Protein 2KTS (pdb70)

InterPro domains:
  IPR005184 Domain of unknown function DUF306, Meta/HslJ [PF03724] (28-132)
  IPR038670 HslJ-like superfamily [G3DSA:2.40.128.270] (34-135)
  IPR053147 Heat shock protein HslJ-like [PTHR35535] (1-138)

Foldseek 3Di:
DDDLVLFQQFKKFQQDFQPGGFDDPPFGQIKGAHDCRKIWTALAFTWIANQDDDPQKTAGPQIDTHDGGDVDVRSVVVRVLVVVCNNVIWGWDQPPWWIWTQDPRGITIMGRPRVPD

GO terms:
  GO:0009408 response to heat (P, IEP)

CATH classification: 2.40.128.270

Structure (mmCIF, N/CA/C/O backbone):
data_2KTS
#
_entry.id   2KTS
#
_cell.length_a   1.000
_cell.length_b   1.000
_cell.length_c   1.000
_cell.angle_alpha   90.00
_cell.angle_beta   90.00
_cell.angle_gamma   90.00
#
_symmetry.space_group_name_H-M   'P 1'
#
loop_
_atom_site.group_PDB
_atom_site.id
_atom_site.type_symbol
_atom_site.label_atom_id
_atom_site.label_alt_id
_atom_site.label_comp_id
_atom_site.label_asym_id
_atom_site.label_entity_id
_atom_site.label_seq_id
_atom_site.pdbx_PDB_ins_code
_atom_site.Cartn_x
_atom_site.Cartn_y
_atom_site.Cartn_z
_atom_site.occupancy
_atom_site.B_iso_or_equiv
_atom_site.auth_seq_id
_atom_site.auth_comp_id
_atom_site.auth_asym_id
_atom_site.auth_atom_id
_atom_site.pdbx_PDB_model_num
ATOM 1 N N . MET A 1 1 ? 17.857 1.821 -7.137 1.00 0.00 1 MET A N 1
ATOM 2 C CA . MET A 1 1 ? 17.093 0.644 -6.756 1.00 0.00 1 MET A CA 1
ATOM 3 C C . MET A 1 1 ? 16.320 0.932 -5.478 1.00 0.00 1 MET A C 1
ATOM 4 O O . MET A 1 1 ? 16.843 1.556 -4.551 1.00 0.00 1 MET A O 1
ATOM 18 N N . VAL A 1 2 ? 15.090 0.425 -5.412 1.00 0.00 2 VAL A N 1
ATOM 19 C CA . VAL A 1 2 ? 14.311 0.511 -4.192 1.00 0.00 2 VAL A CA 1
ATOM 20 C C . VAL A 1 2 ? 15.075 -0.204 -3.082 1.00 0.00 2 VAL A C 1
ATOM 21 O O . VAL A 1 2 ? 15.590 -1.304 -3.299 1.00 0.00 2 VAL A O 1
ATOM 34 N N . THR A 1 3 ? 15.114 0.386 -1.889 1.00 0.00 3 THR A N 1
ATOM 35 C CA . THR A 1 3 ? 15.759 -0.226 -0.733 1.00 0.00 3 THR A CA 1
ATOM 36 C C . THR A 1 3 ? 14.784 -0.330 0.450 1.00 0.00 3 THR A C 1
ATOM 37 O O . THR A 1 3 ? 13.754 0.337 0.446 1.00 0.00 3 THR A O 1
ATOM 48 N N . PRO A 1 4 ? 15.060 -1.167 1.466 1.00 0.00 4 PRO A N 1
ATOM 49 C CA . PRO A 1 4 ? 14.176 -1.333 2.619 1.00 0.00 4 PRO A CA 1
ATOM 50 C C . PRO A 1 4 ? 14.177 -0.110 3.542 1.00 0.00 4 PRO A C 1
ATOM 51 O O . PRO A 1 4 ? 13.159 0.285 4.114 1.00 0.00 4 PRO A O 1
ATOM 62 N N . GLU A 1 5 ? 15.357 0.447 3.772 1.00 0.00 5 GLU A N 1
ATOM 63 C CA . GLU A 1 5 ? 15.583 1.533 4.728 1.00 0.00 5 GLU A CA 1
ATOM 64 C C . GLU A 1 5 ? 14.768 2.773 4.338 1.00 0.00 5 GLU A C 1
ATOM 65 O O . GLU A 1 5 ? 14.034 3.322 5.158 1.00 0.00 5 GLU A O 1
ATOM 77 N N . GLN A 1 6 ? 14.777 3.123 3.047 1.00 0.00 6 GLN A N 1
ATOM 78 C CA . GLN A 1 6 ? 13.994 4.203 2.448 1.00 0.00 6 GLN A CA 1
ATOM 79 C C . GLN A 1 6 ? 12.469 3.984 2.476 1.00 0.00 6 GLN A C 1
ATOM 80 O O . GLN A 1 6 ? 11.738 4.714 1.811 1.00 0.00 6 GLN A O 1
ATOM 94 N N . LEU A 1 7 ? 11.970 3.008 3.238 1.00 0.00 7 LEU A N 1
ATOM 95 C CA . LEU A 1 7 ? 10.561 2.641 3.329 1.00 0.00 7 LEU A CA 1
ATOM 96 C C . LEU A 1 7 ? 10.134 2.534 4.789 1.00 0.00 7 LEU A C 1
ATOM 97 O O . LEU A 1 7 ? 9.092 3.058 5.165 1.00 0.00 7 LEU A O 1
ATOM 113 N N . GLN A 1 8 ? 10.933 1.876 5.632 1.00 0.00 8 GLN A N 1
ATOM 114 C CA . GLN A 1 8 ? 10.616 1.527 7.023 1.00 0.00 8 GLN A CA 1
ATOM 115 C C . GLN A 1 8 ? 10.372 2.716 7.965 1.00 0.00 8 GLN A C 1
ATOM 116 O O . GLN A 1 8 ? 10.026 2.513 9.128 1.00 0.00 8 GLN A O 1
ATOM 130 N N . HIS A 1 9 ? 10.522 3.945 7.489 1.00 0.00 9 HIS A N 1
ATOM 131 C CA . HIS A 1 9 ? 10.270 5.175 8.238 1.00 0.00 9 HIS A CA 1
ATOM 132 C C . HIS A 1 9 ? 9.487 6.190 7.402 1.00 0.00 9 HIS A C 1
ATOM 133 O O . HIS A 1 9 ? 9.403 7.356 7.789 1.00 0.00 9 HIS A O 1
ATOM 147 N N . HIS A 1 10 ? 8.906 5.766 6.275 1.00 0.00 10 HIS A N 1
ATOM 148 C CA . HIS A 1 10 ? 8.272 6.629 5.296 1.00 0.00 10 HIS A CA 1
ATOM 149 C C . HIS A 1 10 ? 6.895 6.075 4.951 1.00 0.00 10 HIS A C 1
ATOM 150 O O . HIS A 1 10 ? 6.782 5.036 4.293 1.00 0.00 10 HIS A O 1
ATOM 164 N N . ARG A 1 11 ? 5.842 6.749 5.412 1.00 0.00 11 ARG A N 1
ATOM 165 C CA . ARG A 1 11 ? 4.481 6.378 5.048 1.00 0.00 11 ARG A CA 1
ATOM 166 C C . ARG A 1 11 ? 4.215 6.817 3.619 1.00 0.00 11 ARG A C 1
ATOM 167 O O . ARG A 1 11 ? 4.863 7.734 3.105 1.00 0.00 11 ARG A O 1
ATOM 188 N N . PHE A 1 12 ? 3.166 6.264 3.021 1.00 0.00 12 PHE A N 1
ATOM 189 C CA . PHE A 1 12 ? 2.700 6.686 1.717 1.00 0.00 12 PHE A CA 1
ATOM 190 C C . PHE A 1 12 ? 1.179 6.717 1.737 1.00 0.00 12 PHE A C 1
ATOM 191 O O . PHE A 1 12 ? 0.535 5.914 2.402 1.00 0.00 12 PHE A O 1
ATOM 208 N N . VAL A 1 13 ? 0.577 7.639 1.000 1.00 0.00 13 VAL A N 1
ATOM 209 C CA . VAL A 1 13 ? -0.875 7.769 0.899 1.00 0.00 13 VAL A CA 1
ATOM 210 C C . VAL A 1 13 ? -1.325 7.408 -0.508 1.00 0.00 13 VAL A C 1
ATOM 211 O O . VAL A 1 13 ? -0.662 7.789 -1.472 1.00 0.00 13 VAL A O 1
ATOM 224 N N . LEU A 1 14 ? -2.418 6.648 -0.624 1.00 0.00 14 LEU A N 1
ATOM 225 C CA . LEU A 1 14 ? -2.963 6.260 -1.929 1.00 0.00 14 LEU A CA 1
ATOM 226 C C . LEU A 1 14 ? -3.415 7.537 -2.628 1.00 0.00 14 LEU A C 1
ATOM 227 O O . LEU A 1 14 ? -4.184 8.326 -2.073 1.00 0.00 14 LEU A O 1
ATOM 243 N N . GLU A 1 15 ? -2.858 7.785 -3.805 1.00 0.00 15 GLU A N 1
ATOM 244 C CA . GLU A 1 15 ? -3.068 9.000 -4.569 1.00 0.00 15 GLU A CA 1
ATOM 245 C C . GLU A 1 15 ? -3.989 8.672 -5.738 1.00 0.00 15 GLU A C 1
ATOM 246 O O . GLU A 1 15 ? -5.024 9.316 -5.922 1.00 0.00 15 GLU A O 1
ATOM 258 N N . SER A 1 16 ? -3.662 7.618 -6.488 1.00 0.00 16 SER A N 1
ATOM 259 C CA . SER A 1 16 ? -4.461 7.208 -7.621 1.00 0.00 16 SER A CA 1
ATOM 260 C C . SER A 1 16 ? -4.440 5.692 -7.775 1.00 0.00 16 SER A C 1
ATOM 261 O O . SER A 1 16 ? -3.386 5.063 -7.919 1.00 0.00 16 SER A O 1
ATOM 269 N N . VAL A 1 17 ? -5.628 5.096 -7.786 1.00 0.00 17 VAL A N 1
ATOM 270 C CA . VAL A 1 17 ? -5.834 3.753 -8.296 1.00 0.00 17 VAL A CA 1
ATOM 271 C C . VAL A 1 17 ? -5.530 3.789 -9.803 1.00 0.00 17 VAL A C 1
ATOM 272 O O . VAL A 1 17 ? -5.631 4.847 -10.440 1.00 0.00 17 VAL A O 1
ATOM 285 N N . ASN A 1 18 ? -5.256 2.619 -10.389 1.00 0.00 18 ASN A N 1
ATOM 286 C CA . ASN A 1 18 ? -5.254 2.416 -11.837 1.00 0.00 18 ASN A CA 1
ATOM 287 C C . ASN A 1 18 ? -6.473 3.057 -12.504 1.00 0.00 18 ASN A C 1
ATOM 288 O O . ASN A 1 18 ? -6.340 3.673 -13.557 1.00 0.00 18 ASN A O 1
ATOM 299 N N . GLY A 1 19 ? -7.651 2.896 -11.906 1.00 0.00 19 GLY A N 1
ATOM 300 C CA . GLY A 1 19 ? -8.906 3.272 -12.536 1.00 0.00 19 GLY A CA 1
ATOM 301 C C . GLY A 1 19 ? -9.350 4.704 -12.251 1.00 0.00 19 GLY A C 1
ATOM 302 O O . GLY A 1 19 ? -9.990 5.287 -13.122 1.00 0.00 19 GLY A O 1
ATOM 306 N N . LYS A 1 20 ? -9.076 5.263 -11.063 1.00 0.00 20 LYS A N 1
ATOM 307 C CA . LYS A 1 20 ? -9.545 6.582 -10.618 1.00 0.00 20 LYS A CA 1
ATOM 308 C C . LYS A 1 20 ? -8.695 7.081 -9.444 1.00 0.00 20 LYS A C 1
ATOM 309 O O . LYS A 1 20 ? -7.981 6.281 -8.841 1.00 0.00 20 LYS A O 1
ATOM 328 N N . PRO A 1 21 ? -8.771 8.374 -9.084 1.00 0.00 21 PRO A N 1
ATOM 329 C CA . PRO A 1 21 ? -8.297 8.860 -7.792 1.00 0.00 21 PRO A CA 1
ATOM 330 C C . PRO A 1 21 ? -9.113 8.249 -6.642 1.00 0.00 21 PRO A C 1
ATOM 331 O O . PRO A 1 21 ? -10.055 7.477 -6.857 1.00 0.00 21 PRO A O 1
ATOM 342 N N . VAL A 1 22 ? -8.762 8.628 -5.414 1.00 0.00 22 VAL A N 1
ATOM 343 C CA . VAL A 1 22 ? -9.539 8.333 -4.213 1.00 0.00 22 VAL A CA 1
ATOM 344 C C . VAL A 1 22 ? -9.719 9.644 -3.433 1.00 0.00 22 VAL A C 1
ATOM 345 O O . VAL A 1 22 ? -8.809 10.475 -3.417 1.00 0.00 22 VAL A O 1
ATOM 358 N N . THR A 1 23 ? -10.862 9.830 -2.772 1.00 0.00 23 THR A N 1
ATOM 359 C CA . THR A 1 23 ? -11.173 11.000 -1.953 1.00 0.00 23 THR A CA 1
ATOM 360 C C . THR A 1 23 ? -11.989 10.537 -0.746 1.00 0.00 23 THR A C 1
ATOM 361 O O . THR A 1 23 ? -13.119 10.082 -0.937 1.00 0.00 23 THR A O 1
ATOM 372 N N . SER A 1 24 ? -11.432 10.603 0.469 1.00 0.00 24 SER A N 1
ATOM 373 C CA . SER A 1 24 ? -11.961 9.891 1.636 1.00 0.00 24 SER A CA 1
ATOM 374 C C . SER A 1 24 ? -12.029 10.786 2.881 1.00 0.00 24 SER A C 1
ATOM 375 O O . SER A 1 24 ? -11.647 10.375 3.977 1.00 0.00 24 SER A O 1
ATOM 383 N N . ASP A 1 25 ? -12.527 12.013 2.708 1.00 0.00 25 ASP A N 1
ATOM 384 C CA . ASP A 1 25 ? -12.854 13.018 3.719 1.00 0.00 25 ASP A CA 1
ATOM 385 C C . ASP A 1 25 ? -11.585 13.480 4.432 1.00 0.00 25 ASP A C 1
ATOM 386 O O . ASP A 1 25 ? -11.018 14.513 4.077 1.00 0.00 25 ASP A O 1
ATOM 395 N N . LYS A 1 26 ? -11.107 12.716 5.412 1.00 0.00 26 LYS A N 1
ATOM 396 C CA . LYS A 1 26 ? -9.811 12.914 6.066 1.00 0.00 26 LYS A CA 1
ATOM 397 C C . LYS A 1 26 ? -9.138 11.582 6.424 1.00 0.00 26 LYS A C 1
ATOM 398 O O . LYS A 1 26 ? -8.079 11.573 7.051 1.00 0.00 26 LYS A O 1
ATOM 417 N N . ASN A 1 27 ? -9.716 10.447 6.026 1.00 0.00 27 ASN A N 1
ATOM 418 C CA . ASN A 1 27 ? -9.276 9.102 6.381 1.00 0.00 27 ASN A CA 1
ATOM 419 C C . ASN A 1 27 ? -8.988 8.338 5.088 1.00 0.00 27 ASN A C 1
ATOM 420 O O . ASN A 1 27 ? -9.767 7.457 4.718 1.00 0.00 27 ASN A O 1
ATOM 431 N N . PRO A 1 28 ? -7.921 8.681 4.345 1.00 0.00 28 PRO A N 1
ATOM 432 C CA . PRO A 1 28 ? -7.609 8.014 3.091 1.00 0.00 28 PRO A CA 1
ATOM 433 C C . PRO A 1 28 ? -7.065 6.604 3.334 1.00 0.00 28 PRO A C 1
ATOM 434 O O . PRO A 1 28 ? -6.504 6.347 4.407 1.00 0.00 28 PRO A O 1
ATOM 445 N N . PRO A 1 29 ? -7.104 5.733 2.315 1.00 0.00 29 PRO A N 1
ATOM 446 C CA . PRO A 1 29 ? -6.339 4.492 2.277 1.00 0.00 29 PRO A CA 1
ATOM 447 C C . PRO A 1 29 ? -4.838 4.765 2.156 1.00 0.00 29 PRO A C 1
ATOM 448 O O . PRO A 1 29 ? -4.184 4.426 1.170 1.00 0.00 29 PRO A O 1
ATOM 459 N N . GLU A 1 30 ? -4.250 5.383 3.167 1.00 0.00 30 GLU A N 1
ATOM 460 C CA . GLU A 1 30 ? -2.816 5.468 3.335 1.00 0.00 30 GLU A CA 1
ATOM 461 C C . GLU A 1 30 ? -2.269 4.095 3.760 1.00 0.00 30 GLU A C 1
ATOM 462 O O . GLU A 1 30 ? -3.021 3.151 4.039 1.00 0.00 30 GLU A O 1
ATOM 474 N N . ILE A 1 31 ? -0.951 3.960 3.756 1.00 0.00 31 ILE A N 1
ATOM 475 C CA . ILE A 1 31 ? -0.233 2.763 4.151 1.00 0.00 31 ILE A CA 1
ATOM 476 C C . ILE A 1 31 ? 1.016 3.219 4.899 1.00 0.00 31 ILE A C 1
ATOM 477 O O . ILE A 1 31 ? 1.582 4.277 4.596 1.00 0.00 31 ILE A O 1
ATOM 493 N N . SER A 1 32 ? 1.474 2.417 5.852 1.00 0.00 32 SER A N 1
ATOM 494 C CA . SER A 1 32 ? 2.724 2.653 6.532 1.00 0.00 32 SER A CA 1
ATOM 495 C C . SER A 1 32 ? 3.496 1.346 6.621 1.00 0.00 32 SER A C 1
ATOM 496 O O . SER A 1 32 ? 2.977 0.245 6.408 1.00 0.00 32 SER A O 1
ATOM 504 N N . PHE A 1 33 ? 4.774 1.502 6.924 1.00 0.00 33 PHE A N 1
ATOM 505 C CA . PHE A 1 33 ? 5.740 0.427 7.014 1.00 0.00 33 PHE A CA 1
ATOM 506 C C . PHE A 1 33 ? 6.520 0.618 8.299 1.00 0.00 33 PHE A C 1
ATOM 507 O O . PHE A 1 33 ? 6.444 1.681 8.924 1.00 0.00 33 PHE A O 1
ATOM 524 N N . GLY A 1 34 ? 7.274 -0.390 8.711 1.00 0.00 34 GLY A N 1
ATOM 525 C CA . GLY A 1 34 ? 8.184 -0.267 9.829 1.00 0.00 34 GLY A CA 1
ATOM 526 C C . GLY A 1 34 ? 9.133 -1.445 9.856 1.00 0.00 34 GLY A C 1
ATOM 527 O O . GLY A 1 34 ? 9.160 -2.231 8.909 1.00 0.00 34 GLY A O 1
ATOM 531 N N . GLU A 1 35 ? 9.890 -1.545 10.946 1.00 0.00 35 GLU A N 1
ATOM 532 C CA . GLU A 1 35 ? 10.975 -2.494 11.170 1.00 0.00 35 GLU A CA 1
ATOM 533 C C . GLU A 1 35 ? 10.585 -3.903 10.721 1.00 0.00 35 GLU A C 1
ATOM 534 O O . GLU A 1 35 ? 9.420 -4.303 10.801 1.00 0.00 35 GLU A O 1
ATOM 546 N N . LYS A 1 36 ? 11.582 -4.669 10.276 1.00 0.00 36 LYS A N 1
ATOM 547 C CA . LYS A 1 36 ? 11.430 -5.971 9.624 1.00 0.00 36 LYS A CA 1
ATOM 548 C C . LYS A 1 36 ? 10.707 -5.850 8.274 1.00 0.00 36 LYS A C 1
ATOM 549 O O . LYS A 1 36 ? 10.264 -6.870 7.738 1.00 0.00 36 LYS A O 1
ATOM 568 N N . MET A 1 37 ? 10.596 -4.641 7.707 1.00 0.00 37 MET A N 1
ATOM 569 C CA . MET A 1 37 ? 9.804 -4.314 6.521 1.00 0.00 37 MET A CA 1
ATOM 570 C C . MET A 1 37 ? 8.303 -4.614 6.690 1.00 0.00 37 MET A C 1
ATOM 571 O O . MET A 1 37 ? 7.579 -4.744 5.702 1.00 0.00 37 MET A O 1
ATOM 585 N N . MET A 1 38 ? 7.808 -4.708 7.927 1.00 0.00 38 MET A N 1
ATOM 586 C CA . MET A 1 38 ? 6.407 -4.964 8.212 1.00 0.00 38 MET A CA 1
ATOM 587 C C . MET A 1 38 ? 5.502 -3.868 7.660 1.00 0.00 38 MET A C 1
ATOM 588 O O . MET A 1 38 ? 5.920 -2.726 7.466 1.00 0.00 38 MET A O 1
ATOM 602 N N . ILE A 1 39 ? 4.225 -4.207 7.504 1.00 0.00 39 ILE A N 1
ATOM 603 C CA . ILE A 1 39 ? 3.236 -3.418 6.779 1.00 0.00 39 ILE A CA 1
ATOM 604 C C . ILE A 1 39 ? 1.983 -3.292 7.644 1.00 0.00 39 ILE A C 1
ATOM 605 O O . ILE A 1 39 ? 1.515 -4.288 8.207 1.00 0.00 39 ILE A O 1
ATOM 621 N N . SER A 1 40 ? 1.393 -2.097 7.666 1.00 0.00 40 SER A N 1
ATOM 622 C CA . SER A 1 40 ? 0.059 -1.824 8.184 1.00 0.00 40 SER A CA 1
ATOM 623 C C . SER A 1 40 ? -0.619 -0.902 7.167 1.00 0.00 40 SER A C 1
ATOM 624 O O . SER A 1 40 ? 0.012 0.057 6.716 1.00 0.00 40 SER A O 1
ATOM 632 N N . GLY A 1 41 ? -1.861 -1.179 6.767 1.00 0.00 41 GLY A N 1
ATOM 633 C CA . GLY A 1 41 ? -2.550 -0.370 5.770 1.00 0.00 41 GLY A CA 1
ATOM 634 C C . GLY A 1 41 ? -4.058 -0.526 5.872 1.00 0.00 41 GLY A C 1
ATOM 635 O O . GLY A 1 41 ? -4.559 -1.363 6.629 1.00 0.00 41 GLY A O 1
ATOM 639 N N . SER A 1 42 ? -4.807 0.280 5.120 1.00 0.00 42 SER A N 1
ATOM 640 C CA . SER A 1 42 ? -6.230 0.440 5.362 1.00 0.00 42 SER A CA 1
ATOM 641 C C . SER A 1 42 ? -7.003 0.744 4.073 1.00 0.00 42 SER A C 1
ATOM 642 O O . SER A 1 42 ? -7.460 1.870 3.887 1.00 0.00 42 SER A O 1
ATOM 650 N N . MET A 1 43 ? -7.170 -0.242 3.179 1.00 0.00 43 MET A N 1
ATOM 651 C CA . MET A 1 43 ? -7.931 -0.025 1.949 1.00 0.00 43 MET A CA 1
ATOM 652 C C . MET A 1 43 ? -9.406 0.223 2.301 1.00 0.00 43 MET A C 1
ATOM 653 O O . MET A 1 43 ? -9.930 1.294 1.986 1.00 0.00 43 MET A O 1
ATOM 667 N N . CYS A 1 44 ? -10.061 -0.718 2.981 1.00 0.00 44 CYS A N 1
ATOM 668 C CA . CYS A 1 44 ? -11.302 -0.459 3.710 1.00 0.00 44 CYS A CA 1
ATOM 669 C C . CYS A 1 44 ? -11.286 -1.343 4.952 1.00 0.00 44 CYS A C 1
ATOM 670 O O . CYS A 1 44 ? -11.305 -0.855 6.082 1.00 0.00 44 CYS A O 1
ATOM 677 N N . ASN A 1 45 ? -11.161 -2.652 4.745 1.00 0.00 45 ASN A N 1
ATOM 678 C CA . ASN A 1 45 ? -11.292 -3.722 5.731 1.00 0.00 45 ASN A CA 1
ATOM 679 C C . ASN A 1 45 ? -10.098 -3.824 6.670 1.00 0.00 45 ASN A C 1
ATOM 680 O O . ASN A 1 45 ? -10.059 -4.745 7.486 1.00 0.00 45 ASN A O 1
ATOM 691 N N . ARG A 1 46 ? -9.155 -2.881 6.612 1.00 0.00 46 ARG A N 1
ATOM 692 C CA . ARG A 1 46 ? -7.821 -2.938 7.207 1.00 0.00 46 ARG A CA 1
ATOM 693 C C . ARG A 1 46 ? -7.017 -4.133 6.707 1.00 0.00 46 ARG A C 1
ATOM 694 O O . ARG A 1 46 ? -7.550 -5.199 6.423 1.00 0.00 46 ARG A O 1
ATOM 715 N N . PHE A 1 47 ? -5.701 -3.972 6.663 1.00 0.00 47 PHE A N 1
ATOM 716 C CA . PHE A 1 47 ? -4.784 -5.070 6.460 1.00 0.00 47 PHE A CA 1
ATOM 717 C C . PHE A 1 47 ? -3.507 -4.812 7.242 1.00 0.00 47 PHE A C 1
ATOM 718 O O . PHE A 1 47 ? -3.286 -3.743 7.825 1.00 0.00 47 PHE A O 1
ATOM 735 N N . SER A 1 48 ? -2.682 -5.846 7.293 1.00 0.00 48 SER A N 1
ATOM 736 C CA . SER A 1 48 ? -1.357 -5.851 7.879 1.00 0.00 48 SER A CA 1
ATOM 737 C C . SER A 1 48 ? -0.626 -7.067 7.310 1.00 0.00 48 SER A C 1
ATOM 738 O O . SER A 1 48 ? -1.300 -7.981 6.823 1.00 0.00 48 SER A O 1
ATOM 746 N N . GLY A 1 49 ? 0.706 -7.124 7.384 1.00 0.00 49 GLY A N 1
ATOM 747 C CA . GLY A 1 49 ? 1.420 -8.364 7.136 1.00 0.00 49 GLY A CA 1
ATOM 748 C C . GLY A 1 49 ? 2.930 -8.162 7.135 1.00 0.00 49 GLY A C 1
ATOM 749 O O . GLY A 1 49 ? 3.408 -7.025 7.083 1.00 0.00 49 GLY A O 1
ATOM 753 N N . GLU A 1 50 ? 3.685 -9.261 7.163 1.00 0.00 50 GLU A N 1
ATOM 754 C CA . GLU A 1 50 ? 5.139 -9.236 7.188 1.00 0.00 50 GLU A CA 1
ATOM 755 C C . GLU A 1 50 ? 5.678 -9.002 5.780 1.00 0.00 50 GLU A C 1
ATOM 756 O O . GLU A 1 50 ? 5.806 -9.938 4.983 1.00 0.00 50 GLU A O 1
ATOM 768 N N . GLY A 1 51 ? 5.955 -7.743 5.468 1.00 0.00 51 GLY A N 1
ATOM 769 C CA . GLY A 1 51 ? 6.590 -7.347 4.220 1.00 0.00 51 GLY A CA 1
ATOM 770 C C . GLY A 1 51 ? 8.055 -7.771 4.131 1.00 0.00 51 GLY A C 1
ATOM 771 O O . GLY A 1 51 ? 8.663 -8.278 5.078 1.00 0.00 51 GLY A O 1
ATOM 775 N N . LYS A 1 52 ? 8.636 -7.552 2.953 1.00 0.00 52 LYS A N 1
ATOM 776 C CA . LYS A 1 52 ? 10.011 -7.867 2.602 1.00 0.00 52 LYS A CA 1
ATOM 777 C C . LYS A 1 52 ? 10.451 -6.880 1.531 1.00 0.00 52 LYS A C 1
ATOM 778 O O . LYS A 1 52 ? 9.606 -6.369 0.796 1.00 0.00 52 LYS A O 1
ATOM 797 N N . LEU A 1 53 ? 11.753 -6.619 1.427 1.00 0.00 53 LEU A N 1
ATOM 798 C CA . LEU A 1 53 ? 12.335 -5.882 0.318 1.00 0.00 53 LEU A CA 1
ATOM 799 C C . LEU A 1 53 ? 13.746 -6.428 0.137 1.00 0.00 53 LEU A C 1
ATOM 800 O O . LEU A 1 53 ? 14.556 -6.358 1.061 1.00 0.00 53 LEU A O 1
ATOM 816 N N . SER A 1 54 ? 14.021 -7.015 -1.023 1.00 0.00 54 SER A N 1
ATOM 817 C CA . SER A 1 54 ? 15.305 -7.602 -1.362 1.00 0.00 54 SER A CA 1
ATOM 818 C C . SER A 1 54 ? 15.660 -7.401 -2.842 1.00 0.00 54 SER A C 1
ATOM 819 O O . SER A 1 54 ? 16.851 -7.366 -3.152 1.00 0.00 54 SER A O 1
ATOM 827 N N . ASN A 1 55 ? 14.684 -7.244 -3.749 1.00 0.00 55 ASN A N 1
ATOM 828 C CA . ASN A 1 55 ? 14.942 -6.988 -5.176 1.00 0.00 55 ASN A CA 1
ATOM 829 C C . ASN A 1 55 ? 13.980 -5.966 -5.798 1.00 0.00 55 ASN A C 1
ATOM 830 O O . ASN A 1 55 ? 14.201 -5.524 -6.923 1.00 0.00 55 ASN A O 1
ATOM 841 N N . GLY A 1 56 ? 12.907 -5.583 -5.102 1.00 0.00 56 GLY A N 1
ATOM 842 C CA . GLY A 1 56 ? 11.854 -4.731 -5.658 1.00 0.00 56 GLY A CA 1
ATOM 843 C C . GLY A 1 56 ? 10.465 -5.357 -5.502 1.00 0.00 56 GLY A C 1
ATOM 844 O O . GLY A 1 56 ? 9.489 -4.832 -6.018 1.00 0.00 56 GLY A O 1
ATOM 848 N N . GLU A 1 57 ? 10.363 -6.484 -4.797 1.00 0.00 57 GLU A N 1
ATOM 849 C CA . GLU A 1 57 ? 9.178 -7.330 -4.723 1.00 0.00 57 GLU A CA 1
ATOM 850 C C . GLU A 1 57 ? 8.647 -7.291 -3.292 1.00 0.00 57 GLU A C 1
ATOM 851 O O . GLU A 1 57 ? 9.337 -7.749 -2.373 1.00 0.00 57 GLU A O 1
ATOM 863 N N . LEU A 1 58 ? 7.462 -6.725 -3.078 1.00 0.00 58 LEU A N 1
ATOM 864 C CA . LEU A 1 58 ? 6.812 -6.718 -1.772 1.00 0.00 58 LEU A CA 1
ATOM 865 C C . LEU A 1 58 ? 5.841 -7.898 -1.651 1.00 0.00 58 LEU A C 1
ATOM 866 O O . LEU A 1 58 ? 4.695 -7.817 -2.100 1.00 0.00 58 LEU A O 1
ATOM 882 N N . THR A 1 59 ? 6.282 -8.992 -1.027 1.00 0.00 59 THR A N 1
ATOM 883 C CA . THR A 1 59 ? 5.427 -10.104 -0.617 1.00 0.00 59 THR A CA 1
ATOM 884 C C . THR A 1 59 ? 5.088 -9.985 0.876 1.00 0.00 59 THR A C 1
ATOM 885 O O . THR A 1 59 ? 5.959 -9.650 1.688 1.00 0.00 59 THR A O 1
ATOM 896 N N . ALA A 1 60 ? 3.835 -10.267 1.257 1.00 0.00 60 ALA A N 1
ATOM 897 C CA . ALA A 1 60 ? 3.390 -10.376 2.644 1.00 0.00 60 ALA A CA 1
ATOM 898 C C . ALA A 1 60 ? 3.445 -11.836 3.086 1.00 0.00 60 ALA A C 1
ATOM 899 O O . ALA A 1 60 ? 2.611 -12.645 2.671 1.00 0.00 60 ALA A O 1
ATOM 906 N N . LYS A 1 61 ? 4.394 -12.177 3.957 1.00 0.00 61 LYS A N 1
ATOM 907 C CA . LYS A 1 61 ? 4.474 -13.462 4.645 1.00 0.00 61 LYS A CA 1
ATOM 908 C C . LYS A 1 61 ? 3.419 -13.494 5.754 1.00 0.00 61 LYS A C 1
ATOM 909 O O . LYS A 1 61 ? 3.735 -13.405 6.945 1.00 0.00 61 LYS A O 1
ATOM 928 N N . GLY A 1 62 ? 2.158 -13.603 5.352 1.00 0.00 62 GLY A N 1
ATOM 929 C CA . GLY A 1 62 ? 1.016 -13.533 6.244 1.00 0.00 62 GLY A CA 1
ATOM 930 C C . GLY A 1 62 ? 0.396 -12.163 6.091 1.00 0.00 62 GLY A C 1
ATOM 931 O O . GLY A 1 62 ? 0.987 -11.188 6.547 1.00 0.00 62 GLY A O 1
ATOM 935 N N . LEU A 1 63 ? -0.740 -12.067 5.395 1.00 0.00 63 LEU A N 1
ATOM 936 C CA . LEU A 1 63 ? -1.655 -10.951 5.495 1.00 0.00 63 LEU A CA 1
ATOM 937 C C . LEU A 1 63 ? -2.681 -11.260 6.590 1.00 0.00 63 LEU A C 1
ATOM 938 O O . LEU A 1 63 ? -2.909 -12.435 6.894 1.00 0.00 63 LEU A O 1
ATOM 954 N N . ALA A 1 64 ? -3.373 -10.238 7.097 1.00 0.00 64 ALA A N 1
ATOM 955 C CA . ALA A 1 64 ? -4.574 -10.381 7.915 1.00 0.00 64 ALA A CA 1
ATOM 956 C C . ALA A 1 64 ? -5.445 -9.131 7.782 1.00 0.00 64 ALA A C 1
ATOM 957 O O . ALA A 1 64 ? -4.896 -8.027 7.717 1.00 0.00 64 ALA A O 1
ATOM 964 N N . MET A 1 65 ? -6.772 -9.288 7.792 1.00 0.00 65 MET A N 1
ATOM 965 C CA . MET A 1 65 ? -7.788 -8.258 7.523 1.00 0.00 65 MET A CA 1
ATOM 966 C C . MET A 1 65 ? -9.049 -8.464 8.379 1.00 0.00 65 MET A C 1
ATOM 967 O O . MET A 1 65 ? -9.228 -9.533 8.973 1.00 0.00 65 MET A O 1
ATOM 981 N N . THR A 1 66 ? -9.959 -7.481 8.396 1.00 0.00 66 THR A N 1
ATOM 982 C CA . THR A 1 66 ? -11.243 -7.540 9.107 1.00 0.00 66 THR A CA 1
ATOM 983 C C . THR A 1 66 ? -12.409 -7.749 8.116 1.00 0.00 66 THR A C 1
ATOM 984 O O . THR A 1 66 ? -12.164 -7.971 6.929 1.00 0.00 66 THR A O 1
ATOM 995 N N . ARG A 1 67 ? -13.672 -7.674 8.564 1.00 0.00 67 ARG A N 1
ATOM 996 C CA . ARG A 1 67 ? -14.865 -7.642 7.705 1.00 0.00 67 ARG A CA 1
ATOM 997 C C . ARG A 1 67 ? -15.659 -6.366 7.978 1.00 0.00 67 ARG A C 1
ATOM 998 O O . ARG A 1 67 ? -16.681 -6.400 8.671 1.00 0.00 67 ARG A O 1
ATOM 1019 N N . MET A 1 68 ? -15.188 -5.230 7.470 1.00 0.00 68 MET A N 1
ATOM 1020 C CA . MET A 1 68 ? -15.895 -3.949 7.485 1.00 0.00 68 MET A CA 1
ATOM 1021 C C . MET A 1 68 ? -16.499 -3.644 6.109 1.00 0.00 68 MET A C 1
ATOM 1022 O O . MET A 1 68 ? -16.369 -4.409 5.155 1.00 0.00 68 MET A O 1
ATOM 1036 N N . MET A 1 69 ? -17.196 -2.516 6.017 1.00 0.00 69 MET A N 1
ATOM 1037 C CA . MET A 1 69 ? -17.637 -1.856 4.800 1.00 0.00 69 MET A CA 1
ATOM 1038 C C . MET A 1 69 ? -17.369 -0.364 5.031 1.00 0.00 69 MET A C 1
ATOM 1039 O O . MET A 1 69 ? -17.019 0.045 6.145 1.00 0.00 69 MET A O 1
ATOM 1053 N N . CYS A 1 70 ? -17.533 0.441 3.987 1.00 0.00 70 CYS A N 1
ATOM 1054 C CA . CYS A 1 70 ? -17.095 1.838 3.951 1.00 0.00 70 CYS A CA 1
ATOM 1055 C C . CYS A 1 70 ? -18.046 2.803 3.235 1.00 0.00 70 CYS A C 1
ATOM 1056 O O . CYS A 1 70 ? -17.711 3.970 3.055 1.00 0.00 70 CYS A O 1
ATOM 1063 N N . ALA A 1 71 ? -19.249 2.365 2.871 1.00 0.00 71 ALA A N 1
ATOM 1064 C CA . ALA A 1 71 ? -20.292 3.135 2.201 1.00 0.00 71 ALA A CA 1
ATOM 1065 C C . ALA A 1 71 ? -19.917 3.663 0.808 1.00 0.00 71 ALA A C 1
ATOM 1066 O O . ALA A 1 71 ? -20.763 4.287 0.158 1.00 0.00 71 ALA A O 1
ATOM 1073 N N . ASN A 1 72 ? -18.725 3.363 0.287 1.00 0.00 72 ASN A N 1
ATOM 1074 C CA . ASN A 1 72 ? -18.500 3.380 -1.172 1.00 0.00 72 ASN A CA 1
ATOM 1075 C C . ASN A 1 72 ? -18.025 1.969 -1.558 1.00 0.00 72 ASN A C 1
ATOM 1076 O O . ASN A 1 72 ? -17.530 1.234 -0.696 1.00 0.00 72 ASN A O 1
ATOM 1087 N N . PRO A 1 73 ? -18.183 1.551 -2.821 1.00 0.00 73 PRO A N 1
ATOM 1088 C CA . PRO A 1 73 ? -17.787 0.215 -3.254 1.00 0.00 73 PRO A CA 1
ATOM 1089 C C . PRO A 1 73 ? -16.270 0.106 -3.451 1.00 0.00 73 PRO A C 1
ATOM 1090 O O . PRO A 1 73 ? -15.674 -0.885 -3.047 1.00 0.00 73 PRO A O 1
ATOM 1101 N N . GLN A 1 74 ? -15.659 1.134 -4.050 1.00 0.00 74 GLN A N 1
ATOM 1102 C CA . GLN A 1 74 ? -14.260 1.208 -4.454 1.00 0.00 74 GLN A CA 1
ATOM 1103 C C . GLN A 1 74 ? -13.345 0.742 -3.317 1.00 0.00 74 GLN A C 1
ATOM 1104 O O . GLN A 1 74 ? -12.628 -0.240 -3.477 1.00 0.00 74 GLN A O 1
ATOM 1118 N N . LEU A 1 75 ? -13.396 1.428 -2.172 1.00 0.00 75 LEU A N 1
ATOM 1119 C CA . LEU A 1 75 ? -12.572 1.165 -1.000 1.00 0.00 75 LEU A CA 1
ATOM 1120 C C . LEU A 1 75 ? -12.727 -0.295 -0.549 1.00 0.00 75 LEU A C 1
ATOM 1121 O O . LEU A 1 75 ? -11.745 -0.930 -0.174 1.00 0.00 75 LEU A O 1
ATOM 1137 N N . ASN A 1 76 ? -13.956 -0.826 -0.583 1.00 0.00 76 ASN A N 1
ATOM 1138 C CA . ASN A 1 76 ? -14.312 -2.170 -0.116 1.00 0.00 76 ASN A CA 1
ATOM 1139 C C . ASN A 1 76 ? -13.856 -3.266 -1.088 1.00 0.00 76 ASN A C 1
ATOM 1140 O O . ASN A 1 76 ? -13.765 -4.434 -0.702 1.00 0.00 76 ASN A O 1
ATOM 1151 N N . GLU A 1 77 ? -13.591 -2.929 -2.353 1.00 0.00 77 GLU A N 1
ATOM 1152 C CA . GLU A 1 77 ? -13.040 -3.835 -3.349 1.00 0.00 77 GLU A CA 1
ATOM 1153 C C . GLU A 1 77 ? -11.508 -3.760 -3.403 1.00 0.00 77 GLU A C 1
ATOM 1154 O O . GLU A 1 77 ? -10.847 -4.762 -3.695 1.00 0.00 77 GLU A O 1
ATOM 1166 N N . LEU A 1 78 ? -10.947 -2.581 -3.116 1.00 0.00 78 LEU A N 1
ATOM 1167 C CA . LEU A 1 78 ? -9.518 -2.261 -3.164 1.00 0.00 78 LEU A CA 1
ATOM 1168 C C . LEU A 1 78 ? -8.708 -3.125 -2.189 1.00 0.00 78 LEU A C 1
ATOM 1169 O O . LEU A 1 78 ? -7.531 -3.393 -2.441 1.00 0.00 78 LEU A O 1
ATOM 1185 N N . ASP A 1 79 ? -9.345 -3.615 -1.123 1.00 0.00 79 ASP A N 1
ATOM 1186 C CA . ASP A 1 79 ? -8.804 -4.602 -0.188 1.00 0.00 79 ASP A CA 1
ATOM 1187 C C . ASP A 1 79 ? -8.378 -5.871 -0.911 1.00 0.00 79 ASP A C 1
ATOM 1188 O O . ASP A 1 79 ? -7.323 -6.445 -0.617 1.00 0.00 79 ASP A O 1
ATOM 1197 N N . ASN A 1 80 ? -9.200 -6.348 -1.846 1.00 0.00 80 ASN A N 1
ATOM 1198 C CA . ASN A 1 80 ? -8.865 -7.591 -2.520 1.00 0.00 80 ASN A CA 1
ATOM 1199 C C . ASN A 1 80 ? -7.713 -7.371 -3.489 1.00 0.00 80 ASN A C 1
ATOM 1200 O O . ASN A 1 80 ? -6.883 -8.265 -3.621 1.00 0.00 80 ASN A O 1
ATOM 1211 N N . THR A 1 81 ? -7.597 -6.186 -4.093 1.00 0.00 81 THR A N 1
ATOM 1212 C CA . THR A 1 81 ? -6.439 -5.854 -4.903 1.00 0.00 81 THR A CA 1
ATOM 1213 C C . THR A 1 81 ? -5.160 -5.971 -4.072 1.00 0.00 81 THR A C 1
ATOM 1214 O O . THR A 1 81 ? -4.231 -6.658 -4.485 1.00 0.00 81 THR A O 1
ATOM 1225 N N . ILE A 1 82 ? -5.084 -5.292 -2.919 1.00 0.00 82 ILE A N 1
ATOM 1226 C CA . ILE A 1 82 ? -3.843 -5.300 -2.155 1.00 0.00 82 ILE A CA 1
ATOM 1227 C C . ILE A 1 82 ? -3.544 -6.715 -1.649 1.00 0.00 82 ILE A C 1
ATOM 1228 O O . ILE A 1 82 ? -2.385 -7.133 -1.655 1.00 0.00 82 ILE A O 1
ATOM 1244 N N . SER A 1 83 ? -4.582 -7.470 -1.272 1.00 0.00 83 SER A N 1
ATOM 1245 C CA . SER A 1 83 ? -4.441 -8.846 -0.842 1.00 0.00 83 SER A CA 1
ATOM 1246 C C . SER A 1 83 ? -3.755 -9.698 -1.909 1.00 0.00 83 SER A C 1
ATOM 1247 O O . SER A 1 83 ? -2.759 -10.357 -1.605 1.00 0.00 83 SER A O 1
ATOM 1255 N N . GLU A 1 84 ? -4.262 -9.643 -3.139 1.00 0.00 84 GLU A N 1
ATOM 1256 C CA . GLU A 1 84 ? -3.728 -10.308 -4.314 1.00 0.00 84 GLU A CA 1
ATOM 1257 C C . GLU A 1 84 ? -2.279 -9.890 -4.539 1.00 0.00 84 GLU A C 1
ATOM 1258 O O . GLU A 1 84 ? -1.410 -10.759 -4.589 1.00 0.00 84 GLU A O 1
ATOM 1270 N N . MET A 1 85 ? -2.012 -8.579 -4.635 1.00 0.00 85 MET A N 1
ATOM 1271 C CA . MET A 1 85 ? -0.721 -8.048 -5.062 1.00 0.00 85 MET A CA 1
ATOM 1272 C C . MET A 1 85 ? 0.352 -8.516 -4.080 1.00 0.00 85 MET A C 1
ATOM 1273 O O . MET A 1 85 ? 1.435 -8.951 -4.462 1.00 0.00 85 MET A O 1
ATOM 1287 N N . LEU A 1 86 ? 0.034 -8.487 -2.788 1.00 0.00 86 LEU A N 1
ATOM 1288 C CA . LEU A 1 86 ? 0.958 -8.844 -1.722 1.00 0.00 86 LEU A CA 1
ATOM 1289 C C . LEU A 1 86 ? 1.126 -10.350 -1.580 1.00 0.00 86 LEU A C 1
ATOM 1290 O O . LEU A 1 86 ? 2.113 -10.789 -0.986 1.00 0.00 86 LEU A O 1
ATOM 1306 N N . LYS A 1 87 ? 0.180 -11.148 -2.080 1.00 0.00 87 LYS A N 1
ATOM 1307 C CA . LYS A 1 87 ? 0.356 -12.586 -2.173 1.00 0.00 87 LYS A CA 1
ATOM 1308 C C . LYS A 1 87 ? 1.348 -12.872 -3.291 1.00 0.00 87 LYS A C 1
ATOM 1309 O O . LYS A 1 87 ? 2.338 -13.571 -3.075 1.00 0.00 87 LYS A O 1
ATOM 1328 N N . GLU A 1 88 ? 1.062 -12.358 -4.486 1.00 0.00 88 GLU A N 1
ATOM 1329 C CA . GLU A 1 88 ? 1.767 -12.737 -5.698 1.00 0.00 88 GLU A CA 1
ATOM 1330 C C . GLU A 1 88 ? 3.176 -12.132 -5.754 1.00 0.00 88 GLU A C 1
ATOM 1331 O O . GLU A 1 88 ? 4.102 -12.827 -6.180 1.00 0.00 88 GLU A O 1
ATOM 1343 N N . GLY A 1 89 ? 3.384 -10.925 -5.222 1.00 0.00 89 GLY A N 1
ATOM 1344 C CA . GLY A 1 89 ? 4.669 -10.235 -5.171 1.00 0.00 89 GLY A CA 1
ATOM 1345 C C . GLY A 1 89 ? 4.543 -8.927 -5.912 1.00 0.00 89 GLY A C 1
ATOM 1346 O O . GLY A 1 89 ? 4.772 -8.847 -7.115 1.00 0.00 89 GLY A O 1
ATOM 1350 N N . ALA A 1 90 ? 4.111 -7.916 -5.172 1.00 0.00 90 ALA A N 1
ATOM 1351 C CA . ALA A 1 90 ? 3.787 -6.619 -5.714 1.00 0.00 90 ALA A CA 1
ATOM 1352 C C . ALA A 1 90 ? 5.094 -5.969 -6.165 1.00 0.00 90 ALA A C 1
ATOM 1353 O O . ALA A 1 90 ? 5.999 -5.813 -5.342 1.00 0.00 90 ALA A O 1
ATOM 1360 N N . GLN A 1 91 ? 5.227 -5.653 -7.455 1.00 0.00 91 GLN A N 1
ATOM 1361 C CA . GLN A 1 91 ? 6.444 -5.091 -8.001 1.00 0.00 91 GLN A CA 1
ATOM 1362 C C . GLN A 1 91 ? 6.405 -3.613 -7.643 1.00 0.00 91 GLN A C 1
ATOM 1363 O O . GLN A 1 91 ? 5.463 -2.920 -8.033 1.00 0.00 91 GLN A O 1
ATOM 1377 N N . VAL A 1 92 ? 7.353 -3.175 -6.827 1.00 0.00 92 VAL A N 1
ATOM 1378 C CA . VAL A 1 92 ? 7.416 -1.891 -6.160 1.00 0.00 92 VAL A CA 1
ATOM 1379 C C . VAL A 1 92 ? 8.426 -1.000 -6.880 1.00 0.00 92 VAL A C 1
ATOM 1380 O O . VAL A 1 92 ? 9.637 -1.190 -6.773 1.00 0.00 92 VAL A O 1
ATOM 1393 N N . ASP A 1 93 ? 7.902 0.008 -7.574 1.00 0.00 93 ASP A N 1
ATOM 1394 C CA . ASP A 1 93 ? 8.636 1.062 -8.258 1.00 0.00 93 ASP A CA 1
ATOM 1395 C C . ASP A 1 93 ? 8.475 2.365 -7.482 1.00 0.00 93 ASP A C 1
ATOM 1396 O O . ASP A 1 93 ? 7.771 3.304 -7.877 1.00 0.00 93 ASP A O 1
ATOM 1405 N N . LEU A 1 94 ? 9.076 2.400 -6.297 1.00 0.00 94 LEU A N 1
ATOM 1406 C CA . LEU A 1 94 ? 9.223 3.629 -5.537 1.00 0.00 94 LEU A CA 1
ATOM 1407 C C . LEU A 1 94 ? 10.336 4.433 -6.205 1.00 0.00 94 LEU A C 1
ATOM 1408 O O . LEU A 1 94 ? 11.499 4.028 -6.232 1.00 0.00 94 LEU A O 1
ATOM 1424 N N . THR A 1 95 ? 9.941 5.529 -6.839 1.00 0.00 95 THR A N 1
ATOM 1425 C CA . THR A 1 95 ? 10.817 6.500 -7.474 1.00 0.00 95 THR A CA 1
ATOM 1426 C C . THR A 1 95 ? 11.193 7.565 -6.435 1.00 0.00 95 THR A C 1
ATOM 1427 O O . THR A 1 95 ? 11.091 7.325 -5.229 1.00 0.00 95 THR A O 1
ATOM 1438 N N . ALA A 1 96 ? 11.710 8.715 -6.868 1.00 0.00 96 ALA A N 1
ATOM 1439 C CA . ALA A 1 96 ? 12.223 9.771 -6.002 1.00 0.00 96 ALA A CA 1
ATOM 1440 C C . ALA A 1 96 ? 11.312 10.087 -4.801 1.00 0.00 96 ALA A C 1
ATOM 1441 O O . ALA A 1 96 ? 11.818 10.346 -3.713 1.00 0.00 96 ALA A O 1
ATOM 1448 N N . ASN A 1 97 ? 9.988 10.122 -4.990 1.00 0.00 97 ASN A N 1
ATOM 1449 C CA . ASN A 1 97 ? 9.009 10.536 -3.975 1.00 0.00 97 ASN A CA 1
ATOM 1450 C C . ASN A 1 97 ? 7.574 10.094 -4.302 1.00 0.00 97 ASN A C 1
ATOM 1451 O O . ASN A 1 97 ? 6.616 10.548 -3.666 1.00 0.00 97 ASN A O 1
ATOM 1462 N N . GLN A 1 98 ? 7.403 9.172 -5.249 1.00 0.00 98 GLN A N 1
ATOM 1463 C CA . GLN A 1 98 ? 6.124 8.571 -5.603 1.00 0.00 98 GLN A CA 1
ATOM 1464 C C . GLN A 1 98 ? 6.332 7.060 -5.578 1.00 0.00 98 GLN A C 1
ATOM 1465 O O . GLN A 1 98 ? 7.297 6.558 -6.147 1.00 0.00 98 GLN A O 1
ATOM 1479 N N . LEU A 1 99 ? 5.451 6.338 -4.898 1.00 0.00 99 LEU A N 1
ATOM 1480 C CA . LEU A 1 99 ? 5.375 4.889 -4.954 1.00 0.00 99 LEU A CA 1
ATOM 1481 C C . LEU A 1 99 ? 4.597 4.528 -6.212 1.00 0.00 99 LEU A C 1
ATOM 1482 O O . LEU A 1 99 ? 3.522 5.102 -6.411 1.00 0.00 99 LEU A O 1
ATOM 1498 N N . THR A 1 100 ? 5.033 3.542 -6.992 1.00 0.00 100 THR A N 1
ATOM 1499 C CA . THR A 1 100 ? 4.186 2.950 -8.009 1.00 0.00 100 THR A CA 1
ATOM 1500 C C . THR A 1 100 ? 4.245 1.446 -7.785 1.00 0.00 100 THR A C 1
ATOM 1501 O O . THR A 1 100 ? 5.307 0.913 -7.479 1.00 0.00 100 THR A O 1
ATOM 1512 N N . LEU A 1 101 ? 3.116 0.758 -7.880 1.00 0.00 101 LEU A N 1
ATOM 1513 C CA . LEU A 1 101 ? 3.057 -0.684 -8.009 1.00 0.00 101 LEU A CA 1
ATOM 1514 C C . LEU A 1 101 ? 2.668 -1.007 -9.436 1.00 0.00 101 LEU A C 1
ATOM 1515 O O . LEU A 1 101 ? 1.942 -0.217 -10.036 1.00 0.00 101 LEU A O 1
ATOM 1531 N N . ALA A 1 102 ? 2.985 -2.204 -9.920 1.00 0.00 102 ALA A N 1
ATOM 1532 C CA . ALA A 1 102 ? 2.308 -2.793 -11.067 1.00 0.00 102 ALA A CA 1
ATOM 1533 C C . ALA A 1 102 ? 2.446 -4.305 -10.979 1.00 0.00 102 ALA A C 1
ATOM 1534 O O . ALA A 1 102 ? 3.546 -4.830 -11.128 1.00 0.00 102 ALA A O 1
ATOM 1541 N N . THR A 1 103 ? 1.360 -5.009 -10.694 1.00 0.00 103 THR A N 1
ATOM 1542 C CA . THR A 1 103 ? 1.361 -6.451 -10.489 1.00 0.00 103 THR A CA 1
ATOM 1543 C C . THR A 1 103 ? 0.410 -7.090 -11.506 1.00 0.00 103 THR A C 1
ATOM 1544 O O . THR A 1 103 ? -0.119 -6.397 -12.385 1.00 0.00 103 THR A O 1
ATOM 1555 N N . ALA A 1 104 ? 0.143 -8.394 -11.402 1.00 0.00 104 ALA A N 1
ATOM 1556 C CA . ALA A 1 104 ? -0.922 -9.023 -12.166 1.00 0.00 104 ALA A CA 1
ATOM 1557 C C . ALA A 1 104 ? -2.234 -8.275 -11.955 1.00 0.00 104 ALA A C 1
ATOM 1558 O O . ALA A 1 104 ? -2.959 -8.027 -12.920 1.00 0.00 104 ALA A O 1
ATOM 1565 N N . LYS A 1 105 ? -2.542 -7.915 -10.704 1.00 0.00 105 LYS A N 1
ATOM 1566 C CA . LYS A 1 105 ? -3.829 -7.318 -10.378 1.00 0.00 105 LYS A CA 1
ATOM 1567 C C . LYS A 1 105 ? -4.098 -6.013 -11.130 1.00 0.00 105 LYS A C 1
ATOM 1568 O O . LYS A 1 105 ? -5.068 -5.947 -11.890 1.00 0.00 105 LYS A O 1
ATOM 1587 N N . GLN A 1 106 ? -3.325 -4.970 -10.835 1.00 0.00 106 GLN A N 1
ATOM 1588 C CA . GLN A 1 106 ? -3.375 -3.634 -11.436 1.00 0.00 106 GLN A CA 1
ATOM 1589 C C . GLN A 1 106 ? -2.095 -2.884 -11.041 1.00 0.00 106 GLN A C 1
ATOM 1590 O O . GLN A 1 106 ? -1.210 -3.453 -10.394 1.00 0.00 106 GLN A O 1
ATOM 1604 N N . THR A 1 107 ? -2.029 -1.597 -11.373 1.00 0.00 107 THR A N 1
ATOM 1605 C CA . THR A 1 107 ? -1.099 -0.630 -10.816 1.00 0.00 107 THR A CA 1
ATOM 1606 C C . THR A 1 107 ? -1.841 0.189 -9.748 1.00 0.00 107 THR A C 1
ATOM 1607 O O . THR A 1 107 ? -3.079 0.253 -9.727 1.00 0.00 107 THR A O 1
ATOM 1618 N N . LEU A 1 108 ? -1.080 0.778 -8.827 1.00 0.00 108 LEU A N 1
ATOM 1619 C CA . LEU A 1 108 ? -1.523 1.657 -7.753 1.00 0.00 108 LEU A CA 1
ATOM 1620 C C . LEU A 1 108 ? -0.400 2.661 -7.544 1.00 0.00 108 LEU A C 1
ATOM 1621 O O . LEU A 1 108 ? 0.767 2.267 -7.579 1.00 0.00 108 LEU A O 1
ATOM 1637 N N . THR A 1 109 ? -0.731 3.921 -7.280 1.00 0.00 109 THR A N 1
ATOM 1638 C CA . THR A 1 109 ? 0.248 4.992 -7.184 1.00 0.00 109 THR A CA 1
ATOM 1639 C C . THR A 1 109 ? -0.010 5.750 -5.886 1.00 0.00 109 THR A C 1
ATOM 1640 O O . THR A 1 109 ? -1.144 6.164 -5.617 1.00 0.00 109 THR A O 1
ATOM 1651 N N . TYR A 1 110 ? 1.028 5.893 -5.062 1.00 0.00 110 TYR A N 1
ATOM 1652 C CA . TYR A 1 110 ? 0.950 6.512 -3.748 1.00 0.00 110 TYR A CA 1
ATOM 1653 C C . TYR A 1 110 ? 1.961 7.659 -3.666 1.00 0.00 110 TYR A C 1
ATOM 1654 O O . TYR A 1 110 ? 2.964 7.671 -4.382 1.00 0.00 110 TYR A O 1
ATOM 1672 N N . LYS A 1 111 ? 1.746 8.599 -2.745 1.00 0.00 111 LYS A N 1
ATOM 1673 C CA . LYS A 1 111 ? 2.599 9.766 -2.552 1.00 0.00 111 LYS A CA 1
ATOM 1674 C C . LYS A 1 111 ? 3.379 9.627 -1.260 1.00 0.00 111 LYS A C 1
ATOM 1675 O O . LYS A 1 111 ? 2.809 9.171 -0.269 1.00 0.00 111 LYS A O 1
ATOM 1694 N N . LEU A 1 112 ? 4.614 10.124 -1.239 1.00 0.00 112 LEU A N 1
ATOM 1695 C CA . LEU A 1 112 ? 5.410 10.330 -0.031 1.00 0.00 112 LEU A CA 1
ATOM 1696 C C . LEU A 1 112 ? 4.876 11.576 0.700 1.00 0.00 112 LEU A C 1
ATOM 1697 O O . LEU A 1 112 ? 5.585 12.576 0.860 1.00 0.00 112 LEU A O 1
ATOM 1713 N N . ALA A 1 113 ? 3.597 11.584 1.080 1.00 0.00 113 ALA A N 1
ATOM 1714 C CA . ALA A 1 113 ? 3.021 12.609 1.947 1.00 0.00 113 ALA A CA 1
ATOM 1715 C C . ALA A 1 113 ? 3.417 12.289 3.389 1.00 0.00 113 ALA A C 1
ATOM 1716 O O . ALA A 1 113 ? 2.578 11.911 4.204 1.00 0.00 113 ALA A O 1
ATOM 1723 N N . ASP A 1 114 ? 4.715 12.341 3.692 1.00 0.00 114 ASP A N 1
ATOM 1724 C CA . ASP A 1 114 ? 5.286 11.699 4.879 1.00 0.00 114 ASP A CA 1
ATOM 1725 C C . ASP A 1 114 ? 5.180 12.554 6.138 1.00 0.00 114 ASP A C 1
ATOM 1726 O O . ASP A 1 114 ? 5.801 12.285 7.162 1.00 0.00 114 ASP A O 1
ATOM 1735 N N . LEU A 1 115 ? 4.345 13.587 6.064 1.00 0.00 115 LEU A N 1
ATOM 1736 C CA . LEU A 1 115 ? 4.154 14.648 7.053 1.00 0.00 115 LEU A CA 1
ATOM 1737 C C . LEU A 1 115 ? 5.436 15.452 7.294 1.00 0.00 115 LEU A C 1
ATOM 1738 O O . LEU A 1 115 ? 5.518 16.228 8.249 1.00 0.00 115 LEU A O 1
ATOM 1754 N N . MET A 1 116 ? 6.420 15.325 6.406 1.00 0.00 116 MET A N 1
ATOM 1755 C CA . MET A 1 116 ? 7.676 16.046 6.404 1.00 0.00 116 MET A CA 1
ATOM 1756 C C . MET A 1 116 ? 7.725 16.791 5.075 1.00 0.00 116 MET A C 1
ATOM 1757 O O . MET A 1 116 ? 8.047 16.218 4.033 1.00 0.00 116 MET A O 1
ATOM 1771 N N . ASN A 1 117 ? 7.326 18.064 5.079 1.00 0.00 117 ASN A N 1
ATOM 1772 C CA . ASN A 1 117 ? 7.374 18.873 3.868 1.00 0.00 117 ASN A CA 1
ATOM 1773 C C . ASN A 1 117 ? 8.838 19.114 3.516 1.00 0.00 117 ASN A C 1
ATOM 1774 O O . ASN A 1 117 ? 9.220 20.221 3.120 1.00 0.00 117 ASN A O 1
ATOM 1785 N N . MET A 1 1 ? 17.826 1.704 -7.625 1.00 0.00 1 MET A N 2
ATOM 1786 C CA . MET A 1 1 ? 16.832 0.708 -7.258 1.00 0.00 1 MET A CA 2
ATOM 1787 C C . MET A 1 1 ? 16.349 0.979 -5.832 1.00 0.00 1 MET A C 2
ATOM 1788 O O . MET A 1 1 ? 17.157 1.333 -4.970 1.00 0.00 1 MET A O 2
ATOM 1802 N N . VAL A 1 2 ? 15.051 0.782 -5.593 1.00 0.00 2 VAL A N 2
ATOM 1803 C CA . VAL A 1 2 ? 14.428 0.931 -4.286 1.00 0.00 2 VAL A CA 2
ATOM 1804 C C . VAL A 1 2 ? 15.081 0.005 -3.246 1.00 0.00 2 VAL A C 2
ATOM 1805 O O . VAL A 1 2 ? 15.410 -1.158 -3.529 1.00 0.00 2 VAL A O 2
ATOM 1818 N N . THR A 1 3 ? 15.208 0.503 -2.013 1.00 0.00 3 THR A N 2
ATOM 1819 C CA . THR A 1 3 ? 15.788 -0.217 -0.887 1.00 0.00 3 THR A CA 2
ATOM 1820 C C . THR A 1 3 ? 14.819 -0.210 0.303 1.00 0.00 3 THR A C 2
ATOM 1821 O O . THR A 1 3 ? 13.846 0.541 0.293 1.00 0.00 3 THR A O 2
ATOM 1832 N N . PRO A 1 4 ? 15.028 -1.051 1.327 1.00 0.00 4 PRO A N 2
ATOM 1833 C CA . PRO A 1 4 ? 14.202 -1.045 2.536 1.00 0.00 4 PRO A CA 2
ATOM 1834 C C . PRO A 1 4 ? 14.407 0.194 3.415 1.00 0.00 4 PRO A C 2
ATOM 1835 O O . PRO A 1 4 ? 13.487 0.647 4.096 1.00 0.00 4 PRO A O 2
ATOM 1846 N N . GLU A 1 5 ? 15.634 0.701 3.456 1.00 0.00 5 GLU A N 2
ATOM 1847 C CA . GLU A 1 5 ? 16.053 1.884 4.234 1.00 0.00 5 GLU A CA 2
ATOM 1848 C C . GLU A 1 5 ? 15.083 3.053 3.984 1.00 0.00 5 GLU A C 2
ATOM 1849 O O . GLU A 1 5 ? 14.363 3.479 4.888 1.00 0.00 5 GLU A O 2
ATOM 1861 N N . GLN A 1 6 ? 14.970 3.480 2.722 1.00 0.00 6 GLN A N 2
ATOM 1862 C CA . GLN A 1 6 ? 14.081 4.526 2.198 1.00 0.00 6 GLN A CA 2
ATOM 1863 C C . GLN A 1 6 ? 12.576 4.212 2.312 1.00 0.00 6 GLN A C 2
ATOM 1864 O O . GLN A 1 6 ? 11.763 4.846 1.641 1.00 0.00 6 GLN A O 2
ATOM 1878 N N . LEU A 1 7 ? 12.176 3.219 3.110 1.00 0.00 7 LEU A N 2
ATOM 1879 C CA . LEU A 1 7 ? 10.796 2.761 3.241 1.00 0.00 7 LEU A CA 2
ATOM 1880 C C . LEU A 1 7 ? 10.418 2.613 4.704 1.00 0.00 7 LEU A C 2
ATOM 1881 O O . LEU A 1 7 ? 9.388 3.137 5.114 1.00 0.00 7 LEU A O 2
ATOM 1897 N N . GLN A 1 8 ? 11.254 1.942 5.501 1.00 0.00 8 GLN A N 2
ATOM 1898 C CA . GLN A 1 8 ? 11.026 1.618 6.912 1.00 0.00 8 GLN A CA 2
ATOM 1899 C C . GLN A 1 8 ? 10.757 2.832 7.814 1.00 0.00 8 GLN A C 2
ATOM 1900 O O . GLN A 1 8 ? 10.422 2.648 8.982 1.00 0.00 8 GLN A O 2
ATOM 1914 N N . HIS A 1 9 ? 10.862 4.058 7.305 1.00 0.00 9 HIS A N 2
ATOM 1915 C CA . HIS A 1 9 ? 10.599 5.276 8.063 1.00 0.00 9 HIS A CA 2
ATOM 1916 C C . HIS A 1 9 ? 9.560 6.191 7.407 1.00 0.00 9 HIS A C 2
ATOM 1917 O O . HIS A 1 9 ? 9.224 7.213 8.011 1.00 0.00 9 HIS A O 2
ATOM 1931 N N . HIS A 1 10 ? 8.988 5.822 6.254 1.00 0.00 10 HIS A N 2
ATOM 1932 C CA . HIS A 1 10 ? 8.149 6.707 5.453 1.00 0.00 10 HIS A CA 2
ATOM 1933 C C . HIS A 1 10 ? 6.741 6.140 5.261 1.00 0.00 10 HIS A C 2
ATOM 1934 O O . HIS A 1 10 ? 6.543 5.026 4.769 1.00 0.00 10 HIS A O 2
ATOM 1948 N N . ARG A 1 11 ? 5.748 6.957 5.605 1.00 0.00 11 ARG A N 2
ATOM 1949 C CA . ARG A 1 11 ? 4.358 6.798 5.196 1.00 0.00 11 ARG A CA 2
ATOM 1950 C C . ARG A 1 11 ? 4.240 7.099 3.709 1.00 0.00 11 ARG A C 2
ATOM 1951 O O . ARG A 1 11 ? 4.976 7.922 3.164 1.00 0.00 11 ARG A O 2
ATOM 1972 N N . PHE A 1 12 ? 3.225 6.514 3.093 1.00 0.00 12 PHE A N 2
ATOM 1973 C CA . PHE A 1 12 ? 2.710 6.870 1.792 1.00 0.00 12 PHE A CA 2
ATOM 1974 C C . PHE A 1 12 ? 1.190 7.012 1.908 1.00 0.00 12 PHE A C 2
ATOM 1975 O O . PHE A 1 12 ? 0.573 6.557 2.869 1.00 0.00 12 PHE A O 2
ATOM 1992 N N . VAL A 1 13 ? 0.553 7.609 0.910 1.00 0.00 13 VAL A N 2
ATOM 1993 C CA . VAL A 1 13 ? -0.902 7.721 0.812 1.00 0.00 13 VAL A CA 2
ATOM 1994 C C . VAL A 1 13 ? -1.337 7.227 -0.571 1.00 0.00 13 VAL A C 2
ATOM 1995 O O . VAL A 1 13 ? -0.576 7.360 -1.535 1.00 0.00 13 VAL A O 2
ATOM 2008 N N . LEU A 1 14 ? -2.512 6.593 -0.674 1.00 0.00 14 LEU A N 2
ATOM 2009 C CA . LEU A 1 14 ? -3.075 6.131 -1.943 1.00 0.00 14 LEU A CA 2
ATOM 2010 C C . LEU A 1 14 ? -3.666 7.344 -2.649 1.00 0.00 14 LEU A C 2
ATOM 2011 O O . LEU A 1 14 ? -4.840 7.677 -2.470 1.00 0.00 14 LEU A O 2
ATOM 2027 N N . GLU A 1 15 ? -2.826 8.036 -3.402 1.00 0.00 15 GLU A N 2
ATOM 2028 C CA . GLU A 1 15 ? -3.193 9.259 -4.087 1.00 0.00 15 GLU A CA 2
ATOM 2029 C C . GLU A 1 15 ? -4.145 8.933 -5.234 1.00 0.00 15 GLU A C 2
ATOM 2030 O O . GLU A 1 15 ? -5.225 9.517 -5.337 1.00 0.00 15 GLU A O 2
ATOM 2042 N N . SER A 1 16 ? -3.779 7.958 -6.071 1.00 0.00 16 SER A N 2
ATOM 2043 C CA . SER A 1 16 ? -4.644 7.520 -7.144 1.00 0.00 16 SER A CA 2
ATOM 2044 C C . SER A 1 16 ? -4.468 6.032 -7.428 1.00 0.00 16 SER A C 2
ATOM 2045 O O . SER A 1 16 ? -3.357 5.496 -7.480 1.00 0.00 16 SER A O 2
ATOM 2053 N N . VAL A 1 17 ? -5.598 5.357 -7.608 1.00 0.00 17 VAL A N 2
ATOM 2054 C CA . VAL A 1 17 ? -5.699 3.964 -8.004 1.00 0.00 17 VAL A CA 2
ATOM 2055 C C . VAL A 1 17 ? -5.434 3.897 -9.515 1.00 0.00 17 VAL A C 2
ATOM 2056 O O . VAL A 1 17 ? -5.453 4.925 -10.205 1.00 0.00 17 VAL A O 2
ATOM 2069 N N . ASN A 1 18 ? -5.255 2.690 -10.057 1.00 0.00 18 ASN A N 2
ATOM 2070 C CA . ASN A 1 18 ? -5.309 2.436 -11.497 1.00 0.00 18 ASN A CA 2
ATOM 2071 C C . ASN A 1 18 ? -6.582 3.002 -12.138 1.00 0.00 18 ASN A C 2
ATOM 2072 O O . ASN A 1 18 ? -6.540 3.431 -13.287 1.00 0.00 18 ASN A O 2
ATOM 2083 N N . GLY A 1 19 ? -7.701 2.975 -11.411 1.00 0.00 19 GLY A N 2
ATOM 2084 C CA . GLY A 1 19 ? -9.011 3.296 -11.950 1.00 0.00 19 GLY A CA 2
ATOM 2085 C C . GLY A 1 19 ? -9.410 4.759 -11.774 1.00 0.00 19 GLY A C 2
ATOM 2086 O O . GLY A 1 19 ? -9.966 5.330 -12.710 1.00 0.00 19 GLY A O 2
ATOM 2090 N N . LYS A 1 20 ? -9.208 5.344 -10.585 1.00 0.00 20 LYS A N 2
ATOM 2091 C CA . LYS A 1 20 ? -9.653 6.688 -10.194 1.00 0.00 20 LYS A CA 2
ATOM 2092 C C . LYS A 1 20 ? -8.836 7.177 -8.989 1.00 0.00 20 LYS A C 2
ATOM 2093 O O . LYS A 1 20 ? -8.173 6.356 -8.352 1.00 0.00 20 LYS A O 2
ATOM 2112 N N . PRO A 1 21 ? -8.877 8.477 -8.642 1.00 0.00 21 PRO A N 2
ATOM 2113 C CA . PRO A 1 21 ? -8.431 8.961 -7.336 1.00 0.00 21 PRO A CA 2
ATOM 2114 C C . PRO A 1 21 ? -9.298 8.386 -6.198 1.00 0.00 21 PRO A C 2
ATOM 2115 O O . PRO A 1 21 ? -10.219 7.592 -6.432 1.00 0.00 21 PRO A O 2
ATOM 2126 N N . VAL A 1 22 ? -8.998 8.780 -4.958 1.00 0.00 22 VAL A N 2
ATOM 2127 C CA . VAL A 1 22 ? -9.800 8.458 -3.779 1.00 0.00 22 VAL A CA 2
ATOM 2128 C C . VAL A 1 22 ? -10.027 9.748 -2.979 1.00 0.00 22 VAL A C 2
ATOM 2129 O O . VAL A 1 22 ? -9.224 10.685 -3.047 1.00 0.00 22 VAL A O 2
ATOM 2142 N N . THR A 1 23 ? -11.108 9.795 -2.201 1.00 0.00 23 THR A N 2
ATOM 2143 C CA . THR A 1 23 ? -11.391 10.844 -1.231 1.00 0.00 23 THR A CA 2
ATOM 2144 C C . THR A 1 23 ? -12.174 10.168 -0.103 1.00 0.00 23 THR A C 2
ATOM 2145 O O . THR A 1 23 ? -13.297 9.717 -0.345 1.00 0.00 23 THR A O 2
ATOM 2156 N N . SER A 1 24 ? -11.619 10.053 1.105 1.00 0.00 24 SER A N 2
ATOM 2157 C CA . SER A 1 24 ? -12.331 9.522 2.275 1.00 0.00 24 SER A CA 2
ATOM 2158 C C . SER A 1 24 ? -12.331 10.591 3.363 1.00 0.00 24 SER A C 2
ATOM 2159 O O . SER A 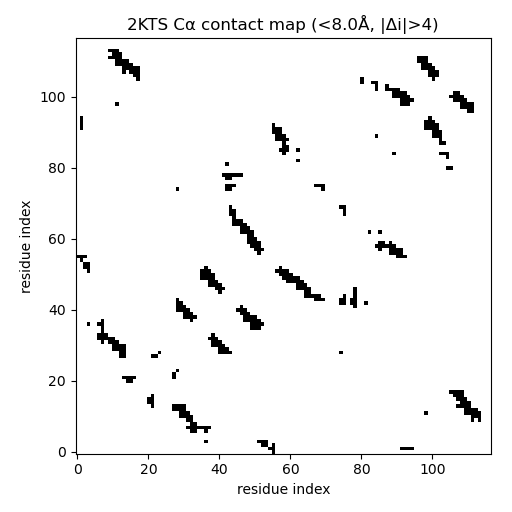1 24 ? -11.956 10.344 4.508 1.00 0.00 24 SER A O 2
ATOM 2167 N N . ASP A 1 25 ? -12.709 11.804 2.960 1.00 0.00 25 ASP A N 2
ATOM 2168 C CA . ASP A 1 25 ? -12.628 13.065 3.677 1.00 0.00 25 ASP A CA 2
ATOM 2169 C C . ASP A 1 25 ? -11.223 13.292 4.217 1.00 0.00 25 ASP A C 2
ATOM 2170 O O . ASP A 1 25 ? -10.397 13.936 3.568 1.00 0.00 25 ASP A O 2
ATOM 2179 N N . LYS A 1 26 ? -10.928 12.720 5.378 1.00 0.00 26 LYS A N 2
ATOM 2180 C CA . LYS A 1 26 ? -9.711 12.937 6.147 1.00 0.00 26 LYS A CA 2
ATOM 2181 C C . LYS A 1 26 ? -9.070 11.603 6.562 1.00 0.00 26 LYS A C 2
ATOM 2182 O O . LYS A 1 26 ? -7.951 11.621 7.073 1.00 0.00 26 LYS A O 2
ATOM 2201 N N . ASN A 1 27 ? -9.703 10.450 6.283 1.00 0.00 27 ASN A N 2
ATOM 2202 C CA . ASN A 1 27 ? -9.207 9.093 6.568 1.00 0.00 27 ASN A CA 2
ATOM 2203 C C . ASN A 1 27 ? -9.022 8.241 5.293 1.00 0.00 27 ASN A C 2
ATOM 2204 O O . ASN A 1 27 ? -9.610 7.163 5.165 1.00 0.00 27 ASN A O 2
ATOM 2215 N N . PRO A 1 28 ? -8.195 8.680 4.326 1.00 0.00 28 PRO A N 2
ATOM 2216 C CA . PRO A 1 28 ? -8.000 7.991 3.048 1.00 0.00 28 PRO A CA 2
ATOM 2217 C C . PRO A 1 28 ? -7.210 6.668 3.199 1.00 0.00 28 PRO A C 2
ATOM 2218 O O . PRO A 1 28 ? -6.627 6.432 4.266 1.00 0.00 28 PRO A O 2
ATOM 2229 N N . PRO A 1 29 ? -7.162 5.805 2.156 1.00 0.00 29 PRO A N 2
ATOM 2230 C CA . PRO A 1 29 ? -6.426 4.534 2.186 1.00 0.00 29 PRO A CA 2
ATOM 2231 C C . PRO A 1 29 ? -4.897 4.707 2.113 1.00 0.00 29 PRO A C 2
ATOM 2232 O O . PRO A 1 29 ? -4.209 4.195 1.223 1.00 0.00 29 PRO A O 2
ATOM 2243 N N . GLU A 1 30 ? -4.317 5.346 3.122 1.00 0.00 30 GLU A N 2
ATOM 2244 C CA . GLU A 1 30 ? -2.877 5.508 3.264 1.00 0.00 30 GLU A CA 2
ATOM 2245 C C . GLU A 1 30 ? -2.193 4.186 3.648 1.00 0.00 30 GLU A C 2
ATOM 2246 O O . GLU A 1 30 ? -2.865 3.189 3.926 1.00 0.00 30 GLU A O 2
ATOM 2258 N N . ILE A 1 31 ? -0.860 4.134 3.602 1.00 0.00 31 ILE A N 2
ATOM 2259 C CA . ILE A 1 31 ? -0.077 2.945 3.926 1.00 0.00 31 ILE A CA 2
ATOM 2260 C C . ILE A 1 31 ? 1.199 3.401 4.635 1.00 0.00 31 ILE A C 2
ATOM 2261 O O . ILE A 1 31 ? 1.746 4.452 4.307 1.00 0.00 31 ILE A O 2
ATOM 2277 N N . SER A 1 32 ? 1.719 2.626 5.580 1.00 0.00 32 SER A N 2
ATOM 2278 C CA . SER A 1 32 ? 3.026 2.898 6.158 1.00 0.00 32 SER A CA 2
ATOM 2279 C C . SER A 1 32 ? 3.798 1.603 6.305 1.00 0.00 32 SER A C 2
ATOM 2280 O O . SER A 1 32 ? 3.219 0.513 6.393 1.00 0.00 32 SER A O 2
ATOM 2288 N N . PHE A 1 33 ? 5.115 1.759 6.361 1.00 0.00 33 PHE A N 2
ATOM 2289 C CA . PHE A 1 33 ? 6.060 0.686 6.547 1.00 0.00 33 PHE A CA 2
ATOM 2290 C C . PHE A 1 33 ? 6.865 1.007 7.797 1.00 0.00 33 PHE A C 2
ATOM 2291 O O . PHE A 1 33 ? 6.979 2.172 8.188 1.00 0.00 33 PHE A O 2
ATOM 2308 N N . GLY A 1 34 ? 7.427 -0.010 8.436 1.00 0.00 34 GLY A N 2
ATOM 2309 C CA . GLY A 1 34 ? 8.273 0.147 9.609 1.00 0.00 34 GLY A CA 2
ATOM 2310 C C . GLY A 1 34 ? 9.294 -0.973 9.643 1.00 0.00 34 GLY A C 2
ATOM 2311 O O . GLY A 1 34 ? 9.443 -1.688 8.650 1.00 0.00 34 GLY A O 2
ATOM 2315 N N . GLU A 1 35 ? 9.939 -1.154 10.796 1.00 0.00 35 GLU A N 2
ATOM 2316 C CA . GLU A 1 35 ? 10.927 -2.187 11.091 1.00 0.00 35 GLU A CA 2
ATOM 2317 C C . GLU A 1 35 ? 10.487 -3.549 10.568 1.00 0.00 35 GLU A C 2
ATOM 2318 O O . GLU A 1 35 ? 9.296 -3.831 10.400 1.00 0.00 35 GLU A O 2
ATOM 2330 N N . LYS A 1 36 ? 11.475 -4.406 10.306 1.00 0.00 36 LYS A N 2
ATOM 2331 C CA . LYS A 1 36 ? 11.306 -5.690 9.641 1.00 0.00 36 LYS A CA 2
ATOM 2332 C C . LYS A 1 36 ? 10.630 -5.552 8.273 1.00 0.00 36 LYS A C 2
ATOM 2333 O O . LYS A 1 36 ? 10.225 -6.570 7.713 1.00 0.00 36 LYS A O 2
ATOM 2352 N N . MET A 1 37 ? 10.531 -4.341 7.714 1.00 0.00 37 MET A N 2
ATOM 2353 C CA . MET A 1 37 ? 9.827 -4.052 6.471 1.00 0.00 37 MET A CA 2
ATOM 2354 C C . MET A 1 37 ? 8.339 -4.442 6.578 1.00 0.00 37 MET A C 2
ATOM 2355 O O . MET A 1 37 ? 7.690 -4.746 5.577 1.00 0.00 37 MET A O 2
ATOM 2369 N N . MET A 1 38 ? 7.766 -4.458 7.790 1.00 0.00 38 MET A N 2
ATOM 2370 C CA . MET A 1 38 ? 6.353 -4.663 8.006 1.00 0.00 38 MET A CA 2
ATOM 2371 C C . MET A 1 38 ? 5.522 -3.564 7.357 1.00 0.00 38 MET A C 2
ATOM 2372 O O . MET A 1 38 ? 6.021 -2.482 7.052 1.00 0.00 38 MET A O 2
ATOM 2386 N N . ILE A 1 39 ? 4.227 -3.841 7.230 1.00 0.00 39 ILE A N 2
ATOM 2387 C CA . ILE A 1 39 ? 3.259 -3.038 6.506 1.00 0.00 39 ILE A CA 2
ATOM 2388 C C . ILE A 1 39 ? 2.031 -2.912 7.406 1.00 0.00 39 ILE A C 2
ATOM 2389 O O . ILE A 1 39 ? 1.590 -3.921 7.971 1.00 0.00 39 ILE A O 2
ATOM 2405 N N . SER A 1 40 ? 1.421 -1.729 7.461 1.00 0.00 40 SER A N 2
ATOM 2406 C CA . SER A 1 40 ? 0.018 -1.583 7.836 1.00 0.00 40 SER A CA 2
ATOM 2407 C C . SER A 1 40 ? -0.664 -0.593 6.893 1.00 0.00 40 SER A C 2
ATOM 2408 O O . SER A 1 40 ? -0.018 0.308 6.351 1.00 0.00 40 SER A O 2
ATOM 2416 N N . GLY A 1 41 ? -1.973 -0.756 6.720 1.00 0.00 41 GLY A N 2
ATOM 2417 C CA . GLY A 1 41 ? -2.829 0.162 5.995 1.00 0.00 41 GLY A CA 2
ATOM 2418 C C . GLY A 1 41 ? -4.297 -0.126 6.303 1.00 0.00 41 GLY A C 2
ATOM 2419 O O . GLY A 1 41 ? -4.644 -0.965 7.147 1.00 0.00 41 GLY A O 2
ATOM 2423 N N . SER A 1 42 ? -5.179 0.592 5.617 1.00 0.00 42 SER A N 2
ATOM 2424 C CA . SER A 1 42 ? -6.613 0.448 5.718 1.00 0.00 42 SER A CA 2
ATOM 2425 C C . SER A 1 42 ? -7.274 0.842 4.394 1.00 0.00 42 SER A C 2
ATOM 2426 O O . SER A 1 42 ? -7.670 1.992 4.224 1.00 0.00 42 SER A O 2
ATOM 2434 N N . MET A 1 43 ? -7.403 -0.118 3.466 1.00 0.00 43 MET A N 2
ATOM 2435 C CA . MET A 1 43 ? -8.208 0.071 2.262 1.00 0.00 43 MET A CA 2
ATOM 2436 C C . MET A 1 43 ? -9.652 0.329 2.682 1.00 0.00 43 MET A C 2
ATOM 2437 O O . MET A 1 43 ? -10.156 1.441 2.548 1.00 0.00 43 MET A O 2
ATOM 2451 N N . CYS A 1 44 ? -10.291 -0.684 3.259 1.00 0.00 44 CYS A N 2
ATOM 2452 C CA . CYS A 1 44 ? -11.525 -0.538 4.001 1.00 0.00 44 CYS A CA 2
ATOM 2453 C C . CYS A 1 44 ? -11.391 -1.419 5.240 1.00 0.00 44 CYS A C 2
ATOM 2454 O O . CYS A 1 44 ? -11.444 -0.929 6.367 1.00 0.00 44 CYS A O 2
ATOM 2461 N N . ASN A 1 45 ? -11.139 -2.715 5.043 1.00 0.00 45 ASN A N 2
ATOM 2462 C CA . ASN A 1 45 ? -11.199 -3.793 6.032 1.00 0.00 45 ASN A CA 2
ATOM 2463 C C . ASN A 1 45 ? -10.027 -3.870 7.003 1.00 0.00 45 ASN A C 2
ATOM 2464 O O . ASN A 1 45 ? -9.958 -4.823 7.782 1.00 0.00 45 ASN A O 2
ATOM 2475 N N . ARG A 1 46 ? -9.133 -2.880 7.004 1.00 0.00 46 ARG A N 2
ATOM 2476 C CA . ARG A 1 46 ? -7.744 -2.956 7.451 1.00 0.00 46 ARG A CA 2
ATOM 2477 C C . ARG A 1 46 ? -6.980 -4.084 6.776 1.00 0.00 46 ARG A C 2
ATOM 2478 O O . ARG A 1 46 ? -7.533 -5.038 6.233 1.00 0.00 46 ARG A O 2
ATOM 2499 N N . PHE A 1 47 ? -5.668 -3.939 6.825 1.00 0.00 47 PHE A N 2
ATOM 2500 C CA . PHE A 1 47 ? -4.724 -5.003 6.546 1.00 0.00 47 PHE A CA 2
ATOM 2501 C C . PHE A 1 47 ? -3.398 -4.624 7.188 1.00 0.00 47 PHE A C 2
ATOM 2502 O O . PHE A 1 47 ? -3.062 -3.445 7.340 1.00 0.00 47 PHE A O 2
ATOM 2519 N N . SER A 1 48 ? -2.624 -5.639 7.522 1.00 0.00 48 SER A N 2
ATOM 2520 C CA . SER A 1 48 ? -1.294 -5.538 8.075 1.00 0.00 48 SER A CA 2
ATOM 2521 C C . SER A 1 48 ? -0.566 -6.822 7.708 1.00 0.00 48 SER A C 2
ATOM 2522 O O . SER A 1 48 ? -1.233 -7.841 7.506 1.00 0.00 48 SER A O 2
ATOM 2530 N N . GLY A 1 49 ? 0.768 -6.816 7.674 1.00 0.00 49 GLY A N 2
ATOM 2531 C CA . GLY A 1 49 ? 1.517 -8.052 7.587 1.00 0.00 49 GLY A CA 2
ATOM 2532 C C . GLY A 1 49 ? 3.005 -7.783 7.429 1.00 0.00 49 GLY A C 2
ATOM 2533 O O . GLY A 1 49 ? 3.415 -6.672 7.089 1.00 0.00 49 GLY A O 2
ATOM 2537 N N . GLU A 1 50 ? 3.822 -8.806 7.669 1.00 0.00 50 GLU A N 2
ATOM 2538 C CA . GLU A 1 50 ? 5.246 -8.817 7.422 1.00 0.00 50 GLU A CA 2
ATOM 2539 C C . GLU A 1 50 ? 5.492 -8.693 5.911 1.00 0.00 50 GLU A C 2
ATOM 2540 O O . GLU A 1 50 ? 5.324 -9.667 5.164 1.00 0.00 50 GLU A O 2
ATOM 2552 N N . GLY A 1 51 ? 5.820 -7.489 5.453 1.00 0.00 51 GLY A N 2
ATOM 2553 C CA . GLY A 1 51 ? 6.464 -7.264 4.164 1.00 0.00 51 GLY A CA 2
ATOM 2554 C C . GLY A 1 51 ? 7.923 -7.713 4.182 1.00 0.00 51 GLY A C 2
ATOM 2555 O O . GLY A 1 51 ? 8.447 -8.176 5.201 1.00 0.00 51 GLY A O 2
ATOM 2559 N N . LYS A 1 52 ? 8.585 -7.597 3.032 1.00 0.00 52 LYS A N 2
ATOM 2560 C CA . LYS A 1 52 ? 10.018 -7.794 2.875 1.00 0.00 52 LYS A CA 2
ATOM 2561 C C . LYS A 1 52 ? 10.412 -7.157 1.549 1.00 0.00 52 LYS A C 2
ATOM 2562 O O . LYS A 1 52 ? 9.587 -7.135 0.636 1.00 0.00 52 LYS A O 2
ATOM 2581 N N . LEU A 1 53 ? 11.652 -6.684 1.433 1.00 0.00 53 LEU A N 2
ATOM 2582 C CA . LEU A 1 53 ? 12.215 -6.168 0.196 1.00 0.00 53 LEU A CA 2
ATOM 2583 C C . LEU A 1 53 ? 13.695 -6.502 0.196 1.00 0.00 53 LEU A C 2
ATOM 2584 O O . LEU A 1 53 ? 14.436 -6.059 1.077 1.00 0.00 53 LEU A O 2
ATOM 2600 N N . SER A 1 54 ? 14.123 -7.278 -0.796 1.00 0.00 54 SER A N 2
ATOM 2601 C CA . SER A 1 54 ? 15.532 -7.469 -1.106 1.00 0.00 54 SER A CA 2
ATOM 2602 C C . SER A 1 54 ? 15.713 -7.927 -2.566 1.00 0.00 54 SER A C 2
ATOM 2603 O O . SER A 1 54 ? 16.768 -8.457 -2.925 1.00 0.00 54 SER A O 2
ATOM 2611 N N . ASN A 1 55 ? 14.682 -7.803 -3.409 1.00 0.00 55 ASN A N 2
ATOM 2612 C CA . ASN A 1 55 ? 14.618 -8.379 -4.755 1.00 0.00 55 ASN A CA 2
ATOM 2613 C C . ASN A 1 55 ? 13.660 -7.590 -5.661 1.00 0.00 55 ASN A C 2
ATOM 2614 O O . ASN A 1 55 ? 13.061 -8.162 -6.569 1.00 0.00 55 ASN A O 2
ATOM 2625 N N . GLY A 1 56 ? 13.455 -6.294 -5.392 1.00 0.00 56 GLY A N 2
ATOM 2626 C CA . GLY A 1 56 ? 12.559 -5.451 -6.182 1.00 0.00 56 GLY A CA 2
ATOM 2627 C C . GLY A 1 56 ? 11.094 -5.891 -6.125 1.00 0.00 56 GLY A C 2
ATOM 2628 O O . GLY A 1 56 ? 10.297 -5.479 -6.967 1.00 0.00 56 GLY A O 2
ATOM 2632 N N . GLU A 1 57 ? 10.731 -6.717 -5.143 1.00 0.00 57 GLU A N 2
ATOM 2633 C CA . GLU A 1 57 ? 9.425 -7.332 -4.995 1.00 0.00 57 GLU A CA 2
ATOM 2634 C C . GLU A 1 57 ? 8.962 -7.075 -3.560 1.00 0.00 57 GLU A C 2
ATOM 2635 O O . GLU A 1 57 ? 9.801 -6.951 -2.662 1.00 0.00 57 GLU A O 2
ATOM 2647 N N . LEU A 1 58 ? 7.648 -6.999 -3.343 1.00 0.00 58 LEU A N 2
ATOM 2648 C CA . LEU A 1 58 ? 7.009 -6.845 -2.045 1.00 0.00 58 LEU A CA 2
ATOM 2649 C C . LEU A 1 58 ? 5.891 -7.881 -1.943 1.00 0.00 58 LEU A C 2
ATOM 2650 O O . LEU A 1 58 ? 4.860 -7.771 -2.610 1.00 0.00 58 LEU A O 2
ATOM 2666 N N . THR A 1 59 ? 6.102 -8.903 -1.123 1.00 0.00 59 THR A N 2
ATOM 2667 C CA . THR A 1 59 ? 5.148 -9.963 -0.821 1.00 0.00 59 THR A CA 2
ATOM 2668 C C . THR A 1 59 ? 4.601 -9.793 0.604 1.00 0.00 59 THR A C 2
ATOM 2669 O O . THR A 1 59 ? 5.244 -9.178 1.459 1.00 0.00 59 THR A O 2
ATOM 2680 N N . ALA A 1 60 ? 3.448 -10.406 0.892 1.00 0.00 60 ALA A N 2
ATOM 2681 C CA . ALA A 1 60 ? 2.899 -10.559 2.232 1.00 0.00 60 ALA A CA 2
ATOM 2682 C C . ALA A 1 60 ? 2.949 -12.013 2.701 1.00 0.00 60 ALA A C 2
ATOM 2683 O O . ALA A 1 60 ? 2.074 -12.804 2.338 1.00 0.00 60 ALA A O 2
ATOM 2690 N N . LYS A 1 61 ? 3.914 -12.356 3.564 1.00 0.00 61 LYS A N 2
ATOM 2691 C CA . LYS A 1 61 ? 3.921 -13.644 4.269 1.00 0.00 61 LYS A CA 2
ATOM 2692 C C . LYS A 1 61 ? 2.967 -13.667 5.476 1.00 0.00 61 LYS A C 2
ATOM 2693 O O . LYS A 1 61 ? 2.994 -14.631 6.233 1.00 0.00 61 LYS A O 2
ATOM 2712 N N . GLY A 1 62 ? 2.158 -12.643 5.740 1.00 0.00 62 GLY A N 2
ATOM 2713 C CA . GLY A 1 62 ? 1.290 -12.638 6.912 1.00 0.00 62 GLY A CA 2
ATOM 2714 C C . GLY A 1 62 ? 0.266 -11.522 6.840 1.00 0.00 62 GLY A C 2
ATOM 2715 O O . GLY A 1 62 ? 0.130 -10.759 7.795 1.00 0.00 62 GLY A O 2
ATOM 2719 N N . LEU A 1 63 ? -0.430 -11.382 5.706 1.00 0.00 63 LEU A N 2
ATOM 2720 C CA . LEU A 1 63 ? -1.549 -10.464 5.621 1.00 0.00 63 LEU A CA 2
ATOM 2721 C C . LEU A 1 63 ? -2.613 -10.906 6.630 1.00 0.00 63 LEU A C 2
ATOM 2722 O O . LEU A 1 63 ? -2.876 -12.105 6.757 1.00 0.00 63 LEU A O 2
ATOM 2738 N N . ALA A 1 64 ? -3.250 -9.957 7.313 1.00 0.00 64 ALA A N 2
ATOM 2739 C CA . ALA A 1 64 ? -4.399 -10.221 8.164 1.00 0.00 64 ALA A CA 2
ATOM 2740 C C . ALA A 1 64 ? -5.367 -9.053 8.066 1.00 0.00 64 ALA A C 2
ATOM 2741 O O . ALA A 1 64 ? -4.928 -7.903 8.118 1.00 0.00 64 ALA A O 2
ATOM 2748 N N . MET A 1 65 ? -6.665 -9.327 7.919 1.00 0.00 65 MET A N 2
ATOM 2749 C CA . MET A 1 65 ? -7.698 -8.332 7.605 1.00 0.00 65 MET A CA 2
ATOM 2750 C C . MET A 1 65 ? -8.974 -8.621 8.415 1.00 0.00 65 MET A C 2
ATOM 2751 O O . MET A 1 65 ? -9.010 -9.580 9.201 1.00 0.00 65 MET A O 2
ATOM 2765 N N . THR A 1 66 ? -10.012 -7.795 8.251 1.00 0.00 66 THR A N 2
ATOM 2766 C CA . THR A 1 66 ? -11.284 -7.862 8.991 1.00 0.00 66 THR A CA 2
ATOM 2767 C C . THR A 1 66 ? -12.507 -8.068 8.060 1.00 0.00 66 THR A C 2
ATOM 2768 O O . THR A 1 66 ? -12.340 -8.604 6.957 1.00 0.00 66 THR A O 2
ATOM 2779 N N . ARG A 1 67 ? -13.738 -7.804 8.545 1.00 0.00 67 ARG A N 2
ATOM 2780 C CA . ARG A 1 67 ? -15.003 -7.813 7.786 1.00 0.00 67 ARG A CA 2
ATOM 2781 C C . ARG A 1 67 ? -15.821 -6.524 8.023 1.00 0.00 67 ARG A C 2
ATOM 2782 O O . ARG A 1 67 ? -16.935 -6.584 8.555 1.00 0.00 67 ARG A O 2
ATOM 2803 N N . MET A 1 68 ? -15.299 -5.353 7.657 1.00 0.00 68 MET A N 2
ATOM 2804 C CA . MET A 1 68 ? -15.993 -4.060 7.674 1.00 0.00 68 MET A CA 2
ATOM 2805 C C . MET A 1 68 ? -16.504 -3.672 6.279 1.00 0.00 68 MET A C 2
ATOM 2806 O O . MET A 1 68 ? -16.180 -4.308 5.278 1.00 0.00 68 MET A O 2
ATOM 2820 N N . MET A 1 69 ? -17.299 -2.600 6.223 1.00 0.00 69 MET A N 2
ATOM 2821 C CA . MET A 1 69 ? -17.979 -2.055 5.052 1.00 0.00 69 MET A CA 2
ATOM 2822 C C . MET A 1 69 ? -17.674 -0.555 4.967 1.00 0.00 69 MET A C 2
ATOM 2823 O O . MET A 1 69 ? -17.269 0.041 5.972 1.00 0.00 69 MET A O 2
ATOM 2837 N N . CYS A 1 70 ? -17.881 0.055 3.792 1.00 0.00 70 CYS A N 2
ATOM 2838 C CA . CYS A 1 70 ? -17.444 1.430 3.488 1.00 0.00 70 CYS A CA 2
ATOM 2839 C C . CYS A 1 70 ? -18.351 2.249 2.567 1.00 0.00 70 CYS A C 2
ATOM 2840 O O . CYS A 1 70 ? -17.911 3.310 2.121 1.00 0.00 70 CYS A O 2
ATOM 2847 N N . ALA A 1 71 ? -19.584 1.810 2.302 1.00 0.00 71 ALA A N 2
ATOM 2848 C CA . ALA A 1 71 ? -20.694 2.557 1.686 1.00 0.00 71 ALA A CA 2
ATOM 2849 C C . ALA A 1 71 ? -20.522 2.928 0.204 1.00 0.00 71 ALA A C 2
ATOM 2850 O O . ALA A 1 71 ? -21.510 3.034 -0.526 1.00 0.00 71 ALA A O 2
ATOM 2857 N N . ASN A 1 72 ? -19.282 3.088 -0.244 1.00 0.00 72 ASN A N 2
ATOM 2858 C CA . ASN A 1 72 ? -18.829 3.030 -1.632 1.00 0.00 72 ASN A CA 2
ATOM 2859 C C . ASN A 1 72 ? -18.495 1.567 -1.900 1.00 0.00 72 ASN A C 2
ATOM 2860 O O . ASN A 1 72 ? -18.232 0.819 -0.947 1.00 0.00 72 ASN A O 2
ATOM 2871 N N . PRO A 1 73 ? -18.374 1.144 -3.157 1.00 0.00 73 PRO A N 2
ATOM 2872 C CA . PRO A 1 73 ? -17.850 -0.173 -3.469 1.00 0.00 73 PRO A CA 2
ATOM 2873 C C . PRO A 1 73 ? -16.330 -0.119 -3.704 1.00 0.00 73 PRO A C 2
ATOM 2874 O O . PRO A 1 73 ? -15.664 -1.138 -3.572 1.00 0.00 73 PRO A O 2
ATOM 2885 N N . GLN A 1 74 ? -15.768 1.065 -3.998 1.00 0.00 74 GLN A N 2
ATOM 2886 C CA . GLN A 1 74 ? -14.358 1.270 -4.315 1.00 0.00 74 GLN A CA 2
ATOM 2887 C C . GLN A 1 74 ? -13.469 0.663 -3.229 1.00 0.00 74 GLN A C 2
ATOM 2888 O O . GLN A 1 74 ? -12.716 -0.262 -3.515 1.00 0.00 74 GLN A O 2
ATOM 2902 N N . LEU A 1 75 ? -13.562 1.162 -1.992 1.00 0.00 75 LEU A N 2
ATOM 2903 C CA . LEU A 1 75 ? -12.670 0.763 -0.904 1.00 0.00 75 LEU A CA 2
ATOM 2904 C C . LEU A 1 75 ? -12.839 -0.733 -0.592 1.00 0.00 75 LEU A C 2
ATOM 2905 O O . LEU A 1 75 ? -11.903 -1.392 -0.150 1.00 0.00 75 LEU A O 2
ATOM 2921 N N . ASN A 1 76 ? -14.037 -1.267 -0.856 1.00 0.00 76 ASN A N 2
ATOM 2922 C CA . ASN A 1 76 ? -14.430 -2.657 -0.641 1.00 0.00 76 ASN A CA 2
ATOM 2923 C C . ASN A 1 76 ? -13.778 -3.597 -1.660 1.00 0.00 76 ASN A C 2
ATOM 2924 O O . ASN A 1 76 ? -13.454 -4.735 -1.341 1.00 0.00 76 ASN A O 2
ATOM 2935 N N . GLU A 1 77 ? -13.588 -3.139 -2.900 1.00 0.00 77 GLU A N 2
ATOM 2936 C CA . GLU A 1 77 ? -12.838 -3.862 -3.928 1.00 0.00 77 GLU A CA 2
ATOM 2937 C C . GLU A 1 77 ? -11.332 -3.697 -3.715 1.00 0.00 77 GLU A C 2
ATOM 2938 O O . GLU A 1 77 ? -10.549 -4.589 -4.051 1.00 0.00 77 GLU A O 2
ATOM 2950 N N . LEU A 1 78 ? -10.920 -2.554 -3.166 1.00 0.00 78 LEU A N 2
ATOM 2951 C CA . LEU A 1 78 ? -9.530 -2.217 -2.894 1.00 0.00 78 LEU A CA 2
ATOM 2952 C C . LEU A 1 78 ? -8.935 -3.189 -1.886 1.00 0.00 78 LEU A C 2
ATOM 2953 O O . LEU A 1 78 ? -7.784 -3.581 -2.055 1.00 0.00 78 LEU A O 2
ATOM 2969 N N . ASP A 1 79 ? -9.723 -3.646 -0.911 1.00 0.00 79 ASP A N 2
ATOM 2970 C CA . ASP A 1 79 ? -9.348 -4.713 0.018 1.00 0.00 79 ASP A CA 2
ATOM 2971 C C . ASP A 1 79 ? -8.888 -5.945 -0.738 1.00 0.00 79 ASP A C 2
ATOM 2972 O O . ASP A 1 79 ? -7.862 -6.547 -0.418 1.00 0.00 79 ASP A O 2
ATOM 2981 N N . ASN A 1 80 ? -9.673 -6.334 -1.739 1.00 0.00 80 ASN A N 2
ATOM 2982 C CA . ASN A 1 80 ? -9.442 -7.597 -2.418 1.00 0.00 80 ASN A CA 2
ATOM 2983 C C . ASN A 1 80 ? -8.285 -7.427 -3.388 1.00 0.00 80 ASN A C 2
ATOM 2984 O O . ASN A 1 80 ? -7.476 -8.336 -3.546 1.00 0.00 80 ASN A O 2
ATOM 2995 N N . THR A 1 81 ? -8.183 -6.243 -3.990 1.00 0.00 81 THR A N 2
ATOM 2996 C CA . THR A 1 81 ? -7.062 -5.854 -4.814 1.00 0.00 81 THR A CA 2
ATOM 2997 C C . THR A 1 81 ? -5.767 -5.933 -3.996 1.00 0.00 81 THR A C 2
ATOM 2998 O O . THR A 1 81 ? -4.855 -6.637 -4.413 1.00 0.00 81 THR A O 2
ATOM 3009 N N . ILE A 1 82 ? -5.653 -5.247 -2.850 1.00 0.00 82 ILE A N 2
ATOM 3010 C CA . ILE A 1 82 ? -4.389 -5.201 -2.116 1.00 0.00 82 ILE A CA 2
ATOM 3011 C C . ILE A 1 82 ? -4.013 -6.584 -1.592 1.00 0.00 82 ILE A C 2
ATOM 3012 O O . ILE A 1 82 ? -2.828 -6.907 -1.539 1.00 0.00 82 ILE A O 2
ATOM 3028 N N . SER A 1 83 ? -5.001 -7.395 -1.210 1.00 0.00 83 SER A N 2
ATOM 3029 C CA . SER A 1 83 ? -4.746 -8.716 -0.680 1.00 0.00 83 SER A CA 2
ATOM 3030 C C . SER A 1 83 ? -4.056 -9.565 -1.751 1.00 0.00 83 SER A C 2
ATOM 3031 O O . SER A 1 83 ? -2.954 -10.072 -1.524 1.00 0.00 83 SER A O 2
ATOM 3039 N N . GLU A 1 84 ? -4.670 -9.654 -2.933 1.00 0.00 84 GLU A N 2
ATOM 3040 C CA . GLU A 1 84 ? -4.128 -10.321 -4.100 1.00 0.00 84 GLU A CA 2
ATOM 3041 C C . GLU A 1 84 ? -2.773 -9.710 -4.475 1.00 0.00 84 GLU A C 2
ATOM 3042 O O . GLU A 1 84 ? -1.820 -10.455 -4.690 1.00 0.00 84 GLU A O 2
ATOM 3054 N N . MET A 1 85 ? -2.638 -8.375 -4.486 1.00 0.00 85 MET A N 2
ATOM 3055 C CA . MET A 1 85 ? -1.432 -7.699 -4.953 1.00 0.00 85 MET A CA 2
ATOM 3056 C C . MET A 1 85 ? -0.274 -7.831 -3.981 1.00 0.00 85 MET A C 2
ATOM 3057 O O . MET A 1 85 ? 0.823 -7.366 -4.284 1.00 0.00 85 MET A O 2
ATOM 3071 N N . LEU A 1 86 ? -0.444 -8.490 -2.842 1.00 0.00 86 LEU A N 2
ATOM 3072 C CA . LEU A 1 86 ? 0.666 -8.819 -1.959 1.00 0.00 86 LEU A CA 2
ATOM 3073 C C . LEU A 1 86 ? 0.896 -10.327 -1.917 1.00 0.00 86 LEU A C 2
ATOM 3074 O O . LEU A 1 86 ? 1.934 -10.780 -1.431 1.00 0.00 86 LEU A O 2
ATOM 3090 N N . LYS A 1 87 ? -0.071 -11.122 -2.367 1.00 0.00 87 LYS A N 2
ATOM 3091 C CA . LYS A 1 87 ? -0.023 -12.570 -2.253 1.00 0.00 87 LYS A CA 2
ATOM 3092 C C . LYS A 1 87 ? 0.860 -13.205 -3.314 1.00 0.00 87 LYS A C 2
ATOM 3093 O O . LYS A 1 87 ? 1.398 -14.280 -3.047 1.00 0.00 87 LYS A O 2
ATOM 3112 N N . GLU A 1 88 ? 1.020 -12.558 -4.466 1.00 0.00 88 GLU A N 2
ATOM 3113 C CA . GLU A 1 88 ? 1.670 -13.108 -5.651 1.00 0.00 88 GLU A CA 2
ATOM 3114 C C . GLU A 1 88 ? 3.029 -12.455 -5.964 1.00 0.00 88 GLU A C 2
ATOM 3115 O O . GLU A 1 88 ? 3.691 -12.883 -6.907 1.00 0.00 88 GLU A O 2
ATOM 3127 N N . GLY A 1 89 ? 3.473 -11.496 -5.143 1.00 0.00 89 GLY A N 2
ATOM 3128 C CA . GLY A 1 89 ? 4.653 -10.663 -5.330 1.00 0.00 89 GLY A CA 2
ATOM 3129 C C . GLY A 1 89 ? 4.311 -9.449 -6.177 1.00 0.00 89 GLY A C 2
ATOM 3130 O O . GLY A 1 89 ? 4.235 -9.559 -7.398 1.00 0.00 89 GLY A O 2
ATOM 3134 N N . ALA A 1 90 ? 4.090 -8.284 -5.556 1.00 0.00 90 ALA A N 2
ATOM 3135 C CA . ALA A 1 90 ? 4.077 -7.016 -6.290 1.00 0.00 90 ALA A CA 2
ATOM 3136 C C . ALA A 1 90 ? 5.512 -6.699 -6.686 1.00 0.00 90 ALA A C 2
ATOM 3137 O O . ALA A 1 90 ? 6.399 -6.878 -5.856 1.00 0.00 90 ALA A O 2
ATOM 3144 N N . GLN A 1 91 ? 5.747 -6.191 -7.898 1.00 0.00 91 GLN A N 2
ATOM 3145 C CA . GLN A 1 91 ? 6.964 -5.455 -8.156 1.00 0.00 91 GLN A CA 2
ATOM 3146 C C . GLN A 1 91 ? 6.783 -4.100 -7.472 1.00 0.00 91 GLN A C 2
ATOM 3147 O O . GLN A 1 91 ? 5.664 -3.570 -7.407 1.00 0.00 91 GLN A O 2
ATOM 3161 N N . VAL A 1 92 ? 7.870 -3.545 -6.955 1.00 0.00 92 VAL A N 2
ATOM 3162 C CA . VAL A 1 92 ? 7.844 -2.348 -6.138 1.00 0.00 92 VAL A CA 2
ATOM 3163 C C . VAL A 1 92 ? 8.971 -1.451 -6.641 1.00 0.00 92 VAL A C 2
ATOM 3164 O O . VAL A 1 92 ? 10.118 -1.888 -6.727 1.00 0.00 92 VAL A O 2
ATOM 3177 N N . ASP A 1 93 ? 8.642 -0.213 -7.013 1.00 0.00 93 ASP A N 2
ATOM 3178 C CA . ASP A 1 93 ? 9.573 0.722 -7.629 1.00 0.00 93 ASP A CA 2
ATOM 3179 C C . ASP A 1 93 ? 9.270 2.113 -7.083 1.00 0.00 93 ASP A C 2
ATOM 3180 O O . ASP A 1 93 ? 8.485 2.872 -7.654 1.00 0.00 93 ASP A O 2
ATOM 3189 N N . LEU A 1 94 ? 9.853 2.458 -5.934 1.00 0.00 94 LEU A N 2
ATOM 3190 C CA . LEU A 1 94 ? 9.823 3.823 -5.413 1.00 0.00 94 LEU A CA 2
ATOM 3191 C C . LEU A 1 94 ? 10.854 4.632 -6.190 1.00 0.00 94 LEU A C 2
ATOM 3192 O O . LEU A 1 94 ? 12.053 4.399 -6.052 1.00 0.00 94 LEU A O 2
ATOM 3208 N N . THR A 1 95 ? 10.376 5.562 -7.011 1.00 0.00 95 THR A N 2
ATOM 3209 C CA . THR A 1 95 ? 11.211 6.613 -7.577 1.00 0.00 95 THR A CA 2
ATOM 3210 C C . THR A 1 95 ? 11.454 7.695 -6.515 1.00 0.00 95 THR A C 2
ATOM 3211 O O . THR A 1 95 ? 10.976 7.598 -5.381 1.00 0.00 95 THR A O 2
ATOM 3222 N N . ALA A 1 96 ? 12.144 8.771 -6.900 1.00 0.00 96 ALA A N 2
ATOM 3223 C CA . ALA A 1 96 ? 12.635 9.841 -6.041 1.00 0.00 96 ALA A CA 2
ATOM 3224 C C . ALA A 1 96 ? 11.599 10.309 -5.014 1.00 0.00 96 ALA A C 2
ATOM 3225 O O . ALA A 1 96 ? 11.950 10.530 -3.858 1.00 0.00 96 ALA A O 2
ATOM 3232 N N . ASN A 1 97 ? 10.329 10.437 -5.401 1.00 0.00 97 ASN A N 2
ATOM 3233 C CA . ASN A 1 97 ? 9.213 10.636 -4.499 1.00 0.00 97 ASN A CA 2
ATOM 3234 C C . ASN A 1 97 ? 7.930 10.274 -5.242 1.00 0.00 97 ASN A C 2
ATOM 3235 O O . ASN A 1 97 ? 7.126 11.150 -5.535 1.00 0.00 97 ASN A O 2
ATOM 3246 N N . GLN A 1 98 ? 7.709 8.983 -5.525 1.00 0.00 98 GLN A N 2
ATOM 3247 C CA . GLN A 1 98 ? 6.397 8.372 -5.794 1.00 0.00 98 GLN A CA 2
ATOM 3248 C C . GLN A 1 98 ? 6.593 6.855 -5.822 1.00 0.00 98 GLN A C 2
ATOM 3249 O O . GLN A 1 98 ? 7.552 6.361 -6.413 1.00 0.00 98 GLN A O 2
ATOM 3263 N N . LEU A 1 99 ? 5.706 6.107 -5.176 1.00 0.00 99 LEU A N 2
ATOM 3264 C CA . LEU A 1 99 ? 5.702 4.656 -5.207 1.00 0.00 99 LEU A CA 2
ATOM 3265 C C . LEU A 1 99 ? 4.935 4.170 -6.429 1.00 0.00 99 LEU A C 2
ATOM 3266 O O . LEU A 1 99 ? 3.705 4.284 -6.472 1.00 0.00 99 LEU A O 2
ATOM 3282 N N . THR A 1 100 ? 5.656 3.570 -7.364 1.00 0.00 100 THR A N 2
ATOM 3283 C CA . THR A 1 100 ? 5.056 2.804 -8.451 1.00 0.00 100 THR A CA 2
ATOM 3284 C C . THR A 1 100 ? 4.923 1.365 -7.942 1.00 0.00 100 THR A C 2
ATOM 3285 O O . THR A 1 100 ? 5.928 0.726 -7.621 1.00 0.00 100 THR A O 2
ATOM 3296 N N . LEU A 1 101 ? 3.692 0.867 -7.805 1.00 0.00 101 LEU A N 2
ATOM 3297 C CA . LEU A 1 101 ? 3.390 -0.529 -7.497 1.00 0.00 101 LEU A CA 2
ATOM 3298 C C . LEU A 1 101 ? 2.788 -1.173 -8.719 1.00 0.00 101 LEU A C 2
ATOM 3299 O O . LEU A 1 101 ? 1.950 -0.548 -9.364 1.00 0.00 101 LEU A O 2
ATOM 3315 N N . ALA A 1 102 ? 3.146 -2.430 -8.967 1.00 0.00 102 ALA A N 2
ATOM 3316 C CA . ALA A 1 102 ? 2.634 -3.211 -10.090 1.00 0.00 102 ALA A CA 2
ATOM 3317 C C . ALA A 1 102 ? 2.482 -4.680 -9.691 1.00 0.00 102 ALA A C 2
ATOM 3318 O O . ALA A 1 102 ? 3.277 -5.209 -8.909 1.00 0.00 102 ALA A O 2
ATOM 3325 N N . THR A 1 103 ? 1.450 -5.360 -10.181 1.00 0.00 103 THR A N 2
ATOM 3326 C CA . THR A 1 103 ? 1.189 -6.770 -10.023 1.00 0.00 103 THR A CA 2
ATOM 3327 C C . THR A 1 103 ? 0.245 -7.214 -11.149 1.00 0.00 103 THR A C 2
ATOM 3328 O O . THR A 1 103 ? -0.347 -6.381 -11.842 1.00 0.00 103 THR A O 2
ATOM 3339 N N . ALA A 1 104 ? 0.010 -8.523 -11.283 1.00 0.00 104 ALA A N 2
ATOM 3340 C CA . ALA A 1 104 ? -0.902 -9.047 -12.294 1.00 0.00 104 ALA A CA 2
ATOM 3341 C C . ALA A 1 104 ? -2.310 -8.462 -12.130 1.00 0.00 104 ALA A C 2
ATOM 3342 O O . ALA A 1 104 ? -2.980 -8.177 -13.123 1.00 0.00 104 ALA A O 2
ATOM 3349 N N . LYS A 1 105 ? -2.747 -8.226 -10.889 1.00 0.00 105 LYS A N 2
ATOM 3350 C CA . LYS A 1 105 ? -3.979 -7.501 -10.590 1.00 0.00 105 LYS A CA 2
ATOM 3351 C C . LYS A 1 105 ? -4.023 -6.106 -11.226 1.00 0.00 105 LYS A C 2
ATOM 3352 O O . LYS A 1 105 ? -4.857 -5.889 -12.107 1.00 0.00 105 LYS A O 2
ATOM 3371 N N . GLN A 1 106 ? -3.251 -5.139 -10.723 1.00 0.00 106 GLN A N 2
ATOM 3372 C CA . GLN A 1 106 ? -3.290 -3.744 -11.161 1.00 0.00 106 GLN A CA 2
ATOM 3373 C C . GLN A 1 106 ? -1.987 -3.031 -10.771 1.00 0.00 106 GLN A C 2
ATOM 3374 O O . GLN A 1 106 ? -0.999 -3.672 -10.417 1.00 0.00 106 GLN A O 2
ATOM 3388 N N . THR A 1 107 ? -1.992 -1.701 -10.825 1.00 0.00 107 THR A N 2
ATOM 3389 C CA . THR A 1 107 ? -0.881 -0.818 -10.514 1.00 0.00 107 THR A CA 2
ATOM 3390 C C . THR A 1 107 ? -1.450 0.302 -9.629 1.00 0.00 107 THR A C 2
ATOM 3391 O O . THR A 1 107 ? -2.553 0.792 -9.897 1.00 0.00 107 THR A O 2
ATOM 3402 N N . LEU A 1 108 ? -0.768 0.650 -8.531 1.00 0.00 108 LEU A N 2
ATOM 3403 C CA . LEU A 1 108 ? -1.113 1.764 -7.652 1.00 0.00 108 LEU A CA 2
ATOM 3404 C C . LEU A 1 108 ? -0.042 2.840 -7.769 1.00 0.00 108 LEU A C 2
ATOM 3405 O O . LEU A 1 108 ? 1.109 2.550 -8.110 1.00 0.00 108 LEU A O 2
ATOM 3421 N N . THR A 1 109 ? -0.412 4.075 -7.439 1.00 0.00 109 THR A N 2
ATOM 3422 C CA . THR A 1 109 ? 0.432 5.255 -7.535 1.00 0.00 109 THR A CA 2
ATOM 3423 C C . THR A 1 109 ? 0.380 5.923 -6.157 1.00 0.00 109 THR A C 2
ATOM 3424 O O . THR A 1 109 ? -0.512 6.734 -5.881 1.00 0.00 109 THR A O 2
ATOM 3435 N N . TYR A 1 110 ? 1.267 5.514 -5.248 1.00 0.00 110 TYR A N 2
ATOM 3436 C CA . TYR A 1 110 ? 1.244 6.008 -3.877 1.00 0.00 110 TYR A CA 2
ATOM 3437 C C . TYR A 1 110 ? 2.148 7.238 -3.764 1.00 0.00 110 TYR A C 2
ATOM 3438 O O . TYR A 1 110 ? 3.253 7.256 -4.307 1.00 0.00 110 TYR A O 2
ATOM 3456 N N . LYS A 1 111 ? 1.709 8.257 -3.027 1.00 0.00 111 LYS A N 2
ATOM 3457 C CA . LYS A 1 111 ? 2.445 9.510 -2.852 1.00 0.00 111 LYS A CA 2
ATOM 3458 C C . LYS A 1 111 ? 3.268 9.424 -1.574 1.00 0.00 111 LYS A C 2
ATOM 3459 O O . LYS A 1 111 ? 2.756 8.917 -0.575 1.00 0.00 111 LYS A O 2
ATOM 3478 N N . LEU A 1 112 ? 4.485 9.965 -1.573 1.00 0.00 112 LEU A N 2
ATOM 3479 C CA . LEU A 1 112 ? 5.377 10.107 -0.418 1.00 0.00 112 LEU A CA 2
ATOM 3480 C C . LEU A 1 112 ? 4.885 11.251 0.494 1.00 0.00 112 LEU A C 2
ATOM 3481 O O . LEU A 1 112 ? 5.626 12.178 0.813 1.00 0.00 112 LEU A O 2
ATOM 3497 N N . ALA A 1 113 ? 3.604 11.273 0.858 1.00 0.00 113 ALA A N 2
ATOM 3498 C CA . ALA A 1 113 ? 3.068 12.287 1.764 1.00 0.00 113 ALA A CA 2
ATOM 3499 C C . ALA A 1 113 ? 3.325 11.843 3.204 1.00 0.00 113 ALA A C 2
ATOM 3500 O O . ALA A 1 113 ? 2.437 11.327 3.888 1.00 0.00 113 ALA A O 2
ATOM 3507 N N . ASP A 1 114 ? 4.557 12.029 3.664 1.00 0.00 114 ASP A N 2
ATOM 3508 C CA . ASP A 1 114 ? 5.046 11.498 4.935 1.00 0.00 114 ASP A CA 2
ATOM 3509 C C . ASP A 1 114 ? 5.104 12.549 6.046 1.00 0.00 114 ASP A C 2
ATOM 3510 O O . ASP A 1 114 ? 5.675 12.326 7.111 1.00 0.00 114 ASP A O 2
ATOM 3519 N N . LEU A 1 115 ? 4.427 13.675 5.822 1.00 0.00 115 LEU A N 2
ATOM 3520 C CA . LEU A 1 115 ? 4.255 14.819 6.724 1.00 0.00 115 LEU A CA 2
ATOM 3521 C C . LEU A 1 115 ? 5.547 15.581 7.025 1.00 0.00 115 LEU A C 2
ATOM 3522 O O . LEU A 1 115 ? 5.539 16.527 7.821 1.00 0.00 115 LEU A O 2
ATOM 3538 N N . MET A 1 116 ? 6.647 15.210 6.382 1.00 0.00 116 MET A N 2
ATOM 3539 C CA . MET A 1 116 ? 7.940 15.843 6.558 1.00 0.00 116 MET A CA 2
ATOM 3540 C C . MET A 1 116 ? 8.103 16.851 5.426 1.00 0.00 116 MET A C 2
ATOM 3541 O O . MET A 1 116 ? 8.503 16.490 4.318 1.00 0.00 116 MET A O 2
ATOM 3555 N N . ASN A 1 117 ? 7.734 18.116 5.660 1.00 0.00 117 ASN A N 2
ATOM 3556 C CA . ASN A 1 117 ? 7.844 19.163 4.638 1.00 0.00 117 ASN A CA 2
ATOM 3557 C C . ASN A 1 117 ? 9.306 19.464 4.327 1.00 0.00 117 ASN A C 2
ATOM 3558 O O . ASN A 1 117 ? 9.626 19.771 3.179 1.00 0.00 117 ASN A O 2
ATOM 3569 N N . MET A 1 1 ? 16.429 -0.483 -7.564 1.00 0.00 1 MET A N 3
ATOM 3570 C CA . MET A 1 1 ? 15.476 -1.513 -7.155 1.00 0.00 1 MET A CA 3
ATOM 3571 C C . MET A 1 1 ? 14.748 -1.206 -5.844 1.00 0.00 1 MET A C 3
ATOM 3572 O O . MET A 1 1 ? 14.128 -2.095 -5.255 1.00 0.00 1 MET A O 3
ATOM 3586 N N . VAL A 1 2 ? 14.842 0.050 -5.419 1.00 0.00 2 VAL A N 3
ATOM 3587 C CA . VAL A 1 2 ? 14.444 0.632 -4.140 1.00 0.00 2 VAL A CA 3
ATOM 3588 C C . VAL A 1 2 ? 15.090 -0.112 -2.947 1.00 0.00 2 VAL A C 3
ATOM 3589 O O . VAL A 1 2 ? 15.677 -1.183 -3.095 1.00 0.00 2 VAL A O 3
ATOM 3602 N N . THR A 1 3 ? 15.062 0.465 -1.742 1.00 0.00 3 THR A N 3
ATOM 3603 C CA . THR A 1 3 ? 15.470 -0.241 -0.530 1.00 0.00 3 THR A CA 3
ATOM 3604 C C . THR A 1 3 ? 14.391 -0.087 0.548 1.00 0.00 3 THR A C 3
ATOM 3605 O O . THR A 1 3 ? 13.623 0.877 0.519 1.00 0.00 3 THR A O 3
ATOM 3616 N N . PRO A 1 4 ? 14.313 -1.017 1.517 1.00 0.00 4 PRO A N 3
ATOM 3617 C CA . PRO A 1 4 ? 13.357 -0.971 2.625 1.00 0.00 4 PRO A CA 3
ATOM 3618 C C . PRO A 1 4 ? 13.559 0.249 3.508 1.00 0.00 4 PRO A C 3
ATOM 3619 O O . PRO A 1 4 ? 12.634 0.755 4.136 1.00 0.00 4 PRO A O 3
ATOM 3630 N N . GLU A 1 5 ? 14.805 0.661 3.631 1.00 0.00 5 GLU A N 3
ATOM 3631 C CA . GLU A 1 5 ? 15.219 1.899 4.271 1.00 0.00 5 GLU A CA 3
ATOM 3632 C C . GLU A 1 5 ? 14.459 3.122 3.720 1.00 0.00 5 GLU A C 3
ATOM 3633 O O . GLU A 1 5 ? 14.040 3.971 4.507 1.00 0.00 5 GLU A O 3
ATOM 3645 N N . GLN A 1 6 ? 14.148 3.159 2.414 1.00 0.00 6 GLN A N 3
ATOM 3646 C CA . GLN A 1 6 ? 13.313 4.205 1.803 1.00 0.00 6 GLN A CA 3
ATOM 3647 C C . GLN A 1 6 ? 11.821 4.056 2.177 1.00 0.00 6 GLN A C 3
ATOM 3648 O O . GLN A 1 6 ? 10.971 4.708 1.573 1.00 0.00 6 GLN A O 3
ATOM 3662 N N . LEU A 1 7 ? 11.470 3.189 3.140 1.00 0.00 7 LEU A N 3
ATOM 3663 C CA . LEU A 1 7 ? 10.096 2.831 3.489 1.00 0.00 7 LEU A CA 3
ATOM 3664 C C . LEU A 1 7 ? 9.869 2.781 4.998 1.00 0.00 7 LEU A C 3
ATOM 3665 O O . LEU A 1 7 ? 8.918 3.398 5.456 1.00 0.00 7 LEU A O 3
ATOM 3681 N N . GLN A 1 8 ? 10.697 2.078 5.787 1.00 0.00 8 GLN A N 3
ATOM 3682 C CA . GLN A 1 8 ? 10.539 1.857 7.243 1.00 0.00 8 GLN A CA 3
ATOM 3683 C C . GLN A 1 8 ? 10.351 3.126 8.096 1.00 0.00 8 GLN A C 3
ATOM 3684 O O . GLN A 1 8 ? 10.056 3.021 9.289 1.00 0.00 8 GLN A O 3
ATOM 3698 N N . HIS A 1 9 ? 10.512 4.308 7.506 1.00 0.00 9 HIS A N 3
ATOM 3699 C CA . HIS A 1 9 ? 10.322 5.600 8.155 1.00 0.00 9 HIS A CA 3
ATOM 3700 C C . HIS A 1 9 ? 9.439 6.554 7.334 1.00 0.00 9 HIS A C 3
ATOM 3701 O O . HIS A 1 9 ? 9.301 7.715 7.717 1.00 0.00 9 HIS A O 3
ATOM 3715 N N . HIS A 1 10 ? 8.831 6.095 6.234 1.00 0.00 10 HIS A N 3
ATOM 3716 C CA . HIS A 1 10 ? 8.148 6.918 5.246 1.00 0.00 10 HIS A CA 3
ATOM 3717 C C . HIS A 1 10 ? 6.759 6.354 4.949 1.00 0.00 10 HIS A C 3
ATOM 3718 O O . HIS A 1 10 ? 6.603 5.240 4.444 1.00 0.00 10 HIS A O 3
ATOM 3732 N N . ARG A 1 11 ? 5.737 7.144 5.270 1.00 0.00 11 ARG A N 3
ATOM 3733 C CA . ARG A 1 11 ? 4.350 6.900 4.879 1.00 0.00 11 ARG A CA 3
ATOM 3734 C C . ARG A 1 11 ? 4.221 7.124 3.383 1.00 0.00 11 ARG A C 3
ATOM 3735 O O . ARG A 1 11 ? 4.936 7.949 2.813 1.00 0.00 11 ARG A O 3
ATOM 3756 N N . PHE A 1 12 ? 3.226 6.481 2.784 1.00 0.00 12 PHE A N 3
ATOM 3757 C CA . PHE A 1 12 ? 2.745 6.827 1.466 1.00 0.00 12 PHE A CA 3
ATOM 3758 C C . PHE A 1 12 ? 1.246 6.751 1.451 1.00 0.00 12 PHE A C 3
ATOM 3759 O O . PHE A 1 12 ? 0.610 6.006 2.196 1.00 0.00 12 PHE A O 3
ATOM 3776 N N . VAL A 1 13 ? 0.693 7.533 0.543 1.00 0.00 13 VAL A N 3
ATOM 3777 C CA . VAL A 1 13 ? -0.717 7.762 0.383 1.00 0.00 13 VAL A CA 3
ATOM 3778 C C . VAL A 1 13 ? -1.228 7.603 -1.012 1.00 0.00 13 VAL A C 3
ATOM 3779 O O . VAL A 1 13 ? -0.625 8.133 -1.943 1.00 0.00 13 VAL A O 3
ATOM 3792 N N . LEU A 1 14 ? -2.363 6.908 -1.104 1.00 0.00 14 LEU A N 3
ATOM 3793 C CA . LEU A 1 14 ? -2.943 6.520 -2.364 1.00 0.00 14 LEU A CA 3
ATOM 3794 C C . LEU A 1 14 ? -3.360 7.748 -3.111 1.00 0.00 14 LEU A C 3
ATOM 3795 O O . LEU A 1 14 ? -4.255 8.481 -2.680 1.00 0.00 14 LEU A O 3
ATOM 3811 N N . GLU A 1 15 ? -2.621 7.983 -4.189 1.00 0.00 15 GLU A N 3
ATOM 3812 C CA . GLU A 1 15 ? -2.701 9.215 -4.902 1.00 0.00 15 GLU A CA 3
ATOM 3813 C C . GLU A 1 15 ? -3.696 9.046 -6.049 1.00 0.00 15 GLU A C 3
ATOM 3814 O O . GLU A 1 15 ? -4.640 9.824 -6.208 1.00 0.00 15 GLU A O 3
ATOM 3826 N N . SER A 1 16 ? -3.477 7.998 -6.853 1.00 0.00 16 SER A N 3
ATOM 3827 C CA . SER A 1 16 ? -4.459 7.524 -7.800 1.00 0.00 16 SER A CA 3
ATOM 3828 C C . SER A 1 16 ? -4.480 6.007 -7.832 1.00 0.00 16 SER A C 3
ATOM 3829 O O . SER A 1 16 ? -3.478 5.340 -7.558 1.00 0.00 16 SER A O 3
ATOM 3837 N N . VAL A 1 17 ? -5.654 5.465 -8.140 1.00 0.00 17 VAL A N 3
ATOM 3838 C CA . VAL A 1 17 ? -5.866 4.046 -8.298 1.00 0.00 17 VAL A CA 3
ATOM 3839 C C . VAL A 1 17 ? -5.458 3.681 -9.736 1.00 0.00 17 VAL A C 3
ATOM 3840 O O . VAL A 1 17 ? -5.066 4.546 -10.525 1.00 0.00 17 VAL A O 3
ATOM 3853 N N . ASN A 1 18 ? -5.542 2.396 -10.095 1.00 0.00 18 ASN A N 3
ATOM 3854 C CA . ASN A 1 18 ? -5.171 1.874 -11.412 1.00 0.00 18 ASN A CA 3
ATOM 3855 C C . ASN A 1 18 ? -5.788 2.625 -12.592 1.00 0.00 18 ASN A C 3
ATOM 3856 O O . ASN A 1 18 ? -5.161 2.687 -13.651 1.00 0.00 18 ASN A O 3
ATOM 3867 N N . GLY A 1 19 ? -6.965 3.221 -12.399 1.00 0.00 19 GLY A N 3
ATOM 3868 C CA . GLY A 1 19 ? -7.595 4.117 -13.342 1.00 0.00 19 GLY A CA 3
ATOM 3869 C C . GLY A 1 19 ? -7.448 5.556 -12.859 1.00 0.00 19 GLY A C 3
ATOM 3870 O O . GLY A 1 19 ? -6.603 6.286 -13.377 1.00 0.00 19 GLY A O 3
ATOM 3874 N N . LYS A 1 20 ? -8.250 5.964 -11.870 1.00 0.00 20 LYS A N 3
ATOM 3875 C CA . LYS A 1 20 ? -8.430 7.361 -11.464 1.00 0.00 20 LYS A CA 3
ATOM 3876 C C . LYS A 1 20 ? -8.151 7.574 -9.973 1.00 0.00 20 LYS A C 3
ATOM 3877 O O . LYS A 1 20 ? -8.065 6.601 -9.223 1.00 0.00 20 LYS A O 3
ATOM 3896 N N . PRO A 1 21 ? -7.992 8.834 -9.525 1.00 0.00 21 PRO A N 3
ATOM 3897 C CA . PRO A 1 21 ? -7.930 9.186 -8.112 1.00 0.00 21 PRO A CA 3
ATOM 3898 C C . PRO A 1 21 ? -9.208 8.841 -7.351 1.00 0.00 21 PRO A C 3
ATOM 3899 O O . PRO A 1 21 ? -10.251 8.530 -7.930 1.00 0.00 21 PRO A O 3
ATOM 3910 N N . VAL A 1 22 ? -9.100 8.910 -6.029 1.00 0.00 22 VAL A N 3
ATOM 3911 C CA . VAL A 1 22 ? -10.119 8.613 -5.037 1.00 0.00 22 VAL A CA 3
ATOM 3912 C C . VAL A 1 22 ? -9.949 9.669 -3.937 1.00 0.00 22 VAL A C 3
ATOM 3913 O O . VAL A 1 22 ? -8.862 10.234 -3.803 1.00 0.00 22 VAL A O 3
ATOM 3926 N N . THR A 1 23 ? -10.990 9.934 -3.149 1.00 0.00 23 THR A N 3
ATOM 3927 C CA . THR A 1 23 ? -10.910 10.863 -2.032 1.00 0.00 23 THR A CA 3
ATOM 3928 C C . THR A 1 23 ? -11.823 10.357 -0.910 1.00 0.00 23 THR A C 3
ATOM 3929 O O . THR A 1 23 ? -13.022 10.655 -0.867 1.00 0.00 23 THR A O 3
ATOM 3940 N N . SER A 1 24 ? -11.266 9.565 0.004 1.00 0.00 24 SER A N 3
ATOM 3941 C CA . SER A 1 24 ? -11.953 9.004 1.168 1.00 0.00 24 SER A CA 3
ATOM 3942 C C . SER A 1 24 ? -12.101 10.068 2.261 1.00 0.00 24 SER A C 3
ATOM 3943 O O . SER A 1 24 ? -11.748 9.852 3.423 1.00 0.00 24 SER A O 3
ATOM 3951 N N . ASP A 1 25 ? -12.591 11.244 1.874 1.00 0.00 25 ASP A N 3
ATOM 3952 C CA . ASP A 1 25 ? -12.643 12.481 2.637 1.00 0.00 25 ASP A CA 3
ATOM 3953 C C . ASP A 1 25 ? -11.256 12.882 3.094 1.00 0.00 25 ASP A C 3
ATOM 3954 O O . ASP A 1 25 ? -10.580 13.662 2.423 1.00 0.00 25 ASP A O 3
ATOM 3963 N N . LYS A 1 26 ? -10.831 12.320 4.216 1.00 0.00 26 LYS A N 3
ATOM 3964 C CA . LYS A 1 26 ? -9.668 12.677 5.009 1.00 0.00 26 LYS A CA 3
ATOM 3965 C C . LYS A 1 26 ? -9.007 11.419 5.578 1.00 0.00 26 LYS A C 3
ATOM 3966 O O . LYS A 1 26 ? -8.046 11.509 6.347 1.00 0.00 26 LYS A O 3
ATOM 3985 N N . ASN A 1 27 ? -9.518 10.241 5.213 1.00 0.00 27 ASN A N 3
ATOM 3986 C CA . ASN A 1 27 ? -9.154 8.930 5.724 1.00 0.00 27 ASN A CA 3
ATOM 3987 C C . ASN A 1 27 ? -8.695 8.091 4.531 1.00 0.00 27 ASN A C 3
ATOM 3988 O O . ASN A 1 27 ? -9.363 7.114 4.186 1.00 0.00 27 ASN A O 3
ATOM 3999 N N . PRO A 1 28 ? -7.603 8.483 3.845 1.00 0.00 28 PRO A N 3
ATOM 4000 C CA . PRO A 1 28 ? -7.181 7.841 2.606 1.00 0.00 28 PRO A CA 3
ATOM 4001 C C . PRO A 1 28 ? -6.778 6.385 2.856 1.00 0.00 28 PRO A C 3
ATOM 4002 O O . PRO A 1 28 ? -6.380 6.060 3.985 1.00 0.00 28 PRO A O 3
ATOM 4013 N N . PRO A 1 29 ? -6.777 5.538 1.808 1.00 0.00 29 PRO A N 3
ATOM 4014 C CA . PRO A 1 29 ? -6.155 4.222 1.857 1.00 0.00 29 PRO A CA 3
ATOM 4015 C C . PRO A 1 29 ? -4.629 4.362 1.860 1.00 0.00 29 PRO A C 3
ATOM 4016 O O . PRO A 1 29 ? -3.939 3.926 0.936 1.00 0.00 29 PRO A O 3
ATOM 4027 N N . GLU A 1 30 ? -4.086 4.974 2.913 1.00 0.00 30 GLU A N 3
ATOM 4028 C CA . GLU A 1 30 ? -2.658 5.145 3.105 1.00 0.00 30 GLU A CA 3
ATOM 4029 C C . GLU A 1 30 ? -2.049 3.773 3.459 1.00 0.00 30 GLU A C 3
ATOM 4030 O O . GLU A 1 30 ? -2.747 2.813 3.809 1.00 0.00 30 GLU A O 3
ATOM 4042 N N . ILE A 1 31 ? -0.726 3.696 3.388 1.00 0.00 31 ILE A N 3
ATOM 4043 C CA . ILE A 1 31 ? 0.081 2.574 3.809 1.00 0.00 31 ILE A CA 3
ATOM 4044 C C . ILE A 1 31 ? 1.285 3.178 4.518 1.00 0.00 31 ILE A C 3
ATOM 4045 O O . ILE A 1 31 ? 1.738 4.279 4.179 1.00 0.00 31 ILE A O 3
ATOM 4061 N N . SER A 1 32 ? 1.844 2.460 5.475 1.00 0.00 32 SER A N 3
ATOM 4062 C CA . SER A 1 32 ? 3.137 2.790 5.994 1.00 0.00 32 SER A CA 3
ATOM 4063 C C . SER A 1 32 ? 3.868 1.509 6.342 1.00 0.00 32 SER A C 3
ATOM 4064 O O . SER A 1 32 ? 3.345 0.393 6.241 1.00 0.00 32 SER A O 3
ATOM 4072 N N . PHE A 1 33 ? 5.119 1.698 6.719 1.00 0.00 33 PHE A N 3
ATOM 4073 C CA . PHE A 1 33 ? 6.061 0.646 6.969 1.00 0.00 33 PHE A CA 3
ATOM 4074 C C . PHE A 1 33 ? 6.797 1.023 8.257 1.00 0.00 33 PHE A C 3
ATOM 4075 O O . PHE A 1 33 ? 6.741 2.173 8.716 1.00 0.00 33 PHE A O 3
ATOM 4092 N N . GLY A 1 34 ? 7.484 0.066 8.856 1.00 0.00 34 GLY A N 3
ATOM 4093 C CA . GLY A 1 34 ? 8.287 0.260 10.041 1.00 0.00 34 GLY A CA 3
ATOM 4094 C C . GLY A 1 34 ? 8.630 -1.081 10.663 1.00 0.00 34 GLY A C 3
ATOM 4095 O O . GLY A 1 34 ? 8.412 -2.141 10.075 1.00 0.00 34 GLY A O 3
ATOM 4099 N N . GLU A 1 35 ? 9.166 -1.017 11.880 1.00 0.00 35 GLU A N 3
ATOM 4100 C CA . GLU A 1 35 ? 9.612 -2.153 12.676 1.00 0.00 35 GLU A CA 3
ATOM 4101 C C . GLU A 1 35 ? 10.764 -2.859 11.978 1.00 0.00 35 GLU A C 3
ATOM 4102 O O . GLU A 1 35 ? 11.915 -2.505 12.241 1.00 0.00 35 GLU A O 3
ATOM 4114 N N . LYS A 1 36 ? 10.475 -3.791 11.070 1.00 0.00 36 LYS A N 3
ATOM 4115 C CA . LYS A 1 36 ? 11.409 -4.622 10.356 1.00 0.00 36 LYS A CA 3
ATOM 4116 C C . LYS A 1 36 ? 10.821 -5.074 9.034 1.00 0.00 36 LYS A C 3
ATOM 4117 O O . LYS A 1 36 ? 10.452 -6.245 8.867 1.00 0.00 36 LYS A O 3
ATOM 4136 N N . MET A 1 37 ? 10.720 -4.150 8.089 1.00 0.00 37 MET A N 3
ATOM 4137 C CA . MET A 1 37 ? 10.144 -4.390 6.775 1.00 0.00 37 MET A CA 3
ATOM 4138 C C . MET A 1 37 ? 8.717 -4.944 6.935 1.00 0.00 37 MET A C 3
ATOM 4139 O O . MET A 1 37 ? 8.216 -5.661 6.076 1.00 0.00 37 MET A O 3
ATOM 4153 N N . MET A 1 38 ? 8.045 -4.622 8.046 1.00 0.00 38 MET A N 3
ATOM 4154 C CA . MET A 1 38 ? 6.646 -4.954 8.216 1.00 0.00 38 MET A CA 3
ATOM 4155 C C . MET A 1 38 ? 5.816 -4.010 7.330 1.00 0.00 38 MET A C 3
ATOM 4156 O O . MET A 1 38 ? 6.328 -2.984 6.866 1.00 0.00 38 MET A O 3
ATOM 4170 N N . ILE A 1 39 ? 4.542 -4.331 7.094 1.00 0.00 39 ILE A N 3
ATOM 4171 C CA . ILE A 1 39 ? 3.661 -3.535 6.243 1.00 0.00 39 ILE A CA 3
ATOM 4172 C C . ILE A 1 39 ? 2.311 -3.405 6.945 1.00 0.00 39 ILE A C 3
ATOM 4173 O O . ILE A 1 39 ? 1.749 -4.426 7.354 1.00 0.00 39 ILE A O 3
ATOM 4189 N N . SER A 1 40 ? 1.741 -2.198 6.983 1.00 0.00 40 SER A N 3
ATOM 4190 C CA . SER A 1 40 ? 0.432 -1.906 7.563 1.00 0.00 40 SER A CA 3
ATOM 4191 C C . SER A 1 40 ? -0.275 -0.860 6.689 1.00 0.00 40 SER A C 3
ATOM 4192 O O . SER A 1 40 ? 0.382 0.026 6.144 1.00 0.00 40 SER A O 3
ATOM 4200 N N . GLY A 1 41 ? -1.601 -0.940 6.544 1.00 0.00 41 GLY A N 3
ATOM 4201 C CA . GLY A 1 41 ? -2.385 0.021 5.774 1.00 0.00 41 GLY A CA 3
ATOM 4202 C C . GLY A 1 41 ? -3.877 -0.300 5.839 1.00 0.00 41 GLY A C 3
ATOM 4203 O O . GLY A 1 41 ? -4.296 -1.220 6.555 1.00 0.00 41 GLY A O 3
ATOM 4207 N N . SER A 1 42 ? -4.693 0.467 5.110 1.00 0.00 42 SER A N 3
ATOM 4208 C CA . SER A 1 42 ? -6.147 0.393 5.203 1.00 0.00 42 SER A CA 3
ATOM 4209 C C . SER A 1 42 ? -6.819 0.605 3.836 1.00 0.00 42 SER A C 3
ATOM 4210 O O . SER A 1 42 ? -7.308 1.692 3.558 1.00 0.00 42 SER A O 3
ATOM 4218 N N . MET A 1 43 ? -6.880 -0.425 2.974 1.00 0.00 43 MET A N 3
ATOM 4219 C CA . MET A 1 43 ? -7.630 -0.314 1.712 1.00 0.00 43 MET A CA 3
ATOM 4220 C C . MET A 1 43 ? -9.113 -0.112 2.005 1.00 0.00 43 MET A C 3
ATOM 4221 O O . MET A 1 43 ? -9.668 0.919 1.646 1.00 0.00 43 MET A O 3
ATOM 4235 N N . CYS A 1 44 ? -9.724 -1.073 2.704 1.00 0.00 44 CYS A N 3
ATOM 4236 C CA . CYS A 1 44 ? -10.866 -0.816 3.562 1.00 0.00 44 CYS A CA 3
ATOM 4237 C C . CYS A 1 44 ? -10.582 -1.425 4.922 1.00 0.00 44 CYS A C 3
ATOM 4238 O O . CYS A 1 44 ? -10.433 -0.703 5.907 1.00 0.00 44 CYS A O 3
ATOM 4245 N N . ASN A 1 45 ? -10.493 -2.751 4.975 1.00 0.00 45 ASN A N 3
ATOM 4246 C CA . ASN A 1 45 ? -10.817 -3.493 6.191 1.00 0.00 45 ASN A CA 3
ATOM 4247 C C . ASN A 1 45 ? -9.641 -3.661 7.156 1.00 0.00 45 ASN A C 3
ATOM 4248 O O . ASN A 1 45 ? -9.642 -4.566 7.994 1.00 0.00 45 ASN A O 3
ATOM 4259 N N . ARG A 1 46 ? -8.627 -2.806 7.001 1.00 0.00 46 ARG A N 3
ATOM 4260 C CA . ARG A 1 46 ? -7.238 -2.946 7.429 1.00 0.00 46 ARG A CA 3
ATOM 4261 C C . ARG A 1 46 ? -6.585 -4.190 6.848 1.00 0.00 46 ARG A C 3
ATOM 4262 O O . ARG A 1 46 ? -7.244 -5.101 6.358 1.00 0.00 46 ARG A O 3
ATOM 4283 N N . PHE A 1 47 ? -5.262 -4.196 6.892 1.00 0.00 47 PHE A N 3
ATOM 4284 C CA . PHE A 1 47 ? -4.412 -5.322 6.550 1.00 0.00 47 PHE A CA 3
ATOM 4285 C C . PHE A 1 47 ? -3.069 -5.098 7.239 1.00 0.00 47 PHE A C 3
ATOM 4286 O O . PHE A 1 47 ? -2.765 -3.984 7.696 1.00 0.00 47 PHE A O 3
ATOM 4303 N N . SER A 1 48 ? -2.280 -6.161 7.358 1.00 0.00 48 SER A N 3
ATOM 4304 C CA . SER A 1 48 ? -0.989 -6.137 8.022 1.00 0.00 48 SER A CA 3
ATOM 4305 C C . SER A 1 48 ? -0.242 -7.432 7.708 1.00 0.00 48 SER A C 3
ATOM 4306 O O . SER A 1 48 ? -0.874 -8.494 7.676 1.00 0.00 48 SER A O 3
ATOM 4314 N N . GLY A 1 49 ? 1.080 -7.409 7.507 1.00 0.00 49 GLY A N 3
ATOM 4315 C CA . GLY A 1 49 ? 1.796 -8.618 7.159 1.00 0.00 49 GLY A CA 3
ATOM 4316 C C . GLY A 1 49 ? 3.291 -8.383 7.198 1.00 0.00 49 GLY A C 3
ATOM 4317 O O . GLY A 1 49 ? 3.764 -7.246 7.306 1.00 0.00 49 GLY A O 3
ATOM 4321 N N . GLU A 1 50 ? 4.022 -9.485 7.105 1.00 0.00 50 GLU A N 3
ATOM 4322 C CA . GLU A 1 50 ? 5.468 -9.494 7.074 1.00 0.00 50 GLU A CA 3
ATOM 4323 C C . GLU A 1 50 ? 5.867 -9.219 5.639 1.00 0.00 50 GLU A C 3
ATOM 4324 O O . GLU A 1 50 ? 5.756 -10.094 4.775 1.00 0.00 50 GLU A O 3
ATOM 4336 N N . GLY A 1 51 ? 6.280 -7.988 5.384 1.00 0.00 51 GLY A N 3
ATOM 4337 C CA . GLY A 1 51 ? 6.983 -7.656 4.156 1.00 0.00 51 GLY A CA 3
ATOM 4338 C C . GLY A 1 51 ? 8.334 -8.359 4.037 1.00 0.00 51 GLY A C 3
ATOM 4339 O O . GLY A 1 51 ? 8.877 -8.927 4.990 1.00 0.00 51 GLY A O 3
ATOM 4343 N N . LYS A 1 52 ? 8.894 -8.308 2.831 1.00 0.00 52 LYS A N 3
ATOM 4344 C CA . LYS A 1 52 ? 10.285 -8.607 2.525 1.00 0.00 52 LYS A CA 3
ATOM 4345 C C . LYS A 1 52 ? 10.612 -7.796 1.278 1.00 0.00 52 LYS A C 3
ATOM 4346 O O . LYS A 1 52 ? 9.759 -7.725 0.393 1.00 0.00 52 LYS A O 3
ATOM 4365 N N . LEU A 1 53 ? 11.809 -7.212 1.198 1.00 0.00 53 LEU A N 3
ATOM 4366 C CA . LEU A 1 53 ? 12.258 -6.423 0.052 1.00 0.00 53 LEU A CA 3
ATOM 4367 C C . LEU A 1 53 ? 13.735 -6.698 -0.182 1.00 0.00 53 LEU A C 3
ATOM 4368 O O . LEU A 1 53 ? 14.525 -6.705 0.763 1.00 0.00 53 LEU A O 3
ATOM 4384 N N . SER A 1 54 ? 14.098 -6.944 -1.435 1.00 0.00 54 SER A N 3
ATOM 4385 C CA . SER A 1 54 ? 15.453 -7.179 -1.888 1.00 0.00 54 SER A CA 3
ATOM 4386 C C . SER A 1 54 ? 15.621 -6.685 -3.338 1.00 0.00 54 SER A C 3
ATOM 4387 O O . SER A 1 54 ? 16.651 -6.095 -3.654 1.00 0.00 54 SER A O 3
ATOM 4395 N N . ASN A 1 55 ? 14.612 -6.874 -4.205 1.00 0.00 55 ASN A N 3
ATOM 4396 C CA . ASN A 1 55 ? 14.809 -6.908 -5.662 1.00 0.00 55 ASN A CA 3
ATOM 4397 C C . ASN A 1 55 ? 13.960 -5.911 -6.468 1.00 0.00 55 ASN A C 3
ATOM 4398 O O . ASN A 1 55 ? 13.918 -6.004 -7.694 1.00 0.00 55 ASN A O 3
ATOM 4409 N N . GLY A 1 56 ? 13.227 -5.004 -5.818 1.00 0.00 56 GLY A N 3
ATOM 4410 C CA . GLY A 1 56 ? 12.174 -4.226 -6.481 1.00 0.00 56 GLY A CA 3
ATOM 4411 C C . GLY A 1 56 ? 10.816 -4.917 -6.408 1.00 0.00 56 GLY A C 3
ATOM 4412 O O . GLY A 1 56 ? 9.873 -4.525 -7.095 1.00 0.00 56 GLY A O 3
ATOM 4416 N N . GLU A 1 57 ? 10.701 -5.940 -5.559 1.00 0.00 57 GLU A N 3
ATOM 4417 C CA . GLU A 1 57 ? 9.490 -6.701 -5.348 1.00 0.00 57 GLU A CA 3
ATOM 4418 C C . GLU A 1 57 ? 9.216 -6.794 -3.853 1.00 0.00 57 GLU A C 3
ATOM 4419 O O . GLU A 1 57 ? 10.143 -6.949 -3.052 1.00 0.00 57 GLU A O 3
ATOM 4431 N N . LEU A 1 58 ? 7.937 -6.764 -3.498 1.00 0.00 58 LEU A N 3
ATOM 4432 C CA . LEU A 1 58 ? 7.418 -6.859 -2.151 1.00 0.00 58 LEU A CA 3
ATOM 4433 C C . LEU A 1 58 ? 6.360 -7.954 -2.109 1.00 0.00 58 LEU A C 3
ATOM 4434 O O . LEU A 1 58 ? 5.753 -8.302 -3.117 1.00 0.00 58 LEU A O 3
ATOM 4450 N N . THR A 1 59 ? 6.089 -8.469 -0.923 1.00 0.00 59 THR A N 3
ATOM 4451 C CA . THR A 1 59 ? 4.999 -9.388 -0.618 1.00 0.00 59 THR A CA 3
ATOM 4452 C C . THR A 1 59 ? 4.451 -8.992 0.758 1.00 0.00 59 THR A C 3
ATOM 4453 O O . THR A 1 59 ? 5.043 -8.142 1.425 1.00 0.00 59 THR A O 3
ATOM 4464 N N . ALA A 1 60 ? 3.372 -9.625 1.220 1.00 0.00 60 ALA A N 3
ATOM 4465 C CA . ALA A 1 60 ? 2.988 -9.670 2.621 1.00 0.00 60 ALA A CA 3
ATOM 4466 C C . ALA A 1 60 ? 2.615 -11.100 2.960 1.00 0.00 60 ALA A C 3
ATOM 4467 O O . ALA A 1 60 ? 1.497 -11.538 2.674 1.00 0.00 60 ALA A O 3
ATOM 4474 N N . LYS A 1 61 ? 3.546 -11.822 3.585 1.00 0.00 61 LYS A N 3
ATOM 4475 C CA . LYS A 1 61 ? 3.265 -13.146 4.119 1.00 0.00 61 LYS A CA 3
ATOM 4476 C C . LYS A 1 61 ? 2.079 -13.003 5.070 1.00 0.00 61 LYS A C 3
ATOM 4477 O O . LYS A 1 61 ? 2.112 -12.197 6.004 1.00 0.00 61 LYS A O 3
ATOM 4496 N N . GLY A 1 62 ? 1.024 -13.763 4.798 1.00 0.00 62 GLY A N 3
ATOM 4497 C CA . GLY A 1 62 ? -0.089 -14.008 5.711 1.00 0.00 62 GLY A CA 3
ATOM 4498 C C . GLY A 1 62 ? -1.258 -13.069 5.435 1.00 0.00 62 GLY A C 3
ATOM 4499 O O . GLY A 1 62 ? -2.341 -13.526 5.061 1.00 0.00 62 GLY A O 3
ATOM 4503 N N . LEU A 1 63 ? -0.988 -11.767 5.547 1.00 0.00 63 LEU A N 3
ATOM 4504 C CA . LEU A 1 63 ? -1.878 -10.627 5.391 1.00 0.00 63 LEU A CA 3
ATOM 4505 C C . LEU A 1 63 ? -3.216 -10.759 6.135 1.00 0.00 63 LEU A C 3
ATOM 4506 O O . LEU A 1 63 ? -4.215 -11.228 5.593 1.00 0.00 63 LEU A O 3
ATOM 4522 N N . ALA A 1 64 ? -3.243 -10.284 7.380 1.00 0.00 64 ALA A N 3
ATOM 4523 C CA . ALA A 1 64 ? -4.406 -10.347 8.253 1.00 0.00 64 ALA A CA 3
ATOM 4524 C C . ALA A 1 64 ? -5.304 -9.120 8.062 1.00 0.00 64 ALA A C 3
ATOM 4525 O O . ALA A 1 64 ? -4.979 -8.031 8.550 1.00 0.00 64 ALA A O 3
ATOM 4532 N N . MET A 1 65 ? -6.437 -9.273 7.376 1.00 0.00 65 MET A N 3
ATOM 4533 C CA . MET A 1 65 ? -7.463 -8.226 7.254 1.00 0.00 65 MET A CA 3
ATOM 4534 C C . MET A 1 65 ? -8.580 -8.458 8.278 1.00 0.00 65 MET A C 3
ATOM 4535 O O . MET A 1 65 ? -8.553 -9.474 8.985 1.00 0.00 65 MET A O 3
ATOM 4549 N N . THR A 1 66 ? -9.569 -7.560 8.363 1.00 0.00 66 THR A N 3
ATOM 4550 C CA . THR A 1 66 ? -10.718 -7.682 9.274 1.00 0.00 66 THR A CA 3
ATOM 4551 C C . THR A 1 66 ? -12.030 -7.875 8.460 1.00 0.00 66 THR A C 3
ATOM 4552 O O . THR A 1 66 ? -11.944 -8.294 7.299 1.00 0.00 66 THR A O 3
ATOM 4563 N N . ARG A 1 67 ? -13.234 -7.710 9.042 1.00 0.00 67 ARG A N 3
ATOM 4564 C CA . ARG A 1 67 ? -14.533 -8.060 8.405 1.00 0.00 67 ARG A CA 3
ATOM 4565 C C . ARG A 1 67 ? -15.642 -7.003 8.594 1.00 0.00 67 ARG A C 3
ATOM 4566 O O . ARG A 1 67 ? -16.827 -7.329 8.707 1.00 0.00 67 ARG A O 3
ATOM 4587 N N . MET A 1 68 ? -15.287 -5.729 8.692 1.00 0.00 68 MET A N 3
ATOM 4588 C CA . MET A 1 68 ? -16.224 -4.609 8.803 1.00 0.00 68 MET A CA 3
ATOM 4589 C C . MET A 1 68 ? -16.840 -4.262 7.438 1.00 0.00 68 MET A C 3
ATOM 4590 O O . MET A 1 68 ? -16.491 -4.864 6.422 1.00 0.00 68 MET A O 3
ATOM 4604 N N . MET A 1 69 ? -17.764 -3.299 7.417 1.00 0.00 69 MET A N 3
ATOM 4605 C CA . MET A 1 69 ? -18.301 -2.580 6.274 1.00 0.00 69 MET A CA 3
ATOM 4606 C C . MET A 1 69 ? -17.380 -1.391 5.971 1.00 0.00 69 MET A C 3
ATOM 4607 O O . MET A 1 69 ? -16.548 -1.006 6.811 1.00 0.00 69 MET A O 3
ATOM 4621 N N . CYS A 1 70 ? -17.629 -0.752 4.819 1.00 0.00 70 CYS A N 3
ATOM 4622 C CA . CYS A 1 70 ? -16.874 0.371 4.288 1.00 0.00 70 CYS A CA 3
ATOM 4623 C C . CYS A 1 70 ? -17.657 1.683 4.326 1.00 0.00 70 CYS A C 3
ATOM 4624 O O . CYS A 1 70 ? -18.783 1.701 4.824 1.00 0.00 70 CYS A O 3
ATOM 4631 N N . ALA A 1 71 ? -17.065 2.776 3.817 1.00 0.00 71 ALA A N 3
ATOM 4632 C CA . ALA A 1 71 ? -17.802 4.005 3.510 1.00 0.00 71 ALA A CA 3
ATOM 4633 C C . ALA A 1 71 ? -18.038 4.177 2.006 1.00 0.00 71 ALA A C 3
ATOM 4634 O O . ALA A 1 71 ? -18.793 5.065 1.611 1.00 0.00 71 ALA A O 3
ATOM 4641 N N . ASN A 1 72 ? -17.373 3.395 1.151 1.00 0.00 72 ASN A N 3
ATOM 4642 C CA . ASN A 1 72 ? -17.428 3.549 -0.306 1.00 0.00 72 ASN A CA 3
ATOM 4643 C C . ASN A 1 72 ? -17.075 2.194 -0.926 1.00 0.00 72 ASN A C 3
ATOM 4644 O O . ASN A 1 72 ? -16.157 1.548 -0.417 1.00 0.00 72 ASN A O 3
ATOM 4655 N N . PRO A 1 73 ? -17.693 1.772 -2.043 1.00 0.00 73 PRO A N 3
ATOM 4656 C CA . PRO A 1 73 ? -17.580 0.389 -2.510 1.00 0.00 73 PRO A CA 3
ATOM 4657 C C . PRO A 1 73 ? -16.226 0.128 -3.154 1.00 0.00 73 PRO A C 3
ATOM 4658 O O . PRO A 1 73 ? -15.651 -0.941 -3.004 1.00 0.00 73 PRO A O 3
ATOM 4669 N N . GLN A 1 74 ? -15.690 1.152 -3.810 1.00 0.00 74 GLN A N 3
ATOM 4670 C CA . GLN A 1 74 ? -14.386 1.128 -4.460 1.00 0.00 74 GLN A CA 3
ATOM 4671 C C . GLN A 1 74 ? -13.258 0.786 -3.477 1.00 0.00 74 GLN A C 3
ATOM 4672 O O . GLN A 1 74 ? -12.290 0.135 -3.860 1.00 0.00 74 GLN A O 3
ATOM 4686 N N . LEU A 1 75 ? -13.376 1.195 -2.209 1.00 0.00 75 LEU A N 3
ATOM 4687 C CA . LEU A 1 75 ? -12.436 0.787 -1.162 1.00 0.00 75 LEU A CA 3
ATOM 4688 C C . LEU A 1 75 ? -12.618 -0.691 -0.841 1.00 0.00 75 LEU A C 3
ATOM 4689 O O . LEU A 1 75 ? -11.639 -1.410 -0.675 1.00 0.00 75 LEU A O 3
ATOM 4705 N N . ASN A 1 76 ? -13.877 -1.128 -0.737 1.00 0.00 76 ASN A N 3
ATOM 4706 C CA . ASN A 1 76 ? -14.280 -2.492 -0.416 1.00 0.00 76 ASN A CA 3
ATOM 4707 C C . ASN A 1 76 ? -13.934 -3.473 -1.541 1.00 0.00 76 ASN A C 3
ATOM 4708 O O . ASN A 1 76 ? -14.106 -4.679 -1.378 1.00 0.00 76 ASN A O 3
ATOM 4719 N N . GLU A 1 77 ? -13.488 -2.955 -2.682 1.00 0.00 77 GLU A N 3
ATOM 4720 C CA . GLU A 1 77 ? -13.069 -3.676 -3.868 1.00 0.00 77 GLU A CA 3
ATOM 4721 C C . GLU A 1 77 ? -11.540 -3.704 -3.929 1.00 0.00 77 GLU A C 3
ATOM 4722 O O . GLU A 1 77 ? -10.951 -4.780 -4.041 1.00 0.00 77 GLU A O 3
ATOM 4734 N N . LEU A 1 78 ? -10.891 -2.546 -3.738 1.00 0.00 78 LEU A N 3
ATOM 4735 C CA . LEU A 1 78 ? -9.436 -2.435 -3.579 1.00 0.00 78 LEU A CA 3
ATOM 4736 C C . LEU A 1 78 ? -8.907 -3.255 -2.411 1.00 0.00 78 LEU A C 3
ATOM 4737 O O . LEU A 1 78 ? -7.748 -3.669 -2.413 1.00 0.00 78 LEU A O 3
ATOM 4753 N N . ASP A 1 79 ? -9.772 -3.505 -1.438 1.00 0.00 79 ASP A N 3
ATOM 4754 C CA . ASP A 1 79 ? -9.608 -4.461 -0.369 1.00 0.00 79 ASP A CA 3
ATOM 4755 C C . ASP A 1 79 ? -9.104 -5.793 -0.895 1.00 0.00 79 ASP A C 3
ATOM 4756 O O . ASP A 1 79 ? -8.065 -6.277 -0.454 1.00 0.00 79 ASP A O 3
ATOM 4765 N N . ASN A 1 80 ? -9.817 -6.369 -1.864 1.00 0.00 80 ASN A N 3
ATOM 4766 C CA . ASN A 1 80 ? -9.498 -7.700 -2.351 1.00 0.00 80 ASN A CA 3
ATOM 4767 C C . ASN A 1 80 ? -8.317 -7.622 -3.303 1.00 0.00 80 ASN A C 3
ATOM 4768 O O . ASN A 1 80 ? -7.459 -8.498 -3.252 1.00 0.00 80 ASN A O 3
ATOM 4779 N N . THR A 1 81 ? -8.210 -6.536 -4.078 1.00 0.00 81 THR A N 3
ATOM 4780 C CA . THR A 1 81 ? -7.047 -6.235 -4.895 1.00 0.00 81 THR A CA 3
ATOM 4781 C C . THR A 1 81 ? -5.764 -6.351 -4.060 1.00 0.00 81 THR A C 3
ATOM 4782 O O . THR A 1 81 ? -4.897 -7.152 -4.405 1.00 0.00 81 THR A O 3
ATOM 4793 N N . ILE A 1 82 ? -5.609 -5.581 -2.973 1.00 0.00 82 ILE A N 3
ATOM 4794 C CA . ILE A 1 82 ? -4.347 -5.581 -2.231 1.00 0.00 82 ILE A CA 3
ATOM 4795 C C . ILE A 1 82 ? -4.073 -6.966 -1.628 1.00 0.00 82 ILE A C 3
ATOM 4796 O O . ILE A 1 82 ? -2.923 -7.403 -1.606 1.00 0.00 82 ILE A O 3
ATOM 4812 N N . SER A 1 83 ? -5.131 -7.653 -1.193 1.00 0.00 83 SER A N 3
ATOM 4813 C CA . SER A 1 83 ? -5.138 -8.989 -0.600 1.00 0.00 83 SER A CA 3
ATOM 4814 C C . SER A 1 83 ? -4.738 -10.099 -1.569 1.00 0.00 83 SER A C 3
ATOM 4815 O O . SER A 1 83 ? -4.490 -11.235 -1.155 1.00 0.00 83 SER A O 3
ATOM 4823 N N . GLU A 1 84 ? -4.688 -9.779 -2.853 1.00 0.00 84 GLU A N 3
ATOM 4824 C CA . GLU A 1 84 ? -4.328 -10.692 -3.923 1.00 0.00 84 GLU A CA 3
ATOM 4825 C C . GLU A 1 84 ? -3.017 -10.267 -4.604 1.00 0.00 84 GLU A C 3
ATOM 4826 O O . GLU A 1 84 ? -2.322 -11.110 -5.173 1.00 0.00 84 GLU A O 3
ATOM 4838 N N . MET A 1 85 ? -2.628 -8.991 -4.510 1.00 0.00 85 MET A N 3
ATOM 4839 C CA . MET A 1 85 ? -1.390 -8.473 -5.082 1.00 0.00 85 MET A CA 3
ATOM 4840 C C . MET A 1 85 ? -0.216 -8.971 -4.246 1.00 0.00 85 MET A C 3
ATOM 4841 O O . MET A 1 85 ? 0.738 -9.575 -4.734 1.00 0.00 85 MET A O 3
ATOM 4855 N N . LEU A 1 86 ? -0.296 -8.684 -2.949 1.00 0.00 86 LEU A N 3
ATOM 4856 C CA . LEU A 1 86 ? 0.794 -8.821 -1.996 1.00 0.00 86 LEU A CA 3
ATOM 4857 C C . LEU A 1 86 ? 1.063 -10.283 -1.655 1.00 0.00 86 LEU A C 3
ATOM 4858 O O . LEU A 1 86 ? 2.123 -10.602 -1.118 1.00 0.00 86 LEU A O 3
ATOM 4874 N N . LYS A 1 87 ? 0.109 -11.164 -1.943 1.00 0.00 87 LYS A N 3
ATOM 4875 C CA . LYS A 1 87 ? 0.227 -12.590 -1.728 1.00 0.00 87 LYS A CA 3
ATOM 4876 C C . LYS A 1 87 ? 1.188 -13.170 -2.750 1.00 0.00 87 LYS A C 3
ATOM 4877 O O . LYS A 1 87 ? 2.087 -13.925 -2.389 1.00 0.00 87 LYS A O 3
ATOM 4896 N N . GLU A 1 88 ? 0.971 -12.813 -4.016 1.00 0.00 88 GLU A N 3
ATOM 4897 C CA . GLU A 1 88 ? 1.765 -13.283 -5.132 1.00 0.00 88 GLU A CA 3
ATOM 4898 C C . GLU A 1 88 ? 3.154 -12.651 -5.037 1.00 0.00 88 GLU A C 3
ATOM 4899 O O . GLU A 1 88 ? 4.131 -13.377 -4.838 1.00 0.00 88 GLU A O 3
ATOM 4911 N N . GLY A 1 89 ? 3.223 -11.320 -5.130 1.00 0.00 89 GLY A N 3
ATOM 4912 C CA . GLY A 1 89 ? 4.453 -10.544 -5.140 1.00 0.00 89 GLY A CA 3
ATOM 4913 C C . GLY A 1 89 ? 4.282 -9.348 -6.065 1.00 0.00 89 GLY A C 3
ATOM 4914 O O . GLY A 1 89 ? 4.135 -9.513 -7.276 1.00 0.00 89 GLY A O 3
ATOM 4918 N N . ALA A 1 90 ? 4.223 -8.148 -5.487 1.00 0.00 90 ALA A N 3
ATOM 4919 C CA . ALA A 1 90 ? 4.037 -6.900 -6.215 1.00 0.00 90 ALA A CA 3
ATOM 4920 C C . ALA A 1 90 ? 5.401 -6.321 -6.566 1.00 0.00 90 ALA A C 3
ATOM 4921 O O . ALA A 1 90 ? 6.294 -6.364 -5.725 1.00 0.00 90 ALA A O 3
ATOM 4928 N N . GLN A 1 91 ? 5.562 -5.708 -7.738 1.00 0.00 91 GLN A N 3
ATOM 4929 C CA . GLN A 1 91 ? 6.665 -4.807 -7.967 1.00 0.00 91 GLN A CA 3
ATOM 4930 C C . GLN A 1 91 ? 6.320 -3.529 -7.209 1.00 0.00 91 GLN A C 3
ATOM 4931 O O . GLN A 1 91 ? 5.151 -3.130 -7.140 1.00 0.00 91 GLN A O 3
ATOM 4945 N N . VAL A 1 92 ? 7.333 -2.914 -6.617 1.00 0.00 92 VAL A N 3
ATOM 4946 C CA . VAL A 1 92 ? 7.204 -1.803 -5.695 1.00 0.00 92 VAL A CA 3
ATOM 4947 C C . VAL A 1 92 ? 8.297 -0.833 -6.092 1.00 0.00 92 VAL A C 3
ATOM 4948 O O . VAL A 1 92 ? 9.478 -1.120 -5.910 1.00 0.00 92 VAL A O 3
ATOM 4961 N N . ASP A 1 93 ? 7.902 0.277 -6.697 1.00 0.00 93 ASP A N 3
ATOM 4962 C CA . ASP A 1 93 ? 8.762 1.068 -7.553 1.00 0.00 93 ASP A CA 3
ATOM 4963 C C . ASP A 1 93 ? 8.727 2.507 -7.058 1.00 0.00 93 ASP A C 3
ATOM 4964 O O . ASP A 1 93 ? 7.752 3.225 -7.283 1.00 0.00 93 ASP A O 3
ATOM 4973 N N . LEU A 1 94 ? 9.717 2.915 -6.264 1.00 0.00 94 LEU A N 3
ATOM 4974 C CA . LEU A 1 94 ? 9.709 4.241 -5.658 1.00 0.00 94 LEU A CA 3
ATOM 4975 C C . LEU A 1 94 ? 10.571 5.170 -6.481 1.00 0.00 94 LEU A C 3
ATOM 4976 O O . LEU A 1 94 ? 11.805 5.152 -6.413 1.00 0.00 94 LEU A O 3
ATOM 4992 N N . THR A 1 95 ? 9.880 6.007 -7.231 1.00 0.00 95 THR A N 3
ATOM 4993 C CA . THR A 1 95 ? 10.436 7.160 -7.913 1.00 0.00 95 THR A CA 3
ATOM 4994 C C . THR A 1 95 ? 10.927 8.186 -6.875 1.00 0.00 95 THR A C 3
ATOM 4995 O O . THR A 1 95 ? 10.724 8.005 -5.671 1.00 0.00 95 THR A O 3
ATOM 5006 N N . ALA A 1 96 ? 11.581 9.270 -7.304 1.00 0.00 96 ALA A N 3
ATOM 5007 C CA . ALA A 1 96 ? 12.237 10.244 -6.429 1.00 0.00 96 ALA A CA 3
ATOM 5008 C C . ALA A 1 96 ? 11.356 10.725 -5.262 1.00 0.00 96 ALA A C 3
ATOM 5009 O O . ALA A 1 96 ? 11.873 10.966 -4.170 1.00 0.00 96 ALA A O 3
ATOM 5016 N N . ASN A 1 97 ? 10.037 10.826 -5.456 1.00 0.00 97 ASN A N 3
ATOM 5017 C CA . ASN A 1 97 ? 9.050 11.112 -4.411 1.00 0.00 97 ASN A CA 3
ATOM 5018 C C . ASN A 1 97 ? 7.661 10.515 -4.697 1.00 0.00 97 ASN A C 3
ATOM 5019 O O . ASN A 1 97 ? 6.682 10.919 -4.066 1.00 0.00 97 ASN A O 3
ATOM 5030 N N . GLN A 1 98 ? 7.538 9.535 -5.600 1.00 0.00 98 GLN A N 3
ATOM 5031 C CA . GLN A 1 98 ? 6.259 8.885 -5.878 1.00 0.00 98 GLN A CA 3
ATOM 5032 C C . GLN A 1 98 ? 6.439 7.375 -6.005 1.00 0.00 98 GLN A C 3
ATOM 5033 O O . GLN A 1 98 ? 7.205 6.901 -6.842 1.00 0.00 98 GLN A O 3
ATOM 5047 N N . LEU A 1 99 ? 5.737 6.637 -5.153 1.00 0.00 99 LEU A N 3
ATOM 5048 C CA . LEU A 1 99 ? 5.569 5.197 -5.209 1.00 0.00 99 LEU A CA 3
ATOM 5049 C C . LEU A 1 99 ? 4.705 4.839 -6.417 1.00 0.00 99 LEU A C 3
ATOM 5050 O O . LEU A 1 99 ? 3.665 5.467 -6.637 1.00 0.00 99 LEU A O 3
ATOM 5066 N N . THR A 1 100 ? 5.050 3.756 -7.094 1.00 0.00 100 THR A N 3
ATOM 5067 C CA . THR A 1 100 ? 4.239 3.100 -8.104 1.00 0.00 100 THR A CA 3
ATOM 5068 C C . THR A 1 100 ? 4.278 1.599 -7.797 1.00 0.00 100 THR A C 3
ATOM 5069 O O . THR A 1 100 ? 5.346 1.047 -7.543 1.00 0.00 100 THR A O 3
ATOM 5080 N N . LEU A 1 101 ? 3.131 0.927 -7.751 1.00 0.00 101 LEU A N 3
ATOM 5081 C CA . LEU A 1 101 ? 3.009 -0.506 -7.579 1.00 0.00 101 LEU A CA 3
ATOM 5082 C C . LEU A 1 101 ? 2.549 -1.154 -8.862 1.00 0.00 101 LEU A C 3
ATOM 5083 O O . LEU A 1 101 ? 1.838 -0.521 -9.640 1.00 0.00 101 LEU A O 3
ATOM 5099 N N . ALA A 1 102 ? 2.805 -2.449 -8.999 1.00 0.00 102 ALA A N 3
ATOM 5100 C CA . ALA A 1 102 ? 2.178 -3.315 -9.988 1.00 0.00 102 ALA A CA 3
ATOM 5101 C C . ALA A 1 102 ? 2.159 -4.734 -9.435 1.00 0.00 102 ALA A C 3
ATOM 5102 O O . ALA A 1 102 ? 2.929 -5.057 -8.532 1.00 0.00 102 ALA A O 3
ATOM 5109 N N . THR A 1 103 ? 1.283 -5.594 -9.935 1.00 0.00 103 THR A N 3
ATOM 5110 C CA . THR A 1 103 ? 1.256 -7.023 -9.754 1.00 0.00 103 THR A CA 3
ATOM 5111 C C . THR A 1 103 ? 0.459 -7.578 -10.948 1.00 0.00 103 THR A C 3
ATOM 5112 O O . THR A 1 103 ? 0.084 -6.804 -11.837 1.00 0.00 103 THR A O 3
ATOM 5123 N N . ALA A 1 104 ? 0.122 -8.875 -10.982 1.00 0.00 104 ALA A N 3
ATOM 5124 C CA . ALA A 1 104 ? -0.835 -9.349 -11.974 1.00 0.00 104 ALA A CA 3
ATOM 5125 C C . ALA A 1 104 ? -2.205 -8.693 -11.791 1.00 0.00 104 ALA A C 3
ATOM 5126 O O . ALA A 1 104 ? -2.877 -8.422 -12.784 1.00 0.00 104 ALA A O 3
ATOM 5133 N N . LYS A 1 105 ? -2.623 -8.428 -10.547 1.00 0.00 105 LYS A N 3
ATOM 5134 C CA . LYS A 1 105 ? -3.924 -7.844 -10.240 1.00 0.00 105 LYS A CA 3
ATOM 5135 C C . LYS A 1 105 ? -4.073 -6.477 -10.905 1.00 0.00 105 LYS A C 3
ATOM 5136 O O . LYS A 1 105 ? -4.788 -6.361 -11.900 1.00 0.00 105 LYS A O 3
ATOM 5155 N N . GLN A 1 106 ? -3.490 -5.439 -10.308 1.00 0.00 106 GLN A N 3
ATOM 5156 C CA . GLN A 1 106 ? -3.683 -4.038 -10.652 1.00 0.00 106 GLN A CA 3
ATOM 5157 C C . GLN A 1 106 ? -2.392 -3.294 -10.279 1.00 0.00 106 GLN A C 3
ATOM 5158 O O . GLN A 1 106 ? -1.427 -3.890 -9.799 1.00 0.00 106 GLN A O 3
ATOM 5172 N N . THR A 1 107 ? -2.383 -1.977 -10.456 1.00 0.00 107 THR A N 3
ATOM 5173 C CA . THR A 1 107 ? -1.254 -1.093 -10.223 1.00 0.00 107 THR A CA 3
ATOM 5174 C C . THR A 1 107 ? -1.813 0.159 -9.543 1.00 0.00 107 THR A C 3
ATOM 5175 O O . THR A 1 107 ? -2.861 0.638 -9.966 1.00 0.00 107 THR A O 3
ATOM 5186 N N . LEU A 1 108 ? -1.183 0.665 -8.480 1.00 0.00 108 LEU A N 3
ATOM 5187 C CA . LEU A 1 108 ? -1.614 1.859 -7.758 1.00 0.00 108 LEU A CA 3
ATOM 5188 C C . LEU A 1 108 ? -0.441 2.836 -7.698 1.00 0.00 108 LEU A C 3
ATOM 5189 O O . LEU A 1 108 ? 0.710 2.398 -7.753 1.00 0.00 108 LEU A O 3
ATOM 5205 N N . THR A 1 109 ? -0.713 4.122 -7.489 1.00 0.00 109 THR A N 3
ATOM 5206 C CA . THR A 1 109 ? 0.305 5.157 -7.347 1.00 0.00 109 THR A CA 3
ATOM 5207 C C . THR A 1 109 ? 0.095 5.836 -5.995 1.00 0.00 109 THR A C 3
ATOM 5208 O O . THR A 1 109 ? -1.049 6.124 -5.627 1.00 0.00 109 THR A O 3
ATOM 5219 N N . TYR A 1 110 ? 1.178 6.109 -5.260 1.00 0.00 110 TYR A N 3
ATOM 5220 C CA . TYR A 1 110 ? 1.136 6.730 -3.942 1.00 0.00 110 TYR A CA 3
ATOM 5221 C C . TYR A 1 110 ? 2.201 7.826 -3.795 1.00 0.00 110 TYR A C 3
ATOM 5222 O O . TYR A 1 110 ? 3.296 7.690 -4.333 1.00 0.00 110 TYR A O 3
ATOM 5240 N N . LYS A 1 111 ? 1.927 8.912 -3.063 1.00 0.00 111 LYS A N 3
ATOM 5241 C CA . LYS A 1 111 ? 2.894 10.011 -2.888 1.00 0.00 111 LYS A CA 3
ATOM 5242 C C . LYS A 1 111 ? 3.767 9.772 -1.670 1.00 0.00 111 LYS A C 3
ATOM 5243 O O . LYS A 1 111 ? 3.250 9.258 -0.680 1.00 0.00 111 LYS A O 3
ATOM 5262 N N . LEU A 1 112 ? 5.005 10.278 -1.687 1.00 0.00 112 LEU A N 3
ATOM 5263 C CA . LEU A 1 112 ? 5.817 10.545 -0.494 1.00 0.00 112 LEU A CA 3
ATOM 5264 C C . LEU A 1 112 ? 5.294 11.804 0.225 1.00 0.00 112 LEU A C 3
ATOM 5265 O O . LEU A 1 112 ? 6.046 12.718 0.578 1.00 0.00 112 LEU A O 3
ATOM 5281 N N . ALA A 1 113 ? 3.984 11.897 0.410 1.00 0.00 113 ALA A N 3
ATOM 5282 C CA . ALA A 1 113 ? 3.400 12.801 1.372 1.00 0.00 113 ALA A CA 3
ATOM 5283 C C . ALA A 1 113 ? 3.458 12.040 2.690 1.00 0.00 113 ALA A C 3
ATOM 5284 O O . ALA A 1 113 ? 2.692 11.097 2.889 1.00 0.00 113 ALA A O 3
ATOM 5291 N N . ASP A 1 114 ? 4.420 12.384 3.545 1.00 0.00 114 ASP A N 3
ATOM 5292 C CA . ASP A 1 114 ? 4.463 11.887 4.912 1.00 0.00 114 ASP A CA 3
ATOM 5293 C C . ASP A 1 114 ? 4.422 13.056 5.877 1.00 0.00 114 ASP A C 3
ATOM 5294 O O . ASP A 1 114 ? 5.373 13.342 6.604 1.00 0.00 114 ASP A O 3
ATOM 5303 N N . LEU A 1 115 ? 3.292 13.762 5.828 1.00 0.00 115 LEU A N 3
ATOM 5304 C CA . LEU A 1 115 ? 2.922 14.928 6.623 1.00 0.00 115 LEU A CA 3
ATOM 5305 C C . LEU A 1 115 ? 3.884 16.109 6.521 1.00 0.00 115 LEU A C 3
ATOM 5306 O O . LEU A 1 115 ? 3.662 17.121 7.191 1.00 0.00 115 LEU A O 3
ATOM 5322 N N . MET A 1 116 ? 4.899 16.002 5.661 1.00 0.00 116 MET A N 3
ATOM 5323 C CA . MET A 1 116 ? 6.126 16.785 5.719 1.00 0.00 116 MET A CA 3
ATOM 5324 C C . MET A 1 116 ? 6.766 16.593 7.095 1.00 0.00 116 MET A C 3
ATOM 5325 O O . MET A 1 116 ? 6.674 17.436 7.989 1.00 0.00 116 MET A O 3
ATOM 5339 N N . ASN A 1 117 ? 7.400 15.441 7.285 1.00 0.00 117 ASN A N 3
ATOM 5340 C CA . ASN A 1 117 ? 8.037 15.055 8.538 1.00 0.00 117 ASN A CA 3
ATOM 5341 C C . ASN A 1 117 ? 9.113 14.000 8.276 1.00 0.00 117 ASN A C 3
ATOM 5342 O O . ASN A 1 117 ? 9.690 13.975 7.177 1.00 0.00 117 ASN A O 3
ATOM 5353 N N . MET A 1 1 ? 17.743 0.438 -7.533 1.00 0.00 1 MET A N 4
ATOM 5354 C CA . MET A 1 1 ? 16.636 -0.322 -6.973 1.00 0.00 1 MET A CA 4
ATOM 5355 C C . MET A 1 1 ? 16.167 0.415 -5.715 1.00 0.00 1 MET A C 4
ATOM 5356 O O . MET A 1 1 ? 17.002 0.945 -4.975 1.00 0.00 1 MET A O 4
ATOM 5370 N N . VAL A 1 2 ? 14.858 0.452 -5.459 1.00 0.00 2 VAL A N 4
ATOM 5371 C CA . VAL A 1 2 ? 14.346 0.945 -4.186 1.00 0.00 2 VAL A CA 4
ATOM 5372 C C . VAL A 1 2 ? 14.917 0.075 -3.067 1.00 0.00 2 VAL A C 4
ATOM 5373 O O . VAL A 1 2 ? 15.040 -1.144 -3.211 1.00 0.00 2 VAL A O 4
ATOM 5386 N N . THR A 1 3 ? 15.197 0.698 -1.930 1.00 0.00 3 THR A N 4
ATOM 5387 C CA . THR A 1 3 ? 15.593 0.005 -0.726 1.00 0.00 3 THR A CA 4
ATOM 5388 C C . THR A 1 3 ? 14.491 0.087 0.335 1.00 0.00 3 THR A C 4
ATOM 5389 O O . THR A 1 3 ? 13.712 1.040 0.346 1.00 0.00 3 THR A O 4
ATOM 5400 N N . PRO A 1 4 ? 14.424 -0.886 1.259 1.00 0.00 4 PRO A N 4
ATOM 5401 C CA . PRO A 1 4 ? 13.415 -0.937 2.315 1.00 0.00 4 PRO A CA 4
ATOM 5402 C C . PRO A 1 4 ? 13.551 0.226 3.287 1.00 0.00 4 PRO A C 4
ATOM 5403 O O . PRO A 1 4 ? 12.578 0.716 3.859 1.00 0.00 4 PRO A O 4
ATOM 5414 N N . GLU A 1 5 ? 14.782 0.652 3.516 1.00 0.00 5 GLU A N 4
ATOM 5415 C CA . GLU A 1 5 ? 15.105 1.878 4.239 1.00 0.00 5 GLU A CA 4
ATOM 5416 C C . GLU A 1 5 ? 14.306 3.089 3.696 1.00 0.00 5 GLU A C 4
ATOM 5417 O O . GLU A 1 5 ? 13.856 3.927 4.478 1.00 0.00 5 GLU A O 4
ATOM 5429 N N . GLN A 1 6 ? 14.044 3.160 2.384 1.00 0.00 6 GLN A N 4
ATOM 5430 C CA . GLN A 1 6 ? 13.228 4.210 1.758 1.00 0.00 6 GLN A CA 4
ATOM 5431 C C . GLN A 1 6 ? 11.727 4.065 2.066 1.00 0.00 6 GLN A C 4
ATOM 5432 O O . GLN A 1 6 ? 10.914 4.800 1.508 1.00 0.00 6 GLN A O 4
ATOM 5446 N N . LEU A 1 7 ? 11.334 3.119 2.926 1.00 0.00 7 LEU A N 4
ATOM 5447 C CA . LEU A 1 7 ? 9.953 2.738 3.193 1.00 0.00 7 LEU A CA 4
ATOM 5448 C C . LEU A 1 7 ? 9.698 2.683 4.699 1.00 0.00 7 LEU A C 4
ATOM 5449 O O . LEU A 1 7 ? 8.800 3.369 5.171 1.00 0.00 7 LEU A O 4
ATOM 5465 N N . GLN A 1 8 ? 10.488 1.913 5.462 1.00 0.00 8 GLN A N 4
ATOM 5466 C CA . GLN A 1 8 ? 10.331 1.601 6.899 1.00 0.00 8 GLN A CA 4
ATOM 5467 C C . GLN A 1 8 ? 10.241 2.817 7.842 1.00 0.00 8 GLN A C 4
ATOM 5468 O O . GLN A 1 8 ? 10.013 2.653 9.037 1.00 0.00 8 GLN A O 4
ATOM 5482 N N . HIS A 1 9 ? 10.443 4.029 7.340 1.00 0.00 9 HIS A N 4
ATOM 5483 C CA . HIS A 1 9 ? 10.361 5.280 8.089 1.00 0.00 9 HIS A CA 4
ATOM 5484 C C . HIS A 1 9 ? 9.669 6.384 7.269 1.00 0.00 9 HIS A C 4
ATOM 5485 O O . HIS A 1 9 ? 9.989 7.563 7.449 1.00 0.00 9 HIS A O 4
ATOM 5499 N N . HIS A 1 10 ? 8.738 6.022 6.377 1.00 0.00 10 HIS A N 4
ATOM 5500 C CA . HIS A 1 10 ? 7.951 6.954 5.574 1.00 0.00 10 HIS A CA 4
ATOM 5501 C C . HIS A 1 10 ? 6.500 6.474 5.443 1.00 0.00 10 HIS A C 4
ATOM 5502 O O . HIS A 1 10 ? 6.234 5.283 5.266 1.00 0.00 10 HIS A O 4
ATOM 5516 N N . ARG A 1 11 ? 5.549 7.409 5.472 1.00 0.00 11 ARG A N 4
ATOM 5517 C CA . ARG A 1 11 ? 4.151 7.179 5.108 1.00 0.00 11 ARG A CA 4
ATOM 5518 C C . ARG A 1 11 ? 3.988 7.412 3.611 1.00 0.00 11 ARG A C 4
ATOM 5519 O O . ARG A 1 11 ? 4.625 8.287 3.024 1.00 0.00 11 ARG A O 4
ATOM 5540 N N . PHE A 1 12 ? 3.052 6.682 3.012 1.00 0.00 12 PHE A N 4
ATOM 5541 C CA . PHE A 1 12 ? 2.593 6.900 1.652 1.00 0.00 12 PHE A CA 4
ATOM 5542 C C . PHE A 1 12 ? 1.111 6.713 1.607 1.00 0.00 12 PHE A C 4
ATOM 5543 O O . PHE A 1 12 ? 0.517 5.977 2.383 1.00 0.00 12 PHE A O 4
ATOM 5560 N N . VAL A 1 13 ? 0.520 7.365 0.632 1.00 0.00 13 VAL A N 4
ATOM 5561 C CA . VAL A 1 13 ? -0.900 7.446 0.448 1.00 0.00 13 VAL A CA 4
ATOM 5562 C C . VAL A 1 13 ? -1.188 7.030 -0.983 1.00 0.00 13 VAL A C 4
ATOM 5563 O O . VAL A 1 13 ? -0.408 7.358 -1.882 1.00 0.00 13 VAL A O 4
ATOM 5576 N N . LEU A 1 14 ? -2.253 6.261 -1.190 1.00 0.00 14 LEU A N 4
ATOM 5577 C CA . LEU A 1 14 ? -2.707 5.890 -2.519 1.00 0.00 14 LEU A CA 4
ATOM 5578 C C . LEU A 1 14 ? -3.338 7.130 -3.135 1.00 0.00 14 LEU A C 4
ATOM 5579 O O . LEU A 1 14 ? -4.475 7.479 -2.830 1.00 0.00 14 LEU A O 4
ATOM 5595 N N . GLU A 1 15 ? -2.553 7.831 -3.946 1.00 0.00 15 GLU A N 4
ATOM 5596 C CA . GLU A 1 15 ? -2.985 9.006 -4.679 1.00 0.00 15 GLU A CA 4
ATOM 5597 C C . GLU A 1 15 ? -4.065 8.586 -5.670 1.00 0.00 15 GLU A C 4
ATOM 5598 O O . GLU A 1 15 ? -5.161 9.145 -5.688 1.00 0.00 15 GLU A O 4
ATOM 5610 N N . SER A 1 16 ? -3.767 7.604 -6.524 1.00 0.00 16 SER A N 4
ATOM 5611 C CA . SER A 1 16 ? -4.660 7.202 -7.594 1.00 0.00 16 SER A CA 4
ATOM 5612 C C . SER A 1 16 ? -4.386 5.761 -8.018 1.00 0.00 16 SER A C 4
ATOM 5613 O O . SER A 1 16 ? -3.282 5.233 -7.860 1.00 0.00 16 SER A O 4
ATOM 5621 N N . VAL A 1 17 ? -5.435 5.133 -8.542 1.00 0.00 17 VAL A N 4
ATOM 5622 C CA . VAL A 1 17 ? -5.509 3.720 -8.874 1.00 0.00 17 VAL A CA 4
ATOM 5623 C C . VAL A 1 17 ? -5.560 3.618 -10.403 1.00 0.00 17 VAL A C 4
ATOM 5624 O O . VAL A 1 17 ? -5.825 4.613 -11.082 1.00 0.00 17 VAL A O 4
ATOM 5637 N N . ASN A 1 18 ? -5.411 2.413 -10.955 1.00 0.00 18 ASN A N 4
ATOM 5638 C CA . ASN A 1 18 ? -5.434 2.136 -12.391 1.00 0.00 18 ASN A CA 4
ATOM 5639 C C . ASN A 1 18 ? -6.702 2.564 -13.153 1.00 0.00 18 ASN A C 4
ATOM 5640 O O . ASN A 1 18 ? -6.763 2.306 -14.356 1.00 0.00 18 ASN A O 4
ATOM 5651 N N . GLY A 1 19 ? -7.733 3.113 -12.501 1.00 0.00 19 GLY A N 4
ATOM 5652 C CA . GLY A 1 19 ? -8.970 3.503 -13.167 1.00 0.00 19 GLY A CA 4
ATOM 5653 C C . GLY A 1 19 ? -9.674 4.731 -12.595 1.00 0.00 19 GLY A C 4
ATOM 5654 O O . GLY A 1 19 ? -10.712 5.114 -13.140 1.00 0.00 19 GLY A O 4
ATOM 5658 N N . LYS A 1 20 ? -9.176 5.344 -11.513 1.00 0.00 20 LYS A N 4
ATOM 5659 C CA . LYS A 1 20 ? -9.694 6.585 -10.922 1.00 0.00 20 LYS A CA 4
ATOM 5660 C C . LYS A 1 20 ? -8.858 6.960 -9.689 1.00 0.00 20 LYS A C 4
ATOM 5661 O O . LYS A 1 20 ? -8.177 6.089 -9.138 1.00 0.00 20 LYS A O 4
ATOM 5680 N N . PRO A 1 21 ? -8.931 8.222 -9.229 1.00 0.00 21 PRO A N 4
ATOM 5681 C CA . PRO A 1 21 ? -8.352 8.658 -7.963 1.00 0.00 21 PRO A CA 4
ATOM 5682 C C . PRO A 1 21 ? -9.093 8.031 -6.784 1.00 0.00 21 PRO A C 4
ATOM 5683 O O . PRO A 1 21 ? -10.073 7.301 -6.969 1.00 0.00 21 PRO A O 4
ATOM 5694 N N . VAL A 1 22 ? -8.652 8.343 -5.566 1.00 0.00 22 VAL A N 4
ATOM 5695 C CA . VAL A 1 22 ? -9.386 8.003 -4.349 1.00 0.00 22 VAL A CA 4
ATOM 5696 C C . VAL A 1 22 ? -9.948 9.279 -3.707 1.00 0.00 22 VAL A C 4
ATOM 5697 O O . VAL A 1 22 ? -9.390 10.368 -3.864 1.00 0.00 22 VAL A O 4
ATOM 5710 N N . THR A 1 23 ? -11.043 9.133 -2.958 1.00 0.00 23 THR A N 4
ATOM 5711 C CA . THR A 1 23 ? -11.691 10.163 -2.161 1.00 0.00 23 THR A CA 4
ATOM 5712 C C . THR A 1 23 ? -11.906 9.591 -0.754 1.00 0.00 23 THR A C 4
ATOM 5713 O O . THR A 1 23 ? -12.770 8.732 -0.565 1.00 0.00 23 THR A O 4
ATOM 5724 N N . SER A 1 24 ? -11.110 10.010 0.234 1.00 0.00 24 SER A N 4
ATOM 5725 C CA . SER A 1 24 ? -11.353 9.735 1.646 1.00 0.00 24 SER A CA 4
ATOM 5726 C C . SER A 1 24 ? -10.503 10.694 2.482 1.00 0.00 24 SER A C 4
ATOM 5727 O O . SER A 1 24 ? -9.335 10.425 2.774 1.00 0.00 24 SER A O 4
ATOM 5735 N N . ASP A 1 25 ? -11.084 11.824 2.882 1.00 0.00 25 ASP A N 4
ATOM 5736 C CA . ASP A 1 25 ? -10.335 12.887 3.550 1.00 0.00 25 ASP A CA 4
ATOM 5737 C C . ASP A 1 25 ? -10.109 12.558 5.032 1.00 0.00 25 ASP A C 4
ATOM 5738 O O . ASP A 1 25 ? -9.400 13.304 5.707 1.00 0.00 25 ASP A O 4
ATOM 5747 N N . LYS A 1 26 ? -10.693 11.473 5.568 1.00 0.00 26 LYS A N 4
ATOM 5748 C CA . LYS A 1 26 ? -10.549 11.091 6.981 1.00 0.00 26 LYS A CA 4
ATOM 5749 C C . LYS A 1 26 ? -9.854 9.756 7.172 1.00 0.00 26 LYS A C 4
ATOM 5750 O O . LYS A 1 26 ? -9.133 9.582 8.150 1.00 0.00 26 LYS A O 4
ATOM 5769 N N . ASN A 1 27 ? -10.045 8.824 6.252 1.00 0.00 27 ASN A N 4
ATOM 5770 C CA . ASN A 1 27 ? -9.362 7.529 6.249 1.00 0.00 27 ASN A CA 4
ATOM 5771 C C . ASN A 1 27 ? -8.936 7.169 4.830 1.00 0.00 27 ASN A C 4
ATOM 5772 O O . ASN A 1 27 ? -9.601 6.362 4.176 1.00 0.00 27 ASN A O 4
ATOM 5783 N N . PRO A 1 28 ? -7.851 7.767 4.312 1.00 0.00 28 PRO A N 4
ATOM 5784 C CA . PRO A 1 28 ? -7.313 7.384 3.016 1.00 0.00 28 PRO A CA 4
ATOM 5785 C C . PRO A 1 28 ? -6.808 5.934 3.063 1.00 0.00 28 PRO A C 4
ATOM 5786 O O . PRO A 1 28 ? -6.412 5.458 4.131 1.00 0.00 28 PRO A O 4
ATOM 5797 N N . PRO A 1 29 ? -6.742 5.234 1.918 1.00 0.00 29 PRO A N 4
ATOM 5798 C CA . PRO A 1 29 ? -5.908 4.055 1.758 1.00 0.00 29 PRO A CA 4
ATOM 5799 C C . PRO A 1 29 ? -4.445 4.491 1.771 1.00 0.00 29 PRO A C 4
ATOM 5800 O O . PRO A 1 29 ? -3.777 4.577 0.739 1.00 0.00 29 PRO A O 4
ATOM 5811 N N . GLU A 1 30 ? -3.939 4.820 2.954 1.00 0.00 30 GLU A N 4
ATOM 5812 C CA . GLU A 1 30 ? -2.517 5.008 3.134 1.00 0.00 30 GLU A CA 4
ATOM 5813 C C . GLU A 1 30 ? -1.890 3.654 3.471 1.00 0.00 30 GLU A C 4
ATOM 5814 O O . GLU A 1 30 ? -2.572 2.706 3.887 1.00 0.00 30 GLU A O 4
ATOM 5826 N N . ILE A 1 31 ? -0.574 3.601 3.338 1.00 0.00 31 ILE A N 4
ATOM 5827 C CA . ILE A 1 31 ? 0.287 2.516 3.722 1.00 0.00 31 ILE A CA 4
ATOM 5828 C C . ILE A 1 31 ? 1.416 3.156 4.533 1.00 0.00 31 ILE A C 4
ATOM 5829 O O . ILE A 1 31 ? 1.860 4.282 4.284 1.00 0.00 31 ILE A O 4
ATOM 5845 N N . SER A 1 32 ? 1.858 2.473 5.569 1.00 0.00 32 SER A N 4
ATOM 5846 C CA . SER A 1 32 ? 3.027 2.833 6.334 1.00 0.00 32 SER A CA 4
ATOM 5847 C C . SER A 1 32 ? 3.764 1.537 6.621 1.00 0.00 32 SER A C 4
ATOM 5848 O O . SER A 1 32 ? 3.222 0.441 6.429 1.00 0.00 32 SER A O 4
ATOM 5856 N N . PHE A 1 33 ? 5.016 1.673 7.018 1.00 0.00 33 PHE A N 4
ATOM 5857 C CA . PHE A 1 33 ? 5.953 0.583 7.087 1.00 0.00 33 PHE A CA 4
ATOM 5858 C C . PHE A 1 33 ? 6.835 0.861 8.302 1.00 0.00 33 PHE A C 4
ATOM 5859 O O . PHE A 1 33 ? 7.198 2.014 8.532 1.00 0.00 33 PHE A O 4
ATOM 5876 N N . GLY A 1 34 ? 7.225 -0.180 9.030 1.00 0.00 34 GLY A N 4
ATOM 5877 C CA . GLY A 1 34 ? 8.350 -0.164 9.950 1.00 0.00 34 GLY A CA 4
ATOM 5878 C C . GLY A 1 34 ? 8.709 -1.585 10.346 1.00 0.00 34 GLY A C 4
ATOM 5879 O O . GLY A 1 34 ? 7.804 -2.416 10.421 1.00 0.00 34 GLY A O 4
ATOM 5883 N N . GLU A 1 35 ? 9.991 -1.773 10.678 1.00 0.00 35 GLU A N 4
ATOM 5884 C CA . GLU A 1 35 ? 10.820 -2.946 10.971 1.00 0.00 35 GLU A CA 4
ATOM 5885 C C . GLU A 1 35 ? 10.620 -4.100 9.982 1.00 0.00 35 GLU A C 4
ATOM 5886 O O . GLU A 1 35 ? 9.506 -4.357 9.558 1.00 0.00 35 GLU A O 4
ATOM 5898 N N . LYS A 1 36 ? 11.655 -4.882 9.659 1.00 0.00 36 LYS A N 4
ATOM 5899 C CA . LYS A 1 36 ? 11.532 -6.132 8.885 1.00 0.00 36 LYS A CA 4
ATOM 5900 C C . LYS A 1 36 ? 10.743 -6.002 7.562 1.00 0.00 36 LYS A C 4
ATOM 5901 O O . LYS A 1 36 ? 10.349 -7.033 7.020 1.00 0.00 36 LYS A O 4
ATOM 5920 N N . MET A 1 37 ? 10.530 -4.799 7.015 1.00 0.00 37 MET A N 4
ATOM 5921 C CA . MET A 1 37 ? 9.597 -4.522 5.919 1.00 0.00 37 MET A CA 4
ATOM 5922 C C . MET A 1 37 ? 8.124 -4.819 6.274 1.00 0.00 37 MET A C 4
ATOM 5923 O O . MET A 1 37 ? 7.308 -5.031 5.379 1.00 0.00 37 MET A O 4
ATOM 5937 N N . MET A 1 38 ? 7.712 -4.760 7.548 1.00 0.00 38 MET A N 4
ATOM 5938 C CA . MET A 1 38 ? 6.313 -4.895 7.933 1.00 0.00 38 MET A CA 4
ATOM 5939 C C . MET A 1 38 ? 5.490 -3.758 7.343 1.00 0.00 38 MET A C 4
ATOM 5940 O O . MET A 1 38 ? 6.012 -2.695 7.004 1.00 0.00 38 MET A O 4
ATOM 5954 N N . ILE A 1 39 ? 4.190 -3.992 7.243 1.00 0.00 39 ILE A N 4
ATOM 5955 C CA . ILE A 1 39 ? 3.262 -3.175 6.482 1.00 0.00 39 ILE A CA 4
ATOM 5956 C C . ILE A 1 39 ? 2.040 -2.941 7.361 1.00 0.00 39 ILE A C 4
ATOM 5957 O O . ILE A 1 39 ? 1.442 -3.908 7.836 1.00 0.00 39 ILE A O 4
ATOM 5973 N N . SER A 1 40 ? 1.622 -1.686 7.508 1.00 0.00 40 SER A N 4
ATOM 5974 C CA . SER A 1 40 ? 0.432 -1.287 8.242 1.00 0.00 40 SER A CA 4
ATOM 5975 C C . SER A 1 40 ? -0.367 -0.328 7.358 1.00 0.00 40 SER A C 4
ATOM 5976 O O . SER A 1 40 ? 0.113 0.761 7.034 1.00 0.00 40 SER A O 4
ATOM 5984 N N . GLY A 1 41 ? -1.564 -0.726 6.922 1.00 0.00 41 GLY A N 4
ATOM 5985 C CA . GLY A 1 41 ? -2.421 0.081 6.061 1.00 0.00 41 GLY A CA 4
ATOM 5986 C C . GLY A 1 41 ? -3.881 -0.308 6.254 1.00 0.00 41 GLY A C 4
ATOM 5987 O O . GLY A 1 41 ? -4.207 -1.163 7.082 1.00 0.00 41 GLY A O 4
ATOM 5991 N N . SER A 1 42 ? -4.792 0.355 5.552 1.00 0.00 42 SER A N 4
ATOM 5992 C CA . SER A 1 42 ? -6.218 0.133 5.707 1.00 0.00 42 SER A CA 4
ATOM 5993 C C . SER A 1 42 ? -6.941 0.681 4.481 1.00 0.00 42 SER A C 4
ATOM 5994 O O . SER A 1 42 ? -7.255 1.869 4.438 1.00 0.00 42 SER A O 4
ATOM 6002 N N . MET A 1 43 ? -7.179 -0.170 3.474 1.00 0.00 43 MET A N 4
ATOM 6003 C CA . MET A 1 43 ? -7.961 0.245 2.314 1.00 0.00 43 MET A CA 4
ATOM 6004 C C . MET A 1 43 ? -9.413 0.422 2.743 1.00 0.00 43 MET A C 4
ATOM 6005 O O . MET A 1 43 ? -10.000 1.473 2.519 1.00 0.00 43 MET A O 4
ATOM 6019 N N . CYS A 1 44 ? -9.982 -0.608 3.372 1.00 0.00 44 CYS A N 4
ATOM 6020 C CA . CYS A 1 44 ? -11.329 -0.596 3.921 1.00 0.00 44 CYS A CA 4
ATOM 6021 C C . CYS A 1 44 ? -11.373 -1.581 5.074 1.00 0.00 44 CYS A C 4
ATOM 6022 O O . CYS A 1 44 ? -11.567 -1.195 6.220 1.00 0.00 44 CYS A O 4
ATOM 6029 N N . ASN A 1 45 ? -11.126 -2.856 4.792 1.00 0.00 45 ASN A N 4
ATOM 6030 C CA . ASN A 1 45 ? -11.238 -3.965 5.737 1.00 0.00 45 ASN A CA 4
ATOM 6031 C C . ASN A 1 45 ? -10.079 -4.019 6.743 1.00 0.00 45 ASN A C 4
ATOM 6032 O O . ASN A 1 45 ? -9.896 -5.034 7.415 1.00 0.00 45 ASN A O 4
ATOM 6043 N N . ARG A 1 46 ? -9.281 -2.949 6.856 1.00 0.00 46 ARG A N 4
ATOM 6044 C CA . ARG A 1 46 ? -7.907 -2.915 7.372 1.00 0.00 46 ARG A CA 4
ATOM 6045 C C . ARG A 1 46 ? -7.000 -3.924 6.661 1.00 0.00 46 ARG A C 4
ATOM 6046 O O . ARG A 1 46 ? -7.463 -4.716 5.840 1.00 0.00 46 ARG A O 4
ATOM 6067 N N . PHE A 1 47 ? -5.693 -3.823 6.893 1.00 0.00 47 PHE A N 4
ATOM 6068 C CA . PHE A 1 47 ? -4.720 -4.865 6.587 1.00 0.00 47 PHE A CA 4
ATOM 6069 C C . PHE A 1 47 ? -3.421 -4.642 7.359 1.00 0.00 47 PHE A C 4
ATOM 6070 O O . PHE A 1 47 ? -3.229 -3.623 8.039 1.00 0.00 47 PHE A O 4
ATOM 6087 N N . SER A 1 48 ? -2.532 -5.624 7.253 1.00 0.00 48 SER A N 4
ATOM 6088 C CA . SER A 1 48 ? -1.213 -5.666 7.840 1.00 0.00 48 SER A CA 4
ATOM 6089 C C . SER A 1 48 ? -0.536 -6.984 7.456 1.00 0.00 48 SER A C 4
ATOM 6090 O O . SER A 1 48 ? -1.230 -7.994 7.308 1.00 0.00 48 SER A O 4
ATOM 6098 N N . GLY A 1 49 ? 0.796 -7.005 7.343 1.00 0.00 49 GLY A N 4
ATOM 6099 C CA . GLY A 1 49 ? 1.549 -8.231 7.141 1.00 0.00 49 GLY A CA 4
ATOM 6100 C C . GLY A 1 49 ? 3.041 -7.930 7.044 1.00 0.00 49 GLY A C 4
ATOM 6101 O O . GLY A 1 49 ? 3.440 -6.776 6.874 1.00 0.00 49 GLY A O 4
ATOM 6105 N N . GLU A 1 50 ? 3.873 -8.965 7.146 1.00 0.00 50 GLU A N 4
ATOM 6106 C CA . GLU A 1 50 ? 5.322 -8.864 7.001 1.00 0.00 50 GLU A CA 4
ATOM 6107 C C . GLU A 1 50 ? 5.671 -8.824 5.513 1.00 0.00 50 GLU A C 4
ATOM 6108 O O . GLU A 1 50 ? 5.694 -9.859 4.846 1.00 0.00 50 GLU A O 4
ATOM 6120 N N . GLY A 1 51 ? 5.874 -7.622 4.973 1.00 0.00 51 GLY A N 4
ATOM 6121 C CA . GLY A 1 51 ? 6.537 -7.405 3.689 1.00 0.00 51 GLY A CA 4
ATOM 6122 C C . GLY A 1 51 ? 7.993 -7.874 3.702 1.00 0.00 51 GLY A C 4
ATOM 6123 O O . GLY A 1 51 ? 8.517 -8.286 4.737 1.00 0.00 51 GLY A O 4
ATOM 6127 N N . LYS A 1 52 ? 8.672 -7.761 2.557 1.00 0.00 52 LYS A N 4
ATOM 6128 C CA . LYS A 1 52 ? 10.123 -7.873 2.428 1.00 0.00 52 LYS A CA 4
ATOM 6129 C C . LYS A 1 52 ? 10.545 -7.118 1.159 1.00 0.00 52 LYS A C 4
ATOM 6130 O O . LYS A 1 52 ? 9.687 -6.897 0.306 1.00 0.00 52 LYS A O 4
ATOM 6149 N N . LEU A 1 53 ? 11.817 -6.719 1.023 1.00 0.00 53 LEU A N 4
ATOM 6150 C CA . LEU A 1 53 ? 12.367 -6.080 -0.176 1.00 0.00 53 LEU A CA 4
ATOM 6151 C C . LEU A 1 53 ? 13.883 -6.299 -0.211 1.00 0.00 53 LEU A C 4
ATOM 6152 O O . LEU A 1 53 ? 14.672 -5.504 0.308 1.00 0.00 53 LEU A O 4
ATOM 6168 N N . SER A 1 54 ? 14.299 -7.396 -0.842 1.00 0.00 54 SER A N 4
ATOM 6169 C CA . SER A 1 54 ? 15.701 -7.807 -0.953 1.00 0.00 54 SER A CA 4
ATOM 6170 C C . SER A 1 54 ? 15.946 -8.345 -2.369 1.00 0.00 54 SER A C 4
ATOM 6171 O O . SER A 1 54 ? 16.643 -9.342 -2.577 1.00 0.00 54 SER A O 4
ATOM 6179 N N . ASN A 1 55 ? 15.275 -7.734 -3.339 1.00 0.00 55 ASN A N 4
ATOM 6180 C CA . ASN A 1 55 ? 15.111 -8.171 -4.714 1.00 0.00 55 ASN A CA 4
ATOM 6181 C C . ASN A 1 55 ? 14.595 -6.953 -5.475 1.00 0.00 55 ASN A C 4
ATOM 6182 O O . ASN A 1 55 ? 15.388 -6.201 -6.029 1.00 0.00 55 ASN A O 4
ATOM 6193 N N . GLY A 1 56 ? 13.299 -6.699 -5.370 1.00 0.00 56 GLY A N 4
ATOM 6194 C CA . GLY A 1 56 ? 12.502 -5.709 -6.074 1.00 0.00 56 GLY A CA 4
ATOM 6195 C C . GLY A 1 56 ? 11.014 -6.057 -5.945 1.00 0.00 56 GLY A C 4
ATOM 6196 O O . GLY A 1 56 ? 10.197 -5.563 -6.719 1.00 0.00 56 GLY A O 4
ATOM 6200 N N . GLU A 1 57 ? 10.650 -6.943 -5.004 1.00 0.00 57 GLU A N 4
ATOM 6201 C CA . GLU A 1 57 ? 9.341 -7.571 -4.942 1.00 0.00 57 GLU A CA 4
ATOM 6202 C C . GLU A 1 57 ? 8.866 -7.533 -3.488 1.00 0.00 57 GLU A C 4
ATOM 6203 O O . GLU A 1 57 ? 9.625 -7.901 -2.587 1.00 0.00 57 GLU A O 4
ATOM 6215 N N . LEU A 1 58 ? 7.625 -7.095 -3.261 1.00 0.00 58 LEU A N 4
ATOM 6216 C CA . LEU A 1 58 ? 6.988 -6.919 -1.963 1.00 0.00 58 LEU A CA 4
ATOM 6217 C C . LEU A 1 58 ? 5.873 -7.960 -1.811 1.00 0.00 58 LEU A C 4
ATOM 6218 O O . LEU A 1 58 ? 4.726 -7.730 -2.195 1.00 0.00 58 LEU A O 4
ATOM 6234 N N . THR A 1 59 ? 6.205 -9.126 -1.263 1.00 0.00 59 THR A N 4
ATOM 6235 C CA . THR A 1 59 ? 5.246 -10.155 -0.876 1.00 0.00 59 THR A CA 4
ATOM 6236 C C . THR A 1 59 ? 4.926 -9.989 0.610 1.00 0.00 59 THR A C 4
ATOM 6237 O O . THR A 1 59 ? 5.839 -9.856 1.433 1.00 0.00 59 THR A O 4
ATOM 6248 N N . ALA A 1 60 ? 3.641 -9.985 0.974 1.00 0.00 60 ALA A N 4
ATOM 6249 C CA . ALA A 1 60 ? 3.222 -10.106 2.361 1.00 0.00 60 ALA A CA 4
ATOM 6250 C C . ALA A 1 60 ? 3.352 -11.5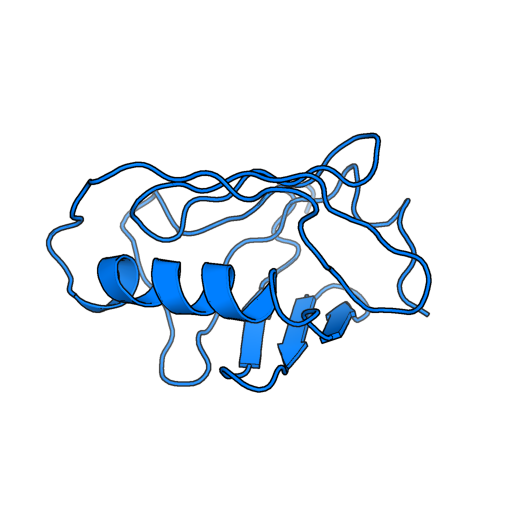62 2.786 1.00 0.00 60 ALA A C 4
ATOM 6251 O O . ALA A 1 60 ? 2.912 -12.468 2.082 1.00 0.00 60 ALA A O 4
ATOM 6258 N N . LYS A 1 61 ? 3.867 -11.794 3.989 1.00 0.00 61 LYS A N 4
ATOM 6259 C CA . LYS A 1 61 ? 3.907 -13.121 4.590 1.00 0.00 61 LYS A CA 4
ATOM 6260 C C . LYS A 1 61 ? 2.505 -13.649 4.909 1.00 0.00 61 LYS A C 4
ATOM 6261 O O . LYS A 1 61 ? 2.312 -14.856 4.995 1.00 0.00 61 LYS A O 4
ATOM 6280 N N . GLY A 1 62 ? 1.511 -12.777 5.067 1.00 0.00 62 GLY A N 4
ATOM 6281 C CA . GLY A 1 62 ? 0.143 -13.146 5.402 1.00 0.00 62 GLY A CA 4
ATOM 6282 C C . GLY A 1 62 ? -0.610 -11.878 5.761 1.00 0.00 62 GLY A C 4
ATOM 6283 O O . GLY A 1 62 ? -0.267 -11.227 6.752 1.00 0.00 62 GLY A O 4
ATOM 6287 N N . LEU A 1 63 ? -1.573 -11.474 4.928 1.00 0.00 63 LEU A N 4
ATOM 6288 C CA . LEU A 1 63 ? -2.423 -10.328 5.209 1.00 0.00 63 LEU A CA 4
ATOM 6289 C C . LEU A 1 63 ? -3.474 -10.770 6.227 1.00 0.00 63 LEU A C 4
ATOM 6290 O O . LEU A 1 63 ? -4.353 -11.570 5.925 1.00 0.00 63 LEU A O 4
ATOM 6306 N N . ALA A 1 64 ? -3.403 -10.229 7.435 1.00 0.00 64 ALA A N 4
ATOM 6307 C CA . ALA A 1 64 ? -4.443 -10.334 8.460 1.00 0.00 64 ALA A CA 4
ATOM 6308 C C . ALA A 1 64 ? -5.445 -9.177 8.356 1.00 0.00 64 ALA A C 4
ATOM 6309 O O . ALA A 1 64 ? -5.175 -8.078 8.855 1.00 0.00 64 ALA A O 4
ATOM 6316 N N . MET A 1 65 ? -6.526 -9.334 7.595 1.00 0.00 65 MET A N 4
ATOM 6317 C CA . MET A 1 65 ? -7.543 -8.285 7.445 1.00 0.00 65 MET A CA 4
ATOM 6318 C C . MET A 1 65 ? -8.677 -8.527 8.457 1.00 0.00 65 MET A C 4
ATOM 6319 O O . MET A 1 65 ? -8.617 -9.460 9.263 1.00 0.00 65 MET A O 4
ATOM 6333 N N . THR A 1 66 ? -9.702 -7.675 8.469 1.00 0.00 66 THR A N 4
ATOM 6334 C CA . THR A 1 66 ? -10.766 -7.682 9.478 1.00 0.00 66 THR A CA 4
ATOM 6335 C C . THR A 1 66 ? -12.130 -7.882 8.792 1.00 0.00 66 THR A C 4
ATOM 6336 O O . THR A 1 66 ? -12.173 -8.357 7.649 1.00 0.00 66 THR A O 4
ATOM 6347 N N . ARG A 1 67 ? -13.244 -7.608 9.483 1.00 0.00 67 ARG A N 4
ATOM 6348 C CA . ARG A 1 67 ? -14.623 -7.818 9.016 1.00 0.00 67 ARG A CA 4
ATOM 6349 C C . ARG A 1 67 ? -15.435 -6.519 9.190 1.00 0.00 67 ARG A C 4
ATOM 6350 O O . ARG A 1 67 ? -16.502 -6.520 9.810 1.00 0.00 67 ARG A O 4
ATOM 6371 N N . MET A 1 68 ? -14.920 -5.392 8.694 1.00 0.00 68 MET A N 4
ATOM 6372 C CA . MET A 1 68 ? -15.503 -4.052 8.741 1.00 0.00 68 MET A CA 4
ATOM 6373 C C . MET A 1 68 ? -15.890 -3.561 7.334 1.00 0.00 68 MET A C 4
ATOM 6374 O O . MET A 1 68 ? -15.757 -4.285 6.350 1.00 0.00 68 MET A O 4
ATOM 6388 N N . MET A 1 69 ? -16.367 -2.319 7.232 1.00 0.00 69 MET A N 4
ATOM 6389 C CA . MET A 1 69 ? -16.814 -1.655 6.015 1.00 0.00 69 MET A CA 4
ATOM 6390 C C . MET A 1 69 ? -16.364 -0.193 6.054 1.00 0.00 69 MET A C 4
ATOM 6391 O O . MET A 1 69 ? -15.818 0.266 7.062 1.00 0.00 69 MET A O 4
ATOM 6405 N N . CYS A 1 70 ? -16.616 0.537 4.971 1.00 0.00 70 CYS A N 4
ATOM 6406 C CA . CYS A 1 70 ? -16.081 1.863 4.672 1.00 0.00 70 CYS A CA 4
ATOM 6407 C C . CYS A 1 70 ? -17.168 2.723 4.041 1.00 0.00 70 CYS A C 4
ATOM 6408 O O . CYS A 1 70 ? -18.053 2.215 3.358 1.00 0.00 70 CYS A O 4
ATOM 6415 N N . ALA A 1 71 ? -17.064 4.037 4.209 1.00 0.00 71 ALA A N 4
ATOM 6416 C CA . ALA A 1 71 ? -18.023 5.016 3.714 1.00 0.00 71 ALA A CA 4
ATOM 6417 C C . ALA A 1 71 ? -17.869 5.340 2.223 1.00 0.00 71 ALA A C 4
ATOM 6418 O O . ALA A 1 71 ? -18.515 6.281 1.762 1.00 0.00 71 ALA A O 4
ATOM 6425 N N . ASN A 1 72 ? -17.006 4.643 1.475 1.00 0.00 72 ASN A N 4
ATOM 6426 C CA . ASN A 1 72 ? -16.949 4.810 0.025 1.00 0.00 72 ASN A CA 4
ATOM 6427 C C . ASN A 1 72 ? -16.858 3.421 -0.608 1.00 0.00 72 ASN A C 4
ATOM 6428 O O . ASN A 1 72 ? -16.136 2.576 -0.075 1.00 0.00 72 ASN A O 4
ATOM 6439 N N . PRO A 1 73 ? -17.492 3.173 -1.764 1.00 0.00 73 PRO A N 4
ATOM 6440 C CA . PRO A 1 73 ? -17.623 1.820 -2.304 1.00 0.00 73 PRO A CA 4
ATOM 6441 C C . PRO A 1 73 ? -16.333 1.297 -2.924 1.00 0.00 73 PRO A C 4
ATOM 6442 O O . PRO A 1 73 ? -16.038 0.105 -2.857 1.00 0.00 73 PRO A O 4
ATOM 6453 N N . GLN A 1 74 ? -15.569 2.191 -3.546 1.00 0.00 74 GLN A N 4
ATOM 6454 C CA . GLN A 1 74 ? -14.262 1.883 -4.117 1.00 0.00 74 GLN A CA 4
ATOM 6455 C C . GLN A 1 74 ? -13.299 1.385 -3.027 1.00 0.00 74 GLN A C 4
ATOM 6456 O O . GLN A 1 74 ? -12.525 0.471 -3.295 1.00 0.00 74 GLN A O 4
ATOM 6470 N N . LEU A 1 75 ? -13.347 1.934 -1.805 1.00 0.00 75 LEU A N 4
ATOM 6471 C CA . LEU A 1 75 ? -12.509 1.452 -0.702 1.00 0.00 75 LEU A CA 4
ATOM 6472 C C . LEU A 1 75 ? -12.810 -0.028 -0.443 1.00 0.00 75 LEU A C 4
ATOM 6473 O O . LEU A 1 75 ? -11.892 -0.814 -0.227 1.00 0.00 75 LEU A O 4
ATOM 6489 N N . ASN A 1 76 ? -14.091 -0.409 -0.487 1.00 0.00 76 ASN A N 4
ATOM 6490 C CA . ASN A 1 76 ? -14.551 -1.782 -0.256 1.00 0.00 76 ASN A CA 4
ATOM 6491 C C . ASN A 1 76 ? -14.106 -2.724 -1.378 1.00 0.00 76 ASN A C 4
ATOM 6492 O O . ASN A 1 76 ? -14.051 -3.934 -1.171 1.00 0.00 76 ASN A O 4
ATOM 6503 N N . GLU A 1 77 ? -13.802 -2.189 -2.565 1.00 0.00 77 GLU A N 4
ATOM 6504 C CA . GLU A 1 77 ? -13.227 -2.946 -3.670 1.00 0.00 77 GLU A CA 4
ATOM 6505 C C . GLU A 1 77 ? -11.720 -3.121 -3.473 1.00 0.00 77 GLU A C 4
ATOM 6506 O O . GLU A 1 77 ? -11.182 -4.198 -3.734 1.00 0.00 77 GLU A O 4
ATOM 6518 N N . LEU A 1 78 ? -11.035 -2.063 -3.020 1.00 0.00 78 LEU A N 4
ATOM 6519 C CA . LEU A 1 78 ? -9.578 -2.004 -2.888 1.00 0.00 78 LEU A CA 4
ATOM 6520 C C . LEU A 1 78 ? -9.022 -3.022 -1.894 1.00 0.00 78 LEU A C 4
ATOM 6521 O O . LEU A 1 78 ? -7.821 -3.287 -1.920 1.00 0.00 78 LEU A O 4
ATOM 6537 N N . ASP A 1 79 ? -9.886 -3.638 -1.085 1.00 0.00 79 ASP A N 4
ATOM 6538 C CA . ASP A 1 79 ? -9.618 -4.864 -0.342 1.00 0.00 79 ASP A CA 4
ATOM 6539 C C . ASP A 1 79 ? -8.918 -5.896 -1.217 1.00 0.00 79 ASP A C 4
ATOM 6540 O O . ASP A 1 79 ? -7.799 -6.308 -0.909 1.00 0.00 79 ASP A O 4
ATOM 6549 N N . ASN A 1 80 ? -9.553 -6.280 -2.327 1.00 0.00 80 ASN A N 4
ATOM 6550 C CA . ASN A 1 80 ? -9.000 -7.331 -3.164 1.00 0.00 80 ASN A CA 4
ATOM 6551 C C . ASN A 1 80 ? -7.732 -6.842 -3.835 1.00 0.00 80 ASN A C 4
ATOM 6552 O O . ASN A 1 80 ? -6.786 -7.606 -3.972 1.00 0.00 80 ASN A O 4
ATOM 6563 N N . THR A 1 81 ? -7.710 -5.569 -4.236 1.00 0.00 81 THR A N 4
ATOM 6564 C CA . THR A 1 81 ? -6.592 -5.010 -4.964 1.00 0.00 81 THR A CA 4
ATOM 6565 C C . THR A 1 81 ? -5.327 -5.163 -4.114 1.00 0.00 81 THR A C 4
ATOM 6566 O O . THR A 1 81 ? -4.361 -5.756 -4.587 1.00 0.00 81 THR A O 4
ATOM 6577 N N . ILE A 1 82 ? -5.329 -4.707 -2.856 1.00 0.00 82 ILE A N 4
ATOM 6578 C CA . ILE A 1 82 ? -4.115 -4.793 -2.056 1.00 0.00 82 ILE A CA 4
ATOM 6579 C C . ILE A 1 82 ? -3.784 -6.243 -1.716 1.00 0.00 82 ILE A C 4
ATOM 6580 O O . ILE A 1 82 ? -2.609 -6.608 -1.732 1.00 0.00 82 ILE A O 4
ATOM 6596 N N . SER A 1 83 ? -4.793 -7.064 -1.407 1.00 0.00 83 SER A N 4
ATOM 6597 C CA . SER A 1 83 ? -4.570 -8.430 -0.970 1.00 0.00 83 SER A CA 4
ATOM 6598 C C . SER A 1 83 ? -3.837 -9.191 -2.076 1.00 0.00 83 SER A C 4
ATOM 6599 O O . SER A 1 83 ? -2.749 -9.720 -1.844 1.00 0.00 83 SER A O 4
ATOM 6607 N N . GLU A 1 84 ? -4.375 -9.161 -3.292 1.00 0.00 84 GLU A N 4
ATOM 6608 C CA . GLU A 1 84 ? -3.822 -9.816 -4.456 1.00 0.00 84 GLU A CA 4
ATOM 6609 C C . GLU A 1 84 ? -2.435 -9.278 -4.782 1.00 0.00 84 GLU A C 4
ATOM 6610 O O . GLU A 1 84 ? -1.524 -10.069 -5.037 1.00 0.00 84 GLU A O 4
ATOM 6622 N N . MET A 1 85 ? -2.251 -7.950 -4.751 1.00 0.00 85 MET A N 4
ATOM 6623 C CA . MET A 1 85 ? -0.991 -7.349 -5.146 1.00 0.00 85 MET A CA 4
ATOM 6624 C C . MET A 1 85 ? 0.119 -7.720 -4.163 1.00 0.00 85 MET A C 4
ATOM 6625 O O . MET A 1 85 ? 1.288 -7.595 -4.502 1.00 0.00 85 MET A O 4
ATOM 6639 N N . LEU A 1 86 ? -0.214 -8.189 -2.958 1.00 0.00 86 LEU A N 4
ATOM 6640 C CA . LEU A 1 86 ? 0.748 -8.523 -1.917 1.00 0.00 86 LEU A CA 4
ATOM 6641 C C . LEU A 1 86 ? 0.905 -10.028 -1.756 1.00 0.00 86 LEU A C 4
ATOM 6642 O O . LEU A 1 86 ? 1.948 -10.465 -1.275 1.00 0.00 86 LEU A O 4
ATOM 6658 N N . LYS A 1 87 ? -0.102 -10.827 -2.114 1.00 0.00 87 LYS A N 4
ATOM 6659 C CA . LYS A 1 87 ? 0.032 -12.276 -2.141 1.00 0.00 87 LYS A CA 4
ATOM 6660 C C . LYS A 1 87 ? 0.896 -12.657 -3.330 1.00 0.00 87 LYS A C 4
ATOM 6661 O O . LYS A 1 87 ? 1.906 -13.330 -3.135 1.00 0.00 87 LYS A O 4
ATOM 6680 N N . GLU A 1 88 ? 0.529 -12.234 -4.543 1.00 0.00 88 GLU A N 4
ATOM 6681 C CA . GLU A 1 88 ? 1.221 -12.750 -5.719 1.00 0.00 88 GLU A CA 4
ATOM 6682 C C . GLU A 1 88 ? 2.634 -12.180 -5.856 1.00 0.00 88 GLU A C 4
ATOM 6683 O O . GLU A 1 88 ? 3.503 -12.886 -6.370 1.00 0.00 88 GLU A O 4
ATOM 6695 N N . GLY A 1 89 ? 2.884 -10.967 -5.349 1.00 0.00 89 GLY A N 4
ATOM 6696 C CA . GLY A 1 89 ? 4.204 -10.355 -5.295 1.00 0.00 89 GLY A CA 4
ATOM 6697 C C . GLY A 1 89 ? 4.221 -9.053 -6.064 1.00 0.00 89 GLY A C 4
ATOM 6698 O O . GLY A 1 89 ? 4.389 -9.044 -7.281 1.00 0.00 89 GLY A O 4
ATOM 6702 N N . ALA A 1 90 ? 4.027 -7.951 -5.348 1.00 0.00 90 ALA A N 4
ATOM 6703 C CA . ALA A 1 90 ? 4.067 -6.612 -5.906 1.00 0.00 90 ALA A CA 4
ATOM 6704 C C . ALA A 1 90 ? 5.467 -6.357 -6.452 1.00 0.00 90 ALA A C 4
ATOM 6705 O O . ALA A 1 90 ? 6.424 -6.605 -5.727 1.00 0.00 90 ALA A O 4
ATOM 6712 N N . GLN A 1 91 ? 5.618 -5.806 -7.658 1.00 0.00 91 GLN A N 4
ATOM 6713 C CA . GLN A 1 91 ? 6.826 -5.072 -7.981 1.00 0.00 91 GLN A CA 4
ATOM 6714 C C . GLN A 1 91 ? 6.697 -3.759 -7.224 1.00 0.00 91 GLN A C 4
ATOM 6715 O O . GLN A 1 91 ? 5.586 -3.220 -7.124 1.00 0.00 91 GLN A O 4
ATOM 6729 N N . VAL A 1 92 ? 7.796 -3.269 -6.668 1.00 0.00 92 VAL A N 4
ATOM 6730 C CA . VAL A 1 92 ? 7.816 -2.099 -5.815 1.00 0.00 92 VAL A CA 4
ATOM 6731 C C . VAL A 1 92 ? 8.965 -1.239 -6.329 1.00 0.00 92 VAL A C 4
ATOM 6732 O O . VAL A 1 92 ? 10.097 -1.711 -6.402 1.00 0.00 92 VAL A O 4
ATOM 6745 N N . ASP A 1 93 ? 8.665 -0.012 -6.751 1.00 0.00 93 ASP A N 4
ATOM 6746 C CA . ASP A 1 93 ? 9.613 0.855 -7.436 1.00 0.00 93 ASP A CA 4
ATOM 6747 C C . ASP A 1 93 ? 9.365 2.280 -6.941 1.00 0.00 93 ASP A C 4
ATOM 6748 O O . ASP A 1 93 ? 8.482 2.983 -7.429 1.00 0.00 93 ASP A O 4
ATOM 6757 N N . LEU A 1 94 ? 10.054 2.683 -5.869 1.00 0.00 94 LEU A N 4
ATOM 6758 C CA . LEU A 1 94 ? 9.924 4.008 -5.260 1.00 0.00 94 LEU A CA 4
ATOM 6759 C C . LEU A 1 94 ? 11.061 4.863 -5.794 1.00 0.00 94 LEU A C 4
ATOM 6760 O O . LEU A 1 94 ? 12.230 4.613 -5.492 1.00 0.00 94 LEU A O 4
ATOM 6776 N N . THR A 1 95 ? 10.703 5.836 -6.623 1.00 0.00 95 THR A N 4
ATOM 6777 C CA . THR A 1 95 ? 11.604 6.838 -7.181 1.00 0.00 95 THR A CA 4
ATOM 6778 C C . THR A 1 95 ? 11.913 7.900 -6.106 1.00 0.00 95 THR A C 4
ATOM 6779 O O . THR A 1 95 ? 11.651 7.702 -4.919 1.00 0.00 95 THR A O 4
ATOM 6790 N N . ALA A 1 96 ? 12.458 9.059 -6.482 1.00 0.00 96 ALA A N 4
ATOM 6791 C CA . ALA A 1 96 ? 12.831 10.122 -5.554 1.00 0.00 96 ALA A CA 4
ATOM 6792 C C . ALA A 1 96 ? 11.666 10.733 -4.751 1.00 0.00 96 ALA A C 4
ATOM 6793 O O . ALA A 1 96 ? 11.931 11.582 -3.900 1.00 0.00 96 ALA A O 4
ATOM 6800 N N . ASN A 1 97 ? 10.401 10.386 -5.034 1.00 0.00 97 ASN A N 4
ATOM 6801 C CA . ASN A 1 97 ? 9.211 10.719 -4.227 1.00 0.00 97 ASN A CA 4
ATOM 6802 C C . ASN A 1 97 ? 7.903 10.064 -4.715 1.00 0.00 97 ASN A C 4
ATOM 6803 O O . ASN A 1 97 ? 6.861 10.309 -4.106 1.00 0.00 97 ASN A O 4
ATOM 6814 N N . GLN A 1 98 ? 7.905 9.194 -5.734 1.00 0.00 98 GLN A N 4
ATOM 6815 C CA . GLN A 1 98 ? 6.703 8.542 -6.278 1.00 0.00 98 GLN A CA 4
ATOM 6816 C C . GLN A 1 98 ? 6.856 7.024 -6.144 1.00 0.00 98 GLN A C 4
ATOM 6817 O O . GLN A 1 98 ? 7.912 6.508 -6.508 1.00 0.00 98 GLN A O 4
ATOM 6831 N N . LEU A 1 99 ? 5.842 6.313 -5.643 1.00 0.00 99 LEU A N 4
ATOM 6832 C CA . LEU A 1 99 ? 5.830 4.860 -5.526 1.00 0.00 99 LEU A CA 4
ATOM 6833 C C . LEU A 1 99 ? 5.050 4.264 -6.695 1.00 0.00 99 LEU A C 4
ATOM 6834 O O . LEU A 1 99 ? 3.838 4.465 -6.804 1.00 0.00 99 LEU A O 4
ATOM 6850 N N . THR A 1 100 ? 5.736 3.500 -7.528 1.00 0.00 100 THR A N 4
ATOM 6851 C CA . THR A 1 100 ? 5.163 2.678 -8.584 1.00 0.00 100 THR A CA 4
ATOM 6852 C C . THR A 1 100 ? 4.945 1.272 -8.004 1.00 0.00 100 THR A C 4
ATOM 6853 O O . THR A 1 100 ? 5.916 0.632 -7.589 1.00 0.00 100 THR A O 4
ATOM 6864 N N . LEU A 1 101 ? 3.698 0.787 -7.933 1.00 0.00 101 LEU A N 4
ATOM 6865 C CA . LEU A 1 101 ? 3.373 -0.616 -7.671 1.00 0.00 101 LEU A CA 4
ATOM 6866 C C . LEU A 1 101 ? 2.785 -1.179 -8.957 1.00 0.00 101 LEU A C 4
ATOM 6867 O O . LEU A 1 101 ? 1.754 -0.670 -9.385 1.00 0.00 101 LEU A O 4
ATOM 6883 N N . ALA A 1 102 ? 3.387 -2.213 -9.549 1.00 0.00 102 ALA A N 4
ATOM 6884 C CA . ALA A 1 102 ? 2.816 -2.990 -10.654 1.00 0.00 102 ALA A CA 4
ATOM 6885 C C . ALA A 1 102 ? 2.767 -4.467 -10.263 1.00 0.00 102 ALA A C 4
ATOM 6886 O O . ALA A 1 102 ? 3.634 -4.922 -9.515 1.00 0.00 102 ALA A O 4
ATOM 6893 N N . THR A 1 103 ? 1.765 -5.219 -10.704 1.00 0.00 103 THR A N 4
ATOM 6894 C CA . THR A 1 103 ? 1.612 -6.636 -10.446 1.00 0.00 103 THR A CA 4
ATOM 6895 C C . THR A 1 103 ? 0.851 -7.296 -11.604 1.00 0.00 103 THR A C 4
ATOM 6896 O O . THR A 1 103 ? 0.273 -6.614 -12.458 1.00 0.00 103 THR A O 4
ATOM 6907 N N . ALA A 1 104 ? 0.736 -8.627 -11.554 1.00 0.00 104 ALA A N 4
ATOM 6908 C CA . ALA A 1 104 ? -0.086 -9.430 -12.455 1.00 0.00 104 ALA A CA 4
ATOM 6909 C C . ALA A 1 104 ? -1.535 -8.927 -12.556 1.00 0.00 104 ALA A C 4
ATOM 6910 O O . ALA A 1 104 ? -2.174 -9.071 -13.600 1.00 0.00 104 ALA A O 4
ATOM 6917 N N . LYS A 1 105 ? -2.067 -8.306 -11.492 1.00 0.00 105 LYS A N 4
ATOM 6918 C CA . LYS A 1 105 ? -3.385 -7.687 -11.553 1.00 0.00 105 LYS A CA 4
ATOM 6919 C C . LYS A 1 105 ? -3.305 -6.313 -12.202 1.00 0.00 105 LYS A C 4
ATOM 6920 O O . LYS A 1 105 ? -3.831 -6.123 -13.293 1.00 0.00 105 LYS A O 4
ATOM 6939 N N . GLN A 1 106 ? -2.772 -5.329 -11.486 1.00 0.00 106 GLN A N 4
ATOM 6940 C CA . GLN A 1 106 ? -3.041 -3.912 -11.714 1.00 0.00 106 GLN A CA 4
ATOM 6941 C C . GLN A 1 106 ? -1.758 -3.120 -11.437 1.00 0.00 106 GLN A C 4
ATOM 6942 O O . GLN A 1 106 ? -0.752 -3.688 -11.006 1.00 0.00 106 GLN A O 4
ATOM 6956 N N . THR A 1 107 ? -1.797 -1.803 -11.642 1.00 0.00 107 THR A N 4
ATOM 6957 C CA . THR A 1 107 ? -0.741 -0.884 -11.239 1.00 0.00 107 THR A CA 4
ATOM 6958 C C . THR A 1 107 ? -1.385 0.277 -10.477 1.00 0.00 107 THR A C 4
ATOM 6959 O O . THR A 1 107 ? -2.498 0.695 -10.798 1.00 0.00 107 THR A O 4
ATOM 6970 N N . LEU A 1 108 ? -0.716 0.762 -9.434 1.00 0.00 108 LEU A N 4
ATOM 6971 C CA . LEU A 1 108 ? -1.113 1.838 -8.552 1.00 0.00 108 LEU A CA 4
ATOM 6972 C C . LEU A 1 108 ? 0.012 2.863 -8.504 1.00 0.00 108 LEU A C 4
ATOM 6973 O O . LEU A 1 108 ? 1.172 2.546 -8.798 1.00 0.00 108 LEU A O 4
ATOM 6989 N N . THR A 1 109 ? -0.323 4.070 -8.054 1.00 0.00 109 THR A N 4
ATOM 6990 C CA . THR A 1 109 ? 0.651 5.133 -7.838 1.00 0.00 109 THR A CA 4
ATOM 6991 C C . THR A 1 109 ? 0.408 5.724 -6.448 1.00 0.00 109 THR A C 4
ATOM 6992 O O . THR A 1 109 ? -0.639 6.337 -6.203 1.00 0.00 109 THR A O 4
ATOM 7003 N N . TYR A 1 110 ? 1.337 5.473 -5.521 1.00 0.00 110 TYR A N 4
ATOM 7004 C CA . TYR A 1 110 ? 1.305 6.071 -4.194 1.00 0.00 110 TYR A CA 4
ATOM 7005 C C . TYR A 1 110 ? 2.242 7.281 -4.166 1.00 0.00 110 TYR A C 4
ATOM 7006 O O . TYR A 1 110 ? 3.124 7.417 -5.019 1.00 0.00 110 TYR A O 4
ATOM 7024 N N . LYS A 1 111 ? 2.079 8.125 -3.144 1.00 0.00 111 LYS A N 4
ATOM 7025 C CA . LYS A 1 111 ? 2.768 9.399 -2.984 1.00 0.00 111 LYS A CA 4
ATOM 7026 C C . LYS A 1 111 ? 3.345 9.487 -1.579 1.00 0.00 111 LYS A C 4
ATOM 7027 O O . LYS A 1 111 ? 2.650 9.150 -0.622 1.00 0.00 111 LYS A O 4
ATOM 7046 N N . LEU A 1 112 ? 4.577 9.981 -1.454 1.00 0.00 112 LEU A N 4
ATOM 7047 C CA . LEU A 1 112 ? 5.270 10.384 -0.236 1.00 0.00 112 LEU A CA 4
ATOM 7048 C C . LEU A 1 112 ? 4.604 11.635 0.372 1.00 0.00 112 LEU A C 4
ATOM 7049 O O . LEU A 1 112 ? 5.206 12.709 0.437 1.00 0.00 112 LEU A O 4
ATOM 7065 N N . ALA A 1 113 ? 3.337 11.548 0.788 1.00 0.00 113 ALA A N 4
ATOM 7066 C CA . ALA A 1 113 ? 2.727 12.554 1.654 1.00 0.00 113 ALA A CA 4
ATOM 7067 C C . ALA A 1 113 ? 3.026 12.111 3.086 1.00 0.00 113 ALA A C 4
ATOM 7068 O O . ALA A 1 113 ? 2.208 11.463 3.739 1.00 0.00 113 ALA A O 4
ATOM 7075 N N . ASP A 1 114 ? 4.246 12.395 3.537 1.00 0.00 114 ASP A N 4
ATOM 7076 C CA . ASP A 1 114 ? 4.844 11.856 4.765 1.00 0.00 114 ASP A CA 4
ATOM 7077 C C . ASP A 1 114 ? 4.398 12.631 6.016 1.00 0.00 114 ASP A C 4
ATOM 7078 O O . ASP A 1 114 ? 5.057 12.617 7.054 1.00 0.00 114 ASP A O 4
ATOM 7087 N N . LEU A 1 115 ? 3.289 13.366 5.884 1.00 0.00 115 LEU A N 4
ATOM 7088 C CA . LEU A 1 115 ? 2.721 14.343 6.819 1.00 0.00 115 LEU A CA 4
ATOM 7089 C C . LEU A 1 115 ? 3.675 15.504 7.109 1.00 0.00 115 LEU A C 4
ATOM 7090 O O . LEU A 1 115 ? 3.502 16.234 8.088 1.00 0.00 115 LEU A O 4
ATOM 7106 N N . MET A 1 116 ? 4.686 15.678 6.261 1.00 0.00 116 MET A N 4
ATOM 7107 C CA . MET A 1 116 ? 5.559 16.828 6.219 1.00 0.00 116 MET A CA 4
ATOM 7108 C C . MET A 1 116 ? 5.999 16.979 4.764 1.00 0.00 116 MET A C 4
ATOM 7109 O O . MET A 1 116 ? 6.217 15.981 4.072 1.00 0.00 116 MET A O 4
ATOM 7123 N N . ASN A 1 117 ? 6.150 18.214 4.283 1.00 0.00 117 ASN A N 4
ATOM 7124 C CA . ASN A 1 117 ? 6.462 18.468 2.882 1.00 0.00 117 ASN A CA 4
ATOM 7125 C C . ASN A 1 117 ? 7.846 17.937 2.535 1.00 0.00 117 ASN A C 4
ATOM 7126 O O . ASN A 1 117 ? 8.078 17.596 1.373 1.00 0.00 117 ASN A O 4
ATOM 7137 N N . MET A 1 1 ? 18.018 2.114 -7.359 1.00 0.00 1 MET A N 5
ATOM 7138 C CA . MET A 1 1 ? 17.166 0.984 -7.023 1.00 0.00 1 MET A CA 5
ATOM 7139 C C . MET A 1 1 ? 16.438 1.279 -5.705 1.00 0.00 1 MET A C 5
ATOM 7140 O O . MET A 1 1 ? 17.027 1.893 -4.807 1.00 0.00 1 MET A O 5
ATOM 7154 N N . VAL A 1 2 ? 15.170 0.871 -5.590 1.00 0.00 2 VAL A N 5
ATOM 7155 C CA . VAL A 1 2 ? 14.407 1.062 -4.359 1.00 0.00 2 VAL A CA 5
ATOM 7156 C C . VAL A 1 2 ? 15.001 0.186 -3.246 1.00 0.00 2 VAL A C 5
ATOM 7157 O O . VAL A 1 2 ? 15.469 -0.925 -3.519 1.00 0.00 2 VAL A O 5
ATOM 7170 N N . THR A 1 3 ? 14.967 0.652 -1.993 1.00 0.00 3 THR A N 5
ATOM 7171 C CA . THR A 1 3 ? 15.616 -0.039 -0.883 1.00 0.00 3 THR A CA 5
ATOM 7172 C C . THR A 1 3 ? 14.699 -0.092 0.341 1.00 0.00 3 THR A C 5
ATOM 7173 O O . THR A 1 3 ? 13.764 0.699 0.432 1.00 0.00 3 THR A O 5
ATOM 7184 N N . PRO A 1 4 ? 14.963 -0.972 1.321 1.00 0.00 4 PRO A N 5
ATOM 7185 C CA . PRO A 1 4 ? 14.196 -1.005 2.556 1.00 0.00 4 PRO A CA 5
ATOM 7186 C C . PRO A 1 4 ? 14.257 0.314 3.330 1.00 0.00 4 PRO A C 5
ATOM 7187 O O . PRO A 1 4 ? 13.229 0.834 3.761 1.00 0.00 4 PRO A O 5
ATOM 7198 N N . GLU A 1 5 ? 15.457 0.834 3.567 1.00 0.00 5 GLU A N 5
ATOM 7199 C CA . GLU A 1 5 ? 15.667 1.974 4.456 1.00 0.00 5 GLU A CA 5
ATOM 7200 C C . GLU A 1 5 ? 14.898 3.234 4.037 1.00 0.00 5 GLU A C 5
ATOM 7201 O O . GLU A 1 5 ? 14.516 4.023 4.902 1.00 0.00 5 GLU A O 5
ATOM 7213 N N . GLN A 1 6 ? 14.626 3.412 2.741 1.00 0.00 6 GLN A N 5
ATOM 7214 C CA . GLN A 1 6 ? 13.826 4.530 2.239 1.00 0.00 6 GLN A CA 5
ATOM 7215 C C . GLN A 1 6 ? 12.315 4.323 2.395 1.00 0.00 6 GLN A C 5
ATOM 7216 O O . GLN A 1 6 ? 11.542 5.104 1.844 1.00 0.00 6 GLN A O 5
ATOM 7230 N N . LEU A 1 7 ? 11.867 3.284 3.111 1.00 0.00 7 LEU A N 5
ATOM 7231 C CA . LEU A 1 7 ? 10.458 2.900 3.136 1.00 0.00 7 LEU A CA 5
ATOM 7232 C C . LEU A 1 7 ? 9.972 2.802 4.573 1.00 0.00 7 LEU A C 5
ATOM 7233 O O . LEU A 1 7 ? 8.982 3.436 4.922 1.00 0.00 7 LEU A O 5
ATOM 7249 N N . GLN A 1 8 ? 10.699 2.083 5.434 1.00 0.00 8 GLN A N 5
ATOM 7250 C CA . GLN A 1 8 ? 10.333 1.815 6.832 1.00 0.00 8 GLN A CA 5
ATOM 7251 C C . GLN A 1 8 ? 10.061 3.056 7.676 1.00 0.00 8 GLN A C 5
ATOM 7252 O O . GLN A 1 8 ? 9.509 2.946 8.771 1.00 0.00 8 GLN A O 5
ATOM 7266 N N . HIS A 1 9 ? 10.501 4.214 7.211 1.00 0.00 9 HIS A N 5
ATOM 7267 C CA . HIS A 1 9 ? 10.464 5.460 7.955 1.00 0.00 9 HIS A CA 5
ATOM 7268 C C . HIS A 1 9 ? 9.719 6.550 7.162 1.00 0.00 9 HIS A C 5
ATOM 7269 O O . HIS A 1 9 ? 9.731 7.712 7.575 1.00 0.00 9 HIS A O 5
ATOM 7283 N N . HIS A 1 10 ? 9.082 6.200 6.033 1.00 0.00 10 HIS A N 5
ATOM 7284 C CA . HIS A 1 10 ? 8.535 7.127 5.047 1.00 0.00 10 HIS A CA 5
ATOM 7285 C C . HIS A 1 10 ? 7.100 6.715 4.700 1.00 0.00 10 HIS A C 5
ATOM 7286 O O . HIS A 1 10 ? 6.873 5.686 4.061 1.00 0.00 10 HIS A O 5
ATOM 7300 N N . ARG A 1 11 ? 6.118 7.499 5.151 1.00 0.00 11 ARG A N 5
ATOM 7301 C CA . ARG A 1 11 ? 4.705 7.272 4.840 1.00 0.00 11 ARG A CA 5
ATOM 7302 C C . ARG A 1 11 ? 4.444 7.464 3.349 1.00 0.00 11 ARG A C 5
ATOM 7303 O O . ARG A 1 11 ? 5.100 8.270 2.687 1.00 0.00 11 ARG A O 5
ATOM 7324 N N . PHE A 1 12 ? 3.397 6.801 2.861 1.00 0.00 12 PHE A N 5
ATOM 7325 C CA . PHE A 1 12 ? 2.821 7.028 1.553 1.00 0.00 12 PHE A CA 5
ATOM 7326 C C . PHE A 1 12 ? 1.308 7.159 1.673 1.00 0.00 12 PHE A C 5
ATOM 7327 O O . PHE A 1 12 ? 0.687 6.636 2.595 1.00 0.00 12 PHE A O 5
ATOM 7344 N N . VAL A 1 13 ? 0.684 7.798 0.691 1.00 0.00 13 VAL A N 5
ATOM 7345 C CA . VAL A 1 13 ? -0.766 7.846 0.560 1.00 0.00 13 VAL A CA 5
ATOM 7346 C C . VAL A 1 13 ? -1.146 7.445 -0.859 1.00 0.00 13 VAL A C 5
ATOM 7347 O O . VAL A 1 13 ? -0.452 7.820 -1.808 1.00 0.00 13 VAL A O 5
ATOM 7360 N N . LEU A 1 14 ? -2.181 6.609 -0.986 1.00 0.00 14 LEU A N 5
ATOM 7361 C CA . LEU A 1 14 ? -2.747 6.159 -2.256 1.00 0.00 14 LEU A CA 5
ATOM 7362 C C . LEU A 1 14 ? -3.470 7.355 -2.864 1.00 0.00 14 LEU A C 5
ATOM 7363 O O . LEU A 1 14 ? -4.658 7.564 -2.613 1.00 0.00 14 LEU A O 5
ATOM 7379 N N . GLU A 1 15 ? -2.725 8.180 -3.585 1.00 0.00 15 GLU A N 5
ATOM 7380 C CA . GLU A 1 15 ? -3.236 9.360 -4.258 1.00 0.00 15 GLU A CA 5
ATOM 7381 C C . GLU A 1 15 ? -4.157 8.932 -5.394 1.00 0.00 15 GLU A C 5
ATOM 7382 O O . GLU A 1 15 ? -5.249 9.479 -5.551 1.00 0.00 15 GLU A O 5
ATOM 7394 N N . SER A 1 16 ? -3.739 7.971 -6.225 1.00 0.00 16 SER A N 5
ATOM 7395 C CA . SER A 1 16 ? -4.543 7.571 -7.366 1.00 0.00 16 SER A CA 5
ATOM 7396 C C . SER A 1 16 ? -4.262 6.135 -7.793 1.00 0.00 16 SER A C 5
ATOM 7397 O O . SER A 1 16 ? -3.117 5.676 -7.813 1.00 0.00 16 SER A O 5
ATOM 7405 N N . VAL A 1 17 ? -5.322 5.428 -8.169 1.00 0.00 17 VAL A N 5
ATOM 7406 C CA . VAL A 1 17 ? -5.330 4.011 -8.501 1.00 0.00 17 VAL A CA 5
ATOM 7407 C C . VAL A 1 17 ? -5.282 3.866 -10.025 1.00 0.00 17 VAL A C 5
ATOM 7408 O O . VAL A 1 17 ? -5.419 4.855 -10.750 1.00 0.00 17 VAL A O 5
ATOM 7421 N N . ASN A 1 18 ? -5.098 2.631 -10.504 1.00 0.00 18 ASN A N 5
ATOM 7422 C CA . ASN A 1 18 ? -4.991 2.269 -11.914 1.00 0.00 18 ASN A CA 5
ATOM 7423 C C . ASN A 1 18 ? -6.047 2.968 -12.766 1.00 0.00 18 ASN A C 5
ATOM 7424 O O . ASN A 1 18 ? -5.698 3.585 -13.769 1.00 0.00 18 ASN A O 5
ATOM 7435 N N . GLY A 1 19 ? -7.305 2.893 -12.343 1.00 0.00 19 GLY A N 5
ATOM 7436 C CA . GLY A 1 19 ? -8.413 3.552 -13.010 1.00 0.00 19 GLY A CA 5
ATOM 7437 C C . GLY A 1 19 ? -8.480 5.033 -12.650 1.00 0.00 19 GLY A C 5
ATOM 7438 O O . GLY A 1 19 ? -8.270 5.903 -13.496 1.00 0.00 19 GLY A O 5
ATOM 7442 N N . LYS A 1 20 ? -8.828 5.324 -11.396 1.00 0.00 20 LYS A N 5
ATOM 7443 C CA . LYS A 1 20 ? -9.267 6.629 -10.915 1.00 0.00 20 LYS A CA 5
ATOM 7444 C C . LYS A 1 20 ? -8.614 6.968 -9.575 1.00 0.00 20 LYS A C 5
ATOM 7445 O O . LYS A 1 20 ? -8.076 6.076 -8.921 1.00 0.00 20 LYS A O 5
ATOM 7464 N N . PRO A 1 21 ? -8.666 8.230 -9.122 1.00 0.00 21 PRO A N 5
ATOM 7465 C CA . PRO A 1 21 ? -8.407 8.550 -7.728 1.00 0.00 21 PRO A CA 5
ATOM 7466 C C . PRO A 1 21 ? -9.519 7.977 -6.842 1.00 0.00 21 PRO A C 5
ATOM 7467 O O . PRO A 1 21 ? -10.505 7.415 -7.328 1.00 0.00 21 PRO A O 5
ATOM 7478 N N . VAL A 1 22 ? -9.364 8.136 -5.534 1.00 0.00 22 VAL A N 5
ATOM 7479 C CA . VAL A 1 22 ? -10.331 7.713 -4.520 1.00 0.00 22 VAL A CA 5
ATOM 7480 C C . VAL A 1 22 ? -10.559 8.885 -3.550 1.00 0.00 22 VAL A C 5
ATOM 7481 O O . VAL A 1 22 ? -9.743 9.812 -3.523 1.00 0.00 22 VAL A O 5
ATOM 7494 N N . THR A 1 23 ? -11.642 8.876 -2.765 1.00 0.00 23 THR A N 5
ATOM 7495 C CA . THR A 1 23 ? -11.872 9.856 -1.701 1.00 0.00 23 THR A CA 5
ATOM 7496 C C . THR A 1 23 ? -12.513 9.143 -0.502 1.00 0.00 23 THR A C 5
ATOM 7497 O O . THR A 1 23 ? -13.340 8.246 -0.694 1.00 0.00 23 THR A O 5
ATOM 7508 N N . SER A 1 24 ? -12.130 9.539 0.715 1.00 0.00 24 SER A N 5
ATOM 7509 C CA . SER A 1 24 ? -12.547 8.935 1.976 1.00 0.00 24 SER A CA 5
ATOM 7510 C C . SER A 1 24 ? -12.661 10.005 3.073 1.00 0.00 24 SER A C 5
ATOM 7511 O O . SER A 1 24 ? -12.308 9.751 4.223 1.00 0.00 24 SER A O 5
ATOM 7519 N N . ASP A 1 25 ? -13.092 11.221 2.727 1.00 0.00 25 ASP A N 5
ATOM 7520 C CA . ASP A 1 25 ? -13.252 12.355 3.649 1.00 0.00 25 ASP A CA 5
ATOM 7521 C C . ASP A 1 25 ? -11.969 12.605 4.425 1.00 0.00 25 ASP A C 5
ATOM 7522 O O . ASP A 1 25 ? -11.937 12.666 5.658 1.00 0.00 25 ASP A O 5
ATOM 7531 N N . LYS A 1 26 ? -10.871 12.741 3.680 1.00 0.00 26 LYS A N 5
ATOM 7532 C CA . LYS A 1 26 ? -9.550 13.021 4.209 1.00 0.00 26 LYS A CA 5
ATOM 7533 C C . LYS A 1 26 ? -9.018 11.881 5.087 1.00 0.00 26 LYS A C 5
ATOM 7534 O O . LYS A 1 26 ? -7.926 12.032 5.637 1.00 0.00 26 LYS A O 5
ATOM 7553 N N . ASN A 1 27 ? -9.679 10.716 5.134 1.00 0.00 27 ASN A N 5
ATOM 7554 C CA . ASN A 1 27 ? -9.203 9.503 5.802 1.00 0.00 27 ASN A CA 5
ATOM 7555 C C . ASN A 1 27 ? -8.913 8.397 4.767 1.00 0.00 27 ASN A C 5
ATOM 7556 O O . ASN A 1 27 ? -9.530 7.331 4.809 1.00 0.00 27 ASN A O 5
ATOM 7567 N N . PRO A 1 28 ? -8.017 8.635 3.793 1.00 0.00 28 PRO A N 5
ATOM 7568 C CA . PRO A 1 28 ? -7.846 7.802 2.603 1.00 0.00 28 PRO A CA 5
ATOM 7569 C C . PRO A 1 28 ? -7.080 6.491 2.876 1.00 0.00 28 PRO A C 5
ATOM 7570 O O . PRO A 1 28 ? -6.515 6.346 3.966 1.00 0.00 28 PRO A O 5
ATOM 7581 N N . PRO A 1 29 ? -7.004 5.555 1.897 1.00 0.00 29 PRO A N 5
ATOM 7582 C CA . PRO A 1 29 ? -6.161 4.356 1.944 1.00 0.00 29 PRO A CA 5
ATOM 7583 C C . PRO A 1 29 ? -4.668 4.708 1.928 1.00 0.00 29 PRO A C 5
ATOM 7584 O O . PRO A 1 29 ? -3.949 4.435 0.966 1.00 0.00 29 PRO A O 5
ATOM 7595 N N . GLU A 1 30 ? -4.174 5.377 2.963 1.00 0.00 30 GLU A N 5
ATOM 7596 C CA . GLU A 1 30 ? -2.751 5.611 3.117 1.00 0.00 30 GLU A CA 5
ATOM 7597 C C . GLU A 1 30 ? -2.051 4.286 3.449 1.00 0.00 30 GLU A C 5
ATOM 7598 O O . GLU A 1 30 ? -2.705 3.316 3.857 1.00 0.00 30 GLU A O 5
ATOM 7610 N N . ILE A 1 31 ? -0.728 4.242 3.316 1.00 0.00 31 ILE A N 5
ATOM 7611 C CA . ILE A 1 31 ? 0.054 3.071 3.660 1.00 0.00 31 ILE A CA 5
ATOM 7612 C C . ILE A 1 31 ? 1.337 3.530 4.343 1.00 0.00 31 ILE A C 5
ATOM 7613 O O . ILE A 1 31 ? 1.891 4.591 4.058 1.00 0.00 31 ILE A O 5
ATOM 7629 N N . SER A 1 32 ? 1.818 2.719 5.266 1.00 0.00 32 SER A N 5
ATOM 7630 C CA . SER A 1 32 ? 3.012 2.986 6.032 1.00 0.00 32 SER A CA 5
ATOM 7631 C C . SER A 1 32 ? 3.778 1.678 6.134 1.00 0.00 32 SER A C 5
ATOM 7632 O O . SER A 1 32 ? 3.196 0.590 6.041 1.00 0.00 32 SER A O 5
ATOM 7640 N N . PHE A 1 33 ? 5.085 1.800 6.311 1.00 0.00 33 PHE A N 5
ATOM 7641 C CA . PHE A 1 33 ? 5.994 0.687 6.474 1.00 0.00 33 PHE A CA 5
ATOM 7642 C C . PHE A 1 33 ? 6.774 0.938 7.762 1.00 0.00 33 PHE A C 5
ATOM 7643 O O . PHE A 1 33 ? 6.685 2.024 8.343 1.00 0.00 33 PHE A O 5
ATOM 7660 N N . GLY A 1 34 ? 7.502 -0.062 8.246 1.00 0.00 34 GLY A N 5
ATOM 7661 C CA . GLY A 1 34 ? 8.267 0.021 9.482 1.00 0.00 34 GLY A CA 5
ATOM 7662 C C . GLY A 1 34 ? 8.511 -1.384 10.015 1.00 0.00 34 GLY A C 5
ATOM 7663 O O . GLY A 1 34 ? 7.958 -2.333 9.466 1.00 0.00 34 GLY A O 5
ATOM 7667 N N . GLU A 1 35 ? 9.361 -1.516 11.036 1.00 0.00 35 GLU A N 5
ATOM 7668 C CA . GLU A 1 35 ? 9.501 -2.680 11.918 1.00 0.00 35 GLU A CA 5
ATOM 7669 C C . GLU A 1 35 ? 9.484 -4.019 11.167 1.00 0.00 35 GLU A C 5
ATOM 7670 O O . GLU A 1 35 ? 8.427 -4.634 11.016 1.00 0.00 35 GLU A O 5
ATOM 7682 N N . LYS A 1 36 ? 10.651 -4.490 10.717 1.00 0.00 36 LYS A N 5
ATOM 7683 C CA . LYS A 1 36 ? 10.827 -5.716 9.932 1.00 0.00 36 LYS A CA 5
ATOM 7684 C C . LYS A 1 36 ? 10.261 -5.593 8.511 1.00 0.00 36 LYS A C 5
ATOM 7685 O O . LYS A 1 36 ? 9.968 -6.626 7.907 1.00 0.00 36 LYS A O 5
ATOM 7704 N N . MET A 1 37 ? 10.137 -4.386 7.936 1.00 0.00 37 MET A N 5
ATOM 7705 C CA . MET A 1 37 ? 9.562 -4.179 6.598 1.00 0.00 37 MET A CA 5
ATOM 7706 C C . MET A 1 37 ? 8.072 -4.578 6.600 1.00 0.00 37 MET A C 5
ATOM 7707 O O . MET A 1 37 ? 7.492 -4.872 5.554 1.00 0.00 37 MET A O 5
ATOM 7721 N N . MET A 1 38 ? 7.428 -4.600 7.775 1.00 0.00 38 MET A N 5
ATOM 7722 C CA . MET A 1 38 ? 5.993 -4.781 7.879 1.00 0.00 38 MET A CA 5
ATOM 7723 C C . MET A 1 38 ? 5.272 -3.631 7.191 1.00 0.00 38 MET A C 5
ATOM 7724 O O . MET A 1 38 ? 5.791 -2.518 7.068 1.00 0.00 38 MET A O 5
ATOM 7738 N N . ILE A 1 39 ? 4.029 -3.908 6.814 1.00 0.00 39 ILE A N 5
ATOM 7739 C CA . ILE A 1 39 ? 3.146 -3.006 6.106 1.00 0.00 39 ILE A CA 5
ATOM 7740 C C . ILE A 1 39 ? 1.932 -2.780 6.990 1.00 0.00 39 ILE A C 5
ATOM 7741 O O . ILE A 1 39 ? 1.336 -3.753 7.469 1.00 0.00 39 ILE A O 5
ATOM 7757 N N . SER A 1 40 ? 1.558 -1.517 7.175 1.00 0.00 40 SER A N 5
ATOM 7758 C CA . SER A 1 40 ? 0.421 -1.061 7.954 1.00 0.00 40 SER A CA 5
ATOM 7759 C C . SER A 1 40 ? -0.380 -0.107 7.068 1.00 0.00 40 SER A C 5
ATOM 7760 O O . SER A 1 40 ? 0.150 0.918 6.632 1.00 0.00 40 SER A O 5
ATOM 7768 N N . GLY A 1 41 ? -1.618 -0.473 6.737 1.00 0.00 41 GLY A N 5
ATOM 7769 C CA . GLY A 1 41 ? -2.509 0.308 5.894 1.00 0.00 41 GLY A CA 5
ATOM 7770 C C . GLY A 1 41 ? -3.923 -0.259 5.979 1.00 0.00 41 GLY A C 5
ATOM 7771 O O . GLY A 1 41 ? -4.173 -1.241 6.686 1.00 0.00 41 GLY A O 5
ATOM 7775 N N . SER A 1 42 ? -4.865 0.356 5.268 1.00 0.00 42 SER A N 5
ATOM 7776 C CA . SER A 1 42 ? -6.264 -0.035 5.314 1.00 0.00 42 SER A CA 5
ATOM 7777 C C . SER A 1 42 ? -6.943 0.373 4.012 1.00 0.00 42 SER A C 5
ATOM 7778 O O . SER A 1 42 ? -7.210 1.554 3.800 1.00 0.00 42 SER A O 5
ATOM 7786 N N . MET A 1 43 ? -7.175 -0.601 3.125 1.00 0.00 43 MET A N 5
ATOM 7787 C CA . MET A 1 43 ? -7.908 -0.352 1.891 1.00 0.00 43 MET A CA 5
ATOM 7788 C C . MET A 1 43 ? -9.375 -0.122 2.224 1.00 0.00 43 MET A C 5
ATOM 7789 O O . MET A 1 43 ? -9.986 0.789 1.684 1.00 0.00 43 MET A O 5
ATOM 7803 N N . CYS A 1 44 ? -9.920 -0.950 3.118 1.00 0.00 44 CYS A N 5
ATOM 7804 C CA . CYS A 1 44 ? -11.250 -0.828 3.691 1.00 0.00 44 CYS A CA 5
ATOM 7805 C C . CYS A 1 44 ? -11.152 -1.527 5.043 1.00 0.00 44 CYS A C 5
ATOM 7806 O O . CYS A 1 44 ? -10.945 -0.915 6.086 1.00 0.00 44 CYS A O 5
ATOM 7813 N N . ASN A 1 45 ? -11.129 -2.855 4.994 1.00 0.00 45 ASN A N 5
ATOM 7814 C CA . ASN A 1 45 ? -11.372 -3.769 6.107 1.00 0.00 45 ASN A CA 5
ATOM 7815 C C . ASN A 1 45 ? -10.159 -3.903 7.030 1.00 0.00 45 ASN A C 5
ATOM 7816 O O . ASN A 1 45 ? -10.066 -4.867 7.784 1.00 0.00 45 ASN A O 5
ATOM 7827 N N . ARG A 1 46 ? -9.216 -2.963 6.955 1.00 0.00 46 ARG A N 5
ATOM 7828 C CA . ARG A 1 46 ? -7.831 -3.028 7.428 1.00 0.00 46 ARG A CA 5
ATOM 7829 C C . ARG A 1 46 ? -7.066 -4.216 6.846 1.00 0.00 46 ARG A C 5
ATOM 7830 O O . ARG A 1 46 ? -7.633 -5.171 6.323 1.00 0.00 46 ARG A O 5
ATOM 7851 N N . PHE A 1 47 ? -5.743 -4.105 6.866 1.00 0.00 47 PHE A N 5
ATOM 7852 C CA . PHE A 1 47 ? -4.808 -5.189 6.649 1.00 0.00 47 PHE A CA 5
ATOM 7853 C C . PHE A 1 47 ? -3.522 -4.861 7.387 1.00 0.00 47 PHE A C 5
ATOM 7854 O O . PHE A 1 47 ? -3.342 -3.774 7.949 1.00 0.00 47 PHE A O 5
ATOM 7871 N N . SER A 1 48 ? -2.635 -5.842 7.420 1.00 0.00 48 SER A N 5
ATOM 7872 C CA . SER A 1 48 ? -1.312 -5.753 7.991 1.00 0.00 48 SER A CA 5
ATOM 7873 C C . SER A 1 48 ? -0.510 -6.941 7.452 1.00 0.00 48 SER A C 5
ATOM 7874 O O . SER A 1 48 ? -1.126 -7.921 7.018 1.00 0.00 48 SER A O 5
ATOM 7882 N N . GLY A 1 49 ? 0.829 -6.901 7.456 1.00 0.00 49 GLY A N 5
ATOM 7883 C CA . GLY A 1 49 ? 1.591 -8.130 7.265 1.00 0.00 49 GLY A CA 5
ATOM 7884 C C . GLY A 1 49 ? 3.080 -7.870 7.145 1.00 0.00 49 GLY A C 5
ATOM 7885 O O . GLY A 1 49 ? 3.503 -6.719 7.024 1.00 0.00 49 GLY A O 5
ATOM 7889 N N . GLU A 1 50 ? 3.861 -8.948 7.194 1.00 0.00 50 GLU A N 5
ATOM 7890 C CA . GLU A 1 50 ? 5.292 -8.965 6.929 1.00 0.00 50 GLU A CA 5
ATOM 7891 C C . GLU A 1 50 ? 5.519 -8.793 5.428 1.00 0.00 50 GLU A C 5
ATOM 7892 O O . GLU A 1 50 ? 5.452 -9.760 4.657 1.00 0.00 50 GLU A O 5
ATOM 7904 N N . GLY A 1 51 ? 5.785 -7.551 5.029 1.00 0.00 51 GLY A N 5
ATOM 7905 C CA . GLY A 1 51 ? 6.486 -7.235 3.796 1.00 0.00 51 GLY A CA 5
ATOM 7906 C C . GLY A 1 51 ? 7.969 -7.585 3.897 1.00 0.00 51 GLY A C 5
ATOM 7907 O O . GLY A 1 51 ? 8.446 -8.062 4.935 1.00 0.00 51 GLY A O 5
ATOM 7911 N N . LYS A 1 52 ? 8.698 -7.402 2.794 1.00 0.00 52 LYS A N 5
ATOM 7912 C CA . LYS A 1 52 ? 10.127 -7.659 2.653 1.00 0.00 52 LYS A CA 5
ATOM 7913 C C . LYS A 1 52 ? 10.586 -7.014 1.345 1.00 0.00 52 LYS A C 5
ATOM 7914 O O . LYS A 1 52 ? 9.784 -6.944 0.416 1.00 0.00 52 LYS A O 5
ATOM 7933 N N . LEU A 1 53 ? 11.846 -6.574 1.250 1.00 0.00 53 LEU A N 5
ATOM 7934 C CA . LEU A 1 53 ? 12.413 -5.997 0.033 1.00 0.00 53 LEU A CA 5
ATOM 7935 C C . LEU A 1 53 ? 13.925 -6.172 0.049 1.00 0.00 53 LEU A C 5
ATOM 7936 O O . LEU A 1 53 ? 14.590 -5.668 0.955 1.00 0.00 53 LEU A O 5
ATOM 7952 N N . SER A 1 54 ? 14.470 -6.865 -0.950 1.00 0.00 54 SER A N 5
ATOM 7953 C CA . SER A 1 54 ? 15.911 -7.014 -1.140 1.00 0.00 54 SER A CA 5
ATOM 7954 C C . SER A 1 54 ? 16.181 -7.470 -2.584 1.00 0.00 54 SER A C 5
ATOM 7955 O O . SER A 1 54 ? 16.961 -8.397 -2.816 1.00 0.00 54 SER A O 5
ATOM 7963 N N . ASN A 1 55 ? 15.431 -6.920 -3.545 1.00 0.00 55 ASN A N 5
ATOM 7964 C CA . ASN A 1 55 ? 15.257 -7.474 -4.887 1.00 0.00 55 ASN A CA 5
ATOM 7965 C C . ASN A 1 55 ? 14.461 -6.529 -5.779 1.00 0.00 55 ASN A C 5
ATOM 7966 O O . ASN A 1 55 ? 14.895 -6.225 -6.886 1.00 0.00 55 ASN A O 5
ATOM 7977 N N . GLY A 1 56 ? 13.305 -6.087 -5.296 1.00 0.00 56 GLY A N 5
ATOM 7978 C CA . GLY A 1 56 ? 12.364 -5.232 -6.018 1.00 0.00 56 GLY A CA 5
ATOM 7979 C C . GLY A 1 56 ? 10.923 -5.738 -5.955 1.00 0.00 56 GLY A C 5
ATOM 7980 O O . GLY A 1 56 ? 10.070 -5.225 -6.675 1.00 0.00 56 GLY A O 5
ATOM 7984 N N . GLU A 1 57 ? 10.630 -6.738 -5.115 1.00 0.00 57 GLU A N 5
ATOM 7985 C CA . GLU A 1 57 ? 9.319 -7.369 -5.047 1.00 0.00 57 GLU A CA 5
ATOM 7986 C C . GLU A 1 57 ? 8.884 -7.463 -3.585 1.00 0.00 57 GLU A C 5
ATOM 7987 O O . GLU A 1 57 ? 9.678 -7.865 -2.731 1.00 0.00 57 GLU A O 5
ATOM 7999 N N . LEU A 1 58 ? 7.627 -7.111 -3.303 1.00 0.00 58 LEU A N 5
ATOM 8000 C CA . LEU A 1 58 ? 7.052 -6.965 -1.973 1.00 0.00 58 LEU A CA 5
ATOM 8001 C C . LEU A 1 58 ? 5.939 -7.998 -1.747 1.00 0.00 58 LEU A C 5
ATOM 8002 O O . LEU A 1 58 ? 4.750 -7.703 -1.890 1.00 0.00 58 LEU A O 5
ATOM 8018 N N . THR A 1 59 ? 6.312 -9.224 -1.381 1.00 0.00 59 THR A N 5
ATOM 8019 C CA . THR A 1 59 ? 5.367 -10.303 -1.074 1.00 0.00 59 THR A CA 5
ATOM 8020 C C . THR A 1 59 ? 4.856 -10.189 0.361 1.00 0.00 59 THR A C 5
ATOM 8021 O O . THR A 1 59 ? 5.613 -9.817 1.266 1.00 0.00 59 THR A O 5
ATOM 8032 N N . ALA A 1 60 ? 3.570 -10.470 0.591 1.00 0.00 60 ALA A N 5
ATOM 8033 C CA . ALA A 1 60 ? 2.952 -10.541 1.910 1.00 0.00 60 ALA A CA 5
ATOM 8034 C C . ALA A 1 60 ? 3.044 -11.949 2.467 1.00 0.00 60 ALA A C 5
ATOM 8035 O O . ALA A 1 60 ? 2.414 -12.871 1.952 1.00 0.00 60 ALA A O 5
ATOM 8042 N N . LYS A 1 61 ? 3.754 -12.099 3.583 1.00 0.00 61 LYS A N 5
ATOM 8043 C CA . LYS A 1 61 ? 3.865 -13.376 4.285 1.00 0.00 61 LYS A CA 5
ATOM 8044 C C . LYS A 1 61 ? 2.537 -13.850 4.911 1.00 0.00 61 LYS A C 5
ATOM 8045 O O . LYS A 1 61 ? 2.469 -14.974 5.406 1.00 0.00 61 LYS A O 5
ATOM 8064 N N . GLY A 1 62 ? 1.491 -13.020 4.941 1.00 0.00 62 GLY A N 5
ATOM 8065 C CA . GLY A 1 62 ? 0.186 -13.362 5.499 1.00 0.00 62 GLY A CA 5
ATOM 8066 C C . GLY A 1 62 ? -0.555 -12.073 5.827 1.00 0.00 62 GLY A C 5
ATOM 8067 O O . GLY A 1 62 ? -0.060 -11.282 6.634 1.00 0.00 62 GLY A O 5
ATOM 8071 N N . LEU A 1 63 ? -1.684 -11.808 5.161 1.00 0.00 63 LEU A N 5
ATOM 8072 C CA . LEU A 1 63 ? -2.417 -10.559 5.261 1.00 0.00 63 LEU A CA 5
ATOM 8073 C C . LEU A 1 63 ? -3.566 -10.697 6.244 1.00 0.00 63 LEU A C 5
ATOM 8074 O O . LEU A 1 63 ? -4.569 -11.350 5.968 1.00 0.00 63 LEU A O 5
ATOM 8090 N N . ALA A 1 64 ? -3.417 -10.056 7.393 1.00 0.00 64 ALA A N 5
ATOM 8091 C CA . ALA A 1 64 ? -4.398 -10.137 8.466 1.00 0.00 64 ALA A CA 5
ATOM 8092 C C . ALA A 1 64 ? -5.348 -8.946 8.399 1.00 0.00 64 ALA A C 5
ATOM 8093 O O . ALA A 1 64 ? -4.942 -7.814 8.680 1.00 0.00 64 ALA A O 5
ATOM 8100 N N . MET A 1 65 ? -6.595 -9.199 8.005 1.00 0.00 65 MET A N 5
ATOM 8101 C CA . MET A 1 65 ? -7.643 -8.202 7.760 1.00 0.00 65 MET A CA 5
ATOM 8102 C C . MET A 1 65 ? -8.740 -8.322 8.826 1.00 0.00 65 MET A C 5
ATOM 8103 O O . MET A 1 65 ? -8.636 -9.180 9.716 1.00 0.00 65 MET A O 5
ATOM 8117 N N . THR A 1 66 ? -9.798 -7.508 8.752 1.00 0.00 66 THR A N 5
ATOM 8118 C CA . THR A 1 66 ? -10.917 -7.544 9.697 1.00 0.00 66 THR A CA 5
ATOM 8119 C C . THR A 1 66 ? -12.272 -7.780 9.012 1.00 0.00 66 THR A C 5
ATOM 8120 O O . THR A 1 66 ? -12.329 -8.016 7.802 1.00 0.00 66 THR A O 5
ATOM 8131 N N . ARG A 1 67 ? -13.358 -7.728 9.798 1.00 0.00 67 ARG A N 5
ATOM 8132 C CA . ARG A 1 67 ? -14.732 -8.024 9.408 1.00 0.00 67 ARG A CA 5
ATOM 8133 C C . ARG A 1 67 ? -15.638 -6.833 9.733 1.00 0.00 67 ARG A C 5
ATOM 8134 O O . ARG A 1 67 ? -16.403 -6.839 10.705 1.00 0.00 67 ARG A O 5
ATOM 8155 N N . MET A 1 68 ? -15.526 -5.775 8.935 1.00 0.00 68 MET A N 5
ATOM 8156 C CA . MET A 1 68 ? -16.393 -4.611 8.981 1.00 0.00 68 MET A CA 5
ATOM 8157 C C . MET A 1 68 ? -16.674 -4.059 7.581 1.00 0.00 68 MET A C 5
ATOM 8158 O O . MET A 1 68 ? -15.873 -4.252 6.666 1.00 0.00 68 MET A O 5
ATOM 8172 N N . MET A 1 69 ? -17.771 -3.307 7.452 1.00 0.00 69 MET A N 5
ATOM 8173 C CA . MET A 1 69 ? -18.261 -2.666 6.250 1.00 0.00 69 MET A CA 5
ATOM 8174 C C . MET A 1 69 ? -17.975 -1.171 6.326 1.00 0.00 69 MET A C 5
ATOM 8175 O O . MET A 1 69 ? -18.248 -0.529 7.345 1.00 0.00 69 MET A O 5
ATOM 8189 N N . CYS A 1 70 ? -17.469 -0.619 5.228 1.00 0.00 70 CYS A N 5
ATOM 8190 C CA . CYS A 1 70 ? -16.991 0.763 5.109 1.00 0.00 70 CYS A CA 5
ATOM 8191 C C . CYS A 1 70 ? -17.983 1.723 4.448 1.00 0.00 70 CYS A C 5
ATOM 8192 O O . CYS A 1 70 ? -17.685 2.921 4.383 1.00 0.00 70 CYS A O 5
ATOM 8199 N N . ALA A 1 71 ? -19.106 1.229 3.922 1.00 0.00 71 ALA A N 5
ATOM 8200 C CA . ALA A 1 71 ? -20.056 1.920 3.052 1.00 0.00 71 ALA A CA 5
ATOM 8201 C C . ALA A 1 71 ? -19.501 2.251 1.667 1.00 0.00 71 ALA A C 5
ATOM 8202 O O . ALA A 1 71 ? -20.186 1.985 0.676 1.00 0.00 71 ALA A O 5
ATOM 8209 N N . ASN A 1 72 ? -18.277 2.771 1.566 1.00 0.00 72 ASN A N 5
ATOM 8210 C CA . ASN A 1 72 ? -17.746 3.144 0.258 1.00 0.00 72 ASN A CA 5
ATOM 8211 C C . ASN A 1 72 ? -17.508 1.872 -0.555 1.00 0.00 72 ASN A C 5
ATOM 8212 O O . ASN A 1 72 ? -16.984 0.916 0.023 1.00 0.00 72 ASN A O 5
ATOM 8223 N N . PRO A 1 73 ? -17.754 1.868 -1.875 1.00 0.00 73 PRO A N 5
ATOM 8224 C CA . PRO A 1 73 ? -17.512 0.694 -2.700 1.00 0.00 73 PRO A CA 5
ATOM 8225 C C . PRO A 1 73 ? -16.034 0.557 -3.033 1.00 0.00 73 PRO A C 5
ATOM 8226 O O . PRO A 1 73 ? -15.495 -0.540 -3.010 1.00 0.00 73 PRO A O 5
ATOM 8237 N N . GLN A 1 74 ? -15.376 1.674 -3.345 1.00 0.00 74 GLN A N 5
ATOM 8238 C CA . GLN A 1 74 ? -14.030 1.676 -3.896 1.00 0.00 74 GLN A CA 5
ATOM 8239 C C . GLN A 1 74 ? -13.039 1.039 -2.913 1.00 0.00 74 GLN A C 5
ATOM 8240 O O . GLN A 1 74 ? -12.248 0.184 -3.298 1.00 0.00 74 GLN A O 5
ATOM 8254 N N . LEU A 1 75 ? -13.118 1.395 -1.626 1.00 0.00 75 LEU A N 5
ATOM 8255 C CA . LEU A 1 75 ? -12.419 0.746 -0.538 1.00 0.00 75 LEU A CA 5
ATOM 8256 C C . LEU A 1 75 ? -12.674 -0.765 -0.559 1.00 0.00 75 LEU A C 5
ATOM 8257 O O . LEU A 1 75 ? -11.733 -1.554 -0.527 1.00 0.00 75 LEU A O 5
ATOM 8273 N N . ASN A 1 76 ? -13.946 -1.159 -0.594 1.00 0.00 76 ASN A N 5
ATOM 8274 C CA . ASN A 1 76 ? -14.439 -2.541 -0.512 1.00 0.00 76 ASN A CA 5
ATOM 8275 C C . ASN A 1 76 ? -14.144 -3.364 -1.777 1.00 0.00 76 ASN A C 5
ATOM 8276 O O . ASN A 1 76 ? -14.525 -4.530 -1.851 1.00 0.00 76 ASN A O 5
ATOM 8287 N N . GLU A 1 77 ? -13.515 -2.762 -2.784 1.00 0.00 77 GLU A N 5
ATOM 8288 C CA . GLU A 1 77 ? -12.988 -3.408 -3.979 1.00 0.00 77 GLU A CA 5
ATOM 8289 C C . GLU A 1 77 ? -11.473 -3.572 -3.851 1.00 0.00 77 GLU A C 5
ATOM 8290 O O . GLU A 1 77 ? -10.905 -4.591 -4.257 1.00 0.00 77 GLU A O 5
ATOM 8302 N N . LEU A 1 78 ? -10.814 -2.546 -3.308 1.00 0.00 78 LEU A N 5
ATOM 8303 C CA . LEU A 1 78 ? -9.373 -2.471 -3.116 1.00 0.00 78 LEU A CA 5
ATOM 8304 C C . LEU A 1 78 ? -8.880 -3.473 -2.081 1.00 0.00 78 LEU A C 5
ATOM 8305 O O . LEU A 1 78 ? -7.711 -3.859 -2.129 1.00 0.00 78 LEU A O 5
ATOM 8321 N N . ASP A 1 79 ? -9.743 -3.906 -1.161 1.00 0.00 79 ASP A N 5
ATOM 8322 C CA . ASP A 1 79 ? -9.422 -4.937 -0.182 1.00 0.00 79 ASP A CA 5
ATOM 8323 C C . ASP A 1 79 ? -9.001 -6.240 -0.853 1.00 0.00 79 ASP A C 5
ATOM 8324 O O . ASP A 1 79 ? -8.123 -6.930 -0.332 1.00 0.00 79 ASP A O 5
ATOM 8333 N N . ASN A 1 80 ? -9.579 -6.576 -2.007 1.00 0.00 80 ASN A N 5
ATOM 8334 C CA . ASN A 1 80 ? -9.189 -7.779 -2.722 1.00 0.00 80 ASN A CA 5
ATOM 8335 C C . ASN A 1 80 ? -8.020 -7.479 -3.633 1.00 0.00 80 ASN A C 5
ATOM 8336 O O . ASN A 1 80 ? -7.122 -8.311 -3.707 1.00 0.00 80 ASN A O 5
ATOM 8347 N N . THR A 1 81 ? -7.972 -6.289 -4.245 1.00 0.00 81 THR A N 5
ATOM 8348 C CA . THR A 1 81 ? -6.828 -5.875 -5.047 1.00 0.00 81 THR A CA 5
ATOM 8349 C C . THR A 1 81 ? -5.537 -6.035 -4.239 1.00 0.00 81 THR A C 5
ATOM 8350 O O . THR A 1 81 ? -4.621 -6.727 -4.674 1.00 0.00 81 THR A O 5
ATOM 8361 N N . ILE A 1 82 ? -5.451 -5.424 -3.051 1.00 0.00 82 ILE A N 5
ATOM 8362 C CA . ILE A 1 82 ? -4.199 -5.452 -2.313 1.00 0.00 82 ILE A CA 5
ATOM 8363 C C . ILE A 1 82 ? -3.857 -6.866 -1.852 1.00 0.00 82 ILE A C 5
ATOM 8364 O O . ILE A 1 82 ? -2.684 -7.248 -1.859 1.00 0.00 82 ILE A O 5
ATOM 8380 N N . SER A 1 83 ? -4.873 -7.634 -1.453 1.00 0.00 83 SER A N 5
ATOM 8381 C CA . SER A 1 83 ? -4.680 -8.992 -1.005 1.00 0.00 83 SER A CA 5
ATOM 8382 C C . SER A 1 83 ? -4.049 -9.810 -2.131 1.00 0.00 83 SER A C 5
ATOM 8383 O O . SER A 1 83 ? -3.041 -10.477 -1.904 1.00 0.00 83 SER A O 5
ATOM 8391 N N . GLU A 1 84 ? -4.614 -9.731 -3.330 1.00 0.00 84 GLU A N 5
ATOM 8392 C CA . GLU A 1 84 ? -4.199 -10.483 -4.497 1.00 0.00 84 GLU A CA 5
ATOM 8393 C C . GLU A 1 84 ? -2.802 -10.059 -4.962 1.00 0.00 84 GLU A C 5
ATOM 8394 O O . GLU A 1 84 ? -1.955 -10.928 -5.183 1.00 0.00 84 GLU A O 5
ATOM 8406 N N . MET A 1 85 ? -2.543 -8.745 -5.049 1.00 0.00 85 MET A N 5
ATOM 8407 C CA . MET A 1 85 ? -1.280 -8.182 -5.519 1.00 0.00 85 MET A CA 5
ATOM 8408 C C . MET A 1 85 ? -0.142 -8.696 -4.644 1.00 0.00 85 MET A C 5
ATOM 8409 O O . MET A 1 85 ? 0.856 -9.239 -5.117 1.00 0.00 85 MET A O 5
ATOM 8423 N N . LEU A 1 86 ? -0.301 -8.539 -3.331 1.00 0.00 86 LEU A N 5
ATOM 8424 C CA . LEU A 1 86 ? 0.768 -8.809 -2.385 1.00 0.00 86 LEU A CA 5
ATOM 8425 C C . LEU A 1 86 ? 0.972 -10.306 -2.192 1.00 0.00 86 LEU A C 5
ATOM 8426 O O . LEU A 1 86 ? 2.035 -10.705 -1.725 1.00 0.00 86 LEU A O 5
ATOM 8442 N N . LYS A 1 87 ? -0.041 -11.130 -2.469 1.00 0.00 87 LYS A N 5
ATOM 8443 C CA . LYS A 1 87 ? 0.058 -12.571 -2.289 1.00 0.00 87 LYS A CA 5
ATOM 8444 C C . LYS A 1 87 ? 1.062 -13.107 -3.298 1.00 0.00 87 LYS A C 5
ATOM 8445 O O . LYS A 1 87 ? 1.947 -13.868 -2.916 1.00 0.00 87 LYS A O 5
ATOM 8464 N N . GLU A 1 88 ? 0.939 -12.687 -4.558 1.00 0.00 88 GLU A N 5
ATOM 8465 C CA . GLU A 1 88 ? 1.873 -13.092 -5.596 1.00 0.00 88 GLU A CA 5
ATOM 8466 C C . GLU A 1 88 ? 3.213 -12.400 -5.392 1.00 0.00 88 GLU A C 5
ATOM 8467 O O . GLU A 1 88 ? 4.233 -13.086 -5.345 1.00 0.00 88 GLU A O 5
ATOM 8479 N N . GLY A 1 89 ? 3.227 -11.072 -5.240 1.00 0.00 89 GLY A N 5
ATOM 8480 C CA . GLY A 1 89 ? 4.463 -10.311 -5.260 1.00 0.00 89 GLY A CA 5
ATOM 8481 C C . GLY A 1 89 ? 4.266 -9.101 -6.138 1.00 0.00 89 GLY A C 5
ATOM 8482 O O . GLY A 1 89 ? 4.336 -9.190 -7.363 1.00 0.00 89 GLY A O 5
ATOM 8486 N N . ALA A 1 90 ? 3.971 -7.972 -5.500 1.00 0.00 90 ALA A N 5
ATOM 8487 C CA . ALA A 1 90 ? 3.932 -6.708 -6.212 1.00 0.00 90 ALA A CA 5
ATOM 8488 C C . ALA A 1 90 ? 5.369 -6.301 -6.496 1.00 0.00 90 ALA A C 5
ATOM 8489 O O . ALA A 1 90 ? 6.188 -6.299 -5.574 1.00 0.00 90 ALA A O 5
ATOM 8496 N N . GLN A 1 91 ? 5.670 -5.938 -7.740 1.00 0.00 91 GLN A N 5
ATOM 8497 C CA . GLN A 1 91 ? 6.833 -5.135 -8.028 1.00 0.00 91 GLN A CA 5
ATOM 8498 C C . GLN A 1 91 ? 6.617 -3.808 -7.315 1.00 0.00 91 GLN A C 5
ATOM 8499 O O . GLN A 1 91 ? 5.536 -3.207 -7.388 1.00 0.00 91 GLN A O 5
ATOM 8513 N N . VAL A 1 92 ? 7.640 -3.397 -6.587 1.00 0.00 92 VAL A N 5
ATOM 8514 C CA . VAL A 1 92 ? 7.669 -2.187 -5.806 1.00 0.00 92 VAL A CA 5
ATOM 8515 C C . VAL A 1 92 ? 8.792 -1.377 -6.423 1.00 0.00 92 VAL A C 5
ATOM 8516 O O . VAL A 1 92 ? 9.912 -1.869 -6.566 1.00 0.00 92 VAL A O 5
ATOM 8529 N N . ASP A 1 93 ? 8.487 -0.154 -6.834 1.00 0.00 93 ASP A N 5
ATOM 8530 C CA . ASP A 1 93 ? 9.486 0.774 -7.310 1.00 0.00 93 ASP A CA 5
ATOM 8531 C C . ASP A 1 93 ? 9.123 2.124 -6.730 1.00 0.00 93 ASP A C 5
ATOM 8532 O O . ASP A 1 93 ? 7.950 2.488 -6.614 1.00 0.00 93 ASP A O 5
ATOM 8541 N N . LEU A 1 94 ? 10.136 2.851 -6.280 1.00 0.00 94 LEU A N 5
ATOM 8542 C CA . LEU A 1 94 ? 9.990 4.154 -5.672 1.00 0.00 94 LEU A CA 5
ATOM 8543 C C . LEU A 1 94 ? 11.024 5.046 -6.314 1.00 0.00 94 LEU A C 5
ATOM 8544 O O . LEU A 1 94 ? 12.225 4.808 -6.195 1.00 0.00 94 LEU A O 5
ATOM 8560 N N . THR A 1 95 ? 10.522 6.052 -7.009 1.00 0.00 95 THR A N 5
ATOM 8561 C CA . THR A 1 95 ? 11.309 7.122 -7.584 1.00 0.00 95 THR A CA 5
ATOM 8562 C C . THR A 1 95 ? 11.601 8.191 -6.523 1.00 0.00 95 THR A C 5
ATOM 8563 O O . THR A 1 95 ? 11.464 7.948 -5.325 1.00 0.00 95 THR A O 5
ATOM 8574 N N . ALA A 1 96 ? 12.037 9.383 -6.940 1.00 0.00 96 ALA A N 5
ATOM 8575 C CA . ALA A 1 96 ? 12.397 10.485 -6.061 1.00 0.00 96 ALA A CA 5
ATOM 8576 C C . ALA A 1 96 ? 11.324 10.786 -5.001 1.00 0.00 96 ALA A C 5
ATOM 8577 O O . ALA A 1 96 ? 11.673 11.046 -3.851 1.00 0.00 96 ALA A O 5
ATOM 8584 N N . ASN A 1 97 ? 10.031 10.752 -5.347 1.00 0.00 97 ASN A N 5
ATOM 8585 C CA . ASN A 1 97 ? 8.929 11.045 -4.425 1.00 0.00 97 ASN A CA 5
ATOM 8586 C C . ASN A 1 97 ? 7.588 10.409 -4.841 1.00 0.00 97 ASN A C 5
ATOM 8587 O O . ASN A 1 97 ? 6.527 10.892 -4.433 1.00 0.00 97 ASN A O 5
ATOM 8598 N N . GLN A 1 98 ? 7.603 9.330 -5.635 1.00 0.00 98 GLN A N 5
ATOM 8599 C CA . GLN A 1 98 ? 6.403 8.657 -6.143 1.00 0.00 98 GLN A CA 5
ATOM 8600 C C . GLN A 1 98 ? 6.607 7.144 -6.028 1.00 0.00 98 GLN A C 5
ATOM 8601 O O . GLN A 1 98 ? 7.588 6.621 -6.555 1.00 0.00 98 GLN A O 5
ATOM 8615 N N . LEU A 1 99 ? 5.713 6.453 -5.320 1.00 0.00 99 LEU A N 5
ATOM 8616 C CA . LEU A 1 99 ? 5.652 4.995 -5.274 1.00 0.00 99 LEU A CA 5
ATOM 8617 C C . LEU A 1 99 ? 4.886 4.522 -6.511 1.00 0.00 99 LEU A C 5
ATOM 8618 O O . LEU A 1 99 ? 3.769 4.991 -6.750 1.00 0.00 99 LEU A O 5
ATOM 8634 N N . THR A 1 100 ? 5.433 3.557 -7.236 1.00 0.00 100 THR A N 5
ATOM 8635 C CA . THR A 1 100 ? 4.809 2.843 -8.334 1.00 0.00 100 THR A CA 5
ATOM 8636 C C . THR A 1 100 ? 4.732 1.378 -7.918 1.00 0.00 100 THR A C 5
ATOM 8637 O O . THR A 1 100 ? 5.747 0.722 -7.696 1.00 0.00 100 THR A O 5
ATOM 8648 N N . LEU A 1 101 ? 3.507 0.889 -7.748 1.00 0.00 101 LEU A N 5
ATOM 8649 C CA . LEU A 1 101 ? 3.201 -0.470 -7.336 1.00 0.00 101 LEU A CA 5
ATOM 8650 C C . LEU A 1 101 ? 2.478 -1.121 -8.484 1.00 0.00 101 LEU A C 5
ATOM 8651 O O . LEU A 1 101 ? 1.455 -0.597 -8.924 1.00 0.00 101 LEU A O 5
ATOM 8667 N N . ALA A 1 102 ? 2.991 -2.242 -8.969 1.00 0.00 102 ALA A N 5
ATOM 8668 C CA . ALA A 1 102 ? 2.388 -3.002 -10.058 1.00 0.00 102 ALA A CA 5
ATOM 8669 C C . ALA A 1 102 ? 2.491 -4.492 -9.740 1.00 0.00 102 ALA A C 5
ATOM 8670 O O . ALA A 1 102 ? 3.295 -4.911 -8.906 1.00 0.00 102 ALA A O 5
ATOM 8677 N N . THR A 1 103 ? 1.652 -5.316 -10.349 1.00 0.00 103 THR A N 5
ATOM 8678 C CA . THR A 1 103 ? 1.629 -6.754 -10.235 1.00 0.00 103 THR A CA 5
ATOM 8679 C C . THR A 1 103 ? 0.987 -7.277 -11.530 1.00 0.00 103 THR A C 5
ATOM 8680 O O . THR A 1 103 ? 0.549 -6.475 -12.364 1.00 0.00 103 THR A O 5
ATOM 8691 N N . ALA A 1 104 ? 0.836 -8.596 -11.697 1.00 0.00 104 ALA A N 5
ATOM 8692 C CA . ALA A 1 104 ? 0.126 -9.127 -12.859 1.00 0.00 104 ALA A CA 5
ATOM 8693 C C . ALA A 1 104 ? -1.327 -8.647 -12.921 1.00 0.00 104 ALA A C 5
ATOM 8694 O O . ALA A 1 104 ? -1.917 -8.601 -14.006 1.00 0.00 104 ALA A O 5
ATOM 8701 N N . LYS A 1 105 ? -1.927 -8.313 -11.775 1.00 0.00 105 LYS A N 5
ATOM 8702 C CA . LYS A 1 105 ? -3.298 -7.847 -11.719 1.00 0.00 105 LYS A CA 5
ATOM 8703 C C . LYS A 1 105 ? -3.398 -6.401 -12.149 1.00 0.00 105 LYS A C 5
ATOM 8704 O O . LYS A 1 105 ? -3.960 -6.128 -13.209 1.00 0.00 105 LYS A O 5
ATOM 8723 N N . GLN A 1 106 ? -2.921 -5.475 -11.325 1.00 0.00 106 GLN A N 5
ATOM 8724 C CA . GLN A 1 106 ? -3.213 -4.064 -11.488 1.00 0.00 106 GLN A CA 5
ATOM 8725 C C . GLN A 1 106 ? -2.093 -3.231 -10.868 1.00 0.00 106 GLN A C 5
ATOM 8726 O O . GLN A 1 106 ? -1.034 -3.765 -10.529 1.00 0.00 106 GLN A O 5
ATOM 8740 N N . THR A 1 107 ? -2.303 -1.920 -10.747 1.00 0.00 107 THR A N 5
ATOM 8741 C CA . THR A 1 107 ? -1.286 -0.985 -10.302 1.00 0.00 107 THR A CA 5
ATOM 8742 C C . THR A 1 107 ? -1.918 0.119 -9.440 1.00 0.00 107 THR A C 5
ATOM 8743 O O . THR A 1 107 ? -3.149 0.256 -9.373 1.00 0.00 107 THR A O 5
ATOM 8754 N N . LEU A 1 108 ? -1.068 0.841 -8.707 1.00 0.00 108 LEU A N 5
ATOM 8755 C CA . LEU A 1 108 ? -1.371 1.814 -7.669 1.00 0.00 108 LEU A CA 5
ATOM 8756 C C . LEU A 1 108 ? -0.227 2.839 -7.698 1.00 0.00 108 LEU A C 5
ATOM 8757 O O . LEU A 1 108 ? 0.937 2.429 -7.725 1.00 0.00 108 LEU A O 5
ATOM 8773 N N . THR A 1 109 ? -0.530 4.139 -7.659 1.00 0.00 109 THR A N 5
ATOM 8774 C CA . THR A 1 109 ? 0.465 5.206 -7.569 1.00 0.00 109 THR A CA 5
ATOM 8775 C C . THR A 1 109 ? 0.254 5.900 -6.232 1.00 0.00 109 THR A C 5
ATOM 8776 O O . THR A 1 109 ? -0.809 6.488 -6.001 1.00 0.00 109 THR A O 5
ATOM 8787 N N . TYR A 1 110 ? 1.255 5.821 -5.356 1.00 0.00 110 TYR A N 5
ATOM 8788 C CA . TYR A 1 110 ? 1.223 6.494 -4.069 1.00 0.00 110 TYR A CA 5
ATOM 8789 C C . TYR A 1 110 ? 2.179 7.695 -4.086 1.00 0.00 110 TYR A C 5
ATOM 8790 O O . TYR A 1 110 ? 3.014 7.847 -4.986 1.00 0.00 110 TYR A O 5
ATOM 8808 N N . LYS A 1 111 ? 2.079 8.540 -3.062 1.00 0.00 111 LYS A N 5
ATOM 8809 C CA . LYS A 1 111 ? 2.740 9.839 -2.952 1.00 0.00 111 LYS A CA 5
ATOM 8810 C C . LYS A 1 111 ? 3.433 9.910 -1.602 1.00 0.00 111 LYS A C 5
ATOM 8811 O O . LYS A 1 111 ? 2.859 9.441 -0.619 1.00 0.00 111 LYS A O 5
ATOM 8830 N N . LEU A 1 112 ? 4.601 10.544 -1.544 1.00 0.00 112 LEU A N 5
ATOM 8831 C CA . LEU A 1 112 ? 5.341 10.884 -0.328 1.00 0.00 112 LEU A CA 5
ATOM 8832 C C . LEU A 1 112 ? 4.641 12.002 0.467 1.00 0.00 112 LEU A C 5
ATOM 8833 O O . LEU A 1 112 ? 5.189 13.093 0.655 1.00 0.00 112 LEU A O 5
ATOM 8849 N N . ALA A 1 113 ? 3.408 11.765 0.909 1.00 0.00 113 ALA A N 5
ATOM 8850 C CA . ALA A 1 113 ? 2.781 12.564 1.948 1.00 0.00 113 ALA A CA 5
ATOM 8851 C C . ALA A 1 113 ? 3.190 11.907 3.263 1.00 0.00 113 ALA A C 5
ATOM 8852 O O . ALA A 1 113 ? 2.695 10.830 3.597 1.00 0.00 113 ALA A O 5
ATOM 8859 N N . ASP A 1 114 ? 4.145 12.516 3.961 1.00 0.00 114 ASP A N 5
ATOM 8860 C CA . ASP A 1 114 ? 4.571 12.089 5.294 1.00 0.00 114 ASP A CA 5
ATOM 8861 C C . ASP A 1 114 ? 4.670 13.306 6.208 1.00 0.00 114 ASP A C 5
ATOM 8862 O O . ASP A 1 114 ? 5.659 13.545 6.897 1.00 0.00 114 ASP A O 5
ATOM 8871 N N . LEU A 1 115 ? 3.634 14.143 6.136 1.00 0.00 115 LEU A N 5
ATOM 8872 C CA . LEU A 1 115 ? 3.420 15.380 6.885 1.00 0.00 115 LEU A CA 5
ATOM 8873 C C . LEU A 1 115 ? 4.513 16.437 6.743 1.00 0.00 115 LEU A C 5
ATOM 8874 O O . LEU A 1 115 ? 4.396 17.490 7.381 1.00 0.00 115 LEU A O 5
ATOM 8890 N N . MET A 1 116 ? 5.507 16.190 5.883 1.00 0.00 116 MET A N 5
ATOM 8891 C CA . MET A 1 116 ? 6.822 16.817 5.855 1.00 0.00 116 MET A CA 5
ATOM 8892 C C . MET A 1 116 ? 7.463 16.665 7.239 1.00 0.00 116 MET A C 5
ATOM 8893 O O . MET A 1 116 ? 7.351 17.548 8.096 1.00 0.00 116 MET A O 5
ATOM 8907 N N . ASN A 1 117 ? 8.053 15.498 7.498 1.00 0.00 117 ASN A N 5
ATOM 8908 C CA . ASN A 1 117 ? 8.627 15.138 8.792 1.00 0.00 117 ASN A CA 5
ATOM 8909 C C . ASN A 1 117 ? 9.561 13.934 8.695 1.00 0.00 117 ASN A C 5
ATOM 8910 O O . ASN A 1 117 ? 10.275 13.767 7.702 1.00 0.00 117 ASN A O 5
ATOM 8921 N N . MET A 1 1 ? 17.560 2.437 -7.455 1.00 0.00 1 MET A N 6
ATOM 8922 C CA . MET A 1 1 ? 16.480 1.494 -7.205 1.00 0.00 1 MET A CA 6
ATOM 8923 C C . MET A 1 1 ? 15.935 1.750 -5.805 1.00 0.00 1 MET A C 6
ATOM 8924 O O . MET A 1 1 ? 16.647 2.242 -4.928 1.00 0.00 1 MET A O 6
ATOM 8938 N N . VAL A 1 2 ? 14.676 1.379 -5.594 1.00 0.00 2 VAL A N 6
ATOM 8939 C CA . VAL A 1 2 ? 14.056 1.421 -4.286 1.00 0.00 2 VAL A CA 6
ATOM 8940 C C . VAL A 1 2 ? 14.859 0.564 -3.287 1.00 0.00 2 VAL A C 6
ATOM 8941 O O . VAL A 1 2 ? 15.350 -0.519 -3.633 1.00 0.00 2 VAL A O 6
ATOM 8954 N N . THR A 1 3 ? 14.979 1.013 -2.035 1.00 0.00 3 THR A N 6
ATOM 8955 C CA . THR A 1 3 ? 15.580 0.221 -0.964 1.00 0.00 3 THR A CA 6
ATOM 8956 C C . THR A 1 3 ? 14.590 0.067 0.189 1.00 0.00 3 THR A C 6
ATOM 8957 O O . THR A 1 3 ? 13.619 0.813 0.252 1.00 0.00 3 THR A O 6
ATOM 8968 N N . PRO A 1 4 ? 14.809 -0.880 1.117 1.00 0.00 4 PRO A N 6
ATOM 8969 C CA . PRO A 1 4 ? 13.976 -1.009 2.310 1.00 0.00 4 PRO A CA 6
ATOM 8970 C C . PRO A 1 4 ? 14.076 0.216 3.219 1.00 0.00 4 PRO A C 6
ATOM 8971 O O . PRO A 1 4 ? 13.112 0.600 3.888 1.00 0.00 4 PRO A O 6
ATOM 8982 N N . GLU A 1 5 ? 15.276 0.784 3.298 1.00 0.00 5 GLU A N 6
ATOM 8983 C CA . GLU A 1 5 ? 15.598 1.862 4.228 1.00 0.00 5 GLU A CA 6
ATOM 8984 C C . GLU A 1 5 ? 14.668 3.065 4.028 1.00 0.00 5 GLU A C 6
ATOM 8985 O O . GLU A 1 5 ? 13.929 3.429 4.946 1.00 0.00 5 GLU A O 6
ATOM 8997 N N . GLN A 1 6 ? 14.632 3.599 2.803 1.00 0.00 6 GLN A N 6
ATOM 8998 C CA . GLN A 1 6 ? 13.823 4.729 2.329 1.00 0.00 6 GLN A CA 6
ATOM 8999 C C . GLN A 1 6 ? 12.301 4.478 2.365 1.00 0.00 6 GLN A C 6
ATOM 9000 O O . GLN A 1 6 ? 11.536 5.146 1.671 1.00 0.00 6 GLN A O 6
ATOM 9014 N N . LEU A 1 7 ? 11.848 3.484 3.132 1.00 0.00 7 LEU A N 6
ATOM 9015 C CA . LEU A 1 7 ? 10.467 3.048 3.247 1.00 0.00 7 LEU A CA 6
ATOM 9016 C C . LEU A 1 7 ? 10.118 2.835 4.720 1.00 0.00 7 LEU A C 6
ATOM 9017 O O . LEU A 1 7 ? 9.129 3.380 5.194 1.00 0.00 7 LEU A O 6
ATOM 9033 N N . GLN A 1 8 ? 10.928 2.087 5.482 1.00 0.00 8 GLN A N 6
ATOM 9034 C CA . GLN A 1 8 ? 10.651 1.772 6.893 1.00 0.00 8 GLN A CA 6
ATOM 9035 C C . GLN A 1 8 ? 10.484 3.001 7.786 1.00 0.00 8 GLN A C 6
ATOM 9036 O O . GLN A 1 8 ? 9.914 2.901 8.867 1.00 0.00 8 GLN A O 6
ATOM 9050 N N . HIS A 1 9 ? 11.003 4.150 7.376 1.00 0.00 9 HIS A N 6
ATOM 9051 C CA . HIS A 1 9 ? 10.912 5.388 8.137 1.00 0.00 9 HIS A CA 6
ATOM 9052 C C . HIS A 1 9 ? 9.987 6.401 7.443 1.00 0.00 9 HIS A C 6
ATOM 9053 O O . HIS A 1 9 ? 9.946 7.561 7.855 1.00 0.00 9 HIS A O 6
ATOM 9067 N N . HIS A 1 10 ? 9.220 5.999 6.422 1.00 0.00 10 HIS A N 6
ATOM 9068 C CA . HIS A 1 10 ? 8.533 6.894 5.497 1.00 0.00 10 HIS A CA 6
ATOM 9069 C C . HIS A 1 10 ? 7.105 6.381 5.264 1.00 0.00 10 HIS A C 6
ATOM 9070 O O . HIS A 1 10 ? 6.903 5.308 4.700 1.00 0.00 10 HIS A O 6
ATOM 9084 N N . ARG A 1 11 ? 6.095 7.118 5.737 1.00 0.00 11 ARG A N 6
ATOM 9085 C CA . ARG A 1 11 ? 4.693 6.818 5.431 1.00 0.00 11 ARG A CA 6
ATOM 9086 C C . ARG A 1 11 ? 4.435 7.106 3.954 1.00 0.00 11 ARG A C 6
ATOM 9087 O O . ARG A 1 11 ? 5.046 8.001 3.378 1.00 0.00 11 ARG A O 6
ATOM 9108 N N . PHE A 1 12 ? 3.465 6.407 3.370 1.00 0.00 12 PHE A N 6
ATOM 9109 C CA . PHE A 1 12 ? 2.998 6.643 2.016 1.00 0.00 12 PHE A CA 6
ATOM 9110 C C . PHE A 1 12 ? 1.491 6.525 2.004 1.00 0.00 12 PHE A C 6
ATOM 9111 O O . PHE A 1 12 ? 0.890 5.830 2.823 1.00 0.00 12 PHE A O 6
ATOM 9128 N N . VAL A 1 13 ? 0.878 7.160 1.019 1.00 0.00 13 VAL A N 6
ATOM 9129 C CA . VAL A 1 13 ? -0.565 7.158 0.873 1.00 0.00 13 VAL A CA 6
ATOM 9130 C C . VAL A 1 13 ? -1.016 7.041 -0.564 1.00 0.00 13 VAL A C 6
ATOM 9131 O O . VAL A 1 13 ? -0.571 7.819 -1.405 1.00 0.00 13 VAL A O 6
ATOM 9144 N N . LEU A 1 14 ? -1.914 6.084 -0.817 1.00 0.00 14 LEU A N 6
ATOM 9145 C CA . LEU A 1 14 ? -2.501 5.837 -2.120 1.00 0.00 14 LEU A CA 6
ATOM 9146 C C . LEU A 1 14 ? -3.163 7.115 -2.569 1.00 0.00 14 LEU A C 6
ATOM 9147 O O . LEU A 1 14 ? -4.033 7.649 -1.880 1.00 0.00 14 LEU A O 6
ATOM 9163 N N . GLU A 1 15 ? -2.695 7.623 -3.699 1.00 0.00 15 GLU A N 6
ATOM 9164 C CA . GLU A 1 15 ? -3.113 8.908 -4.195 1.00 0.00 15 GLU A CA 6
ATOM 9165 C C . GLU A 1 15 ? -4.042 8.703 -5.375 1.00 0.00 15 GLU A C 6
ATOM 9166 O O . GLU A 1 15 ? -5.130 9.277 -5.418 1.00 0.00 15 GLU A O 6
ATOM 9178 N N . SER A 1 16 ? -3.671 7.806 -6.288 1.00 0.00 16 SER A N 6
ATOM 9179 C CA . SER A 1 16 ? -4.544 7.451 -7.381 1.00 0.00 16 SER A CA 6
ATOM 9180 C C . SER A 1 16 ? -4.429 5.969 -7.727 1.00 0.00 16 SER A C 6
ATOM 9181 O O . SER A 1 16 ? -3.403 5.323 -7.500 1.00 0.00 16 SER A O 6
ATOM 9189 N N . VAL A 1 17 ? -5.519 5.422 -8.262 1.00 0.00 17 VAL A N 6
ATOM 9190 C CA . VAL A 1 17 ? -5.604 4.074 -8.801 1.00 0.00 17 VAL A CA 6
ATOM 9191 C C . VAL A 1 17 ? -4.922 4.101 -10.183 1.00 0.00 17 VAL A C 6
ATOM 9192 O O . VAL A 1 17 ? -4.521 5.166 -10.680 1.00 0.00 17 VAL A O 6
ATOM 9205 N N . ASN A 1 18 ? -4.803 2.943 -10.831 1.00 0.00 18 ASN A N 6
ATOM 9206 C CA . ASN A 1 18 ? -4.393 2.757 -12.217 1.00 0.00 18 ASN A CA 6
ATOM 9207 C C . ASN A 1 18 ? -5.074 3.736 -13.183 1.00 0.00 18 ASN A C 6
ATOM 9208 O O . ASN A 1 18 ? -4.451 4.141 -14.164 1.00 0.00 18 ASN A O 6
ATOM 9219 N N . GLY A 1 19 ? -6.333 4.096 -12.916 1.00 0.00 19 GLY A N 6
ATOM 9220 C CA . GLY A 1 19 ? -7.194 4.808 -13.845 1.00 0.00 19 GLY A CA 6
ATOM 9221 C C . GLY A 1 19 ? -7.579 6.203 -13.364 1.00 0.00 19 GLY A C 6
ATOM 9222 O O . GLY A 1 19 ? -7.347 7.171 -14.093 1.00 0.00 19 GLY A O 6
ATOM 9226 N N . LYS A 1 20 ? -8.142 6.334 -12.156 1.00 0.00 20 LYS A N 6
ATOM 9227 C CA . LYS A 1 20 ? -8.514 7.628 -11.577 1.00 0.00 20 LYS A CA 6
ATOM 9228 C C . LYS A 1 20 ? -8.064 7.746 -10.120 1.00 0.00 20 LYS A C 6
ATOM 9229 O O . LYS A 1 20 ? -7.855 6.722 -9.465 1.00 0.00 20 LYS A O 6
ATOM 9248 N N . PRO A 1 21 ? -7.968 8.968 -9.566 1.00 0.00 21 PRO A N 6
ATOM 9249 C CA . PRO A 1 21 ? -7.918 9.159 -8.129 1.00 0.00 21 PRO A CA 6
ATOM 9250 C C . PRO A 1 21 ? -9.252 8.764 -7.494 1.00 0.00 21 PRO A C 6
ATOM 9251 O O . PRO A 1 21 ? -10.297 8.698 -8.154 1.00 0.00 21 PRO A O 6
ATOM 9262 N N . VAL A 1 22 ? -9.212 8.513 -6.192 1.00 0.00 22 VAL A N 6
ATOM 9263 C CA . VAL A 1 22 ? -10.363 8.106 -5.392 1.00 0.00 22 VAL A CA 6
ATOM 9264 C C . VAL A 1 22 ? -10.313 8.820 -4.041 1.00 0.00 22 VAL A C 6
ATOM 9265 O O . VAL A 1 22 ? -9.274 9.378 -3.677 1.00 0.00 22 VAL A O 6
ATOM 9278 N N . THR A 1 23 ? -11.421 8.804 -3.302 1.00 0.00 23 THR A N 6
ATOM 9279 C CA . THR A 1 23 ? -11.525 9.457 -2.003 1.00 0.00 23 THR A CA 6
ATOM 9280 C C . THR A 1 23 ? -12.096 8.511 -0.945 1.00 0.00 23 THR A C 6
ATOM 9281 O O . THR A 1 23 ? -12.755 7.514 -1.258 1.00 0.00 23 THR A O 6
ATOM 9292 N N . SER A 1 24 ? -11.809 8.836 0.314 1.00 0.00 24 SER A N 6
ATOM 9293 C CA . SER A 1 24 ? -12.194 8.099 1.505 1.00 0.00 24 SER A CA 6
ATOM 9294 C C . SER A 1 24 ? -12.319 9.129 2.638 1.00 0.00 24 SER A C 6
ATOM 9295 O O . SER A 1 24 ? -11.716 8.987 3.698 1.00 0.00 24 SER A O 6
ATOM 9303 N N . ASP A 1 25 ? -13.021 10.236 2.368 1.00 0.00 25 ASP A N 6
ATOM 9304 C CA . ASP A 1 25 ? -13.208 11.382 3.268 1.00 0.00 25 ASP A CA 6
ATOM 9305 C C . ASP A 1 25 ? -11.904 11.806 3.956 1.00 0.00 25 ASP A C 6
ATOM 9306 O O . ASP A 1 25 ? -11.836 11.879 5.183 1.00 0.00 25 ASP A O 6
ATOM 9315 N N . LYS A 1 26 ? -10.842 12.084 3.191 1.00 0.00 26 LYS A N 6
ATOM 9316 C CA . LYS A 1 26 ? -9.562 12.569 3.730 1.00 0.00 26 LYS A CA 6
ATOM 9317 C C . LYS A 1 26 ? -8.809 11.493 4.524 1.00 0.00 26 LYS A C 6
ATOM 9318 O O . LYS A 1 26 ? -7.663 11.740 4.896 1.00 0.00 26 LYS A O 6
ATOM 9337 N N . ASN A 1 27 ? -9.358 10.291 4.703 1.00 0.00 27 ASN A N 6
ATOM 9338 C CA . ASN A 1 27 ? -8.720 9.150 5.352 1.00 0.00 27 ASN A CA 6
ATOM 9339 C C . ASN A 1 27 ? -8.507 8.069 4.280 1.00 0.00 27 ASN A C 6
ATOM 9340 O O . ASN A 1 27 ? -9.238 7.079 4.263 1.00 0.00 27 ASN A O 6
ATOM 9351 N N . PRO A 1 28 ? -7.571 8.270 3.329 1.00 0.00 28 PRO A N 6
ATOM 9352 C CA . PRO A 1 28 ? -7.357 7.396 2.172 1.00 0.00 28 PRO A CA 6
ATOM 9353 C C . PRO A 1 28 ? -6.806 6.013 2.546 1.00 0.00 28 PRO A C 6
ATOM 9354 O O . PRO A 1 28 ? -6.348 5.838 3.677 1.00 0.00 28 PRO A O 6
ATOM 9365 N N . PRO A 1 29 ? -6.765 5.073 1.574 1.00 0.00 29 PRO A N 6
ATOM 9366 C CA . PRO A 1 29 ? -5.997 3.827 1.637 1.00 0.00 29 PRO A CA 6
ATOM 9367 C C . PRO A 1 29 ? -4.480 4.087 1.763 1.00 0.00 29 PRO A C 6
ATOM 9368 O O . PRO A 1 29 ? -3.696 3.879 0.837 1.00 0.00 29 PRO A O 6
ATOM 9379 N N . GLU A 1 30 ? -4.032 4.596 2.904 1.00 0.00 30 GLU A N 6
ATOM 9380 C CA . GLU A 1 30 ? -2.636 4.855 3.213 1.00 0.00 30 GLU A CA 6
ATOM 9381 C C . GLU A 1 30 ? -2.020 3.693 3.994 1.00 0.00 30 GLU A C 6
ATOM 9382 O O . GLU A 1 30 ? -2.710 2.771 4.440 1.00 0.00 30 GLU A O 6
ATOM 9394 N N . ILE A 1 31 ? -0.697 3.727 4.126 1.00 0.00 31 ILE A N 6
ATOM 9395 C CA . ILE A 1 31 ? 0.106 2.624 4.620 1.00 0.00 31 ILE A CA 6
ATOM 9396 C C . ILE A 1 31 ? 1.304 3.201 5.369 1.00 0.00 31 ILE A C 6
ATOM 9397 O O . ILE A 1 31 ? 1.623 4.388 5.256 1.00 0.00 31 ILE A O 6
ATOM 9413 N N . SER A 1 32 ? 1.993 2.376 6.137 1.00 0.00 32 SER A N 6
ATOM 9414 C CA . SER A 1 32 ? 3.298 2.699 6.660 1.00 0.00 32 SER A CA 6
ATOM 9415 C C . SER A 1 32 ? 4.111 1.414 6.721 1.00 0.00 32 SER A C 6
ATOM 9416 O O . SER A 1 32 ? 3.578 0.297 6.686 1.00 0.00 32 SER A O 6
ATOM 9424 N N . PHE A 1 33 ? 5.419 1.594 6.812 1.00 0.00 33 PHE A N 6
ATOM 9425 C CA . PHE A 1 33 ? 6.376 0.529 6.979 1.00 0.00 33 PHE A CA 6
ATOM 9426 C C . PHE A 1 33 ? 7.232 0.898 8.180 1.00 0.00 33 PHE A C 6
ATOM 9427 O O . PHE A 1 33 ? 7.206 2.037 8.655 1.00 0.00 33 PHE A O 6
ATOM 9444 N N . GLY A 1 34 ? 7.997 -0.073 8.650 1.00 0.00 34 GLY A N 6
ATOM 9445 C CA . GLY A 1 34 ? 8.858 -0.004 9.811 1.00 0.00 34 GLY A CA 6
ATOM 9446 C C . GLY A 1 34 ? 9.226 -1.442 10.140 1.00 0.00 34 GLY A C 6
ATOM 9447 O O . GLY A 1 34 ? 8.986 -2.324 9.315 1.00 0.00 34 GLY A O 6
ATOM 9451 N N . GLU A 1 35 ? 9.800 -1.677 11.317 1.00 0.00 35 GLU A N 6
ATOM 9452 C CA . GLU A 1 35 ? 9.876 -2.986 11.966 1.00 0.00 35 GLU A CA 6
ATOM 9453 C C . GLU A 1 35 ? 10.269 -4.090 10.999 1.00 0.00 35 GLU A C 6
ATOM 9454 O O . GLU A 1 35 ? 9.468 -4.947 10.629 1.00 0.00 35 GLU A O 6
ATOM 9466 N N . LYS A 1 36 ? 11.537 -4.076 10.612 1.00 0.00 36 LYS A N 6
ATOM 9467 C CA . LYS A 1 36 ? 12.132 -5.120 9.776 1.00 0.00 36 LYS A CA 6
ATOM 9468 C C . LYS A 1 36 ? 11.432 -5.241 8.408 1.00 0.00 36 LYS A C 6
ATOM 9469 O O . LYS A 1 36 ? 11.446 -6.326 7.823 1.00 0.00 36 LYS A O 6
ATOM 9488 N N . MET A 1 37 ? 10.851 -4.147 7.896 1.00 0.00 37 MET A N 6
ATOM 9489 C CA . MET A 1 37 ? 10.060 -4.032 6.663 1.00 0.00 37 MET A CA 6
ATOM 9490 C C . MET A 1 37 ? 8.644 -4.615 6.811 1.00 0.00 37 MET A C 6
ATOM 9491 O O . MET A 1 37 ? 7.956 -4.794 5.806 1.00 0.00 37 MET A O 6
ATOM 9505 N N . MET A 1 38 ? 8.147 -4.854 8.031 1.00 0.00 38 MET A N 6
ATOM 9506 C CA . MET A 1 38 ? 6.732 -5.146 8.233 1.00 0.00 38 MET A CA 6
ATOM 9507 C C . MET A 1 38 ? 5.865 -4.031 7.658 1.00 0.00 38 MET A C 6
ATOM 9508 O O . MET A 1 38 ? 6.194 -2.841 7.726 1.00 0.00 38 MET A O 6
ATOM 9522 N N . ILE A 1 39 ? 4.697 -4.436 7.174 1.00 0.00 39 ILE A N 6
ATOM 9523 C CA . ILE A 1 39 ? 3.721 -3.584 6.529 1.00 0.00 39 ILE A CA 6
ATOM 9524 C C . ILE A 1 39 ? 2.548 -3.439 7.488 1.00 0.00 39 ILE A C 6
ATOM 9525 O O . ILE A 1 39 ? 2.060 -4.444 8.019 1.00 0.00 39 ILE A O 6
ATOM 9541 N N . SER A 1 40 ? 2.053 -2.214 7.643 1.00 0.00 40 SER A N 6
ATOM 9542 C CA . SER A 1 40 ? 0.836 -1.920 8.378 1.00 0.00 40 SER A CA 6
ATOM 9543 C C . SER A 1 40 ? 0.031 -0.913 7.555 1.00 0.00 40 SER A C 6
ATOM 9544 O O . SER A 1 40 ? 0.614 0.033 7.027 1.00 0.00 40 SER A O 6
ATOM 9552 N N . GLY A 1 41 ? -1.280 -1.095 7.408 1.00 0.00 41 GLY A N 6
ATOM 9553 C CA . GLY A 1 41 ? -2.094 -0.190 6.610 1.00 0.00 41 GLY A CA 6
ATOM 9554 C C . GLY A 1 41 ? -3.556 -0.595 6.645 1.00 0.00 41 GLY A C 6
ATOM 9555 O O . GLY A 1 41 ? -3.945 -1.549 7.330 1.00 0.00 41 GLY A O 6
ATOM 9559 N N . SER A 1 42 ? -4.362 0.118 5.869 1.00 0.00 42 SER A N 6
ATOM 9560 C CA . SER A 1 42 ? -5.706 -0.286 5.529 1.00 0.00 42 SER A CA 6
ATOM 9561 C C . SER A 1 42 ? -5.979 0.133 4.091 1.00 0.00 42 SER A C 6
ATOM 9562 O O . SER A 1 42 ? -5.217 0.885 3.481 1.00 0.00 42 SER A O 6
ATOM 9570 N N . MET A 1 43 ? -7.069 -0.388 3.547 1.00 0.00 43 MET A N 6
ATOM 9571 C CA . MET A 1 43 ? -7.715 0.142 2.366 1.00 0.00 43 MET A CA 6
ATOM 9572 C C . MET A 1 43 ? -9.185 0.371 2.700 1.00 0.00 43 MET A C 6
ATOM 9573 O O . MET A 1 43 ? -9.723 1.438 2.405 1.00 0.00 43 MET A O 6
ATOM 9587 N N . CYS A 1 44 ? -9.808 -0.610 3.354 1.00 0.00 44 CYS A N 6
ATOM 9588 C CA . CYS A 1 44 ? -11.108 -0.522 3.990 1.00 0.00 44 CYS A CA 6
ATOM 9589 C C . CYS A 1 44 ? -11.112 -1.477 5.201 1.00 0.00 44 CYS A C 6
ATOM 9590 O O . CYS A 1 44 ? -11.415 -1.074 6.321 1.00 0.00 44 CYS A O 6
ATOM 9597 N N . ASN A 1 45 ? -10.726 -2.743 5.006 1.00 0.00 45 ASN A N 6
ATOM 9598 C CA . ASN A 1 45 ? -10.780 -3.815 6.006 1.00 0.00 45 ASN A CA 6
ATOM 9599 C C . ASN A 1 45 ? -9.547 -3.963 6.891 1.00 0.00 45 ASN A C 6
ATOM 9600 O O . ASN A 1 45 ? -9.473 -4.939 7.638 1.00 0.00 45 ASN A O 6
ATOM 9611 N N . ARG A 1 46 ? -8.602 -3.027 6.872 1.00 0.00 46 ARG A N 6
ATOM 9612 C CA . ARG A 1 46 ? -7.272 -3.131 7.500 1.00 0.00 46 ARG A CA 6
ATOM 9613 C C . ARG A 1 46 ? -6.462 -4.285 6.916 1.00 0.00 46 ARG A C 6
ATOM 9614 O O . ARG A 1 46 ? -7.001 -5.142 6.221 1.00 0.00 46 ARG A O 6
ATOM 9635 N N . PHE A 1 47 ? -5.154 -4.299 7.164 1.00 0.00 47 PHE A N 6
ATOM 9636 C CA . PHE A 1 47 ? -4.268 -5.430 6.913 1.00 0.00 47 PHE A CA 6
ATOM 9637 C C . PHE A 1 47 ? -2.973 -5.230 7.704 1.00 0.00 47 PHE A C 6
ATOM 9638 O O . PHE A 1 47 ? -2.690 -4.133 8.204 1.00 0.00 47 PHE A O 6
ATOM 9655 N N . SER A 1 48 ? -2.146 -6.270 7.769 1.00 0.00 48 SER A N 6
ATOM 9656 C CA . SER A 1 48 ? -0.744 -6.195 8.190 1.00 0.00 48 SER A CA 6
ATOM 9657 C C . SER A 1 48 ? 0.011 -7.406 7.609 1.00 0.00 48 SER A C 6
ATOM 9658 O O . SER A 1 48 ? -0.648 -8.396 7.276 1.00 0.00 48 SER A O 6
ATOM 9666 N N . GLY A 1 49 ? 1.351 -7.404 7.536 1.00 0.00 49 GLY A N 6
ATOM 9667 C CA . GLY A 1 49 ? 2.100 -8.608 7.170 1.00 0.00 49 GLY A CA 6
ATOM 9668 C C . GLY A 1 49 ? 3.617 -8.396 7.167 1.00 0.00 49 GLY A C 6
ATOM 9669 O O . GLY A 1 49 ? 4.102 -7.262 7.225 1.00 0.00 49 GLY A O 6
ATOM 9673 N N . GLU A 1 50 ? 4.374 -9.495 7.089 1.00 0.00 50 GLU A N 6
ATOM 9674 C CA . GLU A 1 50 ? 5.821 -9.504 6.874 1.00 0.00 50 GLU A CA 6
ATOM 9675 C C . GLU A 1 50 ? 6.148 -9.029 5.453 1.00 0.00 50 GLU A C 6
ATOM 9676 O O . GLU A 1 50 ? 6.117 -9.822 4.507 1.00 0.00 50 GLU A O 6
ATOM 9688 N N . GLY A 1 51 ? 6.451 -7.740 5.291 1.00 0.00 51 GLY A N 6
ATOM 9689 C CA . GLY A 1 51 ? 7.155 -7.247 4.110 1.00 0.00 51 GLY A CA 6
ATOM 9690 C C . GLY A 1 51 ? 8.645 -7.578 4.204 1.00 0.00 51 GLY A C 6
ATOM 9691 O O . GLY A 1 51 ? 9.156 -7.912 5.278 1.00 0.00 51 GLY A O 6
ATOM 9695 N N . LYS A 1 52 ? 9.348 -7.468 3.078 1.00 0.00 52 LYS A N 6
ATOM 9696 C CA . LYS A 1 52 ? 10.791 -7.624 2.929 1.00 0.00 52 LYS A CA 6
ATOM 9697 C C . LYS A 1 52 ? 11.124 -7.131 1.533 1.00 0.00 52 LYS A C 6
ATOM 9698 O O . LYS A 1 52 ? 10.413 -7.507 0.602 1.00 0.00 52 LYS A O 6
ATOM 9717 N N . LEU A 1 53 ? 12.200 -6.364 1.377 1.00 0.00 53 LEU A N 6
ATOM 9718 C CA . LEU A 1 53 ? 12.577 -5.794 0.089 1.00 0.00 53 LEU A CA 6
ATOM 9719 C C . LEU A 1 53 ? 14.043 -6.058 -0.197 1.00 0.00 53 LEU A C 6
ATOM 9720 O O . LEU A 1 53 ? 14.934 -5.773 0.608 1.00 0.00 53 LEU A O 6
ATOM 9736 N N . SER A 1 54 ? 14.277 -6.594 -1.387 1.00 0.00 54 SER A N 6
ATOM 9737 C CA . SER A 1 54 ? 15.582 -6.844 -1.950 1.00 0.00 54 SER A CA 6
ATOM 9738 C C . SER A 1 54 ? 15.548 -6.619 -3.469 1.00 0.00 54 SER A C 6
ATOM 9739 O O . SER A 1 54 ? 16.501 -6.063 -4.006 1.00 0.00 54 SER A O 6
ATOM 9747 N N . ASN A 1 55 ? 14.456 -6.982 -4.158 1.00 0.00 55 ASN A N 6
ATOM 9748 C CA . ASN A 1 55 ? 14.412 -7.124 -5.616 1.00 0.00 55 ASN A CA 6
ATOM 9749 C C . ASN A 1 55 ? 13.363 -6.225 -6.292 1.00 0.00 55 ASN A C 6
ATOM 9750 O O . ASN A 1 55 ? 12.896 -6.525 -7.392 1.00 0.00 55 ASN A O 6
ATOM 9761 N N . GLY A 1 56 ? 12.953 -5.126 -5.657 1.00 0.00 56 GLY A N 6
ATOM 9762 C CA . GLY A 1 56 ? 11.901 -4.240 -6.163 1.00 0.00 56 GLY A CA 6
ATOM 9763 C C . GLY A 1 56 ? 10.486 -4.781 -5.938 1.00 0.00 56 GLY A C 6
ATOM 9764 O O . GLY A 1 56 ? 9.518 -4.171 -6.381 1.00 0.00 56 GLY A O 6
ATOM 9768 N N . GLU A 1 57 ? 10.336 -5.905 -5.235 1.00 0.00 57 GLU A N 6
ATOM 9769 C CA . GLU A 1 57 ? 9.060 -6.591 -5.053 1.00 0.00 57 GLU A CA 6
ATOM 9770 C C . GLU A 1 57 ? 8.792 -6.732 -3.555 1.00 0.00 57 GLU A C 6
ATOM 9771 O O . GLU A 1 57 ? 9.741 -6.819 -2.767 1.00 0.00 57 GLU A O 6
ATOM 9783 N N . LEU A 1 58 ? 7.526 -6.716 -3.147 1.00 0.00 58 LEU A N 6
ATOM 9784 C CA . LEU A 1 58 ? 7.082 -6.870 -1.766 1.00 0.00 58 LEU A CA 6
ATOM 9785 C C . LEU A 1 58 ? 5.941 -7.886 -1.679 1.00 0.00 58 LEU A C 6
ATOM 9786 O O . LEU A 1 58 ? 5.019 -7.880 -2.488 1.00 0.00 58 LEU A O 6
ATOM 9802 N N . THR A 1 59 ? 5.966 -8.739 -0.662 1.00 0.00 59 THR A N 6
ATOM 9803 C CA . THR A 1 59 ? 5.015 -9.826 -0.435 1.00 0.00 59 THR A CA 6
ATOM 9804 C C . THR A 1 59 ? 4.394 -9.736 0.967 1.00 0.00 59 THR A C 6
ATOM 9805 O O . THR A 1 59 ? 4.903 -9.026 1.843 1.00 0.00 59 THR A O 6
ATOM 9816 N N . ALA A 1 60 ? 3.324 -10.501 1.209 1.00 0.00 60 ALA A N 6
ATOM 9817 C CA . ALA A 1 60 ? 2.738 -10.745 2.519 1.00 0.00 60 ALA A CA 6
ATOM 9818 C C . ALA A 1 60 ? 2.309 -12.204 2.684 1.00 0.00 60 ALA A C 6
ATOM 9819 O O . ALA A 1 60 ? 1.293 -12.629 2.133 1.00 0.00 60 ALA A O 6
ATOM 9826 N N . LYS A 1 61 ? 3.058 -12.960 3.491 1.00 0.00 61 LYS A N 6
ATOM 9827 C CA . LYS A 1 61 ? 2.776 -14.361 3.793 1.00 0.00 61 LYS A CA 6
ATOM 9828 C C . LYS A 1 61 ? 1.555 -14.491 4.725 1.00 0.00 61 LYS A C 6
ATOM 9829 O O . LYS A 1 61 ? 1.721 -14.748 5.919 1.00 0.00 61 LYS A O 6
ATOM 9848 N N . GLY A 1 62 ? 0.336 -14.345 4.205 1.00 0.00 62 GLY A N 6
ATOM 9849 C CA . GLY A 1 62 ? -0.928 -14.582 4.909 1.00 0.00 62 GLY A CA 6
ATOM 9850 C C . GLY A 1 62 ? -1.827 -13.353 4.866 1.00 0.00 62 GLY A C 6
ATOM 9851 O O . GLY A 1 62 ? -2.856 -13.365 4.188 1.00 0.00 62 GLY A O 6
ATOM 9855 N N . LEU A 1 63 ? -1.376 -12.275 5.511 1.00 0.00 63 LEU A N 6
ATOM 9856 C CA . LEU A 1 63 ? -1.943 -10.939 5.548 1.00 0.00 63 LEU A CA 6
ATOM 9857 C C . LEU A 1 63 ? -3.312 -10.854 6.238 1.00 0.00 63 LEU A C 6
ATOM 9858 O O . LEU A 1 63 ? -4.354 -11.213 5.686 1.00 0.00 63 LEU A O 6
ATOM 9874 N N . ALA A 1 64 ? -3.279 -10.348 7.474 1.00 0.00 64 ALA A N 6
ATOM 9875 C CA . ALA A 1 64 ? -4.369 -10.338 8.442 1.00 0.00 64 ALA A CA 6
ATOM 9876 C C . ALA A 1 64 ? -5.325 -9.156 8.242 1.00 0.00 64 ALA A C 6
ATOM 9877 O O . ALA A 1 64 ? -5.052 -8.054 8.726 1.00 0.00 64 ALA A O 6
ATOM 9884 N N . MET A 1 65 ? -6.448 -9.363 7.557 1.00 0.00 65 MET A N 6
ATOM 9885 C CA . MET A 1 65 ? -7.498 -8.359 7.352 1.00 0.00 65 MET A CA 6
ATOM 9886 C C . MET A 1 65 ? -8.652 -8.548 8.358 1.00 0.00 65 MET A C 6
ATOM 9887 O O . MET A 1 65 ? -8.626 -9.468 9.183 1.00 0.00 65 MET A O 6
ATOM 9901 N N . THR A 1 66 ? -9.686 -7.703 8.282 1.00 0.00 66 THR A N 6
ATOM 9902 C CA . THR A 1 66 ? -10.878 -7.712 9.150 1.00 0.00 66 THR A CA 6
ATOM 9903 C C . THR A 1 66 ? -12.178 -7.967 8.342 1.00 0.00 66 THR A C 6
ATOM 9904 O O . THR A 1 66 ? -12.091 -8.533 7.247 1.00 0.00 66 THR A O 6
ATOM 9915 N N . ARG A 1 67 ? -13.373 -7.688 8.903 1.00 0.00 67 ARG A N 6
ATOM 9916 C CA . ARG A 1 67 ? -14.690 -7.733 8.228 1.00 0.00 67 ARG A CA 6
ATOM 9917 C C . ARG A 1 67 ? -15.530 -6.463 8.535 1.00 0.00 67 ARG A C 6
ATOM 9918 O O . ARG A 1 67 ? -16.682 -6.554 8.981 1.00 0.00 67 ARG A O 6
ATOM 9939 N N . MET A 1 68 ? -14.946 -5.273 8.385 1.00 0.00 68 MET A N 6
ATOM 9940 C CA . MET A 1 68 ? -15.580 -3.945 8.374 1.00 0.00 68 MET A CA 6
ATOM 9941 C C . MET A 1 68 ? -16.120 -3.612 6.966 1.00 0.00 68 MET A C 6
ATOM 9942 O O . MET A 1 68 ? -16.090 -4.466 6.082 1.00 0.00 68 MET A O 6
ATOM 9956 N N . MET A 1 69 ? -16.643 -2.396 6.738 1.00 0.00 69 MET A N 6
ATOM 9957 C CA . MET A 1 69 ? -17.029 -1.849 5.434 1.00 0.00 69 MET A CA 6
ATOM 9958 C C . MET A 1 69 ? -16.902 -0.322 5.407 1.00 0.00 69 MET A C 6
ATOM 9959 O O . MET A 1 69 ? -16.652 0.291 6.450 1.00 0.00 69 MET A O 6
ATOM 9973 N N . CYS A 1 70 ? -17.102 0.301 4.236 1.00 0.00 70 CYS A N 6
ATOM 9974 C CA . CYS A 1 70 ? -16.807 1.712 4.007 1.00 0.00 70 CYS A CA 6
ATOM 9975 C C . CYS A 1 70 ? -17.860 2.382 3.124 1.00 0.00 70 CYS A C 6
ATOM 9976 O O . CYS A 1 70 ? -18.396 1.792 2.182 1.00 0.00 70 CYS A O 6
ATOM 9983 N N . ALA A 1 71 ? -18.062 3.672 3.401 1.00 0.00 71 ALA A N 6
ATOM 9984 C CA . ALA A 1 71 ? -18.925 4.623 2.708 1.00 0.00 71 ALA A CA 6
ATOM 9985 C C . ALA A 1 71 ? -18.364 5.023 1.327 1.00 0.00 71 ALA A C 6
ATOM 9986 O O . ALA A 1 71 ? -18.595 6.138 0.851 1.00 0.00 71 ALA A O 6
ATOM 9993 N N . ASN A 1 72 ? -17.574 4.157 0.692 1.00 0.00 72 ASN A N 6
ATOM 9994 C CA . ASN A 1 72 ? -17.359 4.116 -0.750 1.00 0.00 72 ASN A CA 6
ATOM 9995 C C . ASN A 1 72 ? -17.154 2.624 -1.049 1.00 0.00 72 ASN A C 6
ATOM 9996 O O . ASN A 1 72 ? -16.418 1.978 -0.298 1.00 0.00 72 ASN A O 6
ATOM 10007 N N . PRO A 1 73 ? -17.663 2.072 -2.159 1.00 0.00 73 PRO A N 6
ATOM 10008 C CA . PRO A 1 73 ? -17.544 0.640 -2.446 1.00 0.00 73 PRO A CA 6
ATOM 10009 C C . PRO A 1 73 ? -16.209 0.304 -3.103 1.00 0.00 73 PRO A C 6
ATOM 10010 O O . PRO A 1 73 ? -15.697 -0.796 -2.927 1.00 0.00 73 PRO A O 6
ATOM 10021 N N . GLN A 1 74 ? -15.599 1.255 -3.812 1.00 0.00 74 GLN A N 6
ATOM 10022 C CA . GLN A 1 74 ? -14.320 1.032 -4.473 1.00 0.00 74 GLN A CA 6
ATOM 10023 C C . GLN A 1 74 ? -13.217 0.731 -3.444 1.00 0.00 74 GLN A C 6
ATOM 10024 O O . GLN A 1 74 ? -12.259 0.035 -3.762 1.00 0.00 74 GLN A O 6
ATOM 10038 N N . LEU A 1 75 ? -13.358 1.208 -2.201 1.00 0.00 75 LEU A N 6
ATOM 10039 C CA . LEU A 1 75 ? -12.455 0.872 -1.091 1.00 0.00 75 LEU A CA 6
ATOM 10040 C C . LEU A 1 75 ? -12.609 -0.584 -0.658 1.00 0.00 75 LEU A C 6
ATOM 10041 O O . LEU A 1 75 ? -11.640 -1.183 -0.213 1.00 0.00 75 LEU A O 6
ATOM 10057 N N . ASN A 1 76 ? -13.814 -1.142 -0.769 1.00 0.00 76 ASN A N 6
ATOM 10058 C CA . ASN A 1 76 ? -14.129 -2.506 -0.349 1.00 0.00 76 ASN A CA 6
ATOM 10059 C C . ASN A 1 76 ? -13.673 -3.528 -1.394 1.00 0.00 76 ASN A C 6
ATOM 10060 O O . ASN A 1 76 ? -13.506 -4.705 -1.090 1.00 0.00 76 ASN A O 6
ATOM 10071 N N . GLU A 1 77 ? -13.481 -3.090 -2.639 1.00 0.00 77 GLU A N 6
ATOM 10072 C CA . GLU A 1 77 ? -12.844 -3.877 -3.691 1.00 0.00 77 GLU A CA 6
ATOM 10073 C C . GLU A 1 77 ? -11.319 -3.863 -3.511 1.00 0.00 77 GLU A C 6
ATOM 10074 O O . GLU A 1 77 ? -10.670 -4.889 -3.724 1.00 0.00 77 GLU A O 6
ATOM 10086 N N . LEU A 1 78 ? -10.738 -2.752 -3.023 1.00 0.00 78 LEU A N 6
ATOM 10087 C CA . LEU A 1 78 ? -9.298 -2.697 -2.752 1.00 0.00 78 LEU A CA 6
ATOM 10088 C C . LEU A 1 78 ? -8.860 -3.790 -1.779 1.00 0.00 78 LEU A C 6
ATOM 10089 O O . LEU A 1 78 ? -7.686 -4.161 -1.781 1.00 0.00 78 LEU A O 6
ATOM 10105 N N . ASP A 1 79 ? -9.768 -4.284 -0.940 1.00 0.00 79 ASP A N 6
ATOM 10106 C CA . ASP A 1 79 ? -9.451 -5.275 0.075 1.00 0.00 79 ASP A CA 6
ATOM 10107 C C . ASP A 1 79 ? -9.003 -6.592 -0.536 1.00 0.00 79 ASP A C 6
ATOM 10108 O O . ASP A 1 79 ? -8.240 -7.322 0.102 1.00 0.00 79 ASP A O 6
ATOM 10117 N N . ASN A 1 80 ? -9.435 -6.934 -1.754 1.00 0.00 80 ASN A N 6
ATOM 10118 C CA . ASN A 1 80 ? -8.982 -8.106 -2.451 1.00 0.00 80 ASN A CA 6
ATOM 10119 C C . ASN A 1 80 ? -7.952 -7.766 -3.515 1.00 0.00 80 ASN A C 6
ATOM 10120 O O . ASN A 1 80 ? -7.047 -8.576 -3.682 1.00 0.00 80 ASN A O 6
ATOM 10131 N N . THR A 1 81 ? -8.005 -6.571 -4.116 1.00 0.00 81 THR A N 6
ATOM 10132 C CA . THR A 1 81 ? -6.888 -5.980 -4.851 1.00 0.00 81 THR A CA 6
ATOM 10133 C C . THR A 1 81 ? -5.604 -6.158 -4.028 1.00 0.00 81 THR A C 6
ATOM 10134 O O . THR A 1 81 ? -4.781 -7.013 -4.345 1.00 0.00 81 THR A O 6
ATOM 10145 N N . ILE A 1 82 ? -5.419 -5.391 -2.951 1.00 0.00 82 ILE A N 6
ATOM 10146 C CA . ILE A 1 82 ? -4.121 -5.326 -2.297 1.00 0.00 82 ILE A CA 6
ATOM 10147 C C . ILE A 1 82 ? -3.751 -6.663 -1.655 1.00 0.00 82 ILE A C 6
ATOM 10148 O O . ILE A 1 82 ? -2.579 -7.037 -1.622 1.00 0.00 82 ILE A O 6
ATOM 10164 N N . SER A 1 83 ? -4.743 -7.389 -1.136 1.00 0.00 83 SER A N 6
ATOM 10165 C CA . SER A 1 83 ? -4.493 -8.643 -0.463 1.00 0.00 83 SER A CA 6
ATOM 10166 C C . SER A 1 83 ? -3.868 -9.648 -1.417 1.00 0.00 83 SER A C 6
ATOM 10167 O O . SER A 1 83 ? -2.932 -10.350 -1.032 1.00 0.00 83 SER A O 6
ATOM 10175 N N . GLU A 1 84 ? -4.407 -9.751 -2.629 1.00 0.00 84 GLU A N 6
ATOM 10176 C CA . GLU A 1 84 ? -3.933 -10.697 -3.614 1.00 0.00 84 GLU A CA 6
ATOM 10177 C C . GLU A 1 84 ? -2.649 -10.183 -4.263 1.00 0.00 84 GLU A C 6
ATOM 10178 O O . GLU A 1 84 ? -1.749 -10.992 -4.484 1.00 0.00 84 GLU A O 6
ATOM 10190 N N . MET A 1 85 ? -2.503 -8.862 -4.455 1.00 0.00 85 MET A N 6
ATOM 10191 C CA . MET A 1 85 ? -1.274 -8.257 -4.962 1.00 0.00 85 MET A CA 6
ATOM 10192 C C . MET A 1 85 ? -0.112 -8.694 -4.077 1.00 0.00 85 MET A C 6
ATOM 10193 O O . MET A 1 85 ? 0.919 -9.164 -4.545 1.00 0.00 85 MET A O 6
ATOM 10207 N N . LEU A 1 86 ? -0.296 -8.571 -2.765 1.00 0.00 86 LEU A N 6
ATOM 10208 C CA . LEU A 1 86 ? 0.735 -8.875 -1.792 1.00 0.00 86 LEU A CA 6
ATOM 10209 C C . LEU A 1 86 ? 0.897 -10.380 -1.598 1.00 0.00 86 LEU A C 6
ATOM 10210 O O . LEU A 1 86 ? 1.977 -10.809 -1.197 1.00 0.00 86 LEU A O 6
ATOM 10226 N N . LYS A 1 87 ? -0.137 -11.199 -1.830 1.00 0.00 87 LYS A N 6
ATOM 10227 C CA . LYS A 1 87 ? 0.013 -12.640 -1.687 1.00 0.00 87 LYS A CA 6
ATOM 10228 C C . LYS A 1 87 ? 0.887 -13.165 -2.831 1.00 0.00 87 LYS A C 6
ATOM 10229 O O . LYS A 1 87 ? 1.696 -14.069 -2.605 1.00 0.00 87 LYS A O 6
ATOM 10248 N N . GLU A 1 88 ? 0.716 -12.608 -4.035 1.00 0.00 88 GLU A N 6
ATOM 10249 C CA . GLU A 1 88 ? 1.542 -12.868 -5.208 1.00 0.00 88 GLU A CA 6
ATOM 10250 C C . GLU A 1 88 ? 2.957 -12.332 -4.966 1.00 0.00 88 GLU A C 6
ATOM 10251 O O . GLU A 1 88 ? 3.904 -13.116 -4.924 1.00 0.00 88 GLU A O 6
ATOM 10263 N N . GLY A 1 89 ? 3.096 -11.014 -4.802 1.00 0.00 89 GLY A N 6
ATOM 10264 C CA . GLY A 1 89 ? 4.347 -10.286 -4.936 1.00 0.00 89 GLY A CA 6
ATOM 10265 C C . GLY A 1 89 ? 4.062 -9.033 -5.742 1.00 0.00 89 GLY A C 6
ATOM 10266 O O . GLY A 1 89 ? 3.932 -9.101 -6.963 1.00 0.00 89 GLY A O 6
ATOM 10270 N N . ALA A 1 90 ? 3.898 -7.900 -5.059 1.00 0.00 90 ALA A N 6
ATOM 10271 C CA . ALA A 1 90 ? 3.606 -6.635 -5.715 1.00 0.00 90 ALA A CA 6
ATOM 10272 C C . ALA A 1 90 ? 4.915 -5.930 -6.036 1.00 0.00 90 ALA A C 6
ATOM 10273 O O . ALA A 1 90 ? 5.830 -5.921 -5.215 1.00 0.00 90 ALA A O 6
ATOM 10280 N N . GLN A 1 91 ? 4.998 -5.309 -7.206 1.00 0.00 91 GLN A N 6
ATOM 10281 C CA . GLN A 1 91 ? 6.128 -4.510 -7.610 1.00 0.00 91 GLN A CA 6
ATOM 10282 C C . GLN A 1 91 ? 5.971 -3.169 -6.903 1.00 0.00 91 GLN A C 6
ATOM 10283 O O . GLN A 1 91 ? 4.865 -2.622 -6.856 1.00 0.00 91 GLN A O 6
ATOM 10297 N N . VAL A 1 92 ? 7.061 -2.674 -6.335 1.00 0.00 92 VAL A N 6
ATOM 10298 C CA . VAL A 1 92 ? 7.143 -1.572 -5.396 1.00 0.00 92 VAL A CA 6
ATOM 10299 C C . VAL A 1 92 ? 8.219 -0.641 -5.930 1.00 0.00 92 VAL A C 6
ATOM 10300 O O . VAL A 1 92 ? 9.405 -0.885 -5.731 1.00 0.00 92 VAL A O 6
ATOM 10313 N N . ASP A 1 93 ? 7.804 0.415 -6.630 1.00 0.00 93 ASP A N 6
ATOM 10314 C CA . ASP A 1 93 ? 8.728 1.345 -7.281 1.00 0.00 93 ASP A CA 6
ATOM 10315 C C . ASP A 1 93 ? 8.593 2.730 -6.678 1.00 0.00 93 ASP A C 6
ATOM 10316 O O . ASP A 1 93 ? 7.711 3.509 -7.054 1.00 0.00 93 ASP A O 6
ATOM 10325 N N . LEU A 1 94 ? 9.441 3.027 -5.693 1.00 0.00 94 LEU A N 6
ATOM 10326 C CA . LEU A 1 94 ? 9.519 4.345 -5.081 1.00 0.00 94 LEU A CA 6
ATOM 10327 C C . LEU A 1 94 ? 10.595 5.149 -5.801 1.00 0.00 94 LEU A C 6
ATOM 10328 O O . LEU A 1 94 ? 11.787 4.856 -5.684 1.00 0.00 94 LEU A O 6
ATOM 10344 N N . THR A 1 95 ? 10.148 6.108 -6.604 1.00 0.00 95 THR A N 6
ATOM 10345 C CA . THR A 1 95 ? 10.963 7.126 -7.258 1.00 0.00 95 THR A CA 6
ATOM 10346 C C . THR A 1 95 ? 11.156 8.307 -6.284 1.00 0.00 95 THR A C 6
ATOM 10347 O O . THR A 1 95 ? 10.919 8.181 -5.085 1.00 0.00 95 THR A O 6
ATOM 10358 N N . ALA A 1 96 ? 11.601 9.466 -6.772 1.00 0.00 96 ALA A N 6
ATOM 10359 C CA . ALA A 1 96 ? 11.969 10.617 -5.950 1.00 0.00 96 ALA A CA 6
ATOM 10360 C C . ALA A 1 96 ? 10.877 11.123 -4.981 1.00 0.00 96 ALA A C 6
ATOM 10361 O O . ALA A 1 96 ? 11.219 11.800 -4.010 1.00 0.00 96 ALA A O 6
ATOM 10368 N N . ASN A 1 97 ? 9.582 10.855 -5.219 1.00 0.00 97 ASN A N 6
ATOM 10369 C CA . ASN A 1 97 ? 8.484 11.234 -4.306 1.00 0.00 97 ASN A CA 6
ATOM 10370 C C . ASN A 1 97 ? 7.250 10.317 -4.398 1.00 0.00 97 ASN A C 6
ATOM 10371 O O . ASN A 1 97 ? 6.253 10.572 -3.723 1.00 0.00 97 ASN A O 6
ATOM 10382 N N . GLN A 1 98 ? 7.263 9.258 -5.212 1.00 0.00 98 GLN A N 6
ATOM 10383 C CA . GLN A 1 98 ? 6.042 8.560 -5.615 1.00 0.00 98 GLN A CA 6
ATOM 10384 C C . GLN A 1 98 ? 6.297 7.051 -5.631 1.00 0.00 98 GLN A C 6
ATOM 10385 O O . GLN A 1 98 ? 7.344 6.621 -6.108 1.00 0.00 98 GLN A O 6
ATOM 10399 N N . LEU A 1 99 ? 5.365 6.255 -5.105 1.00 0.00 99 LEU A N 6
ATOM 10400 C CA . LEU A 1 99 ? 5.469 4.812 -4.878 1.00 0.00 99 LEU A CA 6
ATOM 10401 C C . LEU A 1 99 ? 4.467 4.105 -5.791 1.00 0.00 99 LEU A C 6
ATOM 10402 O O . LEU A 1 99 ? 3.268 4.308 -5.600 1.00 0.00 99 LEU A O 6
ATOM 10418 N N . THR A 1 100 ? 4.898 3.292 -6.761 1.00 0.00 100 THR A N 6
ATOM 10419 C CA . THR A 1 100 ? 3.933 2.566 -7.592 1.00 0.00 100 THR A CA 6
ATOM 10420 C C . THR A 1 100 ? 3.694 1.238 -6.848 1.00 0.00 100 THR A C 6
ATOM 10421 O O . THR A 1 100 ? 4.623 0.717 -6.222 1.00 0.00 100 THR A O 6
ATOM 10432 N N . LEU A 1 101 ? 2.497 0.664 -6.974 1.00 0.00 101 LEU A N 6
ATOM 10433 C CA . LEU A 1 101 ? 2.145 -0.714 -6.666 1.00 0.00 101 LEU A CA 6
ATOM 10434 C C . LEU A 1 101 ? 1.621 -1.327 -7.956 1.00 0.00 101 LEU A C 6
ATOM 10435 O O . LEU A 1 101 ? 0.581 -0.869 -8.433 1.00 0.00 101 LEU A O 6
ATOM 10451 N N . ALA A 1 102 ? 2.272 -2.352 -8.505 1.00 0.00 102 ALA A N 6
ATOM 10452 C CA . ALA A 1 102 ? 1.776 -3.075 -9.677 1.00 0.00 102 ALA A CA 6
ATOM 10453 C C . ALA A 1 102 ? 1.783 -4.576 -9.394 1.00 0.00 102 ALA A C 6
ATOM 10454 O O . ALA A 1 102 ? 2.684 -5.076 -8.726 1.00 0.00 102 ALA A O 6
ATOM 10461 N N . THR A 1 103 ? 0.772 -5.313 -9.841 1.00 0.00 103 THR A N 6
ATOM 10462 C CA . THR A 1 103 ? 0.682 -6.758 -9.823 1.00 0.00 103 THR A CA 6
ATOM 10463 C C . THR A 1 103 ? -0.372 -7.187 -10.844 1.00 0.00 103 THR A C 6
ATOM 10464 O O . THR A 1 103 ? -1.100 -6.336 -11.375 1.00 0.00 103 THR A O 6
ATOM 10475 N N . ALA A 1 104 ? -0.536 -8.498 -11.042 1.00 0.00 104 ALA A N 6
ATOM 10476 C CA . ALA A 1 104 ? -1.584 -9.071 -11.870 1.00 0.00 104 ALA A CA 6
ATOM 10477 C C . ALA A 1 104 ? -2.966 -8.479 -11.575 1.00 0.00 104 ALA A C 6
ATOM 10478 O O . ALA A 1 104 ? -3.719 -8.289 -12.529 1.00 0.00 104 ALA A O 6
ATOM 10485 N N . LYS A 1 105 ? -3.303 -8.154 -10.315 1.00 0.00 105 LYS A N 6
ATOM 10486 C CA . LYS A 1 105 ? -4.599 -7.561 -9.988 1.00 0.00 105 LYS A CA 6
ATOM 10487 C C . LYS A 1 105 ? -4.849 -6.286 -10.784 1.00 0.00 105 LYS A C 6
ATOM 10488 O O . LYS A 1 105 ? -5.766 -6.238 -11.601 1.00 0.00 105 LYS A O 6
ATOM 10507 N N . GLN A 1 106 ? -4.093 -5.237 -10.479 1.00 0.00 106 GLN A N 6
ATOM 10508 C CA . GLN A 1 106 ? -4.203 -3.888 -11.009 1.00 0.00 106 GLN A CA 6
ATOM 10509 C C . GLN A 1 106 ? -3.053 -3.089 -10.404 1.00 0.00 106 GLN A C 6
ATOM 10510 O O . GLN A 1 106 ? -2.087 -3.651 -9.883 1.00 0.00 106 GLN A O 6
ATOM 10524 N N . THR A 1 107 ? -3.142 -1.772 -10.507 1.00 0.00 107 THR A N 6
ATOM 10525 C CA . THR A 1 107 ? -2.036 -0.864 -10.319 1.00 0.00 107 THR A CA 6
ATOM 10526 C C . THR A 1 107 ? -2.529 0.294 -9.453 1.00 0.00 107 THR A C 6
ATOM 10527 O O . THR A 1 107 ? -3.667 0.724 -9.634 1.00 0.00 107 THR A O 6
ATOM 10538 N N . LEU A 1 108 ? -1.741 0.774 -8.494 1.00 0.00 108 LEU A N 6
ATOM 10539 C CA . LEU A 1 108 ? -2.017 1.945 -7.673 1.00 0.00 108 LEU A CA 6
ATOM 10540 C C . LEU A 1 108 ? -0.742 2.791 -7.639 1.00 0.00 108 LEU A C 6
ATOM 10541 O O . LEU A 1 108 ? 0.346 2.277 -7.895 1.00 0.00 108 LEU A O 6
ATOM 10557 N N . THR A 1 109 ? -0.840 4.059 -7.252 1.00 0.00 109 THR A N 6
ATOM 10558 C CA . THR A 1 109 ? 0.306 4.937 -7.070 1.00 0.00 109 THR A CA 6
ATOM 10559 C C . THR A 1 109 ? 0.070 5.782 -5.815 1.00 0.00 109 THR A C 6
ATOM 10560 O O . THR A 1 109 ? -0.909 6.534 -5.732 1.00 0.00 109 THR A O 6
ATOM 10571 N N . TYR A 1 110 ? 0.935 5.598 -4.816 1.00 0.00 110 TYR A N 6
ATOM 10572 C CA . TYR A 1 110 ? 0.954 6.306 -3.549 1.00 0.00 110 TYR A CA 6
ATOM 10573 C C . TYR A 1 110 ? 1.929 7.488 -3.651 1.00 0.00 110 TYR A C 6
ATOM 10574 O O . TYR A 1 110 ? 2.867 7.477 -4.449 1.00 0.00 110 TYR A O 6
ATOM 10592 N N . LYS A 1 111 ? 1.733 8.490 -2.800 1.00 0.00 111 LYS A N 6
ATOM 10593 C CA . LYS A 1 111 ? 2.562 9.676 -2.644 1.00 0.00 111 LYS A CA 6
ATOM 10594 C C . LYS A 1 111 ? 3.438 9.510 -1.407 1.00 0.00 111 LYS A C 6
ATOM 10595 O O . LYS A 1 111 ? 2.956 8.945 -0.418 1.00 0.00 111 LYS A O 6
ATOM 10614 N N . LEU A 1 112 ? 4.624 10.123 -1.396 1.00 0.00 112 LEU A N 6
ATOM 10615 C CA . LEU A 1 112 ? 5.391 10.448 -0.189 1.00 0.00 112 LEU A CA 6
ATOM 10616 C C . LEU A 1 112 ? 4.701 11.621 0.532 1.00 0.00 112 LEU A C 6
ATOM 10617 O O . LEU A 1 112 ? 5.247 12.716 0.688 1.00 0.00 112 LEU A O 6
ATOM 10633 N N . ALA A 1 113 ? 3.445 11.425 0.916 1.00 0.00 113 ALA A N 6
ATOM 10634 C CA . ALA A 1 113 ? 2.720 12.254 1.863 1.00 0.00 113 ALA A CA 6
ATOM 10635 C C . ALA A 1 113 ? 2.838 11.555 3.215 1.00 0.00 113 ALA A C 6
ATOM 10636 O O . ALA A 1 113 ? 1.988 10.757 3.615 1.00 0.00 113 ALA A O 6
ATOM 10643 N N . ASP A 1 114 ? 3.960 11.825 3.881 1.00 0.00 114 ASP A N 6
ATOM 10644 C CA . ASP A 1 114 ? 4.342 11.238 5.158 1.00 0.00 114 ASP A CA 6
ATOM 10645 C C . ASP A 1 114 ? 4.146 12.217 6.317 1.00 0.00 114 ASP A C 6
ATOM 10646 O O . ASP A 1 114 ? 4.720 12.035 7.389 1.00 0.00 114 ASP A O 6
ATOM 10655 N N . LEU A 1 115 ? 3.303 13.232 6.112 1.00 0.00 115 LEU A N 6
ATOM 10656 C CA . LEU A 1 115 ? 2.905 14.263 7.073 1.00 0.00 115 LEU A CA 6
ATOM 10657 C C . LEU A 1 115 ? 4.040 15.255 7.392 1.00 0.00 115 LEU A C 6
ATOM 10658 O O . LEU A 1 115 ? 3.917 16.059 8.323 1.00 0.00 115 LEU A O 6
ATOM 10674 N N . MET A 1 116 ? 5.107 15.252 6.588 1.00 0.00 116 MET A N 6
ATOM 10675 C CA . MET A 1 116 ? 6.254 16.156 6.651 1.00 0.00 116 MET A CA 6
ATOM 10676 C C . MET A 1 116 ? 5.897 17.640 6.530 1.00 0.00 116 MET A C 6
ATOM 10677 O O . MET A 1 116 ? 4.760 18.015 6.234 1.00 0.00 116 MET A O 6
ATOM 10691 N N . ASN A 1 117 ? 6.914 18.484 6.721 1.00 0.00 117 ASN A N 6
ATOM 10692 C CA . ASN A 1 117 ? 6.889 19.908 6.424 1.00 0.00 117 ASN A CA 6
ATOM 10693 C C . ASN A 1 117 ? 7.745 20.157 5.191 1.00 0.00 117 ASN A C 6
ATOM 10694 O O . ASN A 1 117 ? 7.597 21.156 4.482 1.00 0.00 117 ASN A O 6
ATOM 10705 N N . MET A 1 1 ? 18.570 1.185 -6.790 1.00 0.00 1 MET A N 7
ATOM 10706 C CA . MET A 1 1 ? 17.160 0.859 -6.898 1.00 0.00 1 MET A CA 7
ATOM 10707 C C . MET A 1 1 ? 16.482 1.109 -5.545 1.00 0.00 1 MET A C 7
ATOM 10708 O O . MET A 1 1 ? 17.155 1.473 -4.575 1.00 0.00 1 MET A O 7
ATOM 10722 N N . VAL A 1 2 ? 15.170 0.902 -5.467 1.00 0.00 2 VAL A N 7
ATOM 10723 C CA . VAL A 1 2 ? 14.447 1.021 -4.210 1.00 0.00 2 VAL A CA 7
ATOM 10724 C C . VAL A 1 2 ? 14.998 0.039 -3.167 1.00 0.00 2 VAL A C 7
ATOM 10725 O O . VAL A 1 2 ? 15.359 -1.098 -3.494 1.00 0.00 2 VAL A O 7
ATOM 10738 N N . THR A 1 3 ? 15.010 0.454 -1.902 1.00 0.00 3 THR A N 7
ATOM 10739 C CA . THR A 1 3 ? 15.530 -0.319 -0.787 1.00 0.00 3 THR A CA 7
ATOM 10740 C C . THR A 1 3 ? 14.533 -0.310 0.377 1.00 0.00 3 THR A C 7
ATOM 10741 O O . THR A 1 3 ? 13.625 0.520 0.408 1.00 0.00 3 THR A O 7
ATOM 10752 N N . PRO A 1 4 ? 14.681 -1.211 1.362 1.00 0.00 4 PRO A N 7
ATOM 10753 C CA . PRO A 1 4 ? 13.803 -1.251 2.530 1.00 0.00 4 PRO A CA 7
ATOM 10754 C C . PRO A 1 4 ? 13.939 -0.016 3.424 1.00 0.00 4 PRO A C 7
ATOM 10755 O O . PRO A 1 4 ? 12.967 0.460 4.013 1.00 0.00 4 PRO A O 7
ATOM 10766 N N . GLU A 1 5 ? 15.165 0.466 3.591 1.00 0.00 5 GLU A N 7
ATOM 10767 C CA . GLU A 1 5 ? 15.481 1.572 4.499 1.00 0.00 5 GLU A CA 7
ATOM 10768 C C . GLU A 1 5 ? 14.688 2.828 4.127 1.00 0.00 5 GLU A C 7
ATOM 10769 O O . GLU A 1 5 ? 14.009 3.389 4.984 1.00 0.00 5 GLU A O 7
ATOM 10781 N N . GLN A 1 6 ? 14.667 3.196 2.841 1.00 0.00 6 GLN A N 7
ATOM 10782 C CA . GLN A 1 6 ? 13.896 4.320 2.301 1.00 0.00 6 GLN A CA 7
ATOM 10783 C C . GLN A 1 6 ? 12.372 4.094 2.302 1.00 0.00 6 GLN A C 7
ATOM 10784 O O . GLN A 1 6 ? 11.650 4.807 1.605 1.00 0.00 6 GLN A O 7
ATOM 10798 N N . LEU A 1 7 ? 11.871 3.103 3.046 1.00 0.00 7 LEU A N 7
ATOM 10799 C CA . LEU A 1 7 ? 10.461 2.734 3.127 1.00 0.00 7 LEU A CA 7
ATOM 10800 C C . LEU A 1 7 ? 10.012 2.613 4.584 1.00 0.00 7 LEU A C 7
ATOM 10801 O O . LEU A 1 7 ? 8.992 3.191 4.943 1.00 0.00 7 LEU A O 7
ATOM 10817 N N . GLN A 1 8 ? 10.771 1.925 5.449 1.00 0.00 8 GLN A N 7
ATOM 10818 C CA . GLN A 1 8 ? 10.415 1.644 6.857 1.00 0.00 8 GLN A CA 7
ATOM 10819 C C . GLN A 1 8 ? 10.217 2.887 7.735 1.00 0.00 8 GLN A C 7
ATOM 10820 O O . GLN A 1 8 ? 9.839 2.768 8.895 1.00 0.00 8 GLN A O 7
ATOM 10834 N N . HIS A 1 9 ? 10.501 4.068 7.210 1.00 0.00 9 HIS A N 7
ATOM 10835 C CA . HIS A 1 9 ? 10.454 5.331 7.935 1.00 0.00 9 HIS A CA 7
ATOM 10836 C C . HIS A 1 9 ? 9.582 6.366 7.202 1.00 0.00 9 HIS A C 7
ATOM 10837 O O . HIS A 1 9 ? 9.656 7.556 7.520 1.00 0.00 9 HIS A O 7
ATOM 10851 N N . HIS A 1 10 ? 8.788 5.941 6.207 1.00 0.00 10 HIS A N 7
ATOM 10852 C CA . HIS A 1 10 ? 8.214 6.806 5.182 1.00 0.00 10 HIS A CA 7
ATOM 10853 C C . HIS A 1 10 ? 6.744 6.427 4.914 1.00 0.00 10 HIS A C 7
ATOM 10854 O O . HIS A 1 10 ? 6.472 5.396 4.299 1.00 0.00 10 HIS A O 7
ATOM 10868 N N . ARG A 1 11 ? 5.780 7.237 5.374 1.00 0.00 11 ARG A N 7
ATOM 10869 C CA . ARG A 1 11 ? 4.350 7.057 5.074 1.00 0.00 11 ARG A CA 7
ATOM 10870 C C . ARG A 1 11 ? 4.084 7.367 3.600 1.00 0.00 11 ARG A C 7
ATOM 10871 O O . ARG A 1 11 ? 4.627 8.330 3.052 1.00 0.00 11 ARG A O 7
ATOM 10892 N N . PHE A 1 12 ? 3.154 6.633 2.992 1.00 0.00 12 PHE A N 7
ATOM 10893 C CA . PHE A 1 12 ? 2.714 6.796 1.616 1.00 0.00 12 PHE A CA 7
ATOM 10894 C C . PHE A 1 12 ? 1.190 6.759 1.609 1.00 0.00 12 PHE A C 7
ATOM 10895 O O . PHE A 1 12 ? 0.593 5.757 1.990 1.00 0.00 12 PHE A O 7
ATOM 10912 N N . VAL A 1 13 ? 0.525 7.838 1.199 1.00 0.00 13 VAL A N 7
ATOM 10913 C CA . VAL A 1 13 ? -0.928 7.796 1.004 1.00 0.00 13 VAL A CA 7
ATOM 10914 C C . VAL A 1 13 ? -1.238 7.376 -0.428 1.00 0.00 13 VAL A C 7
ATOM 10915 O O . VAL A 1 13 ? -0.490 7.726 -1.349 1.00 0.00 13 VAL A O 7
ATOM 10928 N N . LEU A 1 14 ? -2.336 6.642 -0.616 1.00 0.00 14 LEU A N 7
ATOM 10929 C CA . LEU A 1 14 ? -2.840 6.291 -1.933 1.00 0.00 14 LEU A CA 7
ATOM 10930 C C . LEU A 1 14 ? -3.417 7.556 -2.557 1.00 0.00 14 LEU A C 7
ATOM 10931 O O . LEU A 1 14 ? -4.558 7.934 -2.287 1.00 0.00 14 LEU A O 7
ATOM 10947 N N . GLU A 1 15 ? -2.606 8.246 -3.353 1.00 0.00 15 GLU A N 7
ATOM 10948 C CA . GLU A 1 15 ? -3.082 9.328 -4.197 1.00 0.00 15 GLU A CA 7
ATOM 10949 C C . GLU A 1 15 ? -4.089 8.740 -5.180 1.00 0.00 15 GLU A C 7
ATOM 10950 O O . GLU A 1 15 ? -5.240 9.178 -5.203 1.00 0.00 15 GLU A O 7
ATOM 10962 N N . SER A 1 16 ? -3.688 7.738 -5.975 1.00 0.00 16 SER A N 7
ATOM 10963 C CA . SER A 1 16 ? -4.533 7.286 -7.063 1.00 0.00 16 SER A CA 7
ATOM 10964 C C . SER A 1 16 ? -4.476 5.781 -7.310 1.00 0.00 16 SER A C 7
ATOM 10965 O O . SER A 1 16 ? -3.406 5.164 -7.369 1.00 0.00 16 SER A O 7
ATOM 10973 N N . VAL A 1 17 ? -5.665 5.198 -7.486 1.00 0.00 17 VAL A N 7
ATOM 10974 C CA . VAL A 1 17 ? -5.856 3.837 -7.959 1.00 0.00 17 VAL A CA 7
ATOM 10975 C C . VAL A 1 17 ? -5.512 3.825 -9.448 1.00 0.00 17 VAL A C 7
ATOM 10976 O O . VAL A 1 17 ? -5.493 4.882 -10.096 1.00 0.00 17 VAL A O 7
ATOM 10989 N N . ASN A 1 18 ? -5.324 2.624 -10.005 1.00 0.00 18 ASN A N 7
ATOM 10990 C CA . ASN A 1 18 ? -5.097 2.395 -11.426 1.00 0.00 18 ASN A CA 7
ATOM 10991 C C . ASN A 1 18 ? -6.057 3.207 -12.304 1.00 0.00 18 ASN A C 7
ATOM 10992 O O . ASN A 1 18 ? -5.639 3.744 -13.328 1.00 0.00 18 ASN A O 7
ATOM 11003 N N . GLY A 1 19 ? -7.321 3.309 -11.886 1.00 0.00 19 GLY A N 7
ATOM 11004 C CA . GLY A 1 19 ? -8.355 4.074 -12.554 1.00 0.00 19 GLY A CA 7
ATOM 11005 C C . GLY A 1 19 ? -8.227 5.557 -12.219 1.00 0.00 19 GLY A C 7
ATOM 11006 O O . GLY A 1 19 ? -7.642 6.320 -12.991 1.00 0.00 19 GLY A O 7
ATOM 11010 N N . LYS A 1 20 ? -8.732 5.980 -11.059 1.00 0.00 20 LYS A N 7
ATOM 11011 C CA . LYS A 1 20 ? -8.839 7.362 -10.597 1.00 0.00 20 LYS A CA 7
ATOM 11012 C C . LYS A 1 20 ? -8.549 7.430 -9.092 1.00 0.00 20 LYS A C 7
ATOM 11013 O O . LYS A 1 20 ? -8.485 6.389 -8.437 1.00 0.00 20 LYS A O 7
ATOM 11032 N N . PRO A 1 21 ? -8.320 8.621 -8.513 1.00 0.00 21 PRO A N 7
ATOM 11033 C CA . PRO A 1 21 ? -8.196 8.773 -7.073 1.00 0.00 21 PRO A CA 7
ATOM 11034 C C . PRO A 1 21 ? -9.432 8.293 -6.312 1.00 0.00 21 PRO A C 7
ATOM 11035 O O . PRO A 1 21 ? -10.496 8.032 -6.879 1.00 0.00 21 PRO A O 7
ATOM 11046 N N . VAL A 1 22 ? -9.269 8.192 -5.001 1.00 0.00 22 VAL A N 7
ATOM 11047 C CA . VAL A 1 22 ? -10.254 7.754 -4.019 1.00 0.00 22 VAL A CA 7
ATOM 11048 C C . VAL A 1 22 ? -10.522 8.931 -3.067 1.00 0.00 22 VAL A C 7
ATOM 11049 O O . VAL A 1 22 ? -9.865 9.973 -3.162 1.00 0.00 22 VAL A O 7
ATOM 11062 N N . THR A 1 23 ? -11.571 8.877 -2.248 1.00 0.00 23 THR A N 7
ATOM 11063 C CA . THR A 1 23 ? -11.948 9.958 -1.335 1.00 0.00 23 THR A CA 7
ATOM 11064 C C . THR A 1 23 ? -12.193 9.398 0.072 1.00 0.00 23 THR A C 7
ATOM 11065 O O . THR A 1 23 ? -12.445 8.196 0.225 1.00 0.00 23 THR A O 7
ATOM 11076 N N . SER A 1 24 ? -12.066 10.246 1.096 1.00 0.00 24 SER A N 7
ATOM 11077 C CA . SER A 1 24 ? -11.898 9.880 2.473 1.00 0.00 24 SER A CA 7
ATOM 11078 C C . SER A 1 24 ? -12.401 11.015 3.345 1.00 0.00 24 SER A C 7
ATOM 11079 O O . SER A 1 24 ? -12.149 12.195 3.083 1.00 0.00 24 SER A O 7
ATOM 11087 N N . ASP A 1 25 ? -13.141 10.665 4.380 1.00 0.00 25 ASP A N 7
ATOM 11088 C CA . ASP A 1 25 ? -13.467 11.536 5.510 1.00 0.00 25 ASP A CA 7
ATOM 11089 C C . ASP A 1 25 ? -12.206 11.738 6.344 1.00 0.00 25 ASP A C 7
ATOM 11090 O O . ASP A 1 25 ? -12.120 11.299 7.495 1.00 0.00 25 ASP A O 7
ATOM 11099 N N . LYS A 1 26 ? -11.185 12.359 5.750 1.00 0.00 26 LYS A N 7
ATOM 11100 C CA . LYS A 1 26 ? -9.903 12.629 6.389 1.00 0.00 26 LYS A CA 7
ATOM 11101 C C . LYS A 1 26 ? -9.135 11.350 6.794 1.00 0.00 26 LYS A C 7
ATOM 11102 O O . LYS A 1 26 ? -8.040 11.450 7.346 1.00 0.00 26 LYS A O 7
ATOM 11121 N N . ASN A 1 27 ? -9.629 10.155 6.453 1.00 0.00 27 ASN A N 7
ATOM 11122 C CA . ASN A 1 27 ? -9.045 8.858 6.791 1.00 0.00 27 ASN A CA 7
ATOM 11123 C C . ASN A 1 27 ? -8.889 8.049 5.499 1.00 0.00 27 ASN A C 7
ATOM 11124 O O . ASN A 1 27 ? -9.745 7.205 5.199 1.00 0.00 27 ASN A O 7
ATOM 11135 N N . PRO A 1 28 ? -7.875 8.359 4.671 1.00 0.00 28 PRO A N 7
ATOM 11136 C CA . PRO A 1 28 ? -7.653 7.723 3.375 1.00 0.00 28 PRO A CA 7
ATOM 11137 C C . PRO A 1 28 ? -7.020 6.338 3.523 1.00 0.00 28 PRO A C 7
ATOM 11138 O O . PRO A 1 28 ? -6.442 6.054 4.575 1.00 0.00 28 PRO A O 7
ATOM 11149 N N . PRO A 1 29 ? -7.023 5.521 2.453 1.00 0.00 29 PRO A N 7
ATOM 11150 C CA . PRO A 1 29 ? -6.145 4.370 2.340 1.00 0.00 29 PRO A CA 7
ATOM 11151 C C . PRO A 1 29 ? -4.705 4.871 2.227 1.00 0.00 29 PRO A C 7
ATOM 11152 O O . PRO A 1 29 ? -4.158 5.048 1.141 1.00 0.00 29 PRO A O 7
ATOM 11163 N N . GLU A 1 30 ? -4.077 5.161 3.356 1.00 0.00 30 GLU A N 7
ATOM 11164 C CA . GLU A 1 30 ? -2.636 5.298 3.433 1.00 0.00 30 GLU A CA 7
ATOM 11165 C C . GLU A 1 30 ? -2.032 3.942 3.797 1.00 0.00 30 GLU A C 7
ATOM 11166 O O . GLU A 1 30 ? -2.735 3.033 4.261 1.00 0.00 30 GLU A O 7
ATOM 11178 N N . ILE A 1 31 ? -0.729 3.822 3.578 1.00 0.00 31 ILE A N 7
ATOM 11179 C CA . ILE A 1 31 ? 0.099 2.707 3.992 1.00 0.00 31 ILE A CA 7
ATOM 11180 C C . ILE A 1 31 ? 1.315 3.320 4.695 1.00 0.00 31 ILE A C 7
ATOM 11181 O O . ILE A 1 31 ? 1.709 4.462 4.423 1.00 0.00 31 ILE A O 7
ATOM 11197 N N . SER A 1 32 ? 1.924 2.567 5.596 1.00 0.00 32 SER A N 7
ATOM 11198 C CA . SER A 1 32 ? 3.216 2.875 6.164 1.00 0.00 32 SER A CA 7
ATOM 11199 C C . SER A 1 32 ? 3.933 1.550 6.389 1.00 0.00 32 SER A C 7
ATOM 11200 O O . SER A 1 32 ? 3.363 0.465 6.218 1.00 0.00 32 SER A O 7
ATOM 11208 N N . PHE A 1 33 ? 5.198 1.649 6.762 1.00 0.00 33 PHE A N 7
ATOM 11209 C CA . PHE A 1 33 ? 6.069 0.524 7.016 1.00 0.00 33 PHE A CA 7
ATOM 11210 C C . PHE A 1 33 ? 6.837 0.834 8.297 1.00 0.00 33 PHE A C 7
ATOM 11211 O O . PHE A 1 33 ? 6.901 2.005 8.692 1.00 0.00 33 PHE A O 7
ATOM 11228 N N . GLY A 1 34 ? 7.451 -0.161 8.944 1.00 0.00 34 GLY A N 7
ATOM 11229 C CA . GLY A 1 34 ? 8.317 0.177 10.063 1.00 0.00 34 GLY A CA 7
ATOM 11230 C C . GLY A 1 34 ? 8.728 -0.987 10.907 1.00 0.00 34 GLY A C 7
ATOM 11231 O O . GLY A 1 34 ? 7.903 -1.484 11.662 1.00 0.00 34 GLY A O 7
ATOM 11235 N N . GLU A 1 35 ? 10.026 -1.256 10.857 1.00 0.00 35 GLU A N 7
ATOM 11236 C CA . GLU A 1 35 ? 10.848 -2.352 11.311 1.00 0.00 35 GLU A CA 7
ATOM 11237 C C . GLU A 1 35 ? 10.651 -3.496 10.315 1.00 0.00 35 GLU A C 7
ATOM 11238 O O . GLU A 1 35 ? 9.554 -3.683 9.793 1.00 0.00 35 GLU A O 7
ATOM 11250 N N . LYS A 1 36 ? 11.726 -4.215 9.984 1.00 0.00 36 LYS A N 7
ATOM 11251 C CA . LYS A 1 36 ? 11.753 -5.398 9.115 1.00 0.00 36 LYS A CA 7
ATOM 11252 C C . LYS A 1 36 ? 10.984 -5.283 7.781 1.00 0.00 36 LYS A C 7
ATOM 11253 O O . LYS A 1 36 ? 10.665 -6.311 7.185 1.00 0.00 36 LYS A O 7
ATOM 11272 N N . MET A 1 37 ? 10.699 -4.080 7.289 1.00 0.00 37 MET A N 7
ATOM 11273 C CA . MET A 1 37 ? 9.784 -3.788 6.192 1.00 0.00 37 MET A CA 7
ATOM 11274 C C . MET A 1 37 ? 8.390 -4.383 6.397 1.00 0.00 37 MET A C 7
ATOM 11275 O O . MET A 1 37 ? 7.697 -4.728 5.440 1.00 0.00 37 MET A O 7
ATOM 11289 N N . MET A 1 38 ? 7.939 -4.439 7.651 1.00 0.00 38 MET A N 7
ATOM 11290 C CA . MET A 1 38 ? 6.559 -4.743 7.976 1.00 0.00 38 MET A CA 7
ATOM 11291 C C . MET A 1 38 ? 5.662 -3.652 7.398 1.00 0.00 38 MET A C 7
ATOM 11292 O O . MET A 1 38 ? 6.153 -2.580 7.043 1.00 0.00 38 MET A O 7
ATOM 11306 N N . ILE A 1 39 ? 4.359 -3.900 7.349 1.00 0.00 39 ILE A N 7
ATOM 11307 C CA . ILE A 1 39 ? 3.408 -3.080 6.612 1.00 0.00 39 ILE A CA 7
ATOM 11308 C C . ILE A 1 39 ? 2.200 -2.854 7.517 1.00 0.00 39 ILE A C 7
ATOM 11309 O O . ILE A 1 39 ? 1.618 -3.831 8.008 1.00 0.00 39 ILE A O 7
ATOM 11325 N N . SER A 1 40 ? 1.806 -1.593 7.685 1.00 0.00 40 SER A N 7
ATOM 11326 C CA . SER A 1 40 ? 0.535 -1.192 8.272 1.00 0.00 40 SER A CA 7
ATOM 11327 C C . SER A 1 40 ? -0.236 -0.379 7.227 1.00 0.00 40 SER A C 7
ATOM 11328 O O . SER A 1 40 ? 0.364 0.314 6.405 1.00 0.00 40 SER A O 7
ATOM 11336 N N . GLY A 1 41 ? -1.566 -0.453 7.231 1.00 0.00 41 GLY A N 7
ATOM 11337 C CA . GLY A 1 41 ? -2.416 0.230 6.267 1.00 0.00 41 GLY A CA 7
ATOM 11338 C C . GLY A 1 41 ? -3.862 -0.204 6.459 1.00 0.00 41 GLY A C 7
ATOM 11339 O O . GLY A 1 41 ? -4.162 -1.007 7.352 1.00 0.00 41 GLY A O 7
ATOM 11343 N N . SER A 1 42 ? -4.783 0.351 5.671 1.00 0.00 42 SER A N 7
ATOM 11344 C CA . SER A 1 42 ? -6.206 0.065 5.816 1.00 0.00 42 SER A CA 7
ATOM 11345 C C . SER A 1 42 ? -6.980 0.489 4.559 1.00 0.00 42 SER A C 7
ATOM 11346 O O . SER A 1 42 ? -7.333 1.657 4.430 1.00 0.00 42 SER A O 7
ATOM 11354 N N . MET A 1 43 ? -7.242 -0.440 3.625 1.00 0.00 43 MET A N 7
ATOM 11355 C CA . MET A 1 43 ? -8.086 -0.165 2.455 1.00 0.00 43 MET A CA 7
ATOM 11356 C C . MET A 1 43 ? -9.550 -0.031 2.874 1.00 0.00 43 MET A C 7
ATOM 11357 O O . MET A 1 43 ? -10.113 1.061 2.817 1.00 0.00 43 MET A O 7
ATOM 11371 N N . CYS A 1 44 ? -10.155 -1.143 3.297 1.00 0.00 44 CYS A N 7
ATOM 11372 C CA . CYS A 1 44 ? -11.480 -1.189 3.902 1.00 0.00 44 CYS A CA 7
ATOM 11373 C C . CYS A 1 44 ? -11.372 -2.116 5.111 1.00 0.00 44 CYS A C 7
ATOM 11374 O O . CYS A 1 44 ? -11.533 -1.712 6.261 1.00 0.00 44 CYS A O 7
ATOM 11381 N N . ASN A 1 45 ? -10.975 -3.361 4.852 1.00 0.00 45 ASN A N 7
ATOM 11382 C CA . ASN A 1 45 ? -10.885 -4.466 5.802 1.00 0.00 45 ASN A CA 7
ATOM 11383 C C . ASN A 1 45 ? -9.654 -4.423 6.700 1.00 0.00 45 ASN A C 7
ATOM 11384 O O . ASN A 1 45 ? -9.246 -5.443 7.260 1.00 0.00 45 ASN A O 7
ATOM 11395 N N . ARG A 1 46 ? -9.067 -3.242 6.881 1.00 0.00 46 ARG A N 7
ATOM 11396 C CA . ARG A 1 46 ? -7.716 -3.073 7.413 1.00 0.00 46 ARG A CA 7
ATOM 11397 C C . ARG A 1 46 ? -6.738 -3.910 6.592 1.00 0.00 46 ARG A C 7
ATOM 11398 O O . ARG A 1 46 ? -7.107 -4.350 5.510 1.00 0.00 46 ARG A O 7
ATOM 11419 N N . PHE A 1 47 ? -5.478 -3.982 7.003 1.00 0.00 47 PHE A N 7
ATOM 11420 C CA . PHE A 1 47 ? -4.520 -5.044 6.687 1.00 0.00 47 PHE A CA 7
ATOM 11421 C C . PHE A 1 47 ? -3.224 -4.718 7.419 1.00 0.00 47 PHE A C 7
ATOM 11422 O O . PHE A 1 47 ? -2.863 -3.546 7.586 1.00 0.00 47 PHE A O 7
ATOM 11439 N N . SER A 1 48 ? -2.512 -5.740 7.868 1.00 0.00 48 SER A N 7
ATOM 11440 C CA . SER A 1 48 ? -1.226 -5.599 8.534 1.00 0.00 48 SER A CA 7
ATOM 11441 C C . SER A 1 48 ? -0.440 -6.885 8.304 1.00 0.00 48 SER A C 7
ATOM 11442 O O . SER A 1 48 ? -1.052 -7.958 8.248 1.00 0.00 48 SER A O 7
ATOM 11450 N N . GLY A 1 49 ? 0.888 -6.806 8.178 1.00 0.00 49 GLY A N 7
ATOM 11451 C CA . GLY A 1 49 ? 1.678 -8.004 7.977 1.00 0.00 49 GLY A CA 7
ATOM 11452 C C . GLY A 1 49 ? 3.162 -7.713 7.873 1.00 0.00 49 GLY A C 7
ATOM 11453 O O . GLY A 1 49 ? 3.580 -6.588 7.597 1.00 0.00 49 GLY A O 7
ATOM 11457 N N . GLU A 1 50 ? 3.958 -8.764 8.023 1.00 0.00 50 GLU A N 7
ATOM 11458 C CA . GLU A 1 50 ? 5.372 -8.784 7.702 1.00 0.00 50 GLU A CA 7
ATOM 11459 C C . GLU A 1 50 ? 5.513 -8.724 6.182 1.00 0.00 50 GLU A C 7
ATOM 11460 O O . GLU A 1 50 ? 5.409 -9.750 5.497 1.00 0.00 50 GLU A O 7
ATOM 11472 N N . GLY A 1 51 ? 5.742 -7.522 5.669 1.00 0.00 51 GLY A N 7
ATOM 11473 C CA . GLY A 1 51 ? 6.389 -7.303 4.385 1.00 0.00 51 GLY A CA 7
ATOM 11474 C C . GLY A 1 51 ? 7.875 -7.625 4.477 1.00 0.00 51 GLY A C 7
ATOM 11475 O O . GLY A 1 51 ? 8.395 -7.916 5.559 1.00 0.00 51 GLY A O 7
ATOM 11479 N N . LYS A 1 52 ? 8.566 -7.552 3.341 1.00 0.00 52 LYS A N 7
ATOM 11480 C CA . LYS A 1 52 ? 10.018 -7.573 3.224 1.00 0.00 52 LYS A CA 7
ATOM 11481 C C . LYS A 1 52 ? 10.354 -7.071 1.819 1.00 0.00 52 LYS A C 7
ATOM 11482 O O . LYS A 1 52 ? 9.547 -7.268 0.910 1.00 0.00 52 LYS A O 7
ATOM 11501 N N . LEU A 1 53 ? 11.531 -6.476 1.622 1.00 0.00 53 LEU A N 7
ATOM 11502 C CA . LEU A 1 53 ? 12.070 -6.120 0.310 1.00 0.00 53 LEU A CA 7
ATOM 11503 C C . LEU A 1 53 ? 13.511 -6.612 0.210 1.00 0.00 53 LEU A C 7
ATOM 11504 O O . LEU A 1 53 ? 14.326 -6.373 1.103 1.00 0.00 53 LEU A O 7
ATOM 11520 N N . SER A 1 54 ? 13.821 -7.304 -0.885 1.00 0.00 54 SER A N 7
ATOM 11521 C CA . SER A 1 54 ? 15.150 -7.826 -1.200 1.00 0.00 54 SER A CA 7
ATOM 11522 C C . SER A 1 54 ? 15.480 -7.649 -2.689 1.00 0.00 54 SER A C 7
ATOM 11523 O O . SER A 1 54 ? 16.656 -7.551 -3.049 1.00 0.00 54 SER A O 7
ATOM 11531 N N . ASN A 1 55 ? 14.456 -7.613 -3.549 1.00 0.00 55 ASN A N 7
ATOM 11532 C CA . ASN A 1 55 ? 14.542 -8.003 -4.955 1.00 0.00 55 ASN A CA 7
ATOM 11533 C C . ASN A 1 55 ? 13.628 -7.181 -5.872 1.00 0.00 55 ASN A C 7
ATOM 11534 O O . ASN A 1 55 ? 13.349 -7.626 -6.983 1.00 0.00 55 ASN A O 7
ATOM 11545 N N . GLY A 1 56 ? 13.151 -6.014 -5.428 1.00 0.00 56 GLY A N 7
ATOM 11546 C CA . GLY A 1 56 ? 12.229 -5.192 -6.206 1.00 0.00 56 GLY A CA 7
ATOM 11547 C C . GLY A 1 56 ? 10.782 -5.663 -6.105 1.00 0.00 56 GLY A C 7
ATOM 11548 O O . GLY A 1 56 ? 9.990 -5.366 -6.995 1.00 0.00 56 GLY A O 7
ATOM 11552 N N . GLU A 1 57 ? 10.427 -6.395 -5.044 1.00 0.00 57 GLU A N 7
ATOM 11553 C CA . GLU A 1 57 ? 9.130 -7.019 -4.861 1.00 0.00 57 GLU A CA 7
ATOM 11554 C C . GLU A 1 57 ? 8.779 -7.022 -3.371 1.00 0.00 57 GLU A C 7
ATOM 11555 O O . GLU A 1 57 ? 9.647 -7.266 -2.524 1.00 0.00 57 GLU A O 7
ATOM 11567 N N . LEU A 1 58 ? 7.499 -6.804 -3.066 1.00 0.00 58 LEU A N 7
ATOM 11568 C CA . LEU A 1 58 ? 6.895 -6.822 -1.738 1.00 0.00 58 LEU A CA 7
ATOM 11569 C C . LEU A 1 58 ? 5.753 -7.838 -1.678 1.00 0.00 58 LEU A C 7
ATOM 11570 O O . LEU A 1 58 ? 4.641 -7.585 -2.145 1.00 0.00 58 LEU A O 7
ATOM 11586 N N . THR A 1 59 ? 6.025 -8.996 -1.083 1.00 0.00 59 THR A N 7
ATOM 11587 C CA . THR A 1 59 ? 5.018 -9.958 -0.639 1.00 0.00 59 THR A CA 7
ATOM 11588 C C . THR A 1 59 ? 4.571 -9.624 0.796 1.00 0.00 59 THR A C 7
ATOM 11589 O O . THR A 1 59 ? 5.280 -8.902 1.509 1.00 0.00 59 THR A O 7
ATOM 11600 N N . ALA A 1 60 ? 3.479 -10.228 1.280 1.00 0.00 60 ALA A N 7
ATOM 11601 C CA . ALA A 1 60 ? 3.122 -10.303 2.695 1.00 0.00 60 ALA A CA 7
ATOM 11602 C C . ALA A 1 60 ? 2.743 -11.740 3.052 1.00 0.00 60 ALA A C 7
ATOM 11603 O O . ALA A 1 60 ? 1.687 -12.246 2.678 1.00 0.00 60 ALA A O 7
ATOM 11610 N N . LYS A 1 61 ? 3.627 -12.407 3.792 1.00 0.00 61 LYS A N 7
ATOM 11611 C CA . LYS A 1 61 ? 3.545 -13.828 4.129 1.00 0.00 61 LYS A CA 7
ATOM 11612 C C . LYS A 1 61 ? 2.382 -14.219 5.060 1.00 0.00 61 LYS A C 7
ATOM 11613 O O . LYS A 1 61 ? 2.339 -15.371 5.497 1.00 0.00 61 LYS A O 7
ATOM 11632 N N . GLY A 1 62 ? 1.451 -13.328 5.401 1.00 0.00 62 GLY A N 7
ATOM 11633 C CA . GLY A 1 62 ? 0.310 -13.595 6.272 1.00 0.00 62 GLY A CA 7
ATOM 11634 C C . GLY A 1 62 ? -0.851 -12.695 5.875 1.00 0.00 62 GLY A C 7
ATOM 11635 O O . GLY A 1 62 ? -1.786 -13.148 5.223 1.00 0.00 62 GLY A O 7
ATOM 11639 N N . LEU A 1 63 ? -0.718 -11.404 6.162 1.00 0.00 63 LEU A N 7
ATOM 11640 C CA . LEU A 1 63 ? -1.615 -10.300 5.911 1.00 0.00 63 LEU A CA 7
ATOM 11641 C C . LEU A 1 63 ? -2.977 -10.458 6.598 1.00 0.00 63 LEU A C 7
ATOM 11642 O O . LEU A 1 63 ? -3.931 -10.994 6.040 1.00 0.00 63 LEU A O 7
ATOM 11658 N N . ALA A 1 64 ? -3.060 -9.957 7.826 1.00 0.00 64 ALA A N 7
ATOM 11659 C CA . ALA A 1 64 ? -4.238 -10.028 8.675 1.00 0.00 64 ALA A CA 7
ATOM 11660 C C . ALA A 1 64 ? -5.305 -9.023 8.229 1.00 0.00 64 ALA A C 7
ATOM 11661 O O . ALA A 1 64 ? -5.176 -7.833 8.539 1.00 0.00 64 ALA A O 7
ATOM 11668 N N . MET A 1 65 ? -6.368 -9.467 7.550 1.00 0.00 65 MET A N 7
ATOM 11669 C CA . MET A 1 65 ? -7.527 -8.637 7.207 1.00 0.00 65 MET A CA 7
ATOM 11670 C C . MET A 1 65 ? -8.767 -9.006 8.028 1.00 0.00 65 MET A C 7
ATOM 11671 O O . MET A 1 65 ? -8.810 -10.034 8.709 1.00 0.00 65 MET A O 7
ATOM 11685 N N . THR A 1 66 ? -9.785 -8.148 7.943 1.00 0.00 66 THR A N 7
ATOM 11686 C CA . THR A 1 66 ? -11.054 -8.225 8.680 1.00 0.00 66 THR A CA 7
ATOM 11687 C C . THR A 1 66 ? -12.211 -8.641 7.753 1.00 0.00 66 THR A C 7
ATOM 11688 O O . THR A 1 66 ? -11.973 -9.268 6.716 1.00 0.00 66 THR A O 7
ATOM 11699 N N . ARG A 1 67 ? -13.468 -8.446 8.173 1.00 0.00 67 ARG A N 7
ATOM 11700 C CA . ARG A 1 67 ? -14.658 -8.648 7.340 1.00 0.00 67 ARG A CA 7
ATOM 11701 C C . ARG A 1 67 ? -15.684 -7.554 7.634 1.00 0.00 67 ARG A C 7
ATOM 11702 O O . ARG A 1 67 ? -16.579 -7.707 8.469 1.00 0.00 67 ARG A O 7
ATOM 11723 N N . MET A 1 68 ? -15.509 -6.421 6.972 1.00 0.00 68 MET A N 7
ATOM 11724 C CA . MET A 1 68 ? -16.272 -5.188 7.032 1.00 0.00 68 MET A CA 7
ATOM 11725 C C . MET A 1 68 ? -16.524 -4.700 5.599 1.00 0.00 68 MET A C 7
ATOM 11726 O O . MET A 1 68 ? -16.029 -5.270 4.625 1.00 0.00 68 MET A O 7
ATOM 11740 N N . MET A 1 69 ? -17.271 -3.608 5.470 1.00 0.00 69 MET A N 7
ATOM 11741 C CA . MET A 1 69 ? -17.486 -2.841 4.257 1.00 0.00 69 MET A CA 7
ATOM 11742 C C . MET A 1 69 ? -17.340 -1.345 4.554 1.00 0.00 69 MET A C 7
ATOM 11743 O O . MET A 1 69 ? -17.111 -0.942 5.699 1.00 0.00 69 MET A O 7
ATOM 11757 N N . CYS A 1 70 ? -17.464 -0.528 3.512 1.00 0.00 70 CYS A N 7
ATOM 11758 C CA . CYS A 1 70 ? -17.170 0.897 3.493 1.00 0.00 70 CYS A CA 7
ATOM 11759 C C . CYS A 1 70 ? -18.180 1.601 2.601 1.00 0.00 70 CYS A C 7
ATOM 11760 O O . CYS A 1 70 ? -18.624 1.025 1.605 1.00 0.00 70 CYS A O 7
ATOM 11767 N N . ALA A 1 71 ? -18.491 2.860 2.915 1.00 0.00 71 ALA A N 7
ATOM 11768 C CA . ALA A 1 71 ? -19.602 3.597 2.306 1.00 0.00 71 ALA A CA 7
ATOM 11769 C C . ALA A 1 71 ? -19.304 4.128 0.893 1.00 0.00 71 ALA A C 7
ATOM 11770 O O . ALA A 1 71 ? -19.958 5.069 0.443 1.00 0.00 71 ALA A O 7
ATOM 11777 N N . ASN A 1 72 ? -18.319 3.560 0.195 1.00 0.00 72 ASN A N 7
ATOM 11778 C CA . ASN A 1 72 ? -18.152 3.686 -1.254 1.00 0.00 72 ASN A CA 7
ATOM 11779 C C . ASN A 1 72 ? -17.543 2.362 -1.728 1.00 0.00 72 ASN A C 7
ATOM 11780 O O . ASN A 1 72 ? -16.622 1.867 -1.068 1.00 0.00 72 ASN A O 7
ATOM 11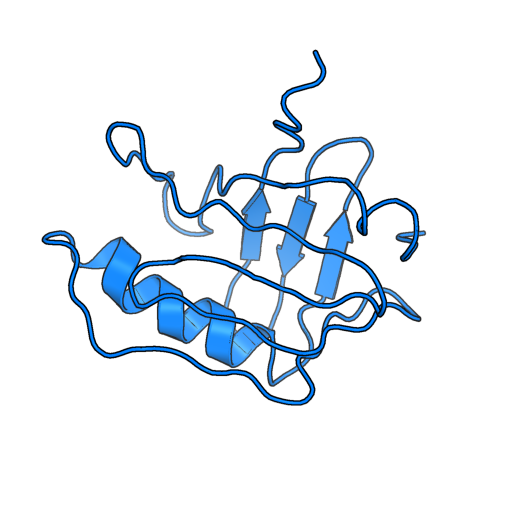791 N N . PRO A 1 73 ? -17.928 1.829 -2.902 1.00 0.00 73 PRO A N 7
ATOM 11792 C CA . PRO A 1 73 ? -17.513 0.492 -3.328 1.00 0.00 73 PRO A CA 7
ATOM 11793 C C . PRO A 1 73 ? -16.035 0.426 -3.695 1.00 0.00 73 PRO A C 7
ATOM 11794 O O . PRO A 1 73 ? -15.439 -0.645 -3.629 1.00 0.00 73 PRO A O 7
ATOM 11805 N N . GLN A 1 74 ? -15.423 1.565 -4.028 1.00 0.00 74 GLN A N 7
ATOM 11806 C CA . GLN A 1 74 ? -14.025 1.653 -4.418 1.00 0.00 74 GLN A CA 7
ATOM 11807 C C . GLN A 1 74 ? -13.107 0.999 -3.378 1.00 0.00 74 GLN A C 7
ATOM 11808 O O . GLN A 1 74 ? -12.149 0.325 -3.751 1.00 0.00 74 GLN A O 7
ATOM 11822 N N . LEU A 1 75 ? -13.415 1.156 -2.087 1.00 0.00 75 LEU A N 7
ATOM 11823 C CA . LEU A 1 75 ? -12.616 0.611 -0.991 1.00 0.00 75 LEU A CA 7
ATOM 11824 C C . LEU A 1 75 ? -12.840 -0.896 -0.820 1.00 0.00 75 LEU A C 7
ATOM 11825 O O . LEU A 1 75 ? -11.924 -1.599 -0.400 1.00 0.00 75 LEU A O 7
ATOM 11841 N N . ASN A 1 76 ? -14.047 -1.381 -1.130 1.00 0.00 76 ASN A N 7
ATOM 11842 C CA . ASN A 1 76 ? -14.445 -2.792 -1.031 1.00 0.00 76 ASN A CA 7
ATOM 11843 C C . ASN A 1 76 ? -13.935 -3.594 -2.239 1.00 0.00 76 ASN A C 7
ATOM 11844 O O . ASN A 1 76 ? -13.948 -4.821 -2.240 1.00 0.00 76 ASN A O 7
ATOM 11855 N N . GLU A 1 77 ? -13.503 -2.894 -3.289 1.00 0.00 77 GLU A N 7
ATOM 11856 C CA . GLU A 1 77 ? -12.675 -3.396 -4.378 1.00 0.00 77 GLU A CA 7
ATOM 11857 C C . GLU A 1 77 ? -11.204 -3.417 -3.947 1.00 0.00 77 GLU A C 7
ATOM 11858 O O . GLU A 1 77 ? -10.469 -4.372 -4.222 1.00 0.00 77 GLU A O 7
ATOM 11870 N N . LEU A 1 78 ? -10.742 -2.337 -3.307 1.00 0.00 78 LEU A N 7
ATOM 11871 C CA . LEU A 1 78 ? -9.331 -2.145 -2.994 1.00 0.00 78 LEU A CA 7
ATOM 11872 C C . LEU A 1 78 ? -8.818 -3.156 -1.996 1.00 0.00 78 LEU A C 7
ATOM 11873 O O . LEU A 1 78 ? -7.671 -3.578 -2.117 1.00 0.00 78 LEU A O 7
ATOM 11889 N N . ASP A 1 79 ? -9.638 -3.545 -1.026 1.00 0.00 79 ASP A N 7
ATOM 11890 C CA . ASP A 1 79 ? -9.257 -4.576 -0.074 1.00 0.00 79 ASP A CA 7
ATOM 11891 C C . ASP A 1 79 ? -8.992 -5.906 -0.768 1.00 0.00 79 ASP A C 7
ATOM 11892 O O . ASP A 1 79 ? -8.061 -6.609 -0.380 1.00 0.00 79 ASP A O 7
ATOM 11901 N N . ASN A 1 80 ? -9.732 -6.229 -1.830 1.00 0.00 80 ASN A N 7
ATOM 11902 C CA . ASN A 1 80 ? -9.508 -7.479 -2.524 1.00 0.00 80 ASN A CA 7
ATOM 11903 C C . ASN A 1 80 ? -8.248 -7.349 -3.361 1.00 0.00 80 ASN A C 7
ATOM 11904 O O . ASN A 1 80 ? -7.354 -8.188 -3.273 1.00 0.00 80 ASN A O 7
ATOM 11915 N N . THR A 1 81 ? -8.175 -6.252 -4.117 1.00 0.00 81 THR A N 7
ATOM 11916 C CA . THR A 1 81 ? -7.046 -5.884 -4.947 1.00 0.00 81 THR A CA 7
ATOM 11917 C C . THR A 1 81 ? -5.751 -6.046 -4.139 1.00 0.00 81 THR A C 7
ATOM 11918 O O . THR A 1 81 ? -4.893 -6.842 -4.509 1.00 0.00 81 THR A O 7
ATOM 11929 N N . ILE A 1 82 ? -5.608 -5.333 -3.019 1.00 0.00 82 ILE A N 7
ATOM 11930 C CA . ILE A 1 82 ? -4.350 -5.324 -2.294 1.00 0.00 82 ILE A CA 7
ATOM 11931 C C . ILE A 1 82 ? -4.062 -6.674 -1.633 1.00 0.00 82 ILE A C 7
ATOM 11932 O O . ILE A 1 82 ? -2.890 -7.057 -1.537 1.00 0.00 82 ILE A O 7
ATOM 11948 N N . SER A 1 83 ? -5.090 -7.386 -1.155 1.00 0.00 83 SER A N 7
ATOM 11949 C CA . SER A 1 83 ? -4.890 -8.678 -0.524 1.00 0.00 83 SER A CA 7
ATOM 11950 C C . SER A 1 83 ? -4.214 -9.620 -1.515 1.00 0.00 83 SER A C 7
ATOM 11951 O O . SER A 1 83 ? -3.238 -10.287 -1.167 1.00 0.00 83 SER A O 7
ATOM 11959 N N . GLU A 1 84 ? -4.730 -9.661 -2.741 1.00 0.00 84 GLU A N 7
ATOM 11960 C CA . GLU A 1 84 ? -4.237 -10.504 -3.809 1.00 0.00 84 GLU A CA 7
ATOM 11961 C C . GLU A 1 84 ? -2.835 -10.058 -4.249 1.00 0.00 84 GLU A C 7
ATOM 11962 O O . GLU A 1 84 ? -1.955 -10.912 -4.349 1.00 0.00 84 GLU A O 7
ATOM 11974 N N . MET A 1 85 ? -2.569 -8.749 -4.391 1.00 0.00 85 MET A N 7
ATOM 11975 C CA . MET A 1 85 ? -1.297 -8.247 -4.909 1.00 0.00 85 MET A CA 7
ATOM 11976 C C . MET A 1 85 ? -0.148 -8.714 -4.021 1.00 0.00 85 MET A C 7
ATOM 11977 O O . MET A 1 85 ? 0.863 -9.239 -4.482 1.00 0.00 85 MET A O 7
ATOM 11991 N N . LEU A 1 86 ? -0.318 -8.544 -2.713 1.00 0.00 86 LEU A N 7
ATOM 11992 C CA . LEU A 1 86 ? 0.719 -8.852 -1.738 1.00 0.00 86 LEU A CA 7
ATOM 11993 C C . LEU A 1 86 ? 0.848 -10.349 -1.492 1.00 0.00 86 LEU A C 7
ATOM 11994 O O . LEU A 1 86 ? 1.893 -10.783 -1.004 1.00 0.00 86 LEU A O 7
ATOM 12010 N N . LYS A 1 87 ? -0.178 -11.141 -1.811 1.00 0.00 87 LYS A N 7
ATOM 12011 C CA . LYS A 1 87 ? -0.061 -12.583 -1.708 1.00 0.00 87 LYS A CA 7
ATOM 12012 C C . LYS A 1 87 ? 0.848 -13.090 -2.826 1.00 0.00 87 LYS A C 7
ATOM 12013 O O . LYS A 1 87 ? 1.607 -14.030 -2.615 1.00 0.00 87 LYS A O 7
ATOM 12032 N N . GLU A 1 88 ? 0.753 -12.486 -4.014 1.00 0.00 88 GLU A N 7
ATOM 12033 C CA . GLU A 1 88 ? 1.449 -12.958 -5.202 1.00 0.00 88 GLU A CA 7
ATOM 12034 C C . GLU A 1 88 ? 2.843 -12.354 -5.353 1.00 0.00 88 GLU A C 7
ATOM 12035 O O . GLU A 1 88 ? 3.698 -13.022 -5.939 1.00 0.00 88 GLU A O 7
ATOM 12047 N N . GLY A 1 89 ? 3.073 -11.139 -4.845 1.00 0.00 89 GLY A N 7
ATOM 12048 C CA . GLY A 1 89 ? 4.324 -10.400 -4.971 1.00 0.00 89 GLY A CA 7
ATOM 12049 C C . GLY A 1 89 ? 4.105 -9.180 -5.845 1.00 0.00 89 GLY A C 7
ATOM 12050 O O . GLY A 1 89 ? 4.101 -9.285 -7.073 1.00 0.00 89 GLY A O 7
ATOM 12054 N N . ALA A 1 90 ? 3.885 -8.030 -5.205 1.00 0.00 90 ALA A N 7
ATOM 12055 C CA . ALA A 1 90 ? 3.778 -6.774 -5.920 1.00 0.00 90 ALA A CA 7
ATOM 12056 C C . ALA A 1 90 ? 5.183 -6.306 -6.261 1.00 0.00 90 ALA A C 7
ATOM 12057 O O . ALA A 1 90 ? 6.026 -6.226 -5.370 1.00 0.00 90 ALA A O 7
ATOM 12064 N N . GLN A 1 91 ? 5.424 -5.975 -7.523 1.00 0.00 91 GLN A N 7
ATOM 12065 C CA . GLN A 1 91 ? 6.626 -5.299 -7.975 1.00 0.00 91 GLN A CA 7
ATOM 12066 C C . GLN A 1 91 ? 6.659 -3.934 -7.302 1.00 0.00 91 GLN A C 7
ATOM 12067 O O . GLN A 1 91 ? 5.623 -3.279 -7.152 1.00 0.00 91 GLN A O 7
ATOM 12081 N N . VAL A 1 92 ? 7.854 -3.524 -6.896 1.00 0.00 92 VAL A N 7
ATOM 12082 C CA . VAL A 1 92 ? 8.114 -2.347 -6.101 1.00 0.00 92 VAL A CA 7
ATOM 12083 C C . VAL A 1 92 ? 9.153 -1.506 -6.826 1.00 0.00 92 VAL A C 7
ATOM 12084 O O . VAL A 1 92 ? 10.291 -1.929 -7.018 1.00 0.00 92 VAL A O 7
ATOM 12097 N N . ASP A 1 93 ? 8.717 -0.319 -7.253 1.00 0.00 93 ASP A N 7
ATOM 12098 C CA . ASP A 1 93 ? 9.486 0.674 -7.984 1.00 0.00 93 ASP A CA 7
ATOM 12099 C C . ASP A 1 93 ? 9.138 2.041 -7.372 1.00 0.00 93 ASP A C 7
ATOM 12100 O O . ASP A 1 93 ? 8.391 2.847 -7.932 1.00 0.00 93 ASP A O 7
ATOM 12109 N N . LEU A 1 94 ? 9.628 2.303 -6.153 1.00 0.00 94 LEU A N 7
ATOM 12110 C CA . LEU A 1 94 ? 9.587 3.643 -5.564 1.00 0.00 94 LEU A CA 7
ATOM 12111 C C . LEU A 1 94 ? 10.661 4.463 -6.267 1.00 0.00 94 LEU A C 7
ATOM 12112 O O . LEU A 1 94 ? 11.857 4.229 -6.086 1.00 0.00 94 LEU A O 7
ATOM 12128 N N . THR A 1 95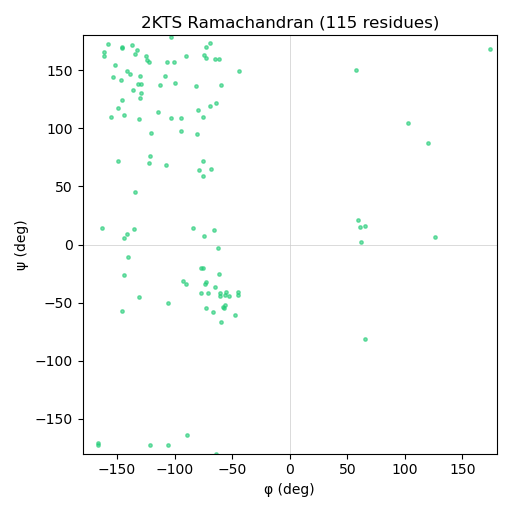 ? 10.204 5.381 -7.110 1.00 0.00 95 THR A N 7
ATOM 12129 C CA . THR A 1 95 ? 11.023 6.393 -7.774 1.00 0.00 95 THR A CA 7
ATOM 12130 C C . THR A 1 95 ? 11.450 7.435 -6.724 1.00 0.00 95 THR A C 7
ATOM 12131 O O . THR A 1 95 ? 11.317 7.191 -5.527 1.00 0.00 95 THR A O 7
ATOM 12142 N N . ALA A 1 96 ? 11.934 8.608 -7.143 1.00 0.00 96 ALA A N 7
ATOM 12143 C CA . ALA A 1 96 ? 12.415 9.650 -6.239 1.00 0.00 96 ALA A CA 7
ATOM 12144 C C . ALA A 1 96 ? 11.474 9.878 -5.038 1.00 0.00 96 ALA A C 7
ATOM 12145 O O . ALA A 1 96 ? 11.946 9.886 -3.901 1.00 0.00 96 ALA A O 7
ATOM 12152 N N . ASN A 1 97 ? 10.161 10.039 -5.277 1.00 0.00 97 ASN A N 7
ATOM 12153 C CA . ASN A 1 97 ? 9.144 10.376 -4.276 1.00 0.00 97 ASN A CA 7
ATOM 12154 C C . ASN A 1 97 ? 7.717 9.969 -4.696 1.00 0.00 97 ASN A C 7
ATOM 12155 O O . ASN A 1 97 ? 6.739 10.591 -4.263 1.00 0.00 97 ASN A O 7
ATOM 12166 N N . GLN A 1 98 ? 7.570 8.923 -5.519 1.00 0.00 98 GLN A N 7
ATOM 12167 C CA . GLN A 1 98 ? 6.285 8.334 -5.906 1.00 0.00 98 GLN A CA 7
ATOM 12168 C C . GLN A 1 98 ? 6.435 6.814 -5.874 1.00 0.00 98 GLN A C 7
ATOM 12169 O O . GLN A 1 98 ? 7.300 6.245 -6.544 1.00 0.00 98 GLN A O 7
ATOM 12183 N N . LEU A 1 99 ? 5.606 6.156 -5.073 1.00 0.00 99 LEU A N 7
ATOM 12184 C CA . LEU A 1 99 ? 5.501 4.709 -5.030 1.00 0.00 99 LEU A CA 7
ATOM 12185 C C . LEU A 1 99 ? 4.863 4.300 -6.352 1.00 0.00 99 LEU A C 7
ATOM 12186 O O . LEU A 1 99 ? 3.787 4.806 -6.676 1.00 0.00 99 LEU A O 7
ATOM 12202 N N . THR A 1 100 ? 5.514 3.431 -7.122 1.00 0.00 100 THR A N 7
ATOM 12203 C CA . THR A 1 100 ? 4.928 2.854 -8.319 1.00 0.00 100 THR A CA 7
ATOM 12204 C C . THR A 1 100 ? 4.950 1.346 -8.103 1.00 0.00 100 THR A C 7
ATOM 12205 O O . THR A 1 100 ? 6.023 0.770 -7.915 1.00 0.00 100 THR A O 7
ATOM 12216 N N . LEU A 1 101 ? 3.771 0.728 -7.989 1.00 0.00 101 LEU A N 7
ATOM 12217 C CA . LEU A 1 101 ? 3.636 -0.700 -7.725 1.00 0.00 101 LEU A CA 7
ATOM 12218 C C . LEU A 1 101 ? 2.851 -1.301 -8.877 1.00 0.00 101 LEU A C 7
ATOM 12219 O O . LEU A 1 101 ? 1.992 -0.620 -9.444 1.00 0.00 101 LEU A O 7
ATOM 12235 N N . ALA A 1 102 ? 3.101 -2.572 -9.177 1.00 0.00 102 ALA A N 7
ATOM 12236 C CA . ALA A 1 102 ? 2.349 -3.368 -10.144 1.00 0.00 102 ALA A CA 7
ATOM 12237 C C . ALA A 1 102 ? 2.278 -4.809 -9.639 1.00 0.00 102 ALA A C 7
ATOM 12238 O O . ALA A 1 102 ? 3.058 -5.213 -8.776 1.00 0.00 102 ALA A O 7
ATOM 12245 N N . THR A 1 103 ? 1.351 -5.613 -10.142 1.00 0.00 103 THR A N 7
ATOM 12246 C CA . THR A 1 103 ? 1.233 -7.042 -9.956 1.00 0.00 103 THR A CA 7
ATOM 12247 C C . THR A 1 103 ? 0.440 -7.547 -11.175 1.00 0.00 103 THR A C 7
ATOM 12248 O O . THR A 1 103 ? 0.212 -6.774 -12.112 1.00 0.00 103 THR A O 7
ATOM 12259 N N . ALA A 1 104 ? -0.046 -8.792 -11.194 1.00 0.00 104 ALA A N 7
ATOM 12260 C CA . ALA A 1 104 ? -1.105 -9.142 -12.132 1.00 0.00 104 ALA A CA 7
ATOM 12261 C C . ALA A 1 104 ? -2.332 -8.240 -11.937 1.00 0.00 104 ALA A C 7
ATOM 12262 O O . ALA A 1 104 ? -2.841 -7.704 -12.922 1.00 0.00 104 ALA A O 7
ATOM 12269 N N . LYS A 1 105 ? -2.776 -8.032 -10.690 1.00 0.00 105 LYS A N 7
ATOM 12270 C CA . LYS A 1 105 ? -4.033 -7.366 -10.340 1.00 0.00 105 LYS A CA 7
ATOM 12271 C C . LYS A 1 105 ? -4.223 -6.032 -11.058 1.00 0.00 105 LYS A C 7
ATOM 12272 O O . LYS A 1 105 ? -5.197 -5.856 -11.787 1.00 0.00 105 LYS A O 7
ATOM 12291 N N . GLN A 1 106 ? -3.358 -5.066 -10.761 1.00 0.00 106 GLN A N 7
ATOM 12292 C CA . GLN A 1 106 ? -3.398 -3.693 -11.257 1.00 0.00 106 GLN A CA 7
ATOM 12293 C C . GLN A 1 106 ? -2.054 -3.022 -10.938 1.00 0.00 106 GLN A C 7
ATOM 12294 O O . GLN A 1 106 ? -1.106 -3.686 -10.508 1.00 0.00 106 GLN A O 7
ATOM 12308 N N . THR A 1 107 ? -1.982 -1.701 -11.085 1.00 0.00 107 THR A N 7
ATOM 12309 C CA . THR A 1 107 ? -0.884 -0.868 -10.614 1.00 0.00 107 THR A CA 7
ATOM 12310 C C . THR A 1 107 ? -1.481 0.208 -9.699 1.00 0.00 107 THR A C 7
ATOM 12311 O O . THR A 1 107 ? -2.646 0.581 -9.868 1.00 0.00 107 THR A O 7
ATOM 12322 N N . LEU A 1 108 ? -0.705 0.645 -8.703 1.00 0.00 108 LEU A N 7
ATOM 12323 C CA . LEU A 1 108 ? -1.044 1.684 -7.732 1.00 0.00 108 LEU A CA 7
ATOM 12324 C C . LEU A 1 108 ? -0.031 2.809 -7.839 1.00 0.00 108 LEU A C 7
ATOM 12325 O O . LEU A 1 108 ? 1.135 2.568 -8.182 1.00 0.00 108 LEU A O 7
ATOM 12341 N N . THR A 1 109 ? -0.439 3.997 -7.394 1.00 0.00 109 THR A N 7
ATOM 12342 C CA . THR A 1 109 ? 0.433 5.164 -7.347 1.00 0.00 109 THR A CA 7
ATOM 12343 C C . THR A 1 109 ? 0.222 5.890 -6.011 1.00 0.00 109 THR A C 7
ATOM 12344 O O . THR A 1 109 ? -0.699 6.707 -5.880 1.00 0.00 109 THR A O 7
ATOM 12355 N N . TYR A 1 110 ? 1.041 5.570 -5.001 1.00 0.00 110 TYR A N 7
ATOM 12356 C CA . TYR A 1 110 ? 1.042 6.306 -3.737 1.00 0.00 110 TYR A CA 7
ATOM 12357 C C . TYR A 1 110 ? 2.045 7.464 -3.811 1.00 0.00 110 TYR A C 7
ATOM 12358 O O . TYR A 1 110 ? 3.055 7.390 -4.516 1.00 0.00 110 TYR A O 7
ATOM 12376 N N . LYS A 1 111 ? 1.827 8.491 -2.990 1.00 0.00 111 LYS A N 7
ATOM 12377 C CA . LYS A 1 111 ? 2.682 9.672 -2.884 1.00 0.00 111 LYS A CA 7
ATOM 12378 C C . LYS A 1 111 ? 3.411 9.610 -1.554 1.00 0.00 111 LYS A C 7
ATOM 12379 O O . LYS A 1 111 ? 2.802 9.238 -0.549 1.00 0.00 111 LYS A O 7
ATOM 12398 N N . LEU A 1 112 ? 4.665 10.056 -1.526 1.00 0.00 112 LEU A N 7
ATOM 12399 C CA . LEU A 1 112 ? 5.443 10.308 -0.312 1.00 0.00 112 LEU A CA 7
ATOM 12400 C C . LEU A 1 112 ? 4.880 11.547 0.415 1.00 0.00 112 LEU A C 7
ATOM 12401 O O . LEU A 1 112 ? 5.485 12.618 0.398 1.00 0.00 112 LEU A O 7
ATOM 12417 N N . ALA A 1 113 ? 3.668 11.465 0.971 1.00 0.00 113 ALA A N 7
ATOM 12418 C CA . ALA A 1 113 ? 3.007 12.556 1.690 1.00 0.00 113 ALA A CA 7
ATOM 12419 C C . ALA A 1 113 ? 3.199 12.277 3.174 1.00 0.00 113 ALA A C 7
ATOM 12420 O O . ALA A 1 113 ? 2.301 11.777 3.847 1.00 0.00 113 ALA A O 7
ATOM 12427 N N . ASP A 1 114 ? 4.405 12.518 3.671 1.00 0.00 114 ASP A N 7
ATOM 12428 C CA . ASP A 1 114 ? 4.884 11.935 4.922 1.00 0.00 114 ASP A CA 7
ATOM 12429 C C . ASP A 1 114 ? 4.932 12.988 6.028 1.00 0.00 114 ASP A C 7
ATOM 12430 O O . ASP A 1 114 ? 5.812 12.979 6.887 1.00 0.00 114 ASP A O 7
ATOM 12439 N N . LEU A 1 115 ? 3.994 13.942 5.976 1.00 0.00 115 LEU A N 7
ATOM 12440 C CA . LEU A 1 115 ? 3.753 14.977 6.985 1.00 0.00 115 LEU A CA 7
ATOM 12441 C C . LEU A 1 115 ? 4.932 15.944 7.157 1.00 0.00 115 LEU A C 7
ATOM 12442 O O . LEU A 1 115 ? 4.961 16.751 8.088 1.00 0.00 115 LEU A O 7
ATOM 12458 N N . MET A 1 116 ? 5.895 15.904 6.240 1.00 0.00 116 MET A N 7
ATOM 12459 C CA . MET A 1 116 ? 7.128 16.679 6.287 1.00 0.00 116 MET A CA 7
ATOM 12460 C C . MET A 1 116 ? 7.066 17.970 5.466 1.00 0.00 116 MET A C 7
ATOM 12461 O O . MET A 1 116 ? 8.084 18.651 5.328 1.00 0.00 116 MET A O 7
ATOM 12475 N N . ASN A 1 117 ? 5.910 18.316 4.889 1.00 0.00 117 ASN A N 7
ATOM 12476 C CA . ASN A 1 117 ? 5.754 19.449 3.982 1.00 0.00 117 ASN A CA 7
ATOM 12477 C C . ASN A 1 117 ? 4.708 20.409 4.530 1.00 0.00 117 ASN A C 7
ATOM 12478 O O . ASN A 1 117 ? 4.254 21.303 3.814 1.00 0.00 117 ASN A O 7
ATOM 12489 N N . MET A 1 1 ? 17.521 1.340 -6.771 1.00 0.00 1 MET A N 8
ATOM 12490 C CA . MET A 1 1 ? 16.169 0.829 -6.600 1.00 0.00 1 MET A CA 8
ATOM 12491 C C . MET A 1 1 ? 15.632 1.254 -5.225 1.00 0.00 1 MET A C 8
ATOM 12492 O O . MET A 1 1 ? 16.239 2.100 -4.563 1.00 0.00 1 MET A O 8
ATOM 12506 N N . VAL A 1 2 ? 14.461 0.757 -4.825 1.00 0.00 2 VAL A N 8
ATOM 12507 C CA . VAL A 1 2 ? 13.919 0.995 -3.493 1.00 0.00 2 VAL A CA 8
ATOM 12508 C C . VAL A 1 2 ? 14.721 0.187 -2.466 1.00 0.00 2 VAL A C 8
ATOM 12509 O O . VAL A 1 2 ? 15.218 -0.902 -2.773 1.00 0.00 2 VAL A O 8
ATOM 12522 N N . THR A 1 3 ? 14.757 0.659 -1.221 1.00 0.00 3 THR A N 8
ATOM 12523 C CA . THR A 1 3 ? 15.323 -0.064 -0.091 1.00 0.00 3 THR A CA 8
ATOM 12524 C C . THR A 1 3 ? 14.359 -0.014 1.098 1.00 0.00 3 THR A C 8
ATOM 12525 O O . THR A 1 3 ? 13.497 0.860 1.151 1.00 0.00 3 THR A O 8
ATOM 12536 N N . PRO A 1 4 ? 14.478 -0.942 2.064 1.00 0.00 4 PRO A N 8
ATOM 12537 C CA . PRO A 1 4 ? 13.568 -1.028 3.205 1.00 0.00 4 PRO A CA 8
ATOM 12538 C C . PRO A 1 4 ? 13.674 0.204 4.092 1.00 0.00 4 PRO A C 8
ATOM 12539 O O . PRO A 1 4 ? 12.704 0.617 4.727 1.00 0.00 4 PRO A O 8
ATOM 12550 N N . GLU A 1 5 ? 14.886 0.739 4.182 1.00 0.00 5 GLU A N 8
ATOM 12551 C CA . GLU A 1 5 ? 15.216 1.960 4.890 1.00 0.00 5 GLU A CA 8
ATOM 12552 C C . GLU A 1 5 ? 14.294 3.101 4.435 1.00 0.00 5 GLU A C 8
ATOM 12553 O O . GLU A 1 5 ? 13.561 3.641 5.257 1.00 0.00 5 GLU A O 8
ATOM 12565 N N . GLN A 1 6 ? 14.230 3.392 3.129 1.00 0.00 6 GLN A N 8
ATOM 12566 C CA . GLN A 1 6 ? 13.334 4.396 2.545 1.00 0.00 6 GLN A CA 8
ATOM 12567 C C . GLN A 1 6 ? 11.842 4.003 2.567 1.00 0.00 6 GLN A C 8
ATOM 12568 O O . GLN A 1 6 ? 11.058 4.567 1.803 1.00 0.00 6 GLN A O 8
ATOM 12582 N N . LEU A 1 7 ? 11.416 3.072 3.428 1.00 0.00 7 LEU A N 8
ATOM 12583 C CA . LEU A 1 7 ? 10.028 2.637 3.569 1.00 0.00 7 LEU A CA 8
ATOM 12584 C C . LEU A 1 7 ? 9.593 2.671 5.028 1.00 0.00 7 LEU A C 8
ATOM 12585 O O . LEU A 1 7 ? 8.614 3.352 5.323 1.00 0.00 7 LEU A O 8
ATOM 12601 N N . GLN A 1 8 ? 10.311 1.974 5.924 1.00 0.00 8 GLN A N 8
ATOM 12602 C CA . GLN A 1 8 ? 10.089 1.809 7.372 1.00 0.00 8 GLN A CA 8
ATOM 12603 C C . GLN A 1 8 ? 9.730 3.056 8.192 1.00 0.00 8 GLN A C 8
ATOM 12604 O O . GLN A 1 8 ? 9.416 2.938 9.378 1.00 0.00 8 GLN A O 8
ATOM 12618 N N . HIS A 1 9 ? 9.807 4.242 7.606 1.00 0.00 9 HIS A N 8
ATOM 12619 C CA . HIS A 1 9 ? 9.446 5.487 8.263 1.00 0.00 9 HIS A CA 8
ATOM 12620 C C . HIS A 1 9 ? 8.898 6.524 7.280 1.00 0.00 9 HIS A C 8
ATOM 12621 O O . HIS A 1 9 ? 9.128 7.725 7.444 1.00 0.00 9 HIS A O 8
ATOM 12635 N N . HIS A 1 10 ? 8.155 6.084 6.265 1.00 0.00 10 HIS A N 8
ATOM 12636 C CA . HIS A 1 10 ? 7.492 6.979 5.329 1.00 0.00 10 HIS A CA 8
ATOM 12637 C C . HIS A 1 10 ? 6.025 6.589 5.156 1.00 0.00 10 HIS A C 8
ATOM 12638 O O . HIS A 1 10 ? 5.591 5.506 5.560 1.00 0.00 10 HIS A O 8
ATOM 12652 N N . ARG A 1 11 ? 5.248 7.504 4.575 1.00 0.00 11 ARG A N 8
ATOM 12653 C CA . ARG A 1 11 ? 3.802 7.430 4.415 1.00 0.00 11 ARG A CA 8
ATOM 12654 C C . ARG A 1 11 ? 3.501 7.702 2.950 1.00 0.00 11 ARG A C 8
ATOM 12655 O O . ARG A 1 11 ? 4.116 8.576 2.331 1.00 0.00 11 ARG A O 8
ATOM 12676 N N . PHE A 1 12 ? 2.555 6.943 2.418 1.00 0.00 12 PHE A N 8
ATOM 12677 C CA . PHE A 1 12 ? 2.310 6.789 1.006 1.00 0.00 12 PHE A CA 8
ATOM 12678 C C . PHE A 1 12 ? 0.810 6.830 0.801 1.00 0.00 12 PHE A C 8
ATOM 12679 O O . PHE A 1 12 ? 0.094 5.953 1.267 1.00 0.00 12 PHE A O 8
ATOM 12696 N N . VAL A 1 13 ? 0.309 7.872 0.154 1.00 0.00 13 VAL A N 8
ATOM 12697 C CA . VAL A 1 13 ? -1.131 8.084 -0.001 1.00 0.00 13 VAL A CA 8
ATOM 12698 C C . VAL A 1 13 ? -1.478 7.698 -1.428 1.00 0.00 13 VAL A C 8
ATOM 12699 O O . VAL A 1 13 ? -0.638 7.864 -2.320 1.00 0.00 13 VAL A O 8
ATOM 12712 N N . LEU A 1 14 ? -2.660 7.111 -1.631 1.00 0.00 14 LEU A N 8
ATOM 12713 C CA . LEU A 1 14 ? -3.004 6.508 -2.903 1.00 0.00 14 LEU A CA 8
ATOM 12714 C C . LEU A 1 14 ? -3.417 7.597 -3.888 1.00 0.00 14 LEU A C 8
ATOM 12715 O O . LEU A 1 14 ? -4.559 8.062 -3.857 1.00 0.00 14 LEU A O 8
ATOM 12731 N N . GLU A 1 15 ? -2.491 8.057 -4.726 1.00 0.00 15 GLU A N 8
ATOM 12732 C CA . GLU A 1 15 ? -2.737 9.220 -5.560 1.00 0.00 15 GLU A CA 8
ATOM 12733 C C . GLU A 1 15 ? -3.637 8.872 -6.747 1.00 0.00 15 GLU A C 8
ATOM 12734 O O . GLU A 1 15 ? -4.564 9.638 -7.027 1.00 0.00 15 GLU A O 8
ATOM 12746 N N . SER A 1 16 ? -3.478 7.704 -7.380 1.00 0.00 16 SER A N 8
ATOM 12747 C CA . SER A 1 16 ? -4.532 7.146 -8.225 1.00 0.00 16 SER A CA 8
ATOM 12748 C C . SER A 1 16 ? -4.394 5.626 -8.348 1.00 0.00 16 SER A C 8
ATOM 12749 O O . SER A 1 16 ? -3.313 5.054 -8.163 1.00 0.00 16 SER A O 8
ATOM 12757 N N . VAL A 1 17 ? -5.518 4.980 -8.663 1.00 0.00 17 VAL A N 8
ATOM 12758 C CA . VAL A 1 17 ? -5.630 3.564 -8.989 1.00 0.00 17 VAL A CA 8
ATOM 12759 C C . VAL A 1 17 ? -5.354 3.413 -10.490 1.00 0.00 17 VAL A C 8
ATOM 12760 O O . VAL A 1 17 ? -5.322 4.395 -11.236 1.00 0.00 17 VAL A O 8
ATOM 12773 N N . ASN A 1 18 ? -5.240 2.170 -10.955 1.00 0.00 18 ASN A N 8
ATOM 12774 C CA . ASN A 1 18 ? -5.263 1.816 -12.371 1.00 0.00 18 ASN A CA 8
ATOM 12775 C C . ASN A 1 18 ? -6.493 2.370 -13.093 1.00 0.00 18 ASN A C 8
ATOM 12776 O O . ASN A 1 18 ? -6.418 2.705 -14.270 1.00 0.00 18 ASN A O 8
ATOM 12787 N N . GLY A 1 19 ? -7.636 2.411 -12.405 1.00 0.00 19 GLY A N 8
ATOM 12788 C CA . GLY A 1 19 ? -8.930 2.716 -13.002 1.00 0.00 19 GLY A CA 8
ATOM 12789 C C . GLY A 1 19 ? -9.294 4.193 -12.901 1.00 0.00 19 GLY A C 8
ATOM 12790 O O . GLY A 1 19 ? -9.649 4.799 -13.909 1.00 0.00 19 GLY A O 8
ATOM 12794 N N . LYS A 1 20 ? -9.272 4.757 -11.690 1.00 0.00 20 LYS A N 8
ATOM 12795 C CA . LYS A 1 20 ? -9.693 6.125 -11.377 1.00 0.00 20 LYS A CA 8
ATOM 12796 C C . LYS A 1 20 ? -9.065 6.542 -10.044 1.00 0.00 20 LYS A C 8
ATOM 12797 O O . LYS A 1 20 ? -8.660 5.652 -9.295 1.00 0.00 20 LYS A O 8
ATOM 12816 N N . PRO A 1 21 ? -9.018 7.831 -9.681 1.00 0.00 21 PRO A N 8
ATOM 12817 C CA . PRO A 1 21 ? -8.610 8.218 -8.340 1.00 0.00 21 PRO A CA 8
ATOM 12818 C C . PRO A 1 21 ? -9.683 7.845 -7.311 1.00 0.00 21 PRO A C 8
ATOM 12819 O O . PRO A 1 21 ? -10.804 7.445 -7.655 1.00 0.00 21 PRO A O 8
ATOM 12830 N N . VAL A 1 22 ? -9.340 7.987 -6.036 1.00 0.00 22 VAL A N 8
ATOM 12831 C CA . VAL A 1 22 ? -10.158 7.668 -4.880 1.00 0.00 22 VAL A CA 8
ATOM 12832 C C . VAL A 1 22 ? -10.018 8.829 -3.894 1.00 0.00 22 VAL A C 8
ATOM 12833 O O . VAL A 1 22 ? -8.932 9.375 -3.685 1.00 0.00 22 VAL A O 8
ATOM 12846 N N . THR A 1 23 ? -11.143 9.245 -3.324 1.00 0.00 23 THR A N 8
ATOM 12847 C CA . THR A 1 23 ? -11.246 10.388 -2.437 1.00 0.00 23 THR A CA 8
ATOM 12848 C C . THR A 1 23 ? -12.304 10.044 -1.384 1.00 0.00 23 THR A C 8
ATOM 12849 O O . THR A 1 23 ? -13.435 9.670 -1.720 1.00 0.00 23 THR A O 8
ATOM 12860 N N . SER A 1 24 ? -11.919 10.120 -0.111 1.00 0.00 24 SER A N 8
ATOM 12861 C CA . SER A 1 24 ? -12.635 9.530 1.016 1.00 0.00 24 SER A CA 8
ATOM 12862 C C . SER A 1 24 ? -12.976 10.608 2.046 1.00 0.00 24 SER A C 8
ATOM 12863 O O . SER A 1 24 ? -12.813 10.420 3.256 1.00 0.00 24 SER A O 8
ATOM 12871 N N . ASP A 1 25 ? -13.396 11.773 1.556 1.00 0.00 25 ASP A N 8
ATOM 12872 C CA . ASP A 1 25 ? -13.558 13.037 2.263 1.00 0.00 25 ASP A CA 8
ATOM 12873 C C . ASP A 1 25 ? -12.195 13.484 2.777 1.00 0.00 25 ASP A C 8
ATOM 12874 O O . ASP A 1 25 ? -11.534 14.286 2.112 1.00 0.00 25 ASP A O 8
ATOM 12883 N N . LYS A 1 26 ? -11.712 12.905 3.880 1.00 0.00 26 LYS A N 8
ATOM 12884 C CA . LYS A 1 26 ? -10.408 13.207 4.461 1.00 0.00 26 LYS A CA 8
ATOM 12885 C C . LYS A 1 26 ? -9.545 12.001 4.809 1.00 0.00 26 LYS A C 8
ATOM 12886 O O . LYS A 1 26 ? -8.377 12.219 5.124 1.00 0.00 26 LYS A O 8
ATOM 12905 N N . ASN A 1 27 ? -10.055 10.769 4.741 1.00 0.00 27 ASN A N 8
ATOM 12906 C CA . ASN A 1 27 ? -9.314 9.566 5.150 1.00 0.00 27 ASN A CA 8
ATOM 12907 C C . ASN A 1 27 ? -9.056 8.641 3.961 1.00 0.00 27 ASN A C 8
ATOM 12908 O O . ASN A 1 27 ? -9.752 7.632 3.810 1.00 0.00 27 ASN A O 8
ATOM 12919 N N . PRO A 1 28 ? -8.093 8.984 3.088 1.00 0.00 28 PRO A N 8
ATOM 12920 C CA . PRO A 1 28 ? -7.786 8.215 1.891 1.00 0.00 28 PRO A CA 8
ATOM 12921 C C . PRO A 1 28 ? -7.204 6.824 2.201 1.00 0.00 28 PRO A C 8
ATOM 12922 O O . PRO A 1 28 ? -6.677 6.614 3.295 1.00 0.00 28 PRO A O 8
ATOM 12933 N N . PRO A 1 29 ? -7.223 5.904 1.215 1.00 0.00 29 PRO A N 8
ATOM 12934 C CA . PRO A 1 29 ? -6.549 4.604 1.263 1.00 0.00 29 PRO A CA 8
ATOM 12935 C C . PRO A 1 29 ? -5.013 4.711 1.294 1.00 0.00 29 PRO A C 8
ATOM 12936 O O . PRO A 1 29 ? -4.315 4.287 0.372 1.00 0.00 29 PRO A O 8
ATOM 12947 N N . GLU A 1 30 ? -4.438 5.276 2.348 1.00 0.00 30 GLU A N 8
ATOM 12948 C CA . GLU A 1 30 ? -2.992 5.376 2.482 1.00 0.00 30 GLU A CA 8
ATOM 12949 C C . GLU A 1 30 ? -2.371 4.021 2.885 1.00 0.00 30 GLU A C 8
ATOM 12950 O O . GLU A 1 30 ? -3.053 3.049 3.241 1.00 0.00 30 GLU A O 8
ATOM 12962 N N . ILE A 1 31 ? -1.047 3.963 2.824 1.00 0.00 31 ILE A N 8
ATOM 12963 C CA . ILE A 1 31 ? -0.191 2.895 3.311 1.00 0.00 31 ILE A CA 8
ATOM 12964 C C . ILE A 1 31 ? 1.024 3.559 3.970 1.00 0.00 31 ILE A C 8
ATOM 12965 O O . ILE A 1 31 ? 1.350 4.725 3.724 1.00 0.00 31 ILE A O 8
ATOM 12981 N N . SER A 1 32 ? 1.710 2.821 4.825 1.00 0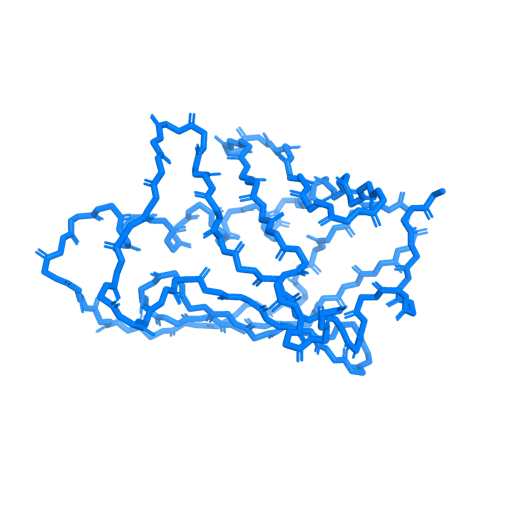.00 32 SER A N 8
ATOM 12982 C CA . SER A 1 32 ? 3.012 3.141 5.360 1.00 0.00 32 SER A CA 8
ATOM 12983 C C . SER A 1 32 ? 3.732 1.820 5.627 1.00 0.00 32 SER A C 8
ATOM 12984 O O . SER A 1 32 ? 3.161 0.736 5.443 1.00 0.00 32 SER A O 8
ATOM 12992 N N . PHE A 1 33 ? 4.980 1.896 6.069 1.00 0.00 33 PHE A N 8
ATOM 12993 C CA . PHE A 1 33 ? 5.749 0.733 6.458 1.00 0.00 33 PHE A CA 8
ATOM 12994 C C . PHE A 1 33 ? 6.423 1.083 7.772 1.00 0.00 33 PHE A C 8
ATOM 12995 O O . PHE A 1 33 ? 6.770 2.240 8.000 1.00 0.00 33 PHE A O 8
ATOM 13012 N N . GLY A 1 34 ? 6.624 0.074 8.608 1.00 0.00 34 GLY A N 8
ATOM 13013 C CA . GLY A 1 34 ? 7.274 0.166 9.895 1.00 0.00 34 GLY A CA 8
ATOM 13014 C C . GLY A 1 34 ? 7.652 -1.250 10.319 1.00 0.00 34 GLY A C 8
ATOM 13015 O O . GLY A 1 34 ? 7.464 -2.199 9.538 1.00 0.00 34 GLY A O 8
ATOM 13019 N N . GLU A 1 35 ? 8.200 -1.382 11.531 1.00 0.00 35 GLU A N 8
ATOM 13020 C CA . GLU A 1 35 ? 8.792 -2.617 12.044 1.00 0.00 35 GLU A CA 8
ATOM 13021 C C . GLU A 1 35 ? 9.735 -3.227 10.993 1.00 0.00 35 GLU A C 8
ATOM 13022 O O . GLU A 1 35 ? 10.295 -2.485 10.186 1.00 0.00 35 GLU A O 8
ATOM 13034 N N . LYS A 1 36 ? 10.122 -4.499 11.084 1.00 0.00 36 LYS A N 8
ATOM 13035 C CA . LYS A 1 36 ? 11.096 -5.128 10.208 1.00 0.00 36 LYS A CA 8
ATOM 13036 C C . LYS A 1 36 ? 10.570 -5.309 8.766 1.00 0.00 36 LYS A C 8
ATOM 13037 O O . LYS A 1 36 ? 10.564 -6.440 8.272 1.00 0.00 36 LYS A O 8
ATOM 13056 N N . MET A 1 37 ? 10.129 -4.249 8.076 1.00 0.00 37 MET A N 8
ATOM 13057 C CA . MET A 1 37 ? 9.194 -4.282 6.952 1.00 0.00 37 MET A CA 8
ATOM 13058 C C . MET A 1 37 ? 7.986 -5.176 7.285 1.00 0.00 37 MET A C 8
ATOM 13059 O O . MET A 1 37 ? 7.981 -6.363 6.952 1.00 0.00 37 MET A O 8
ATOM 13073 N N . MET A 1 38 ? 6.952 -4.629 7.925 1.00 0.00 38 MET A N 8
ATOM 13074 C CA . MET A 1 38 ? 5.782 -5.403 8.383 1.00 0.00 38 MET A CA 8
ATOM 13075 C C . MET A 1 38 ? 4.442 -4.889 7.843 1.00 0.00 38 MET A C 8
ATOM 13076 O O . MET A 1 38 ? 3.401 -5.470 8.133 1.00 0.00 38 MET A O 8
ATOM 13090 N N . ILE A 1 39 ? 4.527 -3.884 6.975 1.00 0.00 39 ILE A N 8
ATOM 13091 C CA . ILE A 1 39 ? 3.531 -3.118 6.237 1.00 0.00 39 ILE A CA 8
ATOM 13092 C C . ILE A 1 39 ? 2.371 -2.661 7.140 1.00 0.00 39 ILE A C 8
ATOM 13093 O O . ILE A 1 39 ? 1.790 -3.443 7.887 1.00 0.00 39 ILE A O 8
ATOM 13109 N N . SER A 1 40 ? 1.970 -1.397 7.054 1.00 0.00 40 SER A N 8
ATOM 13110 C CA . SER A 1 40 ? 0.863 -0.903 7.858 1.00 0.00 40 SER A CA 8
ATOM 13111 C C . SER A 1 40 ? 0.040 0.032 6.970 1.00 0.00 40 SER A C 8
ATOM 13112 O O . SER A 1 40 ? 0.476 1.155 6.700 1.00 0.00 40 SER A O 8
ATOM 13120 N N . GLY A 1 41 ? -1.101 -0.420 6.441 1.00 0.00 41 GLY A N 8
ATOM 13121 C CA . GLY A 1 41 ? -1.948 0.416 5.597 1.00 0.00 41 GLY A CA 8
ATOM 13122 C C . GLY A 1 41 ? -3.428 0.126 5.787 1.00 0.00 41 GLY A C 8
ATOM 13123 O O . GLY A 1 41 ? -3.810 -0.806 6.502 1.00 0.00 41 GLY A O 8
ATOM 13127 N N . SER A 1 42 ? -4.272 0.932 5.139 1.00 0.00 42 SER A N 8
ATOM 13128 C CA . SER A 1 42 ? -5.715 0.811 5.235 1.00 0.00 42 SER A CA 8
ATOM 13129 C C . SER A 1 42 ? -6.383 1.274 3.939 1.00 0.00 42 SER A C 8
ATOM 13130 O O . SER A 1 42 ? -6.829 2.410 3.833 1.00 0.00 42 SER A O 8
ATOM 13138 N N . MET A 1 43 ? -6.500 0.372 2.957 1.00 0.00 43 MET A N 8
ATOM 13139 C CA . MET A 1 43 ? -7.337 0.584 1.777 1.00 0.00 43 MET A CA 8
ATOM 13140 C C . MET A 1 43 ? -8.780 0.794 2.234 1.00 0.00 43 MET A C 8
ATOM 13141 O O . MET A 1 43 ? -9.465 1.728 1.824 1.00 0.00 43 MET A O 8
ATOM 13155 N N . CYS A 1 44 ? -9.199 -0.088 3.139 1.00 0.00 44 CYS A N 8
ATOM 13156 C CA . CYS A 1 44 ? -10.338 0.088 4.005 1.00 0.00 44 CYS A CA 8
ATOM 13157 C C . CYS A 1 44 ? -10.045 -0.661 5.296 1.00 0.00 44 CYS A C 8
ATOM 13158 O O . CYS A 1 44 ? -9.806 -0.072 6.350 1.00 0.00 44 CYS A O 8
ATOM 13165 N N . ASN A 1 45 ? -9.978 -1.982 5.188 1.00 0.00 45 ASN A N 8
ATOM 13166 C CA . ASN A 1 45 ? -10.213 -2.908 6.289 1.00 0.00 45 ASN A CA 8
ATOM 13167 C C . ASN A 1 45 ? -8.940 -3.174 7.091 1.00 0.00 45 ASN A C 8
ATOM 13168 O O . ASN A 1 45 ? -8.831 -4.199 7.754 1.00 0.00 45 ASN A O 8
ATOM 13179 N N . ARG A 1 46 ? -7.968 -2.268 7.030 1.00 0.00 46 ARG A N 8
ATOM 13180 C CA . ARG A 1 46 ? -6.563 -2.442 7.406 1.00 0.00 46 ARG A CA 8
ATOM 13181 C C . ARG A 1 46 ? -5.918 -3.663 6.760 1.00 0.00 46 ARG A C 8
ATOM 13182 O O . ARG A 1 46 ? -6.575 -4.562 6.243 1.00 0.00 46 ARG A O 8
ATOM 13203 N N . PHE A 1 47 ? -4.594 -3.660 6.765 1.00 0.00 47 PHE A N 8
ATOM 13204 C CA . PHE A 1 47 ? -3.760 -4.793 6.400 1.00 0.00 47 PHE A CA 8
ATOM 13205 C C . PHE A 1 47 ? -2.349 -4.565 6.901 1.00 0.00 47 PHE A C 8
ATOM 13206 O O . PHE A 1 47 ? -1.962 -3.444 7.256 1.00 0.00 47 PHE A O 8
ATOM 13223 N N . SER A 1 48 ? -1.606 -5.662 6.924 1.00 0.00 48 SER A N 8
ATOM 13224 C CA . SER A 1 48 ? -0.198 -5.746 7.215 1.00 0.00 48 SER A CA 8
ATOM 13225 C C . SER A 1 48 ? 0.333 -7.055 6.624 1.00 0.00 48 SER A C 8
ATOM 13226 O O . SER A 1 48 ? -0.445 -7.974 6.355 1.00 0.00 48 SER A O 8
ATOM 13234 N N . GLY A 1 49 ? 1.650 -7.217 6.513 1.00 0.00 49 GLY A N 8
ATOM 13235 C CA . GLY A 1 49 ? 2.223 -8.522 6.229 1.00 0.00 49 GLY A CA 8
ATOM 13236 C C . GLY A 1 49 ? 3.739 -8.436 6.189 1.00 0.00 49 GLY A C 8
ATOM 13237 O O . GLY A 1 49 ? 4.298 -7.342 6.164 1.00 0.00 49 GLY A O 8
ATOM 13241 N N . GLU A 1 50 ? 4.416 -9.581 6.190 1.00 0.00 50 GLU A N 8
ATOM 13242 C CA . GLU A 1 50 ? 5.868 -9.646 6.082 1.00 0.00 50 GLU A CA 8
ATOM 13243 C C . GLU A 1 50 ? 6.302 -9.045 4.748 1.00 0.00 50 GLU A C 8
ATOM 13244 O O . GLU A 1 50 ? 6.235 -9.723 3.722 1.00 0.00 50 GLU A O 8
ATOM 13256 N N . GLY A 1 51 ? 6.722 -7.779 4.791 1.00 0.00 51 GLY A N 8
ATOM 13257 C CA . GLY A 1 51 ? 7.117 -7.004 3.626 1.00 0.00 51 GLY A CA 8
ATOM 13258 C C . GLY A 1 51 ? 8.279 -7.653 2.913 1.00 0.00 51 GLY A C 8
ATOM 13259 O O . GLY A 1 51 ? 8.151 -8.136 1.790 1.00 0.00 51 GLY A O 8
ATOM 13263 N N . LYS A 1 52 ? 9.425 -7.635 3.603 1.00 0.00 52 LYS A N 8
ATOM 13264 C CA . LYS A 1 52 ? 10.737 -7.936 3.055 1.00 0.00 52 LYS A CA 8
ATOM 13265 C C . LYS A 1 52 ? 11.096 -6.886 2.008 1.00 0.00 52 LYS A C 8
ATOM 13266 O O . LYS A 1 52 ? 10.246 -6.123 1.550 1.00 0.00 52 LYS A O 8
ATOM 13285 N N . LEU A 1 53 ? 12.372 -6.818 1.643 1.00 0.00 53 LEU A N 8
ATOM 13286 C CA . LEU A 1 53 ? 12.813 -6.128 0.446 1.00 0.00 53 LEU A CA 8
ATOM 13287 C C . LEU A 1 53 ? 14.232 -6.581 0.157 1.00 0.00 53 LEU A C 8
ATOM 13288 O O . LEU A 1 53 ? 15.136 -6.267 0.933 1.00 0.00 53 LEU A O 8
ATOM 13304 N N . SER A 1 54 ? 14.445 -7.338 -0.917 1.00 0.00 54 SER A N 8
ATOM 13305 C CA . SER A 1 54 ? 15.781 -7.781 -1.289 1.00 0.00 54 SER A CA 8
ATOM 13306 C C . SER A 1 54 ? 15.950 -7.943 -2.803 1.00 0.00 54 SER A C 8
ATOM 13307 O O . SER A 1 54 ? 17.091 -8.135 -3.233 1.00 0.00 54 SER A O 8
ATOM 13315 N N . ASN A 1 55 ? 14.877 -7.911 -3.602 1.00 0.00 55 ASN A N 8
ATOM 13316 C CA . ASN A 1 55 ? 14.882 -8.254 -5.025 1.00 0.00 55 ASN A CA 8
ATOM 13317 C C . ASN A 1 55 ? 13.688 -7.575 -5.717 1.00 0.00 55 ASN A C 8
ATOM 13318 O O . ASN A 1 55 ? 12.922 -8.231 -6.412 1.00 0.00 55 ASN A O 8
ATOM 13329 N N . GLY A 1 56 ? 13.461 -6.282 -5.464 1.00 0.00 56 GLY A N 8
ATOM 13330 C CA . GLY A 1 56 ? 12.489 -5.472 -6.208 1.00 0.00 56 GLY A CA 8
ATOM 13331 C C . GLY A 1 56 ? 11.016 -5.856 -6.026 1.00 0.00 56 GLY A C 8
ATOM 13332 O O . GLY A 1 56 ? 10.154 -5.274 -6.683 1.00 0.00 56 GLY A O 8
ATOM 13336 N N . GLU A 1 57 ? 10.707 -6.800 -5.131 1.00 0.00 57 GLU A N 8
ATOM 13337 C CA . GLU A 1 57 ? 9.416 -7.477 -5.090 1.00 0.00 57 GLU A CA 8
ATOM 13338 C C . GLU A 1 57 ? 8.900 -7.491 -3.646 1.00 0.00 57 GLU A C 8
ATOM 13339 O O . GLU A 1 57 ? 9.493 -8.142 -2.775 1.00 0.00 57 GLU A O 8
ATOM 13351 N N . LEU A 1 58 ? 7.840 -6.730 -3.379 1.00 0.00 58 LEU A N 8
ATOM 13352 C CA . LEU A 1 58 ? 7.157 -6.620 -2.098 1.00 0.00 58 LEU A CA 8
ATOM 13353 C C . LEU A 1 58 ? 6.061 -7.681 -2.051 1.00 0.00 58 LEU A C 8
ATOM 13354 O O . LEU A 1 58 ? 5.019 -7.527 -2.694 1.00 0.00 58 LEU A O 8
ATOM 13370 N N . THR A 1 59 ? 6.285 -8.756 -1.306 1.00 0.00 59 THR A N 8
ATOM 13371 C CA . THR A 1 59 ? 5.246 -9.726 -1.004 1.00 0.00 59 THR A CA 8
ATOM 13372 C C . THR A 1 59 ? 4.543 -9.361 0.307 1.00 0.00 59 THR A C 8
ATOM 13373 O O . THR A 1 59 ? 5.012 -8.528 1.086 1.00 0.00 59 THR A O 8
ATOM 13384 N N . ALA A 1 60 ? 3.425 -10.033 0.582 1.00 0.00 60 ALA A N 8
ATOM 13385 C CA . ALA A 1 60 ? 2.998 -10.339 1.934 1.00 0.00 60 ALA A CA 8
ATOM 13386 C C . ALA A 1 60 ? 2.833 -11.848 2.022 1.00 0.00 60 ALA A C 8
ATOM 13387 O O . ALA A 1 60 ? 2.206 -12.465 1.158 1.00 0.00 60 ALA A O 8
ATOM 13394 N N . LYS A 1 61 ? 3.401 -12.450 3.064 1.00 0.00 61 LYS A N 8
ATOM 13395 C CA . LYS A 1 61 ? 3.228 -13.863 3.361 1.00 0.00 61 LYS A CA 8
ATOM 13396 C C . LYS A 1 61 ? 1.872 -14.035 4.047 1.00 0.00 61 LYS A C 8
ATOM 13397 O O . LYS A 1 61 ? 1.817 -14.045 5.275 1.00 0.00 61 LYS A O 8
ATOM 13416 N N . GLY A 1 62 ? 0.786 -14.113 3.281 1.00 0.00 62 GLY A N 8
ATOM 13417 C CA . GLY A 1 62 ? -0.563 -14.395 3.785 1.00 0.00 62 GLY A CA 8
ATOM 13418 C C . GLY A 1 62 ? -1.452 -13.152 3.844 1.00 0.00 62 GLY A C 8
ATOM 13419 O O . GLY A 1 62 ? -2.551 -13.182 3.292 1.00 0.00 62 GLY A O 8
ATOM 13423 N N . LEU A 1 63 ? -0.936 -12.058 4.423 1.00 0.00 63 LEU A N 8
ATOM 13424 C CA . LEU A 1 63 ? -1.522 -10.768 4.690 1.00 0.00 63 LEU A CA 8
ATOM 13425 C C . LEU A 1 63 ? -2.683 -10.811 5.697 1.00 0.00 63 LEU A C 8
ATOM 13426 O O . LEU A 1 63 ? -3.799 -11.199 5.358 1.00 0.00 63 LEU A O 8
ATOM 13442 N N . ALA A 1 64 ? -2.437 -10.338 6.925 1.00 0.00 64 ALA A N 8
ATOM 13443 C CA . ALA A 1 64 ? -3.502 -10.151 7.906 1.00 0.00 64 ALA A CA 8
ATOM 13444 C C . ALA A 1 64 ? -4.272 -8.870 7.567 1.00 0.00 64 ALA A C 8
ATOM 13445 O O . ALA A 1 64 ? -3.665 -7.891 7.126 1.00 0.00 64 ALA A O 8
ATOM 13452 N N . MET A 1 65 ? -5.583 -8.846 7.824 1.00 0.00 65 MET A N 8
ATOM 13453 C CA . MET A 1 65 ? -6.501 -7.721 7.592 1.00 0.00 65 MET A CA 8
ATOM 13454 C C . MET A 1 65 ? -7.494 -7.649 8.770 1.00 0.00 65 MET A C 8
ATOM 13455 O O . MET A 1 65 ? -7.225 -8.247 9.815 1.00 0.00 65 MET A O 8
ATOM 13469 N N . THR A 1 66 ? -8.609 -6.917 8.663 1.00 0.00 66 THR A N 8
ATOM 13470 C CA . THR A 1 66 ? -9.733 -6.974 9.611 1.00 0.00 66 THR A CA 8
ATOM 13471 C C . THR A 1 66 ? -11.058 -7.137 8.844 1.00 0.00 66 THR A C 8
ATOM 13472 O O . THR A 1 66 ? -11.059 -7.503 7.666 1.00 0.00 66 THR A O 8
ATOM 13483 N N . ARG A 1 67 ? -12.200 -6.921 9.506 1.00 0.00 67 ARG A N 8
ATOM 13484 C CA . ARG A 1 67 ? -13.550 -7.041 8.959 1.00 0.00 67 ARG A CA 8
ATOM 13485 C C . ARG A 1 67 ? -14.382 -5.852 9.435 1.00 0.00 67 ARG A C 8
ATOM 13486 O O . ARG A 1 67 ? -15.143 -5.956 10.399 1.00 0.00 67 ARG A O 8
ATOM 13507 N N . MET A 1 68 ? -14.178 -4.683 8.828 1.00 0.00 68 MET A N 8
ATOM 13508 C CA . MET A 1 68 ? -14.843 -3.432 9.201 1.00 0.00 68 MET A CA 8
ATOM 13509 C C . MET A 1 68 ? -15.573 -2.794 8.013 1.00 0.00 68 MET A C 8
ATOM 13510 O O . MET A 1 68 ? -15.237 -3.036 6.856 1.00 0.00 68 MET A O 8
ATOM 13524 N N . MET A 1 69 ? -16.553 -1.937 8.306 1.00 0.00 69 MET A N 8
ATOM 13525 C CA . MET A 1 69 ? -17.228 -1.106 7.309 1.00 0.00 69 MET A CA 8
ATOM 13526 C C . MET A 1 69 ? -16.295 0.031 6.877 1.00 0.00 69 MET A C 8
ATOM 13527 O O . MET A 1 69 ? -15.419 0.443 7.642 1.00 0.00 69 MET A O 8
ATOM 13541 N N . CYS A 1 70 ? -16.593 0.656 5.737 1.00 0.00 70 CYS A N 8
ATOM 13542 C CA . CYS A 1 70 ? -16.107 1.968 5.318 1.00 0.00 70 CYS A CA 8
ATOM 13543 C C . CYS A 1 70 ? -17.312 2.906 5.140 1.00 0.00 70 CYS A C 8
ATOM 13544 O O . CYS A 1 70 ? -18.459 2.514 5.370 1.00 0.00 70 CYS A O 8
ATOM 13551 N N . ALA A 1 71 ? -17.047 4.153 4.747 1.00 0.00 71 ALA A N 8
ATOM 13552 C CA . ALA A 1 71 ? -18.045 5.093 4.247 1.00 0.00 71 ALA A CA 8
ATOM 13553 C C . ALA A 1 71 ? -18.335 4.870 2.756 1.00 0.00 71 ALA A C 8
ATOM 13554 O O . ALA A 1 71 ? -19.438 5.160 2.300 1.00 0.00 71 ALA A O 8
ATOM 13561 N N . ASN A 1 72 ? -17.381 4.328 1.990 1.00 0.00 72 ASN A N 8
ATOM 13562 C CA . ASN A 1 72 ? -17.468 4.215 0.530 1.00 0.00 72 ASN A CA 8
ATOM 13563 C C . ASN A 1 72 ? -17.393 2.747 0.101 1.00 0.00 72 ASN A C 8
ATOM 13564 O O . ASN A 1 72 ? -16.720 1.968 0.781 1.00 0.00 72 ASN A O 8
ATOM 13575 N N . PRO A 1 73 ? -17.984 2.369 -1.049 1.00 0.00 73 PRO A N 8
ATOM 13576 C CA . PRO A 1 73 ? -17.859 1.038 -1.631 1.00 0.00 73 PRO A CA 8
ATOM 13577 C C . PRO A 1 73 ? -16.451 0.803 -2.175 1.00 0.00 73 PRO A C 8
ATOM 13578 O O . PRO A 1 73 ? -15.856 -0.226 -1.874 1.00 0.00 73 PRO A O 8
ATOM 13589 N N . GLN A 1 74 ? -15.891 1.768 -2.922 1.00 0.00 74 GLN A N 8
ATOM 13590 C CA . GLN A 1 74 ? -14.604 1.620 -3.603 1.00 0.00 74 GLN A CA 8
ATOM 13591 C C . GLN A 1 74 ? -13.527 1.129 -2.632 1.00 0.00 74 GLN A C 8
ATOM 13592 O O . GLN A 1 74 ? -12.675 0.338 -3.005 1.00 0.00 74 GLN A O 8
ATOM 13606 N N . LEU A 1 75 ? -13.584 1.563 -1.376 1.00 0.00 75 LEU A N 8
ATOM 13607 C CA . LEU A 1 75 ? -12.602 1.226 -0.363 1.00 0.00 75 LEU A CA 8
ATOM 13608 C C . LEU A 1 75 ? -12.632 -0.273 -0.018 1.00 0.00 75 LEU A C 8
ATOM 13609 O O . LEU A 1 75 ? -11.568 -0.863 0.144 1.00 0.00 75 LEU A O 8
ATOM 13625 N N . ASN A 1 76 ? -13.809 -0.911 0.052 1.00 0.00 76 ASN A N 8
ATOM 13626 C CA . ASN A 1 76 ? -13.925 -2.365 0.270 1.00 0.00 76 ASN A CA 8
ATOM 13627 C C . ASN A 1 76 ? -13.668 -3.149 -1.023 1.00 0.00 76 ASN A C 8
ATOM 13628 O O . ASN A 1 76 ? -13.334 -4.327 -0.978 1.00 0.00 76 ASN A O 8
ATOM 13639 N N . GLU A 1 77 ? -13.795 -2.515 -2.187 1.00 0.00 77 GLU A N 8
ATOM 13640 C CA . GLU A 1 77 ? -13.279 -3.041 -3.450 1.00 0.00 77 GLU A CA 8
ATOM 13641 C C . GLU A 1 77 ? -11.736 -3.094 -3.394 1.00 0.00 77 GLU A C 8
ATOM 13642 O O . GLU A 1 77 ? -11.089 -4.021 -3.898 1.00 0.00 77 GLU A O 8
ATOM 13654 N N . LEU A 1 78 ? -11.125 -2.082 -2.772 1.00 0.00 78 LEU A N 8
ATOM 13655 C CA . LEU A 1 78 ? -9.681 -1.927 -2.727 1.00 0.00 78 LEU A CA 8
ATOM 13656 C C . LEU A 1 78 ? -9.011 -2.801 -1.670 1.00 0.00 78 LEU A C 8
ATOM 13657 O O . LEU A 1 78 ? -7.817 -3.064 -1.809 1.00 0.00 78 LEU A O 8
ATOM 13673 N N . ASP A 1 79 ? -9.765 -3.312 -0.693 1.00 0.00 79 ASP A N 8
ATOM 13674 C CA . ASP A 1 79 ? -9.382 -4.436 0.171 1.00 0.00 79 ASP A CA 8
ATOM 13675 C C . ASP A 1 79 ? -8.819 -5.559 -0.682 1.00 0.00 79 ASP A C 8
ATOM 13676 O O . ASP A 1 79 ? -7.663 -5.959 -0.528 1.00 0.00 79 ASP A O 8
ATOM 13685 N N . ASN A 1 80 ? -9.635 -6.016 -1.631 1.00 0.00 80 ASN A N 8
ATOM 13686 C CA . ASN A 1 80 ? -9.303 -7.196 -2.402 1.00 0.00 80 ASN A CA 8
ATOM 13687 C C . ASN A 1 80 ? -8.217 -6.842 -3.404 1.00 0.00 80 ASN A C 8
ATOM 13688 O O . ASN A 1 80 ? -7.306 -7.636 -3.610 1.00 0.00 80 ASN A O 8
ATOM 13699 N N . THR A 1 81 ? -8.275 -5.628 -3.967 1.00 0.00 81 THR A N 8
ATOM 13700 C CA . THR A 1 81 ? -7.287 -5.117 -4.907 1.00 0.00 81 THR A CA 8
ATOM 13701 C C . THR A 1 81 ? -5.877 -5.206 -4.294 1.00 0.00 81 THR A C 8
ATOM 13702 O O . THR A 1 81 ? -4.984 -5.746 -4.945 1.00 0.00 81 THR A O 8
ATOM 13713 N N . ILE A 1 82 ? -5.650 -4.702 -3.068 1.00 0.00 82 ILE A N 8
ATOM 13714 C CA . ILE A 1 82 ? -4.314 -4.763 -2.477 1.00 0.00 82 ILE A CA 8
ATOM 13715 C C . ILE A 1 82 ? -3.979 -6.184 -2.025 1.00 0.00 82 ILE A C 8
ATOM 13716 O O . ILE A 1 82 ? -2.811 -6.573 -2.078 1.00 0.00 82 ILE A O 8
ATOM 13732 N N . SER A 1 83 ? -4.967 -6.962 -1.569 1.00 0.00 83 SER A N 8
ATOM 13733 C CA . SER A 1 83 ? -4.729 -8.332 -1.148 1.00 0.00 83 SER A CA 8
ATOM 13734 C C . SER A 1 83 ? -4.133 -9.114 -2.323 1.00 0.00 83 SER A C 8
ATOM 13735 O O . SER A 1 83 ? -3.043 -9.685 -2.206 1.00 0.00 83 SER A O 8
ATOM 13743 N N . GLU A 1 84 ? -4.808 -9.072 -3.469 1.00 0.00 84 GLU A N 8
ATOM 13744 C CA . GLU A 1 84 ? -4.470 -9.831 -4.660 1.00 0.00 84 GLU A CA 8
ATOM 13745 C C . GLU A 1 84 ? -3.255 -9.237 -5.400 1.00 0.00 84 GLU A C 8
ATOM 13746 O O . GLU A 1 84 ? -2.787 -9.827 -6.382 1.00 0.00 84 GLU A O 8
ATOM 13758 N N . MET A 1 85 ? -2.696 -8.107 -4.941 1.00 0.00 85 MET A N 8
ATOM 13759 C CA . MET A 1 85 ? -1.476 -7.514 -5.480 1.00 0.00 85 MET A CA 8
ATOM 13760 C C . MET A 1 85 ? -0.265 -7.671 -4.550 1.00 0.00 85 MET A C 8
ATOM 13761 O O . MET A 1 85 ? 0.833 -7.303 -4.944 1.00 0.00 85 MET A O 8
ATOM 13775 N N . LEU A 1 86 ? -0.405 -8.207 -3.335 1.00 0.00 86 LEU A N 8
ATOM 13776 C CA . LEU A 1 86 ? 0.744 -8.501 -2.458 1.00 0.00 86 LEU A CA 8
ATOM 13777 C C . LEU A 1 86 ? 1.037 -9.992 -2.399 1.00 0.00 86 LEU A C 8
ATOM 13778 O O . LEU A 1 86 ? 2.147 -10.395 -2.044 1.00 0.00 86 LEU A O 8
ATOM 13794 N N . LYS A 1 87 ? 0.040 -10.817 -2.697 1.00 0.00 87 LYS A N 8
ATOM 13795 C CA . LYS A 1 87 ? 0.119 -12.247 -2.455 1.00 0.00 87 LYS A CA 8
ATOM 13796 C C . LYS A 1 87 ? 1.157 -12.890 -3.399 1.00 0.00 87 LYS A C 8
ATOM 13797 O O . LYS A 1 87 ? 1.982 -13.701 -2.969 1.00 0.00 87 LYS A O 8
ATOM 13816 N N . GLU A 1 88 ? 1.135 -12.519 -4.682 1.00 0.00 88 GLU A N 8
ATOM 13817 C CA . GLU A 1 88 ? 2.055 -12.962 -5.736 1.00 0.00 88 GLU A CA 8
ATOM 13818 C C . GLU A 1 88 ? 3.369 -12.169 -5.732 1.00 0.00 88 GLU A C 8
ATOM 13819 O O . GLU A 1 88 ? 4.324 -12.601 -6.380 1.00 0.00 88 GLU A O 8
ATOM 13831 N N . GLY A 1 89 ? 3.431 -11.029 -5.036 1.00 0.00 89 GLY A N 8
ATOM 13832 C CA . GLY A 1 89 ? 4.592 -10.146 -5.024 1.00 0.00 89 GLY A CA 8
ATOM 13833 C C . GLY A 1 89 ? 4.394 -8.991 -5.990 1.00 0.00 89 GLY A C 8
ATOM 13834 O O . GLY A 1 89 ? 4.470 -9.178 -7.205 1.00 0.00 89 GLY A O 8
ATOM 13838 N N . ALA A 1 90 ? 4.113 -7.805 -5.450 1.00 0.00 90 ALA A N 8
ATOM 13839 C CA . ALA A 1 90 ? 4.083 -6.596 -6.263 1.00 0.00 90 ALA A CA 8
ATOM 13840 C C . ALA A 1 90 ? 5.515 -6.201 -6.599 1.00 0.00 90 ALA A C 8
ATOM 13841 O O . ALA A 1 90 ? 6.380 -6.190 -5.722 1.00 0.00 90 ALA A O 8
ATOM 13848 N N . GLN A 1 91 ? 5.731 -5.795 -7.845 1.00 0.00 91 GLN A N 8
ATOM 13849 C CA . GLN A 1 91 ? 6.894 -5.021 -8.235 1.00 0.00 91 GLN A CA 8
ATOM 13850 C C . GLN A 1 91 ? 6.756 -3.693 -7.500 1.00 0.00 91 GLN A C 8
ATOM 13851 O O . GLN A 1 91 ? 5.675 -3.087 -7.509 1.00 0.00 91 GLN A O 8
ATOM 13865 N N . VAL A 1 92 ? 7.819 -3.295 -6.809 1.00 0.00 92 VAL A N 8
ATOM 13866 C CA . VAL A 1 92 ? 7.815 -2.177 -5.890 1.00 0.00 92 VAL A CA 8
ATOM 13867 C C . VAL A 1 92 ? 8.937 -1.243 -6.329 1.00 0.00 92 VAL A C 8
ATOM 13868 O O . VAL A 1 92 ? 10.118 -1.535 -6.172 1.00 0.00 92 VAL A O 8
ATOM 13881 N N . ASP A 1 93 ? 8.566 -0.108 -6.901 1.00 0.00 93 ASP A N 8
ATOM 13882 C CA . ASP A 1 93 ? 9.501 0.891 -7.395 1.00 0.00 93 ASP A CA 8
ATOM 13883 C C . ASP A 1 93 ? 9.180 2.187 -6.669 1.00 0.00 93 ASP A C 8
ATOM 13884 O O . ASP A 1 93 ? 8.419 3.024 -7.152 1.00 0.00 93 ASP A O 8
ATOM 13893 N N . LEU A 1 94 ? 9.687 2.332 -5.438 1.00 0.00 94 LEU A N 8
ATOM 13894 C CA . LEU A 1 94 ? 9.684 3.627 -4.766 1.00 0.00 94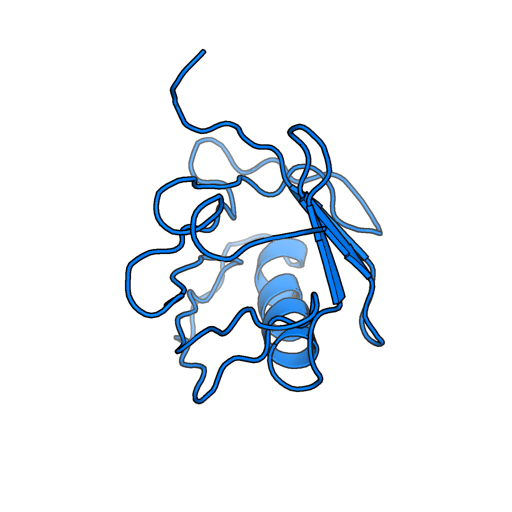 LEU A CA 8
ATOM 13895 C C . LEU A 1 94 ? 10.894 4.368 -5.283 1.00 0.00 94 LEU A C 8
ATOM 13896 O O . LEU A 1 94 ? 12.031 4.125 -4.878 1.00 0.00 94 LEU A O 8
ATOM 13912 N N . THR A 1 95 ? 10.586 5.215 -6.242 1.00 0.00 95 THR A N 8
ATOM 13913 C CA . THR A 1 95 ? 11.458 6.191 -6.859 1.00 0.00 95 THR A CA 8
ATOM 13914 C C . THR A 1 95 ? 11.451 7.419 -5.932 1.00 0.00 95 THR A C 8
ATOM 13915 O O . THR A 1 95 ? 10.632 7.484 -5.014 1.00 0.00 95 THR A O 8
ATOM 13926 N N . ALA A 1 96 ? 12.315 8.415 -6.155 1.00 0.00 96 ALA A N 8
ATOM 13927 C CA . ALA A 1 96 ? 12.693 9.423 -5.159 1.00 0.00 96 ALA A CA 8
ATOM 13928 C C . ALA A 1 96 ? 11.541 10.041 -4.336 1.00 0.00 96 ALA A C 8
ATOM 13929 O O . ALA A 1 96 ? 11.768 10.362 -3.170 1.00 0.00 96 ALA A O 8
ATOM 13936 N N . ASN A 1 97 ? 10.324 10.210 -4.878 1.00 0.00 97 ASN A N 8
ATOM 13937 C CA . ASN A 1 97 ? 9.159 10.656 -4.096 1.00 0.00 97 ASN A CA 8
ATOM 13938 C C . ASN A 1 97 ? 7.861 9.945 -4.495 1.00 0.00 97 ASN A C 8
ATOM 13939 O O . ASN A 1 97 ? 6.781 10.383 -4.092 1.00 0.00 97 ASN A O 8
ATOM 13950 N N . GLN A 1 98 ? 7.901 8.898 -5.320 1.00 0.00 98 GLN A N 8
ATOM 13951 C CA . GLN A 1 98 ? 6.683 8.334 -5.893 1.00 0.00 98 GLN A CA 8
ATOM 13952 C C . GLN A 1 98 ? 6.825 6.823 -5.982 1.00 0.00 98 GLN A C 8
ATOM 13953 O O . GLN A 1 98 ? 7.837 6.313 -6.465 1.00 0.00 98 GLN A O 8
ATOM 13967 N N . LEU A 1 99 ? 5.816 6.120 -5.474 1.00 0.00 99 LEU A N 8
ATOM 13968 C CA . LEU A 1 99 ? 5.730 4.679 -5.454 1.00 0.00 99 LEU A CA 8
ATOM 13969 C C . LEU A 1 99 ? 5.009 4.205 -6.715 1.00 0.00 99 LEU A C 8
ATOM 13970 O O . LEU A 1 99 ? 3.853 4.570 -6.950 1.00 0.00 99 LEU A O 8
ATOM 13986 N N . THR A 1 100 ? 5.667 3.350 -7.480 1.00 0.00 100 THR A N 8
ATOM 13987 C CA . THR A 1 100 ? 5.095 2.549 -8.550 1.00 0.00 100 THR A CA 8
ATOM 13988 C C . THR A 1 100 ? 4.847 1.161 -7.967 1.00 0.00 100 THR A C 8
ATOM 13989 O O . THR A 1 100 ? 5.789 0.493 -7.536 1.00 0.00 100 THR A O 8
ATOM 14000 N N . LEU A 1 101 ? 3.580 0.753 -7.893 1.00 0.00 101 LEU A N 8
ATOM 14001 C CA . LEU A 1 101 ? 3.163 -0.594 -7.538 1.00 0.00 101 LEU A CA 8
ATOM 14002 C C . LEU A 1 101 ? 2.591 -1.209 -8.782 1.00 0.00 101 LEU A C 8
ATOM 14003 O O . LEU A 1 101 ? 1.671 -0.631 -9.345 1.00 0.00 101 LEU A O 8
ATOM 14019 N N . ALA A 1 102 ? 3.091 -2.372 -9.168 1.00 0.00 102 ALA A N 8
ATOM 14020 C CA . ALA A 1 102 ? 2.547 -3.144 -10.287 1.00 0.00 102 ALA A CA 8
ATOM 14021 C C . ALA A 1 102 ? 2.501 -4.624 -9.920 1.00 0.00 102 ALA A C 8
ATOM 14022 O O . ALA A 1 102 ? 3.265 -5.088 -9.071 1.00 0.00 102 ALA A O 8
ATOM 14029 N N . THR A 1 103 ? 1.591 -5.382 -10.520 1.00 0.00 103 THR A N 8
ATOM 14030 C CA . THR A 1 103 ? 1.423 -6.805 -10.346 1.00 0.00 103 THR A CA 8
ATOM 14031 C C . THR A 1 103 ? 0.629 -7.339 -11.543 1.00 0.00 103 THR A C 8
ATOM 14032 O O . THR A 1 103 ? 0.083 -6.562 -12.330 1.00 0.00 103 THR A O 8
ATOM 14043 N N . ALA A 1 104 ? 0.472 -8.663 -11.630 1.00 0.00 104 ALA A N 8
ATOM 14044 C CA . ALA A 1 104 ? -0.362 -9.314 -12.634 1.00 0.00 104 ALA A CA 8
ATOM 14045 C C . ALA A 1 104 ? -1.785 -8.763 -12.666 1.00 0.00 104 ALA A C 8
ATOM 14046 O O . ALA A 1 104 ? -2.380 -8.696 -13.741 1.00 0.00 104 ALA A O 8
ATOM 14053 N N . LYS A 1 105 ? -2.345 -8.374 -11.517 1.00 0.00 105 LYS A N 8
ATOM 14054 C CA . LYS A 1 105 ? -3.631 -7.694 -11.472 1.00 0.00 105 LYS A CA 8
ATOM 14055 C C . LYS A 1 105 ? -3.570 -6.348 -12.196 1.00 0.00 105 LYS A C 8
ATOM 14056 O O . LYS A 1 105 ? -4.067 -6.224 -13.315 1.00 0.00 105 LYS A O 8
ATOM 14075 N N . GLN A 1 106 ? -3.047 -5.327 -11.523 1.00 0.00 106 GLN A N 8
ATOM 14076 C CA . GLN A 1 106 ? -3.173 -3.923 -11.875 1.00 0.00 106 GLN A CA 8
ATOM 14077 C C . GLN A 1 106 ? -1.924 -3.190 -11.377 1.00 0.00 106 GLN A C 8
ATOM 14078 O O . GLN A 1 106 ? -0.964 -3.803 -10.904 1.00 0.00 106 GLN A O 8
ATOM 14092 N N . THR A 1 107 ? -1.942 -1.865 -11.484 1.00 0.00 107 THR A N 8
ATOM 14093 C CA . THR A 1 107 ? -0.825 -0.993 -11.171 1.00 0.00 107 THR A CA 8
ATOM 14094 C C . THR A 1 107 ? -1.379 0.298 -10.560 1.00 0.00 107 THR A C 8
ATOM 14095 O O . THR A 1 107 ? -2.500 0.709 -10.871 1.00 0.00 107 THR A O 8
ATOM 14106 N N . LEU A 1 108 ? -0.648 0.885 -9.619 1.00 0.00 108 LEU A N 8
ATOM 14107 C CA . LEU A 1 108 ? -1.051 1.927 -8.696 1.00 0.00 108 LEU A CA 8
ATOM 14108 C C . LEU A 1 108 ? 0.035 2.993 -8.658 1.00 0.00 108 LEU A C 8
ATOM 14109 O O . LEU A 1 108 ? 1.188 2.755 -9.025 1.00 0.00 108 LEU A O 8
ATOM 14125 N N . THR A 1 109 ? -0.311 4.177 -8.164 1.00 0.00 109 THR A N 8
ATOM 14126 C CA . THR A 1 109 ? 0.655 5.232 -7.896 1.00 0.00 109 THR A CA 8
ATOM 14127 C C . THR A 1 109 ? 0.357 5.793 -6.516 1.00 0.00 109 THR A C 8
ATOM 14128 O O . THR A 1 109 ? -0.684 6.424 -6.320 1.00 0.00 109 THR A O 8
ATOM 14139 N N . TYR A 1 110 ? 1.250 5.527 -5.561 1.00 0.00 110 TYR A N 8
ATOM 14140 C CA . TYR A 1 110 ? 1.234 6.205 -4.276 1.00 0.00 110 TYR A CA 8
ATOM 14141 C C . TYR A 1 110 ? 2.271 7.328 -4.304 1.00 0.00 110 TYR A C 8
ATOM 14142 O O . TYR A 1 110 ? 3.213 7.304 -5.100 1.00 0.00 110 TYR A O 8
ATOM 14160 N N . LYS A 1 111 ? 2.151 8.288 -3.390 1.00 0.00 111 LYS A N 8
ATOM 14161 C CA . LYS A 1 111 ? 3.003 9.475 -3.341 1.00 0.00 111 LYS A CA 8
ATOM 14162 C C . LYS A 1 111 ? 3.664 9.532 -1.977 1.00 0.00 111 LYS A C 8
ATOM 14163 O O . LYS A 1 111 ? 2.957 9.359 -0.986 1.00 0.00 111 LYS A O 8
ATOM 14182 N N . LEU A 1 112 ? 4.975 9.778 -1.930 1.00 0.00 112 LEU A N 8
ATOM 14183 C CA . LEU A 1 112 ? 5.710 10.120 -0.718 1.00 0.00 112 LEU A CA 8
ATOM 14184 C C . LEU A 1 112 ? 5.077 11.387 -0.155 1.00 0.00 112 LEU A C 8
ATOM 14185 O O . LEU A 1 112 ? 5.243 12.455 -0.747 1.00 0.00 112 LEU A O 8
ATOM 14201 N N . ALA A 1 113 ? 4.274 11.276 0.899 1.00 0.00 113 ALA A N 8
ATOM 14202 C CA . ALA A 1 113 ? 3.546 12.404 1.457 1.00 0.00 113 ALA A CA 8
ATOM 14203 C C . ALA A 1 113 ? 3.443 12.177 2.959 1.00 0.00 113 ALA A C 8
ATOM 14204 O O . ALA A 1 113 ? 2.405 11.754 3.471 1.00 0.00 113 ALA A O 8
ATOM 14211 N N . ASP A 1 114 ? 4.536 12.427 3.677 1.00 0.00 114 ASP A N 8
ATOM 14212 C CA . ASP A 1 114 ? 4.649 12.142 5.103 1.00 0.00 114 ASP A CA 8
ATOM 14213 C C . ASP A 1 114 ? 4.524 13.401 5.948 1.00 0.00 114 ASP A C 8
ATOM 14214 O O . ASP A 1 114 ? 5.313 13.718 6.839 1.00 0.00 114 ASP A O 8
ATOM 14223 N N . LEU A 1 115 ? 3.372 14.035 5.746 1.00 0.00 115 LEU A N 8
ATOM 14224 C CA . LEU A 1 115 ? 2.806 15.163 6.489 1.00 0.00 115 LEU A CA 8
ATOM 14225 C C . LEU A 1 115 ? 2.465 14.836 7.950 1.00 0.00 115 LEU A C 8
ATOM 14226 O O . LEU A 1 115 ? 1.913 15.670 8.668 1.00 0.00 115 LEU A O 8
ATOM 14242 N N . MET A 1 116 ? 2.793 13.623 8.369 1.00 0.00 116 MET A N 8
ATOM 14243 C CA . MET A 1 116 ? 2.679 13.019 9.674 1.00 0.00 116 MET A CA 8
ATOM 14244 C C . MET A 1 116 ? 3.536 11.749 9.616 1.00 0.00 116 MET A C 8
ATOM 14245 O O . MET A 1 116 ? 3.564 11.083 8.573 1.00 0.00 116 MET A O 8
ATOM 14259 N N . ASN A 1 117 ? 4.211 11.402 10.714 1.00 0.00 117 ASN A N 8
ATOM 14260 C CA . ASN A 1 117 ? 5.136 10.272 10.798 1.00 0.00 117 ASN A CA 8
ATOM 14261 C C . ASN A 1 117 ? 4.414 8.978 10.408 1.00 0.00 117 ASN A C 8
ATOM 14262 O O . ASN A 1 117 ? 4.595 7.922 11.018 1.00 0.00 117 ASN A O 8
ATOM 14273 N N . MET A 1 1 ? 15.456 1.513 -7.098 1.00 0.00 1 MET A N 9
ATOM 14274 C CA . MET A 1 1 ? 15.424 0.172 -6.525 1.00 0.00 1 MET A CA 9
ATOM 14275 C C . MET A 1 1 ? 15.032 0.157 -5.042 1.00 0.00 1 MET A C 9
ATOM 14276 O O . MET A 1 1 ? 15.415 -0.749 -4.303 1.00 0.00 1 MET A O 9
ATOM 14290 N N . VAL A 1 2 ? 14.290 1.179 -4.614 1.00 0.00 2 VAL A N 9
ATOM 14291 C CA . VAL A 1 2 ? 13.257 1.084 -3.591 1.00 0.00 2 VAL A CA 9
ATOM 14292 C C . VAL A 1 2 ? 13.718 0.222 -2.418 1.00 0.00 2 VAL A C 9
ATOM 14293 O O . VAL A 1 2 ? 13.265 -0.909 -2.247 1.00 0.00 2 VAL A O 9
ATOM 14306 N N . THR A 1 3 ? 14.712 0.689 -1.672 1.00 0.00 3 THR A N 9
ATOM 14307 C CA . THR A 1 3 ? 15.347 -0.221 -0.732 1.00 0.00 3 THR A CA 9
ATOM 14308 C C . THR A 1 3 ? 14.471 -0.334 0.522 1.00 0.00 3 THR A C 9
ATOM 14309 O O . THR A 1 3 ? 13.652 0.544 0.783 1.00 0.00 3 THR A O 9
ATOM 14320 N N . PRO A 1 4 ? 14.646 -1.369 1.354 1.00 0.00 4 PRO A N 9
ATOM 14321 C CA . PRO A 1 4 ? 13.922 -1.484 2.618 1.00 0.00 4 PRO A CA 9
ATOM 14322 C C . PRO A 1 4 ? 14.087 -0.247 3.507 1.00 0.00 4 PRO A C 9
ATOM 14323 O O . PRO A 1 4 ? 13.136 0.218 4.143 1.00 0.00 4 PRO A O 9
ATOM 14334 N N . GLU A 1 5 ? 15.314 0.259 3.567 1.00 0.00 5 GLU A N 9
ATOM 14335 C CA . GLU A 1 5 ? 15.743 1.376 4.403 1.00 0.00 5 GLU A CA 9
ATOM 14336 C C . GLU A 1 5 ? 14.827 2.590 4.232 1.00 0.00 5 GLU A C 9
ATOM 14337 O O . GLU A 1 5 ? 14.139 2.988 5.171 1.00 0.00 5 GLU A O 9
ATOM 14349 N N . GLN A 1 6 ? 14.756 3.105 3.003 1.00 0.00 6 GLN A N 9
ATOM 14350 C CA . GLN A 1 6 ? 14.000 4.282 2.577 1.00 0.00 6 GLN A CA 9
ATOM 14351 C C . GLN A 1 6 ? 12.472 4.121 2.674 1.00 0.00 6 GLN A C 9
ATOM 14352 O O . GLN A 1 6 ? 11.744 4.902 2.065 1.00 0.00 6 GLN A O 9
ATOM 14366 N N . LEU A 1 7 ? 11.973 3.113 3.399 1.00 0.00 7 LEU A N 9
ATOM 14367 C CA . LEU A 1 7 ? 10.564 2.736 3.464 1.00 0.00 7 LEU A CA 9
ATOM 14368 C C . LEU A 1 7 ? 10.122 2.499 4.901 1.00 0.00 7 LEU A C 9
ATOM 14369 O O . LEU A 1 7 ? 9.104 3.053 5.310 1.00 0.00 7 LEU A O 9
ATOM 14385 N N . GLN A 1 8 ? 10.881 1.728 5.688 1.00 0.00 8 GLN A N 9
ATOM 14386 C CA . GLN A 1 8 ? 10.587 1.398 7.087 1.00 0.00 8 GLN A CA 9
ATOM 14387 C C . GLN A 1 8 ? 10.433 2.602 8.040 1.00 0.00 8 GLN A C 9
ATOM 14388 O O . GLN A 1 8 ? 10.089 2.407 9.203 1.00 0.00 8 GLN A O 9
ATOM 14402 N N . HIS A 1 9 ? 10.651 3.833 7.579 1.00 0.00 9 HIS A N 9
ATOM 14403 C CA . HIS A 1 9 ? 10.424 5.060 8.346 1.00 0.00 9 HIS A CA 9
ATOM 14404 C C . HIS A 1 9 ? 9.658 6.126 7.544 1.00 0.00 9 HIS A C 9
ATOM 14405 O O . HIS A 1 9 ? 9.629 7.292 7.953 1.00 0.00 9 HIS A O 9
ATOM 14419 N N . HIS A 1 10 ? 9.024 5.750 6.425 1.00 0.00 10 HIS A N 9
ATOM 14420 C CA . HIS A 1 10 ? 8.449 6.660 5.439 1.00 0.00 10 HIS A CA 9
ATOM 14421 C C . HIS A 1 10 ? 7.004 6.238 5.117 1.00 0.00 10 HIS A C 9
ATOM 14422 O O . HIS A 1 10 ? 6.786 5.186 4.509 1.00 0.00 10 HIS A O 9
ATOM 14436 N N . ARG A 1 11 ? 6.012 7.029 5.547 1.00 0.00 11 ARG A N 9
ATOM 14437 C CA . ARG A 1 11 ? 4.582 6.839 5.246 1.00 0.00 11 ARG A CA 9
ATOM 14438 C C . ARG A 1 11 ? 4.302 7.098 3.775 1.00 0.00 11 ARG A C 9
ATOM 14439 O O . ARG A 1 11 ? 4.942 7.956 3.164 1.00 0.00 11 ARG A O 9
ATOM 14460 N N . PHE A 1 12 ? 3.283 6.424 3.235 1.00 0.00 12 PHE A N 9
ATOM 14461 C CA . PHE A 1 12 ? 2.750 6.722 1.919 1.00 0.00 12 PHE A CA 9
ATOM 14462 C C . PHE A 1 12 ? 1.220 6.701 1.976 1.00 0.00 12 PHE A C 9
ATOM 14463 O O . PHE A 1 12 ? 0.614 6.046 2.822 1.00 0.00 12 PHE A O 9
ATOM 14480 N N . VAL A 1 13 ? 0.567 7.375 1.036 1.00 0.00 13 VAL A N 9
ATOM 14481 C CA . VAL A 1 13 ? -0.890 7.381 0.898 1.00 0.00 13 VAL A CA 9
ATOM 14482 C C . VAL A 1 13 ? -1.276 7.146 -0.559 1.00 0.00 13 VAL A C 9
ATOM 14483 O O . VAL A 1 13 ? -0.512 7.494 -1.464 1.00 0.00 13 VAL A O 9
ATOM 14496 N N . LEU A 1 14 ? -2.441 6.540 -0.793 1.00 0.00 14 LEU A N 9
ATOM 14497 C CA . LEU A 1 14 ? -2.944 6.307 -2.137 1.00 0.00 14 LEU A CA 9
ATOM 14498 C C . LEU A 1 14 ? -3.567 7.604 -2.638 1.00 0.00 14 LEU A C 9
ATOM 14499 O O . LEU A 1 14 ? -4.700 7.953 -2.308 1.00 0.00 14 LEU A O 9
ATOM 14515 N N . GLU A 1 15 ? -2.776 8.334 -3.408 1.00 0.00 15 GLU A N 9
ATOM 14516 C CA . GLU A 1 15 ? -3.179 9.527 -4.127 1.00 0.00 15 GLU A CA 9
ATOM 14517 C C . GLU A 1 15 ? -4.153 9.148 -5.244 1.00 0.00 15 GLU A C 9
ATOM 14518 O O . GLU A 1 15 ? -5.276 9.651 -5.313 1.00 0.00 15 GLU A O 9
ATOM 14530 N N . SER A 1 16 ? -3.734 8.241 -6.126 1.00 0.00 16 SER A N 9
ATOM 14531 C CA . SER A 1 16 ? -4.521 7.860 -7.282 1.00 0.00 16 SER A CA 9
ATOM 14532 C C . SER A 1 16 ? -4.258 6.403 -7.641 1.00 0.00 16 SER A C 9
ATOM 14533 O O . SER A 1 16 ? -3.312 5.766 -7.171 1.00 0.00 16 SER A O 9
ATOM 14541 N N . VAL A 1 17 ? -5.142 5.858 -8.463 1.00 0.00 17 VAL A N 9
ATOM 14542 C CA . VAL A 1 17 ? -5.191 4.456 -8.811 1.00 0.00 17 VAL A CA 9
ATOM 14543 C C . VAL A 1 17 ? -4.745 4.398 -10.280 1.00 0.00 17 VAL A C 9
ATOM 14544 O O . VAL A 1 17 ? -4.201 5.372 -10.810 1.00 0.00 17 VAL A O 9
ATOM 14557 N N . ASN A 1 18 ? -4.996 3.273 -10.944 1.00 0.00 18 ASN A N 9
ATOM 14558 C CA . ASN A 1 18 ? -4.521 2.918 -12.276 1.00 0.00 18 ASN A CA 9
ATOM 14559 C C . ASN A 1 18 ? -4.642 4.063 -13.295 1.00 0.00 18 ASN A C 9
ATOM 14560 O O . ASN A 1 18 ? -3.730 4.292 -14.090 1.00 0.00 18 ASN A O 9
ATOM 14571 N N . GLY A 1 19 ? -5.725 4.834 -13.226 1.00 0.00 19 GLY A N 9
ATOM 14572 C CA . GLY A 1 19 ? -5.915 6.079 -13.951 1.00 0.00 19 GLY A CA 9
ATOM 14573 C C . GLY A 1 19 ? -6.637 7.099 -13.081 1.00 0.00 19 GLY A C 9
ATOM 14574 O O . GLY A 1 19 ? -6.223 8.250 -12.996 1.00 0.00 19 GLY A O 9
ATOM 14578 N N . LYS A 1 20 ? -7.694 6.672 -12.390 1.00 0.00 20 LYS A N 9
ATOM 14579 C CA . LYS A 1 20 ? -8.612 7.556 -11.680 1.00 0.00 20 LYS A CA 9
ATOM 14580 C C . LYS A 1 20 ? -8.050 7.969 -10.314 1.00 0.00 20 LYS A C 9
ATOM 14581 O O . LYS A 1 20 ? -7.208 7.243 -9.778 1.00 0.00 20 LYS A O 9
ATOM 14600 N N . PRO A 1 21 ? -8.510 9.086 -9.727 1.00 0.00 21 PRO A N 9
ATOM 14601 C CA . PRO A 1 21 ? -8.057 9.546 -8.421 1.00 0.00 21 PRO A CA 9
ATOM 14602 C C . PRO A 1 21 ? -8.744 8.763 -7.295 1.00 0.00 21 PRO A C 9
ATOM 14603 O O . PRO A 1 21 ? -9.682 7.989 -7.529 1.00 0.00 21 PRO A O 9
ATOM 14614 N N . VAL A 1 22 ? -8.298 8.989 -6.062 1.00 0.00 22 VAL A N 9
ATOM 14615 C CA . VAL A 1 22 ? -9.032 8.633 -4.855 1.00 0.00 22 VAL A CA 9
ATOM 14616 C C . VAL A 1 22 ? -9.821 9.872 -4.406 1.00 0.00 22 VAL A C 9
ATOM 14617 O O . VAL A 1 22 ? -9.469 11.009 -4.731 1.00 0.00 22 VAL A O 9
ATOM 14630 N N . THR A 1 23 ? -10.888 9.659 -3.637 1.00 0.00 23 THR A N 9
ATOM 14631 C CA . THR A 1 23 ? -11.587 10.681 -2.894 1.00 0.00 23 THR A CA 9
ATOM 14632 C C . THR A 1 23 ? -11.840 10.132 -1.492 1.00 0.00 23 THR A C 9
ATOM 14633 O O . THR A 1 23 ? -12.844 9.471 -1.226 1.00 0.00 23 THR A O 9
ATOM 14644 N N . SER A 1 24 ? -10.881 10.328 -0.602 1.00 0.00 24 SER A N 9
ATOM 14645 C CA . SER A 1 24 ? -10.967 10.039 0.813 1.00 0.00 24 SER A CA 9
ATOM 14646 C C . SER A 1 24 ? -9.872 10.875 1.472 1.00 0.00 24 SER A C 9
ATOM 14647 O O . SER A 1 24 ? -8.751 10.948 0.973 1.00 0.00 24 SER A O 9
ATOM 14655 N N . ASP A 1 25 ? -10.222 11.520 2.574 1.00 0.00 25 ASP A N 9
ATOM 14656 C CA . ASP A 1 25 ? -9.406 12.476 3.324 1.00 0.00 25 ASP A CA 9
ATOM 14657 C C . ASP A 1 25 ? -9.543 12.183 4.812 1.00 0.00 25 ASP A C 9
ATOM 14658 O O . ASP A 1 25 ? -8.560 12.118 5.551 1.00 0.00 25 ASP A O 9
ATOM 14667 N N . LYS A 1 26 ? -10.790 11.903 5.217 1.00 0.00 26 LYS A N 9
ATOM 14668 C CA . LYS A 1 26 ? -11.177 11.546 6.571 1.00 0.00 26 LYS A CA 9
ATOM 14669 C C . LYS A 1 26 ? -10.282 10.466 7.146 1.00 0.00 26 LYS A C 9
ATOM 14670 O O . LYS A 1 26 ? -9.757 10.631 8.240 1.00 0.00 26 LYS A O 9
ATOM 14689 N N . ASN A 1 27 ? -10.045 9.444 6.337 1.00 0.00 27 ASN A N 9
ATOM 14690 C CA . ASN A 1 27 ? -9.162 8.306 6.506 1.00 0.00 27 ASN A CA 9
ATOM 14691 C C . ASN A 1 27 ? -8.936 7.692 5.124 1.00 0.00 27 ASN A C 9
ATOM 14692 O O . ASN A 1 27 ? -9.778 6.903 4.689 1.00 0.00 27 ASN A O 9
ATOM 14703 N N . PRO A 1 28 ? -7.947 8.157 4.333 1.00 0.00 28 PRO A N 9
ATOM 14704 C CA . PRO A 1 28 ? -7.635 7.580 3.029 1.00 0.00 28 PRO A CA 9
ATOM 14705 C C . PRO A 1 28 ? -7.237 6.103 3.088 1.00 0.00 28 PRO A C 9
ATOM 14706 O O . PRO A 1 28 ? -6.749 5.645 4.128 1.00 0.00 28 PRO A O 9
ATOM 14717 N N . PRO A 1 29 ? -7.293 5.406 1.935 1.00 0.00 29 PRO A N 9
ATOM 14718 C CA . PRO A 1 29 ? -6.447 4.261 1.688 1.00 0.00 29 PRO A CA 9
ATOM 14719 C C . PRO A 1 29 ? -4.989 4.717 1.745 1.00 0.00 29 PRO A C 9
ATOM 14720 O O . PRO A 1 29 ? -4.487 5.384 0.843 1.00 0.00 29 PRO A O 9
ATOM 14731 N N . GLU A 1 30 ? -4.323 4.415 2.847 1.00 0.00 30 GLU A N 9
ATOM 14732 C CA . GLU A 1 30 ? -2.932 4.751 3.115 1.00 0.00 30 GLU A CA 9
ATOM 14733 C C . GLU A 1 30 ? -2.157 3.483 3.490 1.00 0.00 30 GLU A C 9
ATOM 14734 O O . GLU A 1 30 ? -2.747 2.423 3.736 1.00 0.00 30 GLU A O 9
ATOM 14746 N N . ILE A 1 31 ? -0.832 3.598 3.568 1.00 0.00 31 ILE A N 9
ATOM 14747 C CA . ILE A 1 31 ? 0.058 2.520 3.956 1.00 0.00 31 ILE A CA 9
ATOM 14748 C C . ILE A 1 31 ? 1.167 3.117 4.833 1.00 0.00 31 ILE A C 9
ATOM 14749 O O . ILE A 1 31 ? 1.429 4.321 4.818 1.00 0.00 31 ILE A O 9
ATOM 14765 N N . SER A 1 32 ? 1.797 2.298 5.659 1.00 0.00 32 SER A N 9
ATOM 14766 C CA . SER A 1 32 ? 3.036 2.631 6.330 1.00 0.00 32 SER A CA 9
ATOM 14767 C C . SER A 1 32 ? 3.791 1.323 6.526 1.00 0.00 32 SER A C 9
ATOM 14768 O O . SER A 1 32 ? 3.269 0.236 6.249 1.00 0.00 32 SER A O 9
ATOM 14776 N N . PHE A 1 33 ? 5.032 1.442 6.978 1.00 0.00 33 PHE A N 9
ATOM 14777 C CA . PHE A 1 33 ? 5.955 0.335 7.110 1.00 0.00 33 PHE A CA 9
ATOM 14778 C C . PHE A 1 33 ? 6.768 0.502 8.392 1.00 0.00 33 PHE A C 9
ATOM 14779 O O . PHE A 1 33 ? 6.772 1.585 8.990 1.00 0.00 33 PHE A O 9
ATOM 14796 N N . GLY A 1 34 ? 7.485 -0.552 8.779 1.00 0.00 34 GLY A N 9
ATOM 14797 C CA . GLY A 1 34 ? 8.510 -0.545 9.813 1.00 0.00 34 GLY A CA 9
ATOM 14798 C C . GLY A 1 34 ? 9.280 -1.847 9.764 1.00 0.00 34 GLY A C 9
ATOM 14799 O O . GLY A 1 34 ? 9.205 -2.583 8.780 1.00 0.00 34 GLY A O 9
ATOM 14803 N N . GLU A 1 35 ? 10.021 -2.095 10.835 1.00 0.00 35 GLU A N 9
ATOM 14804 C CA . GLU A 1 35 ? 10.995 -3.165 10.997 1.00 0.00 35 GLU A CA 9
ATOM 14805 C C . GLU A 1 35 ? 10.464 -4.529 10.548 1.00 0.00 35 GLU A C 9
ATOM 14806 O O . GLU A 1 35 ? 9.253 -4.772 10.532 1.00 0.00 35 GLU A O 9
ATOM 14818 N N . LYS A 1 36 ? 11.368 -5.449 10.207 1.00 0.00 36 LYS A N 9
ATOM 14819 C CA . LYS A 1 36 ? 11.071 -6.664 9.456 1.00 0.00 36 LYS A CA 9
ATOM 14820 C C . LYS A 1 36 ? 10.318 -6.366 8.157 1.00 0.00 36 LYS A C 9
ATOM 14821 O O . LYS A 1 36 ? 9.627 -7.260 7.663 1.00 0.00 36 LYS A O 9
ATOM 14840 N N . MET A 1 37 ? 10.477 -5.164 7.573 1.00 0.00 37 MET A N 9
ATOM 14841 C CA . MET A 1 37 ? 9.834 -4.764 6.320 1.00 0.00 37 MET A CA 9
ATOM 14842 C C . MET A 1 37 ? 8.305 -4.900 6.449 1.00 0.00 37 MET A C 9
ATOM 14843 O O . MET A 1 37 ? 7.606 -5.099 5.455 1.00 0.00 37 MET A O 9
ATOM 14857 N N . MET A 1 38 ? 7.770 -4.800 7.672 1.00 0.00 38 MET A N 9
ATOM 14858 C CA . MET A 1 38 ? 6.344 -4.834 7.934 1.00 0.00 38 MET A CA 9
ATOM 14859 C C . MET A 1 38 ? 5.635 -3.776 7.105 1.00 0.00 38 MET A C 9
ATOM 14860 O O . MET A 1 38 ? 6.197 -2.724 6.806 1.00 0.00 38 MET A O 9
ATOM 14874 N N . ILE A 1 39 ? 4.378 -4.063 6.789 1.00 0.00 39 ILE A N 9
ATOM 14875 C CA . ILE A 1 39 ? 3.500 -3.266 5.955 1.00 0.00 39 ILE A CA 9
ATOM 14876 C C . ILE A 1 39 ? 2.179 -3.211 6.709 1.00 0.00 39 ILE A C 9
ATOM 14877 O O . ILE A 1 39 ? 1.563 -4.262 6.899 1.00 0.00 39 ILE A O 9
ATOM 14893 N N . SER A 1 40 ? 1.741 -2.034 7.142 1.00 0.00 40 SER A N 9
ATOM 14894 C CA . SER A 1 40 ? 0.581 -1.869 8.006 1.00 0.00 40 SER A CA 9
ATOM 14895 C C . SER A 1 40 ? -0.179 -0.614 7.562 1.00 0.00 40 SER A C 9
ATOM 14896 O O . SER A 1 40 ? 0.388 0.483 7.534 1.00 0.00 40 SER A O 9
ATOM 14904 N N . GLY A 1 41 ? -1.444 -0.763 7.158 1.00 0.00 41 GLY A N 9
ATOM 14905 C CA . GLY A 1 41 ? -2.240 0.289 6.534 1.00 0.00 41 GLY A CA 9
ATOM 14906 C C . GLY A 1 41 ? -3.734 0.035 6.701 1.00 0.00 41 GLY A C 9
ATOM 14907 O O . GLY A 1 41 ? -4.159 -0.783 7.525 1.00 0.00 41 GLY A O 9
ATOM 14911 N N . SER A 1 42 ? -4.555 0.747 5.931 1.00 0.00 42 SER A N 9
ATOM 14912 C CA . SER A 1 42 ? -5.955 0.411 5.760 1.00 0.00 42 SER A CA 9
ATOM 14913 C C . SER A 1 42 ? -6.450 1.015 4.466 1.00 0.00 42 SER A C 9
ATOM 14914 O O . SER A 1 42 ? -6.399 2.233 4.296 1.00 0.00 42 SER A O 9
ATOM 14922 N N . MET A 1 43 ? -6.980 0.158 3.591 1.00 0.00 43 MET A N 9
ATOM 14923 C CA . MET A 1 43 ? -7.863 0.567 2.516 1.00 0.00 43 MET A CA 9
ATOM 14924 C C . MET A 1 43 ? -9.318 0.624 2.987 1.00 0.00 43 MET A C 9
ATOM 14925 O O . MET A 1 43 ? -10.032 1.563 2.639 1.00 0.00 43 MET A O 9
ATOM 14939 N N . CYS A 1 44 ? -9.767 -0.374 3.755 1.00 0.00 44 CYS A N 9
ATOM 14940 C CA . CYS A 1 44 ? -11.108 -0.446 4.319 1.00 0.00 44 CYS A CA 9
ATOM 14941 C C . CYS A 1 44 ? -11.043 -1.371 5.541 1.00 0.00 44 CYS A C 9
ATOM 14942 O O . CYS A 1 44 ? -11.061 -0.902 6.674 1.00 0.00 44 CYS A O 9
ATOM 14949 N N . ASN A 1 45 ? -10.872 -2.680 5.321 1.00 0.00 45 ASN A N 9
ATOM 14950 C CA . ASN A 1 45 ? -10.799 -3.755 6.324 1.00 0.00 45 ASN A CA 9
ATOM 14951 C C . ASN A 1 45 ? -9.445 -3.828 7.031 1.00 0.00 45 ASN A C 9
ATOM 14952 O O . ASN A 1 45 ? -9.011 -4.885 7.486 1.00 0.00 45 ASN A O 9
ATOM 14963 N N . ARG A 1 46 ? -8.748 -2.696 7.107 1.00 0.00 46 ARG A N 9
ATOM 14964 C CA . ARG A 1 46 ? -7.360 -2.572 7.536 1.00 0.00 46 ARG A CA 9
ATOM 14965 C C . ARG A 1 46 ? -6.498 -3.531 6.714 1.00 0.00 46 ARG A C 9
ATOM 14966 O O . ARG A 1 46 ? -6.947 -3.992 5.667 1.00 0.00 46 ARG A O 9
ATOM 14987 N N . PHE A 1 47 ? -5.238 -3.709 7.093 1.00 0.00 47 PHE A N 9
ATOM 14988 C CA . PHE A 1 47 ? -4.363 -4.827 6.731 1.00 0.00 47 PHE A CA 9
ATOM 14989 C C . PHE A 1 47 ? -3.020 -4.628 7.411 1.00 0.00 47 PHE A C 9
ATOM 14990 O O . PHE A 1 47 ? -2.617 -3.492 7.695 1.00 0.00 47 PHE A O 9
ATOM 15007 N N . SER A 1 48 ? -2.316 -5.726 7.669 1.00 0.00 48 SER A N 9
ATOM 15008 C CA . SER A 1 48 ? -1.012 -5.676 8.298 1.00 0.00 48 SER A CA 9
ATOM 15009 C C . SER A 1 48 ? -0.275 -7.000 8.116 1.00 0.00 48 SER A C 9
ATOM 15010 O O . SER A 1 48 ? -0.925 -8.039 8.241 1.00 0.00 48 SER A O 9
ATOM 15018 N N . GLY A 1 49 ? 1.047 -6.999 7.916 1.00 0.00 49 GLY A N 9
ATOM 15019 C CA . GLY A 1 49 ? 1.800 -8.235 7.790 1.00 0.00 49 GLY A CA 9
ATOM 15020 C C . GLY A 1 49 ? 3.287 -7.950 7.628 1.00 0.00 49 GLY A C 9
ATOM 15021 O O . GLY A 1 49 ? 3.672 -6.827 7.287 1.00 0.00 49 GLY A O 9
ATOM 15025 N N . GLU A 1 50 ? 4.131 -8.961 7.834 1.00 0.00 50 GLU A N 9
ATOM 15026 C CA . GLU A 1 50 ? 5.564 -8.867 7.590 1.00 0.00 50 GLU A CA 9
ATOM 15027 C C . GLU A 1 50 ? 5.823 -8.931 6.091 1.00 0.00 50 GLU A C 9
ATOM 15028 O O . GLU A 1 50 ? 5.808 -10.012 5.494 1.00 0.00 50 GLU A O 9
ATOM 15040 N N . GLY A 1 51 ? 6.049 -7.774 5.474 1.00 0.00 51 GLY A N 9
ATOM 15041 C CA . GLY A 1 51 ? 6.512 -7.711 4.101 1.00 0.00 51 GLY A CA 9
ATOM 15042 C C . GLY A 1 51 ? 7.923 -8.276 3.937 1.00 0.00 51 GLY A C 9
ATOM 15043 O O . GLY A 1 51 ? 8.662 -8.476 4.906 1.00 0.00 51 GLY A O 9
ATOM 15047 N N . LYS A 1 52 ? 8.329 -8.512 2.695 1.00 0.00 52 LYS A N 9
ATOM 15048 C CA . LYS A 1 52 ? 9.693 -8.770 2.268 1.00 0.00 52 LYS A CA 9
ATOM 15049 C C . LYS A 1 52 ? 9.960 -7.895 1.057 1.00 0.00 52 LYS A C 9
ATOM 15050 O O . LYS A 1 52 ? 9.062 -7.695 0.243 1.00 0.00 52 LYS A O 9
ATOM 15069 N N . LEU A 1 53 ? 11.184 -7.382 0.960 1.00 0.00 53 LEU A N 9
ATOM 15070 C CA . LEU A 1 53 ? 11.698 -6.584 -0.142 1.00 0.00 53 LEU A CA 9
ATOM 15071 C C . LEU A 1 53 ? 13.213 -6.711 -0.131 1.00 0.00 53 LEU A C 9
ATOM 15072 O O . LEU A 1 53 ? 13.812 -6.899 0.932 1.00 0.00 53 LEU A O 9
ATOM 15088 N N . SER A 1 54 ? 13.827 -6.577 -1.301 1.00 0.00 54 SER A N 9
ATOM 15089 C CA . SER A 1 54 ? 15.271 -6.535 -1.482 1.00 0.00 54 SER A CA 9
ATOM 15090 C C . SER A 1 54 ? 15.649 -5.931 -2.845 1.00 0.00 54 SER A C 9
ATOM 15091 O O . SER A 1 54 ? 16.761 -5.420 -2.982 1.00 0.00 54 SER A O 9
ATOM 15099 N N . ASN A 1 55 ? 14.734 -6.002 -3.825 1.00 0.00 55 ASN A N 9
ATOM 15100 C CA . ASN A 1 55 ? 15.006 -6.122 -5.259 1.00 0.00 55 ASN A CA 9
ATOM 15101 C C . ASN A 1 55 ? 13.866 -5.548 -6.120 1.00 0.00 55 ASN A C 9
ATOM 15102 O O . ASN A 1 55 ? 13.623 -6.037 -7.223 1.00 0.00 55 ASN A O 9
ATOM 15113 N N . GLY A 1 56 ? 13.115 -4.558 -5.627 1.00 0.00 56 GLY A N 9
ATOM 15114 C CA . GLY A 1 56 ? 11.991 -4.018 -6.392 1.00 0.00 56 GLY A CA 9
ATOM 15115 C C . GLY A 1 56 ? 10.809 -4.993 -6.455 1.00 0.00 56 GLY A C 9
ATOM 15116 O O . GLY A 1 56 ? 10.038 -4.977 -7.411 1.00 0.00 56 GLY A O 9
ATOM 15120 N N . GLU A 1 57 ? 10.660 -5.870 -5.458 1.00 0.00 57 GLU A N 9
ATOM 15121 C CA . GLU A 1 57 ? 9.509 -6.755 -5.323 1.00 0.00 57 GLU A CA 9
ATOM 15122 C C . GLU A 1 57 ? 9.056 -6.720 -3.859 1.00 0.00 57 GLU A C 9
ATOM 15123 O O . GLU A 1 57 ? 9.909 -6.618 -2.973 1.00 0.00 57 GLU A O 9
ATOM 15135 N N . LEU A 1 58 ? 7.743 -6.768 -3.602 1.00 0.00 58 LEU A N 9
ATOM 15136 C CA . LEU A 1 58 ? 7.123 -6.591 -2.295 1.00 0.00 58 LEU A CA 9
ATOM 15137 C C . LEU A 1 58 ? 6.068 -7.677 -2.082 1.00 0.00 58 LEU A C 9
ATOM 15138 O O . LEU A 1 58 ? 4.957 -7.590 -2.613 1.00 0.00 58 LEU A O 9
ATOM 15154 N N . THR A 1 59 ? 6.406 -8.702 -1.308 1.00 0.00 59 THR A N 9
ATOM 15155 C CA . THR A 1 59 ? 5.495 -9.774 -0.916 1.00 0.00 59 THR A CA 9
ATOM 15156 C C . THR A 1 59 ? 5.093 -9.604 0.550 1.00 0.00 59 THR A C 9
ATOM 15157 O O . THR A 1 59 ? 5.907 -9.166 1.366 1.00 0.00 59 THR A O 9
ATOM 15168 N N . ALA A 1 60 ? 3.853 -9.952 0.905 1.00 0.00 60 ALA A N 9
ATOM 15169 C CA . ALA A 1 60 ? 3.383 -10.053 2.287 1.00 0.00 60 ALA A CA 9
ATOM 15170 C C . ALA A 1 60 ? 3.486 -11.500 2.776 1.00 0.00 60 ALA A C 9
ATOM 15171 O O . ALA A 1 60 ? 2.945 -12.395 2.132 1.00 0.00 60 ALA A O 9
ATOM 15178 N N . LYS A 1 61 ? 4.084 -11.755 3.948 1.00 0.00 61 LYS A N 9
ATOM 15179 C CA . LYS A 1 61 ? 4.170 -13.122 4.489 1.00 0.00 61 LYS A CA 9
ATOM 15180 C C . LYS A 1 61 ? 2.883 -13.601 5.171 1.00 0.00 61 LYS A C 9
ATOM 15181 O O . LYS A 1 61 ? 2.743 -14.797 5.426 1.00 0.00 61 LYS A O 9
ATOM 15200 N N . GLY A 1 62 ? 1.942 -12.718 5.501 1.00 0.00 62 GLY A N 9
ATOM 15201 C CA . GLY A 1 62 ? 0.698 -13.077 6.173 1.00 0.00 62 GLY A CA 9
ATOM 15202 C C . GLY A 1 62 ? 0.001 -11.805 6.610 1.00 0.00 62 GLY A C 9
ATOM 15203 O O . GLY A 1 62 ? 0.618 -10.990 7.299 1.00 0.00 62 GLY A O 9
ATOM 15207 N N . LEU A 1 63 ? -1.242 -11.609 6.182 1.00 0.00 63 LEU A N 9
ATOM 15208 C CA . LEU A 1 63 ? -1.852 -10.309 5.981 1.00 0.00 63 LEU A CA 9
ATOM 15209 C C . LEU A 1 63 ? -3.198 -10.227 6.708 1.00 0.00 63 LEU A C 9
ATOM 15210 O O . LEU A 1 63 ? -4.231 -10.647 6.190 1.00 0.00 63 LEU A O 9
ATOM 15226 N N . ALA A 1 64 ? -3.177 -9.705 7.930 1.00 0.00 64 ALA A N 9
ATOM 15227 C CA . ALA A 1 64 ? -4.318 -9.697 8.835 1.00 0.00 64 ALA A CA 9
ATOM 15228 C C . ALA A 1 64 ? -5.314 -8.595 8.475 1.00 0.00 64 ALA A C 9
ATOM 15229 O O . ALA A 1 64 ? -5.017 -7.419 8.712 1.00 0.00 64 ALA A O 9
ATOM 15236 N N . MET A 1 65 ? -6.491 -8.942 7.954 1.00 0.00 65 MET A N 9
ATOM 15237 C CA . MET A 1 65 ? -7.558 -7.994 7.624 1.00 0.00 65 MET A CA 9
ATOM 15238 C C . MET A 1 65 ? -8.833 -8.334 8.412 1.00 0.00 65 MET A C 9
ATOM 15239 O O . MET A 1 65 ? -9.007 -9.464 8.877 1.00 0.00 65 MET A O 9
ATOM 15253 N N . THR A 1 66 ? -9.738 -7.368 8.556 1.00 0.00 66 THR A N 9
ATOM 15254 C CA . THR A 1 66 ? -10.899 -7.419 9.444 1.00 0.00 66 THR A CA 9
ATOM 15255 C C . THR A 1 66 ? -12.193 -7.775 8.682 1.00 0.00 66 THR A C 9
ATOM 15256 O O . THR A 1 66 ? -12.117 -8.346 7.590 1.00 0.00 66 THR A O 9
ATOM 15267 N N . ARG A 1 67 ? -13.379 -7.562 9.285 1.00 0.00 67 ARG A N 9
ATOM 15268 C CA . ARG A 1 67 ? -14.697 -7.868 8.708 1.00 0.00 67 ARG A CA 9
ATOM 15269 C C . ARG A 1 67 ? -15.644 -6.678 8.905 1.00 0.00 67 ARG A C 9
ATOM 15270 O O . ARG A 1 67 ? -16.598 -6.736 9.691 1.00 0.00 67 ARG A O 9
ATOM 15291 N N . MET A 1 68 ? -15.382 -5.570 8.228 1.00 0.00 68 MET A N 9
ATOM 15292 C CA . MET A 1 68 ? -16.077 -4.297 8.325 1.00 0.00 68 MET A CA 9
ATOM 15293 C C . MET A 1 68 ? -16.387 -3.748 6.922 1.00 0.00 68 MET A C 9
ATOM 15294 O O . MET A 1 68 ? -16.245 -4.444 5.921 1.00 0.00 68 MET A O 9
ATOM 15308 N N . MET A 1 69 ? -16.881 -2.509 6.852 1.00 0.00 69 MET A N 9
ATOM 15309 C CA . MET A 1 69 ? -17.359 -1.852 5.638 1.00 0.00 69 MET A CA 9
ATOM 15310 C C . MET A 1 69 ? -16.898 -0.396 5.614 1.00 0.00 69 MET A C 9
ATOM 15311 O O . MET A 1 69 ? -16.356 0.101 6.607 1.00 0.00 69 MET A O 9
ATOM 15325 N N . CYS A 1 70 ? -17.205 0.320 4.530 1.00 0.00 70 CYS A N 9
ATOM 15326 C CA . CYS A 1 70 ? -16.758 1.691 4.306 1.00 0.00 70 CYS A CA 9
ATOM 15327 C C . CYS A 1 70 ? -17.836 2.625 3.725 1.00 0.00 70 CYS A C 9
ATOM 15328 O O . CYS A 1 70 ? -17.516 3.775 3.432 1.00 0.00 70 CYS A O 9
ATOM 15335 N N . ALA A 1 71 ? -19.093 2.192 3.556 1.00 0.00 71 ALA A N 9
ATOM 15336 C CA . ALA A 1 71 ? -20.195 2.963 2.957 1.00 0.00 71 ALA A CA 9
ATOM 15337 C C . ALA A 1 71 ? -19.919 3.434 1.516 1.00 0.00 71 ALA A C 9
ATOM 15338 O O . ALA A 1 71 ? -20.740 4.138 0.926 1.00 0.00 71 ALA A O 9
ATOM 15345 N N . ASN A 1 72 ? -18.792 3.060 0.907 1.00 0.00 72 ASN A N 9
ATOM 15346 C CA . ASN A 1 72 ? -18.518 3.326 -0.502 1.00 0.00 72 ASN A CA 9
ATOM 15347 C C . ASN A 1 72 ? -17.765 2.105 -1.042 1.00 0.00 72 ASN A C 9
ATOM 15348 O O . ASN A 1 72 ? -16.886 1.598 -0.332 1.00 0.00 72 ASN A O 9
ATOM 15359 N N . PRO A 1 73 ? -18.008 1.653 -2.285 1.00 0.00 73 PRO A N 9
ATOM 15360 C CA . PRO A 1 73 ? -17.488 0.367 -2.747 1.00 0.00 73 PRO A CA 9
ATOM 15361 C C . PRO A 1 73 ? -16.018 0.425 -3.140 1.00 0.00 73 PRO A C 9
ATOM 15362 O O . PRO A 1 73 ? -15.337 -0.578 -2.997 1.00 0.00 73 PRO A O 9
ATOM 15373 N N . GLN A 1 74 ? -15.497 1.579 -3.576 1.00 0.00 74 GLN A N 9
ATOM 15374 C CA . GLN A 1 74 ? -14.102 1.699 -4.025 1.00 0.00 74 GLN A CA 9
ATOM 15375 C C . GLN A 1 74 ? -13.127 1.133 -2.986 1.00 0.00 74 GLN A C 9
ATOM 15376 O O . GLN A 1 74 ? -12.214 0.378 -3.320 1.00 0.00 74 GLN A O 9
ATOM 15390 N N . LEU A 1 75 ? -13.335 1.504 -1.727 1.00 0.00 75 LEU A N 9
ATOM 15391 C CA . LEU A 1 75 ? -12.507 1.111 -0.594 1.00 0.00 75 LEU A CA 9
ATOM 15392 C C . LEU A 1 75 ? -12.684 -0.376 -0.278 1.00 0.00 75 LEU A C 9
ATOM 15393 O O . LEU A 1 75 ? -11.723 -1.055 0.068 1.00 0.00 75 LEU A O 9
ATOM 15409 N N . ASN A 1 76 ? -13.913 -0.872 -0.429 1.00 0.00 76 ASN A N 9
ATOM 15410 C CA . ASN A 1 76 ? -14.337 -2.258 -0.233 1.00 0.00 76 ASN A CA 9
ATOM 15411 C C . ASN A 1 76 ? -13.974 -3.156 -1.431 1.00 0.00 76 ASN A C 9
ATOM 15412 O O . ASN A 1 76 ? -14.326 -4.328 -1.456 1.00 0.00 76 ASN A O 9
ATOM 15423 N N . GLU A 1 77 ? -13.307 -2.593 -2.436 1.00 0.00 77 GLU A N 9
ATOM 15424 C CA . GLU A 1 77 ? -12.748 -3.254 -3.608 1.00 0.00 77 GLU A CA 9
ATOM 15425 C C . GLU A 1 77 ? -11.225 -3.242 -3.486 1.00 0.00 77 GLU A C 9
ATOM 15426 O O . GLU A 1 77 ? -10.567 -4.252 -3.741 1.00 0.00 77 GLU A O 9
ATOM 15438 N N . LEU A 1 78 ? -10.657 -2.125 -3.002 1.00 0.00 78 LEU A N 9
ATOM 15439 C CA . LEU A 1 78 ? -9.256 -2.059 -2.600 1.00 0.00 78 LEU A CA 9
ATOM 15440 C C . LEU A 1 78 ? -8.946 -3.125 -1.544 1.00 0.00 78 LEU A C 9
ATOM 15441 O O . LEU A 1 78 ? -7.809 -3.593 -1.466 1.00 0.00 78 LEU A O 9
ATOM 15457 N N . ASP A 1 79 ? -9.948 -3.529 -0.760 1.00 0.00 79 ASP A N 9
ATOM 15458 C CA . ASP A 1 79 ? -9.879 -4.568 0.267 1.00 0.00 79 ASP A CA 9
ATOM 15459 C C . ASP A 1 79 ? -9.568 -5.958 -0.316 1.00 0.00 79 ASP A C 9
ATOM 15460 O O . ASP A 1 79 ? -9.121 -6.831 0.427 1.00 0.00 79 ASP A O 9
ATOM 15469 N N . ASN A 1 80 ? -9.668 -6.142 -1.633 1.00 0.00 80 ASN A N 9
ATOM 15470 C CA . ASN A 1 80 ? -9.195 -7.333 -2.342 1.00 0.00 80 ASN A CA 9
ATOM 15471 C C . ASN A 1 80 ? -7.917 -7.012 -3.101 1.00 0.00 80 ASN A C 9
ATOM 15472 O O . ASN A 1 80 ? -6.958 -7.770 -2.995 1.00 0.00 80 ASN A O 9
ATOM 15483 N N . THR A 1 81 ? -7.883 -5.871 -3.797 1.00 0.00 81 THR A N 9
ATOM 15484 C CA . THR A 1 81 ? -6.763 -5.394 -4.601 1.00 0.00 81 THR A CA 9
ATOM 15485 C C . THR A 1 81 ? -5.431 -5.566 -3.858 1.00 0.00 81 THR A C 9
ATOM 15486 O O . THR A 1 81 ? -4.609 -6.387 -4.260 1.00 0.00 81 THR A O 9
ATOM 15497 N N . ILE A 1 82 ? -5.180 -4.789 -2.798 1.00 0.00 82 ILE A N 9
ATOM 15498 C CA . ILE A 1 82 ? -3.831 -4.724 -2.246 1.00 0.00 82 ILE A CA 9
ATOM 15499 C C . ILE A 1 82 ? -3.474 -6.020 -1.507 1.00 0.00 82 ILE A C 9
ATOM 15500 O O . ILE A 1 82 ? -2.307 -6.403 -1.452 1.00 0.00 82 ILE A O 9
ATOM 15516 N N . SER A 1 83 ? -4.466 -6.703 -0.937 1.00 0.00 83 SER A N 9
ATOM 15517 C CA . SER A 1 83 ? -4.333 -8.037 -0.360 1.00 0.00 83 SER A CA 9
ATOM 15518 C C . SER A 1 83 ? -3.703 -8.974 -1.388 1.00 0.00 83 SER A C 9
ATOM 15519 O O . SER A 1 83 ? -2.620 -9.517 -1.142 1.00 0.00 83 SER A O 9
ATOM 15527 N N . GLU A 1 84 ? -4.369 -9.138 -2.532 1.00 0.00 84 GLU A N 9
ATOM 15528 C CA . GLU A 1 84 ? -3.989 -10.095 -3.552 1.00 0.00 84 GLU A CA 9
ATOM 15529 C C . GLU A 1 84 ? -2.670 -9.695 -4.209 1.00 0.00 84 GLU A C 9
ATOM 15530 O O . GLU A 1 84 ? -1.836 -10.571 -4.416 1.00 0.00 84 GLU A O 9
ATOM 15542 N N . MET A 1 85 ? -2.430 -8.400 -4.459 1.00 0.00 85 MET A N 9
ATOM 15543 C CA . MET A 1 85 ? -1.231 -7.934 -5.159 1.00 0.00 85 MET A CA 9
ATOM 15544 C C . MET A 1 85 ? 0.009 -8.342 -4.364 1.00 0.00 85 MET A C 9
ATOM 15545 O O . MET A 1 85 ? 1.003 -8.827 -4.898 1.00 0.00 85 MET A O 9
ATOM 15559 N N . LEU A 1 86 ? -0.069 -8.173 -3.047 1.00 0.00 86 LEU A N 9
ATOM 15560 C CA . LEU A 1 86 ? 1.009 -8.472 -2.118 1.00 0.00 86 LEU A CA 9
ATOM 15561 C C . LEU A 1 86 ? 1.152 -9.973 -1.883 1.00 0.00 86 LEU A C 9
ATOM 15562 O O . LEU A 1 86 ? 2.215 -10.421 -1.458 1.00 0.00 86 LEU A O 9
ATOM 15578 N N . LYS A 1 87 ? 0.086 -10.746 -2.100 1.00 0.00 87 LYS A N 9
ATOM 15579 C CA . LYS A 1 87 ? 0.075 -12.181 -1.966 1.00 0.00 87 LYS A CA 9
ATOM 15580 C C . LYS A 1 87 ? 0.772 -12.800 -3.166 1.00 0.00 87 LYS A C 9
ATOM 15581 O O . LYS A 1 87 ? 1.656 -13.632 -2.986 1.00 0.00 87 LYS A O 9
ATOM 15600 N N . GLU A 1 88 ? 0.357 -12.425 -4.379 1.00 0.00 88 GLU A N 9
ATOM 15601 C CA . GLU A 1 88 ? 0.970 -12.915 -5.606 1.00 0.00 88 GLU A CA 9
ATOM 15602 C C . GLU A 1 88 ? 2.428 -12.433 -5.711 1.00 0.00 88 GLU A C 9
ATOM 15603 O O . GLU A 1 88 ? 3.302 -13.241 -6.040 1.00 0.00 88 GLU A O 9
ATOM 15615 N N . GLY A 1 89 ? 2.708 -11.188 -5.304 1.00 0.00 89 GLY A N 9
ATOM 15616 C CA . GLY A 1 89 ? 4.031 -10.585 -5.187 1.00 0.00 89 GLY A CA 9
ATOM 15617 C C . GLY A 1 89 ? 4.093 -9.374 -6.086 1.00 0.00 89 GLY A C 9
ATOM 15618 O O . GLY A 1 89 ? 4.143 -9.518 -7.306 1.00 0.00 89 GLY A O 9
ATOM 15622 N N . ALA A 1 90 ? 4.047 -8.185 -5.491 1.00 0.00 90 ALA A N 9
ATOM 15623 C CA . ALA A 1 90 ? 4.014 -6.946 -6.240 1.00 0.00 90 ALA A CA 9
ATOM 15624 C C . ALA A 1 90 ? 5.412 -6.627 -6.762 1.00 0.00 90 ALA A C 9
ATOM 15625 O O . ALA A 1 90 ? 6.344 -6.615 -5.966 1.00 0.00 90 ALA A O 9
ATOM 15632 N N . GLN A 1 91 ? 5.563 -6.258 -8.037 1.00 0.00 91 GLN A N 9
ATOM 15633 C CA . GLN A 1 91 ? 6.665 -5.409 -8.447 1.00 0.00 91 GLN A CA 9
ATOM 15634 C C . GLN A 1 91 ? 6.418 -4.073 -7.751 1.00 0.00 91 GLN A C 9
ATOM 15635 O O . GLN A 1 91 ? 5.263 -3.633 -7.671 1.00 0.00 91 GLN A O 9
ATOM 15649 N N . VAL A 1 92 ? 7.459 -3.440 -7.235 1.00 0.00 92 VAL A N 9
ATOM 15650 C CA . VAL A 1 92 ? 7.337 -2.204 -6.487 1.00 0.00 92 VAL A CA 9
ATOM 15651 C C . VAL A 1 92 ? 8.445 -1.290 -6.995 1.00 0.00 92 VAL A C 9
ATOM 15652 O O . VAL A 1 92 ? 9.583 -1.729 -7.152 1.00 0.00 92 VAL A O 9
ATOM 15665 N N . ASP A 1 93 ? 8.116 -0.029 -7.261 1.00 0.00 93 ASP A N 9
ATOM 15666 C CA . ASP A 1 93 ? 9.007 0.897 -7.936 1.00 0.00 93 ASP A CA 9
ATOM 15667 C C . ASP A 1 93 ? 8.833 2.263 -7.296 1.00 0.00 93 ASP A C 9
ATOM 15668 O O . ASP A 1 93 ? 7.929 3.020 -7.639 1.00 0.00 93 ASP A O 9
ATOM 15677 N N . LEU A 1 94 ? 9.647 2.562 -6.288 1.00 0.00 94 LEU A N 9
ATOM 15678 C CA . LEU A 1 94 ? 9.691 3.868 -5.645 1.00 0.00 94 LEU A CA 9
ATOM 15679 C C . LEU A 1 94 ? 10.836 4.636 -6.282 1.00 0.00 94 LEU A C 9
ATOM 15680 O O . LEU A 1 94 ? 12.009 4.304 -6.085 1.00 0.00 94 LEU A O 9
ATOM 15696 N N . THR A 1 95 ? 10.474 5.646 -7.066 1.00 0.00 95 THR A N 9
ATOM 15697 C CA . THR A 1 95 ? 11.388 6.686 -7.541 1.00 0.00 95 THR A CA 9
ATOM 15698 C C . THR A 1 95 ? 11.776 7.571 -6.339 1.00 0.00 95 THR A C 9
ATOM 15699 O O . THR A 1 95 ? 11.615 7.150 -5.196 1.00 0.00 95 THR A O 9
ATOM 15710 N N . ALA A 1 96 ? 12.332 8.773 -6.521 1.00 0.00 96 ALA A N 9
ATOM 15711 C CA . ALA A 1 96 ? 12.729 9.603 -5.386 1.00 0.00 96 ALA A CA 9
ATOM 15712 C C . ALA A 1 96 ? 11.571 9.900 -4.421 1.00 0.00 96 ALA A C 9
ATOM 15713 O O . ALA A 1 96 ? 11.813 10.173 -3.246 1.00 0.00 96 ALA A O 9
ATOM 15720 N N . ASN A 1 97 ? 10.325 9.919 -4.906 1.00 0.00 97 ASN A N 9
ATOM 15721 C CA . ASN A 1 97 ? 9.166 10.413 -4.166 1.00 0.00 97 ASN A CA 9
ATOM 15722 C C . ASN A 1 97 ? 7.831 10.037 -4.833 1.00 0.00 97 ASN A C 9
ATOM 15723 O O . ASN A 1 97 ? 6.803 10.619 -4.470 1.00 0.00 97 ASN A O 9
ATOM 15734 N N . GLN A 1 98 ? 7.780 9.043 -5.731 1.00 0.00 98 GLN A N 9
ATOM 15735 C CA . GLN A 1 98 ? 6.542 8.463 -6.270 1.00 0.00 98 GLN A CA 9
ATOM 15736 C C . GLN A 1 98 ? 6.654 6.939 -6.159 1.00 0.00 98 GLN A C 9
ATOM 15737 O O . GLN A 1 98 ? 7.636 6.389 -6.655 1.00 0.00 98 GLN A O 9
ATOM 15751 N N . LEU A 1 99 ? 5.706 6.263 -5.504 1.00 0.00 99 LEU A N 9
ATOM 15752 C CA . LEU A 1 99 ? 5.586 4.808 -5.504 1.00 0.00 99 LEU A CA 9
ATOM 15753 C C . LEU A 1 99 ? 4.773 4.363 -6.718 1.00 0.00 99 LEU A C 9
ATOM 15754 O O . LEU A 1 99 ? 3.714 4.928 -6.998 1.00 0.00 99 LEU A O 9
ATOM 15770 N N . THR A 1 100 ? 5.189 3.275 -7.344 1.00 0.00 100 THR A N 9
ATOM 15771 C CA . THR A 1 100 ? 4.488 2.571 -8.398 1.00 0.00 100 THR A CA 9
ATOM 15772 C C . THR A 1 100 ? 4.311 1.120 -7.932 1.00 0.00 100 THR A C 9
ATOM 15773 O O . THR A 1 100 ? 5.276 0.466 -7.533 1.00 0.00 100 THR A O 9
ATOM 15784 N N . LEU A 1 101 ? 3.068 0.635 -7.948 1.00 0.00 101 LEU A N 9
ATOM 15785 C CA . LEU A 1 101 ? 2.655 -0.757 -7.795 1.00 0.00 101 LEU A CA 9
ATOM 15786 C C . LEU A 1 101 ? 2.044 -1.164 -9.130 1.00 0.00 101 LEU A C 9
ATOM 15787 O O . LEU A 1 101 ? 1.245 -0.385 -9.644 1.00 0.00 101 LEU A O 9
ATOM 15803 N N . ALA A 1 102 ? 2.357 -2.342 -9.678 1.00 0.00 102 ALA A N 9
ATOM 15804 C CA . ALA A 1 102 ? 1.804 -2.830 -10.942 1.00 0.00 102 ALA A CA 9
ATOM 15805 C C . ALA A 1 102 ? 1.885 -4.361 -11.033 1.00 0.00 102 ALA A C 9
ATOM 15806 O O . ALA A 1 102 ? 2.837 -4.919 -11.578 1.00 0.00 102 ALA A O 9
ATOM 15813 N N . THR A 1 103 ? 0.918 -5.041 -10.429 1.00 0.00 103 THR A N 9
ATOM 15814 C CA . THR A 1 103 ? 0.790 -6.494 -10.387 1.00 0.00 103 THR A CA 9
ATOM 15815 C C . THR A 1 103 ? -0.209 -6.972 -11.443 1.00 0.00 103 THR A C 9
ATOM 15816 O O . THR A 1 103 ? -0.952 -6.168 -12.017 1.00 0.00 103 THR A O 9
ATOM 15827 N N . ALA A 1 104 ? -0.289 -8.292 -11.645 1.00 0.00 104 ALA A N 9
ATOM 15828 C CA . ALA A 1 104 ? -1.240 -8.907 -12.565 1.00 0.00 104 ALA A CA 9
ATOM 15829 C C . ALA A 1 104 ? -2.685 -8.524 -12.245 1.00 0.00 104 ALA A C 9
ATOM 15830 O O . ALA A 1 104 ? -3.494 -8.455 -13.173 1.00 0.00 104 ALA A O 9
ATOM 15837 N N . LYS A 1 105 ? -3.018 -8.221 -10.982 1.00 0.00 105 LYS A N 9
ATOM 15838 C CA . LYS A 1 105 ? -4.278 -7.553 -10.675 1.00 0.00 105 LYS A CA 9
ATOM 15839 C C . LYS A 1 105 ? -4.373 -6.206 -11.397 1.00 0.00 105 LYS A C 9
ATOM 15840 O O . LYS A 1 105 ? -5.082 -6.111 -12.400 1.00 0.00 105 LYS A O 9
ATOM 15859 N N . GLN A 1 106 ? -3.743 -5.151 -10.874 1.00 0.00 106 GLN A N 9
ATOM 15860 C CA . GLN A 1 106 ? -3.855 -3.775 -11.364 1.00 0.00 106 GLN A CA 9
ATOM 15861 C C . GLN A 1 106 ? -2.620 -2.968 -10.936 1.00 0.00 106 GLN A C 9
ATOM 15862 O O . GLN A 1 106 ? -1.647 -3.528 -10.435 1.00 0.00 106 GLN A O 9
ATOM 15876 N N . THR A 1 107 ? -2.653 -1.650 -11.130 1.00 0.00 107 THR A N 9
ATOM 15877 C CA . THR A 1 107 ? -1.564 -0.717 -10.896 1.00 0.00 107 THR A CA 9
ATOM 15878 C C . THR A 1 107 ? -2.102 0.451 -10.055 1.00 0.00 107 THR A C 9
ATOM 15879 O O . THR A 1 107 ? -3.261 0.847 -10.216 1.00 0.00 107 THR A O 9
ATOM 15890 N N . LEU A 1 108 ? -1.297 0.927 -9.098 1.00 0.00 108 LEU A N 9
ATOM 15891 C CA . LEU A 1 108 ? -1.558 1.911 -8.056 1.00 0.00 108 LEU A CA 9
ATOM 15892 C C . LEU A 1 108 ? -0.385 2.896 -8.014 1.00 0.00 108 LEU A C 9
ATOM 15893 O O . LEU A 1 108 ? 0.748 2.519 -8.330 1.00 0.00 108 LEU A O 9
ATOM 15909 N N . THR A 1 109 ? -0.642 4.126 -7.565 1.00 0.00 109 THR A N 9
ATOM 15910 C CA . THR A 1 109 ? 0.358 5.201 -7.552 1.00 0.00 109 THR A CA 9
ATOM 15911 C C . THR A 1 109 ? 0.245 5.989 -6.235 1.00 0.00 109 THR A C 9
ATOM 15912 O O . THR A 1 109 ? -0.640 6.837 -6.076 1.00 0.00 109 THR A O 9
ATOM 15923 N N . TYR A 1 110 ? 1.092 5.650 -5.255 1.00 0.00 110 TYR A N 9
ATOM 15924 C CA . TYR A 1 110 ? 1.059 6.223 -3.908 1.00 0.00 110 TYR A CA 9
ATOM 15925 C C . TYR A 1 110 ? 2.106 7.324 -3.764 1.00 0.00 110 TYR A C 9
ATOM 15926 O O . TYR A 1 110 ? 3.129 7.318 -4.449 1.00 0.00 110 TYR A O 9
ATOM 15944 N N . LYS A 1 111 ? 1.882 8.243 -2.827 1.00 0.00 111 LYS A N 9
ATOM 15945 C CA . LYS A 1 111 ? 2.651 9.469 -2.635 1.00 0.00 111 LYS A CA 9
ATOM 15946 C C . LYS A 1 111 ? 3.366 9.393 -1.295 1.00 0.00 111 LYS A C 9
ATOM 15947 O O . LYS A 1 111 ? 2.777 8.906 -0.331 1.00 0.00 111 LYS A O 9
ATOM 15966 N N . LEU A 1 112 ? 4.572 9.957 -1.221 1.00 0.00 112 LEU A N 9
ATOM 15967 C CA . LEU A 1 112 ? 5.425 10.103 -0.044 1.00 0.00 112 LEU A CA 9
ATOM 15968 C C . LEU A 1 112 ? 4.858 11.231 0.828 1.00 0.00 112 LEU A C 9
ATOM 15969 O O . LEU A 1 112 ? 5.469 12.291 0.996 1.00 0.00 112 LEU A O 9
ATOM 15985 N N . ALA A 1 113 ? 3.625 11.060 1.297 1.00 0.00 113 ALA A N 9
ATOM 15986 C CA . ALA A 1 113 ? 2.958 11.995 2.179 1.00 0.00 113 ALA A CA 9
ATOM 15987 C C . ALA A 1 113 ? 3.232 11.513 3.592 1.00 0.00 113 ALA A C 9
ATOM 15988 O O . ALA A 1 113 ? 2.563 10.602 4.074 1.00 0.00 113 ALA A O 9
ATOM 15995 N N . ASP A 1 114 ? 4.271 12.070 4.209 1.00 0.00 114 ASP A N 9
ATOM 15996 C CA . ASP A 1 114 ? 4.686 11.706 5.558 1.00 0.00 114 ASP A CA 9
ATOM 15997 C C . ASP A 1 114 ? 4.829 12.935 6.432 1.00 0.00 114 ASP A C 9
ATOM 15998 O O . ASP A 1 114 ? 5.822 13.115 7.133 1.00 0.00 114 ASP A O 9
ATOM 16007 N N . LEU A 1 115 ? 3.832 13.822 6.351 1.00 0.00 115 LEU A N 9
ATOM 16008 C CA . LEU A 1 115 ? 3.632 14.939 7.272 1.00 0.00 115 LEU A CA 9
ATOM 16009 C C . LEU A 1 115 ? 4.814 15.916 7.295 1.00 0.00 115 LEU A C 9
ATOM 16010 O O . LEU A 1 115 ? 4.912 16.763 8.188 1.00 0.00 115 LEU A O 9
ATOM 16026 N N . MET A 1 116 ? 5.724 15.805 6.328 1.00 0.00 116 MET A N 9
ATOM 16027 C CA . MET A 1 116 ? 6.979 16.528 6.279 1.00 0.00 116 MET A CA 9
ATOM 16028 C C . MET A 1 116 ? 6.934 17.457 5.074 1.00 0.00 116 MET A C 9
ATOM 16029 O O . MET A 1 116 ? 6.886 17.005 3.931 1.00 0.00 116 MET A O 9
ATOM 16043 N N . ASN A 1 117 ? 6.893 18.765 5.342 1.00 0.00 117 ASN A N 9
ATOM 16044 C CA . ASN A 1 117 ? 6.632 19.801 4.344 1.00 0.00 117 ASN A CA 9
ATOM 16045 C C . ASN A 1 117 ? 7.563 19.633 3.144 1.00 0.00 117 ASN A C 9
ATOM 16046 O O . ASN A 1 117 ? 7.491 20.407 2.185 1.00 0.00 117 ASN A O 9
ATOM 16057 N N . MET A 1 1 ? 18.569 1.039 -8.124 1.00 0.00 1 MET A N 10
ATOM 16058 C CA . MET A 1 1 ? 17.200 0.629 -7.864 1.00 0.00 1 MET A CA 10
ATOM 16059 C C . MET A 1 1 ? 16.779 0.988 -6.432 1.00 0.00 1 MET A C 10
ATOM 16060 O O . MET A 1 1 ? 17.584 1.458 -5.622 1.00 0.00 1 MET A O 10
ATOM 16074 N N . VAL A 1 2 ? 15.508 0.734 -6.140 1.00 0.00 2 VAL A N 10
ATOM 16075 C CA . VAL A 1 2 ? 14.892 0.897 -4.838 1.00 0.00 2 VAL A CA 10
ATOM 16076 C C . VAL A 1 2 ? 15.552 -0.021 -3.793 1.00 0.00 2 VAL A C 10
ATOM 16077 O O . VAL A 1 2 ? 16.053 -1.101 -4.123 1.00 0.00 2 VAL A O 10
ATOM 16090 N N . THR A 1 3 ? 15.470 0.352 -2.517 1.00 0.00 3 THR A N 10
ATOM 16091 C CA . THR A 1 3 ? 15.912 -0.462 -1.395 1.00 0.00 3 THR A CA 10
ATOM 16092 C C . THR A 1 3 ? 14.738 -0.635 -0.422 1.00 0.00 3 THR A C 10
ATOM 16093 O O . THR A 1 3 ? 13.769 0.129 -0.474 1.00 0.00 3 THR A O 10
ATOM 16104 N N . PRO A 1 4 ? 14.792 -1.599 0.510 1.00 0.00 4 PRO A N 10
ATOM 16105 C CA . PRO A 1 4 ? 13.812 -1.673 1.589 1.00 0.00 4 PRO A CA 10
ATOM 16106 C C . PRO A 1 4 ? 13.957 -0.494 2.541 1.00 0.00 4 PRO A C 10
ATOM 16107 O O . PRO A 1 4 ? 12.988 -0.054 3.158 1.00 0.00 4 PRO A O 10
ATOM 16118 N N . GLU A 1 5 ? 15.194 -0.054 2.742 1.00 0.00 5 GLU A N 10
ATOM 16119 C CA . GLU A 1 5 ? 15.567 0.989 3.690 1.00 0.00 5 GLU A CA 10
ATOM 16120 C C . GLU A 1 5 ? 14.779 2.264 3.400 1.00 0.00 5 GLU A C 10
ATOM 16121 O O . GLU A 1 5 ? 14.050 2.721 4.274 1.00 0.00 5 GLU A O 10
ATOM 16133 N N . GLN A 1 6 ? 14.837 2.770 2.161 1.00 0.00 6 GLN A N 10
ATOM 16134 C CA . GLN A 1 6 ? 14.156 3.987 1.710 1.00 0.00 6 GLN A CA 10
ATOM 16135 C C . GLN A 1 6 ? 12.623 3.907 1.754 1.00 0.00 6 GLN A C 10
ATOM 16136 O O . GLN A 1 6 ? 11.951 4.819 1.270 1.00 0.00 6 GLN A O 10
ATOM 16150 N N . LEU A 1 7 ? 12.063 2.829 2.304 1.00 0.00 7 LEU A N 10
ATOM 16151 C CA . LEU A 1 7 ? 10.640 2.561 2.392 1.00 0.00 7 LEU A CA 10
ATOM 16152 C C . LEU A 1 7 ? 10.243 2.335 3.837 1.00 0.00 7 LEU A C 10
ATOM 16153 O O . LEU A 1 7 ? 9.301 2.970 4.293 1.00 0.00 7 LEU A O 10
ATOM 16169 N N . GLN A 1 8 ? 10.939 1.452 4.566 1.00 0.00 8 GLN A N 10
ATOM 16170 C CA . GLN A 1 8 ? 10.539 0.978 5.897 1.00 0.00 8 GLN A CA 10
ATOM 16171 C C . GLN A 1 8 ? 10.451 2.077 6.943 1.00 0.00 8 GLN A C 10
ATOM 16172 O O . GLN A 1 8 ? 10.100 1.777 8.074 1.00 0.00 8 GLN A O 10
ATOM 16186 N N . HIS A 1 9 ? 10.854 3.297 6.605 1.00 0.00 9 HIS A N 10
ATOM 16187 C CA . HIS A 1 9 ? 11.026 4.434 7.484 1.00 0.00 9 HIS A CA 10
ATOM 16188 C C . HIS A 1 9 ? 10.197 5.633 6.977 1.00 0.00 9 HIS A C 10
ATOM 16189 O O . HIS A 1 9 ? 10.382 6.739 7.478 1.00 0.00 9 HIS A O 10
ATOM 16203 N N . HIS A 1 10 ? 9.313 5.451 5.980 1.00 0.00 10 HIS A N 10
ATOM 16204 C CA . HIS A 1 10 ? 8.545 6.535 5.368 1.00 0.00 10 HIS A CA 10
ATOM 16205 C C . HIS A 1 10 ? 7.067 6.173 5.237 1.00 0.00 10 HIS A C 10
ATOM 16206 O O . HIS A 1 10 ? 6.690 5.000 5.134 1.00 0.00 10 HIS A O 10
ATOM 16220 N N . ARG A 1 11 ? 6.225 7.207 5.195 1.00 0.00 11 ARG A N 10
ATOM 16221 C CA . ARG A 1 11 ? 4.795 7.097 4.945 1.00 0.00 11 ARG A CA 10
ATOM 16222 C C . ARG A 1 11 ? 4.537 7.365 3.478 1.00 0.00 11 ARG A C 10
ATOM 16223 O O . ARG A 1 11 ? 5.182 8.228 2.881 1.00 0.00 11 ARG A O 10
ATOM 16244 N N . PHE A 1 12 ? 3.527 6.692 2.940 1.00 0.00 12 PHE A N 10
ATOM 16245 C CA . PHE A 1 12 ? 2.938 7.029 1.659 1.00 0.00 12 PHE A CA 10
ATOM 16246 C C . PHE A 1 12 ? 1.426 7.204 1.837 1.00 0.00 12 PHE A C 10
ATOM 16247 O O . PHE A 1 12 ? 0.849 6.712 2.813 1.00 0.00 12 PHE A O 10
ATOM 16264 N N . VAL A 1 13 ? 0.785 7.876 0.878 1.00 0.00 13 VAL A N 10
ATOM 16265 C CA . VAL A 1 13 ? -0.672 7.926 0.705 1.00 0.00 13 VAL A CA 10
ATOM 16266 C C . VAL A 1 13 ? -1.037 7.592 -0.759 1.00 0.00 13 VAL A C 10
ATOM 16267 O O . VAL A 1 13 ? -0.203 7.753 -1.659 1.00 0.00 13 VAL A O 10
ATOM 16280 N N . LEU A 1 14 ? -2.261 7.102 -1.007 1.00 0.00 14 LEU A N 10
ATOM 16281 C CA . LEU A 1 14 ? -2.749 6.646 -2.316 1.00 0.00 14 LEU A CA 10
ATOM 16282 C C . LEU A 1 14 ? -3.291 7.842 -3.084 1.00 0.00 14 LEU A C 10
ATOM 16283 O O . LEU A 1 14 ? -4.391 8.311 -2.801 1.00 0.00 14 LEU A O 10
ATOM 16299 N N . GLU A 1 15 ? -2.500 8.369 -4.013 1.00 0.00 15 GLU A N 10
ATOM 16300 C CA . GLU A 1 15 ? -2.838 9.590 -4.733 1.00 0.00 15 GLU A CA 10
ATOM 16301 C C . GLU A 1 15 ? -3.660 9.253 -5.983 1.00 0.00 15 GLU A C 10
ATOM 16302 O O . GLU A 1 15 ? -4.601 9.976 -6.325 1.00 0.00 15 GLU A O 10
ATOM 16314 N N . SER A 1 16 ? -3.359 8.133 -6.647 1.00 0.00 16 SER A N 10
ATOM 16315 C CA . SER A 1 16 ? -4.035 7.726 -7.871 1.00 0.00 16 SER A CA 10
ATOM 16316 C C . SER A 1 16 ? -4.004 6.203 -8.003 1.00 0.00 16 SER A C 10
ATOM 16317 O O . SER A 1 16 ? -3.040 5.523 -7.642 1.00 0.00 16 SER A O 10
ATOM 16325 N N . VAL A 1 17 ? -5.068 5.666 -8.580 1.00 0.00 17 VAL A N 10
ATOM 16326 C CA . VAL A 1 17 ? -5.219 4.274 -8.970 1.00 0.00 17 VAL A CA 10
ATOM 16327 C C . VAL A 1 17 ? -4.471 4.080 -10.309 1.00 0.00 17 VAL A C 10
ATOM 16328 O O . VAL A 1 17 ? -3.679 4.920 -10.741 1.00 0.00 17 VAL A O 10
ATOM 16341 N N . ASN A 1 18 ? -4.736 2.976 -11.002 1.00 0.00 18 ASN A N 10
ATOM 16342 C CA . ASN A 1 18 ? -4.321 2.655 -12.367 1.00 0.00 18 ASN A CA 10
ATOM 16343 C C . ASN A 1 18 ? -4.640 3.729 -13.434 1.00 0.00 18 ASN A C 10
ATOM 16344 O O . ASN A 1 18 ? -4.209 3.613 -14.582 1.00 0.00 18 ASN A O 10
ATOM 16355 N N . GLY A 1 19 ? -5.421 4.755 -13.096 1.00 0.00 19 GLY A N 10
ATOM 16356 C CA . GLY A 1 19 ? -5.797 5.809 -14.030 1.00 0.00 19 GLY A CA 10
ATOM 16357 C C . GLY A 1 19 ? -7.081 6.518 -13.618 1.00 0.00 19 GLY A C 10
ATOM 16358 O O . GLY A 1 19 ? -7.877 6.873 -14.489 1.00 0.00 19 GLY A O 10
ATOM 16362 N N . LYS A 1 20 ? -7.338 6.633 -12.311 1.00 0.00 20 LYS A N 10
ATOM 16363 C CA . LYS A 1 20 ? -8.460 7.336 -11.695 1.00 0.00 20 LYS A CA 10
ATOM 16364 C C . LYS A 1 20 ? -8.011 7.835 -10.328 1.00 0.00 20 LYS A C 10
ATOM 16365 O O . LYS A 1 20 ? -7.083 7.244 -9.764 1.00 0.00 20 LYS A O 10
ATOM 16384 N N . PRO A 1 21 ? -8.647 8.882 -9.792 1.00 0.00 21 PRO A N 10
ATOM 16385 C CA . PRO A 1 21 ? -8.281 9.430 -8.503 1.00 0.00 21 PRO A CA 10
ATOM 16386 C C . PRO A 1 21 ? -8.987 8.691 -7.359 1.00 0.00 21 PRO A C 10
ATOM 16387 O O . PRO A 1 21 ? -9.873 7.857 -7.573 1.00 0.00 21 PRO A O 10
ATOM 16398 N N . VAL A 1 22 ? -8.597 9.019 -6.129 1.00 0.00 22 VAL A N 10
ATOM 16399 C CA . VAL A 1 22 ? -8.918 8.271 -4.917 1.00 0.00 22 VAL A CA 10
ATOM 16400 C C . VAL A 1 22 ? -9.800 9.132 -4.004 1.00 0.00 22 VAL A C 10
ATOM 16401 O O . VAL A 1 22 ? -9.446 10.268 -3.688 1.00 0.00 22 VAL A O 10
ATOM 16414 N N . THR A 1 23 ? -10.941 8.594 -3.577 1.00 0.00 23 THR A N 10
ATOM 16415 C CA . THR A 1 23 ? -12.022 9.323 -2.925 1.00 0.00 23 THR A CA 10
ATOM 16416 C C . THR A 1 23 ? -12.067 9.034 -1.419 1.00 0.00 23 THR A C 10
ATOM 16417 O O . THR A 1 23 ? -12.653 8.039 -0.985 1.00 0.00 23 THR A O 10
ATOM 16428 N N . SER A 1 24 ? -11.450 9.894 -0.607 1.00 0.00 24 SER A N 10
ATOM 16429 C CA . SER A 1 24 ? -11.534 9.839 0.839 1.00 0.00 24 SER A CA 10
ATOM 16430 C C . SER A 1 24 ? -11.066 11.183 1.392 1.00 0.00 24 SER A C 10
ATOM 16431 O O . SER A 1 24 ? -10.011 11.679 0.995 1.00 0.00 24 SER A O 10
ATOM 16439 N N . ASP A 1 25 ? -11.799 11.728 2.364 1.00 0.00 25 ASP A N 10
ATOM 16440 C CA . ASP A 1 25 ? -11.364 12.854 3.207 1.00 0.00 25 ASP A CA 10
ATOM 16441 C C . ASP A 1 25 ? -11.026 12.407 4.643 1.00 0.00 25 ASP A C 10
ATOM 16442 O O . ASP A 1 25 ? -10.655 13.240 5.476 1.00 0.00 25 ASP A O 10
ATOM 16451 N N . LYS A 1 26 ? -11.214 11.126 5.006 1.00 0.00 26 LYS A N 10
ATOM 16452 C CA . LYS A 1 26 ? -10.988 10.635 6.358 1.00 0.00 26 LYS A CA 10
ATOM 16453 C C . LYS A 1 26 ? -10.399 9.239 6.312 1.00 0.00 26 LYS A C 10
ATOM 16454 O O . LYS A 1 26 ? -11.003 8.358 5.701 1.00 0.00 26 LYS A O 10
ATOM 16473 N N . ASN A 1 27 ? -9.299 9.035 7.044 1.00 0.00 27 ASN A N 10
ATOM 16474 C CA . ASN A 1 27 ? -8.565 7.771 7.148 1.00 0.00 27 ASN A CA 10
ATOM 16475 C C . ASN A 1 27 ? -8.385 7.168 5.748 1.00 0.00 27 ASN A C 10
ATOM 16476 O O . ASN A 1 27 ? -9.029 6.159 5.452 1.00 0.00 27 ASN A O 10
ATOM 16487 N N . PRO A 1 28 ? -7.584 7.783 4.862 1.00 0.00 28 PRO A N 10
ATOM 16488 C CA . PRO A 1 28 ? -7.460 7.365 3.466 1.00 0.00 28 PRO A CA 10
ATOM 16489 C C . PRO A 1 28 ? -6.871 5.958 3.329 1.00 0.00 28 PRO A C 10
ATOM 16490 O O . PRO A 1 28 ? -6.386 5.384 4.310 1.00 0.00 28 PRO A O 10
ATOM 16501 N N . PRO A 1 29 ? -6.836 5.385 2.113 1.00 0.00 29 PRO A N 10
ATOM 16502 C CA . PRO A 1 29 ? -6.041 4.194 1.861 1.00 0.00 29 PRO A CA 10
ATOM 16503 C C . PRO A 1 29 ? -4.546 4.549 1.802 1.00 0.00 29 PRO A C 10
ATOM 16504 O O . PRO A 1 29 ? -3.845 4.261 0.835 1.00 0.00 29 PRO A O 10
ATOM 16515 N N . GLU A 1 30 ? -4.001 5.044 2.909 1.00 0.00 30 GLU A N 10
ATOM 16516 C CA . GLU A 1 30 ? -2.586 5.328 3.056 1.00 0.00 30 GLU A CA 10
ATOM 16517 C C . GLU A 1 30 ? -1.849 4.023 3.392 1.00 0.00 30 GLU A C 10
ATOM 16518 O O . GLU A 1 30 ? -2.472 2.999 3.695 1.00 0.00 30 GLU A O 10
ATOM 16530 N N . ILE A 1 31 ? -0.520 4.036 3.363 1.00 0.00 31 ILE A N 10
ATOM 16531 C CA . ILE A 1 31 ? 0.297 2.946 3.867 1.00 0.00 31 ILE A CA 10
ATOM 16532 C C . ILE A 1 31 ? 1.544 3.598 4.437 1.00 0.00 31 ILE A C 10
ATOM 16533 O O . ILE A 1 31 ? 2.395 4.106 3.705 1.00 0.00 31 ILE A O 10
ATOM 16549 N N . SER A 1 32 ? 1.617 3.639 5.757 1.00 0.00 32 SER A N 10
ATOM 16550 C CA . SER A 1 32 ? 2.879 3.827 6.435 1.00 0.00 32 SER A CA 10
ATOM 16551 C C . SER A 1 32 ? 3.568 2.466 6.459 1.00 0.00 32 SER A C 10
ATOM 16552 O O . SER A 1 32 ? 2.930 1.476 6.836 1.00 0.00 32 SER A O 10
ATOM 16560 N N . PHE A 1 33 ? 4.835 2.417 6.036 1.00 0.00 33 PHE A N 10
ATOM 16561 C CA . PHE A 1 33 ? 5.719 1.330 6.427 1.00 0.00 33 PHE A CA 10
ATOM 16562 C C . PHE A 1 33 ? 6.474 1.800 7.673 1.00 0.00 33 PHE A C 10
ATOM 16563 O O . PHE A 1 33 ? 6.602 3.011 7.900 1.00 0.00 33 PHE A O 10
ATOM 16580 N N . GLY A 1 34 ? 6.968 0.878 8.494 1.00 0.00 34 GLY A N 10
ATOM 16581 C CA . GLY A 1 34 ? 7.651 1.223 9.737 1.00 0.00 34 GLY A CA 10
ATOM 16582 C C . GLY A 1 34 ? 8.357 0.003 10.287 1.00 0.00 34 GLY A C 10
ATOM 16583 O O . GLY A 1 34 ? 7.666 -0.965 10.555 1.00 0.00 34 GLY A O 10
ATOM 16587 N N . GLU A 1 35 ? 9.673 0.027 10.505 1.00 0.00 35 GLU A N 10
ATOM 16588 C CA . GLU A 1 35 ? 10.463 -1.076 11.051 1.00 0.00 35 GLU A CA 10
ATOM 16589 C C . GLU A 1 35 ? 10.582 -2.237 10.043 1.00 0.00 35 GLU A C 10
ATOM 16590 O O . GLU A 1 35 ? 9.592 -2.856 9.666 1.00 0.00 35 GLU A O 10
ATOM 16602 N N . LYS A 1 36 ? 11.796 -2.516 9.555 1.00 0.00 36 LYS A N 10
ATOM 16603 C CA . LYS A 1 36 ? 12.241 -3.587 8.640 1.00 0.00 36 LYS A CA 10
ATOM 16604 C C . LYS A 1 36 ? 11.665 -3.558 7.228 1.00 0.00 36 LYS A C 10
ATOM 16605 O O . LYS A 1 36 ? 12.402 -3.783 6.271 1.00 0.00 36 LYS A O 10
ATOM 16624 N N . MET A 1 37 ? 10.349 -3.447 7.124 1.00 0.00 37 MET A N 10
ATOM 16625 C CA . MET A 1 37 ? 9.459 -3.334 5.971 1.00 0.00 37 MET A CA 10
ATOM 16626 C C . MET A 1 37 ? 7.979 -3.447 6.391 1.00 0.00 37 MET A C 10
ATOM 16627 O O . MET A 1 37 ? 7.142 -3.617 5.506 1.00 0.00 37 MET A O 10
ATOM 16641 N N . MET A 1 38 ? 7.634 -3.462 7.691 1.00 0.00 38 MET A N 10
ATOM 16642 C CA . MET A 1 38 ? 6.270 -3.794 8.136 1.00 0.00 38 MET A CA 10
ATOM 16643 C C . MET A 1 38 ? 5.231 -2.869 7.503 1.00 0.00 38 MET A C 10
ATOM 16644 O O . MET A 1 38 ? 5.545 -1.749 7.106 1.00 0.00 38 MET A O 10
ATOM 16658 N N . ILE A 1 39 ? 3.991 -3.350 7.452 1.00 0.00 39 ILE A N 10
ATOM 16659 C CA . ILE A 1 39 ? 2.884 -2.814 6.678 1.00 0.00 39 ILE A CA 10
ATOM 16660 C C . ILE A 1 39 ? 1.747 -2.553 7.663 1.00 0.00 39 ILE A C 10
ATOM 16661 O O . ILE A 1 39 ? 1.339 -3.477 8.374 1.00 0.00 39 ILE A O 10
ATOM 16677 N N . SER A 1 40 ? 1.239 -1.320 7.694 1.00 0.00 40 SER A N 10
ATOM 16678 C CA . SER A 1 40 ? 0.120 -0.889 8.527 1.00 0.00 40 SER A CA 10
ATOM 16679 C C . SER A 1 40 ? -0.788 0.021 7.684 1.00 0.00 40 SER A C 10
ATOM 16680 O O . SER A 1 40 ? -0.276 0.989 7.100 1.00 0.00 40 SER A O 10
ATOM 16688 N N . GLY A 1 41 ? -2.082 -0.282 7.532 1.00 0.00 41 GLY A N 10
ATOM 16689 C CA . GLY A 1 41 ? -2.950 0.478 6.630 1.00 0.00 41 GLY A CA 10
ATOM 16690 C C . GLY A 1 41 ? -4.424 0.092 6.755 1.00 0.00 41 GLY A C 10
ATOM 16691 O O . GLY A 1 41 ? -4.793 -0.797 7.531 1.00 0.00 41 GLY A O 10
ATOM 16695 N N . SER A 1 42 ? -5.291 0.758 5.992 1.00 0.00 42 SER A N 10
ATOM 16696 C CA . SER A 1 42 ? -6.678 0.359 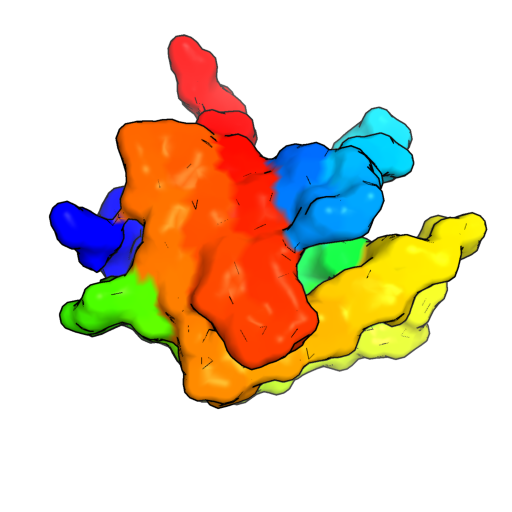5.824 1.00 0.00 42 SER A CA 10
ATOM 16697 C C . SER A 1 42 ? -7.209 0.877 4.488 1.00 0.00 42 SER A C 10
ATOM 16698 O O . SER A 1 42 ? -7.419 2.084 4.321 1.00 0.00 42 SER A O 10
ATOM 16706 N N . MET A 1 43 ? -7.451 -0.028 3.534 1.00 0.00 43 MET A N 10
ATOM 16707 C CA . MET A 1 43 ? -8.338 0.249 2.414 1.00 0.00 43 MET A CA 10
ATOM 16708 C C . MET A 1 43 ? -9.743 0.416 2.988 1.00 0.00 43 MET A C 10
ATOM 16709 O O . MET A 1 43 ? -10.298 1.514 2.958 1.00 0.00 43 MET A O 10
ATOM 16723 N N . CYS A 1 44 ? -10.302 -0.648 3.565 1.00 0.00 44 CYS A N 10
ATOM 16724 C CA . CYS A 1 44 ? -11.647 -0.634 4.117 1.00 0.00 44 CYS A CA 10
ATOM 16725 C C . CYS A 1 44 ? -11.688 -1.549 5.333 1.00 0.00 44 CYS A C 10
ATOM 16726 O O . CYS A 1 44 ? -11.892 -1.093 6.461 1.00 0.00 44 CYS A O 10
ATOM 16733 N N . ASN A 1 45 ? -11.424 -2.837 5.116 1.00 0.00 45 ASN A N 10
ATOM 16734 C CA . ASN A 1 45 ? -11.500 -3.902 6.111 1.00 0.00 45 ASN A CA 10
ATOM 16735 C C . ASN A 1 45 ? -10.293 -3.920 7.074 1.00 0.00 45 ASN A C 10
ATOM 16736 O O . ASN A 1 45 ? -10.049 -4.941 7.711 1.00 0.00 45 ASN A O 10
ATOM 16747 N N . ARG A 1 46 ? -9.489 -2.851 7.159 1.00 0.00 46 ARG A N 10
ATOM 16748 C CA . ARG A 1 46 ? -8.088 -2.836 7.610 1.00 0.00 46 ARG A CA 10
ATOM 16749 C C . ARG A 1 46 ? -7.183 -3.772 6.799 1.00 0.00 46 ARG A C 10
ATOM 16750 O O . ARG A 1 46 ? -7.677 -4.609 6.042 1.00 0.00 46 ARG A O 10
ATOM 16771 N N . PHE A 1 47 ? -5.861 -3.613 6.912 1.00 0.00 47 PHE A N 10
ATOM 16772 C CA . PHE A 1 47 ? -4.886 -4.676 6.690 1.00 0.00 47 PHE A CA 10
ATOM 16773 C C . PHE A 1 47 ? -3.552 -4.321 7.345 1.00 0.00 47 PHE A C 10
ATOM 16774 O O . PHE A 1 47 ? -3.309 -3.173 7.726 1.00 0.00 47 PHE A O 10
ATOM 16791 N N . SER A 1 48 ? -2.680 -5.317 7.464 1.00 0.00 48 SER A N 10
ATOM 16792 C CA . SER A 1 48 ? -1.319 -5.161 7.953 1.00 0.00 48 SER A CA 10
ATOM 16793 C C . SER A 1 48 ? -0.525 -6.442 7.671 1.00 0.00 48 SER A C 10
ATOM 16794 O O . SER A 1 48 ? -1.140 -7.498 7.486 1.00 0.00 48 SER A O 10
ATOM 16802 N N . GLY A 1 49 ? 0.813 -6.419 7.703 1.00 0.00 49 GLY A N 10
ATOM 16803 C CA . GLY A 1 49 ? 1.619 -7.628 7.536 1.00 0.00 49 GLY A CA 10
ATOM 16804 C C . GLY A 1 49 ? 3.121 -7.378 7.689 1.00 0.00 49 GLY A C 10
ATOM 16805 O O . GLY A 1 49 ? 3.576 -6.240 7.808 1.00 0.00 49 GLY A O 10
ATOM 16809 N N . GLU A 1 50 ? 3.902 -8.458 7.677 1.00 0.00 50 GLU A N 10
ATOM 16810 C CA . GLU A 1 50 ? 5.353 -8.439 7.543 1.00 0.00 50 GLU A CA 10
ATOM 16811 C C . GLU A 1 50 ? 5.682 -8.242 6.065 1.00 0.00 50 GLU A C 10
ATOM 16812 O O . GLU A 1 50 ? 5.705 -9.205 5.288 1.00 0.00 50 GLU A O 10
ATOM 16824 N N . GLY A 1 51 ? 5.891 -6.990 5.670 1.00 0.00 51 GLY A N 10
ATOM 16825 C CA . GLY A 1 51 ? 6.450 -6.665 4.363 1.00 0.00 51 GLY A CA 10
ATOM 16826 C C . GLY A 1 51 ? 7.912 -7.068 4.281 1.00 0.00 51 GLY A C 10
ATOM 16827 O O . GLY A 1 51 ? 8.565 -7.276 5.312 1.00 0.00 51 GLY A O 10
ATOM 16831 N N . LYS A 1 52 ? 8.453 -7.126 3.060 1.00 0.00 52 LYS A N 10
ATOM 16832 C CA . LYS A 1 52 ? 9.882 -7.286 2.823 1.00 0.00 52 LYS A CA 10
ATOM 16833 C C . LYS A 1 52 ? 10.222 -6.890 1.391 1.00 0.00 52 LYS A C 10
ATOM 16834 O O . LYS A 1 52 ? 9.382 -7.051 0.508 1.00 0.00 52 LYS A O 10
ATOM 16853 N N . LEU A 1 53 ? 11.445 -6.415 1.154 1.00 0.00 53 LEU A N 10
ATOM 16854 C CA . LEU A 1 53 ? 11.982 -6.090 -0.162 1.00 0.00 53 LEU A CA 10
ATOM 16855 C C . LEU A 1 53 ? 13.482 -6.351 -0.109 1.00 0.00 53 LEU A C 10
ATOM 16856 O O . LEU A 1 53 ? 14.130 -5.950 0.854 1.00 0.00 53 LEU A O 10
ATOM 16872 N N . SER A 1 54 ? 14.049 -7.002 -1.124 1.00 0.00 54 SER A N 10
ATOM 16873 C CA . SER A 1 54 ? 15.498 -7.120 -1.276 1.00 0.00 54 SER A CA 10
ATOM 16874 C C . SER A 1 54 ? 15.903 -7.401 -2.738 1.00 0.00 54 SER A C 10
ATOM 16875 O O . SER A 1 54 ? 17.046 -7.789 -2.987 1.00 0.00 54 SER A O 10
ATOM 16883 N N . ASN A 1 55 ? 14.987 -7.274 -3.706 1.00 0.00 55 ASN A N 10
ATOM 16884 C CA . ASN A 1 55 ? 15.214 -7.665 -5.106 1.00 0.00 55 ASN A CA 10
ATOM 16885 C C . ASN A 1 55 ? 14.389 -6.862 -6.128 1.00 0.00 55 ASN A C 10
ATOM 16886 O O . ASN A 1 55 ? 14.535 -7.088 -7.331 1.00 0.00 55 ASN A O 10
ATOM 16897 N N . GLY A 1 56 ? 13.533 -5.938 -5.684 1.00 0.00 56 GLY A N 10
ATOM 16898 C CA . GLY A 1 56 ? 12.608 -5.168 -6.517 1.00 0.00 56 GLY A CA 10
ATOM 16899 C C . GLY A 1 56 ? 11.144 -5.592 -6.360 1.00 0.00 56 GLY A C 10
ATOM 16900 O O . GLY A 1 56 ? 10.269 -4.968 -6.956 1.00 0.00 56 GLY A O 10
ATOM 16904 N N . GLU A 1 57 ? 10.856 -6.613 -5.549 1.00 0.00 57 GLU A N 10
ATOM 16905 C CA . GLU A 1 57 ? 9.515 -7.155 -5.354 1.00 0.00 57 GLU A CA 10
ATOM 16906 C C . GLU A 1 57 ? 9.112 -7.012 -3.876 1.00 0.00 57 GLU A C 10
ATOM 16907 O O . GLU A 1 57 ? 9.957 -7.186 -2.990 1.00 0.00 57 GLU A O 10
ATOM 16919 N N . LEU A 1 58 ? 7.839 -6.713 -3.596 1.00 0.00 58 LEU A N 10
ATOM 16920 C CA . LEU A 1 58 ? 7.250 -6.619 -2.261 1.00 0.00 58 LEU A CA 10
ATOM 16921 C C . LEU A 1 58 ? 6.154 -7.669 -2.107 1.00 0.00 58 LEU A C 10
ATOM 16922 O O . LEU A 1 58 ? 5.164 -7.634 -2.840 1.00 0.00 58 LEU A O 10
ATOM 16938 N N . THR A 1 59 ? 6.275 -8.536 -1.107 1.00 0.00 59 THR A N 10
ATOM 16939 C CA . THR A 1 59 ? 5.193 -9.390 -0.625 1.00 0.00 59 THR A CA 10
ATOM 16940 C C . THR A 1 59 ? 4.712 -8.931 0.757 1.00 0.00 59 THR A C 10
ATOM 16941 O O . THR A 1 59 ? 5.445 -8.243 1.471 1.00 0.00 59 THR A O 10
ATOM 16952 N N . ALA A 1 60 ? 3.553 -9.434 1.193 1.00 0.00 60 ALA A N 10
ATOM 16953 C CA . ALA A 1 60 ? 3.234 -9.644 2.600 1.00 0.00 60 ALA A CA 10
ATOM 16954 C C . ALA A 1 60 ? 2.720 -11.071 2.777 1.00 0.00 60 ALA A C 10
ATOM 16955 O O . ALA A 1 60 ? 1.519 -11.353 2.726 1.00 0.00 60 ALA A O 10
ATOM 16962 N N . LYS A 1 61 ? 3.658 -11.996 2.965 1.00 0.00 61 LYS A N 10
ATOM 16963 C CA . LYS A 1 61 ? 3.368 -13.352 3.396 1.00 0.00 61 LYS A CA 10
ATOM 16964 C C . LYS A 1 61 ? 3.029 -13.301 4.888 1.00 0.00 61 LYS A C 10
ATOM 16965 O O . LYS A 1 61 ? 3.944 -13.199 5.713 1.00 0.00 61 LYS A O 10
ATOM 16984 N N . GLY A 1 62 ? 1.751 -13.325 5.260 1.00 0.00 62 GLY A N 10
ATOM 16985 C CA . GLY A 1 62 ? 1.299 -13.211 6.643 1.00 0.00 62 GLY A CA 10
ATOM 16986 C C . GLY A 1 62 ? 0.561 -11.899 6.890 1.00 0.00 62 GLY A C 10
ATOM 16987 O O . GLY A 1 62 ? 0.840 -11.206 7.872 1.00 0.00 62 GLY A O 10
ATOM 16991 N N . LEU A 1 63 ? -0.390 -11.546 6.022 1.00 0.00 63 LEU A N 10
ATOM 16992 C CA . LEU A 1 63 ? -1.289 -10.418 6.183 1.00 0.00 63 LEU A CA 10
ATOM 16993 C C . LEU A 1 63 ? -2.250 -10.658 7.361 1.00 0.00 63 LEU A C 10
ATOM 16994 O O . LEU A 1 63 ? -2.383 -11.778 7.864 1.00 0.00 63 LEU A O 10
ATOM 17010 N N . ALA A 1 64 ? -2.986 -9.643 7.801 1.00 0.00 64 ALA A N 10
ATOM 17011 C CA . ALA A 1 64 ? -4.211 -9.769 8.589 1.00 0.00 64 ALA A CA 10
ATOM 17012 C C . ALA A 1 64 ? -5.160 -8.669 8.134 1.00 0.00 64 ALA A C 10
ATOM 17013 O O . ALA A 1 64 ? -4.697 -7.697 7.538 1.00 0.00 64 ALA A O 10
ATOM 17020 N N . MET A 1 65 ? -6.455 -8.814 8.418 1.00 0.00 65 MET A N 10
ATOM 17021 C CA . MET A 1 65 ? -7.534 -7.883 8.091 1.00 0.00 65 MET A CA 10
ATOM 17022 C C . MET A 1 65 ? -8.649 -8.070 9.136 1.00 0.00 65 MET A C 10
ATOM 17023 O O . MET A 1 65 ? -8.451 -8.762 10.145 1.00 0.00 65 MET A O 10
ATOM 17037 N N . THR A 1 66 ? -9.810 -7.447 8.936 1.00 0.00 66 THR A N 10
ATOM 17038 C CA . THR A 1 66 ? -11.046 -7.764 9.647 1.00 0.00 66 THR A CA 10
ATOM 17039 C C . THR A 1 66 ? -12.200 -7.905 8.630 1.00 0.00 66 THR A C 10
ATOM 17040 O O . THR A 1 66 ? -11.977 -8.035 7.424 1.00 0.00 66 THR A O 10
ATOM 17051 N N . ARG A 1 67 ? -13.455 -7.887 9.098 1.00 0.00 67 ARG A N 10
ATOM 17052 C CA . ARG A 1 67 ? -14.662 -7.944 8.268 1.00 0.00 67 ARG A CA 10
ATOM 17053 C C . ARG A 1 67 ? -15.585 -6.765 8.566 1.00 0.00 67 ARG A C 10
ATOM 17054 O O . ARG A 1 67 ? -16.751 -6.955 8.904 1.00 0.00 67 ARG A O 10
ATOM 17075 N N . MET A 1 68 ? -15.069 -5.534 8.516 1.00 0.00 68 MET A N 10
ATOM 17076 C CA . MET A 1 68 ? -15.910 -4.339 8.508 1.00 0.00 68 MET A CA 10
ATOM 17077 C C . MET A 1 68 ? -15.985 -3.790 7.093 1.00 0.00 68 MET A C 10
ATOM 17078 O O . MET A 1 68 ? -15.124 -4.064 6.261 1.00 0.00 68 MET A O 10
ATOM 17092 N N . MET A 1 69 ? -16.972 -2.937 6.875 1.00 0.00 69 MET A N 10
ATOM 17093 C CA . MET A 1 69 ? -17.396 -2.408 5.591 1.00 0.00 69 MET A CA 10
ATOM 17094 C C . MET A 1 69 ? -17.359 -0.889 5.664 1.00 0.00 69 MET A C 10
ATOM 17095 O O . MET A 1 69 ? -17.499 -0.298 6.744 1.00 0.00 69 MET A O 10
ATOM 17109 N N . CYS A 1 70 ? -17.222 -0.261 4.507 1.00 0.00 70 CYS A N 10
ATOM 17110 C CA . CYS A 1 70 ? -17.059 1.171 4.339 1.00 0.00 70 CYS A CA 10
ATOM 17111 C C . CYS A 1 70 ? -18.233 1.742 3.569 1.00 0.00 70 CYS A C 10
ATOM 17112 O O . CYS A 1 70 ? -18.923 1.040 2.835 1.00 0.00 70 CYS A O 10
ATOM 17119 N N . ALA A 1 71 ? -18.407 3.052 3.697 1.00 0.00 71 ALA A N 10
ATOM 17120 C CA . ALA A 1 71 ? -19.422 3.815 2.993 1.00 0.00 71 ALA A CA 10
ATOM 17121 C C . ALA A 1 71 ? -19.017 4.113 1.537 1.00 0.00 71 ALA A C 10
ATOM 17122 O O . ALA A 1 71 ? -19.528 5.070 0.955 1.00 0.00 71 ALA A O 10
ATOM 17129 N N . ASN A 1 72 ? -18.033 3.415 0.961 1.00 0.00 72 ASN A N 10
ATOM 17130 C CA . ASN A 1 72 ? -17.493 3.720 -0.366 1.00 0.00 72 ASN A CA 10
ATOM 17131 C C . ASN A 1 72 ? -17.324 2.404 -1.136 1.00 0.00 72 ASN A C 10
ATOM 17132 O O . ASN A 1 72 ? -16.948 1.408 -0.517 1.00 0.00 72 ASN A O 10
ATOM 17143 N N . PRO A 1 73 ? -17.566 2.377 -2.463 1.00 0.00 73 PRO A N 10
ATOM 17144 C CA . PRO A 1 73 ? -17.424 1.170 -3.272 1.00 0.00 73 PRO A CA 10
ATOM 17145 C C . PRO A 1 73 ? -15.954 0.793 -3.461 1.00 0.00 73 PRO A C 10
ATOM 17146 O O . PRO A 1 73 ? -15.574 -0.341 -3.181 1.00 0.00 73 PRO A O 10
ATOM 17157 N N . GLN A 1 74 ? -15.135 1.741 -3.924 1.00 0.00 74 GLN A N 10
ATOM 17158 C CA . GLN A 1 74 ? -13.735 1.527 -4.245 1.00 0.00 74 GLN A CA 10
ATOM 17159 C C . GLN A 1 74 ? -12.998 1.011 -3.018 1.00 0.00 74 GLN A C 10
ATOM 17160 O O . GLN A 1 74 ? -12.237 0.065 -3.133 1.00 0.00 74 GLN A O 10
ATOM 17174 N N . LEU A 1 75 ? -13.212 1.600 -1.841 1.00 0.00 75 LEU A N 10
ATOM 17175 C CA . LEU A 1 75 ? -12.487 1.181 -0.644 1.00 0.00 75 LEU A CA 10
ATOM 17176 C C . LEU A 1 75 ? -12.780 -0.287 -0.306 1.00 0.00 75 LEU A C 10
ATOM 17177 O O . LEU A 1 75 ? -11.866 -1.008 0.094 1.00 0.00 75 LEU A O 10
ATOM 17193 N N . ASN A 1 76 ? -14.028 -0.736 -0.469 1.00 0.00 76 ASN A N 10
ATOM 17194 C CA . ASN A 1 76 ? -14.439 -2.134 -0.295 1.00 0.00 76 ASN A CA 10
ATOM 17195 C C . ASN A 1 76 ? -13.755 -3.017 -1.346 1.00 0.00 76 ASN A C 10
ATOM 17196 O O . ASN A 1 76 ? -13.130 -4.011 -0.985 1.00 0.00 76 ASN A O 10
ATOM 17207 N N . GLU A 1 77 ? -13.828 -2.639 -2.627 1.00 0.00 77 GLU A N 10
ATOM 17208 C CA . GLU A 1 77 ? -13.157 -3.291 -3.759 1.00 0.00 77 GLU A CA 10
ATOM 17209 C C . GLU A 1 77 ? -11.643 -3.414 -3.511 1.00 0.00 77 GLU A C 10
ATOM 17210 O O . GLU A 1 77 ? -10.984 -4.384 -3.901 1.00 0.00 77 GLU A O 10
ATOM 17222 N N . LEU A 1 78 ? -11.064 -2.426 -2.839 1.00 0.00 78 LEU A N 10
ATOM 17223 C CA . LEU A 1 78 ? -9.640 -2.331 -2.607 1.00 0.00 78 LEU A CA 10
ATOM 17224 C C . LEU A 1 78 ? -9.148 -3.322 -1.563 1.00 0.00 78 LEU A C 10
ATOM 17225 O O . LEU A 1 78 ? -7.958 -3.626 -1.604 1.00 0.00 78 LEU A O 10
ATOM 17241 N N . ASP A 1 79 ? -10.001 -3.859 -0.681 1.00 0.00 79 ASP A N 10
ATOM 17242 C CA . ASP A 1 79 ? -9.582 -4.881 0.291 1.00 0.00 79 ASP A CA 10
ATOM 17243 C C . ASP A 1 79 ? -8.922 -6.056 -0.423 1.00 0.00 79 ASP A C 10
ATOM 17244 O O . ASP A 1 79 ? -7.860 -6.537 -0.014 1.00 0.00 79 ASP A O 10
ATOM 17253 N N . ASN A 1 80 ? -9.557 -6.494 -1.503 1.00 0.00 80 ASN A N 10
ATOM 17254 C CA . ASN A 1 80 ? -9.255 -7.730 -2.180 1.00 0.00 80 ASN A CA 10
ATOM 17255 C C . ASN A 1 80 ? -8.383 -7.453 -3.393 1.00 0.00 80 ASN A C 10
ATOM 17256 O O . ASN A 1 80 ? -7.598 -8.317 -3.780 1.00 0.00 80 ASN A O 10
ATOM 17267 N N . THR A 1 81 ? -8.432 -6.233 -3.930 1.00 0.00 81 THR A N 10
ATOM 17268 C CA . THR A 1 81 ? -7.392 -5.734 -4.812 1.00 0.00 81 THR A CA 10
ATOM 17269 C C . THR A 1 81 ? -6.038 -5.787 -4.078 1.00 0.00 81 THR A C 10
ATOM 17270 O O . THR A 1 81 ? -5.120 -6.437 -4.574 1.00 0.00 81 THR A O 10
ATOM 17281 N N . ILE A 1 82 ? -5.884 -5.139 -2.910 1.00 0.00 82 ILE A N 10
ATOM 17282 C CA . ILE A 1 82 ? -4.568 -5.028 -2.277 1.00 0.00 82 ILE A CA 10
ATOM 17283 C C . ILE A 1 82 ? -4.060 -6.393 -1.824 1.00 0.00 82 ILE A C 10
ATOM 17284 O O . ILE A 1 82 ? -2.874 -6.662 -1.988 1.00 0.00 82 ILE A O 10
ATOM 17300 N N . SER A 1 83 ? -4.924 -7.274 -1.314 1.00 0.00 83 SER A N 10
ATOM 17301 C CA . SER A 1 83 ? -4.478 -8.557 -0.789 1.00 0.00 83 SER A CA 10
ATOM 17302 C C . SER A 1 83 ? -3.718 -9.343 -1.864 1.00 0.00 83 SER A C 10
ATOM 17303 O O . SER A 1 83 ? -2.612 -9.827 -1.619 1.00 0.00 83 SER A O 10
ATOM 17311 N N . GLU A 1 84 ? -4.258 -9.416 -3.080 1.00 0.00 84 GLU A N 10
ATOM 17312 C CA . GLU A 1 84 ? -3.644 -10.116 -4.189 1.00 0.00 84 GLU A CA 10
ATOM 17313 C C . GLU A 1 84 ? -2.561 -9.286 -4.892 1.00 0.00 84 GLU A C 10
ATOM 17314 O O . GLU A 1 84 ? -1.869 -9.833 -5.756 1.00 0.00 84 GLU A O 10
ATOM 17326 N N . MET A 1 85 ? -2.348 -8.013 -4.528 1.00 0.00 85 MET A N 10
ATOM 17327 C CA . MET A 1 85 ? -1.147 -7.278 -4.913 1.00 0.00 85 MET A CA 10
ATOM 17328 C C . MET A 1 85 ? -0.026 -7.422 -3.872 1.00 0.00 85 MET A C 10
ATOM 17329 O O . MET A 1 85 ? 1.088 -6.946 -4.089 1.00 0.00 85 MET A O 10
ATOM 17343 N N . LEU A 1 86 ? -0.285 -8.091 -2.748 1.00 0.00 86 LEU A N 10
ATOM 17344 C CA . LEU A 1 86 ? 0.704 -8.332 -1.703 1.00 0.00 86 LEU A CA 10
ATOM 17345 C C . LEU A 1 86 ? 1.055 -9.808 -1.577 1.00 0.00 86 LEU A C 10
ATOM 17346 O O . LEU A 1 86 ? 2.180 -10.135 -1.207 1.00 0.00 86 LEU A O 10
ATOM 17362 N N . LYS A 1 87 ? 0.117 -10.714 -1.835 1.00 0.00 87 LYS A N 10
ATOM 17363 C CA . LYS A 1 87 ? 0.336 -12.138 -1.691 1.00 0.00 87 LYS A CA 10
ATOM 17364 C C . LYS A 1 87 ? 1.249 -12.654 -2.802 1.00 0.00 87 LYS A C 10
ATOM 17365 O O . LYS A 1 87 ? 2.225 -13.346 -2.524 1.00 0.00 87 LYS A O 10
ATOM 17384 N N . GLU A 1 88 ? 0.941 -12.310 -4.049 1.00 0.00 88 GLU A N 10
ATOM 17385 C CA . GLU A 1 88 ? 1.611 -12.776 -5.261 1.00 0.00 88 GLU A CA 10
ATOM 17386 C C . GLU A 1 88 ? 2.916 -12.010 -5.549 1.00 0.00 88 GLU A C 10
ATOM 17387 O O . GLU A 1 88 ? 3.608 -12.362 -6.500 1.00 0.00 88 GLU A O 10
ATOM 17399 N N . GLY A 1 89 ? 3.285 -10.993 -4.763 1.00 0.00 89 GLY A N 10
ATOM 17400 C CA . GLY A 1 89 ? 4.499 -10.208 -4.961 1.00 0.00 89 GLY A CA 10
ATOM 17401 C C . GLY A 1 89 ? 4.266 -9.091 -5.972 1.00 0.00 89 GLY A C 10
ATOM 17402 O O . GLY A 1 89 ? 4.145 -9.353 -7.171 1.00 0.00 89 GLY A O 10
ATOM 17406 N N . ALA A 1 90 ? 4.169 -7.846 -5.502 1.00 0.00 90 ALA A N 10
ATOM 17407 C CA . ALA A 1 90 ? 4.150 -6.700 -6.414 1.00 0.00 90 ALA A CA 10
ATOM 17408 C C . ALA A 1 90 ? 5.570 -6.388 -6.845 1.00 0.00 90 ALA A C 10
ATOM 17409 O O . ALA A 1 90 ? 6.492 -6.574 -6.056 1.00 0.00 90 ALA A O 10
ATOM 17416 N N . GLN A 1 91 ? 5.729 -5.813 -8.033 1.00 0.00 91 GLN A N 10
ATOM 17417 C CA . GLN A 1 91 ? 6.900 -5.029 -8.338 1.00 0.00 91 GLN A CA 10
ATOM 17418 C C . GLN A 1 91 ? 6.725 -3.727 -7.572 1.00 0.00 91 GLN A C 10
ATOM 17419 O O . GLN A 1 91 ? 5.606 -3.211 -7.457 1.00 0.00 91 GLN A O 10
ATOM 17433 N N . VAL A 1 92 ? 7.823 -3.217 -7.035 1.00 0.00 92 VAL A N 10
ATOM 17434 C CA . VAL A 1 92 ? 7.842 -1.996 -6.267 1.00 0.00 92 VAL A CA 10
ATOM 17435 C C . VAL A 1 92 ? 8.949 -1.155 -6.892 1.00 0.00 92 VAL A C 10
ATOM 17436 O O . VAL A 1 92 ? 10.129 -1.472 -6.797 1.00 0.00 92 VAL A O 10
ATOM 17449 N N . ASP A 1 93 ? 8.559 -0.094 -7.588 1.00 0.00 93 ASP A N 10
ATOM 17450 C CA . ASP A 1 93 ? 9.432 0.676 -8.467 1.00 0.00 93 ASP A CA 10
ATOM 17451 C C . ASP A 1 93 ? 9.352 2.120 -7.996 1.00 0.00 93 ASP A C 10
ATOM 17452 O O . ASP A 1 93 ? 8.601 2.939 -8.525 1.00 0.00 93 ASP A O 10
ATOM 17461 N N . LEU A 1 94 ? 10.026 2.389 -6.875 1.00 0.00 94 LEU A N 10
ATOM 17462 C CA . LEU A 1 94 ? 10.029 3.708 -6.259 1.00 0.00 94 LEU A CA 10
ATOM 17463 C C . LEU A 1 94 ? 10.974 4.594 -7.055 1.00 0.00 94 LEU A C 10
ATOM 17464 O O . LEU A 1 94 ? 12.158 4.286 -7.215 1.00 0.00 94 LEU A O 10
ATOM 17480 N N . THR A 1 95 ? 10.411 5.675 -7.559 1.00 0.00 95 THR A N 10
ATOM 17481 C CA . THR A 1 95 ? 11.099 6.814 -8.152 1.00 0.00 95 THR A CA 10
ATOM 17482 C C . THR A 1 95 ? 11.464 7.796 -7.018 1.00 0.00 95 THR A C 10
ATOM 17483 O O . THR A 1 95 ? 11.398 7.433 -5.845 1.00 0.00 95 THR A O 10
ATOM 17494 N N . ALA A 1 96 ? 11.873 9.039 -7.303 1.00 0.00 96 ALA A N 10
ATOM 17495 C CA . ALA A 1 96 ? 12.402 9.957 -6.286 1.00 0.00 96 ALA A CA 10
ATOM 17496 C C . ALA A 1 96 ? 11.501 10.090 -5.041 1.00 0.00 96 ALA A C 10
ATOM 17497 O O . ALA A 1 96 ? 11.997 10.195 -3.918 1.00 0.00 96 ALA A O 10
ATOM 17504 N N . ASN A 1 97 ? 10.181 10.091 -5.248 1.00 0.00 97 ASN A N 10
ATOM 17505 C CA . ASN A 1 97 ? 9.155 10.342 -4.233 1.00 0.00 97 ASN A CA 10
ATOM 17506 C C . ASN A 1 97 ? 7.799 9.736 -4.640 1.00 0.00 97 ASN A C 10
ATOM 17507 O O . ASN A 1 97 ? 6.761 10.107 -4.085 1.00 0.00 97 ASN A O 10
ATOM 17518 N N . GLN A 1 98 ? 7.778 8.787 -5.585 1.00 0.00 98 GLN A N 10
ATOM 17519 C CA . GLN A 1 98 ? 6.550 8.177 -6.085 1.00 0.00 98 GLN A CA 10
ATOM 17520 C C . GLN A 1 98 ? 6.732 6.664 -6.198 1.00 0.00 98 GLN A C 10
ATOM 17521 O O . GLN A 1 98 ? 7.608 6.183 -6.912 1.00 0.00 98 GLN A O 10
ATOM 17535 N N . LEU A 1 99 ? 5.940 5.937 -5.418 1.00 0.00 99 LEU A N 10
ATOM 17536 C CA . LEU A 1 99 ? 5.845 4.487 -5.358 1.00 0.00 99 LEU A CA 10
ATOM 17537 C C . LEU A 1 99 ? 5.031 4.014 -6.570 1.00 0.00 99 LEU A C 10
ATOM 17538 O O . LEU A 1 99 ? 3.846 4.353 -6.675 1.00 0.00 99 LEU A O 10
ATOM 17554 N N . THR A 1 100 ? 5.634 3.220 -7.450 1.00 0.00 100 THR A N 10
ATOM 17555 C CA . THR A 1 100 ? 4.927 2.448 -8.464 1.00 0.00 100 THR A CA 10
ATOM 17556 C C . THR A 1 100 ? 4.701 1.046 -7.876 1.00 0.00 100 THR A C 10
ATOM 17557 O O . THR A 1 100 ? 5.661 0.287 -7.721 1.00 0.00 100 THR A O 10
ATOM 17568 N N . LEU A 1 101 ? 3.469 0.702 -7.487 1.00 0.00 101 LEU A N 10
ATOM 17569 C CA . LEU A 1 101 ? 3.073 -0.671 -7.174 1.00 0.00 101 LEU A CA 10
ATOM 17570 C C . LEU A 1 101 ? 2.452 -1.263 -8.423 1.00 0.00 101 LEU A C 10
ATOM 17571 O O . LEU A 1 101 ? 1.397 -0.781 -8.825 1.00 0.00 101 LEU A O 10
ATOM 17587 N N . ALA A 1 102 ? 3.053 -2.307 -8.995 1.00 0.00 102 ALA A N 10
ATOM 17588 C CA . ALA A 1 102 ? 2.514 -3.011 -10.152 1.00 0.00 102 ALA A CA 10
ATOM 17589 C C . ALA A 1 102 ? 2.427 -4.506 -9.847 1.00 0.00 102 ALA A C 10
ATOM 17590 O O . ALA A 1 102 ? 3.285 -5.075 -9.169 1.00 0.00 102 ALA A O 10
ATOM 17597 N N . THR A 1 103 ? 1.355 -5.165 -10.266 1.00 0.00 103 THR A N 10
ATOM 17598 C CA . THR A 1 103 ? 1.104 -6.578 -10.107 1.00 0.00 103 THR A CA 10
ATOM 17599 C C . THR A 1 103 ? 0.141 -7.013 -11.212 1.00 0.00 103 THR A C 10
ATOM 17600 O O . THR A 1 103 ? -0.447 -6.176 -11.899 1.00 0.00 103 THR A O 10
ATOM 17611 N N . ALA A 1 104 ? -0.084 -8.322 -11.341 1.00 0.00 104 ALA A N 10
ATOM 17612 C CA . ALA A 1 104 ? -1.011 -8.857 -12.326 1.00 0.00 104 ALA A CA 10
ATOM 17613 C C . ALA A 1 104 ? -2.467 -8.427 -12.074 1.00 0.00 104 ALA A C 10
ATOM 17614 O O . ALA A 1 104 ? -3.263 -8.446 -13.017 1.00 0.00 104 ALA A O 10
ATOM 17621 N N . LYS A 1 105 ? -2.832 -8.039 -10.839 1.00 0.00 105 LYS A N 10
ATOM 17622 C CA . LYS A 1 105 ? -4.156 -7.504 -10.528 1.00 0.00 105 LYS A CA 10
ATOM 17623 C C . LYS A 1 105 ? -4.332 -6.147 -11.199 1.00 0.00 105 LYS A C 10
ATOM 17624 O O . LYS A 1 105 ? -5.102 -6.054 -12.157 1.00 0.00 105 LYS A O 10
ATOM 17643 N N . GLN A 1 106 ? -3.695 -5.113 -10.648 1.00 0.00 106 GLN A N 10
ATOM 17644 C CA . GLN A 1 106 ? -3.748 -3.718 -11.061 1.00 0.00 106 GLN A CA 10
ATOM 17645 C C . GLN A 1 106 ? -2.377 -3.089 -10.770 1.00 0.00 106 GLN A C 10
ATOM 17646 O O . GLN A 1 106 ? -1.491 -3.733 -10.203 1.00 0.00 106 GLN A O 10
ATOM 17660 N N . THR A 1 107 ? -2.215 -1.812 -11.110 1.00 0.00 107 THR A N 10
ATOM 17661 C CA . THR A 1 107 ? -1.069 -0.979 -10.765 1.00 0.00 107 THR A CA 10
ATOM 17662 C C . THR A 1 107 ? -1.613 0.318 -10.134 1.00 0.00 107 THR A C 10
ATOM 17663 O O . THR A 1 107 ? -2.802 0.623 -10.296 1.00 0.00 107 THR A O 10
ATOM 17674 N N . LEU A 1 108 ? -0.796 1.031 -9.348 1.00 0.00 108 LEU A N 10
ATOM 17675 C CA . LEU A 1 108 ? -1.180 2.178 -8.516 1.00 0.00 108 LEU A CA 10
ATOM 17676 C C . LEU A 1 108 ? -0.045 3.199 -8.456 1.00 0.00 108 LEU A C 10
ATOM 17677 O O . LEU A 1 108 ? 1.118 2.844 -8.678 1.00 0.00 108 LEU A O 10
ATOM 17693 N N . THR A 1 109 ? -0.369 4.430 -8.048 1.00 0.00 109 THR A N 10
ATOM 17694 C CA . THR A 1 109 ? 0.580 5.499 -7.769 1.00 0.00 109 THR A CA 10
ATOM 17695 C C . THR A 1 109 ? 0.378 5.952 -6.318 1.00 0.00 109 THR A C 10
ATOM 17696 O O . THR A 1 109 ? -0.674 6.504 -5.971 1.00 0.00 109 THR A O 10
ATOM 17707 N N . TYR A 1 110 ? 1.388 5.753 -5.469 1.00 0.00 110 TYR A N 10
ATOM 17708 C CA . TYR A 1 110 ? 1.391 6.300 -4.116 1.00 0.00 110 TYR A CA 10
ATOM 17709 C C . TYR A 1 110 ? 2.430 7.415 -4.016 1.00 0.00 110 TYR A C 10
ATOM 17710 O O . TYR A 1 110 ? 3.505 7.324 -4.611 1.00 0.00 110 TYR A O 10
ATOM 17728 N N . LYS A 1 111 ? 2.125 8.466 -3.252 1.00 0.00 111 LYS A N 10
ATOM 17729 C CA . LYS A 1 111 ? 2.991 9.631 -3.083 1.00 0.00 111 LYS A CA 10
ATOM 17730 C C . LYS A 1 111 ? 3.757 9.495 -1.777 1.00 0.00 111 LYS A C 10
ATOM 17731 O O . LYS A 1 111 ? 3.159 9.075 -0.783 1.00 0.00 111 LYS A O 10
ATOM 17750 N N . LEU A 1 112 ? 5.021 9.923 -1.744 1.00 0.00 112 LEU A N 10
ATOM 17751 C CA . LEU A 1 112 ? 5.819 10.115 -0.528 1.00 0.00 112 LEU A CA 10
ATOM 17752 C C . LEU A 1 112 ? 5.326 11.380 0.191 1.00 0.00 112 LEU A C 10
ATOM 17753 O O . LEU A 1 112 ? 6.060 12.359 0.362 1.00 0.00 112 LEU A O 10
ATOM 17769 N N . ALA A 1 113 ? 4.055 11.390 0.577 1.00 0.00 113 ALA A N 10
ATOM 17770 C CA . ALA A 1 113 ? 3.502 12.377 1.482 1.00 0.00 113 ALA A CA 10
ATOM 17771 C C . ALA A 1 113 ? 3.856 11.925 2.903 1.00 0.00 113 ALA A C 10
ATOM 17772 O O . ALA A 1 113 ? 3.017 11.383 3.628 1.00 0.00 113 ALA A O 10
ATOM 17779 N N . ASP A 1 114 ? 5.116 12.103 3.306 1.00 0.00 114 ASP A N 10
ATOM 17780 C CA . ASP A 1 114 ? 5.603 11.698 4.621 1.00 0.00 114 ASP A CA 10
ATOM 17781 C C . ASP A 1 114 ? 5.554 12.836 5.631 1.00 0.00 114 ASP A C 10
ATOM 17782 O O . ASP A 1 114 ? 6.495 13.120 6.367 1.00 0.00 114 ASP A O 10
ATOM 17791 N N . LEU A 1 115 ? 4.356 13.394 5.765 1.00 0.00 115 LEU A N 10
ATOM 17792 C CA . LEU A 1 115 ? 3.958 14.400 6.754 1.00 0.00 115 LEU A CA 10
ATOM 17793 C C . LEU A 1 115 ? 4.009 13.896 8.206 1.00 0.00 115 LEU A C 10
ATOM 17794 O O . LEU A 1 115 ? 3.597 14.609 9.123 1.00 0.00 115 LEU A O 10
ATOM 17810 N N . MET A 1 116 ? 4.466 12.668 8.414 1.00 0.00 116 MET A N 10
ATOM 17811 C CA . MET A 1 116 ? 4.453 11.944 9.671 1.00 0.00 116 MET A CA 10
ATOM 17812 C C . MET A 1 116 ? 5.384 12.648 10.651 1.00 0.00 116 MET A C 10
ATOM 17813 O O . MET A 1 116 ? 6.597 12.608 10.462 1.00 0.00 116 MET A O 10
ATOM 17827 N N . ASN A 1 117 ? 4.832 13.316 11.666 1.00 0.00 117 ASN A N 10
ATOM 17828 C CA . ASN A 1 117 ? 5.637 14.080 12.613 1.00 0.00 117 ASN A CA 10
ATOM 17829 C C . ASN A 1 117 ? 6.372 13.148 13.573 1.00 0.00 117 ASN A C 10
ATOM 17830 O O . ASN A 1 117 ? 7.522 12.769 13.340 1.00 0.00 117 ASN A O 10
ATOM 17841 N N . MET A 1 1 ? 16.186 1.049 -7.823 1.00 0.00 1 MET A N 11
ATOM 17842 C CA . MET A 1 1 ? 15.806 -0.031 -6.929 1.00 0.00 1 MET A CA 11
ATOM 17843 C C . MET A 1 1 ? 15.579 0.493 -5.503 1.00 0.00 1 MET A C 11
ATOM 17844 O O . MET A 1 1 ? 16.526 0.806 -4.774 1.00 0.00 1 MET A O 11
ATOM 17858 N N . VAL A 1 2 ? 14.310 0.520 -5.106 1.00 0.00 2 VAL A N 11
ATOM 17859 C CA . VAL A 1 2 ? 13.789 0.806 -3.771 1.00 0.00 2 VAL A CA 11
ATOM 17860 C C . VAL A 1 2 ? 14.445 -0.076 -2.685 1.00 0.00 2 VAL A C 11
ATOM 17861 O O . VAL A 1 2 ? 14.922 -1.174 -2.985 1.00 0.00 2 VAL A O 11
ATOM 17874 N N . THR A 1 3 ? 14.419 0.347 -1.412 1.00 0.00 3 THR A N 11
ATOM 17875 C CA . THR A 1 3 ? 14.976 -0.416 -0.289 1.00 0.00 3 THR A CA 11
ATOM 17876 C C . THR A 1 3 ? 14.000 -0.449 0.893 1.00 0.00 3 THR A C 11
ATOM 17877 O O . THR A 1 3 ? 13.092 0.375 0.945 1.00 0.00 3 THR A O 11
ATOM 17888 N N . PRO A 1 4 ? 14.194 -1.338 1.882 1.00 0.00 4 PRO A N 11
ATOM 17889 C CA . PRO A 1 4 ? 13.453 -1.319 3.144 1.00 0.00 4 PRO A CA 11
ATOM 17890 C C . PRO A 1 4 ? 13.694 -0.049 3.961 1.00 0.00 4 PRO A C 11
ATOM 17891 O O . PRO A 1 4 ? 12.782 0.460 4.618 1.00 0.00 4 PRO A O 11
ATOM 17902 N N . GLU A 1 5 ? 14.933 0.433 3.969 1.00 0.00 5 GLU A N 11
ATOM 17903 C CA . GLU A 1 5 ? 15.334 1.558 4.810 1.00 0.00 5 GLU A CA 11
ATOM 17904 C C . GLU A 1 5 ? 14.589 2.835 4.411 1.00 0.00 5 GLU A C 11
ATOM 17905 O O . GLU A 1 5 ? 14.066 3.532 5.281 1.00 0.00 5 GLU A O 11
ATOM 17917 N N . GLN A 1 6 ? 14.482 3.128 3.108 1.00 0.00 6 GLN A N 11
ATOM 17918 C CA . GLN A 1 6 ? 13.786 4.314 2.599 1.00 0.00 6 GLN A CA 11
ATOM 17919 C C . GLN A 1 6 ? 12.255 4.213 2.741 1.00 0.00 6 GLN A C 11
ATOM 17920 O O . GLN A 1 6 ? 11.521 4.981 2.118 1.00 0.00 6 GLN A O 11
ATOM 17934 N N . LEU A 1 7 ? 11.764 3.253 3.530 1.00 0.00 7 LEU A N 11
ATOM 17935 C CA . LEU A 1 7 ? 10.358 2.955 3.735 1.00 0.00 7 LEU A CA 11
ATOM 17936 C C . LEU A 1 7 ? 10.026 2.955 5.219 1.00 0.00 7 LEU A C 11
ATOM 17937 O O . LEU A 1 7 ? 9.095 3.659 5.596 1.00 0.00 7 LEU A O 11
ATOM 17953 N N . GLN A 1 8 ? 10.771 2.224 6.068 1.00 0.00 8 GLN A N 11
ATOM 17954 C CA . GLN A 1 8 ? 10.445 2.045 7.498 1.00 0.00 8 GLN A CA 11
ATOM 17955 C C . GLN A 1 8 ? 10.268 3.344 8.292 1.00 0.00 8 GLN A C 11
ATOM 17956 O O . GLN A 1 8 ? 9.820 3.347 9.441 1.00 0.00 8 GLN A O 11
ATOM 17970 N N . HIS A 1 9 ? 10.657 4.462 7.706 1.00 0.00 9 HIS A N 11
ATOM 17971 C CA . HIS A 1 9 ? 10.776 5.747 8.351 1.00 0.00 9 HIS A CA 11
ATOM 17972 C C . HIS A 1 9 ? 9.961 6.810 7.589 1.00 0.00 9 HIS A C 11
ATOM 17973 O O . HIS A 1 9 ? 10.144 7.999 7.851 1.00 0.00 9 HIS A O 11
ATOM 17987 N N . HIS A 1 10 ? 9.066 6.410 6.670 1.00 0.00 10 HIS A N 11
ATOM 17988 C CA . HIS A 1 10 ? 8.300 7.305 5.806 1.00 0.00 10 HIS A CA 11
ATOM 17989 C C . HIS A 1 10 ? 6.855 6.820 5.604 1.00 0.00 10 HIS A C 11
ATOM 17990 O O . HIS A 1 10 ? 6.607 5.704 5.137 1.00 0.00 10 HIS A O 11
ATOM 18004 N N . ARG A 1 11 ? 5.880 7.690 5.886 1.00 0.00 11 ARG A N 11
ATOM 18005 C CA . ARG A 1 11 ? 4.484 7.511 5.471 1.00 0.00 11 ARG A CA 11
ATOM 18006 C C . ARG A 1 11 ? 4.368 7.650 3.957 1.00 0.00 11 ARG A C 11
ATOM 18007 O O . ARG A 1 11 ? 5.049 8.482 3.357 1.00 0.00 11 ARG A O 11
ATOM 18028 N N . PHE A 1 12 ? 3.404 6.945 3.363 1.00 0.00 12 PHE A N 11
ATOM 18029 C CA . PHE A 1 12 ? 2.915 7.197 2.018 1.00 0.00 12 PHE A CA 11
ATOM 18030 C C . PHE A 1 12 ? 1.380 7.287 2.034 1.00 0.00 12 PHE A C 11
ATOM 18031 O O . PHE A 1 12 ? 0.730 6.904 3.005 1.00 0.00 12 PHE A O 11
ATOM 18048 N N . VAL A 1 13 ? 0.775 7.771 0.949 1.00 0.00 13 VAL A N 11
ATOM 18049 C CA . VAL A 1 13 ? -0.685 7.847 0.783 1.00 0.00 13 VAL A CA 11
ATOM 18050 C C . VAL A 1 13 ? -1.085 7.369 -0.608 1.00 0.00 13 VAL A C 11
ATOM 18051 O O . VAL A 1 13 ? -0.317 7.559 -1.555 1.00 0.00 13 VAL A O 11
ATOM 18064 N N . LEU A 1 14 ? -2.264 6.745 -0.725 1.00 0.00 14 LEU A N 11
ATOM 18065 C CA . LEU A 1 14 ? -2.861 6.381 -2.002 1.00 0.00 14 LEU A CA 11
ATOM 18066 C C . LEU A 1 14 ? -3.368 7.660 -2.660 1.00 0.00 14 LEU A C 11
ATOM 18067 O O . LEU A 1 14 ? -4.435 8.167 -2.321 1.00 0.00 14 LEU A O 11
ATOM 18083 N N . GLU A 1 15 ? -2.569 8.208 -3.563 1.00 0.00 15 GLU A N 11
ATOM 18084 C CA . GLU A 1 15 ? -2.950 9.347 -4.383 1.00 0.00 15 GLU A CA 11
ATOM 18085 C C . GLU A 1 15 ? -3.833 8.858 -5.536 1.00 0.00 15 GLU A C 11
ATOM 18086 O O . GLU A 1 15 ? -4.922 9.391 -5.751 1.00 0.00 15 GLU A O 11
ATOM 18098 N N . SER A 1 16 ? -3.400 7.830 -6.279 1.00 0.00 16 SER A N 11
ATOM 18099 C CA . SER A 1 16 ? -4.155 7.363 -7.433 1.00 0.00 16 SER A CA 11
ATOM 18100 C C . SER A 1 16 ? -4.013 5.854 -7.658 1.00 0.00 16 SER A C 11
ATOM 18101 O O . SER A 1 16 ? -3.166 5.176 -7.066 1.00 0.00 16 SER A O 11
ATOM 18109 N N . VAL A 1 17 ? -4.907 5.328 -8.495 1.00 0.00 17 VAL A N 11
ATOM 18110 C CA . VAL A 1 17 ? -5.224 3.913 -8.668 1.00 0.00 17 VAL A CA 11
ATOM 18111 C C . VAL A 1 17 ? -5.240 3.633 -10.181 1.00 0.00 17 VAL A C 11
ATOM 18112 O O . VAL A 1 17 ? -5.405 4.563 -10.972 1.00 0.00 17 VAL A O 11
ATOM 18125 N N . ASN A 1 18 ? -5.141 2.373 -10.610 1.00 0.00 18 ASN A N 11
ATOM 18126 C CA . ASN A 1 18 ? -5.089 1.983 -12.024 1.00 0.00 18 ASN A CA 11
ATOM 18127 C C . ASN A 1 18 ? -6.280 2.481 -12.834 1.00 0.00 18 ASN A C 11
ATOM 18128 O O . ASN A 1 18 ? -6.139 2.773 -14.019 1.00 0.00 18 ASN A O 11
ATOM 18139 N N . GLY A 1 19 ? -7.458 2.491 -12.207 1.00 0.00 19 GLY A N 11
ATOM 18140 C CA . GLY A 1 19 ? -8.709 2.682 -12.918 1.00 0.00 19 GLY A CA 11
ATOM 18141 C C . GLY A 1 19 ? -9.183 4.127 -12.955 1.00 0.00 19 GLY A C 11
ATOM 18142 O O . GLY A 1 19 ? -9.903 4.485 -13.881 1.00 0.00 19 GLY A O 11
ATOM 18146 N N . LYS A 1 20 ? -8.885 4.910 -11.917 1.00 0.00 20 LYS A N 11
ATOM 18147 C CA . LYS A 1 20 ? -9.269 6.308 -11.704 1.00 0.00 20 LYS A CA 11
ATOM 18148 C C . LYS A 1 20 ? -8.794 6.694 -10.302 1.00 0.00 20 LYS A C 11
ATOM 18149 O O . LYS A 1 20 ? -8.676 5.795 -9.470 1.00 0.00 20 LYS A O 11
ATOM 18168 N N . PRO A 1 21 ? -8.537 7.971 -9.992 1.00 0.00 21 PRO A N 11
ATOM 18169 C CA . PRO A 1 21 ? -8.067 8.353 -8.670 1.00 0.00 21 PRO A CA 11
ATOM 18170 C C . PRO A 1 21 ? -9.184 8.218 -7.619 1.00 0.00 21 PRO A C 11
ATOM 18171 O O . PRO A 1 21 ? -10.321 7.849 -7.926 1.00 0.00 21 PRO A O 11
ATOM 18182 N N . VAL A 1 22 ? -8.865 8.486 -6.353 1.00 0.00 22 VAL A N 11
ATOM 18183 C CA . VAL A 1 22 ? -9.736 8.274 -5.196 1.00 0.00 22 VAL A CA 11
ATOM 18184 C C . VAL A 1 22 ? -9.765 9.565 -4.365 1.00 0.00 22 VAL A C 11
ATOM 18185 O O . VAL A 1 22 ? -8.947 10.461 -4.589 1.00 0.00 22 VAL A O 11
ATOM 18198 N N . THR A 1 23 ? -10.724 9.701 -3.451 1.00 0.00 23 THR A N 11
ATOM 18199 C CA . THR A 1 23 ? -10.826 10.806 -2.511 1.00 0.00 23 THR A CA 11
ATOM 18200 C C . THR A 1 23 ? -11.425 10.243 -1.216 1.00 0.00 23 THR A C 11
ATOM 18201 O O . THR A 1 23 ? -12.441 9.543 -1.263 1.00 0.00 23 THR A O 11
ATOM 18212 N N . SER A 1 24 ? -10.795 10.515 -0.079 1.00 0.00 24 SER A N 11
ATOM 18213 C CA . SER A 1 24 ? -11.293 10.233 1.256 1.00 0.00 24 SER A CA 11
ATOM 18214 C C . SER A 1 24 ? -10.637 11.288 2.137 1.00 0.00 24 SER A C 11
ATOM 18215 O O . SER A 1 24 ? -9.586 11.059 2.729 1.00 0.00 24 SER A O 11
ATOM 18223 N N . ASP A 1 25 ? -11.247 12.468 2.208 1.00 0.00 25 ASP A N 11
ATOM 18224 C CA . ASP A 1 25 ? -10.814 13.559 3.075 1.00 0.00 25 ASP A CA 11
ATOM 18225 C C . ASP A 1 25 ? -10.650 13.041 4.503 1.00 0.00 25 ASP A C 11
ATOM 18226 O O . ASP A 1 25 ? -9.712 13.415 5.208 1.00 0.00 25 ASP A O 11
ATOM 18235 N N . LYS A 1 26 ? -11.582 12.189 4.935 1.00 0.00 26 LYS A N 11
ATOM 18236 C CA . LYS A 1 26 ? -11.605 11.543 6.232 1.00 0.00 26 LYS A CA 11
ATOM 18237 C C . LYS A 1 26 ? -10.880 10.198 6.129 1.00 0.00 26 LYS A C 11
ATOM 18238 O O . LYS A 1 26 ? -11.401 9.237 5.561 1.00 0.00 26 LYS A O 11
ATOM 18257 N N . ASN A 1 27 ? -9.680 10.152 6.710 1.00 0.00 27 ASN A N 11
ATOM 18258 C CA . ASN A 1 27 ? -8.824 8.976 6.891 1.00 0.00 27 ASN A CA 11
ATOM 18259 C C . ASN A 1 27 ? -8.685 8.157 5.598 1.00 0.00 27 ASN A C 11
ATOM 18260 O O . ASN A 1 27 ? -9.266 7.073 5.502 1.00 0.00 27 ASN A O 11
ATOM 18271 N N . PRO A 1 28 ? -7.925 8.642 4.603 1.00 0.00 28 PRO A N 11
ATOM 18272 C CA . PRO A 1 28 ? -7.791 7.975 3.313 1.00 0.00 28 PRO A CA 11
ATOM 18273 C C . PRO A 1 28 ? -7.064 6.628 3.418 1.00 0.00 28 PRO A C 11
ATOM 18274 O O . PRO A 1 28 ? -6.467 6.323 4.463 1.00 0.00 28 PRO A O 11
ATOM 18285 N N . PRO A 1 29 ? -7.053 5.840 2.323 1.00 0.00 29 PRO A N 11
ATOM 18286 C CA . PRO A 1 29 ? -6.289 4.599 2.224 1.00 0.00 29 PRO A CA 11
ATOM 18287 C C . PRO A 1 29 ? -4.778 4.870 2.128 1.00 0.00 29 PRO A C 11
ATOM 18288 O O . PRO A 1 29 ? -4.104 4.520 1.159 1.00 0.00 29 PRO A O 11
ATOM 18299 N N . GLU A 1 30 ? -4.204 5.453 3.170 1.00 0.00 30 GLU A N 11
ATOM 18300 C CA . GLU A 1 30 ? -2.778 5.677 3.306 1.00 0.00 30 GLU A CA 11
ATOM 18301 C C . GLU A 1 30 ? -2.092 4.396 3.803 1.00 0.00 30 GLU A C 11
ATOM 18302 O O . GLU A 1 30 ? -2.755 3.460 4.273 1.00 0.00 30 GLU A O 11
ATOM 18314 N N . ILE A 1 31 ? -0.760 4.362 3.710 1.00 0.00 31 ILE A N 11
ATOM 18315 C CA . ILE A 1 31 ? 0.050 3.230 4.132 1.00 0.00 31 ILE A CA 11
ATOM 18316 C C . ILE A 1 31 ? 1.295 3.784 4.824 1.00 0.00 31 ILE A C 11
ATOM 18317 O O . ILE A 1 31 ? 1.902 4.750 4.359 1.00 0.00 31 ILE A O 11
ATOM 18333 N N . SER A 1 32 ? 1.708 3.182 5.927 1.00 0.00 32 SER A N 11
ATOM 18334 C CA . SER A 1 32 ? 2.901 3.546 6.657 1.00 0.00 32 SER A CA 11
ATOM 18335 C C . SER A 1 32 ? 3.754 2.287 6.754 1.00 0.00 32 SER A C 11
ATOM 18336 O O . SER A 1 32 ? 3.306 1.235 7.211 1.00 0.00 32 SER A O 11
ATOM 18344 N N . PHE A 1 33 ? 4.967 2.365 6.225 1.00 0.00 33 PHE A N 11
ATOM 18345 C CA . PHE A 1 33 ? 5.956 1.319 6.384 1.00 0.00 33 PHE A CA 11
ATOM 18346 C C . PHE A 1 33 ? 6.671 1.644 7.704 1.00 0.00 33 PHE A C 11
ATOM 18347 O O . PHE A 1 33 ? 6.911 2.819 7.995 1.00 0.00 33 PHE A O 11
ATOM 18364 N N . GLY A 1 34 ? 6.950 0.653 8.554 1.00 0.00 34 GLY A N 11
ATOM 18365 C CA . GLY A 1 34 ? 7.653 0.848 9.816 1.00 0.00 34 GLY A CA 11
ATOM 18366 C C . GLY A 1 34 ? 8.307 -0.446 10.271 1.00 0.00 34 GLY A C 11
ATOM 18367 O O . GLY A 1 34 ? 7.901 -1.512 9.813 1.00 0.00 34 GLY A O 11
ATOM 18371 N N . GLU A 1 35 ? 9.251 -0.390 11.217 1.00 0.00 35 GLU A N 11
ATOM 18372 C CA . GLU A 1 35 ? 9.858 -1.583 11.779 1.00 0.00 35 GLU A CA 11
ATOM 18373 C C . GLU A 1 35 ? 10.630 -2.352 10.701 1.00 0.00 35 GLU A C 11
ATOM 18374 O O . GLU A 1 35 ? 11.138 -1.731 9.768 1.00 0.00 35 GLU A O 11
ATOM 18386 N N . LYS A 1 36 ? 10.943 -3.633 10.923 1.00 0.00 36 LYS A N 11
ATOM 18387 C CA . LYS A 1 36 ? 11.719 -4.510 10.056 1.00 0.00 36 LYS A CA 11
ATOM 18388 C C . LYS A 1 36 ? 11.065 -4.656 8.670 1.00 0.00 36 LYS A C 11
ATOM 18389 O O . LYS A 1 36 ? 10.511 -5.707 8.338 1.00 0.00 36 LYS A O 11
ATOM 18408 N N . MET A 1 37 ? 11.115 -3.606 7.854 1.00 0.00 37 MET A N 11
ATOM 18409 C CA . MET A 1 37 ? 10.413 -3.410 6.606 1.00 0.00 37 MET A CA 11
ATOM 18410 C C . MET A 1 37 ? 8.900 -3.657 6.655 1.00 0.00 37 MET A C 11
ATOM 18411 O O . MET A 1 37 ? 8.259 -3.861 5.623 1.00 0.00 37 MET A O 11
ATOM 18425 N N . MET A 1 38 ? 8.298 -3.636 7.838 1.00 0.00 38 MET A N 11
ATOM 18426 C CA . MET A 1 38 ? 6.903 -3.963 8.013 1.00 0.00 38 MET A CA 11
ATOM 18427 C C . MET A 1 38 ? 6.014 -2.912 7.353 1.00 0.00 38 MET A C 11
ATOM 18428 O O . MET A 1 38 ? 6.454 -1.813 7.012 1.00 0.00 38 MET A O 11
ATOM 18442 N N . ILE A 1 39 ? 4.743 -3.258 7.188 1.00 0.00 39 ILE A N 11
ATOM 18443 C CA . ILE A 1 39 ? 3.779 -2.510 6.401 1.00 0.00 39 ILE A CA 11
ATOM 18444 C C . ILE A 1 39 ? 2.510 -2.447 7.250 1.00 0.00 39 ILE A C 11
ATOM 18445 O O . ILE A 1 39 ? 2.032 -3.506 7.664 1.00 0.00 39 ILE A O 11
ATOM 18461 N N . SER A 1 40 ? 1.959 -1.261 7.500 1.00 0.00 40 SER A N 11
ATOM 18462 C CA . SER A 1 40 ? 0.638 -1.069 8.094 1.00 0.00 40 SER A CA 11
ATOM 18463 C C . SER A 1 40 ? -0.131 -0.078 7.216 1.00 0.00 40 SER A C 11
ATOM 18464 O O . SER A 1 40 ? 0.475 0.771 6.570 1.00 0.00 40 SER A O 11
ATOM 18472 N N . GLY A 1 41 ? -1.457 -0.151 7.169 1.00 0.00 41 GLY A N 11
ATOM 18473 C CA . GLY A 1 41 ? -2.269 0.723 6.338 1.00 0.00 41 GLY A CA 11
ATOM 18474 C C . GLY A 1 41 ? -3.731 0.353 6.488 1.00 0.00 41 GLY A C 11
ATOM 18475 O O . GLY A 1 41 ? -4.068 -0.655 7.121 1.00 0.00 41 GLY A O 11
ATOM 18479 N N . SER A 1 42 ? -4.616 1.141 5.887 1.00 0.00 42 SER A N 11
ATOM 18480 C CA . SER A 1 42 ? -6.036 0.858 5.980 1.00 0.00 42 SER A CA 11
ATOM 18481 C C . SER A 1 42 ? -6.762 1.279 4.715 1.00 0.00 42 SER A C 11
ATOM 18482 O O . SER A 1 42 ? -7.372 2.343 4.672 1.00 0.00 42 SER A O 11
ATOM 18490 N N . MET A 1 43 ? -6.736 0.391 3.709 1.00 0.00 43 MET A N 11
ATOM 18491 C CA . MET A 1 43 ? -7.556 0.505 2.508 1.00 0.00 43 MET A CA 11
ATOM 18492 C C . MET A 1 43 ? -8.993 0.802 2.915 1.00 0.00 43 MET A C 11
ATOM 18493 O O . MET A 1 43 ? -9.581 1.793 2.485 1.00 0.00 43 MET A O 11
ATOM 18507 N N . CYS A 1 44 ? -9.547 -0.066 3.757 1.00 0.00 44 CYS A N 11
ATOM 18508 C CA . CYS A 1 44 ? -10.863 0.062 4.334 1.00 0.00 44 CYS A CA 11
ATOM 18509 C C . CYS A 1 44 ? -11.023 -0.863 5.550 1.00 0.00 44 CYS A C 11
ATOM 18510 O O . CYS A 1 44 ? -11.813 -0.594 6.449 1.00 0.00 44 CYS A O 11
ATOM 18517 N N . ASN A 1 45 ? -10.285 -1.979 5.589 1.00 0.00 45 ASN A N 11
ATOM 18518 C CA . ASN A 1 45 ? -10.471 -3.113 6.506 1.00 0.00 45 ASN A CA 11
ATOM 18519 C C . ASN A 1 45 ? -9.231 -3.382 7.348 1.00 0.00 45 ASN A C 11
ATOM 18520 O O . ASN A 1 45 ? -9.059 -4.469 7.894 1.00 0.00 45 ASN A O 11
ATOM 18531 N N . ARG A 1 46 ? -8.368 -2.378 7.462 1.00 0.00 46 ARG A N 11
ATOM 18532 C CA . ARG A 1 46 ? -6.942 -2.475 7.745 1.00 0.00 46 ARG A CA 11
ATOM 18533 C C . ARG A 1 46 ? -6.260 -3.507 6.853 1.00 0.00 46 ARG A C 11
ATOM 18534 O O . ARG A 1 46 ? -6.887 -4.291 6.148 1.00 0.00 46 ARG A O 11
ATOM 18555 N N . PHE A 1 47 ? -4.944 -3.453 6.864 1.00 0.00 47 PHE A N 11
ATOM 18556 C CA . PHE A 1 47 ? -4.066 -4.484 6.344 1.00 0.00 47 PHE A CA 11
ATOM 18557 C C . PHE A 1 47 ? -2.694 -4.191 6.908 1.00 0.00 47 PHE A C 11
ATOM 18558 O O . PHE A 1 47 ? -2.321 -3.035 7.134 1.00 0.00 47 PHE A O 11
ATOM 18575 N N . SER A 1 48 ? -1.940 -5.243 7.135 1.00 0.00 48 SER A N 11
ATOM 18576 C CA . SER A 1 48 ? -0.598 -5.161 7.662 1.00 0.00 48 SER A CA 11
ATOM 18577 C C . SER A 1 48 ? 0.098 -6.475 7.335 1.00 0.00 48 SER A C 11
ATOM 18578 O O . SER A 1 48 ? -0.596 -7.490 7.245 1.00 0.00 48 SER A O 11
ATOM 18586 N N . GLY A 1 49 ? 1.424 -6.518 7.173 1.00 0.00 49 GLY A N 11
ATOM 18587 C CA . GLY A 1 49 ? 2.138 -7.776 7.164 1.00 0.00 49 GLY A CA 11
ATOM 18588 C C . GLY A 1 49 ? 3.623 -7.433 7.150 1.00 0.00 49 GLY A C 11
ATOM 18589 O O . GLY A 1 49 ? 3.995 -6.294 6.847 1.00 0.00 49 GLY A O 11
ATOM 18593 N N . GLU A 1 50 ? 4.479 -8.395 7.484 1.00 0.00 50 GLU A N 11
ATOM 18594 C CA . GLU A 1 50 ? 5.918 -8.243 7.348 1.00 0.00 50 GLU A CA 11
ATOM 18595 C C . GLU A 1 50 ? 6.231 -8.091 5.868 1.00 0.00 50 GLU A C 11
ATOM 18596 O O . GLU A 1 50 ? 5.957 -9.019 5.095 1.00 0.00 50 GLU A O 11
ATOM 18608 N N . GLY A 1 51 ? 6.753 -6.930 5.472 1.00 0.00 51 GLY A N 11
ATOM 18609 C CA . GLY A 1 51 ? 7.193 -6.733 4.103 1.00 0.00 51 GLY A CA 11
ATOM 18610 C C . GLY A 1 51 ? 8.319 -7.682 3.684 1.00 0.00 51 GLY A C 11
ATOM 18611 O O . GLY A 1 51 ? 9.020 -8.256 4.531 1.00 0.00 51 GLY A O 11
ATOM 18615 N N . LYS A 1 52 ? 8.526 -7.846 2.372 1.00 0.00 52 LYS A N 11
ATOM 18616 C CA . LYS A 1 52 ? 9.732 -8.470 1.826 1.00 0.00 52 LYS A CA 11
ATOM 18617 C C . LYS A 1 52 ? 10.261 -7.620 0.681 1.00 0.00 52 LYS A C 11
ATOM 18618 O O . LYS A 1 52 ? 9.470 -7.140 -0.131 1.00 0.00 52 LYS A O 11
ATOM 18637 N N . LEU A 1 53 ? 11.577 -7.396 0.648 1.00 0.00 53 LEU A N 11
ATOM 18638 C CA . LEU A 1 53 ? 12.221 -6.543 -0.336 1.00 0.00 53 LEU A CA 11
ATOM 18639 C C . LEU A 1 53 ? 13.706 -6.869 -0.411 1.00 0.00 53 LEU A C 11
ATOM 18640 O O . LEU A 1 53 ? 14.519 -6.312 0.327 1.00 0.00 53 LEU A O 11
ATOM 18656 N N . SER A 1 54 ? 14.068 -7.746 -1.337 1.00 0.00 54 SER A N 11
ATOM 18657 C CA . SER A 1 54 ? 15.452 -8.001 -1.712 1.00 0.00 54 SER A CA 11
ATOM 18658 C C . SER A 1 54 ? 15.600 -8.105 -3.237 1.00 0.00 54 SER A C 11
ATOM 18659 O O . SER A 1 54 ? 16.719 -8.026 -3.738 1.00 0.00 54 SER A O 11
ATOM 18667 N N . ASN A 1 55 ? 14.481 -8.212 -3.969 1.00 0.00 55 ASN A N 11
ATOM 18668 C CA . ASN A 1 55 ? 14.387 -8.487 -5.403 1.00 0.00 55 ASN A CA 11
ATOM 18669 C C . ASN A 1 55 ? 13.334 -7.565 -6.047 1.00 0.00 55 ASN A C 11
ATOM 18670 O O . ASN A 1 55 ? 12.674 -7.938 -7.013 1.00 0.00 55 ASN A O 11
ATOM 18681 N N . GLY A 1 56 ? 13.059 -6.403 -5.442 1.00 0.00 56 GLY A N 11
ATOM 18682 C CA . GLY A 1 56 ? 12.026 -5.461 -5.883 1.00 0.00 56 GLY A CA 11
ATOM 18683 C C . GLY A 1 56 ? 10.589 -5.905 -5.594 1.00 0.00 56 GLY A C 11
ATOM 18684 O O . GLY A 1 56 ? 9.658 -5.140 -5.834 1.00 0.00 56 GLY A O 11
ATOM 18688 N N . GLU A 1 57 ? 10.386 -7.104 -5.050 1.00 0.00 57 GLU A N 11
ATOM 18689 C CA . GLU A 1 57 ? 9.106 -7.788 -5.086 1.00 0.00 57 GLU A CA 11
ATOM 18690 C C . GLU A 1 57 ? 8.494 -7.836 -3.684 1.00 0.00 57 GLU A C 11
ATOM 18691 O O . GLU A 1 57 ? 8.961 -8.585 -2.819 1.00 0.00 57 GLU A O 11
ATOM 18703 N N . LEU A 1 58 ? 7.476 -7.005 -3.452 1.00 0.00 58 LEU A N 11
ATOM 18704 C CA . LEU A 1 58 ? 6.713 -6.937 -2.214 1.00 0.00 58 LEU A CA 11
ATOM 18705 C C . LEU A 1 58 ? 5.722 -8.102 -2.077 1.00 0.00 58 LEU A C 11
ATOM 18706 O O . LEU A 1 58 ? 4.575 -8.015 -2.517 1.00 0.00 58 LEU A O 11
ATOM 18722 N N . THR A 1 59 ? 6.134 -9.176 -1.407 1.00 0.00 59 THR A N 11
ATOM 18723 C CA . THR A 1 59 ? 5.280 -10.322 -1.047 1.00 0.00 59 THR A CA 11
ATOM 18724 C C . THR A 1 59 ? 5.002 -10.313 0.451 1.00 0.00 59 THR A C 11
ATOM 18725 O O . THR A 1 59 ? 5.957 -10.217 1.230 1.00 0.00 59 THR A O 11
ATOM 18736 N N . ALA A 1 60 ? 3.740 -10.386 0.872 1.00 0.00 60 ALA A N 11
ATOM 18737 C CA . ALA A 1 60 ? 3.344 -10.521 2.265 1.00 0.00 60 ALA A CA 11
ATOM 18738 C C . ALA A 1 60 ? 2.309 -11.636 2.395 1.00 0.00 60 ALA A C 11
ATOM 18739 O O . ALA A 1 60 ? 1.104 -11.386 2.404 1.00 0.00 60 ALA A O 11
ATOM 18746 N N . LYS A 1 61 ? 2.800 -12.862 2.562 1.00 0.00 61 LYS A N 11
ATOM 18747 C CA . LYS A 1 61 ? 2.036 -14.042 2.958 1.00 0.00 61 LYS A CA 11
ATOM 18748 C C . LYS A 1 61 ? 1.103 -13.698 4.113 1.00 0.00 61 LYS A C 11
ATOM 18749 O O . LYS A 1 61 ? -0.120 -13.751 3.973 1.00 0.00 61 LYS A O 11
ATOM 18768 N N . GLY A 1 62 ? 1.690 -13.304 5.240 1.00 0.00 62 GLY A N 11
ATOM 18769 C CA . GLY A 1 62 ? 0.999 -12.997 6.485 1.00 0.00 62 GLY A CA 11
ATOM 18770 C C . GLY A 1 62 ? 0.368 -11.613 6.481 1.00 0.00 62 GLY A C 11
ATOM 18771 O O . GLY A 1 62 ? 0.526 -10.866 7.446 1.00 0.00 62 GLY A O 11
ATOM 18775 N N . LEU A 1 63 ? -0.323 -11.232 5.405 1.00 0.00 63 LEU A N 11
ATOM 18776 C CA . LEU A 1 63 ? -1.184 -10.076 5.408 1.00 0.00 63 LEU A CA 11
ATOM 18777 C C . LEU A 1 63 ? -2.321 -10.326 6.409 1.00 0.00 63 LEU A C 11
ATOM 18778 O O . LEU A 1 63 ? -2.825 -11.448 6.517 1.00 0.00 63 LEU A O 11
ATOM 18794 N N . ALA A 1 64 ? -2.742 -9.291 7.132 1.00 0.00 64 ALA A N 11
ATOM 18795 C CA . ALA A 1 64 ? -3.707 -9.376 8.217 1.00 0.00 64 ALA A CA 11
ATOM 18796 C C . ALA A 1 64 ? -4.815 -8.346 8.004 1.00 0.00 64 ALA A C 11
ATOM 18797 O O . ALA A 1 64 ? -4.691 -7.198 8.433 1.00 0.00 64 ALA A O 11
ATOM 18804 N N . MET A 1 65 ? -5.913 -8.741 7.358 1.00 0.00 65 MET A N 11
ATOM 18805 C CA . MET A 1 65 ? -7.044 -7.869 7.022 1.00 0.00 65 MET A CA 11
ATOM 18806 C C . MET A 1 65 ? -8.304 -8.323 7.762 1.00 0.00 65 MET A C 11
ATOM 18807 O O . MET A 1 65 ? -8.398 -9.491 8.153 1.00 0.00 65 MET A O 11
ATOM 18821 N N . THR A 1 66 ? -9.256 -7.408 7.960 1.00 0.00 66 THR A N 11
ATOM 18822 C CA . THR A 1 66 ? -10.576 -7.709 8.521 1.00 0.00 66 THR A CA 11
ATOM 18823 C C . THR A 1 66 ? -11.550 -8.091 7.386 1.00 0.00 66 THR A C 11
ATOM 18824 O O . THR A 1 66 ? -11.123 -8.247 6.240 1.00 0.00 66 THR A O 11
ATOM 18835 N N . ARG A 1 67 ? -12.849 -8.242 7.693 1.00 0.00 67 ARG A N 11
ATOM 18836 C CA . ARG A 1 67 ? -13.916 -8.407 6.695 1.00 0.00 67 ARG A CA 11
ATOM 18837 C C . ARG A 1 67 ? -15.103 -7.463 6.926 1.00 0.00 67 ARG A C 11
ATOM 18838 O O . ARG A 1 67 ? -16.200 -7.704 6.411 1.00 0.00 67 ARG A O 11
ATOM 18859 N N . MET A 1 68 ? -14.969 -6.429 7.760 1.00 0.00 68 MET A N 11
ATOM 18860 C CA . MET A 1 68 ? -16.066 -5.491 7.976 1.00 0.00 68 MET A CA 11
ATOM 18861 C C . MET A 1 68 ? -16.459 -4.772 6.682 1.00 0.00 68 MET A C 11
ATOM 18862 O O . MET A 1 68 ? -15.729 -4.758 5.695 1.00 0.00 68 MET A O 11
ATOM 18876 N N . MET A 1 69 ? -17.610 -4.113 6.703 1.00 0.00 69 MET A N 11
ATOM 18877 C CA . MET A 1 69 ? -18.098 -3.224 5.673 1.00 0.00 69 MET A CA 11
ATOM 18878 C C . MET A 1 69 ? -17.069 -2.107 5.475 1.00 0.00 69 MET A C 11
ATOM 18879 O O . MET A 1 69 ? -16.905 -1.254 6.346 1.00 0.00 69 MET A O 11
ATOM 18893 N N . CYS A 1 70 ? -16.390 -2.094 4.326 1.00 0.00 70 CYS A N 11
ATOM 18894 C CA . CYS A 1 70 ? -15.529 -0.987 3.916 1.00 0.00 70 CYS A CA 11
ATOM 18895 C C . CYS A 1 70 ? -16.292 0.325 3.741 1.00 0.00 70 CYS A C 11
ATOM 18896 O O . CYS A 1 70 ? -15.653 1.377 3.716 1.00 0.00 70 CYS A O 11
ATOM 18903 N N . ALA A 1 71 ? -17.627 0.279 3.686 1.00 0.00 71 ALA A N 11
ATOM 18904 C CA . ALA A 1 71 ? -18.544 1.399 3.850 1.00 0.00 71 ALA A CA 11
ATOM 18905 C C . ALA A 1 71 ? -18.395 2.526 2.822 1.00 0.00 71 ALA A C 11
ATOM 18906 O O . ALA A 1 71 ? -19.093 3.535 2.925 1.00 0.00 71 ALA A O 11
ATOM 18913 N N . ASN A 1 72 ? -17.522 2.381 1.825 1.00 0.00 72 ASN A N 11
ATOM 18914 C CA . ASN A 1 72 ? -17.624 3.141 0.575 1.00 0.00 72 ASN A CA 11
ATOM 18915 C C . ASN A 1 72 ? -17.208 2.215 -0.570 1.00 0.00 72 ASN A C 11
ATOM 18916 O O . ASN A 1 72 ? -16.241 1.468 -0.397 1.00 0.00 72 ASN A O 11
ATOM 18927 N N . PRO A 1 73 ? -17.842 2.301 -1.754 1.00 0.00 73 PRO A N 11
ATOM 18928 C CA . PRO A 1 73 ? -17.730 1.283 -2.796 1.00 0.00 73 PRO A CA 11
ATOM 18929 C C . PRO A 1 73 ? -16.309 1.169 -3.324 1.00 0.00 73 PRO A C 11
ATOM 18930 O O . PRO A 1 73 ? -15.779 0.066 -3.433 1.00 0.00 73 PRO A O 11
ATOM 18941 N N . GLN A 1 74 ? -15.684 2.309 -3.629 1.00 0.00 74 GLN A N 11
ATOM 18942 C CA . GLN A 1 74 ? -14.328 2.337 -4.163 1.00 0.00 74 GLN A CA 11
ATOM 18943 C C . GLN A 1 74 ? -13.348 1.687 -3.181 1.00 0.00 74 GLN A C 11
ATOM 18944 O O . GLN A 1 74 ? -12.455 0.963 -3.615 1.00 0.00 74 GLN A O 11
ATOM 18958 N N . LEU A 1 75 ? -13.535 1.914 -1.874 1.00 0.00 75 LEU A N 11
ATOM 18959 C CA . LEU A 1 75 ? -12.646 1.384 -0.845 1.00 0.00 75 LEU A CA 11
ATOM 18960 C C . LEU A 1 75 ? -12.868 -0.127 -0.714 1.00 0.00 75 LEU A C 11
ATOM 18961 O O . LEU A 1 75 ? -11.908 -0.881 -0.600 1.00 0.00 75 LEU A O 11
ATOM 18977 N N . ASN A 1 76 ? -14.128 -0.585 -0.743 1.00 0.00 76 ASN A N 11
ATOM 18978 C CA . ASN A 1 76 ? -14.467 -2.009 -0.621 1.00 0.00 76 ASN A CA 11
ATOM 18979 C C . ASN A 1 76 ? -13.895 -2.814 -1.785 1.00 0.00 76 ASN A C 11
ATOM 18980 O O . ASN A 1 76 ? -13.364 -3.903 -1.590 1.00 0.00 76 ASN A O 11
ATOM 18991 N N . GLU A 1 77 ? -13.908 -2.245 -2.988 1.00 0.00 77 GLU A N 11
ATOM 18992 C CA . GLU A 1 77 ? -13.309 -2.846 -4.173 1.00 0.00 77 GLU A CA 11
ATOM 18993 C C . GLU A 1 77 ? -11.792 -3.085 -4.036 1.00 0.00 77 GLU A C 11
ATOM 18994 O O . GLU A 1 77 ? -11.227 -3.913 -4.762 1.00 0.00 77 GLU A O 11
ATOM 19006 N N . LEU A 1 78 ? -11.111 -2.330 -3.169 1.00 0.00 78 LEU A N 11
ATOM 19007 C CA . LEU A 1 78 ? -9.662 -2.399 -2.996 1.00 0.00 78 LEU A CA 11
ATOM 19008 C C . LEU A 1 78 ? -9.272 -3.429 -1.946 1.00 0.00 78 LEU A C 11
ATOM 19009 O O . LEU A 1 78 ? -8.123 -3.860 -1.951 1.00 0.00 78 LEU A O 11
ATOM 19025 N N . ASP A 1 79 ? -10.219 -3.886 -1.120 1.00 0.00 79 ASP A N 11
ATOM 19026 C CA . ASP A 1 79 ? -10.025 -4.939 -0.124 1.00 0.00 79 ASP A CA 11
ATOM 19027 C C . ASP A 1 79 ? -9.496 -6.218 -0.748 1.00 0.00 79 ASP A C 11
ATOM 19028 O O . ASP A 1 79 ? -8.604 -6.864 -0.198 1.00 0.00 79 ASP A O 11
ATOM 19037 N N . ASN A 1 80 ? -10.043 -6.583 -1.904 1.00 0.00 80 ASN A N 11
ATOM 19038 C CA . ASN A 1 80 ? -9.645 -7.793 -2.599 1.00 0.00 80 ASN A CA 11
ATOM 19039 C C . ASN A 1 80 ? -8.317 -7.511 -3.282 1.00 0.00 80 ASN A C 11
ATOM 19040 O O . ASN A 1 80 ? -7.324 -8.173 -2.996 1.00 0.00 80 ASN A O 11
ATOM 19051 N N . THR A 1 81 ? -8.300 -6.461 -4.107 1.00 0.00 81 THR A N 11
ATOM 19052 C CA . THR A 1 81 ? -7.178 -6.026 -4.920 1.00 0.00 81 THR A CA 11
ATOM 19053 C C . THR A 1 81 ? -5.876 -6.031 -4.106 1.00 0.00 81 THR A C 11
ATOM 19054 O O . THR A 1 81 ? -4.915 -6.683 -4.513 1.00 0.00 81 THR A O 11
ATOM 19065 N N . ILE A 1 82 ? -5.823 -5.344 -2.961 1.00 0.00 82 ILE A N 11
ATOM 19066 C CA . ILE A 1 82 ? -4.586 -5.235 -2.198 1.00 0.00 82 ILE A CA 11
ATOM 19067 C C . ILE A 1 82 ? -4.139 -6.595 -1.665 1.00 0.00 82 ILE A C 11
ATOM 19068 O O . ILE A 1 82 ? -2.942 -6.902 -1.683 1.00 0.00 82 ILE A O 11
ATOM 19084 N N . SER A 1 83 ? -5.093 -7.401 -1.189 1.00 0.00 83 SER A N 11
ATOM 19085 C CA . SER A 1 83 ? -4.781 -8.677 -0.578 1.00 0.00 83 SER A CA 11
ATOM 19086 C C . SER A 1 83 ? -4.166 -9.600 -1.633 1.00 0.00 83 SER A C 11
ATOM 19087 O O . SER A 1 83 ? -3.206 -10.315 -1.337 1.00 0.00 83 SER A O 11
ATOM 19095 N N . GLU A 1 84 ? -4.688 -9.535 -2.856 1.00 0.00 84 GLU A N 11
ATOM 19096 C CA . GLU A 1 84 ? -4.315 -10.339 -3.999 1.00 0.00 84 GLU A CA 11
ATOM 19097 C C . GLU A 1 84 ? -2.972 -9.889 -4.584 1.00 0.00 84 GLU A C 11
ATOM 19098 O O . GLU A 1 84 ? -2.207 -10.733 -5.050 1.00 0.00 84 GLU A O 11
ATOM 19110 N N . MET A 1 85 ? -2.651 -8.588 -4.551 1.00 0.00 85 MET A N 11
ATOM 19111 C CA . MET A 1 85 ? -1.400 -8.061 -5.088 1.00 0.00 85 MET A CA 11
ATOM 19112 C C . MET A 1 85 ? -0.248 -8.575 -4.229 1.00 0.00 85 MET A C 11
ATOM 19113 O O . MET A 1 85 ? 0.684 -9.224 -4.704 1.00 0.00 85 MET A O 11
ATOM 19127 N N . LEU A 1 86 ? -0.342 -8.319 -2.924 1.00 0.00 86 LEU A N 11
ATOM 19128 C CA . LEU A 1 86 ? 0.714 -8.615 -1.965 1.00 0.00 86 LEU A CA 11
ATOM 19129 C C . LEU A 1 86 ? 0.939 -10.114 -1.809 1.00 0.00 86 LEU A C 11
ATOM 19130 O O . LEU A 1 86 ? 1.993 -10.512 -1.318 1.00 0.00 86 LEU A O 11
ATOM 19146 N N . LYS A 1 87 ? -0.033 -10.953 -2.167 1.00 0.00 87 LYS A N 11
ATOM 19147 C CA . LYS A 1 87 ? 0.139 -12.391 -2.055 1.00 0.00 87 LYS A CA 11
ATOM 19148 C C . LYS A 1 87 ? 1.120 -12.914 -3.097 1.00 0.00 87 LYS A C 11
ATOM 19149 O O . LYS A 1 87 ? 1.902 -13.800 -2.752 1.00 0.00 87 LYS A O 11
ATOM 19168 N N . GLU A 1 88 ? 1.057 -12.402 -4.335 1.00 0.00 88 GLU A N 11
ATOM 19169 C CA . GLU A 1 88 ? 1.894 -12.910 -5.421 1.00 0.00 88 GLU A CA 11
ATOM 19170 C C . GLU A 1 88 ? 3.275 -12.269 -5.430 1.00 0.00 88 GLU A C 11
ATOM 19171 O O . GLU A 1 88 ? 4.259 -12.968 -5.660 1.00 0.00 88 GLU A O 11
ATOM 19183 N N . GLY A 1 89 ? 3.376 -10.973 -5.127 1.00 0.00 89 GLY A N 11
ATOM 19184 C CA . GLY A 1 89 ? 4.631 -10.252 -5.234 1.00 0.00 89 GLY A CA 11
ATOM 19185 C C . GLY A 1 89 ? 4.474 -9.086 -6.169 1.00 0.00 89 GLY A C 11
ATOM 19186 O O . GLY A 1 89 ? 4.772 -9.183 -7.361 1.00 0.00 89 GLY A O 11
ATOM 19190 N N . ALA A 1 90 ? 3.992 -7.988 -5.600 1.00 0.00 90 ALA A N 11
ATOM 19191 C CA . ALA A 1 90 ? 3.880 -6.756 -6.350 1.00 0.00 90 ALA A CA 11
ATOM 19192 C C . ALA A 1 90 ? 5.285 -6.256 -6.669 1.00 0.00 90 ALA A C 11
ATOM 19193 O O . ALA A 1 90 ? 6.161 -6.308 -5.802 1.00 0.00 90 ALA A O 11
ATOM 19200 N N . GLN A 1 91 ? 5.494 -5.748 -7.880 1.00 0.00 91 GLN A N 11
ATOM 19201 C CA . GLN A 1 91 ? 6.661 -4.966 -8.191 1.00 0.00 91 GLN A CA 11
ATOM 19202 C C . GLN A 1 91 ? 6.510 -3.679 -7.385 1.00 0.00 91 GLN A C 11
ATOM 19203 O O . GLN A 1 91 ? 5.396 -3.154 -7.248 1.00 0.00 91 GLN A O 11
ATOM 19217 N N . VAL A 1 92 ? 7.616 -3.175 -6.856 1.00 0.00 92 VAL A N 11
ATOM 19218 C CA . VAL A 1 92 ? 7.661 -1.949 -6.089 1.00 0.00 92 VAL A CA 11
ATOM 19219 C C . VAL A 1 92 ? 8.786 -1.129 -6.697 1.00 0.00 92 VAL A C 11
ATOM 19220 O O . VAL A 1 92 ? 9.940 -1.555 -6.721 1.00 0.00 92 VAL A O 11
ATOM 19233 N N . ASP A 1 93 ? 8.418 0.031 -7.227 1.00 0.00 93 ASP A N 11
ATOM 19234 C CA . ASP A 1 93 ? 9.239 0.933 -8.014 1.00 0.00 93 ASP A CA 11
ATOM 19235 C C . ASP A 1 93 ? 9.093 2.297 -7.346 1.00 0.00 93 ASP A C 11
ATOM 19236 O O . ASP A 1 93 ? 8.200 3.076 -7.685 1.00 0.00 93 ASP A O 11
ATOM 19245 N N . LEU A 1 94 ? 9.896 2.564 -6.310 1.00 0.00 94 LEU A N 11
ATOM 19246 C CA . LEU A 1 94 ? 9.948 3.885 -5.689 1.00 0.00 94 LEU A CA 11
ATOM 19247 C C . LEU A 1 94 ? 10.923 4.746 -6.467 1.00 0.00 94 LEU A C 11
ATOM 19248 O O . LEU A 1 94 ? 12.139 4.557 -6.435 1.00 0.00 94 LEU A O 11
ATOM 19264 N N . THR A 1 95 ? 10.329 5.692 -7.160 1.00 0.00 95 THR A N 11
ATOM 19265 C CA . THR A 1 95 ? 10.961 6.811 -7.829 1.00 0.00 95 THR A CA 11
ATOM 19266 C C . THR A 1 95 ? 11.324 7.883 -6.785 1.00 0.00 95 THR A C 11
ATOM 19267 O O . THR A 1 95 ? 11.018 7.729 -5.598 1.00 0.00 95 THR A O 11
ATOM 19278 N N . ALA A 1 96 ? 11.935 8.996 -7.211 1.00 0.00 96 ALA A N 11
ATOM 19279 C CA . ALA A 1 96 ? 12.642 9.949 -6.351 1.00 0.00 96 ALA A CA 11
ATOM 19280 C C . ALA A 1 96 ? 11.891 10.302 -5.060 1.00 0.00 96 ALA A C 11
ATOM 19281 O O . ALA A 1 96 ? 12.511 10.337 -3.995 1.00 0.00 96 ALA A O 11
ATOM 19288 N N . ASN A 1 97 ? 10.571 10.512 -5.127 1.00 0.00 97 ASN A N 11
ATOM 19289 C CA . ASN A 1 97 ? 9.679 10.670 -3.977 1.00 0.00 97 ASN A CA 11
ATOM 19290 C C . ASN A 1 97 ? 8.253 10.194 -4.286 1.00 0.00 97 ASN A C 11
ATOM 19291 O O . ASN A 1 97 ? 7.281 10.728 -3.740 1.00 0.00 97 ASN A O 11
ATOM 19302 N N . GLN A 1 98 ? 8.101 9.188 -5.154 1.00 0.00 98 GLN A N 11
ATOM 19303 C CA . GLN A 1 98 ? 6.792 8.679 -5.540 1.00 0.00 98 GLN A CA 11
ATOM 19304 C C . GLN A 1 98 ? 6.883 7.183 -5.830 1.00 0.00 98 GLN A C 11
ATOM 19305 O O . GLN A 1 98 ? 7.725 6.751 -6.613 1.00 0.00 98 GLN A O 11
ATOM 19319 N N . LEU A 1 99 ? 6.045 6.399 -5.164 1.00 0.00 99 LEU A N 11
ATOM 19320 C CA . LEU A 1 99 ? 5.983 4.950 -5.223 1.00 0.00 99 LEU A CA 11
ATOM 19321 C C . LEU A 1 99 ? 5.019 4.501 -6.321 1.00 0.00 99 LEU A C 11
ATOM 19322 O O . LEU A 1 99 ? 3.852 4.891 -6.304 1.00 0.00 99 LEU A O 11
ATOM 19338 N N . THR A 1 100 ? 5.456 3.596 -7.193 1.00 0.00 100 THR A N 11
ATOM 19339 C CA . THR A 1 100 ? 4.581 2.755 -7.993 1.00 0.00 100 THR A CA 11
ATOM 19340 C C . THR A 1 100 ? 4.570 1.335 -7.421 1.00 0.00 100 THR A C 11
ATOM 19341 O O . THR A 1 100 ? 5.621 0.735 -7.193 1.00 0.00 100 THR A O 11
ATOM 19352 N N . LEU A 1 101 ? 3.370 0.806 -7.188 1.00 0.00 101 LEU A N 11
ATOM 19353 C CA . LEU A 1 101 ? 3.068 -0.612 -7.048 1.00 0.00 101 LEU A CA 11
ATOM 19354 C C . LEU A 1 101 ? 2.542 -1.092 -8.390 1.00 0.00 101 LEU A C 11
ATOM 19355 O O . LEU A 1 101 ? 1.735 -0.385 -8.985 1.00 0.00 101 LEU A O 11
ATOM 19371 N N . ALA A 1 102 ? 2.894 -2.302 -8.808 1.00 0.00 102 ALA A N 11
ATOM 19372 C CA . ALA A 1 102 ? 2.345 -2.970 -9.985 1.00 0.00 102 ALA A CA 11
ATOM 19373 C C . ALA A 1 102 ? 2.236 -4.464 -9.668 1.00 0.00 102 ALA A C 11
ATOM 19374 O O . ALA A 1 102 ? 2.997 -4.971 -8.844 1.00 0.00 102 ALA A O 11
ATOM 19381 N N . THR A 1 103 ? 1.258 -5.182 -10.215 1.00 0.00 103 THR A N 11
ATOM 19382 C CA . THR A 1 103 ? 1.082 -6.611 -10.131 1.00 0.00 103 THR A CA 11
ATOM 19383 C C . THR A 1 103 ? 0.111 -7.027 -11.246 1.00 0.00 103 THR A C 11
ATOM 19384 O O . THR A 1 103 ? -0.563 -6.178 -11.841 1.00 0.00 103 THR A O 11
ATOM 19395 N N . ALA A 1 104 ? -0.086 -8.337 -11.432 1.00 0.00 104 ALA A N 11
ATOM 19396 C CA . ALA A 1 104 ? -1.071 -8.887 -12.360 1.00 0.00 104 ALA A CA 11
ATOM 19397 C C . ALA A 1 104 ? -2.461 -8.281 -12.152 1.00 0.00 104 ALA A C 11
ATOM 19398 O O . ALA A 1 104 ? -3.175 -8.049 -13.127 1.00 0.00 104 ALA A O 11
ATOM 19405 N N . LYS A 1 105 ? -2.847 -8.002 -10.901 1.00 0.00 105 LYS A N 11
ATOM 19406 C CA . LYS A 1 105 ? -4.102 -7.321 -10.605 1.00 0.00 105 LYS A CA 11
ATOM 19407 C C . LYS A 1 105 ? -4.113 -5.912 -11.184 1.00 0.00 105 LYS A C 11
ATOM 19408 O O . LYS A 1 105 ? -4.844 -5.674 -12.145 1.00 0.00 105 LYS A O 11
ATOM 19427 N N . GLN A 1 106 ? -3.390 -4.968 -10.581 1.00 0.00 106 GLN A N 11
ATOM 19428 C CA . GLN A 1 106 ? -3.412 -3.582 -11.026 1.00 0.00 106 GLN A CA 11
ATOM 19429 C C . GLN A 1 106 ? -2.102 -2.858 -10.689 1.00 0.00 106 GLN A C 11
ATOM 19430 O O . GLN A 1 106 ? -1.157 -3.480 -10.207 1.00 0.00 106 GLN A O 11
ATOM 19444 N N . THR A 1 107 ? -2.068 -1.543 -10.901 1.00 0.00 107 THR A N 11
ATOM 19445 C CA . THR A 1 107 ? -0.955 -0.650 -10.607 1.00 0.00 107 THR A CA 11
ATOM 19446 C C . THR A 1 107 ? -1.498 0.523 -9.781 1.00 0.00 107 THR A C 11
ATOM 19447 O O . THR A 1 107 ? -2.593 1.015 -10.047 1.00 0.00 107 THR A O 11
ATOM 19458 N N . LEU A 1 108 ? -0.784 0.910 -8.724 1.00 0.00 108 LEU A N 11
ATOM 19459 C CA . LEU A 1 108 ? -1.129 1.900 -7.715 1.00 0.00 108 LEU A CA 11
ATOM 19460 C C . LEU A 1 108 ? -0.018 2.936 -7.689 1.00 0.00 108 LEU A C 11
ATOM 19461 O O . LEU A 1 108 ? 1.148 2.592 -7.897 1.00 0.00 108 LEU A O 11
ATOM 19477 N N . THR A 1 109 ? -0.356 4.177 -7.351 1.00 0.00 109 THR A N 11
ATOM 19478 C CA . THR A 1 109 ? 0.603 5.278 -7.364 1.00 0.00 109 THR A CA 11
ATOM 19479 C C . THR A 1 109 ? 0.499 6.061 -6.052 1.00 0.00 109 THR A C 11
ATOM 19480 O O . THR A 1 109 ? -0.429 6.851 -5.837 1.00 0.00 109 THR A O 11
ATOM 19491 N N . TYR A 1 110 ? 1.447 5.820 -5.150 1.00 0.00 110 TYR A N 11
ATOM 19492 C CA . TYR A 1 110 ? 1.466 6.356 -3.800 1.00 0.00 110 TYR A CA 11
ATOM 19493 C C . TYR A 1 110 ? 2.469 7.508 -3.698 1.00 0.00 110 TYR A C 11
ATOM 19494 O O . TYR A 1 110 ? 3.554 7.480 -4.281 1.00 0.00 110 TYR A O 11
ATOM 19512 N N . LYS A 1 111 ? 2.136 8.511 -2.890 1.00 0.00 111 LYS A N 11
ATOM 19513 C CA . LYS A 1 111 ? 2.928 9.728 -2.712 1.00 0.00 111 LYS A CA 11
ATOM 19514 C C . LYS A 1 111 ? 3.765 9.606 -1.446 1.00 0.00 111 LYS A C 11
ATOM 19515 O O . LYS A 1 111 ? 3.222 9.142 -0.442 1.00 0.00 111 LYS A O 11
ATOM 19534 N N . LEU A 1 112 ? 5.005 10.113 -1.436 1.00 0.00 112 LEU A N 11
ATOM 19535 C CA . LEU A 1 112 ? 5.769 10.393 -0.212 1.00 0.00 112 LEU A CA 11
ATOM 19536 C C . LEU A 1 112 ? 5.198 11.655 0.465 1.00 0.00 112 LEU A C 11
ATOM 19537 O O . LEU A 1 112 ? 5.893 12.658 0.635 1.00 0.00 112 LEU A O 11
ATOM 19553 N N . ALA A 1 113 ? 3.902 11.653 0.787 1.00 0.00 113 ALA A N 11
ATOM 19554 C CA . ALA A 1 113 ? 3.211 12.790 1.385 1.00 0.00 113 ALA A CA 11
ATOM 19555 C C . ALA A 1 113 ? 3.263 12.643 2.903 1.00 0.00 113 ALA A C 11
ATOM 19556 O O . ALA A 1 113 ? 2.253 12.437 3.585 1.00 0.00 113 ALA A O 11
ATOM 19563 N N . ASP A 1 114 ? 4.483 12.686 3.421 1.00 0.00 114 ASP A N 11
ATOM 19564 C CA . ASP A 1 114 ? 4.848 12.116 4.711 1.00 0.00 114 ASP A CA 11
ATOM 19565 C C . ASP A 1 114 ? 4.694 13.101 5.870 1.00 0.00 114 ASP A C 11
ATOM 19566 O O . ASP A 1 114 ? 5.171 12.838 6.970 1.00 0.00 114 ASP A O 11
ATOM 19575 N N . LEU A 1 115 ? 3.953 14.184 5.615 1.00 0.00 115 LEU A N 11
ATOM 19576 C CA . LEU A 1 115 ? 3.731 15.398 6.395 1.00 0.00 115 LEU A CA 11
ATOM 19577 C C . LEU A 1 115 ? 4.896 16.384 6.380 1.00 0.00 115 LEU A C 11
ATOM 19578 O O . LEU A 1 115 ? 4.860 17.375 7.108 1.00 0.00 115 LEU A O 11
ATOM 19594 N N . MET A 1 116 ? 5.881 16.173 5.505 1.00 0.00 116 MET A N 11
ATOM 19595 C CA . MET A 1 116 ? 7.128 16.930 5.394 1.00 0.00 116 MET A CA 11
ATOM 19596 C C . MET A 1 116 ? 8.068 16.532 6.528 1.00 0.00 116 MET A C 11
ATOM 19597 O O . MET A 1 116 ? 7.623 16.167 7.617 1.00 0.00 116 MET A O 11
ATOM 19611 N N . ASN A 1 117 ? 9.369 16.593 6.239 1.00 0.00 117 ASN A N 11
ATOM 19612 C CA . ASN A 1 117 ? 10.440 15.852 6.906 1.00 0.00 117 ASN A CA 11
ATOM 19613 C C . ASN A 1 117 ? 10.331 15.851 8.431 1.00 0.00 117 ASN A C 11
ATOM 19614 O O . ASN A 1 117 ? 10.149 16.926 9.015 1.00 0.00 117 ASN A O 11
ATOM 19625 N N . MET A 1 1 ? 15.722 1.213 -8.764 1.00 0.00 1 MET A N 12
ATOM 19626 C CA . MET A 1 1 ? 15.670 0.164 -7.762 1.00 0.00 1 MET A CA 12
ATOM 19627 C C . MET A 1 1 ? 15.490 0.803 -6.388 1.00 0.00 1 MET A C 12
ATOM 19628 O O . MET A 1 1 ? 16.390 1.496 -5.908 1.00 0.00 1 MET A O 12
ATOM 19642 N N . VAL A 1 2 ? 14.332 0.569 -5.776 1.00 0.00 2 VAL A N 12
ATOM 19643 C CA . VAL A 1 2 ? 14.023 1.009 -4.422 1.00 0.00 2 VAL A CA 12
ATOM 19644 C C . VAL A 1 2 ? 14.885 0.271 -3.389 1.00 0.00 2 VAL A C 12
ATOM 19645 O O . VAL A 1 2 ? 15.320 -0.861 -3.625 1.00 0.00 2 VAL A O 12
ATOM 19658 N N . THR A 1 3 ? 14.999 0.840 -2.190 1.00 0.00 3 THR A N 12
ATOM 19659 C CA . THR A 1 3 ? 15.473 0.181 -0.980 1.00 0.00 3 THR A CA 12
ATOM 19660 C C . THR A 1 3 ? 14.441 0.302 0.158 1.00 0.00 3 THR A C 12
ATOM 19661 O O . THR A 1 3 ? 13.607 1.209 0.134 1.00 0.00 3 THR A O 12
ATOM 19672 N N . PRO A 1 4 ? 14.455 -0.602 1.157 1.00 0.00 4 PRO A N 12
ATOM 19673 C CA . PRO A 1 4 ? 13.460 -0.651 2.232 1.00 0.00 4 PRO A CA 12
ATOM 19674 C C . PRO A 1 4 ? 13.641 0.490 3.217 1.00 0.00 4 PRO A C 12
ATOM 19675 O O . PRO A 1 4 ? 12.684 0.972 3.819 1.00 0.00 4 PRO A O 12
ATOM 19686 N N . GLU A 1 5 ? 14.890 0.891 3.419 1.00 0.00 5 GLU A N 12
ATOM 19687 C CA . GLU A 1 5 ? 15.258 2.097 4.154 1.00 0.00 5 GLU A CA 12
ATOM 19688 C C . GLU A 1 5 ? 14.353 3.257 3.711 1.00 0.00 5 GLU A C 12
ATOM 19689 O O . GLU A 1 5 ? 13.765 3.945 4.542 1.00 0.00 5 GLU A O 12
ATOM 19701 N N . GLN A 1 6 ? 14.151 3.394 2.395 1.00 0.00 6 GLN A N 12
ATOM 19702 C CA . GLN A 1 6 ? 13.334 4.443 1.786 1.00 0.00 6 GLN A CA 12
ATOM 19703 C C . GLN A 1 6 ? 11.823 4.293 2.031 1.00 0.00 6 GLN A C 12
ATOM 19704 O O . GLN A 1 6 ? 11.039 5.056 1.467 1.00 0.00 6 GLN A O 12
ATOM 19718 N N . LEU A 1 7 ? 11.395 3.317 2.832 1.00 0.00 7 LEU A N 12
ATOM 19719 C CA . LEU A 1 7 ? 10.002 2.974 3.085 1.00 0.00 7 LEU A CA 12
ATOM 19720 C C . LEU A 1 7 ? 9.720 2.979 4.582 1.00 0.00 7 LEU A C 12
ATOM 19721 O O . LEU A 1 7 ? 8.734 3.568 5.015 1.00 0.00 7 LEU A O 12
ATOM 19737 N N . GLN A 1 8 ? 10.565 2.313 5.373 1.00 0.00 8 GLN A N 12
ATOM 19738 C CA . GLN A 1 8 ? 10.413 2.035 6.805 1.00 0.00 8 GLN A CA 12
ATOM 19739 C C . GLN A 1 8 ? 10.260 3.270 7.712 1.00 0.00 8 GLN A C 12
ATOM 19740 O O . GLN A 1 8 ? 10.057 3.119 8.913 1.00 0.00 8 GLN A O 12
ATOM 19754 N N . HIS A 1 9 ? 10.331 4.476 7.156 1.00 0.00 9 HIS A N 12
ATOM 19755 C CA . HIS A 1 9 ? 10.070 5.738 7.845 1.00 0.00 9 HIS A CA 12
ATOM 19756 C C . HIS A 1 9 ? 9.317 6.751 6.968 1.00 0.00 9 HIS A C 12
ATOM 19757 O O . HIS A 1 9 ? 9.134 7.897 7.388 1.00 0.00 9 HIS A O 12
ATOM 19771 N N . HIS A 1 10 ? 8.840 6.363 5.783 1.00 0.00 10 HIS A N 12
ATOM 19772 C CA . HIS A 1 10 ? 8.303 7.275 4.780 1.00 0.00 10 HIS A CA 12
ATOM 19773 C C . HIS A 1 10 ? 6.866 6.883 4.435 1.00 0.00 10 HIS A C 12
ATOM 19774 O O . HIS A 1 10 ? 6.596 5.757 4.017 1.00 0.00 10 HIS A O 12
ATOM 19788 N N . ARG A 1 11 ? 5.932 7.808 4.662 1.00 0.00 11 ARG A N 12
ATOM 19789 C CA . ARG A 1 11 ? 4.510 7.613 4.404 1.00 0.00 11 ARG A CA 12
ATOM 19790 C C . ARG A 1 11 ? 4.181 7.841 2.941 1.00 0.00 11 ARG A C 12
ATOM 19791 O O . ARG A 1 11 ? 4.756 8.700 2.269 1.00 0.00 11 ARG A O 12
ATOM 19812 N N . PHE A 1 12 ? 3.147 7.137 2.507 1.00 0.00 12 PHE A N 12
ATOM 19813 C CA . PHE A 1 12 ? 2.548 7.237 1.203 1.00 0.00 12 PHE A CA 12
ATOM 19814 C C . PHE A 1 12 ? 1.045 7.167 1.355 1.00 0.00 12 PHE A C 12
ATOM 19815 O O . PHE A 1 12 ? 0.494 6.698 2.342 1.00 0.00 12 PHE A O 12
ATOM 19832 N N . VAL A 1 13 ? 0.390 7.670 0.335 1.00 0.00 13 VAL A N 12
ATOM 19833 C CA . VAL A 1 13 ? -1.031 7.944 0.224 1.00 0.00 13 VAL A CA 12
ATOM 19834 C C . VAL A 1 13 ? -1.461 7.444 -1.159 1.00 0.00 13 VAL A C 12
ATOM 19835 O O . VAL A 1 13 ? -0.681 7.588 -2.107 1.00 0.00 13 VAL A O 12
ATOM 19848 N N . LEU A 1 14 ? -2.638 6.819 -1.289 1.00 0.00 14 LEU A N 12
ATOM 19849 C CA . LEU A 1 14 ? -3.118 6.267 -2.558 1.00 0.00 14 LEU A CA 12
ATOM 19850 C C . LEU A 1 14 ? -3.648 7.384 -3.458 1.00 0.00 14 LEU A C 12
ATOM 19851 O O . LEU A 1 14 ? -4.849 7.613 -3.586 1.00 0.00 14 LEU A O 12
ATOM 19867 N N . GLU A 1 15 ? -2.705 8.088 -4.064 1.00 0.00 15 GLU A N 12
ATOM 19868 C CA . GLU A 1 15 ? -2.888 9.273 -4.880 1.00 0.00 15 GLU A CA 12
ATOM 19869 C C . GLU A 1 15 ? -3.705 8.943 -6.140 1.00 0.00 15 GLU A C 12
ATOM 19870 O O . GLU A 1 15 ? -4.616 9.701 -6.501 1.00 0.00 15 GLU A O 12
ATOM 19882 N N . SER A 1 16 ? -3.439 7.790 -6.777 1.00 0.00 16 SER A N 12
ATOM 19883 C CA . SER A 1 16 ? -4.317 7.258 -7.815 1.00 0.00 16 SER A CA 12
ATOM 19884 C C . SER A 1 16 ? -4.226 5.736 -7.988 1.00 0.00 16 SER A C 12
ATOM 19885 O O . SER A 1 16 ? -3.169 5.125 -7.819 1.00 0.00 16 SER A O 12
ATOM 19893 N N . VAL A 1 17 ? -5.350 5.112 -8.356 1.00 0.00 17 VAL A N 12
ATOM 19894 C CA . VAL A 1 17 ? -5.473 3.683 -8.640 1.00 0.00 17 VAL A CA 12
ATOM 19895 C C . VAL A 1 17 ? -5.342 3.484 -10.149 1.00 0.00 17 VAL A C 12
ATOM 19896 O O . VAL A 1 17 ? -5.515 4.423 -10.927 1.00 0.00 17 VAL A O 12
ATOM 19909 N N . ASN A 1 18 ? -5.161 2.227 -10.551 1.00 0.00 18 ASN A N 12
ATOM 19910 C CA . ASN A 1 18 ? -5.223 1.689 -11.907 1.00 0.00 18 ASN A CA 12
ATOM 19911 C C . ASN A 1 18 ? -6.415 2.179 -12.742 1.00 0.00 18 ASN A C 12
ATOM 19912 O O . ASN A 1 18 ? -6.347 2.143 -13.968 1.00 0.00 18 ASN A O 12
ATOM 19923 N N . GLY A 1 19 ? -7.501 2.617 -12.101 1.00 0.00 19 GLY A N 12
ATOM 19924 C CA . GLY A 1 19 ? -8.697 3.113 -12.762 1.00 0.00 19 GLY A CA 12
ATOM 19925 C C . GLY A 1 19 ? -8.912 4.603 -12.550 1.00 0.00 19 GLY A C 12
ATOM 19926 O O . GLY A 1 19 ? -9.119 5.332 -13.517 1.00 0.00 19 GLY A O 12
ATOM 19930 N N . LYS A 1 20 ? -8.950 5.048 -11.295 1.00 0.00 20 LYS A N 12
ATOM 19931 C CA . LYS A 1 20 ? -9.413 6.375 -10.897 1.00 0.00 20 LYS A CA 12
ATOM 19932 C C . LYS A 1 20 ? -8.737 6.759 -9.576 1.00 0.00 20 LYS A C 12
ATOM 19933 O O . LYS A 1 20 ? -8.227 5.870 -8.890 1.00 0.00 20 LYS A O 12
ATOM 19952 N N . PRO A 1 21 ? -8.699 8.038 -9.178 1.00 0.00 21 PRO A N 12
ATOM 19953 C CA . PRO A 1 21 ? -8.157 8.422 -7.882 1.00 0.00 21 PRO A CA 12
ATOM 19954 C C . PRO A 1 21 ? -9.097 8.006 -6.750 1.00 0.00 21 PRO A C 12
ATOM 19955 O O . PRO A 1 21 ? -10.201 7.519 -7.007 1.00 0.00 21 PRO A O 12
ATOM 19966 N N . VAL A 1 22 ? -8.660 8.179 -5.503 1.00 0.00 22 VAL A N 12
ATOM 19967 C CA . VAL A 1 22 ? -9.460 7.926 -4.311 1.00 0.00 22 VAL A CA 12
ATOM 19968 C C . VAL A 1 22 ? -9.554 9.241 -3.554 1.00 0.00 22 VAL A C 12
ATOM 19969 O O . VAL A 1 22 ? -8.586 10.004 -3.513 1.00 0.00 22 VAL A O 12
ATOM 19982 N N . THR A 1 23 ? -10.688 9.480 -2.914 1.00 0.00 23 THR A N 12
ATOM 19983 C CA . THR A 1 23 ? -10.895 10.610 -2.026 1.00 0.00 23 THR A CA 12
ATOM 19984 C C . THR A 1 23 ? -11.816 10.162 -0.895 1.00 0.00 23 THR A C 12
ATOM 19985 O O . THR A 1 23 ? -12.949 9.735 -1.150 1.00 0.00 23 THR A O 12
ATOM 19996 N N . SER A 1 24 ? -11.355 10.180 0.356 1.00 0.00 24 SER A N 12
ATOM 19997 C CA . SER A 1 24 ? -12.200 9.850 1.503 1.00 0.00 24 SER A CA 12
ATOM 19998 C C . SER A 1 24 ? -12.373 11.024 2.467 1.00 0.00 24 SER A C 12
ATOM 19999 O O . SER A 1 24 ? -13.073 10.884 3.470 1.00 0.00 24 SER A O 12
ATOM 20007 N N . ASP A 1 25 ? -11.829 12.189 2.116 1.00 0.00 25 ASP A N 12
ATOM 20008 C CA . ASP A 1 25 ? -11.795 13.492 2.806 1.00 0.00 25 ASP A CA 12
ATOM 20009 C C . ASP A 1 25 ? -11.068 13.477 4.155 1.00 0.00 25 ASP A C 12
ATOM 20010 O O . ASP A 1 25 ? -10.315 14.389 4.498 1.00 0.00 25 ASP A O 12
ATOM 20019 N N . LYS A 1 26 ? -11.230 12.393 4.905 1.00 0.00 26 LYS A N 12
ATOM 20020 C CA . LYS A 1 26 ? -10.544 12.040 6.118 1.00 0.00 26 LYS A CA 12
ATOM 20021 C C . LYS A 1 26 ? -10.175 10.574 5.963 1.00 0.00 26 LYS A C 12
ATOM 20022 O O . LYS A 1 26 ? -10.832 9.827 5.237 1.00 0.00 26 LYS A O 12
ATOM 20041 N N . ASN A 1 27 ? -9.137 10.179 6.686 1.00 0.00 27 ASN A N 12
ATOM 20042 C CA . ASN A 1 27 ? -8.609 8.823 6.766 1.00 0.00 27 ASN A CA 12
ATOM 20043 C C . ASN A 1 27 ? -8.418 8.243 5.359 1.00 0.00 27 ASN A C 12
ATOM 20044 O O . ASN A 1 27 ? -9.157 7.336 4.963 1.00 0.00 27 ASN A O 12
ATOM 20055 N N . PRO A 1 28 ? -7.462 8.781 4.577 1.00 0.00 28 PRO A N 12
ATOM 20056 C CA . PRO A 1 28 ? -7.155 8.268 3.250 1.00 0.00 28 PRO A CA 12
ATOM 20057 C C . PRO A 1 28 ? -6.604 6.840 3.337 1.00 0.00 28 PRO A C 12
ATOM 20058 O O . PRO A 1 28 ? -5.999 6.490 4.355 1.00 0.00 28 PRO A O 12
ATOM 20069 N N . PRO A 1 29 ? -6.738 6.031 2.269 1.00 0.00 29 PRO A N 12
ATOM 20070 C CA . PRO A 1 29 ? -6.011 4.779 2.126 1.00 0.00 29 PRO A CA 12
ATOM 20071 C C . PRO A 1 29 ? -4.530 5.090 1.910 1.00 0.00 29 PRO A C 12
ATOM 20072 O O . PRO A 1 29 ? -3.991 5.076 0.802 1.00 0.00 29 PRO A O 12
ATOM 20083 N N . GLU A 1 30 ? -3.860 5.397 3.004 1.00 0.00 30 GLU A N 12
ATOM 20084 C CA . GLU A 1 30 ? -2.464 5.758 3.113 1.00 0.00 30 GLU A CA 12
ATOM 20085 C C . GLU A 1 30 ? -1.751 4.548 3.734 1.00 0.00 30 GLU A C 12
ATOM 20086 O O . GLU A 1 30 ? -2.359 3.773 4.483 1.00 0.00 30 GLU A O 12
ATOM 20098 N N . ILE A 1 31 ? -0.483 4.349 3.404 1.00 0.00 31 ILE A N 12
ATOM 20099 C CA . ILE A 1 31 ? 0.311 3.197 3.785 1.00 0.00 31 ILE A CA 12
ATOM 20100 C C . ILE A 1 31 ? 1.638 3.727 4.320 1.00 0.00 31 ILE A C 12
ATOM 20101 O O . ILE A 1 31 ? 2.176 4.729 3.838 1.00 0.00 31 ILE A O 12
ATOM 20117 N N . SER A 1 32 ? 2.186 3.052 5.319 1.00 0.00 32 SER A N 12
ATOM 20118 C CA . SER A 1 32 ? 3.508 3.327 5.839 1.00 0.00 32 SER A CA 12
ATOM 20119 C C . SER A 1 32 ? 4.176 1.989 6.097 1.00 0.00 32 SER A C 12
ATOM 20120 O O . SER A 1 32 ? 3.500 0.952 6.157 1.00 0.00 32 SER A O 12
ATOM 20128 N N . PHE A 1 33 ? 5.493 2.022 6.275 1.00 0.00 33 PHE A N 12
ATOM 20129 C CA . PHE A 1 33 ? 6.255 0.837 6.603 1.00 0.00 33 PHE A CA 12
ATOM 20130 C C . PHE A 1 33 ? 7.061 1.100 7.862 1.00 0.00 33 PHE A C 12
ATOM 20131 O O . PHE A 1 33 ? 7.251 2.255 8.251 1.00 0.00 33 PHE A O 12
ATOM 20148 N N . GLY A 1 34 ? 7.551 0.039 8.491 1.00 0.00 34 GLY A N 12
ATOM 20149 C CA . GLY A 1 34 ? 8.465 0.115 9.616 1.00 0.00 34 GLY A CA 12
ATOM 20150 C C . GLY A 1 34 ? 9.337 -1.127 9.630 1.00 0.00 34 GLY A C 12
ATOM 20151 O O . GLY A 1 34 ? 9.295 -1.910 8.681 1.00 0.00 34 GLY A O 12
ATOM 20155 N N . GLU A 1 35 ? 10.114 -1.286 10.700 1.00 0.00 35 GLU A N 12
ATOM 20156 C CA . GLU A 1 35 ? 11.102 -2.345 10.905 1.00 0.00 35 GLU A CA 12
ATOM 20157 C C . GLU A 1 35 ? 10.542 -3.709 10.492 1.00 0.00 35 GLU A C 12
ATOM 20158 O O . GLU A 1 35 ? 9.340 -3.960 10.572 1.00 0.00 35 GLU A O 12
ATOM 20170 N N . LYS A 1 36 ? 11.427 -4.605 10.054 1.00 0.00 36 LYS A N 12
ATOM 20171 C CA . LYS A 1 36 ? 11.076 -5.869 9.414 1.00 0.00 36 LYS A CA 12
ATOM 20172 C C . LYS A 1 36 ? 10.204 -5.634 8.175 1.00 0.00 36 LYS A C 12
ATOM 20173 O O . LYS A 1 36 ? 9.456 -6.542 7.808 1.00 0.00 36 LYS A O 12
ATOM 20192 N N . MET A 1 37 ? 10.311 -4.469 7.516 1.00 0.00 37 MET A N 12
ATOM 20193 C CA . MET A 1 37 ? 9.524 -4.077 6.343 1.00 0.00 37 MET A CA 12
ATOM 20194 C C . MET A 1 37 ? 8.012 -4.253 6.590 1.00 0.00 37 MET A C 12
ATOM 20195 O O . MET A 1 37 ? 7.240 -4.502 5.661 1.00 0.00 37 MET A O 12
ATOM 20209 N N . MET A 1 38 ? 7.572 -4.138 7.845 1.00 0.00 38 MET A N 12
ATOM 20210 C CA . MET A 1 38 ? 6.199 -4.278 8.269 1.00 0.00 38 MET A CA 12
ATOM 20211 C C . MET A 1 38 ? 5.333 -3.281 7.527 1.00 0.00 38 MET A C 12
ATOM 20212 O O . MET A 1 38 ? 5.729 -2.138 7.305 1.00 0.00 38 MET A O 12
ATOM 20226 N N . ILE A 1 39 ? 4.143 -3.728 7.172 1.00 0.00 39 ILE A N 12
ATOM 20227 C CA . ILE A 1 39 ? 3.196 -3.061 6.283 1.00 0.00 39 ILE A CA 12
ATOM 20228 C C . ILE A 1 39 ? 2.000 -2.654 7.148 1.00 0.00 39 ILE A C 12
ATOM 20229 O O . ILE A 1 39 ? 1.440 -3.518 7.831 1.00 0.00 39 ILE A O 12
ATOM 20245 N N . SER A 1 40 ? 1.617 -1.373 7.129 1.00 0.00 40 SER A N 12
ATOM 20246 C CA . SER A 1 40 ? 0.511 -0.835 7.916 1.00 0.00 40 SER A CA 12
ATOM 20247 C C . SER A 1 40 ? -0.356 0.094 7.067 1.00 0.00 40 SER A C 12
ATOM 20248 O O . SER A 1 40 ? 0.178 0.962 6.368 1.00 0.00 40 SER A O 12
ATOM 20256 N N . GLY A 1 41 ? -1.683 -0.034 7.168 1.00 0.00 41 GLY A N 12
ATOM 20257 C CA . GLY A 1 41 ? -2.637 0.697 6.352 1.00 0.00 41 GLY A CA 12
ATOM 20258 C C . GLY A 1 41 ? -4.059 0.136 6.479 1.00 0.00 41 GLY A C 12
ATOM 20259 O O . GLY A 1 41 ? -4.310 -0.874 7.142 1.00 0.00 41 GLY A O 12
ATOM 20263 N N . SER A 1 42 ? -5.010 0.783 5.817 1.00 0.00 42 SER A N 12
ATOM 20264 C CA . SER A 1 42 ? -6.371 0.345 5.611 1.00 0.00 42 SER A CA 12
ATOM 20265 C C . SER A 1 42 ? -6.830 0.866 4.258 1.00 0.00 42 SER A C 12
ATOM 20266 O O . SER A 1 42 ? -7.107 2.053 4.117 1.00 0.00 42 SER A O 12
ATOM 20274 N N . MET A 1 43 ? -6.985 -0.035 3.285 1.00 0.00 43 MET A N 12
ATOM 20275 C CA . MET A 1 43 ? -7.731 0.297 2.079 1.00 0.00 43 MET A CA 12
ATOM 20276 C C . MET A 1 43 ? -9.186 0.627 2.414 1.00 0.00 43 MET A C 12
ATOM 20277 O O . MET A 1 43 ? -9.741 1.559 1.851 1.00 0.00 43 MET A O 12
ATOM 20291 N N . CYS A 1 44 ? -9.818 -0.179 3.261 1.00 0.00 44 CYS A N 12
ATOM 20292 C CA . CYS A 1 44 ? -11.241 -0.131 3.585 1.00 0.00 44 CYS A CA 12
ATOM 20293 C C . CYS A 1 44 ? -11.358 -0.799 4.938 1.00 0.00 44 CYS A C 12
ATOM 20294 O O . CYS A 1 44 ? -11.691 -0.167 5.934 1.00 0.00 44 CYS A O 12
ATOM 20301 N N . ASN A 1 45 ? -10.960 -2.066 4.971 1.00 0.00 45 ASN A N 12
ATOM 20302 C CA . ASN A 1 45 ? -11.255 -3.018 6.032 1.00 0.00 45 ASN A CA 12
ATOM 20303 C C . ASN A 1 45 ? -10.110 -3.255 7.015 1.00 0.00 45 ASN A C 12
ATOM 20304 O O . ASN A 1 45 ? -10.172 -4.205 7.789 1.00 0.00 45 ASN A O 12
ATOM 20315 N N . ARG A 1 46 ? -9.075 -2.414 6.990 1.00 0.00 46 ARG A N 12
ATOM 20316 C CA . ARG A 1 46 ? -7.745 -2.592 7.589 1.00 0.00 46 ARG A CA 12
ATOM 20317 C C . ARG A 1 46 ? -6.997 -3.782 7.025 1.00 0.00 46 ARG A C 12
ATOM 20318 O O . ARG A 1 46 ? -7.595 -4.742 6.572 1.00 0.00 46 ARG A O 12
ATOM 20339 N N . PHE A 1 47 ? -5.673 -3.699 7.051 1.00 0.00 47 PHE A N 12
ATOM 20340 C CA . PHE A 1 47 ? -4.768 -4.805 6.763 1.00 0.00 47 PHE A CA 12
ATOM 20341 C C . PHE A 1 47 ? -3.430 -4.490 7.399 1.00 0.00 47 PHE A C 12
ATOM 20342 O O . PHE A 1 47 ? -3.205 -3.385 7.897 1.00 0.00 47 PHE A O 12
ATOM 20359 N N . SER A 1 48 ? -2.549 -5.469 7.396 1.00 0.00 48 SER A N 12
ATOM 20360 C CA . SER A 1 48 ? -1.208 -5.408 7.934 1.00 0.00 48 SER A CA 12
ATOM 20361 C C . SER A 1 48 ? -0.437 -6.553 7.282 1.00 0.00 48 SER A C 12
ATOM 20362 O O . SER A 1 48 ? -1.087 -7.505 6.833 1.00 0.00 48 SER A O 12
ATOM 20370 N N . GLY A 1 49 ? 0.900 -6.574 7.309 1.00 0.00 49 GLY A N 12
ATOM 20371 C CA . GLY A 1 49 ? 1.597 -7.834 7.192 1.00 0.00 49 GLY A CA 12
ATOM 20372 C C . GLY A 1 49 ? 3.091 -7.637 7.347 1.00 0.00 49 GLY A C 12
ATOM 20373 O O . GLY A 1 49 ? 3.581 -6.510 7.315 1.00 0.00 49 GLY A O 12
ATOM 20377 N N . GLU A 1 50 ? 3.825 -8.734 7.463 1.00 0.00 50 GLU A N 12
ATOM 20378 C CA . GLU A 1 50 ? 5.251 -8.725 7.253 1.00 0.00 50 GLU A CA 12
ATOM 20379 C C . GLU A 1 50 ? 5.487 -8.609 5.748 1.00 0.00 50 GLU A C 12
ATOM 20380 O O . GLU A 1 50 ? 5.110 -9.513 4.995 1.00 0.00 50 GLU A O 12
ATOM 20392 N N . GLY A 1 51 ? 6.018 -7.471 5.315 1.00 0.00 51 GLY A N 12
ATOM 20393 C CA . GLY A 1 51 ? 6.724 -7.336 4.040 1.00 0.00 51 GLY A CA 12
ATOM 20394 C C . GLY A 1 51 ? 8.190 -7.788 4.117 1.00 0.00 51 GLY A C 12
ATOM 20395 O O . GLY A 1 51 ? 8.674 -8.181 5.176 1.00 0.00 51 GLY A O 12
ATOM 20399 N N . LYS A 1 52 ? 8.932 -7.709 3.005 1.00 0.00 52 LYS A N 12
ATOM 20400 C CA . LYS A 1 52 ? 10.395 -7.857 2.914 1.00 0.00 52 LYS A CA 12
ATOM 20401 C C . LYS A 1 52 ? 10.839 -7.272 1.571 1.00 0.00 52 LYS A C 12
ATOM 20402 O O . LYS A 1 52 ? 10.026 -7.255 0.642 1.00 0.00 52 LYS A O 12
ATOM 20421 N N . LEU A 1 53 ? 12.105 -6.854 1.426 1.00 0.00 53 LEU A N 12
ATOM 20422 C CA . LEU A 1 53 ? 12.664 -6.349 0.173 1.00 0.00 53 LEU A CA 12
ATOM 20423 C C . LEU A 1 53 ? 13.897 -7.174 -0.191 1.00 0.00 53 LEU A C 12
ATOM 20424 O O . LEU A 1 53 ? 14.905 -7.148 0.521 1.00 0.00 53 LEU A O 12
ATOM 20440 N N . SER A 1 54 ? 13.824 -7.899 -1.310 1.00 0.00 54 SER A N 12
ATOM 20441 C CA . SER A 1 54 ? 14.943 -8.664 -1.845 1.00 0.00 54 SER A CA 12
ATOM 20442 C C . SER A 1 54 ? 15.083 -8.457 -3.359 1.00 0.00 54 SER A C 12
ATOM 20443 O O . SER A 1 54 ? 16.162 -8.057 -3.799 1.00 0.00 54 SER A O 12
ATOM 20451 N N . ASN A 1 55 ? 14.025 -8.686 -4.149 1.00 0.00 55 ASN A N 12
ATOM 20452 C CA . ASN A 1 55 ? 14.067 -8.553 -5.617 1.00 0.00 55 ASN A CA 12
ATOM 20453 C C . ASN A 1 55 ? 13.255 -7.362 -6.149 1.00 0.00 55 ASN A C 12
ATOM 20454 O O . ASN A 1 55 ? 13.009 -7.264 -7.347 1.00 0.00 55 ASN A O 12
ATOM 20465 N N . GLY A 1 56 ? 12.845 -6.452 -5.259 1.00 0.00 56 GLY A N 12
ATOM 20466 C CA . GLY A 1 56 ? 11.938 -5.346 -5.569 1.00 0.00 56 GLY A CA 12
ATOM 20467 C C . GLY A 1 56 ? 10.476 -5.725 -5.336 1.00 0.00 56 GLY A C 12
ATOM 20468 O O . GLY A 1 56 ? 9.574 -4.948 -5.622 1.00 0.00 56 GLY A O 12
ATOM 20472 N N . GLU A 1 57 ? 10.219 -6.920 -4.807 1.00 0.00 57 GLU A N 12
ATOM 20473 C CA . GLU A 1 57 ? 8.910 -7.546 -4.787 1.00 0.00 57 GLU A CA 12
ATOM 20474 C C . GLU A 1 57 ? 8.441 -7.652 -3.338 1.00 0.00 57 GLU A C 12
ATOM 20475 O O . GLU A 1 57 ? 9.013 -8.386 -2.525 1.00 0.00 57 GLU A O 12
ATOM 20487 N N . LEU A 1 58 ? 7.439 -6.850 -2.987 1.00 0.00 58 LEU A N 12
ATOM 20488 C CA . LEU A 1 58 ? 6.762 -6.890 -1.701 1.00 0.00 58 LEU A CA 12
ATOM 20489 C C . LEU A 1 58 ? 5.741 -8.020 -1.711 1.00 0.00 58 LEU A C 12
ATOM 20490 O O . LEU A 1 58 ? 4.617 -7.838 -2.184 1.00 0.00 58 LEU A O 12
ATOM 20506 N N . THR A 1 59 ? 6.124 -9.183 -1.191 1.00 0.00 59 THR A N 12
ATOM 20507 C CA . THR A 1 59 ? 5.209 -10.280 -0.898 1.00 0.00 59 THR A CA 12
ATOM 20508 C C . THR A 1 59 ? 4.780 -10.218 0.561 1.00 0.00 59 THR A C 12
ATOM 20509 O O . THR A 1 59 ? 5.569 -9.848 1.440 1.00 0.00 59 THR A O 12
ATOM 20520 N N . ALA A 1 60 ? 3.539 -10.633 0.818 1.00 0.00 60 ALA A N 12
ATOM 20521 C CA . ALA A 1 60 ? 3.081 -10.963 2.156 1.00 0.00 60 ALA A CA 12
ATOM 20522 C C . ALA A 1 60 ? 3.763 -12.241 2.671 1.00 0.00 60 ALA A C 12
ATOM 20523 O O . ALA A 1 60 ? 4.447 -12.956 1.936 1.00 0.00 60 ALA A O 12
ATOM 20530 N N . LYS A 1 61 ? 3.570 -12.523 3.958 1.00 0.00 61 LYS A N 12
ATOM 20531 C CA . LYS A 1 61 ? 4.077 -13.653 4.715 1.00 0.00 61 LYS A CA 12
ATOM 20532 C C . LYS A 1 61 ? 3.198 -13.979 5.931 1.00 0.00 61 LYS A C 12
ATOM 20533 O O . LYS A 1 61 ? 3.435 -14.980 6.605 1.00 0.00 61 LYS A O 12
ATOM 20552 N N . GLY A 1 62 ? 2.237 -13.116 6.266 1.00 0.00 62 GLY A N 12
ATOM 20553 C CA . GLY A 1 62 ? 1.424 -13.202 7.465 1.00 0.00 62 GLY A CA 12
ATOM 20554 C C . GLY A 1 62 ? 0.637 -11.907 7.539 1.00 0.00 62 GLY A C 12
ATOM 20555 O O . GLY A 1 62 ? 1.040 -10.971 8.236 1.00 0.00 62 GLY A O 12
ATOM 20559 N N . LEU A 1 63 ? -0.418 -11.806 6.728 1.00 0.00 63 LEU A N 12
ATOM 20560 C CA . LEU A 1 63 ? -1.196 -10.601 6.524 1.00 0.00 63 LEU A CA 12
ATOM 20561 C C . LEU A 1 63 ? -2.611 -10.823 7.035 1.00 0.00 63 LEU A C 12
ATOM 20562 O O . LEU A 1 63 ? -3.150 -11.932 7.009 1.00 0.00 63 LEU A O 12
ATOM 20578 N N . ALA A 1 64 ? -3.193 -9.745 7.545 1.00 0.00 64 ALA A N 12
ATOM 20579 C CA . ALA A 1 64 ? -4.493 -9.726 8.186 1.00 0.00 64 ALA A CA 12
ATOM 20580 C C . ALA A 1 64 ? -5.408 -8.767 7.436 1.00 0.00 64 ALA A C 12
ATOM 20581 O O . ALA A 1 64 ? -4.939 -7.965 6.629 1.00 0.00 64 ALA A O 12
ATOM 20588 N N . MET A 1 65 ? -6.702 -8.833 7.732 1.00 0.00 65 MET A N 12
ATOM 20589 C CA . MET A 1 65 ? -7.740 -7.909 7.284 1.00 0.00 65 MET A CA 12
ATOM 20590 C C . MET A 1 65 ? -8.831 -7.891 8.366 1.00 0.00 65 MET A C 12
ATOM 20591 O O . MET A 1 65 ? -8.680 -8.580 9.383 1.00 0.00 65 MET A O 12
ATOM 20605 N N . THR A 1 66 ? -9.917 -7.136 8.183 1.00 0.00 66 THR A N 12
ATOM 20606 C CA . THR A 1 66 ? -11.137 -7.309 8.976 1.00 0.00 66 THR A CA 12
ATOM 20607 C C . THR A 1 66 ? -12.362 -7.411 8.051 1.00 0.00 66 THR A C 12
ATOM 20608 O O . THR A 1 66 ? -12.225 -7.372 6.821 1.00 0.00 66 THR A O 12
ATOM 20619 N N . ARG A 1 67 ? -13.555 -7.582 8.634 1.00 0.00 67 ARG A N 12
ATOM 20620 C CA . ARG A 1 67 ? -14.838 -7.694 7.945 1.00 0.00 67 ARG A CA 12
ATOM 20621 C C . ARG A 1 67 ? -15.799 -6.678 8.563 1.00 0.00 67 ARG A C 12
ATOM 20622 O O . ARG A 1 67 ? -16.585 -7.006 9.452 1.00 0.00 67 ARG A O 12
ATOM 20643 N N . MET A 1 68 ? -15.683 -5.431 8.127 1.00 0.00 68 MET A N 12
ATOM 20644 C CA . MET A 1 68 ? -16.549 -4.281 8.375 1.00 0.00 68 MET A CA 12
ATOM 20645 C C . MET A 1 68 ? -17.136 -3.787 7.042 1.00 0.00 68 MET A C 12
ATOM 20646 O O . MET A 1 68 ? -16.945 -4.423 5.997 1.00 0.00 68 MET A O 12
ATOM 20660 N N . MET A 1 69 ? -17.861 -2.667 7.080 1.00 0.00 69 MET A N 12
ATOM 20661 C CA . MET A 1 69 ? -18.327 -1.860 5.950 1.00 0.00 69 MET A CA 12
ATOM 20662 C C . MET A 1 69 ? -17.468 -0.596 5.862 1.00 0.00 69 MET A C 12
ATOM 20663 O O . MET A 1 69 ? -16.712 -0.301 6.792 1.00 0.00 69 MET A O 12
ATOM 20677 N N . CYS A 1 70 ? -17.643 0.208 4.807 1.00 0.00 70 CYS A N 12
ATOM 20678 C CA . CYS A 1 70 ? -16.975 1.496 4.646 1.00 0.00 70 CYS A CA 12
ATOM 20679 C C . CYS A 1 70 ? -17.920 2.504 4.003 1.00 0.00 70 CYS A C 12
ATOM 20680 O O . CYS A 1 70 ? -18.718 2.148 3.133 1.00 0.00 70 CYS A O 12
ATOM 20687 N N . ALA A 1 71 ? -17.734 3.780 4.335 1.00 0.00 71 ALA A N 12
ATOM 20688 C CA . ALA A 1 71 ? -18.522 4.883 3.810 1.00 0.00 71 ALA A CA 12
ATOM 20689 C C . ALA A 1 71 ? -17.981 5.363 2.453 1.00 0.00 71 ALA A C 12
ATOM 20690 O O . ALA A 1 71 ? -17.918 6.571 2.212 1.00 0.00 71 ALA A O 12
ATOM 20697 N N . ASN A 1 72 ? -17.498 4.454 1.600 1.00 0.00 72 ASN A N 12
ATOM 20698 C CA . ASN A 1 72 ? -17.358 4.668 0.157 1.00 0.00 72 ASN A CA 12
ATOM 20699 C C . ASN A 1 72 ? -17.096 3.318 -0.520 1.00 0.00 72 ASN A C 12
ATOM 20700 O O . ASN A 1 72 ? -16.479 2.454 0.105 1.00 0.00 72 ASN A O 12
ATOM 20711 N N . PRO A 1 73 ? -17.509 3.108 -1.783 1.00 0.00 73 PRO A N 12
ATOM 20712 C CA . PRO A 1 73 ? -17.459 1.791 -2.413 1.00 0.00 73 PRO A CA 12
ATOM 20713 C C . PRO A 1 73 ? -16.098 1.464 -3.020 1.00 0.00 73 PRO A C 12
ATOM 20714 O O . PRO A 1 73 ? -15.701 0.305 -3.054 1.00 0.00 73 PRO A O 12
ATOM 20725 N N . GLN A 1 74 ? -15.387 2.463 -3.543 1.00 0.00 74 GLN A N 12
ATOM 20726 C CA . GLN A 1 74 ? -14.112 2.253 -4.234 1.00 0.00 74 GLN A CA 12
ATOM 20727 C C . GLN A 1 74 ? -13.070 1.625 -3.310 1.00 0.00 74 GLN A C 12
ATOM 20728 O O . GLN A 1 74 ? -12.305 0.753 -3.720 1.00 0.00 74 GLN A O 12
ATOM 20742 N N . LEU A 1 75 ? -13.091 2.044 -2.046 1.00 0.00 75 LEU A N 12
ATOM 20743 C CA . LEU A 1 75 ? -12.292 1.485 -0.971 1.00 0.00 75 LEU A CA 12
ATOM 20744 C C . LEU A 1 75 ? -12.527 -0.031 -0.921 1.00 0.00 75 LEU A C 12
ATOM 20745 O O . LEU A 1 75 ? -11.589 -0.810 -0.813 1.00 0.00 75 LEU A O 12
ATOM 20761 N N . ASN A 1 76 ? -13.792 -0.445 -1.044 1.00 0.00 76 ASN A N 12
ATOM 20762 C CA . ASN A 1 76 ? -14.315 -1.813 -0.923 1.00 0.00 76 ASN A CA 12
ATOM 20763 C C . ASN A 1 76 ? -14.051 -2.654 -2.181 1.00 0.00 76 ASN A C 12
ATOM 20764 O O . ASN A 1 76 ? -14.544 -3.770 -2.324 1.00 0.00 76 ASN A O 12
ATOM 20775 N N . GLU A 1 77 ? -13.318 -2.089 -3.134 1.00 0.00 77 GLU A N 12
ATOM 20776 C CA . GLU A 1 77 ? -12.750 -2.746 -4.298 1.00 0.00 77 GLU A CA 12
ATOM 20777 C C . GLU A 1 77 ? -11.260 -2.989 -4.019 1.00 0.00 77 GLU A C 12
ATOM 20778 O O . GLU A 1 77 ? -10.737 -4.090 -4.209 1.00 0.00 77 GLU A O 12
ATOM 20790 N N . LEU A 1 78 ? -10.574 -1.964 -3.504 1.00 0.00 78 LEU A N 12
ATOM 20791 C CA . LEU A 1 78 ? -9.170 -2.011 -3.110 1.00 0.00 78 LEU A CA 12
ATOM 20792 C C . LEU A 1 78 ? -8.955 -2.965 -1.933 1.00 0.00 78 LEU A C 12
ATOM 20793 O O . LEU A 1 78 ? -7.905 -3.600 -1.846 1.00 0.00 78 LEU A O 12
ATOM 20809 N N . ASP A 1 79 ? -9.961 -3.142 -1.073 1.00 0.00 79 ASP A N 12
ATOM 20810 C CA . ASP A 1 79 ? -10.044 -4.169 -0.026 1.00 0.00 79 ASP A CA 12
ATOM 20811 C C . ASP A 1 79 ? -10.028 -5.611 -0.548 1.00 0.00 79 ASP A C 12
ATOM 20812 O O . ASP A 1 79 ? -9.714 -6.525 0.216 1.00 0.00 79 ASP A O 12
ATOM 20821 N N . ASN A 1 80 ? -10.076 -5.794 -1.866 1.00 0.00 80 ASN A N 12
ATOM 20822 C CA . ASN A 1 80 ? -9.746 -7.047 -2.543 1.00 0.00 80 ASN A CA 12
ATOM 20823 C C . ASN A 1 80 ? -8.402 -6.947 -3.270 1.00 0.00 80 ASN A C 12
ATOM 20824 O O . ASN A 1 80 ? -7.635 -7.903 -3.185 1.00 0.00 80 ASN A O 12
ATOM 20835 N N . THR A 1 81 ? -8.077 -5.820 -3.933 1.00 0.00 81 THR A N 12
ATOM 20836 C CA . THR A 1 81 ? -6.833 -5.704 -4.703 1.00 0.00 81 THR A CA 12
ATOM 20837 C C . THR A 1 81 ? -5.610 -6.014 -3.842 1.00 0.00 81 THR A C 12
ATOM 20838 O O . THR A 1 81 ? -4.901 -6.964 -4.156 1.00 0.00 81 THR A O 12
ATOM 20849 N N . ILE A 1 82 ? -5.308 -5.207 -2.817 1.00 0.00 82 ILE A N 12
ATOM 20850 C CA . ILE A 1 82 ? -4.024 -5.316 -2.128 1.00 0.00 82 ILE A CA 12
ATOM 20851 C C . ILE A 1 82 ? -3.866 -6.711 -1.513 1.00 0.00 82 ILE A C 12
ATOM 20852 O O . ILE A 1 82 ? -2.782 -7.288 -1.567 1.00 0.00 82 ILE A O 12
ATOM 20868 N N . SER A 1 83 ? -4.954 -7.281 -0.999 1.00 0.00 83 SER A N 12
ATOM 20869 C CA . SER A 1 83 ? -4.985 -8.578 -0.360 1.00 0.00 83 SER A CA 12
ATOM 20870 C C . SER A 1 83 ? -4.488 -9.651 -1.324 1.00 0.00 83 SER A C 12
ATOM 20871 O O . SER A 1 83 ? -3.695 -10.523 -0.954 1.00 0.00 83 SER A O 12
ATOM 20879 N N . GLU A 1 84 ? -5.001 -9.604 -2.548 1.00 0.00 84 GLU A N 12
ATOM 20880 C CA . GLU A 1 84 ? -4.741 -10.543 -3.615 1.00 0.00 84 GLU A CA 12
ATOM 20881 C C . GLU A 1 84 ? -3.365 -10.279 -4.234 1.00 0.00 84 GLU A C 12
ATOM 20882 O O . GLU A 1 84 ? -2.614 -11.227 -4.475 1.00 0.00 84 GLU A O 12
ATOM 20894 N N . MET A 1 85 ? -3.005 -9.006 -4.430 1.00 0.00 85 MET A N 12
ATOM 20895 C CA . MET A 1 85 ? -1.763 -8.603 -5.072 1.00 0.00 85 MET A CA 12
ATOM 20896 C C . MET A 1 85 ? -0.605 -9.004 -4.180 1.00 0.00 85 MET A C 12
ATOM 20897 O O . MET A 1 85 ? 0.419 -9.470 -4.671 1.00 0.00 85 MET A O 12
ATOM 20911 N N . LEU A 1 86 ? -0.743 -8.837 -2.858 1.00 0.00 86 LEU A N 12
ATOM 20912 C CA . LEU A 1 86 ? 0.419 -9.031 -2.017 1.00 0.00 86 LEU A CA 12
ATOM 20913 C C . LEU A 1 86 ? 0.807 -10.496 -1.925 1.00 0.00 86 LEU A C 12
ATOM 20914 O O . LEU A 1 86 ? 1.967 -10.822 -1.682 1.00 0.00 86 LEU A O 12
ATOM 20930 N N . LYS A 1 87 ? -0.207 -11.357 -2.006 1.00 0.00 87 LYS A N 12
ATOM 20931 C CA . LYS A 1 87 ? -0.060 -12.799 -1.984 1.00 0.00 87 LYS A CA 12
ATOM 20932 C C . LYS A 1 87 ? 0.894 -13.188 -3.104 1.00 0.00 87 LYS A C 12
ATOM 20933 O O . LYS A 1 87 ? 1.879 -13.887 -2.864 1.00 0.00 87 LYS A O 12
ATOM 20952 N N . GLU A 1 88 ? 0.613 -12.668 -4.298 1.00 0.00 88 GLU A N 12
ATOM 20953 C CA . GLU A 1 88 ? 1.463 -12.839 -5.454 1.00 0.00 88 GLU A CA 12
ATOM 20954 C C . GLU A 1 88 ? 2.784 -12.087 -5.325 1.00 0.00 88 GLU A C 12
ATOM 20955 O O . GLU A 1 88 ? 3.750 -12.534 -5.945 1.00 0.00 88 GLU A O 12
ATOM 20967 N N . GLY A 1 89 ? 2.871 -10.991 -4.555 1.00 0.00 89 GLY A N 12
ATOM 20968 C CA . GLY A 1 89 ? 4.082 -10.193 -4.586 1.00 0.00 89 GLY A CA 12
ATOM 20969 C C . GLY A 1 89 ? 3.917 -9.076 -5.572 1.00 0.00 89 GLY A C 12
ATOM 20970 O O . GLY A 1 89 ? 3.976 -9.284 -6.782 1.00 0.00 89 GLY A O 12
ATOM 20974 N N . ALA A 1 90 ? 3.702 -7.889 -5.030 1.00 0.00 90 ALA A N 12
ATOM 20975 C CA . ALA A 1 90 ? 3.667 -6.701 -5.851 1.00 0.00 90 ALA A CA 12
ATOM 20976 C C . ALA A 1 90 ? 5.092 -6.269 -6.141 1.00 0.00 90 ALA A C 12
ATOM 20977 O O . ALA A 1 90 ? 5.906 -6.223 -5.217 1.00 0.00 90 ALA A O 12
ATOM 20984 N N . GLN A 1 91 ? 5.379 -5.905 -7.386 1.00 0.00 91 GLN A N 12
ATOM 20985 C CA . GLN A 1 91 ? 6.576 -5.156 -7.705 1.00 0.00 91 GLN A CA 12
ATOM 20986 C C . GLN A 1 91 ? 6.415 -3.794 -7.041 1.00 0.00 91 GLN A C 12
ATOM 20987 O O . GLN A 1 91 ? 5.318 -3.231 -7.062 1.00 0.00 91 GLN A O 12
ATOM 21001 N N . VAL A 1 92 ? 7.484 -3.282 -6.447 1.00 0.00 92 VAL A N 12
ATOM 21002 C CA . VAL A 1 92 ? 7.539 -2.020 -5.745 1.00 0.00 92 VAL A CA 12
ATOM 21003 C C . VAL A 1 92 ? 8.763 -1.308 -6.276 1.00 0.00 92 VAL A C 12
ATOM 21004 O O . VAL A 1 92 ? 9.880 -1.787 -6.104 1.00 0.00 92 VAL A O 12
ATOM 21017 N N . ASP A 1 93 ? 8.560 -0.136 -6.866 1.00 0.00 93 ASP A N 12
ATOM 21018 C CA . ASP A 1 93 ? 9.650 0.739 -7.238 1.00 0.00 93 ASP A CA 12
ATOM 21019 C C . ASP A 1 93 ? 9.287 2.156 -6.861 1.00 0.00 93 ASP A C 12
ATOM 21020 O O . ASP A 1 93 ? 8.570 2.867 -7.565 1.00 0.00 93 ASP A O 12
ATOM 21029 N N . LEU A 1 94 ? 9.737 2.550 -5.675 1.00 0.00 94 LEU A N 12
ATOM 21030 C CA . LEU A 1 94 ? 9.755 3.937 -5.267 1.00 0.00 94 LEU A CA 12
ATOM 21031 C C . LEU A 1 94 ? 10.747 4.645 -6.174 1.00 0.00 94 LEU A C 12
ATOM 21032 O O . LEU A 1 94 ? 11.952 4.394 -6.132 1.00 0.00 94 LEU A O 12
ATOM 21048 N N . THR A 1 95 ? 10.193 5.457 -7.051 1.00 0.00 95 THR A N 12
ATOM 21049 C CA . THR A 1 95 ? 10.886 6.424 -7.885 1.00 0.00 95 THR A CA 12
ATOM 21050 C C . THR A 1 95 ? 11.359 7.559 -6.955 1.00 0.00 95 THR A C 12
ATOM 21051 O O . THR A 1 95 ? 11.084 7.511 -5.755 1.00 0.00 95 THR A O 12
ATOM 21062 N N . ALA A 1 96 ? 12.003 8.611 -7.468 1.00 0.00 96 ALA A N 12
ATOM 21063 C CA . ALA A 1 96 ? 12.498 9.728 -6.657 1.00 0.00 96 ALA A CA 12
ATOM 21064 C C . ALA A 1 96 ? 11.494 10.244 -5.606 1.00 0.00 96 ALA A C 12
ATOM 21065 O O . ALA A 1 96 ? 11.915 10.641 -4.519 1.00 0.00 96 ALA A O 12
ATOM 21072 N N . ASN A 1 97 ? 10.181 10.230 -5.881 1.00 0.00 97 ASN A N 12
ATOM 21073 C CA . ASN A 1 97 ? 9.152 10.516 -4.871 1.00 0.00 97 ASN A CA 12
ATOM 21074 C C . ASN A 1 97 ? 7.798 9.831 -5.129 1.00 0.00 97 ASN A C 12
ATOM 21075 O O . ASN A 1 97 ? 6.773 10.281 -4.608 1.00 0.00 97 ASN A O 12
ATOM 21086 N N . GLN A 1 98 ? 7.750 8.737 -5.899 1.00 0.00 98 GLN A N 12
ATOM 21087 C CA . GLN A 1 98 ? 6.481 8.098 -6.258 1.00 0.00 98 GLN A CA 12
ATOM 21088 C C . GLN A 1 98 ? 6.608 6.574 -6.251 1.00 0.00 98 GLN A C 12
ATOM 21089 O O . GLN A 1 98 ? 7.440 6.021 -6.968 1.00 0.00 98 GLN A O 12
ATOM 21103 N N . LEU A 1 99 ? 5.825 5.907 -5.401 1.00 0.00 99 LEU A N 12
ATOM 21104 C CA . LEU A 1 99 ? 5.732 4.461 -5.246 1.00 0.00 99 LEU A CA 12
ATOM 21105 C C . LEU A 1 99 ? 5.035 3.885 -6.479 1.00 0.00 99 LEU A C 12
ATOM 21106 O O . LEU A 1 99 ? 3.822 4.060 -6.645 1.00 0.00 99 LEU A O 12
ATOM 21122 N N . THR A 1 100 ? 5.789 3.215 -7.342 1.00 0.00 100 THR A N 12
ATOM 21123 C CA . THR A 1 100 ? 5.234 2.487 -8.473 1.00 0.00 100 THR A CA 12
ATOM 21124 C C . THR A 1 100 ? 4.918 1.085 -7.957 1.00 0.00 100 THR A C 12
ATOM 21125 O O . THR A 1 100 ? 5.834 0.396 -7.507 1.00 0.00 100 THR A O 12
ATOM 21136 N N . LEU A 1 101 ? 3.650 0.669 -7.958 1.00 0.00 101 LEU A N 12
ATOM 21137 C CA . LEU A 1 101 ? 3.257 -0.707 -7.660 1.00 0.00 101 LEU A CA 12
ATOM 21138 C C . LEU A 1 101 ? 2.756 -1.359 -8.933 1.00 0.00 101 LEU A C 12
ATOM 21139 O O . LEU A 1 101 ? 2.086 -0.690 -9.716 1.00 0.00 101 LEU A O 12
ATOM 21155 N N . ALA A 1 102 ? 2.965 -2.665 -9.085 1.00 0.00 102 ALA A N 12
ATOM 21156 C CA . ALA A 1 102 ? 2.306 -3.485 -10.096 1.00 0.00 102 ALA A CA 12
ATOM 21157 C C . ALA A 1 102 ? 2.135 -4.912 -9.570 1.00 0.00 102 ALA A C 12
ATOM 21158 O O . ALA A 1 102 ? 2.823 -5.326 -8.640 1.00 0.00 102 ALA A O 12
ATOM 21165 N N . THR A 1 103 ? 1.232 -5.658 -10.194 1.00 0.00 103 THR A N 12
ATOM 21166 C CA . THR A 1 103 ? 1.130 -7.117 -10.207 1.00 0.00 103 THR A CA 12
ATOM 21167 C C . THR A 1 103 ? 0.560 -7.523 -11.569 1.00 0.00 103 THR A C 12
ATOM 21168 O O . THR A 1 103 ? 0.095 -6.664 -12.324 1.00 0.00 103 THR A O 12
ATOM 21179 N N . ALA A 1 104 ? 0.435 -8.829 -11.822 1.00 0.00 104 ALA A N 12
ATOM 21180 C CA . ALA A 1 104 ? -0.420 -9.337 -12.887 1.00 0.00 104 ALA A CA 12
ATOM 21181 C C . ALA A 1 104 ? -1.872 -8.862 -12.752 1.00 0.00 104 ALA A C 12
ATOM 21182 O O . ALA A 1 104 ? -2.571 -8.792 -13.766 1.00 0.00 104 ALA A O 12
ATOM 21189 N N . LYS A 1 105 ? -2.327 -8.525 -11.539 1.00 0.00 105 LYS A N 12
ATOM 21190 C CA . LYS A 1 105 ? -3.614 -7.882 -11.314 1.00 0.00 105 LYS A CA 12
ATOM 21191 C C . LYS A 1 105 ? -3.553 -6.440 -11.808 1.00 0.00 105 LYS A C 12
ATOM 21192 O O . LYS A 1 105 ? -4.036 -6.162 -12.904 1.00 0.00 105 LYS A O 12
ATOM 21211 N N . GLN A 1 106 ? -3.022 -5.522 -10.998 1.00 0.00 106 GLN A N 12
ATOM 21212 C CA . GLN A 1 106 ? -3.089 -4.094 -11.292 1.00 0.00 106 GLN A CA 12
ATOM 21213 C C . GLN A 1 106 ? -1.978 -3.297 -10.601 1.00 0.00 106 GLN A C 12
ATOM 21214 O O . GLN A 1 106 ? -1.191 -3.837 -9.816 1.00 0.00 106 GLN A O 12
ATOM 21228 N N . THR A 1 107 ? -1.946 -1.994 -10.890 1.00 0.00 107 THR A N 12
ATOM 21229 C CA . THR A 1 107 ? -0.890 -1.038 -10.585 1.00 0.00 107 THR A CA 12
ATOM 21230 C C . THR A 1 107 ? -1.470 0.078 -9.717 1.00 0.00 107 THR A C 12
ATOM 21231 O O . THR A 1 107 ? -2.564 0.574 -9.992 1.00 0.00 107 THR A O 12
ATOM 21242 N N . LEU A 1 108 ? -0.773 0.477 -8.652 1.00 0.00 108 LEU A N 12
ATOM 21243 C CA . LEU A 1 108 ? -1.187 1.577 -7.782 1.00 0.00 108 LEU A CA 12
ATOM 21244 C C . LEU A 1 108 ? -0.125 2.665 -7.868 1.00 0.00 108 LEU A C 12
ATOM 21245 O O . LEU A 1 108 ? 1.046 2.372 -8.135 1.00 0.00 108 LEU A O 12
ATOM 21261 N N . THR A 1 109 ? -0.528 3.911 -7.670 1.00 0.00 109 THR A N 12
ATOM 21262 C CA . THR A 1 109 ? 0.334 5.081 -7.703 1.00 0.00 109 THR A CA 12
ATOM 21263 C C . THR A 1 109 ? 0.200 5.661 -6.308 1.00 0.00 109 THR A C 12
ATOM 21264 O O . THR A 1 109 ? -0.880 6.146 -5.951 1.00 0.00 109 THR A O 12
ATOM 21275 N N . TYR A 1 110 ? 1.245 5.521 -5.493 1.00 0.00 110 TYR A N 12
ATOM 21276 C CA . TYR A 1 110 ? 1.254 6.164 -4.197 1.00 0.00 110 TYR A CA 12
ATOM 21277 C C . TYR A 1 110 ? 2.285 7.269 -4.213 1.00 0.00 110 TYR A C 12
ATOM 21278 O O . TYR A 1 110 ? 3.420 7.077 -4.652 1.00 0.00 110 TYR A O 12
ATOM 21296 N N . LYS A 1 111 ? 1.904 8.428 -3.705 1.00 0.00 111 LYS A N 12
ATOM 21297 C CA . LYS A 1 111 ? 2.768 9.593 -3.680 1.00 0.00 111 LYS A CA 12
ATOM 21298 C C . LYS A 1 111 ? 3.474 9.631 -2.341 1.00 0.00 111 LYS A C 12
ATOM 21299 O O . LYS A 1 111 ? 2.858 9.306 -1.325 1.00 0.00 111 LYS A O 12
ATOM 21318 N N . LEU A 1 112 ? 4.738 10.041 -2.332 1.00 0.00 112 LEU A N 12
ATOM 21319 C CA . LEU A 1 112 ? 5.469 10.349 -1.114 1.00 0.00 112 LEU A CA 12
ATOM 21320 C C . LEU A 1 112 ? 4.817 11.578 -0.484 1.00 0.00 112 LEU A C 12
ATOM 21321 O O . LEU A 1 112 ? 4.936 12.686 -1.013 1.00 0.00 112 LEU A O 12
ATOM 21337 N N . ALA A 1 113 ? 4.067 11.392 0.599 1.00 0.00 113 ALA A N 12
ATOM 21338 C CA . ALA A 1 113 ? 3.427 12.479 1.323 1.00 0.00 113 ALA A CA 12
ATOM 21339 C C . ALA A 1 113 ? 3.609 12.196 2.801 1.00 0.00 113 ALA A C 12
ATOM 21340 O O . ALA A 1 113 ? 2.889 11.395 3.393 1.00 0.00 113 ALA A O 12
ATOM 21347 N N . ASP A 1 114 ? 4.604 12.834 3.399 1.00 0.00 114 ASP A N 12
ATOM 21348 C CA . ASP A 1 114 ? 5.060 12.508 4.744 1.00 0.00 114 ASP A CA 12
ATOM 21349 C C . ASP A 1 114 ? 4.434 13.424 5.772 1.00 0.00 114 ASP A C 12
ATOM 21350 O O . ASP A 1 114 ? 5.056 13.919 6.717 1.00 0.00 114 ASP A O 12
ATOM 21359 N N . LEU A 1 115 ? 3.132 13.588 5.560 1.00 0.00 115 LEU A N 12
ATOM 21360 C CA . LEU A 1 115 ? 2.188 14.438 6.261 1.00 0.00 115 LEU A CA 12
ATOM 21361 C C . LEU A 1 115 ? 1.914 13.916 7.669 1.00 0.00 115 LEU A C 12
ATOM 21362 O O . LEU A 1 115 ? 0.979 14.380 8.324 1.00 0.00 115 LEU A O 12
ATOM 21378 N N . MET A 1 116 ? 2.679 12.906 8.099 1.00 0.00 116 MET A N 12
ATOM 21379 C CA . MET A 1 116 ? 2.315 11.986 9.165 1.00 0.00 116 MET A CA 12
ATOM 21380 C C . MET A 1 116 ? 1.936 12.689 10.470 1.00 0.00 116 MET A C 12
ATOM 21381 O O . MET A 1 116 ? 1.045 12.203 11.170 1.00 0.00 116 MET A O 12
ATOM 21395 N N . ASN A 1 117 ? 2.589 13.812 10.778 1.00 0.00 117 ASN A N 12
ATOM 21396 C CA . ASN A 1 117 ? 2.495 14.512 12.048 1.00 0.00 117 ASN A CA 12
ATOM 21397 C C . ASN A 1 117 ? 1.129 15.182 12.194 1.00 0.00 117 ASN A C 12
ATOM 21398 O O . ASN A 1 117 ? 0.983 16.387 11.950 1.00 0.00 117 ASN A O 12
ATOM 21409 N N . MET A 1 1 ? 17.977 2.543 -7.065 1.00 0.00 1 MET A N 13
ATOM 21410 C CA . MET A 1 1 ? 17.030 1.449 -6.916 1.00 0.00 1 MET A CA 13
ATOM 21411 C C . MET A 1 1 ? 16.345 1.555 -5.552 1.00 0.00 1 MET A C 13
ATOM 21412 O O . MET A 1 1 ? 16.970 1.962 -4.566 1.00 0.00 1 MET A O 13
ATOM 21426 N N . VAL A 1 2 ? 15.071 1.157 -5.501 1.00 0.00 2 VAL A N 13
ATOM 21427 C CA . VAL A 1 2 ? 14.325 1.117 -4.258 1.00 0.00 2 VAL A CA 13
ATOM 21428 C C . VAL A 1 2 ? 15.080 0.266 -3.241 1.00 0.00 2 VAL A C 13
ATOM 21429 O O . VAL A 1 2 ? 15.465 -0.867 -3.535 1.00 0.00 2 VAL A O 13
ATOM 21442 N N . THR A 1 3 ? 15.280 0.802 -2.040 1.00 0.00 3 THR A N 13
ATOM 21443 C CA . THR A 1 3 ? 15.997 0.111 -0.987 1.00 0.00 3 THR A CA 13
ATOM 21444 C C . THR A 1 3 ? 15.106 -0.015 0.254 1.00 0.00 3 THR A C 13
ATOM 21445 O O . THR A 1 3 ? 14.136 0.724 0.376 1.00 0.00 3 THR A O 13
ATOM 21456 N N . PRO A 1 4 ? 15.388 -0.943 1.182 1.00 0.00 4 PRO A N 13
ATOM 21457 C CA . PRO A 1 4 ? 14.508 -1.208 2.321 1.00 0.00 4 PRO A CA 13
ATOM 21458 C C . PRO A 1 4 ? 14.508 -0.075 3.345 1.00 0.00 4 PRO A C 13
ATOM 21459 O O . PRO A 1 4 ? 13.497 0.210 3.988 1.00 0.00 4 PRO A O 13
ATOM 21470 N N . GLU A 1 5 ? 15.678 0.521 3.541 1.00 0.00 5 GLU A N 13
ATOM 21471 C CA . GLU A 1 5 ? 15.934 1.616 4.476 1.00 0.00 5 GLU A CA 13
ATOM 21472 C C . GLU A 1 5 ? 15.022 2.800 4.145 1.00 0.00 5 GLU A C 13
ATOM 21473 O O . GLU A 1 5 ? 14.202 3.170 4.982 1.00 0.00 5 GLU A O 13
ATOM 21485 N N . GLN A 1 6 ? 15.048 3.269 2.888 1.00 0.00 6 GLN A N 13
ATOM 21486 C CA . GLN A 1 6 ? 14.225 4.364 2.351 1.00 0.00 6 GLN A CA 13
ATOM 21487 C C . GLN A 1 6 ? 12.713 4.057 2.268 1.00 0.00 6 GLN A C 13
ATOM 21488 O O . GLN A 1 6 ? 12.001 4.579 1.408 1.00 0.00 6 GLN A O 13
ATOM 21502 N N . LEU A 1 7 ? 12.224 3.144 3.105 1.00 0.00 7 LEU A N 13
ATOM 21503 C CA . LEU A 1 7 ? 10.857 2.663 3.179 1.00 0.00 7 LEU A CA 13
ATOM 21504 C C . LEU A 1 7 ? 10.485 2.452 4.650 1.00 0.00 7 LEU A C 13
ATOM 21505 O O . LEU A 1 7 ? 9.449 2.948 5.085 1.00 0.00 7 LEU A O 13
ATOM 21521 N N . GLN A 1 8 ? 11.340 1.748 5.412 1.00 0.00 8 GLN A N 13
ATOM 21522 C CA . GLN A 1 8 ? 11.243 1.349 6.825 1.00 0.00 8 GLN A CA 13
ATOM 21523 C C . GLN A 1 8 ? 10.828 2.409 7.850 1.00 0.00 8 GLN A C 13
ATOM 21524 O O . GLN A 1 8 ? 10.624 2.054 9.007 1.00 0.00 8 GLN A O 13
ATOM 21538 N N . HIS A 1 9 ? 10.691 3.671 7.469 1.00 0.00 9 HIS A N 13
ATOM 21539 C CA . HIS A 1 9 ? 10.190 4.709 8.373 1.00 0.00 9 HIS A CA 13
ATOM 21540 C C . HIS A 1 9 ? 9.352 5.773 7.656 1.00 0.00 9 HIS A C 13
ATOM 21541 O O . HIS A 1 9 ? 9.033 6.803 8.261 1.00 0.00 9 HIS A O 13
ATOM 21555 N N . HIS A 1 10 ? 8.981 5.552 6.394 1.00 0.00 10 HIS A N 13
ATOM 21556 C CA . HIS A 1 10 ? 8.246 6.516 5.587 1.00 0.00 10 HIS A CA 13
ATOM 21557 C C . HIS A 1 10 ? 6.758 6.135 5.551 1.00 0.00 10 HIS A C 13
ATOM 21558 O O . HIS A 1 10 ? 6.378 4.982 5.795 1.00 0.00 10 HIS A O 13
ATOM 21572 N N . ARG A 1 11 ? 5.906 7.078 5.140 1.00 0.00 11 ARG A N 13
ATOM 21573 C CA . ARG A 1 11 ? 4.477 6.883 4.898 1.00 0.00 11 ARG A CA 13
ATOM 21574 C C . ARG A 1 11 ? 4.172 7.379 3.500 1.00 0.00 11 ARG A C 13
ATOM 21575 O O . ARG A 1 11 ? 4.747 8.362 3.032 1.00 0.00 11 ARG A O 13
ATOM 21596 N N . PHE A 1 12 ? 3.233 6.704 2.857 1.00 0.00 12 PHE A N 13
ATOM 21597 C CA . PHE A 1 12 ? 2.763 6.993 1.522 1.00 0.00 12 PHE A CA 13
ATOM 21598 C C . PHE A 1 12 ? 1.247 6.883 1.586 1.00 0.00 12 PHE A C 13
ATOM 21599 O O . PHE A 1 12 ? 0.702 6.072 2.337 1.00 0.00 12 PHE A O 13
ATOM 21616 N N . VAL A 1 13 ? 0.563 7.677 0.778 1.00 0.00 13 VAL A N 13
ATOM 21617 C CA . VAL A 1 13 ? -0.896 7.718 0.664 1.00 0.00 13 VAL A CA 13
ATOM 21618 C C . VAL A 1 13 ? -1.274 7.432 -0.776 1.00 0.00 13 VAL A C 13
ATOM 21619 O O . VAL A 1 13 ? -0.507 7.783 -1.685 1.00 0.00 13 VAL A O 13
ATOM 21632 N N . LEU A 1 14 ? -2.440 6.813 -0.970 1.00 0.00 14 LEU A N 13
ATOM 21633 C CA . LEU A 1 14 ? -2.937 6.437 -2.276 1.00 0.00 14 LEU A CA 13
ATOM 21634 C C . LEU A 1 14 ? -3.498 7.666 -2.991 1.00 0.00 14 LEU A C 13
ATOM 21635 O O . LEU A 1 14 ? -4.698 7.911 -2.982 1.00 0.00 14 LEU A O 13
ATOM 21651 N N . GLU A 1 15 ? -2.610 8.464 -3.581 1.00 0.00 15 GLU A N 13
ATOM 21652 C CA . GLU A 1 15 ? -2.963 9.682 -4.309 1.00 0.00 15 GLU A CA 13
ATOM 21653 C C . GLU A 1 15 ? -3.871 9.340 -5.497 1.00 0.00 15 GLU A C 13
ATOM 21654 O O . GLU A 1 15 ? -4.766 10.119 -5.825 1.00 0.00 15 GLU A O 13
ATOM 21666 N N . SER A 1 16 ? -3.674 8.186 -6.154 1.00 0.00 16 SER A N 13
ATOM 21667 C CA . SER A 1 16 ? -4.525 7.727 -7.246 1.00 0.00 16 SER A CA 13
ATOM 21668 C C . SER A 1 16 ? -4.285 6.246 -7.569 1.00 0.00 16 SER A C 13
ATOM 21669 O O . SER A 1 16 ? -3.154 5.749 -7.530 1.00 0.00 16 SER A O 13
ATOM 21677 N N . VAL A 1 17 ? -5.358 5.539 -7.922 1.00 0.00 17 VAL A N 13
ATOM 21678 C CA . VAL A 1 17 ? -5.394 4.111 -8.222 1.00 0.00 17 VAL A CA 13
ATOM 21679 C C . VAL A 1 17 ? -5.318 3.937 -9.752 1.00 0.00 17 VAL A C 13
ATOM 21680 O O . VAL A 1 17 ? -5.694 4.854 -10.486 1.00 0.00 17 VAL A O 13
ATOM 21693 N N . ASN A 1 18 ? -4.953 2.743 -10.247 1.00 0.00 18 ASN A N 13
ATOM 21694 C CA . ASN A 1 18 ? -5.100 2.373 -11.665 1.00 0.00 18 ASN A CA 13
ATOM 21695 C C . ASN A 1 18 ? -6.515 2.614 -12.186 1.00 0.00 18 ASN A C 13
ATOM 21696 O O . ASN A 1 18 ? -6.697 2.884 -13.368 1.00 0.00 18 ASN A O 13
ATOM 21707 N N . GLY A 1 19 ? -7.506 2.459 -11.307 1.00 0.00 19 GLY A N 13
ATOM 21708 C CA . GLY A 1 19 ? -8.900 2.617 -11.653 1.00 0.00 19 GLY A CA 13
ATOM 21709 C C . GLY A 1 19 ? -9.302 4.085 -11.731 1.00 0.00 19 GLY A C 13
ATOM 21710 O O . GLY A 1 19 ? -9.909 4.486 -12.723 1.00 0.00 19 GLY A O 13
ATOM 21714 N N . LYS A 1 20 ? -9.054 4.850 -10.659 1.00 0.00 20 LYS A N 13
ATOM 21715 C CA . LYS A 1 20 ? -9.552 6.207 -10.417 1.00 0.00 20 LYS A CA 13
ATOM 21716 C C . LYS A 1 20 ? -8.829 6.837 -9.224 1.00 0.00 20 LYS A C 13
ATOM 21717 O O . LYS A 1 20 ? -8.208 6.105 -8.455 1.00 0.00 20 LYS A O 13
ATOM 21736 N N . PRO A 1 21 ? -8.931 8.159 -9.001 1.00 0.00 21 PRO A N 13
ATOM 21737 C CA . PRO A 1 21 ? -8.571 8.746 -7.717 1.00 0.00 21 PRO A CA 13
ATOM 21738 C C . PRO A 1 21 ? -9.396 8.133 -6.577 1.00 0.00 21 PRO A C 13
ATOM 21739 O O . PRO A 1 21 ? -10.470 7.555 -6.806 1.00 0.00 21 PRO A O 13
ATOM 21750 N N . VAL A 1 22 ? -8.924 8.298 -5.341 1.00 0.00 22 VAL A N 13
ATOM 21751 C CA . VAL A 1 22 ? -9.625 7.871 -4.137 1.00 0.00 22 VAL A CA 13
ATOM 21752 C C . VAL A 1 22 ? -9.411 8.922 -3.047 1.00 0.00 22 VAL A C 13
ATOM 21753 O O . VAL A 1 22 ? -8.287 9.321 -2.742 1.00 0.00 22 VAL A O 13
ATOM 21766 N N . THR A 1 23 ? -10.507 9.384 -2.454 1.00 0.00 23 THR A N 13
ATOM 21767 C CA . THR A 1 23 ? -10.494 10.251 -1.290 1.00 0.00 23 THR A CA 13
ATOM 21768 C C . THR A 1 23 ? -11.563 9.723 -0.339 1.00 0.00 23 THR A C 13
ATOM 21769 O O . THR A 1 23 ? -12.685 9.442 -0.767 1.00 0.00 23 THR A O 13
ATOM 21780 N N . SER A 1 24 ? -11.227 9.542 0.934 1.00 0.00 24 SER A N 13
ATOM 21781 C CA . SER A 1 24 ? -12.128 9.074 1.973 1.00 0.00 24 SER A CA 13
ATOM 21782 C C . SER A 1 24 ? -12.057 10.088 3.111 1.00 0.00 24 SER A C 13
ATOM 21783 O O . SER A 1 24 ? -11.575 9.826 4.215 1.00 0.00 24 SER A O 13
ATOM 21791 N N . ASP A 1 25 ? -12.569 11.277 2.794 1.00 0.00 25 ASP A N 13
ATOM 21792 C CA . ASP A 1 25 ? -12.799 12.431 3.655 1.00 0.00 25 ASP A CA 13
ATOM 21793 C C . ASP A 1 25 ? -11.523 13.053 4.206 1.00 0.00 25 ASP A C 13
ATOM 21794 O O . ASP A 1 25 ? -11.137 14.142 3.776 1.00 0.00 25 ASP A O 13
ATOM 21803 N N . LYS A 1 26 ? -10.858 12.355 5.126 1.00 0.00 26 LYS A N 13
ATOM 21804 C CA . LYS A 1 26 ? -9.569 12.705 5.715 1.00 0.00 26 LYS A CA 13
ATOM 21805 C C . LYS A 1 26 ? -8.728 11.465 6.028 1.00 0.00 26 LYS A C 13
ATOM 21806 O O . LYS A 1 26 ? -7.562 11.607 6.403 1.00 0.00 26 LYS A O 13
ATOM 21825 N N . ASN A 1 27 ? -9.280 10.256 5.899 1.00 0.00 27 ASN A N 13
ATOM 21826 C CA . ASN A 1 27 ? -8.631 9.003 6.277 1.00 0.00 27 ASN A CA 13
ATOM 21827 C C . ASN A 1 27 ? -8.613 8.083 5.060 1.00 0.00 27 ASN A C 13
ATOM 21828 O O . ASN A 1 27 ? -9.390 7.129 5.006 1.00 0.00 27 ASN A O 13
ATOM 21839 N N . PRO A 1 28 ? -7.758 8.369 4.065 1.00 0.00 28 PRO A N 13
ATOM 21840 C CA . PRO A 1 28 ? -7.633 7.558 2.861 1.00 0.00 28 PRO A CA 13
ATOM 21841 C C . PRO A 1 28 ? -6.993 6.188 3.132 1.00 0.00 28 PRO A C 13
ATOM 21842 O O . PRO A 1 28 ? -6.441 5.973 4.222 1.00 0.00 28 PRO A O 13
ATOM 21853 N N . PRO A 1 29 ? -6.966 5.315 2.103 1.00 0.00 29 PRO A N 13
ATOM 21854 C CA . PRO A 1 29 ? -6.171 4.090 2.060 1.00 0.00 29 PRO A CA 13
ATOM 21855 C C . PRO A 1 29 ? -4.661 4.375 2.045 1.00 0.00 29 PRO A C 13
ATOM 21856 O O . PRO A 1 29 ? -3.958 4.060 1.085 1.00 0.00 29 PRO A O 13
ATOM 21867 N N . GLU A 1 30 ? -4.125 4.954 3.115 1.00 0.00 30 GLU A N 13
ATOM 21868 C CA . GLU A 1 30 ? -2.696 5.185 3.268 1.00 0.00 30 GLU A CA 13
ATOM 21869 C C . GLU A 1 30 ? -1.994 3.893 3.718 1.00 0.00 30 GLU A C 13
ATOM 21870 O O . GLU A 1 30 ? -2.656 2.925 4.112 1.00 0.00 30 GLU A O 13
ATOM 21882 N N . ILE A 1 31 ? -0.662 3.869 3.704 1.00 0.00 31 ILE A N 13
ATOM 21883 C CA . ILE A 1 31 ? 0.137 2.715 4.082 1.00 0.00 31 ILE A CA 13
ATOM 21884 C C . ILE A 1 31 ? 1.403 3.258 4.756 1.00 0.00 31 ILE A C 13
ATOM 21885 O O . ILE A 1 31 ? 1.929 4.307 4.363 1.00 0.00 31 ILE A O 13
ATOM 21901 N N . SER A 1 32 ? 1.898 2.571 5.781 1.00 0.00 32 SER A N 13
ATOM 21902 C CA . SER A 1 32 ? 3.156 2.913 6.420 1.00 0.00 32 SER A CA 13
ATOM 21903 C C . SER A 1 32 ? 3.903 1.630 6.747 1.00 0.00 32 SER A C 13
ATOM 21904 O O . SER A 1 32 ? 3.281 0.581 6.948 1.00 0.00 32 SER A O 13
ATOM 21912 N N . PHE A 1 33 ? 5.230 1.736 6.748 1.00 0.00 33 PHE A N 13
ATOM 21913 C CA . PHE A 1 33 ? 6.195 0.652 6.817 1.00 0.00 33 PHE A CA 13
ATOM 21914 C C . PHE A 1 33 ? 7.133 1.020 7.975 1.00 0.00 33 PHE A C 13
ATOM 21915 O O . PHE A 1 33 ? 7.523 2.186 8.076 1.00 0.00 33 PHE A O 13
ATOM 21932 N N . GLY A 1 34 ? 7.433 0.082 8.879 1.00 0.00 34 GLY A N 13
ATOM 21933 C CA . GLY A 1 34 ? 8.304 0.290 10.046 1.00 0.00 34 GLY A CA 13
ATOM 21934 C C . GLY A 1 34 ? 9.596 -0.496 9.927 1.00 0.00 34 GLY A C 13
ATOM 21935 O O . GLY A 1 34 ? 9.918 -1.018 8.868 1.00 0.00 34 GLY A O 13
ATOM 21939 N N . GLU A 1 35 ? 10.332 -0.605 11.021 1.00 0.00 35 GLU A N 13
ATOM 21940 C CA . GLU A 1 35 ? 11.720 -1.023 11.126 1.00 0.00 35 GLU A CA 13
ATOM 21941 C C . GLU A 1 35 ? 12.006 -2.515 10.837 1.00 0.00 35 GLU A C 13
ATOM 21942 O O . GLU A 1 35 ? 12.869 -3.132 11.448 1.00 0.00 35 GLU A O 13
ATOM 21954 N N . LYS A 1 36 ? 11.252 -3.135 9.941 1.00 0.00 36 LYS A N 13
ATOM 21955 C CA . LYS A 1 36 ? 11.143 -4.551 9.704 1.00 0.00 36 LYS A CA 13
ATOM 21956 C C . LYS A 1 36 ? 10.651 -4.979 8.317 1.00 0.00 36 LYS A C 13
ATOM 21957 O O . LYS A 1 36 ? 10.341 -6.161 8.144 1.00 0.00 36 LYS A O 13
ATOM 21976 N N . MET A 1 37 ? 10.557 -4.080 7.331 1.00 0.00 37 MET A N 13
ATOM 21977 C CA . MET A 1 37 ? 9.755 -4.268 6.109 1.00 0.00 37 MET A CA 13
ATOM 21978 C C . MET A 1 37 ? 8.277 -4.630 6.429 1.00 0.00 37 MET A C 13
ATOM 21979 O O . MET A 1 37 ? 7.587 -5.220 5.604 1.00 0.00 37 MET A O 13
ATOM 21993 N N . MET A 1 38 ? 7.777 -4.329 7.630 1.00 0.00 38 MET A N 13
ATOM 21994 C CA . MET A 1 38 ? 6.398 -4.570 8.043 1.00 0.00 38 MET A CA 13
ATOM 21995 C C . MET A 1 38 ? 5.437 -3.641 7.307 1.00 0.00 38 MET A C 13
ATOM 21996 O O . MET A 1 38 ? 5.839 -2.627 6.746 1.00 0.00 38 MET A O 13
ATOM 22010 N N . ILE A 1 39 ? 4.141 -3.947 7.363 1.00 0.00 39 ILE A N 13
ATOM 22011 C CA . ILE A 1 39 ? 3.127 -3.191 6.644 1.00 0.00 39 ILE A CA 13
ATOM 22012 C C . ILE A 1 39 ? 1.910 -2.970 7.546 1.00 0.00 39 ILE A C 13
ATOM 22013 O O . ILE A 1 39 ? 1.445 -3.894 8.224 1.00 0.00 39 ILE A O 13
ATOM 22029 N N . SER A 1 40 ? 1.355 -1.755 7.505 1.00 0.00 40 SER A N 13
ATOM 22030 C CA . SER A 1 40 ? 0.100 -1.383 8.145 1.00 0.00 40 SER A CA 13
ATOM 22031 C C . SER A 1 40 ? -0.652 -0.378 7.254 1.00 0.00 40 SER A C 13
ATOM 22032 O O . SER A 1 40 ? -0.130 0.707 6.970 1.00 0.00 40 SER A O 13
ATOM 22040 N N . GLY A 1 41 ? -1.855 -0.737 6.790 1.00 0.00 41 GLY A N 13
ATOM 22041 C CA . GLY A 1 41 ? -2.726 0.103 5.965 1.00 0.00 41 GLY A CA 13
ATOM 22042 C C . GLY A 1 41 ? -4.188 -0.346 6.070 1.00 0.00 41 GLY A C 13
ATOM 22043 O O . GLY A 1 41 ? -4.516 -1.209 6.894 1.00 0.00 41 GLY A O 13
ATOM 22047 N N . SER A 1 42 ? -5.085 0.246 5.278 1.00 0.00 42 SER A N 13
ATOM 22048 C CA . SER A 1 42 ? -6.500 -0.093 5.248 1.00 0.00 42 SER A CA 13
ATOM 22049 C C . SER A 1 42 ? -7.119 0.328 3.913 1.00 0.00 42 SER A C 13
ATOM 22050 O O . SER A 1 42 ? -7.538 1.467 3.759 1.00 0.00 42 SER A O 13
ATOM 22058 N N . MET A 1 43 ? -7.183 -0.590 2.944 1.00 0.00 43 MET A N 13
ATOM 22059 C CA . MET A 1 43 ? -7.821 -0.309 1.659 1.00 0.00 43 MET A CA 13
ATOM 22060 C C . MET A 1 43 ? -9.332 -0.111 1.831 1.00 0.00 43 MET A C 13
ATOM 22061 O O . MET A 1 43 ? -9.922 0.789 1.242 1.00 0.00 43 MET A O 13
ATOM 22075 N N . CYS A 1 44 ? -9.942 -0.943 2.672 1.00 0.00 44 CYS A N 13
ATOM 22076 C CA . CYS A 1 44 ? -11.211 -0.696 3.324 1.00 0.00 44 CYS A CA 13
ATOM 22077 C C . CYS A 1 44 ? -11.134 -1.471 4.631 1.00 0.00 44 CYS A C 13
ATOM 22078 O O . CYS A 1 44 ? -11.059 -0.897 5.715 1.00 0.00 44 CYS A O 13
ATOM 22085 N N . ASN A 1 45 ? -11.024 -2.796 4.516 1.00 0.00 45 ASN A N 13
ATOM 22086 C CA . ASN A 1 45 ? -11.161 -3.775 5.591 1.00 0.00 45 ASN A CA 13
ATOM 22087 C C . ASN A 1 45 ? -9.889 -3.993 6.410 1.00 0.00 45 ASN A C 13
ATOM 22088 O O . ASN A 1 45 ? -9.695 -5.069 6.968 1.00 0.00 45 ASN A O 13
ATOM 22099 N N . ARG A 1 46 ? -9.039 -2.974 6.542 1.00 0.00 46 ARG A N 13
ATOM 22100 C CA . ARG A 1 46 ? -7.695 -3.037 7.139 1.00 0.00 46 ARG A CA 13
ATOM 22101 C C . ARG A 1 46 ? -6.810 -4.027 6.388 1.00 0.00 46 ARG A C 13
ATOM 22102 O O . ARG A 1 46 ? -7.286 -4.763 5.542 1.00 0.00 46 ARG A O 13
ATOM 22123 N N . PHE A 1 47 ? -5.507 -4.016 6.639 1.00 0.00 47 PHE A N 13
ATOM 22124 C CA . PHE A 1 47 ? -4.646 -5.175 6.456 1.00 0.00 47 PHE A CA 13
ATOM 22125 C C . PHE A 1 47 ? -3.390 -4.981 7.294 1.00 0.00 47 PHE A C 13
ATOM 22126 O O . PHE A 1 47 ? -3.095 -3.877 7.774 1.00 0.00 47 PHE A O 13
ATOM 22143 N N . SER A 1 48 ? -2.630 -6.058 7.444 1.00 0.00 48 SER A N 13
ATOM 22144 C CA . SER A 1 48 ? -1.368 -6.067 8.162 1.00 0.00 48 SER A CA 13
ATOM 22145 C C . SER A 1 48 ? -0.588 -7.318 7.750 1.00 0.00 48 SER A C 13
ATOM 22146 O O . SER A 1 48 ? -1.203 -8.388 7.651 1.00 0.00 48 SER A O 13
ATOM 22154 N N . GLY A 1 49 ? 0.724 -7.225 7.501 1.00 0.00 49 GLY A N 13
ATOM 22155 C CA . GLY A 1 49 ? 1.553 -8.394 7.270 1.00 0.00 49 GLY A CA 13
ATOM 22156 C C . GLY A 1 49 ? 3.025 -7.998 7.239 1.00 0.00 49 GLY A C 13
ATOM 22157 O O . GLY A 1 49 ? 3.365 -6.833 7.032 1.00 0.00 49 GLY A O 13
ATOM 22161 N N . GLU A 1 50 ? 3.904 -8.985 7.397 1.00 0.00 50 GLU A N 13
ATOM 22162 C CA . GLU A 1 50 ? 5.338 -8.846 7.197 1.00 0.00 50 GLU A CA 13
ATOM 22163 C C . GLU A 1 50 ? 5.611 -8.769 5.698 1.00 0.00 50 GLU A C 13
ATOM 22164 O O . GLU A 1 50 ? 5.552 -9.795 5.010 1.00 0.00 50 GLU A O 13
ATOM 22176 N N . GLY A 1 51 ? 5.840 -7.557 5.194 1.00 0.00 51 GLY A N 13
ATOM 22177 C CA . GLY A 1 51 ? 6.437 -7.328 3.876 1.00 0.00 51 GLY A CA 13
ATOM 22178 C C . GLY A 1 51 ? 7.913 -7.747 3.817 1.00 0.00 51 GLY A C 13
ATOM 22179 O O . GLY A 1 51 ? 8.488 -8.212 4.806 1.00 0.00 51 GLY A O 13
ATOM 22183 N N . LYS A 1 52 ? 8.543 -7.562 2.650 1.00 0.00 52 LYS A N 13
ATOM 22184 C CA . LYS A 1 52 ? 9.960 -7.812 2.379 1.00 0.00 52 LYS A CA 13
ATOM 22185 C C . LYS A 1 52 ? 10.397 -6.947 1.189 1.00 0.00 52 LYS A C 13
ATOM 22186 O O . LYS A 1 52 ? 9.543 -6.472 0.446 1.00 0.00 52 LYS A O 13
ATOM 22205 N N . LEU A 1 53 ? 11.703 -6.726 1.011 1.00 0.00 53 LEU A N 13
ATOM 22206 C CA . LEU A 1 53 ? 12.316 -6.034 -0.123 1.00 0.00 53 LEU A CA 13
ATOM 22207 C C . LEU A 1 53 ? 13.658 -6.713 -0.339 1.00 0.00 53 LEU A C 13
ATOM 22208 O O . LEU A 1 53 ? 14.423 -6.854 0.615 1.00 0.00 53 LEU A O 13
ATOM 22224 N N . SER A 1 54 ? 13.955 -7.116 -1.573 1.00 0.00 54 SER A N 13
ATOM 22225 C CA . SER A 1 54 ? 15.321 -7.436 -1.974 1.00 0.00 54 SER A CA 13
ATOM 22226 C C . SER A 1 54 ? 15.529 -7.203 -3.478 1.00 0.00 54 SER A C 13
ATOM 22227 O O . SER A 1 54 ? 16.604 -6.762 -3.890 1.00 0.00 54 SER A O 13
ATOM 22235 N N . ASN A 1 55 ? 14.485 -7.447 -4.273 1.00 0.00 55 ASN A N 13
ATOM 22236 C CA . ASN A 1 55 ? 14.477 -7.608 -5.729 1.00 0.00 55 ASN A CA 13
ATOM 22237 C C . ASN A 1 55 ? 13.381 -6.751 -6.376 1.00 0.00 55 ASN A C 13
ATOM 22238 O O . ASN A 1 55 ? 12.768 -7.154 -7.367 1.00 0.00 55 ASN A O 13
ATOM 22249 N N . GLY A 1 56 ? 13.060 -5.599 -5.773 1.00 0.00 56 GLY A N 13
ATOM 22250 C CA . GLY A 1 56 ? 11.984 -4.746 -6.267 1.00 0.00 56 GLY A CA 13
ATOM 22251 C C . GLY A 1 56 ? 10.636 -5.473 -6.255 1.00 0.00 56 GLY A C 13
ATOM 22252 O O . GLY A 1 56 ? 9.808 -5.240 -7.136 1.00 0.00 56 GLY A O 13
ATOM 22256 N N . GLU A 1 57 ? 10.415 -6.391 -5.310 1.00 0.00 57 GLU A N 13
ATOM 22257 C CA . GLU A 1 57 ? 9.163 -7.118 -5.151 1.00 0.00 57 GLU A CA 13
ATOM 22258 C C . GLU A 1 57 ? 8.803 -7.102 -3.662 1.00 0.00 57 GLU A C 13
ATOM 22259 O O . GLU A 1 57 ? 9.692 -7.228 -2.811 1.00 0.00 57 GLU A O 13
ATOM 22271 N N . LEU A 1 58 ? 7.518 -6.918 -3.350 1.00 0.00 58 LEU A N 13
ATOM 22272 C CA . LEU A 1 58 ? 6.932 -6.787 -2.025 1.00 0.00 58 LEU A CA 13
ATOM 22273 C C . LEU A 1 58 ? 5.898 -7.903 -1.828 1.00 0.00 58 LEU A C 13
ATOM 22274 O O . LEU A 1 58 ? 4.745 -7.778 -2.246 1.00 0.00 58 LEU A O 13
ATOM 22290 N N . THR A 1 59 ? 6.314 -8.997 -1.197 1.00 0.00 59 THR A N 13
ATOM 22291 C CA . THR A 1 59 ? 5.461 -10.119 -0.816 1.00 0.00 59 THR A CA 13
ATOM 22292 C C . THR A 1 59 ? 5.052 -10.012 0.659 1.00 0.00 59 THR A C 13
ATOM 22293 O O . THR A 1 59 ? 5.900 -9.728 1.514 1.00 0.00 59 THR A O 13
ATOM 22304 N N . ALA A 1 60 ? 3.782 -10.289 0.982 1.00 0.00 60 ALA A N 13
ATOM 22305 C CA . ALA A 1 60 ? 3.266 -10.401 2.344 1.00 0.00 60 ALA A CA 13
ATOM 22306 C C . ALA A 1 60 ? 2.607 -11.767 2.585 1.00 0.00 60 ALA A C 13
ATOM 22307 O O . ALA A 1 60 ? 1.385 -11.919 2.520 1.00 0.00 60 ALA A O 13
ATOM 22314 N N . LYS A 1 61 ? 3.441 -12.743 2.948 1.00 0.00 61 LYS A N 13
ATOM 22315 C CA . LYS A 1 61 ? 3.144 -14.140 3.227 1.00 0.00 61 LYS A CA 13
ATOM 22316 C C . LYS A 1 61 ? 2.044 -14.429 4.250 1.00 0.00 61 LYS A C 13
ATOM 22317 O O . LYS A 1 61 ? 1.591 -15.571 4.339 1.00 0.00 61 LYS A O 13
ATOM 22336 N N . GLY A 1 62 ? 1.628 -13.453 5.057 1.00 0.00 62 GLY A N 13
ATOM 22337 C CA . GLY A 1 62 ? 0.675 -13.626 6.148 1.00 0.00 62 GLY A CA 13
ATOM 22338 C C . GLY A 1 62 ? -0.146 -12.364 6.359 1.00 0.00 62 GLY A C 13
ATOM 22339 O O . GLY A 1 62 ? -0.312 -11.899 7.489 1.00 0.00 62 GLY A O 13
ATOM 22343 N N . LEU A 1 63 ? -0.638 -11.787 5.259 1.00 0.00 63 LEU A N 13
ATOM 22344 C CA . LEU A 1 63 ? -1.633 -10.738 5.283 1.00 0.00 63 LEU A CA 13
ATOM 22345 C C . LEU A 1 63 ? -2.855 -11.234 6.059 1.00 0.00 63 LEU A C 13
ATOM 22346 O O . LEU A 1 63 ? -3.275 -12.383 5.898 1.00 0.00 63 LEU A O 13
ATOM 22362 N N . ALA A 1 64 ? -3.446 -10.366 6.871 1.00 0.00 64 ALA A N 13
ATOM 22363 C CA . ALA A 1 64 ? -4.763 -10.560 7.462 1.00 0.00 64 ALA A CA 13
ATOM 22364 C C . ALA A 1 64 ? -5.606 -9.336 7.152 1.00 0.00 64 ALA A C 13
ATOM 22365 O O . ALA A 1 64 ? -5.045 -8.277 6.872 1.00 0.00 64 ALA A O 13
ATOM 22372 N N . MET A 1 65 ? -6.925 -9.445 7.271 1.00 0.00 65 MET A N 13
ATOM 22373 C CA . MET A 1 65 ? -7.915 -8.423 6.936 1.00 0.00 65 MET A CA 13
ATOM 22374 C C . MET A 1 65 ? -9.139 -8.608 7.849 1.00 0.00 65 MET A C 13
ATOM 22375 O O . MET A 1 65 ? -9.170 -9.530 8.674 1.00 0.00 65 MET A O 13
ATOM 22389 N N . THR A 1 66 ? -10.129 -7.722 7.728 1.00 0.00 66 THR A N 13
ATOM 22390 C CA . THR A 1 66 ? -11.359 -7.713 8.532 1.00 0.00 66 THR A CA 13
ATOM 22391 C C . THR A 1 66 ? -12.601 -7.912 7.647 1.00 0.00 66 THR A C 13
ATOM 22392 O O . THR A 1 66 ? -12.484 -8.048 6.431 1.00 0.00 66 THR A O 13
ATOM 22403 N N . ARG A 1 67 ? -13.802 -7.889 8.243 1.00 0.00 67 ARG A N 13
ATOM 22404 C CA . ARG A 1 67 ? -15.074 -7.915 7.517 1.00 0.00 67 ARG A CA 13
ATOM 22405 C C . ARG A 1 67 ? -15.957 -6.742 7.943 1.00 0.00 67 ARG A C 13
ATOM 22406 O O . ARG A 1 67 ? -16.773 -6.847 8.865 1.00 0.00 67 ARG A O 13
ATOM 22427 N N . MET A 1 68 ? -15.770 -5.608 7.276 1.00 0.00 68 MET A N 13
ATOM 22428 C CA . MET A 1 68 ? -16.529 -4.367 7.378 1.00 0.00 68 MET A CA 13
ATOM 22429 C C . MET A 1 68 ? -16.877 -3.889 5.959 1.00 0.00 68 MET A C 13
ATOM 22430 O O . MET A 1 68 ? -16.831 -4.669 5.009 1.00 0.00 68 MET A O 13
ATOM 22444 N N . MET A 1 69 ? -17.320 -2.638 5.808 1.00 0.00 69 MET A N 13
ATOM 22445 C CA . MET A 1 69 ? -17.589 -1.992 4.532 1.00 0.00 69 MET A CA 13
ATOM 22446 C C . MET A 1 69 ? -17.241 -0.496 4.626 1.00 0.00 69 MET A C 13
ATOM 22447 O O . MET A 1 69 ? -16.955 0.015 5.717 1.00 0.00 69 MET A O 13
ATOM 22461 N N . CYS A 1 70 ? -17.308 0.234 3.510 1.00 0.00 70 CYS A N 13
ATOM 22462 C CA . CYS A 1 70 ? -16.855 1.624 3.436 1.00 0.00 70 CYS A CA 13
ATOM 22463 C C . CYS A 1 70 ? -17.867 2.579 2.806 1.00 0.00 70 CYS A C 13
ATOM 22464 O O . CYS A 1 70 ? -17.529 3.731 2.519 1.00 0.00 70 CYS A O 13
ATOM 22471 N N . ALA A 1 71 ? -19.118 2.140 2.664 1.00 0.00 71 ALA A N 13
ATOM 22472 C CA . ALA A 1 71 ? -20.218 2.920 2.117 1.00 0.00 71 ALA A CA 13
ATOM 22473 C C . ALA A 1 71 ? -19.981 3.370 0.670 1.00 0.00 71 ALA A C 13
ATOM 22474 O O . ALA A 1 71 ? -20.752 4.179 0.148 1.00 0.00 71 ALA A O 13
ATOM 22481 N N . ASN A 1 72 ? -18.940 2.833 0.031 1.00 0.00 72 ASN A N 13
ATOM 22482 C CA . ASN A 1 72 ? -18.683 2.945 -1.399 1.00 0.00 72 ASN A CA 13
ATOM 22483 C C . ASN A 1 72 ? -18.325 1.531 -1.913 1.00 0.00 72 ASN A C 13
ATOM 22484 O O . ASN A 1 72 ? -18.042 0.639 -1.100 1.00 0.00 72 ASN A O 13
ATOM 22495 N N . PRO A 1 73 ? -18.340 1.292 -3.236 1.00 0.00 73 PRO A N 13
ATOM 22496 C CA . PRO A 1 73 ? -17.922 0.028 -3.836 1.00 0.00 73 PRO A CA 13
ATOM 22497 C C . PRO A 1 73 ? -16.403 -0.052 -3.999 1.00 0.00 73 PRO A C 13
ATOM 22498 O O . PRO A 1 73 ? -15.812 -1.072 -3.674 1.00 0.00 73 PRO A O 13
ATOM 22509 N N . GLN A 1 74 ? -15.779 1.017 -4.511 1.00 0.00 74 GLN A N 13
ATOM 22510 C CA . GLN A 1 74 ? -14.375 1.093 -4.910 1.00 0.00 74 GLN A CA 13
ATOM 22511 C C . GLN A 1 74 ? -13.472 0.524 -3.814 1.00 0.00 74 GLN A C 13
ATOM 22512 O O . GLN A 1 74 ? -12.686 -0.378 -4.070 1.00 0.00 74 GLN A O 13
ATOM 22526 N N . LEU A 1 75 ? -13.600 1.023 -2.587 1.00 0.00 75 LEU A N 13
ATOM 22527 C CA . LEU A 1 75 ? -12.814 0.634 -1.423 1.00 0.00 75 LEU A CA 13
ATOM 22528 C C . LEU A 1 75 ? -12.996 -0.859 -1.114 1.00 0.00 75 LEU A C 13
ATOM 22529 O O . LEU A 1 75 ? -12.041 -1.531 -0.730 1.00 0.00 75 LEU A O 13
ATOM 22545 N N . ASN A 1 76 ? -14.212 -1.382 -1.299 1.00 0.00 76 ASN A N 13
ATOM 22546 C CA . ASN A 1 76 ? -14.590 -2.788 -1.106 1.00 0.00 76 ASN A CA 13
ATOM 22547 C C . ASN A 1 76 ? -14.036 -3.690 -2.221 1.00 0.00 76 ASN A C 13
ATOM 22548 O O . ASN A 1 76 ? -14.213 -4.903 -2.169 1.00 0.00 76 ASN A O 13
ATOM 22559 N N . GLU A 1 77 ? -13.392 -3.117 -3.241 1.00 0.00 77 GLU A N 13
ATOM 22560 C CA . GLU A 1 77 ? -12.641 -3.831 -4.274 1.00 0.00 77 GLU A CA 13
ATOM 22561 C C . GLU A 1 77 ? -11.144 -3.507 -4.169 1.00 0.00 77 GLU A C 13
ATOM 22562 O O . GLU A 1 77 ? -10.312 -4.322 -4.563 1.00 0.00 77 GLU A O 13
ATOM 22574 N N . LEU A 1 78 ? -10.762 -2.358 -3.596 1.00 0.00 78 LEU A N 13
ATOM 22575 C CA . LEU A 1 78 ? -9.376 -2.029 -3.258 1.00 0.00 78 LEU A CA 13
ATOM 22576 C C . LEU A 1 78 ? -8.858 -2.995 -2.202 1.00 0.00 78 LEU A C 13
ATOM 22577 O O . LEU A 1 78 ? -7.690 -3.385 -2.250 1.00 0.00 78 LEU A O 13
ATOM 22593 N N . ASP A 1 79 ? -9.720 -3.391 -1.265 1.00 0.00 79 ASP A N 13
ATOM 22594 C CA . ASP A 1 79 ? -9.419 -4.407 -0.262 1.00 0.00 79 ASP A CA 13
ATOM 22595 C C . ASP A 1 79 ? -9.002 -5.727 -0.913 1.00 0.00 79 ASP A C 13
ATOM 22596 O O . ASP A 1 79 ? -8.081 -6.388 -0.432 1.00 0.00 79 ASP A O 13
ATOM 22605 N N . ASN A 1 80 ? -9.558 -6.037 -2.081 1.00 0.00 80 ASN A N 13
ATOM 22606 C CA . ASN A 1 80 ? -9.228 -7.243 -2.819 1.00 0.00 80 ASN A CA 13
ATOM 22607 C C . ASN A 1 80 ? -8.079 -6.976 -3.800 1.00 0.00 80 ASN A C 13
ATOM 22608 O O . ASN A 1 80 ? -7.273 -7.872 -4.051 1.00 0.00 80 ASN A O 13
ATOM 22619 N N . THR A 1 81 ? -7.934 -5.738 -4.293 1.00 0.00 81 THR A N 13
ATOM 22620 C CA . THR A 1 81 ? -6.796 -5.282 -5.086 1.00 0.00 81 THR A CA 13
ATOM 22621 C C . THR A 1 81 ? -5.506 -5.577 -4.310 1.00 0.00 81 THR A C 13
ATOM 22622 O O . THR A 1 81 ? -4.687 -6.383 -4.751 1.00 0.00 81 THR A O 13
ATOM 22633 N N . ILE A 1 82 ? -5.308 -4.929 -3.155 1.00 0.00 82 ILE A N 13
ATOM 22634 C CA . ILE A 1 82 ? -4.028 -5.019 -2.457 1.00 0.00 82 ILE A CA 13
ATOM 22635 C C . ILE A 1 82 ? -3.755 -6.452 -1.994 1.00 0.00 82 ILE A C 13
ATOM 22636 O O . ILE A 1 82 ? -2.601 -6.890 -1.980 1.00 0.00 82 ILE A O 13
ATOM 22652 N N . SER A 1 83 ? -4.815 -7.164 -1.605 1.00 0.00 83 SER A N 13
ATOM 22653 C CA . SER A 1 83 ? -4.717 -8.451 -0.960 1.00 0.00 83 SER A CA 13
ATOM 22654 C C . SER A 1 83 ? -4.101 -9.500 -1.873 1.00 0.00 83 SER A C 13
ATOM 22655 O O . SER A 1 83 ? -3.270 -10.276 -1.395 1.00 0.00 83 SER A O 13
ATOM 22663 N N . GLU A 1 84 ? -4.458 -9.522 -3.157 1.00 0.00 84 GLU A N 13
ATOM 22664 C CA . GLU A 1 84 ? -3.843 -10.427 -4.109 1.00 0.00 84 GLU A CA 13
ATOM 22665 C C . GLU A 1 84 ? -2.471 -9.920 -4.535 1.00 0.00 84 GLU A C 13
ATOM 22666 O O . GLU A 1 84 ? -1.552 -10.732 -4.642 1.00 0.00 84 GLU A O 13
ATOM 22678 N N . MET A 1 85 ? -2.303 -8.606 -4.738 1.00 0.00 85 MET A N 13
ATOM 22679 C CA . MET A 1 85 ? -1.063 -8.058 -5.288 1.00 0.00 85 MET A CA 13
ATOM 22680 C C . MET A 1 85 ? 0.097 -8.466 -4.383 1.00 0.00 85 MET A C 13
ATOM 22681 O O . MET A 1 85 ? 1.099 -9.020 -4.823 1.00 0.00 85 MET A O 13
ATOM 22695 N N . LEU A 1 86 ? -0.078 -8.248 -3.083 1.00 0.00 86 LEU A N 13
ATOM 22696 C CA . LEU A 1 86 ? 0.935 -8.516 -2.077 1.00 0.00 86 LEU A CA 13
ATOM 22697 C C . LEU A 1 86 ? 1.151 -10.000 -1.838 1.00 0.00 86 LEU A C 13
ATOM 22698 O O . LEU A 1 86 ? 2.206 -10.369 -1.328 1.00 0.00 86 LEU A O 13
ATOM 22714 N N . LYS A 1 87 ? 0.160 -10.853 -2.099 1.00 0.00 87 LYS A N 13
ATOM 22715 C CA . LYS A 1 87 ? 0.320 -12.275 -1.847 1.00 0.00 87 LYS A CA 13
ATOM 22716 C C . LYS A 1 87 ? 1.232 -12.849 -2.914 1.00 0.00 87 LYS A C 13
ATOM 22717 O O . LYS A 1 87 ? 2.215 -13.519 -2.596 1.00 0.00 87 LYS A O 13
ATOM 22736 N N . GLU A 1 88 ? 0.908 -12.535 -4.166 1.00 0.00 88 GLU A N 13
ATOM 22737 C CA . GLU A 1 88 ? 1.616 -13.031 -5.326 1.00 0.00 88 GLU A CA 13
ATOM 22738 C C . GLU A 1 88 ? 3.013 -12.403 -5.404 1.00 0.00 88 GLU A C 13
ATOM 22739 O O . GLU A 1 88 ? 3.973 -13.117 -5.704 1.00 0.00 88 GLU A O 13
ATOM 22751 N N . GLY A 1 89 ? 3.147 -11.113 -5.073 1.00 0.00 89 GLY A N 13
ATOM 22752 C CA . GLY A 1 89 ? 4.403 -10.381 -5.106 1.00 0.00 89 GLY A CA 13
ATOM 22753 C C . GLY A 1 89 ? 4.229 -9.136 -5.947 1.00 0.00 89 GLY A C 13
ATOM 22754 O O . GLY A 1 89 ? 4.389 -9.177 -7.166 1.00 0.00 89 GLY A O 13
ATOM 22758 N N . ALA A 1 90 ? 3.876 -8.032 -5.289 1.00 0.00 90 ALA A N 13
ATOM 22759 C CA . ALA A 1 90 ? 3.715 -6.771 -5.991 1.00 0.00 90 ALA A CA 13
ATOM 22760 C C . ALA A 1 90 ? 5.100 -6.323 -6.421 1.00 0.00 90 ALA A C 13
ATOM 22761 O O . ALA A 1 90 ? 6.027 -6.370 -5.613 1.00 0.00 90 ALA A O 13
ATOM 22768 N N . GLN A 1 91 ? 5.248 -5.845 -7.649 1.00 0.00 91 GLN A N 13
ATOM 22769 C CA . GLN A 1 91 ? 6.453 -5.160 -8.047 1.00 0.00 91 GLN A CA 13
ATOM 22770 C C . GLN A 1 91 ? 6.423 -3.854 -7.262 1.00 0.00 91 GLN A C 13
ATOM 22771 O O . GLN A 1 91 ? 5.355 -3.253 -7.128 1.00 0.00 91 GLN A O 13
ATOM 22785 N N . VAL A 1 92 ? 7.548 -3.444 -6.690 1.00 0.00 92 VAL A N 13
ATOM 22786 C CA . VAL A 1 92 ? 7.647 -2.252 -5.868 1.00 0.00 92 VAL A CA 13
ATOM 22787 C C . VAL A 1 92 ? 8.789 -1.441 -6.449 1.00 0.00 92 VAL A C 13
ATOM 22788 O O . VAL A 1 92 ? 9.908 -1.941 -6.560 1.00 0.00 92 VAL A O 13
ATOM 22801 N N . ASP A 1 93 ? 8.494 -0.203 -6.834 1.00 0.00 93 ASP A N 13
ATOM 22802 C CA . ASP A 1 93 ? 9.499 0.701 -7.390 1.00 0.00 93 ASP A CA 13
ATOM 22803 C C . ASP A 1 93 ? 9.265 2.092 -6.819 1.00 0.00 93 ASP A C 13
ATOM 22804 O O . ASP A 1 93 ? 8.412 2.847 -7.289 1.00 0.00 93 ASP A O 13
ATOM 22813 N N . LEU A 1 94 ? 9.941 2.402 -5.713 1.00 0.00 94 LEU A N 13
ATOM 22814 C CA . LEU A 1 94 ? 9.930 3.727 -5.107 1.00 0.00 94 LEU A CA 13
ATOM 22815 C C . LEU A 1 94 ? 11.070 4.511 -5.742 1.00 0.00 94 LEU A C 13
ATOM 22816 O O . LEU A 1 94 ? 12.237 4.222 -5.479 1.00 0.00 94 LEU A O 13
ATOM 22832 N N . THR A 1 95 ? 10.701 5.461 -6.601 1.00 0.00 95 THR A N 13
ATOM 22833 C CA . THR A 1 95 ? 11.577 6.485 -7.175 1.00 0.00 95 THR A CA 13
ATOM 22834 C C . THR A 1 95 ? 12.013 7.445 -6.058 1.00 0.00 95 THR A C 13
ATOM 22835 O O . THR A 1 95 ? 11.944 7.105 -4.875 1.00 0.00 95 THR A O 13
ATOM 22846 N N . ALA A 1 96 ? 12.526 8.630 -6.388 1.00 0.00 96 ALA A N 13
ATOM 22847 C CA . ALA A 1 96 ? 12.950 9.624 -5.406 1.00 0.00 96 ALA A CA 13
ATOM 22848 C C . ALA A 1 96 ? 11.927 9.796 -4.263 1.00 0.00 96 ALA A C 13
ATOM 22849 O O . ALA A 1 96 ? 12.330 9.893 -3.099 1.00 0.00 96 ALA A O 13
ATOM 22856 N N . ASN A 1 97 ? 10.623 9.803 -4.583 1.00 0.00 97 ASN A N 13
ATOM 22857 C CA . ASN A 1 97 ? 9.530 10.157 -3.670 1.00 0.00 97 ASN A CA 13
ATOM 22858 C C . ASN A 1 97 ? 8.153 9.582 -4.055 1.00 0.00 97 ASN A C 13
ATOM 22859 O O . ASN A 1 97 ? 7.169 9.867 -3.368 1.00 0.00 97 ASN A O 13
ATOM 22870 N N . GLN A 1 98 ? 8.033 8.759 -5.102 1.00 0.00 98 GLN A N 13
ATOM 22871 C CA . GLN A 1 98 ? 6.746 8.233 -5.561 1.00 0.00 98 GLN A CA 13
ATOM 22872 C C . GLN A 1 98 ? 6.818 6.708 -5.656 1.00 0.00 98 GLN A C 13
ATOM 22873 O O . GLN A 1 98 ? 7.766 6.153 -6.209 1.00 0.00 98 GLN A O 13
ATOM 22887 N N . LEU A 1 99 ? 5.848 6.013 -5.070 1.00 0.00 99 LEU A N 13
ATOM 22888 C CA . LEU A 1 99 ? 5.726 4.571 -5.150 1.00 0.00 99 LEU A CA 13
ATOM 22889 C C . LEU A 1 99 ? 5.062 4.195 -6.468 1.00 0.00 99 LEU A C 13
ATOM 22890 O O . LEU A 1 99 ? 4.001 4.727 -6.807 1.00 0.00 99 LEU A O 13
ATOM 22906 N N . THR A 1 100 ? 5.638 3.214 -7.143 1.00 0.00 100 THR A N 13
ATOM 22907 C CA . THR A 1 100 ? 5.101 2.561 -8.321 1.00 0.00 100 THR A CA 13
ATOM 22908 C C . THR A 1 100 ? 4.844 1.122 -7.898 1.00 0.00 100 THR A C 13
ATOM 22909 O O . THR A 1 100 ? 5.745 0.487 -7.341 1.00 0.00 100 THR A O 13
ATOM 22920 N N . LEU A 1 101 ? 3.635 0.610 -8.129 1.00 0.00 101 LEU A N 13
ATOM 22921 C CA . LEU A 1 101 ? 3.379 -0.819 -8.102 1.00 0.00 101 LEU A CA 13
ATOM 22922 C C . LEU A 1 101 ? 3.035 -1.311 -9.490 1.00 0.00 101 LEU A C 13
ATOM 22923 O O . LEU A 1 101 ? 2.620 -0.531 -10.348 1.00 0.00 101 LEU A O 13
ATOM 22939 N N . ALA A 1 102 ? 3.109 -2.624 -9.650 1.00 0.00 102 ALA A N 13
ATOM 22940 C CA . ALA A 1 102 ? 2.449 -3.412 -10.672 1.00 0.00 102 ALA A CA 13
ATOM 22941 C C . ALA A 1 102 ? 2.237 -4.803 -10.068 1.00 0.00 102 ALA A C 13
ATOM 22942 O O . ALA A 1 102 ? 2.867 -5.144 -9.058 1.00 0.00 102 ALA A O 13
ATOM 22949 N N . THR A 1 103 ? 1.326 -5.591 -10.624 1.00 0.00 103 THR A N 13
ATOM 22950 C CA . THR A 1 103 ? 1.137 -7.015 -10.473 1.00 0.00 103 THR A CA 13
ATOM 22951 C C . THR A 1 103 ? 0.187 -7.444 -11.603 1.00 0.00 103 THR A C 13
ATOM 22952 O O . THR A 1 103 ? -0.336 -6.589 -12.327 1.00 0.00 103 THR A O 13
ATOM 22963 N N . ALA A 1 104 ? -0.134 -8.739 -11.709 1.00 0.00 104 ALA A N 13
ATOM 22964 C CA . ALA A 1 104 ? -1.190 -9.227 -12.593 1.00 0.00 104 ALA A CA 13
ATOM 22965 C C . ALA A 1 104 ? -2.463 -8.386 -12.448 1.00 0.00 104 ALA A C 13
ATOM 22966 O O . ALA A 1 104 ? -3.020 -7.962 -13.458 1.00 0.00 104 ALA A O 13
ATOM 22973 N N . LYS A 1 105 ? -2.879 -8.075 -11.210 1.00 0.00 105 LYS A N 13
ATOM 22974 C CA . LYS A 1 105 ? -4.077 -7.279 -10.962 1.00 0.00 105 LYS A CA 13
ATOM 22975 C C . LYS A 1 105 ? -4.008 -5.913 -11.629 1.00 0.00 105 LYS A C 13
ATOM 22976 O O . LYS A 1 105 ? -4.739 -5.654 -12.587 1.00 0.00 105 LYS A O 13
ATOM 22995 N N . GLN A 1 106 ? -3.213 -4.997 -11.084 1.00 0.00 106 GLN A N 13
ATOM 22996 C CA . GLN A 1 106 ? -3.161 -3.616 -11.536 1.00 0.00 106 GLN A CA 13
ATOM 22997 C C . GLN A 1 106 ? -1.890 -2.951 -11.016 1.00 0.00 106 GLN A C 13
ATOM 22998 O O . GLN A 1 106 ? -1.068 -3.586 -10.364 1.00 0.00 106 GLN A O 13
ATOM 23012 N N . THR A 1 107 ? -1.762 -1.653 -11.255 1.00 0.00 107 THR A N 13
ATOM 23013 C CA . THR A 1 107 ? -0.767 -0.781 -10.665 1.00 0.00 107 THR A CA 13
ATOM 23014 C C . THR A 1 107 ? -1.468 0.090 -9.607 1.00 0.00 107 THR A C 13
ATOM 23015 O O . THR A 1 107 ? -2.703 0.132 -9.529 1.00 0.00 107 THR A O 13
ATOM 23026 N N . LEU A 1 108 ? -0.685 0.754 -8.758 1.00 0.00 108 LEU A N 13
ATOM 23027 C CA . LEU A 1 108 ? -1.102 1.795 -7.823 1.00 0.00 108 LEU A CA 13
ATOM 23028 C C . LEU A 1 108 ? -0.006 2.867 -7.847 1.00 0.00 108 LEU A C 13
ATOM 23029 O O . LEU A 1 108 ? 1.162 2.510 -8.045 1.00 0.00 108 LEU A O 13
ATOM 23045 N N . THR A 1 109 ? -0.359 4.134 -7.597 1.00 0.00 109 THR A N 13
ATOM 23046 C CA . THR A 1 109 ? 0.592 5.239 -7.508 1.00 0.00 109 THR A CA 13
ATOM 23047 C C . THR A 1 109 ? 0.417 5.900 -6.145 1.00 0.00 109 THR A C 13
ATOM 23048 O O . THR A 1 109 ? -0.592 6.575 -5.900 1.00 0.00 109 THR A O 13
ATOM 23059 N N . TYR A 1 110 ? 1.389 5.709 -5.257 1.00 0.00 110 TYR A N 13
ATOM 23060 C CA . TYR A 1 110 ? 1.355 6.294 -3.927 1.00 0.00 110 TYR A CA 13
ATOM 23061 C C . TYR A 1 110 ? 2.420 7.385 -3.817 1.00 0.00 110 TYR A C 13
ATOM 23062 O O . TYR A 1 110 ? 3.443 7.323 -4.499 1.00 0.00 110 TYR A O 13
ATOM 23080 N N . LYS A 1 111 ? 2.244 8.343 -2.903 1.00 0.00 111 LYS A N 13
ATOM 23081 C CA . LYS A 1 111 ? 3.108 9.524 -2.814 1.00 0.00 111 LYS A CA 13
ATOM 23082 C C . LYS A 1 111 ? 3.604 9.654 -1.385 1.00 0.00 111 LYS A C 13
ATOM 23083 O O . LYS A 1 111 ? 2.777 9.551 -0.472 1.00 0.00 111 LYS A O 13
ATOM 23102 N N . LEU A 1 112 ? 4.900 9.913 -1.216 1.00 0.00 112 LEU A N 13
ATOM 23103 C CA . LEU A 1 112 ? 5.615 10.132 0.038 1.00 0.00 112 LEU A CA 13
ATOM 23104 C C . LEU A 1 112 ? 5.046 11.348 0.780 1.00 0.00 112 LEU A C 13
ATOM 23105 O O . LEU A 1 112 ? 5.584 12.444 0.661 1.00 0.00 112 LEU A O 13
ATOM 23121 N N . ALA A 1 113 ? 3.954 11.202 1.525 1.00 0.00 113 ALA A N 13
ATOM 23122 C CA . ALA A 1 113 ? 3.428 12.253 2.387 1.00 0.00 113 ALA A CA 13
ATOM 23123 C C . ALA A 1 113 ? 3.550 11.729 3.810 1.00 0.00 113 ALA A C 13
ATOM 23124 O O . ALA A 1 113 ? 2.609 11.166 4.365 1.00 0.00 113 ALA A O 13
ATOM 23131 N N . ASP A 1 114 ? 4.741 11.880 4.388 1.00 0.00 114 ASP A N 13
ATOM 23132 C CA . ASP A 1 114 ? 5.069 11.373 5.717 1.00 0.00 114 ASP A CA 13
ATOM 23133 C C . ASP A 1 114 ? 4.948 12.476 6.764 1.00 0.00 114 ASP A C 13
ATOM 23134 O O . ASP A 1 114 ? 5.725 12.547 7.711 1.00 0.00 114 ASP A O 13
ATOM 23143 N N . LEU A 1 115 ? 3.925 13.325 6.599 1.00 0.00 115 LEU A N 13
ATOM 23144 C CA . LEU A 1 115 ? 3.571 14.468 7.450 1.00 0.00 115 LEU A CA 13
ATOM 23145 C C . LEU A 1 115 ? 4.722 15.467 7.637 1.00 0.00 115 LEU A C 13
ATOM 23146 O O . LEU A 1 115 ? 4.695 16.313 8.527 1.00 0.00 115 LEU A O 13
ATOM 23162 N N . MET A 1 116 ? 5.718 15.401 6.760 1.00 0.00 116 MET A N 13
ATOM 23163 C CA . MET A 1 116 ? 6.922 16.216 6.691 1.00 0.00 116 MET A CA 13
ATOM 23164 C C . MET A 1 116 ? 6.682 17.727 6.483 1.00 0.00 116 MET A C 13
ATOM 23165 O O . MET A 1 116 ? 7.648 18.470 6.275 1.00 0.00 116 MET A O 13
ATOM 23179 N N . ASN A 1 117 ? 5.437 18.220 6.503 1.00 0.00 117 ASN A N 13
ATOM 23180 C CA . ASN A 1 117 ? 5.124 19.646 6.468 1.00 0.00 117 ASN A CA 13
ATOM 23181 C C . ASN A 1 117 ? 4.181 20.025 7.605 1.00 0.00 117 ASN A C 13
ATOM 23182 O O . ASN A 1 117 ? 4.276 21.145 8.114 1.00 0.00 117 ASN A O 13
ATOM 23193 N N . MET A 1 1 ? 16.694 2.286 -7.787 1.00 0.00 1 MET A N 14
ATOM 23194 C CA . MET A 1 1 ? 16.030 1.271 -6.987 1.00 0.00 1 MET A CA 14
ATOM 23195 C C . MET A 1 1 ? 15.542 1.858 -5.656 1.00 0.00 1 MET A C 14
ATOM 23196 O O . MET A 1 1 ? 16.228 2.646 -5.003 1.00 0.00 1 MET A O 14
ATOM 23210 N N . VAL A 1 2 ? 14.353 1.432 -5.244 1.00 0.00 2 VAL A N 14
ATOM 23211 C CA . VAL A 1 2 ? 13.801 1.561 -3.907 1.00 0.00 2 VAL A CA 14
ATOM 23212 C C . VAL A 1 2 ? 14.738 0.906 -2.869 1.00 0.00 2 VAL A C 14
ATOM 23213 O O . VAL A 1 2 ? 15.414 -0.078 -3.190 1.00 0.00 2 VAL A O 14
ATOM 23226 N N . THR A 1 3 ? 14.744 1.366 -1.612 1.00 0.00 3 THR A N 14
ATOM 23227 C CA . THR A 1 3 ? 15.547 0.753 -0.556 1.00 0.00 3 THR A CA 14
ATOM 23228 C C . THR A 1 3 ? 14.676 0.435 0.670 1.00 0.00 3 THR A C 14
ATOM 23229 O O . THR A 1 3 ? 13.590 0.993 0.811 1.00 0.00 3 THR A O 14
ATOM 23240 N N . PRO A 1 4 ? 15.121 -0.437 1.593 1.00 0.00 4 PRO A N 14
ATOM 23241 C CA . PRO A 1 4 ? 14.392 -0.707 2.835 1.00 0.00 4 PRO A CA 14
ATOM 23242 C C . PRO A 1 4 ? 14.340 0.510 3.761 1.00 0.00 4 PRO A C 14
ATOM 23243 O O . PRO A 1 4 ? 13.335 0.778 4.425 1.00 0.00 4 PRO A O 14
ATOM 23254 N N . GLU A 1 5 ? 15.464 1.213 3.860 1.00 0.00 5 GLU A N 14
ATOM 23255 C CA . GLU A 1 5 ? 15.638 2.358 4.745 1.00 0.00 5 GLU A CA 14
ATOM 23256 C C . GLU A 1 5 ? 14.596 3.441 4.453 1.00 0.00 5 GLU A C 14
ATOM 23257 O O . GLU A 1 5 ? 13.909 3.890 5.367 1.00 0.00 5 GLU A O 14
ATOM 23269 N N . GLN A 1 6 ? 14.439 3.828 3.182 1.00 0.00 6 GLN A N 14
ATOM 23270 C CA . GLN A 1 6 ? 13.632 4.972 2.755 1.00 0.00 6 GLN A CA 14
ATOM 23271 C C . GLN A 1 6 ? 12.110 4.766 2.877 1.00 0.00 6 GLN A C 14
ATOM 23272 O O . GLN A 1 6 ? 11.330 5.518 2.292 1.00 0.00 6 GLN A O 14
ATOM 23286 N N . LEU A 1 7 ? 11.681 3.741 3.609 1.00 0.00 7 LEU A N 14
ATOM 23287 C CA . LEU A 1 7 ? 10.311 3.257 3.697 1.00 0.00 7 LEU A CA 14
ATOM 23288 C C . LEU A 1 7 ? 9.892 3.203 5.153 1.00 0.00 7 LEU A C 14
ATOM 23289 O O . LEU A 1 7 ? 8.875 3.781 5.521 1.00 0.00 7 LEU A O 14
ATOM 23305 N N . GLN A 1 8 ? 10.703 2.537 5.979 1.00 0.00 8 GLN A N 14
ATOM 23306 C CA . GLN A 1 8 ? 10.507 2.265 7.397 1.00 0.00 8 GLN A CA 14
ATOM 23307 C C . GLN A 1 8 ? 10.018 3.438 8.265 1.00 0.00 8 GLN A C 14
ATOM 23308 O O . GLN A 1 8 ? 9.449 3.193 9.330 1.00 0.00 8 GLN A O 14
ATOM 23322 N N . HIS A 1 9 ? 10.193 4.680 7.825 1.00 0.00 9 HIS A N 14
ATOM 23323 C CA . HIS A 1 9 ? 9.728 5.872 8.540 1.00 0.00 9 HIS A CA 14
ATOM 23324 C C . HIS A 1 9 ? 9.115 6.934 7.614 1.00 0.00 9 HIS A C 14
ATOM 23325 O O . HIS A 1 9 ? 9.029 8.101 8.001 1.00 0.00 9 HIS A O 14
ATOM 23339 N N . HIS A 1 10 ? 8.701 6.568 6.398 1.00 0.00 10 HIS A N 14
ATOM 23340 C CA . HIS A 1 10 ? 8.089 7.476 5.435 1.00 0.00 10 HIS A CA 14
ATOM 23341 C C . HIS A 1 10 ? 6.671 6.981 5.136 1.00 0.00 10 HIS A C 14
ATOM 23342 O O . HIS A 1 10 ? 6.497 5.873 4.627 1.00 0.00 10 HIS A O 14
ATOM 23356 N N . ARG A 1 11 ? 5.650 7.788 5.438 1.00 0.00 11 ARG A N 14
ATOM 23357 C CA . ARG A 1 11 ? 4.257 7.465 5.121 1.00 0.00 11 ARG A CA 14
ATOM 23358 C C . ARG A 1 11 ? 4.040 7.655 3.625 1.00 0.00 11 ARG A C 14
ATOM 23359 O O . ARG A 1 11 ? 4.483 8.648 3.047 1.00 0.00 11 ARG A O 14
ATOM 23380 N N . PHE A 1 12 ? 3.264 6.750 3.035 1.00 0.00 12 PHE A N 14
ATOM 23381 C CA . PHE A 1 12 ? 2.661 6.909 1.730 1.00 0.00 12 PHE A CA 14
ATOM 23382 C C . PHE A 1 12 ? 1.156 6.801 1.872 1.00 0.00 12 PHE A C 14
ATOM 23383 O O . PHE A 1 12 ? 0.573 6.361 2.867 1.00 0.00 12 PHE A O 14
ATOM 23400 N N . VAL A 1 13 ? 0.547 7.299 0.824 1.00 0.00 13 VAL A N 14
ATOM 23401 C CA . VAL A 1 13 ? -0.858 7.420 0.538 1.00 0.00 13 VAL A CA 14
ATOM 23402 C C . VAL A 1 13 ? -1.049 7.013 -0.910 1.00 0.00 13 VAL A C 14
ATOM 23403 O O . VAL A 1 13 ? -0.173 7.279 -1.745 1.00 0.00 13 VAL A O 14
ATOM 23416 N N . LEU A 1 14 ? -2.181 6.388 -1.222 1.00 0.00 14 LEU A N 14
ATOM 23417 C CA . LEU A 1 14 ? -2.594 6.213 -2.599 1.00 0.00 14 LEU A CA 14
ATOM 23418 C C . LEU A 1 14 ? -2.969 7.577 -3.110 1.00 0.00 14 LEU A C 14
ATOM 23419 O O . LEU A 1 14 ? -3.564 8.373 -2.379 1.00 0.00 14 LEU A O 14
ATOM 23435 N N . GLU A 1 15 ? -2.608 7.838 -4.359 1.00 0.00 15 GLU A N 14
ATOM 23436 C CA . GLU A 1 15 ? -2.962 9.083 -4.990 1.00 0.00 15 GLU A CA 14
ATOM 23437 C C . GLU A 1 15 ? -3.863 8.792 -6.181 1.00 0.00 15 GLU A C 14
ATOM 23438 O O . GLU A 1 15 ? -5.007 9.255 -6.231 1.00 0.00 15 GLU A O 14
ATOM 23450 N N . SER A 1 16 ? -3.388 7.951 -7.099 1.00 0.00 16 SER A N 14
ATOM 23451 C CA . SER A 1 16 ? -4.067 7.683 -8.348 1.00 0.00 16 SER A CA 14
ATOM 23452 C C . SER A 1 16 ? -4.109 6.170 -8.604 1.00 0.00 16 SER A C 14
ATOM 23453 O O . SER A 1 16 ? -3.084 5.493 -8.737 1.00 0.00 16 SER A O 14
ATOM 23461 N N . VAL A 1 17 ? -5.316 5.605 -8.571 1.00 0.00 17 VAL A N 14
ATOM 23462 C CA . VAL A 1 17 ? -5.595 4.191 -8.792 1.00 0.00 17 VAL A CA 14
ATOM 23463 C C . VAL A 1 17 ? -5.449 3.917 -10.297 1.00 0.00 17 VAL A C 14
ATOM 23464 O O . VAL A 1 17 ? -5.607 4.830 -11.110 1.00 0.00 17 VAL A O 14
ATOM 23477 N N . ASN A 1 18 ? -5.255 2.651 -10.679 1.00 0.00 18 ASN A N 14
ATOM 23478 C CA . ASN A 1 18 ? -5.201 2.178 -12.066 1.00 0.00 18 ASN A CA 14
ATOM 23479 C C . ASN A 1 18 ? -6.305 2.755 -12.959 1.00 0.00 18 ASN A C 14
ATOM 23480 O O . ASN A 1 18 ? -6.060 3.020 -14.132 1.00 0.00 18 ASN A O 14
ATOM 23491 N N . GLY A 1 19 ? -7.505 2.951 -12.414 1.00 0.00 19 GLY A N 14
ATOM 23492 C CA . GLY A 1 19 ? -8.675 3.362 -13.176 1.00 0.00 19 GLY A CA 14
ATOM 23493 C C . GLY A 1 19 ? -9.124 4.806 -12.959 1.00 0.00 19 GLY A C 14
ATOM 23494 O O . GLY A 1 19 ? -10.052 5.211 -13.658 1.00 0.00 19 GLY A O 14
ATOM 23498 N N . LYS A 1 20 ? -8.571 5.554 -11.988 1.00 0.00 20 LYS A N 14
ATOM 23499 C CA . LYS A 1 20 ? -8.899 6.963 -11.697 1.00 0.00 20 LYS A CA 14
ATOM 23500 C C . LYS A 1 20 ? -8.181 7.477 -10.440 1.00 0.00 20 LYS A C 14
ATOM 23501 O O . LYS A 1 20 ? -7.734 6.664 -9.630 1.00 0.00 20 LYS A O 14
ATOM 23520 N N . PRO A 1 21 ? -8.138 8.803 -10.219 1.00 0.00 21 PRO A N 14
ATOM 23521 C CA . PRO A 1 21 ? -7.795 9.389 -8.927 1.00 0.00 21 PRO A CA 14
ATOM 23522 C C . PRO A 1 21 ? -8.798 8.993 -7.836 1.00 0.00 21 PRO A C 14
ATOM 23523 O O . PRO A 1 21 ? -9.834 8.375 -8.109 1.00 0.00 21 PRO A O 14
ATOM 23534 N N . VAL A 1 22 ? -8.494 9.375 -6.592 1.00 0.00 22 VAL A N 14
ATOM 23535 C CA . VAL A 1 22 ? -9.457 9.292 -5.497 1.00 0.00 22 VAL A CA 14
ATOM 23536 C C . VAL A 1 22 ? -9.268 10.454 -4.507 1.00 0.00 22 VAL A C 14
ATOM 23537 O O . VAL A 1 22 ? -8.157 10.945 -4.289 1.00 0.00 22 VAL A O 14
ATOM 23550 N N . THR A 1 23 ? -10.354 10.857 -3.849 1.00 0.00 23 THR A N 14
ATOM 23551 C CA . THR A 1 23 ? -10.398 11.825 -2.767 1.00 0.00 23 THR A CA 14
ATOM 23552 C C . THR A 1 23 ? -10.864 11.085 -1.512 1.00 0.00 23 THR A C 14
ATOM 23553 O O . THR A 1 23 ? -12.036 10.724 -1.390 1.00 0.00 23 THR A O 14
ATOM 23564 N N . SER A 1 24 ? -9.951 10.782 -0.590 1.00 0.00 24 SER A N 14
ATOM 23565 C CA . SER A 1 24 ? -10.252 10.062 0.644 1.00 0.00 24 SER A CA 14
ATOM 23566 C C . SER A 1 24 ? -9.692 10.895 1.790 1.00 0.00 24 SER A C 14
ATOM 23567 O O . SER A 1 24 ? -8.617 10.608 2.311 1.00 0.00 24 SER A O 14
ATOM 23575 N N . ASP A 1 25 ? -10.386 11.981 2.124 1.00 0.00 25 ASP A N 14
ATOM 23576 C CA . ASP A 1 25 ? -9.899 13.012 3.048 1.00 0.00 25 ASP A CA 14
ATOM 23577 C C . ASP A 1 25 ? -10.109 12.611 4.514 1.00 0.00 25 ASP A C 14
ATOM 23578 O O . ASP A 1 25 ? -10.054 13.450 5.421 1.00 0.00 25 ASP A O 14
ATOM 23587 N N . LYS A 1 26 ? -10.403 11.336 4.770 1.00 0.00 26 LYS A N 14
ATOM 23588 C CA . LYS A 1 26 ? -10.635 10.766 6.083 1.00 0.00 26 LYS A CA 14
ATOM 23589 C C . LYS A 1 26 ? -10.160 9.321 6.000 1.00 0.00 26 LYS A C 14
ATOM 23590 O O . LYS A 1 26 ? -10.700 8.557 5.200 1.00 0.00 26 LYS A O 14
ATOM 23609 N N . ASN A 1 27 ? -9.112 8.982 6.750 1.00 0.00 27 ASN A N 14
ATOM 23610 C CA . ASN A 1 27 ? -8.380 7.720 6.743 1.00 0.00 27 ASN A CA 14
ATOM 23611 C C . ASN A 1 27 ? -8.137 7.264 5.286 1.00 0.00 27 ASN A C 14
ATOM 23612 O O . ASN A 1 27 ? -8.844 6.377 4.810 1.00 0.00 27 ASN A O 14
ATOM 23623 N N . PRO A 1 28 ? -7.224 7.878 4.512 1.00 0.00 28 PRO A N 14
ATOM 23624 C CA . PRO A 1 28 ? -7.046 7.509 3.105 1.00 0.00 28 PRO A CA 14
ATOM 23625 C C . PRO A 1 28 ? -6.647 6.033 2.943 1.00 0.00 28 PRO A C 14
ATOM 23626 O O . PRO A 1 28 ? -6.163 5.439 3.910 1.00 0.00 28 PRO A O 14
ATOM 23637 N N . PRO A 1 29 ? -6.748 5.446 1.728 1.00 0.00 29 PRO A N 14
ATOM 23638 C CA . PRO A 1 29 ? -6.030 4.224 1.412 1.00 0.00 29 PRO A CA 14
ATOM 23639 C C . PRO A 1 29 ? -4.546 4.551 1.479 1.00 0.00 29 PRO A C 14
ATOM 23640 O O . PRO A 1 29 ? -3.963 5.091 0.544 1.00 0.00 29 PRO A O 14
ATOM 23651 N N . GLU A 1 30 ? -3.967 4.325 2.643 1.00 0.00 30 GLU A N 14
ATOM 23652 C CA . GLU A 1 30 ? -2.645 4.783 3.006 1.00 0.00 30 GLU A CA 14
ATOM 23653 C C . GLU A 1 30 ? -1.811 3.562 3.405 1.00 0.00 30 GLU A C 14
ATOM 23654 O O . GLU A 1 30 ? -2.367 2.517 3.764 1.00 0.00 30 GLU A O 14
ATOM 23666 N N . ILE A 1 31 ? -0.484 3.676 3.337 1.00 0.00 31 ILE A N 14
ATOM 23667 C CA . ILE A 1 31 ? 0.445 2.622 3.708 1.00 0.00 31 ILE A CA 14
ATOM 23668 C C . ILE A 1 31 ? 1.662 3.268 4.366 1.00 0.00 31 ILE A C 14
ATOM 23669 O O . ILE A 1 31 ? 2.421 4.009 3.736 1.00 0.00 31 ILE A O 14
ATOM 23685 N N . SER A 1 32 ? 1.785 3.057 5.671 1.00 0.00 32 SER A N 14
ATOM 23686 C CA . SER A 1 32 ? 3.037 3.204 6.378 1.00 0.00 32 SER A CA 14
ATOM 23687 C C . SER A 1 32 ? 3.762 1.856 6.308 1.00 0.00 32 SER A C 14
ATOM 23688 O O . SER A 1 32 ? 3.228 0.827 5.878 1.00 0.00 32 SER A O 14
ATOM 23696 N N . PHE A 1 33 ? 5.002 1.874 6.763 1.00 0.00 33 PHE A N 14
ATOM 23697 C CA . PHE A 1 33 ? 5.880 0.734 6.843 1.00 0.00 33 PHE A CA 14
ATOM 23698 C C . PHE A 1 33 ? 6.527 0.755 8.224 1.00 0.00 33 PHE A C 14
ATOM 23699 O O . PHE A 1 33 ? 6.082 1.482 9.117 1.00 0.00 33 PHE A O 14
ATOM 23716 N N . GLY A 1 34 ? 7.526 -0.085 8.458 1.00 0.00 34 GLY A N 14
ATOM 23717 C CA . GLY A 1 34 ? 8.308 -0.026 9.671 1.00 0.00 34 GLY A CA 14
ATOM 23718 C C . GLY A 1 34 ? 9.211 -1.234 9.750 1.00 0.00 34 GLY A C 14
ATOM 23719 O O . GLY A 1 34 ? 9.510 -1.857 8.731 1.00 0.00 34 GLY A O 14
ATOM 23723 N N . GLU A 1 35 ? 9.721 -1.481 10.952 1.00 0.00 35 GLU A N 14
ATOM 23724 C CA . GLU A 1 35 ? 10.872 -2.336 11.192 1.00 0.00 35 GLU A CA 14
ATOM 23725 C C . GLU A 1 35 ? 10.676 -3.743 10.614 1.00 0.00 35 GLU A C 14
ATOM 23726 O O . GLU A 1 35 ? 9.548 -4.194 10.415 1.00 0.00 35 GLU A O 14
ATOM 23738 N N . LYS A 1 36 ? 11.778 -4.450 10.347 1.00 0.00 36 LYS A N 14
ATOM 23739 C CA . LYS A 1 36 ? 11.790 -5.704 9.584 1.00 0.00 36 LYS A CA 14
ATOM 23740 C C . LYS A 1 36 ? 11.088 -5.588 8.222 1.00 0.00 36 LYS A C 14
ATOM 23741 O O . LYS A 1 36 ? 10.706 -6.613 7.657 1.00 0.00 36 LYS A O 14
ATOM 23760 N N . MET A 1 37 ? 10.932 -4.374 7.680 1.00 0.00 37 MET A N 14
ATOM 23761 C CA . MET A 1 37 ? 10.222 -4.087 6.448 1.00 0.00 37 MET A CA 14
ATOM 23762 C C . MET A 1 37 ? 8.737 -4.485 6.571 1.00 0.00 37 MET A C 14
ATOM 23763 O O . MET A 1 37 ? 8.088 -4.774 5.565 1.00 0.00 37 MET A O 14
ATOM 23777 N N . MET A 1 38 ? 8.153 -4.447 7.777 1.00 0.00 38 MET A N 14
ATOM 23778 C CA . MET A 1 38 ? 6.721 -4.660 7.969 1.00 0.00 38 MET A CA 14
ATOM 23779 C C . MET A 1 38 ? 5.890 -3.620 7.215 1.00 0.00 38 MET A C 14
ATOM 23780 O O . MET A 1 38 ? 6.362 -2.533 6.873 1.00 0.00 38 MET A O 14
ATOM 23794 N N . ILE A 1 39 ? 4.615 -3.948 7.026 1.00 0.00 39 ILE A N 14
ATOM 23795 C CA . ILE A 1 39 ? 3.645 -3.200 6.245 1.00 0.00 39 ILE A CA 14
ATOM 23796 C C . ILE A 1 39 ? 2.474 -2.870 7.173 1.00 0.00 39 ILE A C 14
ATOM 23797 O O . ILE A 1 39 ? 1.979 -3.772 7.859 1.00 0.00 39 ILE A O 14
ATOM 23813 N N . SER A 1 40 ? 1.979 -1.631 7.144 1.00 0.00 40 SER A N 14
ATOM 23814 C CA . SER A 1 40 ? 0.756 -1.229 7.826 1.00 0.00 40 SER A CA 14
ATOM 23815 C C . SER A 1 40 ? -0.035 -0.328 6.884 1.00 0.00 40 SER A C 14
ATOM 23816 O O . SER A 1 40 ? 0.447 0.749 6.551 1.00 0.00 40 SER A O 14
ATOM 23824 N N . GLY A 1 41 ? -1.217 -0.742 6.422 1.00 0.00 41 GLY A N 14
ATOM 23825 C CA . GLY A 1 41 ? -2.027 0.115 5.568 1.00 0.00 41 GLY A CA 14
ATOM 23826 C C . GLY A 1 41 ? -3.517 -0.090 5.783 1.00 0.00 41 GLY A C 14
ATOM 23827 O O . GLY A 1 41 ? -3.931 -0.971 6.542 1.00 0.00 41 GLY A O 14
ATOM 23831 N N . SER A 1 42 ? -4.329 0.735 5.119 1.00 0.00 42 SER A N 14
ATOM 23832 C CA . SER A 1 42 ? -5.769 0.793 5.333 1.00 0.00 42 SER A CA 14
ATOM 23833 C C . SER A 1 42 ? -6.485 1.220 4.052 1.00 0.00 42 SER A C 14
ATOM 23834 O O . SER A 1 42 ? -7.016 2.323 3.978 1.00 0.00 42 SER A O 14
ATOM 23842 N N . MET A 1 43 ? -6.513 0.333 3.043 1.00 0.00 43 MET A N 14
ATOM 23843 C CA . MET A 1 43 ? -7.267 0.523 1.807 1.00 0.00 43 MET A CA 14
ATOM 23844 C C . MET A 1 43 ? -8.724 0.798 2.171 1.00 0.00 43 MET A C 14
ATOM 23845 O O . MET A 1 43 ? -9.209 1.913 1.957 1.00 0.00 43 MET A O 14
ATOM 23859 N N . CYS A 1 44 ? -9.381 -0.174 2.808 1.00 0.00 44 CYS A N 14
ATOM 23860 C CA . CYS A 1 44 ? -10.650 0.023 3.484 1.00 0.00 44 CYS A CA 14
ATOM 23861 C C . CYS A 1 44 ? -10.677 -0.741 4.808 1.00 0.00 44 CYS A C 14
ATOM 23862 O O . CYS A 1 44 ? -10.995 -0.140 5.835 1.00 0.00 44 CYS A O 14
ATOM 23869 N N . ASN A 1 45 ? -10.339 -2.033 4.840 1.00 0.00 45 ASN A N 14
ATOM 23870 C CA . ASN A 1 45 ? -10.509 -2.895 6.021 1.00 0.00 45 ASN A CA 14
ATOM 23871 C C . ASN A 1 45 ? -9.208 -3.167 6.761 1.00 0.00 45 ASN A C 14
ATOM 23872 O O . ASN A 1 45 ? -9.150 -4.101 7.561 1.00 0.00 45 ASN A O 14
ATOM 23883 N N . ARG A 1 46 ? -8.182 -2.342 6.551 1.00 0.00 46 ARG A N 14
ATOM 23884 C CA . ARG A 1 46 ? -6.849 -2.478 7.141 1.00 0.00 46 ARG A CA 14
ATOM 23885 C C . ARG A 1 46 ? -6.149 -3.727 6.627 1.00 0.00 46 ARG A C 14
ATOM 23886 O O . ARG A 1 46 ? -6.770 -4.710 6.242 1.00 0.00 46 ARG A O 14
ATOM 23907 N N . PHE A 1 47 ? -4.826 -3.683 6.609 1.00 0.00 47 PHE A N 14
ATOM 23908 C CA . PHE A 1 47 ? -4.003 -4.839 6.327 1.00 0.00 47 PHE A CA 14
ATOM 23909 C C . PHE A 1 47 ? -2.654 -4.640 6.975 1.00 0.00 47 PHE A C 14
ATOM 23910 O O . PHE A 1 47 ? -2.294 -3.556 7.455 1.00 0.00 47 PHE A O 14
ATOM 23927 N N . SER A 1 48 ? -1.905 -5.725 6.993 1.00 0.00 48 SER A N 14
ATOM 23928 C CA . SER A 1 48 ? -0.563 -5.769 7.512 1.00 0.00 48 SER A CA 14
ATOM 23929 C C . SER A 1 48 ? 0.188 -6.869 6.781 1.00 0.00 48 SER A C 14
ATOM 23930 O O . SER A 1 48 ? -0.431 -7.669 6.082 1.00 0.00 48 SER A O 14
ATOM 23938 N N . GLY A 1 49 ? 1.492 -6.970 6.993 1.00 0.00 49 GLY A N 14
ATOM 23939 C CA . GLY A 1 49 ? 2.237 -8.151 6.621 1.00 0.00 49 GLY A CA 14
ATOM 23940 C C . GLY A 1 49 ? 3.695 -7.955 6.973 1.00 0.00 49 GLY A C 14
ATOM 23941 O O . GLY A 1 49 ? 4.144 -6.823 7.182 1.00 0.00 49 GLY A O 14
ATOM 23945 N N . GLU A 1 50 ? 4.438 -9.053 7.004 1.00 0.00 50 GLU A N 14
ATOM 23946 C CA . GLU A 1 50 ? 5.878 -9.028 7.009 1.00 0.00 50 GLU A CA 14
ATOM 23947 C C . GLU A 1 50 ? 6.290 -8.879 5.548 1.00 0.00 50 GLU A C 14
ATOM 23948 O O . GLU A 1 50 ? 6.297 -9.829 4.763 1.00 0.00 50 GLU A O 14
ATOM 23960 N N . GLY A 1 51 ? 6.525 -7.632 5.171 1.00 0.00 51 GLY A N 14
ATOM 23961 C CA . GLY A 1 51 ? 7.167 -7.303 3.917 1.00 0.00 51 GLY A CA 14
ATOM 23962 C C . GLY A 1 51 ? 8.636 -7.704 3.969 1.00 0.00 51 GLY A C 14
ATOM 23963 O O . GLY A 1 51 ? 9.181 -8.037 5.029 1.00 0.00 51 GLY A O 14
ATOM 23967 N N . LYS A 1 52 ? 9.300 -7.652 2.817 1.00 0.00 52 LYS A N 14
ATOM 23968 C CA . LYS A 1 52 ? 10.743 -7.786 2.725 1.00 0.00 52 LYS A CA 14
ATOM 23969 C C . LYS A 1 52 ? 11.197 -7.047 1.480 1.00 0.00 52 LYS A C 14
ATOM 23970 O O . LYS A 1 52 ? 10.451 -7.018 0.505 1.00 0.00 52 LYS A O 14
ATOM 23989 N N . LEU A 1 53 ? 12.388 -6.445 1.509 1.00 0.00 53 LEU A N 14
ATOM 23990 C CA . LEU A 1 53 ? 12.937 -5.683 0.391 1.00 0.00 53 LEU A CA 14
ATOM 23991 C C . LEU A 1 53 ? 14.250 -6.347 0.030 1.00 0.00 53 LEU A C 14
ATOM 23992 O O . LEU A 1 53 ? 15.315 -5.947 0.499 1.00 0.00 53 LEU A O 14
ATOM 24008 N N . SER A 1 54 ? 14.166 -7.414 -0.753 1.00 0.00 54 SER A N 14
ATOM 24009 C CA . SER A 1 54 ? 15.317 -8.155 -1.224 1.00 0.00 54 SER A CA 14
ATOM 24010 C C . SER A 1 54 ? 15.555 -7.788 -2.692 1.00 0.00 54 SER A C 14
ATOM 24011 O O . SER A 1 54 ? 16.648 -7.337 -3.030 1.00 0.00 54 SER A O 14
ATOM 24019 N N . ASN A 1 55 ? 14.527 -7.918 -3.539 1.00 0.00 55 ASN A N 14
ATOM 24020 C CA . ASN A 1 55 ? 14.617 -7.944 -5.004 1.00 0.00 55 ASN A CA 14
ATOM 24021 C C . ASN A 1 55 ? 13.594 -7.016 -5.679 1.00 0.00 55 ASN A C 14
ATOM 24022 O O . ASN A 1 55 ? 13.142 -7.285 -6.793 1.00 0.00 55 ASN A O 14
ATOM 24033 N N . GLY A 1 56 ? 13.193 -5.926 -5.014 1.00 0.00 56 GLY A N 14
ATOM 24034 C CA . GLY A 1 56 ? 12.207 -4.999 -5.574 1.00 0.00 56 GLY A CA 14
ATOM 24035 C C . GLY A 1 56 ? 10.813 -5.626 -5.644 1.00 0.00 56 GLY A C 14
ATOM 24036 O O . GLY A 1 56 ? 10.030 -5.322 -6.543 1.00 0.00 56 GLY A O 14
ATOM 24040 N N . GLU A 1 57 ? 10.513 -6.536 -4.719 1.00 0.00 57 GLU A N 14
ATOM 24041 C CA . GLU A 1 57 ? 9.259 -7.259 -4.653 1.00 0.00 57 GLU A CA 14
ATOM 24042 C C . GLU A 1 57 ? 8.767 -7.179 -3.218 1.00 0.00 57 GLU A C 14
ATOM 24043 O O . GLU A 1 57 ? 9.528 -7.491 -2.300 1.00 0.00 57 GLU A O 14
ATOM 24055 N N . LEU A 1 58 ? 7.534 -6.724 -3.005 1.00 0.00 58 LEU A N 14
ATOM 24056 C CA . LEU A 1 58 ? 6.876 -6.726 -1.704 1.00 0.00 58 LEU A CA 14
ATOM 24057 C C . LEU A 1 58 ? 5.874 -7.880 -1.650 1.00 0.00 58 LEU A C 14
ATOM 24058 O O . LEU A 1 58 ? 4.795 -7.794 -2.243 1.00 0.00 58 LEU A O 14
ATOM 24074 N N . THR A 1 59 ? 6.214 -8.965 -0.958 1.00 0.00 59 THR A N 14
ATOM 24075 C CA . THR A 1 59 ? 5.264 -10.023 -0.625 1.00 0.00 59 THR A CA 14
ATOM 24076 C C . THR A 1 59 ? 4.645 -9.773 0.754 1.00 0.00 59 THR A C 14
ATOM 24077 O O . THR A 1 59 ? 5.289 -9.197 1.634 1.00 0.00 59 THR A O 14
ATOM 24088 N N . ALA A 1 60 ? 3.430 -10.284 0.969 1.00 0.00 60 ALA A N 14
ATOM 24089 C CA . ALA A 1 60 ? 2.883 -10.649 2.266 1.00 0.00 60 ALA A CA 14
ATOM 24090 C C . ALA A 1 60 ? 1.804 -11.714 2.053 1.00 0.00 60 ALA A C 14
ATOM 24091 O O . ALA A 1 60 ? 0.702 -11.402 1.594 1.00 0.00 60 ALA A O 14
ATOM 24098 N N . LYS A 1 61 ? 2.106 -12.967 2.398 1.00 0.00 61 LYS A N 14
ATOM 24099 C CA . LYS A 1 61 ? 1.109 -14.037 2.490 1.00 0.00 61 LYS A CA 14
ATOM 24100 C C . LYS A 1 61 ? 0.334 -13.942 3.811 1.00 0.00 61 LYS A C 14
ATOM 24101 O O . LYS A 1 61 ? -0.806 -14.405 3.907 1.00 0.00 61 LYS A O 14
ATOM 24120 N N . GLY A 1 62 ? 0.932 -13.345 4.843 1.00 0.00 62 GLY A N 14
ATOM 24121 C CA . GLY A 1 62 ? 0.402 -13.217 6.196 1.00 0.00 62 GLY A CA 14
ATOM 24122 C C . GLY A 1 62 ? -0.537 -12.034 6.352 1.00 0.00 62 GLY A C 14
ATOM 24123 O O . GLY A 1 62 ? -0.485 -11.336 7.367 1.00 0.00 62 GLY A O 14
ATOM 24127 N N . LEU A 1 63 ? -1.351 -11.748 5.338 1.00 0.00 63 LEU A N 14
ATOM 24128 C CA . LEU A 1 63 ? -2.035 -10.481 5.223 1.00 0.00 63 LEU A CA 14
ATOM 24129 C C . LEU A 1 63 ? -3.301 -10.446 6.068 1.00 0.00 63 LEU A C 14
ATOM 24130 O O . LEU A 1 63 ? -4.409 -10.683 5.588 1.00 0.00 63 LEU A O 14
ATOM 24146 N N . ALA A 1 64 ? -3.116 -10.182 7.355 1.00 0.00 64 ALA A N 14
ATOM 24147 C CA . ALA A 1 64 ? -4.202 -10.024 8.308 1.00 0.00 64 ALA A CA 14
ATOM 24148 C C . ALA A 1 64 ? -4.905 -8.690 8.045 1.00 0.00 64 ALA A C 14
ATOM 24149 O O . ALA A 1 64 ? -4.219 -7.670 7.942 1.00 0.00 64 ALA A O 14
ATOM 24156 N N . MET A 1 65 ? -6.238 -8.712 7.966 1.00 0.00 65 MET A N 14
ATOM 24157 C CA . MET A 1 65 ? -7.154 -7.587 7.731 1.00 0.00 65 MET A CA 14
ATOM 24158 C C . MET A 1 65 ? -8.289 -7.609 8.776 1.00 0.00 65 MET A C 14
ATOM 24159 O O . MET A 1 65 ? -8.317 -8.500 9.630 1.00 0.00 65 MET A O 14
ATOM 24173 N N . THR A 1 66 ? -9.248 -6.677 8.702 1.00 0.00 66 THR A N 14
ATOM 24174 C CA . THR A 1 66 ? -10.385 -6.550 9.628 1.00 0.00 66 THR A CA 14
ATOM 24175 C C . THR A 1 66 ? -11.722 -6.763 8.919 1.00 0.00 66 THR A C 14
ATOM 24176 O O . THR A 1 66 ? -11.757 -7.266 7.795 1.00 0.00 66 THR A O 14
ATOM 24187 N N . ARG A 1 67 ? -12.817 -6.446 9.613 1.00 0.00 67 ARG A N 14
ATOM 24188 C CA . ARG A 1 67 ? -14.193 -6.615 9.182 1.00 0.00 67 ARG A CA 14
ATOM 24189 C C . ARG A 1 67 ? -14.953 -5.359 9.609 1.00 0.00 67 ARG A C 14
ATOM 24190 O O . ARG A 1 67 ? -15.571 -5.315 10.674 1.00 0.00 67 ARG A O 14
ATOM 24211 N N . MET A 1 68 ? -14.821 -4.288 8.840 1.00 0.00 68 MET A N 14
ATOM 24212 C CA . MET A 1 68 ? -15.461 -2.990 9.031 1.00 0.00 68 MET A CA 14
ATOM 24213 C C . MET A 1 68 ? -16.072 -2.572 7.686 1.00 0.00 68 MET A C 14
ATOM 24214 O O . MET A 1 68 ? -16.380 -3.426 6.853 1.00 0.00 68 MET A O 14
ATOM 24228 N N . MET A 1 69 ? -16.355 -1.284 7.492 1.00 0.00 69 MET A N 14
ATOM 24229 C CA . MET A 1 69 ? -16.543 -0.662 6.201 1.00 0.00 69 MET A CA 14
ATOM 24230 C C . MET A 1 69 ? -15.976 0.747 6.210 1.00 0.00 69 MET A C 14
ATOM 24231 O O . MET A 1 69 ? -15.959 1.441 7.229 1.00 0.00 69 MET A O 14
ATOM 24245 N N . CYS A 1 70 ? -15.644 1.201 5.015 1.00 0.00 70 CYS A N 14
ATOM 24246 C CA . CYS A 1 70 ? -15.250 2.563 4.673 1.00 0.00 70 CYS A CA 14
ATOM 24247 C C . CYS A 1 70 ? -16.450 3.417 4.238 1.00 0.00 70 CYS A C 14
ATOM 24248 O O . CYS A 1 70 ? -16.302 4.625 4.059 1.00 0.00 70 CYS A O 14
ATOM 24255 N N . ALA A 1 71 ? -17.628 2.806 4.044 1.00 0.00 71 ALA A N 14
ATOM 24256 C CA . ALA A 1 71 ? -18.815 3.376 3.395 1.00 0.00 71 ALA A CA 14
ATOM 24257 C C . ALA A 1 71 ? -18.586 3.819 1.940 1.00 0.00 71 ALA A C 14
ATOM 24258 O O . ALA A 1 71 ? -19.502 4.354 1.316 1.00 0.00 71 ALA A O 14
ATOM 24265 N N . ASN A 1 72 ? -17.416 3.548 1.366 1.00 0.00 72 ASN A N 14
ATOM 24266 C CA . ASN A 1 72 ? -17.098 3.799 -0.032 1.00 0.00 72 ASN A CA 14
ATOM 24267 C C . ASN A 1 72 ? -16.953 2.452 -0.749 1.00 0.00 72 ASN A C 14
ATOM 24268 O O . ASN A 1 72 ? -16.454 1.509 -0.134 1.00 0.00 72 ASN A O 14
ATOM 24279 N N . PRO A 1 73 ? -17.359 2.331 -2.021 1.00 0.00 73 PRO A N 14
ATOM 24280 C CA . PRO A 1 73 ? -17.282 1.072 -2.756 1.00 0.00 73 PRO A CA 14
ATOM 24281 C C . PRO A 1 73 ? -15.855 0.775 -3.235 1.00 0.00 73 PRO A C 14
ATOM 24282 O O . PRO A 1 73 ? -15.342 -0.326 -3.058 1.00 0.00 73 PRO A O 14
ATOM 24293 N N . GLN A 1 74 ? -15.215 1.783 -3.825 1.00 0.00 74 GLN A N 14
ATOM 24294 C CA . GLN A 1 74 ? -13.937 1.734 -4.512 1.00 0.00 74 GLN A CA 14
ATOM 24295 C C . GLN A 1 74 ? -12.843 1.247 -3.558 1.00 0.00 74 GLN A C 14
ATOM 24296 O O . GLN A 1 74 ? -12.034 0.388 -3.900 1.00 0.00 74 GLN A O 14
ATOM 24310 N N . LEU A 1 75 ? -12.833 1.804 -2.347 1.00 0.00 75 LEU A N 14
ATOM 24311 C CA . LEU A 1 75 ? -11.917 1.457 -1.275 1.00 0.00 75 LEU A CA 14
ATOM 24312 C C . LEU A 1 75 ? -12.152 0.013 -0.814 1.00 0.00 75 LEU A C 14
ATOM 24313 O O . LEU A 1 75 ? -11.185 -0.709 -0.592 1.00 0.00 75 LEU A O 14
ATOM 24329 N N . ASN A 1 76 ? -13.413 -0.408 -0.665 1.00 0.00 76 ASN A N 14
ATOM 24330 C CA . ASN A 1 76 ? -13.778 -1.775 -0.272 1.00 0.00 76 ASN A CA 14
ATOM 24331 C C . ASN A 1 76 ? -13.269 -2.811 -1.284 1.00 0.00 76 ASN A C 14
ATOM 24332 O O . ASN A 1 76 ? -12.703 -3.822 -0.886 1.00 0.00 76 ASN A O 14
ATOM 24343 N N . GLU A 1 77 ? -13.433 -2.570 -2.588 1.00 0.00 77 GLU A N 14
ATOM 24344 C CA . GLU A 1 77 ? -12.899 -3.430 -3.647 1.00 0.00 77 GLU A CA 14
ATOM 24345 C C . GLU A 1 77 ? -11.363 -3.451 -3.625 1.00 0.00 77 GLU A C 14
ATOM 24346 O O . GLU A 1 77 ? -10.757 -4.487 -3.903 1.00 0.00 77 GLU A O 14
ATOM 24358 N N . LEU A 1 78 ? -10.713 -2.335 -3.275 1.00 0.00 78 LEU A N 14
ATOM 24359 C CA . LEU A 1 78 ? -9.254 -2.278 -3.201 1.00 0.00 78 LEU A CA 14
ATOM 24360 C C . LEU A 1 78 ? -8.691 -3.204 -2.117 1.00 0.00 78 LEU A C 14
ATOM 24361 O O . LEU A 1 78 ? -7.526 -3.588 -2.228 1.00 0.00 78 LEU A O 14
ATOM 24377 N N . ASP A 1 79 ? -9.485 -3.617 -1.121 1.00 0.00 79 ASP A N 14
ATOM 24378 C CA . ASP A 1 79 ? -9.073 -4.631 -0.144 1.00 0.00 79 ASP A CA 14
ATOM 24379 C C . ASP A 1 79 ? -8.860 -5.986 -0.806 1.00 0.00 79 ASP A C 14
ATOM 24380 O O . ASP A 1 79 ? -8.075 -6.798 -0.309 1.00 0.00 79 ASP A O 14
ATOM 24389 N N . ASN A 1 80 ? -9.552 -6.265 -1.913 1.00 0.00 80 ASN A N 14
ATOM 24390 C CA . ASN A 1 80 ? -9.325 -7.505 -2.639 1.00 0.00 80 ASN A CA 14
ATOM 24391 C C . ASN A 1 80 ? -8.026 -7.357 -3.414 1.00 0.00 80 ASN A C 14
ATOM 24392 O O . ASN A 1 80 ? -7.120 -8.176 -3.253 1.00 0.00 80 ASN A O 14
ATOM 24403 N N . THR A 1 81 ? -7.922 -6.282 -4.204 1.00 0.00 81 THR A N 14
ATOM 24404 C CA . THR A 1 81 ? -6.744 -5.962 -4.992 1.00 0.00 81 THR A CA 14
ATOM 24405 C C . THR A 1 81 ? -5.477 -6.071 -4.132 1.00 0.00 81 THR A C 14
ATOM 24406 O O . THR A 1 81 ? -4.590 -6.841 -4.491 1.00 0.00 81 THR A O 14
ATOM 24417 N N . ILE A 1 82 ? -5.372 -5.339 -3.015 1.00 0.00 82 ILE A N 14
ATOM 24418 C CA . ILE A 1 82 ? -4.134 -5.282 -2.238 1.00 0.00 82 ILE A CA 14
ATOM 24419 C C . ILE A 1 82 ? -3.701 -6.673 -1.776 1.00 0.00 82 ILE A C 14
ATOM 24420 O O . ILE A 1 82 ? -2.511 -6.992 -1.816 1.00 0.00 82 ILE A O 14
ATOM 24436 N N . SER A 1 83 ? -4.663 -7.500 -1.364 1.00 0.00 83 SER A N 14
ATOM 24437 C CA . SER A 1 83 ? -4.410 -8.827 -0.848 1.00 0.00 83 SER A CA 14
ATOM 24438 C C . SER A 1 83 ? -3.724 -9.656 -1.926 1.00 0.00 83 SER A C 14
ATOM 24439 O O . SER A 1 83 ? -2.639 -10.198 -1.704 1.00 0.00 83 SER A O 14
ATOM 24447 N N . GLU A 1 84 ? -4.334 -9.721 -3.107 1.00 0.00 84 GLU A N 14
ATOM 24448 C CA . GLU A 1 84 ? -3.855 -10.540 -4.205 1.00 0.00 84 GLU A CA 14
ATOM 24449 C C . GLU A 1 84 ? -2.638 -9.926 -4.919 1.00 0.00 84 GLU A C 14
ATOM 24450 O O . GLU A 1 84 ? -1.919 -10.657 -5.600 1.00 0.00 84 GLU A O 14
ATOM 24462 N N . MET A 1 85 ? -2.332 -8.634 -4.738 1.00 0.00 85 MET A N 14
ATOM 24463 C CA . MET A 1 85 ? -1.052 -8.070 -5.149 1.00 0.00 85 MET A CA 14
ATOM 24464 C C . MET A 1 85 ? 0.027 -8.685 -4.261 1.00 0.00 85 MET A C 14
ATOM 24465 O O . MET A 1 85 ? 0.913 -9.411 -4.707 1.00 0.00 85 MET A O 14
ATOM 24479 N N . LEU A 1 86 ? -0.095 -8.441 -2.959 1.00 0.00 86 LEU A N 14
ATOM 24480 C CA . LEU A 1 86 ? 0.896 -8.796 -1.955 1.00 0.00 86 LEU A CA 14
ATOM 24481 C C . LEU A 1 86 ? 1.092 -10.307 -1.853 1.00 0.00 86 LEU A C 14
ATOM 24482 O O . LEU A 1 86 ? 2.183 -10.757 -1.508 1.00 0.00 86 LEU A O 14
ATOM 24498 N N . LYS A 1 87 ? 0.068 -11.108 -2.149 1.00 0.00 87 LYS A N 14
ATOM 24499 C CA . LYS A 1 87 ? 0.178 -12.560 -2.082 1.00 0.00 87 LYS A CA 14
ATOM 24500 C C . LYS A 1 87 ? 1.185 -13.074 -3.109 1.00 0.00 87 LYS A C 14
ATOM 24501 O O . LYS A 1 87 ? 1.870 -14.056 -2.841 1.00 0.00 87 LYS A O 14
ATOM 24520 N N . GLU A 1 88 ? 1.260 -12.431 -4.274 1.00 0.00 88 GLU A N 14
ATOM 24521 C CA . GLU A 1 88 ? 1.970 -12.925 -5.452 1.00 0.00 88 GLU A CA 14
ATOM 24522 C C . GLU A 1 88 ? 3.289 -12.182 -5.675 1.00 0.00 88 GLU A C 14
ATOM 24523 O O . GLU A 1 88 ? 3.996 -12.490 -6.631 1.00 0.00 88 GLU A O 14
ATOM 24535 N N . GLY A 1 89 ? 3.626 -11.226 -4.805 1.00 0.00 89 GLY A N 14
ATOM 24536 C CA . GLY A 1 89 ? 4.821 -10.414 -4.936 1.00 0.00 89 GLY A CA 14
ATOM 24537 C C . GLY A 1 89 ? 4.507 -9.222 -5.816 1.00 0.00 89 GLY A C 14
ATOM 24538 O O . GLY A 1 89 ? 4.497 -9.327 -7.041 1.00 0.00 89 GLY A O 14
ATOM 24542 N N . ALA A 1 90 ? 4.198 -8.094 -5.181 1.00 0.00 90 ALA A N 14
ATOM 24543 C CA . ALA A 1 90 ? 3.964 -6.854 -5.894 1.00 0.00 90 ALA A CA 14
ATOM 24544 C C . ALA A 1 90 ? 5.308 -6.245 -6.291 1.00 0.00 90 ALA A C 14
ATOM 24545 O O . ALA A 1 90 ? 6.223 -6.191 -5.469 1.00 0.00 90 ALA A O 14
ATOM 24552 N N . GLN A 1 91 ? 5.410 -5.780 -7.532 1.00 0.00 91 GLN A N 14
ATOM 24553 C CA . GLN A 1 91 ? 6.558 -5.095 -8.092 1.00 0.00 91 GLN A CA 14
ATOM 24554 C C . GLN A 1 91 ? 6.560 -3.714 -7.454 1.00 0.00 91 GLN A C 14
ATOM 24555 O O . GLN A 1 91 ? 5.629 -2.939 -7.681 1.00 0.00 91 GLN A O 14
ATOM 24569 N N . VAL A 1 92 ? 7.554 -3.439 -6.613 1.00 0.00 92 VAL A N 14
ATOM 24570 C CA . VAL A 1 92 ? 7.687 -2.180 -5.902 1.00 0.00 92 VAL A CA 14
ATOM 24571 C C . VAL A 1 92 ? 8.783 -1.401 -6.604 1.00 0.00 92 VAL A C 14
ATOM 24572 O O . VAL A 1 92 ? 9.962 -1.724 -6.456 1.00 0.00 92 VAL A O 14
ATOM 24585 N N . ASP A 1 93 ? 8.383 -0.378 -7.357 1.00 0.00 93 ASP A N 14
ATOM 24586 C CA . ASP A 1 93 ? 9.304 0.514 -8.042 1.00 0.00 93 ASP A CA 14
ATOM 24587 C C . ASP A 1 93 ? 9.048 1.929 -7.563 1.00 0.00 93 ASP A C 14
ATOM 24588 O O . ASP A 1 93 ? 8.172 2.637 -8.070 1.00 0.00 93 ASP A O 14
ATOM 24597 N N . LEU A 1 94 ? 9.767 2.337 -6.523 1.00 0.00 94 LEU A N 14
ATOM 24598 C CA . LEU A 1 94 ? 9.815 3.735 -6.138 1.00 0.00 94 LEU A CA 14
ATOM 24599 C C . LEU A 1 94 ? 10.737 4.446 -7.112 1.00 0.00 94 LEU A C 14
ATOM 24600 O O . LEU A 1 94 ? 11.829 3.971 -7.419 1.00 0.00 94 LEU A O 14
ATOM 24616 N N . THR A 1 95 ? 10.270 5.590 -7.573 1.00 0.00 95 THR A N 14
ATOM 24617 C CA . THR A 1 95 ? 11.040 6.551 -8.337 1.00 0.00 95 THR A CA 14
ATOM 24618 C C . THR A 1 95 ? 11.059 7.824 -7.471 1.00 0.00 95 THR A C 14
ATOM 24619 O O . THR A 1 95 ? 10.415 7.869 -6.414 1.00 0.00 95 THR A O 14
ATOM 24630 N N . ALA A 1 96 ? 11.741 8.878 -7.928 1.00 0.00 96 ALA A N 14
ATOM 24631 C CA . ALA A 1 96 ? 12.286 9.994 -7.150 1.00 0.00 96 ALA A CA 14
ATOM 24632 C C . ALA A 1 96 ? 11.397 10.641 -6.065 1.00 0.00 96 ALA A C 14
ATOM 24633 O O . ALA A 1 96 ? 11.937 11.288 -5.168 1.00 0.00 96 ALA A O 14
ATOM 24640 N N . ASN A 1 97 ? 10.068 10.503 -6.114 1.00 0.00 97 ASN A N 14
ATOM 24641 C CA . ASN A 1 97 ? 9.150 10.742 -4.995 1.00 0.00 97 ASN A CA 14
ATOM 24642 C C . ASN A 1 97 ? 7.791 10.048 -5.215 1.00 0.00 97 ASN A C 14
ATOM 24643 O O . ASN A 1 97 ? 6.837 10.318 -4.479 1.00 0.00 97 ASN A O 14
ATOM 24654 N N . GLN A 1 98 ? 7.673 9.107 -6.164 1.00 0.00 98 GLN A N 14
ATOM 24655 C CA . GLN A 1 98 ? 6.426 8.427 -6.525 1.00 0.00 98 GLN A CA 14
ATOM 24656 C C . GLN A 1 98 ? 6.667 6.914 -6.553 1.00 0.00 98 GLN A C 14
ATOM 24657 O O . GLN A 1 98 ? 7.575 6.449 -7.235 1.00 0.00 98 GLN A O 14
ATOM 24671 N N . LEU A 1 99 ? 5.882 6.151 -5.805 1.00 0.00 99 LEU A N 14
ATOM 24672 C CA . LEU A 1 99 ? 5.852 4.697 -5.809 1.00 0.00 99 LEU A CA 14
ATOM 24673 C C . LEU A 1 99 ? 5.048 4.218 -7.017 1.00 0.00 99 LEU A C 14
ATOM 24674 O O . LEU A 1 99 ? 4.017 4.824 -7.331 1.00 0.00 99 LEU A O 14
ATOM 24690 N N . THR A 1 100 ? 5.399 3.063 -7.579 1.00 0.00 100 THR A N 14
ATOM 24691 C CA . THR A 1 100 ? 4.431 2.235 -8.281 1.00 0.00 100 THR A CA 14
ATOM 24692 C C . THR A 1 100 ? 4.431 0.872 -7.596 1.00 0.00 100 THR A C 14
ATOM 24693 O O . THR A 1 100 ? 5.500 0.297 -7.378 1.00 0.00 100 THR A O 14
ATOM 24704 N N . LEU A 1 101 ? 3.244 0.377 -7.235 1.00 0.00 101 LEU A N 14
ATOM 24705 C CA . LEU A 1 101 ? 2.987 -1.027 -6.950 1.00 0.00 101 LEU A CA 14
ATOM 24706 C C . LEU A 1 101 ? 2.293 -1.576 -8.182 1.00 0.00 101 LEU A C 14
ATOM 24707 O O . LEU A 1 101 ? 1.098 -1.333 -8.339 1.00 0.00 101 LEU A O 14
ATOM 24723 N N . ALA A 1 102 ? 3.016 -2.273 -9.054 1.00 0.00 102 ALA A N 14
ATOM 24724 C CA . ALA A 1 102 ? 2.408 -3.058 -10.124 1.00 0.00 102 ALA A CA 14
ATOM 24725 C C . ALA A 1 102 ? 2.260 -4.499 -9.624 1.00 0.00 102 ALA A C 14
ATOM 24726 O O . ALA A 1 102 ? 3.025 -4.947 -8.768 1.00 0.00 102 ALA A O 14
ATOM 24733 N N . THR A 1 103 ? 1.273 -5.251 -10.102 1.00 0.00 103 THR A N 14
ATOM 24734 C CA . THR A 1 103 ? 1.145 -6.681 -9.959 1.00 0.00 103 THR A CA 14
ATOM 24735 C C . THR A 1 103 ? 0.156 -7.178 -11.010 1.00 0.00 103 THR A C 14
ATOM 24736 O O . THR A 1 103 ? -0.486 -6.382 -11.696 1.00 0.00 103 THR A O 14
ATOM 24747 N N . ALA A 1 104 ? -0.054 -8.495 -11.058 1.00 0.00 104 ALA A N 14
ATOM 24748 C CA . ALA A 1 104 ? -1.049 -9.113 -11.908 1.00 0.00 104 ALA A CA 14
ATOM 24749 C C . ALA A 1 104 ? -2.432 -8.474 -11.760 1.00 0.00 104 ALA A C 14
ATOM 24750 O O . ALA A 1 104 ? -3.135 -8.345 -12.763 1.00 0.00 104 ALA A O 14
ATOM 24757 N N . LYS A 1 105 ? -2.825 -8.083 -10.538 1.00 0.00 105 LYS A N 14
ATOM 24758 C CA . LYS A 1 105 ? -4.112 -7.442 -10.282 1.00 0.00 105 LYS A CA 14
ATOM 24759 C C . LYS A 1 105 ? -4.271 -6.124 -11.035 1.00 0.00 105 LYS A C 14
ATOM 24760 O O . LYS A 1 105 ? -5.127 -6.016 -11.915 1.00 0.00 105 LYS A O 14
ATOM 24779 N N . GLN A 1 106 ? -3.544 -5.104 -10.591 1.00 0.00 106 GLN A N 14
ATOM 24780 C CA . GLN A 1 106 ? -3.618 -3.714 -11.010 1.00 0.00 106 GLN A CA 14
ATOM 24781 C C . GLN A 1 106 ? -2.223 -3.123 -10.823 1.00 0.00 106 GLN A C 14
ATOM 24782 O O . GLN A 1 106 ? -1.336 -3.762 -10.253 1.00 0.00 106 GLN A O 14
ATOM 24796 N N . THR A 1 107 ? -2.071 -1.866 -11.216 1.00 0.00 107 THR A N 14
ATOM 24797 C CA . THR A 1 107 ? -0.979 -1.016 -10.790 1.00 0.00 107 THR A CA 14
ATOM 24798 C C . THR A 1 107 ? -1.602 0.106 -9.948 1.00 0.00 107 THR A C 14
ATOM 24799 O O . THR A 1 107 ? -2.781 0.425 -10.130 1.00 0.00 107 THR A O 14
ATOM 24810 N N . LEU A 1 108 ? -0.879 0.640 -8.967 1.00 0.00 108 LEU A N 14
ATOM 24811 C CA . LEU A 1 108 ? -1.368 1.645 -8.029 1.00 0.00 108 LEU A CA 14
ATOM 24812 C C . LEU A 1 108 ? -0.231 2.631 -7.810 1.00 0.00 108 LEU A C 14
ATOM 24813 O O . LEU A 1 108 ? 0.874 2.229 -7.427 1.00 0.00 108 LEU A O 14
ATOM 24829 N N . THR A 1 109 ? -0.495 3.906 -8.077 1.00 0.00 109 THR A N 14
ATOM 24830 C CA . THR A 1 109 ? 0.463 4.970 -7.858 1.00 0.00 109 THR A CA 14
ATOM 24831 C C . THR A 1 109 ? 0.261 5.476 -6.431 1.00 0.00 109 THR A C 14
ATOM 24832 O O . THR A 1 109 ? -0.839 5.912 -6.061 1.00 0.00 109 THR A O 14
ATOM 24843 N N . TYR A 1 110 ? 1.326 5.420 -5.633 1.00 0.00 110 TYR A N 14
ATOM 24844 C CA . TYR A 1 110 ? 1.345 5.973 -4.290 1.00 0.00 110 TYR A CA 14
ATOM 24845 C C . TYR A 1 110 ? 2.336 7.133 -4.252 1.00 0.00 110 TYR A C 14
ATOM 24846 O O . TYR A 1 110 ? 3.253 7.205 -5.072 1.00 0.00 110 TYR A O 14
ATOM 24864 N N . LYS A 1 111 ? 2.163 8.034 -3.286 1.00 0.00 111 LYS A N 14
ATOM 24865 C CA . LYS A 1 111 ? 2.921 9.273 -3.182 1.00 0.00 111 LYS A CA 14
ATOM 24866 C C . LYS A 1 111 ? 3.621 9.314 -1.832 1.00 0.00 111 LYS A C 14
ATOM 24867 O O . LYS A 1 111 ? 3.020 8.963 -0.816 1.00 0.00 111 LYS A O 14
ATOM 24886 N N . LEU A 1 112 ? 4.854 9.816 -1.825 1.00 0.00 112 LEU A N 14
ATOM 24887 C CA . LEU A 1 112 ? 5.696 10.129 -0.678 1.00 0.00 112 LEU A CA 14
ATOM 24888 C C . LEU A 1 112 ? 5.165 11.401 -0.005 1.00 0.00 112 LEU A C 14
ATOM 24889 O O . LEU A 1 112 ? 5.861 12.408 0.116 1.00 0.00 112 LEU A O 14
ATOM 24905 N N . ALA A 1 113 ? 3.887 11.411 0.350 1.00 0.00 113 ALA A N 14
ATOM 24906 C CA . ALA A 1 113 ? 3.285 12.501 1.090 1.00 0.00 113 ALA A CA 14
ATOM 24907 C C . ALA A 1 113 ? 3.381 12.094 2.550 1.00 0.00 113 ALA A C 14
ATOM 24908 O O . ALA A 1 113 ? 2.440 11.558 3.137 1.00 0.00 113 ALA A O 14
ATOM 24915 N N . ASP A 1 114 ? 4.568 12.291 3.110 1.00 0.00 114 ASP A N 14
ATOM 24916 C CA . ASP A 1 114 ? 4.962 11.798 4.421 1.00 0.00 114 ASP A CA 14
ATOM 24917 C C . ASP A 1 114 ? 4.564 12.798 5.493 1.00 0.00 114 ASP A C 14
ATOM 24918 O O . ASP A 1 114 ? 5.374 13.413 6.191 1.00 0.00 114 ASP A O 14
ATOM 24927 N N . LEU A 1 115 ? 3.255 13.000 5.576 1.00 0.00 115 LEU A N 14
ATOM 24928 C CA . LEU A 1 115 ? 2.631 14.036 6.382 1.00 0.00 115 LEU A CA 14
ATOM 24929 C C . LEU A 1 115 ? 2.502 13.601 7.846 1.00 0.00 115 LEU A C 14
ATOM 24930 O O . LEU A 1 115 ? 1.823 14.268 8.627 1.00 0.00 115 LEU A O 14
ATOM 24946 N N . MET A 1 116 ? 3.150 12.491 8.232 1.00 0.00 116 MET A N 14
ATOM 24947 C CA . MET A 1 116 ? 2.877 11.791 9.493 1.00 0.00 116 MET A CA 14
ATOM 24948 C C . MET A 1 116 ? 1.365 11.488 9.582 1.00 0.00 116 MET A C 14
ATOM 24949 O O . MET A 1 116 ? 0.721 11.357 8.540 1.00 0.00 116 MET A O 14
ATOM 24963 N N . ASN A 1 117 ? 0.789 11.239 10.762 1.00 0.00 117 ASN A N 14
ATOM 24964 C CA . ASN A 1 117 ? -0.566 10.693 10.867 1.00 0.00 117 ASN A CA 14
ATOM 24965 C C . ASN A 1 117 ? -1.599 11.667 10.312 1.00 0.00 117 ASN A C 14
ATOM 24966 O O . ASN A 1 117 ? -2.401 11.282 9.455 1.00 0.00 117 ASN A O 14
ATOM 24977 N N . MET A 1 1 ? 18.254 1.467 -8.532 1.00 0.00 1 MET A N 15
ATOM 24978 C CA . MET A 1 1 ? 17.395 0.393 -8.056 1.00 0.00 1 MET A CA 15
ATOM 24979 C C . MET A 1 1 ? 16.924 0.748 -6.645 1.00 0.00 1 MET A C 15
ATOM 24980 O O . MET A 1 1 ? 17.671 1.358 -5.875 1.00 0.00 1 MET A O 15
ATOM 24994 N N . VAL A 1 2 ? 15.692 0.372 -6.322 1.00 0.00 2 VAL A N 15
ATOM 24995 C CA . VAL A 1 2 ? 15.067 0.613 -5.030 1.00 0.00 2 VAL A CA 15
ATOM 24996 C C . VAL A 1 2 ? 15.860 -0.102 -3.925 1.00 0.00 2 VAL A C 15
ATOM 24997 O O . VAL A 1 2 ? 16.534 -1.104 -4.194 1.00 0.00 2 VAL A O 15
ATOM 25010 N N . THR A 1 3 ? 15.757 0.365 -2.675 1.00 0.00 3 THR A N 15
ATOM 25011 C CA . THR A 1 3 ? 16.300 -0.365 -1.531 1.00 0.00 3 THR A CA 15
ATOM 25012 C C . THR A 1 3 ? 15.307 -0.425 -0.368 1.00 0.00 3 THR A C 15
ATOM 25013 O O . THR A 1 3 ? 14.320 0.308 -0.366 1.00 0.00 3 THR A O 15
ATOM 25024 N N . PRO A 1 4 ? 15.529 -1.294 0.633 1.00 0.00 4 PRO A N 15
ATOM 25025 C CA . PRO A 1 4 ? 14.757 -1.298 1.871 1.00 0.00 4 PRO A CA 15
ATOM 25026 C C . PRO A 1 4 ? 14.906 -0.026 2.691 1.00 0.00 4 PRO A C 15
ATOM 25027 O O . PRO A 1 4 ? 13.967 0.386 3.378 1.00 0.00 4 PRO A O 15
ATOM 25038 N N . GLU A 1 5 ? 16.103 0.542 2.682 1.00 0.00 5 GLU A N 15
ATOM 25039 C CA . GLU A 1 5 ? 16.461 1.659 3.541 1.00 0.00 5 GLU A CA 15
ATOM 25040 C C . GLU A 1 5 ? 15.518 2.845 3.325 1.00 0.00 5 GLU A C 15
ATOM 25041 O O . GLU A 1 5 ? 14.951 3.370 4.283 1.00 0.00 5 GLU A O 15
ATOM 25053 N N . GLN A 1 6 ? 15.321 3.215 2.060 1.00 0.00 6 GLN A N 15
ATOM 25054 C CA . GLN A 1 6 ? 14.505 4.327 1.578 1.00 0.00 6 GLN A CA 15
ATOM 25055 C C . GLN A 1 6 ? 12.993 4.142 1.780 1.00 0.00 6 GLN A C 15
ATOM 25056 O O . GLN A 1 6 ? 12.212 4.867 1.155 1.00 0.00 6 GLN A O 15
ATOM 25070 N N . LEU A 1 7 ? 12.574 3.176 2.604 1.00 0.00 7 LEU A N 15
ATOM 25071 C CA . LEU A 1 7 ? 11.186 2.758 2.745 1.00 0.00 7 LEU A CA 15
ATOM 25072 C C . LEU A 1 7 ? 10.775 2.595 4.202 1.00 0.00 7 LEU A C 15
ATOM 25073 O O . LEU A 1 7 ? 9.755 3.156 4.593 1.00 0.00 7 LEU A O 15
ATOM 25089 N N . GLN A 1 8 ? 11.570 1.870 4.998 1.00 0.00 8 GLN A N 15
ATOM 25090 C CA . GLN A 1 8 ? 11.334 1.444 6.381 1.00 0.00 8 GLN A CA 15
ATOM 25091 C C . GLN A 1 8 ? 10.955 2.517 7.407 1.00 0.00 8 GLN A C 15
ATOM 25092 O O . GLN A 1 8 ? 10.740 2.163 8.560 1.00 0.00 8 GLN A O 15
ATOM 25106 N N . HIS A 1 9 ? 10.874 3.794 7.043 1.00 0.00 9 HIS A N 15
ATOM 25107 C CA . HIS A 1 9 ? 10.366 4.847 7.926 1.00 0.00 9 HIS A CA 15
ATOM 25108 C C . HIS A 1 9 ? 9.561 5.899 7.150 1.00 0.00 9 HIS A C 15
ATOM 25109 O O . HIS A 1 9 ? 9.275 6.970 7.691 1.00 0.00 9 HIS A O 15
ATOM 25123 N N . HIS A 1 10 ? 9.232 5.638 5.883 1.00 0.00 10 HIS A N 15
ATOM 25124 C CA . HIS A 1 10 ? 8.701 6.611 4.945 1.00 0.00 10 HIS A CA 15
ATOM 25125 C C . HIS A 1 10 ? 7.225 6.299 4.704 1.00 0.00 10 HIS A C 15
ATOM 25126 O O . HIS A 1 10 ? 6.888 5.233 4.180 1.00 0.00 10 HIS A O 15
ATOM 25140 N N . ARG A 1 11 ? 6.338 7.212 5.109 1.00 0.00 11 ARG A N 15
ATOM 25141 C CA . ARG A 1 11 ? 4.919 7.153 4.752 1.00 0.00 11 ARG A CA 15
ATOM 25142 C C . ARG A 1 11 ? 4.800 7.466 3.268 1.00 0.00 11 ARG A C 15
ATOM 25143 O O . ARG A 1 11 ? 5.437 8.394 2.765 1.00 0.00 11 ARG A O 15
ATOM 25164 N N . PHE A 1 12 ? 3.887 6.764 2.613 1.00 0.00 12 PHE A N 15
ATOM 25165 C CA . PHE A 1 12 ? 3.333 7.101 1.323 1.00 0.00 12 PHE A CA 15
ATOM 25166 C C . PHE A 1 12 ? 1.807 7.140 1.462 1.00 0.00 12 PHE A C 15
ATOM 25167 O O . PHE A 1 12 ? 1.234 6.641 2.432 1.00 0.00 12 PHE A O 15
ATOM 25184 N N . VAL A 1 13 ? 1.123 7.732 0.484 1.00 0.00 13 VAL A N 15
ATOM 25185 C CA . VAL A 1 13 ? -0.335 7.879 0.471 1.00 0.00 13 VAL A CA 15
ATOM 25186 C C . VAL A 1 13 ? -0.828 7.491 -0.912 1.00 0.00 13 VAL A C 15
ATOM 25187 O O . VAL A 1 13 ? -0.082 7.693 -1.876 1.00 0.00 13 VAL A O 15
ATOM 25200 N N . LEU A 1 14 ? -2.029 6.903 -1.009 1.00 0.00 14 LEU A N 15
ATOM 25201 C CA . LEU A 1 14 ? -2.546 6.404 -2.273 1.00 0.00 14 LEU A CA 15
ATOM 25202 C C . LEU A 1 14 ? -3.004 7.577 -3.131 1.00 0.00 14 LEU A C 15
ATOM 25203 O O . LEU A 1 14 ? -4.136 8.044 -3.009 1.00 0.00 14 LEU A O 15
ATOM 25219 N N . G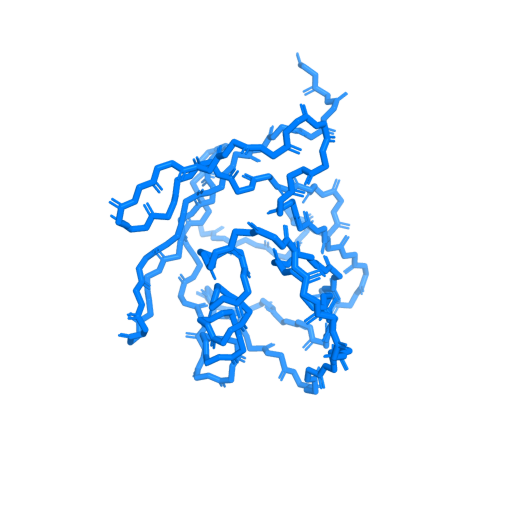LU A 1 15 ? -2.096 8.086 -3.955 1.00 0.00 15 GLU A N 15
ATOM 25220 C CA . GLU A 1 15 ? -2.312 9.241 -4.812 1.00 0.00 15 GLU A CA 15
ATOM 25221 C C . GLU A 1 15 ? -3.355 8.899 -5.877 1.00 0.00 15 GLU A C 15
ATOM 25222 O O . GLU A 1 15 ? -4.242 9.711 -6.165 1.00 0.00 15 GLU A O 15
ATOM 25234 N N . SER A 1 16 ? -3.249 7.695 -6.449 1.00 0.00 16 SER A N 15
ATOM 25235 C CA . SER A 1 16 ? -4.077 7.264 -7.557 1.00 0.00 16 SER A CA 15
ATOM 25236 C C . SER A 1 16 ? -4.052 5.742 -7.706 1.00 0.00 16 SER A C 15
ATOM 25237 O O . SER A 1 16 ? -3.078 5.072 -7.356 1.00 0.00 16 SER A O 15
ATOM 25245 N N . VAL A 1 17 ? -5.126 5.186 -8.261 1.00 0.00 17 VAL A N 15
ATOM 25246 C CA . VAL A 1 17 ? -5.297 3.756 -8.480 1.00 0.00 17 VAL A CA 15
ATOM 25247 C C . VAL A 1 17 ? -5.391 3.543 -9.991 1.00 0.00 17 VAL A C 15
ATOM 25248 O O . VAL A 1 17 ? -5.713 4.482 -10.726 1.00 0.00 17 VAL A O 15
ATOM 25261 N N . ASN A 1 18 ? -5.168 2.309 -10.456 1.00 0.00 18 ASN A N 15
ATOM 25262 C CA . ASN A 1 18 ? -5.291 1.953 -11.867 1.00 0.00 18 ASN A CA 15
ATOM 25263 C C . ASN A 1 18 ? -6.626 2.400 -12.452 1.00 0.00 18 ASN A C 15
ATOM 25264 O O . ASN A 1 18 ? -6.677 2.885 -13.581 1.00 0.00 18 ASN A O 15
ATOM 25275 N N . GLY A 1 19 ? -7.695 2.202 -11.680 1.00 0.00 19 GLY A N 15
ATOM 25276 C CA . GLY A 1 19 ? -9.025 2.665 -12.007 1.00 0.00 19 GLY A CA 15
ATOM 25277 C C . GLY A 1 19 ? -9.047 4.188 -12.085 1.00 0.00 19 GLY A C 15
ATOM 25278 O O . GLY A 1 19 ? -9.200 4.739 -13.174 1.00 0.00 19 GLY A O 15
ATOM 25282 N N . LYS A 1 20 ? -8.969 4.864 -10.940 1.00 0.00 20 LYS A N 15
ATOM 25283 C CA . LYS A 1 20 ? -9.139 6.296 -10.724 1.00 0.00 20 LYS A CA 15
ATOM 25284 C C . LYS A 1 20 ? -8.613 6.639 -9.335 1.00 0.00 20 LYS A C 15
ATOM 25285 O O . LYS A 1 20 ? -8.318 5.709 -8.583 1.00 0.00 20 LYS A O 15
ATOM 25304 N N . PRO A 1 21 ? -8.408 7.919 -8.983 1.00 0.00 21 PRO A N 15
ATOM 25305 C CA . PRO A 1 21 ? -8.065 8.266 -7.612 1.00 0.00 21 PRO A CA 15
ATOM 25306 C C . PRO A 1 21 ? -9.160 7.797 -6.644 1.00 0.00 21 PRO A C 15
ATOM 25307 O O . PRO A 1 21 ? -10.250 7.362 -7.034 1.00 0.00 21 PRO A O 15
ATOM 25318 N N . VAL A 1 22 ? -8.845 7.868 -5.357 1.00 0.00 22 VAL A N 15
ATOM 25319 C CA . VAL A 1 22 ? -9.775 7.574 -4.271 1.00 0.00 22 VAL A CA 15
ATOM 25320 C C . VAL A 1 22 ? -10.171 8.910 -3.646 1.00 0.00 22 VAL A C 15
ATOM 25321 O O . VAL A 1 22 ? -9.474 9.904 -3.848 1.00 0.00 22 VAL A O 15
ATOM 25334 N N . THR A 1 23 ? -11.260 8.956 -2.885 1.00 0.00 23 THR A N 15
ATOM 25335 C CA . THR A 1 23 ? -11.837 10.183 -2.350 1.00 0.00 23 THR A CA 15
ATOM 25336 C C . THR A 1 23 ? -12.231 9.940 -0.897 1.00 0.00 23 THR A C 15
ATOM 25337 O O . THR A 1 23 ? -13.370 9.590 -0.580 1.00 0.00 23 THR A O 15
ATOM 25348 N N . SER A 1 24 ? -11.240 10.026 -0.021 1.00 0.00 24 SER A N 15
ATOM 25349 C CA . SER A 1 24 ? -11.340 9.750 1.403 1.00 0.00 24 SER A CA 15
ATOM 25350 C C . SER A 1 24 ? -10.750 10.944 2.134 1.00 0.00 24 SER A C 15
ATOM 25351 O O . SER A 1 24 ? -9.531 11.099 2.202 1.00 0.00 24 SER A O 15
ATOM 25359 N N . ASP A 1 25 ? -11.627 11.810 2.627 1.00 0.00 25 ASP A N 15
ATOM 25360 C CA . ASP A 1 25 ? -11.302 13.092 3.262 1.00 0.00 25 ASP A CA 15
ATOM 25361 C C . ASP A 1 25 ? -10.748 12.911 4.677 1.00 0.00 25 ASP A C 15
ATOM 25362 O O . ASP A 1 25 ? -10.217 13.850 5.265 1.00 0.00 25 ASP A O 15
ATOM 25371 N N . LYS A 1 26 ? -10.941 11.723 5.250 1.00 0.00 26 LYS A N 15
ATOM 25372 C CA . LYS A 1 26 ? -10.605 11.357 6.610 1.00 0.00 26 LYS A CA 15
ATOM 25373 C C . LYS A 1 26 ? -10.132 9.914 6.544 1.00 0.00 26 LYS A C 15
ATOM 25374 O O . LYS A 1 26 ? -10.794 9.101 5.892 1.00 0.00 26 LYS A O 15
ATOM 25393 N N . ASN A 1 27 ? -9.051 9.590 7.247 1.00 0.00 27 ASN A N 15
ATOM 25394 C CA . ASN A 1 27 ? -8.452 8.255 7.334 1.00 0.00 27 ASN A CA 15
ATOM 25395 C C . ASN A 1 27 ? -8.363 7.599 5.936 1.00 0.00 27 ASN A C 15
ATOM 25396 O O . ASN A 1 27 ? -9.057 6.607 5.675 1.00 0.00 27 ASN A O 15
ATOM 25407 N N . PRO A 1 28 ? -7.539 8.132 5.015 1.00 0.00 28 PRO A N 15
ATOM 25408 C CA . PRO A 1 28 ? -7.429 7.649 3.640 1.00 0.00 28 PRO A CA 15
ATOM 25409 C C . PRO A 1 28 ? -6.851 6.234 3.554 1.00 0.00 28 PRO A C 15
ATOM 25410 O O . PRO A 1 28 ? -6.373 5.702 4.561 1.00 0.00 28 PRO A O 15
ATOM 25421 N N . PRO A 1 29 ? -6.812 5.618 2.358 1.00 0.00 29 PRO A N 15
ATOM 25422 C CA . PRO A 1 29 ? -5.882 4.540 2.103 1.00 0.00 29 PRO A CA 15
ATOM 25423 C C . PRO A 1 29 ? -4.470 5.137 1.975 1.00 0.00 29 PRO A C 15
ATOM 25424 O O . PRO A 1 29 ? -4.063 5.611 0.915 1.00 0.00 29 PRO A O 15
ATOM 25435 N N . GLU A 1 30 ? -3.713 5.172 3.064 1.00 0.00 30 GLU A N 15
ATOM 25436 C CA . GLU A 1 30 ? -2.280 5.468 3.018 1.00 0.00 30 GLU A CA 15
ATOM 25437 C C . GLU A 1 30 ? -1.482 4.162 3.059 1.00 0.00 30 GLU A C 15
ATOM 25438 O O . GLU A 1 30 ? -2.065 3.080 3.165 1.00 0.00 30 GLU A O 15
ATOM 25450 N N . ILE A 1 31 ? -0.157 4.209 2.979 1.00 0.00 31 ILE A N 15
ATOM 25451 C CA . ILE A 1 31 ? 0.661 3.030 3.197 1.00 0.00 31 ILE A CA 15
ATOM 25452 C C . ILE A 1 31 ? 1.970 3.506 3.828 1.00 0.00 31 ILE A C 15
ATOM 25453 O O . ILE A 1 31 ? 2.736 4.239 3.206 1.00 0.00 31 ILE A O 15
ATOM 25469 N N . SER A 1 32 ? 2.217 3.118 5.071 1.00 0.00 32 SER A N 15
ATOM 25470 C CA . SER A 1 32 ? 3.478 3.402 5.746 1.00 0.00 32 SER A CA 15
ATOM 25471 C C . SER A 1 32 ? 4.180 2.092 6.047 1.00 0.00 32 SER A C 15
ATOM 25472 O O . SER A 1 32 ? 3.528 1.042 6.119 1.00 0.00 32 SER A O 15
ATOM 25480 N N . PHE A 1 33 ? 5.489 2.163 6.267 1.00 0.00 33 PHE A N 15
ATOM 25481 C CA . PHE A 1 33 ? 6.280 1.013 6.652 1.00 0.00 33 PHE A CA 15
ATOM 25482 C C . PHE A 1 33 ? 7.119 1.392 7.858 1.00 0.00 33 PHE A C 15
ATOM 25483 O O . PHE A 1 33 ? 7.403 2.578 8.045 1.00 0.00 33 PHE A O 15
ATOM 25500 N N . GLY A 1 34 ? 7.467 0.413 8.691 1.00 0.00 34 GLY A N 15
ATOM 25501 C CA . GLY A 1 34 ? 8.420 0.585 9.783 1.00 0.00 34 GLY A CA 15
ATOM 25502 C C . GLY A 1 34 ? 9.615 -0.320 9.561 1.00 0.00 34 GLY A C 15
ATOM 25503 O O . GLY A 1 34 ? 9.687 -1.057 8.579 1.00 0.00 34 GLY A O 15
ATOM 25507 N N . GLU A 1 35 ? 10.533 -0.269 10.514 1.00 0.00 35 GLU A N 15
ATOM 25508 C CA . GLU A 1 35 ? 11.941 -0.639 10.443 1.00 0.00 35 GLU A CA 15
ATOM 25509 C C . GLU A 1 35 ? 12.142 -2.127 10.147 1.00 0.00 35 GLU A C 15
ATOM 25510 O O . GLU A 1 35 ? 13.122 -2.525 9.528 1.00 0.00 35 GLU A O 15
ATOM 25522 N N . LYS A 1 36 ? 11.158 -2.942 10.519 1.00 0.00 36 LYS A N 15
ATOM 25523 C CA . LYS A 1 36 ? 10.996 -4.347 10.267 1.00 0.00 36 LYS A CA 15
ATOM 25524 C C . LYS A 1 36 ? 10.337 -4.677 8.913 1.00 0.00 36 LYS A C 15
ATOM 25525 O O . LYS A 1 36 ? 9.861 -5.801 8.759 1.00 0.00 36 LYS A O 15
ATOM 25544 N N . MET A 1 37 ? 10.219 -3.718 7.981 1.00 0.00 37 MET A N 15
ATOM 25545 C CA . MET A 1 37 ? 9.421 -3.767 6.741 1.00 0.00 37 MET A CA 15
ATOM 25546 C C . MET A 1 37 ? 7.908 -3.958 7.016 1.00 0.00 37 MET A C 15
ATOM 25547 O O . MET A 1 37 ? 7.159 -4.324 6.108 1.00 0.00 37 MET A O 15
ATOM 25561 N N . MET A 1 38 ? 7.418 -3.764 8.251 1.00 0.00 38 MET A N 15
ATOM 25562 C CA . MET A 1 38 ? 5.991 -3.878 8.573 1.00 0.00 38 MET A CA 15
ATOM 25563 C C . MET A 1 38 ? 5.163 -2.975 7.668 1.00 0.00 38 MET A C 15
ATOM 25564 O O . MET A 1 38 ? 5.669 -1.994 7.131 1.00 0.00 38 MET A O 15
ATOM 25578 N N . ILE A 1 39 ? 3.875 -3.267 7.572 1.00 0.00 39 ILE A N 15
ATOM 25579 C CA . ILE A 1 39 ? 2.923 -2.569 6.729 1.00 0.00 39 ILE A CA 15
ATOM 25580 C C . ILE A 1 39 ? 1.716 -2.280 7.625 1.00 0.00 39 ILE A C 15
ATOM 25581 O O . ILE A 1 39 ? 1.123 -3.219 8.159 1.00 0.00 39 ILE A O 15
ATOM 25597 N N . SER A 1 40 ? 1.364 -1.004 7.793 1.00 0.00 40 SER A N 15
ATOM 25598 C CA . SER A 1 40 ? 0.322 -0.510 8.685 1.00 0.00 40 SER A CA 15
ATOM 25599 C C . SER A 1 40 ? -0.606 0.417 7.888 1.00 0.00 40 SER A C 15
ATOM 25600 O O . SER A 1 40 ? -0.370 1.625 7.803 1.00 0.00 40 SER A O 15
ATOM 25608 N N . GLY A 1 41 ? -1.646 -0.145 7.273 1.00 0.00 41 GLY A N 15
ATOM 25609 C CA . GLY A 1 41 ? -2.549 0.563 6.370 1.00 0.00 41 GLY A CA 15
ATOM 25610 C C . GLY A 1 41 ? -4.015 0.206 6.667 1.00 0.00 41 GLY A C 15
ATOM 25611 O O . GLY A 1 41 ? -4.340 -0.334 7.730 1.00 0.00 41 GLY A O 15
ATOM 25615 N N . SER A 1 42 ? -4.921 0.584 5.766 1.00 0.00 42 SER A N 15
ATOM 25616 C CA . SER A 1 42 ? -6.355 0.335 5.771 1.00 0.00 42 SER A CA 15
ATOM 25617 C C . SER A 1 42 ? -6.934 0.792 4.425 1.00 0.00 42 SER A C 15
ATOM 25618 O O . SER A 1 42 ? -7.295 1.959 4.250 1.00 0.00 42 SER A O 15
ATOM 25626 N N . MET A 1 43 ? -7.035 -0.128 3.459 1.00 0.00 43 MET A N 15
ATOM 25627 C CA . MET A 1 43 ? -7.747 0.137 2.214 1.00 0.00 43 MET A CA 15
ATOM 25628 C C . MET A 1 43 ? -9.218 0.376 2.535 1.00 0.00 43 MET A C 15
ATOM 25629 O O . MET A 1 43 ? -9.774 1.405 2.151 1.00 0.00 43 MET A O 15
ATOM 25643 N N . CYS A 1 44 ? -9.831 -0.535 3.291 1.00 0.00 44 CYS A N 15
ATOM 25644 C CA . CYS A 1 44 ? -11.148 -0.318 3.860 1.00 0.00 44 CYS A CA 15
ATOM 25645 C C . CYS A 1 44 ? -11.224 -1.066 5.174 1.00 0.00 44 CYS A C 15
ATOM 25646 O O . CYS A 1 44 ? -11.305 -0.464 6.241 1.00 0.00 44 CYS A O 15
ATOM 25653 N N . ASN A 1 45 ? -11.169 -2.393 5.083 1.00 0.00 45 ASN A N 15
ATOM 25654 C CA . ASN A 1 45 ? -11.366 -3.373 6.148 1.00 0.00 45 ASN A CA 15
ATOM 25655 C C . ASN A 1 45 ? -10.155 -3.476 7.084 1.00 0.00 45 ASN A C 15
ATOM 25656 O O . ASN A 1 45 ? -10.038 -4.456 7.814 1.00 0.00 45 ASN A O 15
ATOM 25667 N N . ARG A 1 46 ? -9.248 -2.495 7.089 1.00 0.00 46 ARG A N 15
ATOM 25668 C CA . ARG A 1 46 ? -7.900 -2.577 7.652 1.00 0.00 46 ARG A CA 15
ATOM 25669 C C . ARG A 1 46 ? -7.062 -3.645 6.949 1.00 0.00 46 ARG A C 15
ATOM 25670 O O . ARG A 1 46 ? -7.587 -4.507 6.242 1.00 0.00 46 ARG A O 15
ATOM 25691 N N . PHE A 1 47 ? -5.743 -3.565 7.090 1.00 0.00 47 PHE A N 15
ATOM 25692 C CA . PHE A 1 47 ? -4.854 -4.713 7.001 1.00 0.00 47 PHE A CA 15
ATOM 25693 C C . PHE A 1 47 ? -3.556 -4.347 7.719 1.00 0.00 47 PHE A C 15
ATOM 25694 O O . PHE A 1 47 ? -3.257 -3.160 7.857 1.00 0.00 47 PHE A O 15
ATOM 25711 N N . SER A 1 48 ? -2.761 -5.338 8.129 1.00 0.00 48 SER A N 15
ATOM 25712 C CA . SER A 1 48 ? -1.344 -5.157 8.456 1.00 0.00 48 SER A CA 15
ATOM 25713 C C . SER A 1 48 ? -0.614 -6.473 8.199 1.00 0.00 48 SER A C 15
ATOM 25714 O O . SER A 1 48 ? -1.240 -7.538 8.265 1.00 0.00 48 SER A O 15
ATOM 25722 N N . GLY A 1 49 ? 0.702 -6.456 8.004 1.00 0.00 49 GLY A N 15
ATOM 25723 C CA . GLY A 1 49 ? 1.472 -7.667 7.762 1.00 0.00 49 GLY A CA 15
ATOM 25724 C C . GLY A 1 49 ? 2.949 -7.331 7.633 1.00 0.00 49 GLY A C 15
ATOM 25725 O O . GLY A 1 49 ? 3.314 -6.159 7.530 1.00 0.00 49 GLY A O 15
ATOM 25729 N N . GLU A 1 50 ? 3.807 -8.343 7.682 1.00 0.00 50 GLU A N 15
ATOM 25730 C CA . GLU A 1 50 ? 5.244 -8.160 7.639 1.00 0.00 50 GLU A CA 15
ATOM 25731 C C . GLU A 1 50 ? 5.663 -8.161 6.179 1.00 0.00 50 GLU A C 15
ATOM 25732 O O . GLU A 1 50 ? 5.780 -9.215 5.549 1.00 0.00 50 GLU A O 15
ATOM 25744 N N . GLY A 1 51 ? 5.835 -6.966 5.628 1.00 0.00 51 GLY A N 15
ATOM 25745 C CA . GLY A 1 51 ? 6.397 -6.796 4.291 1.00 0.00 51 GLY A CA 15
ATOM 25746 C C . GLY A 1 51 ? 7.808 -7.379 4.172 1.00 0.00 51 GLY A C 15
ATOM 25747 O O . GLY A 1 51 ? 8.443 -7.727 5.177 1.00 0.00 51 GLY A O 15
ATOM 25751 N N . LYS A 1 52 ? 8.336 -7.466 2.945 1.00 0.00 52 LYS A N 15
ATOM 25752 C CA . LYS A 1 52 ? 9.742 -7.792 2.713 1.00 0.00 52 LYS A CA 15
ATOM 25753 C C . LYS A 1 52 ? 10.219 -7.246 1.372 1.00 0.00 52 LYS A C 15
ATOM 25754 O O . LYS A 1 52 ? 9.483 -7.309 0.382 1.00 0.00 52 LYS A O 15
ATOM 25773 N N . LEU A 1 53 ? 11.495 -6.860 1.321 1.00 0.00 53 LEU A N 15
ATOM 25774 C CA . LEU A 1 53 ? 12.263 -6.493 0.144 1.00 0.00 53 LEU A CA 15
ATOM 25775 C C . LEU A 1 53 ? 13.612 -7.183 0.246 1.00 0.00 53 LEU A C 15
ATOM 25776 O O . LEU A 1 53 ? 14.186 -7.253 1.332 1.00 0.00 53 LEU A O 15
ATOM 25792 N N . SER A 1 54 ? 14.098 -7.688 -0.882 1.00 0.00 54 SER A N 15
ATOM 25793 C CA . SER A 1 54 ? 15.484 -8.090 -1.105 1.00 0.00 54 SER A CA 15
ATOM 25794 C C . SER A 1 54 ? 15.774 -8.203 -2.614 1.00 0.00 54 SER A C 15
ATOM 25795 O O . SER A 1 54 ? 16.938 -8.194 -3.028 1.00 0.00 54 SER A O 15
ATOM 25803 N N . ASN A 1 55 ? 14.726 -8.234 -3.452 1.00 0.00 55 ASN A N 15
ATOM 25804 C CA . ASN A 1 55 ? 14.809 -8.536 -4.877 1.00 0.00 55 ASN A CA 15
ATOM 25805 C C . ASN A 1 55 ? 14.224 -7.422 -5.766 1.00 0.00 55 ASN A C 15
ATOM 25806 O O . ASN A 1 55 ? 13.956 -7.678 -6.940 1.00 0.00 55 ASN A O 15
ATOM 25817 N N . GLY A 1 56 ? 13.969 -6.212 -5.256 1.00 0.00 56 GLY A N 15
ATOM 25818 C CA . GLY A 1 56 ? 13.263 -5.148 -5.985 1.00 0.00 56 GLY A CA 15
ATOM 25819 C C . GLY A 1 56 ? 11.765 -5.433 -6.142 1.00 0.00 56 GLY A C 15
ATOM 25820 O O . GLY A 1 56 ? 11.109 -4.867 -7.011 1.00 0.00 56 GLY A O 15
ATOM 25824 N N . GLU A 1 57 ? 11.214 -6.320 -5.310 1.00 0.00 57 GLU A N 15
ATOM 25825 C CA . GLU A 1 57 ? 9.829 -6.764 -5.355 1.00 0.00 57 GLU A CA 15
ATOM 25826 C C . GLU A 1 57 ? 9.244 -6.640 -3.935 1.00 0.00 57 GLU A C 15
ATOM 25827 O O . GLU A 1 57 ? 9.999 -6.798 -2.967 1.00 0.00 57 GLU A O 15
ATOM 25839 N N . LEU A 1 58 ? 7.937 -6.389 -3.777 1.00 0.00 58 LEU A N 15
ATOM 25840 C CA . LEU A 1 58 ? 7.275 -6.305 -2.473 1.00 0.00 58 LEU A CA 15
ATOM 25841 C C . LEU A 1 58 ? 6.276 -7.444 -2.349 1.00 0.00 58 LEU A C 15
ATOM 25842 O O . LEU A 1 58 ? 5.353 -7.541 -3.161 1.00 0.00 58 LEU A O 15
ATOM 25858 N N . THR A 1 59 ? 6.419 -8.231 -1.291 1.00 0.00 59 THR A N 15
ATOM 25859 C CA . THR A 1 59 ? 5.475 -9.243 -0.839 1.00 0.00 59 THR A CA 15
ATOM 25860 C C . THR A 1 59 ? 5.056 -8.965 0.607 1.00 0.00 59 THR A C 15
ATOM 25861 O O . THR A 1 59 ? 5.753 -8.274 1.359 1.00 0.00 59 THR A O 15
ATOM 25872 N N . ALA A 1 60 ? 3.914 -9.534 0.989 1.00 0.00 60 ALA A N 15
ATOM 25873 C CA . ALA A 1 60 ? 3.472 -9.734 2.356 1.00 0.00 60 ALA A CA 15
ATOM 25874 C C . ALA A 1 60 ? 4.102 -10.954 3.027 1.00 0.00 60 ALA A C 15
ATOM 25875 O O . ALA A 1 60 ? 4.611 -11.876 2.387 1.00 0.00 60 ALA A O 15
ATOM 25882 N N . LYS A 1 61 ? 3.876 -11.022 4.338 1.00 0.00 61 LYS A N 15
ATOM 25883 C CA . LYS A 1 61 ? 3.720 -12.228 5.112 1.00 0.00 61 LYS A CA 15
ATOM 25884 C C . LYS A 1 61 ? 2.524 -11.965 6.028 1.00 0.00 61 LYS A C 15
ATOM 25885 O O . LYS A 1 61 ? 2.531 -10.989 6.785 1.00 0.00 61 LYS A O 15
ATOM 25904 N N . GLY A 1 62 ? 1.489 -12.794 5.935 1.00 0.00 62 GLY A N 15
ATOM 25905 C CA . GLY A 1 62 ? 0.480 -12.941 6.976 1.00 0.00 62 GLY A CA 15
ATOM 25906 C C . GLY A 1 62 ? -0.845 -12.259 6.649 1.00 0.00 62 GLY A C 15
ATOM 25907 O O . GLY A 1 62 ? -1.866 -12.948 6.598 1.00 0.00 62 GLY A O 15
ATOM 25911 N N . LEU A 1 63 ? -0.849 -10.932 6.465 1.00 0.00 63 LEU A N 15
ATOM 25912 C CA . LEU A 1 63 ? -1.992 -10.054 6.235 1.00 0.00 63 LEU A CA 15
ATOM 25913 C C . LEU A 1 63 ? -3.183 -10.335 7.170 1.00 0.00 63 LEU A C 15
ATOM 25914 O O . LEU A 1 63 ? -4.090 -11.114 6.873 1.00 0.00 63 LEU A O 15
ATOM 25930 N N . ALA A 1 64 ? -3.182 -9.702 8.340 1.00 0.00 64 ALA A N 15
ATOM 25931 C CA . ALA A 1 64 ? -4.399 -9.569 9.139 1.00 0.00 64 ALA A CA 15
ATOM 25932 C C . ALA A 1 64 ? -5.303 -8.568 8.418 1.00 0.00 64 ALA A C 15
ATOM 25933 O O . ALA A 1 64 ? -4.773 -7.637 7.818 1.00 0.00 64 ALA A O 15
ATOM 25940 N N . MET A 1 65 ? -6.627 -8.720 8.496 1.00 0.00 65 MET A N 15
ATOM 25941 C CA . MET A 1 65 ? -7.650 -7.808 7.968 1.00 0.00 65 MET A CA 15
ATOM 25942 C C . MET A 1 65 ? -8.865 -7.870 8.916 1.00 0.00 65 MET A C 15
ATOM 25943 O O . MET A 1 65 ? -8.739 -8.413 10.021 1.00 0.00 65 MET A O 15
ATOM 25957 N N . THR A 1 66 ? -10.004 -7.266 8.562 1.00 0.00 66 THR A N 15
ATOM 25958 C CA . THR A 1 66 ? -11.244 -7.310 9.342 1.00 0.00 66 THR A CA 15
ATOM 25959 C C . THR A 1 66 ? -12.454 -7.482 8.395 1.00 0.00 66 THR A C 15
ATOM 25960 O O . THR A 1 66 ? -12.278 -7.729 7.202 1.00 0.00 66 THR A O 15
ATOM 25971 N N . ARG A 1 67 ? -13.689 -7.318 8.889 1.00 0.00 67 ARG A N 15
ATOM 25972 C CA . ARG A 1 67 ? -14.963 -7.395 8.153 1.00 0.00 67 ARG A CA 15
ATOM 25973 C C . ARG A 1 67 ? -15.741 -6.071 8.212 1.00 0.00 67 ARG A C 15
ATOM 25974 O O . ARG A 1 67 ? -16.976 -6.064 8.203 1.00 0.00 67 ARG A O 15
ATOM 25995 N N . MET A 1 68 ? -15.057 -4.936 8.343 1.00 0.00 68 MET A N 15
ATOM 25996 C CA . MET A 1 68 ? -15.712 -3.625 8.379 1.00 0.00 68 MET A CA 15
ATOM 25997 C C . MET A 1 68 ? -16.168 -3.233 6.960 1.00 0.00 68 MET A C 15
ATOM 25998 O O . MET A 1 68 ? -16.179 -4.067 6.052 1.00 0.00 68 MET A O 15
ATOM 26012 N N . MET A 1 69 ? -16.596 -1.985 6.757 1.00 0.00 69 MET A N 15
ATOM 26013 C CA . MET A 1 69 ? -16.952 -1.410 5.463 1.00 0.00 69 MET A CA 15
ATOM 26014 C C . MET A 1 69 ? -16.664 0.084 5.471 1.00 0.00 69 MET A C 15
ATOM 26015 O O . MET A 1 69 ? -16.265 0.633 6.498 1.00 0.00 69 MET A O 15
ATOM 26029 N N . CYS A 1 70 ? -16.873 0.741 4.336 1.00 0.00 70 CYS A N 15
ATOM 26030 C CA . CYS A 1 70 ? -16.651 2.169 4.164 1.00 0.00 70 CYS A CA 15
ATOM 26031 C C . CYS A 1 70 ? -17.828 2.843 3.441 1.00 0.00 70 CYS A C 15
ATOM 26032 O O . CYS A 1 70 ? -17.682 3.943 2.910 1.00 0.00 70 CYS A O 15
ATOM 26039 N N . ALA A 1 71 ? -18.972 2.159 3.361 1.00 0.00 71 ALA A N 15
ATOM 26040 C CA . ALA A 1 71 ? -20.192 2.445 2.606 1.00 0.00 71 ALA A CA 15
ATOM 26041 C C . ALA A 1 71 ? -20.018 2.522 1.081 1.00 0.00 71 ALA A C 15
ATOM 26042 O O . ALA A 1 71 ? -20.966 2.253 0.339 1.00 0.00 71 ALA A O 15
ATOM 26049 N N . ASN A 1 72 ? -18.819 2.850 0.600 1.00 0.00 72 ASN A N 15
ATOM 26050 C CA . ASN A 1 72 ? -18.528 3.031 -0.817 1.00 0.00 72 ASN A CA 15
ATOM 26051 C C . ASN A 1 72 ? -17.934 1.749 -1.407 1.00 0.00 72 ASN A C 15
ATOM 26052 O O . ASN A 1 72 ? -17.170 1.077 -0.706 1.00 0.00 72 ASN A O 15
ATOM 26063 N N . PRO A 1 73 ? -18.228 1.389 -2.670 1.00 0.00 73 PRO A N 15
ATOM 26064 C CA . PRO A 1 73 ? -17.781 0.120 -3.238 1.00 0.00 73 PRO A CA 15
ATOM 26065 C C . PRO A 1 73 ? -16.287 0.122 -3.556 1.00 0.00 73 PRO A C 15
ATOM 26066 O O . PRO A 1 73 ? -15.633 -0.884 -3.316 1.00 0.00 73 PRO A O 15
ATOM 26077 N N . GLN A 1 74 ? -15.729 1.238 -4.049 1.00 0.00 74 GLN A N 15
ATOM 26078 C CA . GLN A 1 74 ? -14.316 1.329 -4.417 1.00 0.00 74 GLN A CA 15
ATOM 26079 C C . GLN A 1 74 ? -13.425 0.871 -3.258 1.00 0.00 74 GLN A C 15
ATOM 26080 O O . GLN A 1 74 ? -12.516 0.076 -3.456 1.00 0.00 74 GLN A O 15
ATOM 26094 N N . LEU A 1 75 ? -13.700 1.337 -2.039 1.00 0.00 75 LEU A N 15
ATOM 26095 C CA . LEU A 1 75 ? -12.904 0.966 -0.878 1.00 0.00 75 LEU A CA 15
ATOM 26096 C C . LEU A 1 75 ? -13.044 -0.526 -0.550 1.00 0.00 75 LEU A C 15
ATOM 26097 O O . LEU A 1 75 ? -12.061 -1.153 -0.167 1.00 0.00 75 LEU A O 15
ATOM 26113 N N . ASN A 1 76 ? -14.235 -1.112 -0.701 1.00 0.00 76 ASN A N 15
ATOM 26114 C CA . ASN A 1 76 ? -14.469 -2.524 -0.381 1.00 0.00 76 ASN A CA 15
ATOM 26115 C C . ASN A 1 76 ? -13.896 -3.450 -1.456 1.00 0.00 76 ASN A C 15
ATOM 26116 O O . ASN A 1 76 ? -13.510 -4.574 -1.161 1.00 0.00 76 ASN A O 15
ATOM 26127 N N . GLU A 1 77 ? -13.826 -2.993 -2.703 1.00 0.00 77 GLU A N 15
ATOM 26128 C CA . GLU A 1 77 ? -13.072 -3.616 -3.780 1.00 0.00 77 GLU A CA 15
ATOM 26129 C C . GLU A 1 77 ? -11.576 -3.537 -3.453 1.00 0.00 77 GLU A C 15
ATOM 26130 O O . GLU A 1 77 ? -10.800 -4.453 -3.741 1.00 0.00 77 GLU A O 15
ATOM 26142 N N . LEU A 1 78 ? -11.143 -2.433 -2.840 1.00 0.00 78 LEU A N 15
ATOM 26143 C CA . LEU A 1 78 ? -9.738 -2.227 -2.532 1.00 0.00 78 LEU A CA 15
ATOM 26144 C C . LEU A 1 78 ? -9.216 -3.138 -1.417 1.00 0.00 78 LEU A C 15
ATOM 26145 O O . LEU A 1 78 ? -8.001 -3.296 -1.309 1.00 0.00 78 LEU A O 15
ATOM 26161 N N . ASP A 1 79 ? -10.099 -3.808 -0.670 1.00 0.00 79 ASP A N 15
ATOM 26162 C CA . ASP A 1 79 ? -9.774 -4.953 0.175 1.00 0.00 79 ASP A CA 15
ATOM 26163 C C . ASP A 1 79 ? -9.037 -6.021 -0.625 1.00 0.00 79 ASP A C 15
ATOM 26164 O O . ASP A 1 79 ? -7.905 -6.363 -0.282 1.00 0.00 79 ASP A O 15
ATOM 26173 N N . ASN A 1 80 ? -9.647 -6.530 -1.702 1.00 0.00 80 ASN A N 15
ATOM 26174 C CA . ASN A 1 80 ? -9.094 -7.639 -2.444 1.00 0.00 80 ASN A CA 15
ATOM 26175 C C . ASN A 1 80 ? -7.924 -7.155 -3.290 1.00 0.00 80 ASN A C 15
ATOM 26176 O O . ASN A 1 80 ? -6.899 -7.829 -3.352 1.00 0.00 80 ASN A O 15
ATOM 26187 N N . THR A 1 81 ? -8.031 -5.928 -3.812 1.00 0.00 81 THR A N 15
ATOM 26188 C CA . THR A 1 81 ? -6.991 -5.237 -4.543 1.00 0.00 81 THR A CA 15
ATOM 26189 C C . THR A 1 81 ? -5.665 -5.309 -3.779 1.00 0.00 81 THR A C 15
ATOM 26190 O O . THR A 1 81 ? -4.682 -5.745 -4.372 1.00 0.00 81 THR A O 15
ATOM 26201 N N . ILE A 1 82 ? -5.606 -4.919 -2.497 1.00 0.00 82 ILE A N 15
ATOM 26202 C CA . ILE A 1 82 ? -4.341 -4.956 -1.766 1.00 0.00 82 ILE A CA 15
ATOM 26203 C C . ILE A 1 82 ? -3.982 -6.379 -1.334 1.00 0.00 82 ILE A C 15
ATOM 26204 O O . ILE A 1 82 ? -2.811 -6.753 -1.397 1.00 0.00 82 ILE A O 15
ATOM 26220 N N . SER A 1 83 ? -4.963 -7.184 -0.922 1.00 0.00 83 SER A N 15
ATOM 26221 C CA . SER A 1 83 ? -4.751 -8.557 -0.484 1.00 0.00 83 SER A CA 15
ATOM 26222 C C . SER A 1 83 ? -3.923 -9.313 -1.526 1.00 0.00 83 SER A C 15
ATOM 26223 O O . SER A 1 83 ? -2.864 -9.857 -1.187 1.00 0.00 83 SER A O 15
ATOM 26231 N N . GLU A 1 84 ? -4.345 -9.249 -2.790 1.00 0.00 84 GLU A N 15
ATOM 26232 C CA . GLU A 1 84 ? -3.708 -9.926 -3.903 1.00 0.00 84 GLU A CA 15
ATOM 26233 C C . GLU A 1 84 ? -2.331 -9.357 -4.203 1.00 0.00 84 GLU A C 15
ATOM 26234 O O . GLU A 1 84 ? -1.391 -10.123 -4.419 1.00 0.00 84 GLU A O 15
ATOM 26246 N N . MET A 1 85 ? -2.188 -8.027 -4.225 1.00 0.00 85 MET A N 15
ATOM 26247 C CA . MET A 1 85 ? -0.995 -7.388 -4.777 1.00 0.00 85 MET A CA 15
ATOM 26248 C C . MET A 1 85 ? 0.228 -7.699 -3.921 1.00 0.00 85 MET A C 15
ATOM 26249 O O . MET A 1 85 ? 1.372 -7.636 -4.374 1.00 0.00 85 MET A O 15
ATOM 26263 N N . LEU A 1 86 ? -0.022 -8.027 -2.660 1.00 0.00 86 LEU A N 15
ATOM 26264 C CA . LEU A 1 86 ? 0.979 -8.317 -1.658 1.00 0.00 86 LEU A CA 15
ATOM 26265 C C . LEU A 1 86 ? 1.169 -9.816 -1.518 1.00 0.00 86 LEU A C 15
ATOM 26266 O O . LEU A 1 86 ? 2.270 -10.256 -1.195 1.00 0.00 86 LEU A O 15
ATOM 26282 N N . LYS A 1 87 ? 0.113 -10.602 -1.738 1.00 0.00 87 LYS A N 15
ATOM 26283 C CA . LYS A 1 87 ? 0.182 -12.037 -1.651 1.00 0.00 87 LYS A CA 15
ATOM 26284 C C . LYS A 1 87 ? 1.082 -12.521 -2.784 1.00 0.00 87 LYS A C 15
ATOM 26285 O O . LYS A 1 87 ? 1.978 -13.318 -2.533 1.00 0.00 87 LYS A O 15
ATOM 26304 N N . GLU A 1 88 ? 0.822 -12.059 -4.012 1.00 0.00 88 GLU A N 15
ATOM 26305 C CA . GLU A 1 88 ? 1.429 -12.622 -5.216 1.00 0.00 88 GLU A CA 15
ATOM 26306 C C . GLU A 1 88 ? 2.760 -11.960 -5.586 1.00 0.00 88 GLU A C 15
ATOM 26307 O O . GLU A 1 88 ? 3.464 -12.491 -6.443 1.00 0.00 88 GLU A O 15
ATOM 26319 N N . GLY A 1 89 ? 3.138 -10.867 -4.916 1.00 0.00 89 GLY A N 15
ATOM 26320 C CA . GLY A 1 89 ? 4.419 -10.192 -5.097 1.00 0.00 89 GLY A CA 15
ATOM 26321 C C . GLY A 1 89 ? 4.405 -9.227 -6.271 1.00 0.00 89 GLY A C 15
ATOM 26322 O O . GLY A 1 89 ? 3.843 -9.524 -7.324 1.00 0.00 89 GLY A O 15
ATOM 26326 N N . ALA A 1 90 ? 5.020 -8.056 -6.093 1.00 0.00 90 ALA A N 15
ATOM 26327 C CA . ALA A 1 90 ? 4.818 -6.929 -7.000 1.00 0.00 90 ALA A CA 15
ATOM 26328 C C . ALA A 1 90 ? 6.100 -6.273 -7.467 1.00 0.00 90 ALA A C 15
ATOM 26329 O O . ALA A 1 90 ? 7.060 -6.212 -6.699 1.00 0.00 90 ALA A O 15
ATOM 26336 N N . GLN A 1 91 ? 6.043 -5.643 -8.644 1.00 0.00 91 GLN A N 15
ATOM 26337 C CA . GLN A 1 91 ? 7.028 -4.681 -9.082 1.00 0.00 91 GLN A CA 15
ATOM 26338 C C . GLN A 1 91 ? 6.794 -3.475 -8.191 1.00 0.00 91 GLN A C 15
ATOM 26339 O O . GLN A 1 91 ? 5.651 -3.029 -8.071 1.00 0.00 91 GLN A O 15
ATOM 26353 N N . VAL A 1 92 ? 7.841 -2.956 -7.567 1.00 0.00 92 VAL A N 15
ATOM 26354 C CA . VAL A 1 92 ? 7.748 -1.844 -6.642 1.00 0.00 92 VAL A CA 15
ATOM 26355 C C . VAL A 1 92 ? 8.773 -0.815 -7.098 1.00 0.00 92 VAL A C 15
ATOM 26356 O O . VAL A 1 92 ? 9.872 -0.699 -6.558 1.00 0.00 92 VAL A O 15
ATOM 26369 N N . ASP A 1 93 ? 8.399 -0.099 -8.151 1.00 0.00 93 ASP A N 15
ATOM 26370 C CA . ASP A 1 93 ? 9.165 1.031 -8.634 1.00 0.00 93 ASP A CA 15
ATOM 26371 C C . ASP A 1 93 ? 8.979 2.157 -7.638 1.00 0.00 93 ASP A C 15
ATOM 26372 O O . ASP A 1 93 ? 7.898 2.314 -7.057 1.00 0.00 93 ASP A O 15
ATOM 26381 N N . LEU A 1 94 ? 10.011 2.982 -7.480 1.00 0.00 94 LEU A N 15
ATOM 26382 C CA . LEU A 1 94 ? 9.936 4.207 -6.711 1.00 0.00 94 LEU A CA 15
ATOM 26383 C C . LEU A 1 94 ? 10.761 5.256 -7.425 1.00 0.00 94 LEU A C 15
ATOM 26384 O O . LEU A 1 94 ? 11.996 5.260 -7.368 1.00 0.00 94 LEU A O 15
ATOM 26400 N N . THR A 1 95 ? 10.058 6.142 -8.110 1.00 0.00 95 THR A N 15
ATOM 26401 C CA . THR A 1 95 ? 10.617 7.352 -8.660 1.00 0.00 95 THR A CA 15
ATOM 26402 C C . THR A 1 95 ? 10.947 8.319 -7.503 1.00 0.00 95 THR A C 15
ATOM 26403 O O . THR A 1 95 ? 10.732 8.006 -6.329 1.00 0.00 95 THR A O 15
ATOM 26414 N N . ALA A 1 96 ? 11.487 9.498 -7.815 1.00 0.00 96 ALA A N 15
ATOM 26415 C CA . ALA A 1 96 ? 12.058 10.462 -6.878 1.00 0.00 96 ALA A CA 15
ATOM 26416 C C . ALA A 1 96 ? 11.199 10.757 -5.640 1.00 0.00 96 ALA A C 15
ATOM 26417 O O . ALA A 1 96 ? 11.737 11.058 -4.575 1.00 0.00 96 ALA A O 15
ATOM 26424 N N . ASN A 1 97 ? 9.875 10.722 -5.785 1.00 0.00 97 ASN A N 15
ATOM 26425 C CA . ASN A 1 97 ? 8.886 11.090 -4.779 1.00 0.00 97 ASN A CA 15
ATOM 26426 C C . ASN A 1 97 ? 7.610 10.249 -4.939 1.00 0.00 97 ASN A C 15
ATOM 26427 O O . ASN A 1 97 ? 6.612 10.539 -4.276 1.00 0.00 97 ASN A O 15
ATOM 26438 N N . GLN A 1 98 ? 7.589 9.241 -5.821 1.00 0.00 98 GLN A N 15
ATOM 26439 C CA . GLN A 1 98 ? 6.357 8.603 -6.271 1.00 0.00 98 GLN A CA 15
ATOM 26440 C C . GLN A 1 98 ? 6.588 7.104 -6.465 1.00 0.00 98 GLN A C 15
ATOM 26441 O O . GLN A 1 98 ? 7.337 6.687 -7.346 1.00 0.00 98 GLN A O 15
ATOM 26455 N N . LEU A 1 99 ? 5.968 6.302 -5.604 1.00 0.00 99 LEU A N 15
ATOM 26456 C CA . LEU A 1 99 ? 5.884 4.851 -5.705 1.00 0.00 99 LEU A CA 15
ATOM 26457 C C . LEU A 1 99 ? 5.033 4.518 -6.929 1.00 0.00 99 LEU A C 15
ATOM 26458 O O . LEU A 1 99 ? 4.056 5.219 -7.211 1.00 0.00 99 LEU A O 15
ATOM 26474 N N . THR A 1 100 ? 5.318 3.416 -7.609 1.00 0.00 100 THR A N 15
ATOM 26475 C CA . THR A 1 100 ? 4.457 2.875 -8.648 1.00 0.00 100 THR A CA 15
ATOM 26476 C C . THR A 1 100 ? 4.537 1.352 -8.534 1.00 0.00 100 THR A C 15
ATOM 26477 O O . THR A 1 100 ? 5.530 0.724 -8.903 1.00 0.00 100 THR A O 15
ATOM 26488 N N . LEU A 1 101 ? 3.516 0.765 -7.912 1.00 0.00 101 LEU A N 15
ATOM 26489 C CA . LEU A 1 101 ? 3.366 -0.678 -7.787 1.00 0.00 101 LEU A CA 15
ATOM 26490 C C . LEU A 1 101 ? 2.773 -1.193 -9.085 1.00 0.00 101 LEU A C 15
ATOM 26491 O O . LEU A 1 101 ? 1.905 -0.527 -9.647 1.00 0.00 101 LEU A O 15
ATOM 26507 N N . ALA A 1 102 ? 3.146 -2.400 -9.504 1.00 0.00 102 ALA A N 15
ATOM 26508 C CA . ALA A 1 102 ? 2.433 -3.157 -10.524 1.00 0.00 102 ALA A CA 15
ATOM 26509 C C . ALA A 1 102 ? 2.462 -4.648 -10.175 1.00 0.00 102 ALA A C 15
ATOM 26510 O O . ALA A 1 102 ? 3.327 -5.099 -9.417 1.00 0.00 102 ALA A O 15
ATOM 26517 N N . THR A 1 103 ? 1.452 -5.386 -10.614 1.00 0.00 103 THR A N 15
ATOM 26518 C CA . THR A 1 103 ? 1.263 -6.819 -10.417 1.00 0.00 103 THR A CA 15
ATOM 26519 C C . THR A 1 103 ? 0.455 -7.373 -11.589 1.00 0.00 103 THR A C 15
ATOM 26520 O O . THR A 1 103 ? -0.177 -6.625 -12.343 1.00 0.00 103 THR A O 15
ATOM 26531 N N . ALA A 1 104 ? 0.312 -8.700 -11.608 1.00 0.00 104 ALA A N 15
ATOM 26532 C CA . ALA A 1 104 ? -0.661 -9.422 -12.415 1.00 0.00 104 ALA A CA 15
ATOM 26533 C C . ALA A 1 104 ? -2.106 -8.910 -12.321 1.00 0.00 104 ALA A C 15
ATOM 26534 O O . ALA A 1 104 ? -2.908 -9.240 -13.191 1.00 0.00 104 ALA A O 15
ATOM 26541 N N . LYS A 1 105 ? -2.475 -8.151 -11.285 1.00 0.00 105 LYS A N 15
ATOM 26542 C CA . LYS A 1 105 ? -3.778 -7.507 -11.214 1.00 0.00 105 LYS A CA 15
ATOM 26543 C C . LYS A 1 105 ? -3.703 -6.148 -11.892 1.00 0.00 105 LYS A C 15
ATOM 26544 O O . LYS A 1 105 ? -4.304 -5.968 -12.952 1.00 0.00 105 LYS A O 15
ATOM 26563 N N . GLN A 1 106 ? -3.068 -5.177 -11.234 1.00 0.00 106 GLN A N 15
ATOM 26564 C CA . GLN A 1 106 ? -3.224 -3.749 -11.506 1.00 0.00 106 GLN A CA 15
ATOM 26565 C C . GLN A 1 106 ? -1.930 -3.011 -11.162 1.00 0.00 106 GLN A C 15
ATOM 26566 O O . GLN A 1 106 ? -0.975 -3.622 -10.683 1.00 0.00 106 GLN A O 15
ATOM 26580 N N . THR A 1 107 ? -1.911 -1.692 -11.361 1.00 0.00 107 THR A N 15
ATOM 26581 C CA . THR A 1 107 ? -0.782 -0.823 -11.046 1.00 0.00 107 THR A CA 15
ATOM 26582 C C . THR A 1 107 ? -1.286 0.445 -10.336 1.00 0.00 107 THR A C 15
ATOM 26583 O O . THR A 1 107 ? -2.219 1.100 -10.803 1.00 0.00 107 THR A O 15
ATOM 26594 N N . LEU A 1 108 ? -0.740 0.743 -9.155 1.00 0.00 108 LEU A N 15
ATOM 26595 C CA . LEU A 1 108 ? -1.165 1.793 -8.238 1.00 0.00 108 LEU A CA 15
ATOM 26596 C C . LEU A 1 108 ? -0.024 2.776 -8.035 1.00 0.00 108 LEU A C 15
ATOM 26597 O O . LEU A 1 108 ? 1.141 2.372 -7.997 1.00 0.00 108 LEU A O 15
ATOM 26613 N N . THR A 1 109 ? -0.374 4.034 -7.798 1.00 0.00 109 THR A N 15
ATOM 26614 C CA . THR A 1 109 ? 0.564 5.138 -7.723 1.00 0.00 109 THR A CA 15
ATOM 26615 C C . THR A 1 109 ? 0.436 5.785 -6.344 1.00 0.00 109 THR A C 15
ATOM 26616 O O . THR A 1 109 ? -0.655 6.187 -5.930 1.00 0.00 109 THR A O 15
ATOM 26627 N N . TYR A 1 110 ? 1.550 5.883 -5.617 1.00 0.00 110 TYR A N 15
ATOM 26628 C CA . TYR A 1 110 ? 1.582 6.475 -4.286 1.00 0.00 110 TYR A CA 15
ATOM 26629 C C . TYR A 1 110 ? 2.605 7.596 -4.255 1.00 0.00 110 TYR A C 15
ATOM 26630 O O . TYR A 1 110 ? 3.483 7.665 -5.111 1.00 0.00 110 TYR A O 15
ATOM 26648 N N . LYS A 1 111 ? 2.536 8.452 -3.238 1.00 0.00 111 LYS A N 15
ATOM 26649 C CA . LYS A 1 111 ? 3.331 9.671 -3.164 1.00 0.00 111 LYS A CA 15
ATOM 26650 C C . LYS A 1 111 ? 4.047 9.709 -1.830 1.00 0.00 111 LYS A C 15
ATOM 26651 O O . LYS A 1 111 ? 3.407 9.381 -0.831 1.00 0.00 111 LYS A O 15
ATOM 26670 N N . LEU A 1 112 ? 5.306 10.150 -1.800 1.00 0.00 112 LEU A N 15
ATOM 26671 C CA . LEU A 1 112 ? 6.147 10.364 -0.617 1.00 0.00 112 LEU A CA 15
ATOM 26672 C C . LEU A 1 112 ? 5.657 11.598 0.164 1.00 0.00 112 LEU A C 15
ATOM 26673 O O . LEU A 1 112 ? 6.432 12.490 0.524 1.00 0.00 112 LEU A O 15
ATOM 26689 N N . ALA A 1 113 ? 4.351 11.697 0.398 1.00 0.00 113 ALA A N 15
ATOM 26690 C CA . ALA A 1 113 ? 3.777 12.625 1.347 1.00 0.00 113 ALA A CA 15
ATOM 26691 C C . ALA A 1 113 ? 3.971 12.010 2.723 1.00 0.00 113 ALA A C 15
ATOM 26692 O O . ALA A 1 113 ? 3.065 11.368 3.254 1.00 0.00 113 ALA A O 15
ATOM 26699 N N . ASP A 1 114 ? 5.160 12.184 3.302 1.00 0.00 114 ASP A N 15
ATOM 26700 C CA . ASP A 1 114 ? 5.400 11.749 4.667 1.00 0.00 114 ASP A CA 15
ATOM 26701 C C . ASP A 1 114 ? 5.029 12.891 5.576 1.00 0.00 114 ASP A C 15
ATOM 26702 O O . ASP A 1 114 ? 5.827 13.781 5.887 1.00 0.00 114 ASP A O 15
ATOM 26711 N N . LEU A 1 115 ? 3.756 12.889 5.938 1.00 0.00 115 LEU A N 15
ATOM 26712 C CA . LEU A 1 115 ? 3.145 13.938 6.728 1.00 0.00 115 LEU A CA 15
ATOM 26713 C C . LEU A 1 115 ? 2.837 13.449 8.137 1.00 0.00 115 LEU A C 15
ATOM 26714 O O . LEU A 1 115 ? 2.211 14.184 8.898 1.00 0.00 115 LEU A O 15
ATOM 26730 N N . MET A 1 116 ? 3.246 12.217 8.466 1.00 0.00 116 MET A N 15
ATOM 26731 C CA . MET A 1 116 ? 2.958 11.547 9.732 1.00 0.00 116 MET A CA 15
ATOM 26732 C C . MET A 1 116 ? 3.678 10.191 9.787 1.00 0.00 116 MET A C 15
ATOM 26733 O O . MET A 1 116 ? 3.906 9.580 8.735 1.00 0.00 116 MET A O 15
ATOM 26747 N N . ASN A 1 117 ? 3.944 9.646 10.984 1.00 0.00 117 ASN A N 15
ATOM 26748 C CA . ASN A 1 117 ? 4.454 8.275 11.124 1.00 0.00 117 ASN A CA 15
ATOM 26749 C C . ASN A 1 117 ? 3.399 7.260 10.725 1.00 0.00 117 ASN A C 15
ATOM 26750 O O . ASN A 1 117 ? 2.557 6.888 11.549 1.00 0.00 117 ASN A O 15
ATOM 26761 N N . MET A 1 1 ? 18.186 1.084 -6.711 1.00 0.00 1 MET A N 16
ATOM 26762 C CA . MET A 1 1 ? 16.757 0.835 -6.668 1.00 0.00 1 MET A CA 16
ATOM 26763 C C . MET A 1 1 ? 16.212 1.145 -5.273 1.00 0.00 1 MET A C 16
ATOM 26764 O O . MET A 1 1 ? 16.982 1.381 -4.334 1.00 0.00 1 MET A O 16
ATOM 26778 N N . VAL A 1 2 ? 14.888 1.070 -5.146 1.00 0.00 2 VAL A N 16
ATOM 26779 C CA . VAL A 1 2 ? 14.182 1.231 -3.893 1.00 0.00 2 VAL A CA 16
ATOM 26780 C C . VAL A 1 2 ? 14.729 0.233 -2.872 1.00 0.00 2 VAL A C 16
ATOM 26781 O O . VAL A 1 2 ? 15.051 -0.909 -3.213 1.00 0.00 2 VAL A O 16
ATOM 26794 N N . THR A 1 3 ? 14.818 0.657 -1.618 1.00 0.00 3 THR A N 16
ATOM 26795 C CA . THR A 1 3 ? 15.369 -0.114 -0.515 1.00 0.00 3 THR A CA 16
ATOM 26796 C C . THR A 1 3 ? 14.395 -0.074 0.662 1.00 0.00 3 THR A C 16
ATOM 26797 O O . THR A 1 3 ? 13.503 0.773 0.698 1.00 0.00 3 THR A O 16
ATOM 26808 N N . PRO A 1 4 ? 14.526 -0.983 1.642 1.00 0.00 4 PRO A N 16
ATOM 26809 C CA . PRO A 1 4 ? 13.621 -1.033 2.783 1.00 0.00 4 PRO A CA 16
ATOM 26810 C C . PRO A 1 4 ? 13.742 0.208 3.652 1.00 0.00 4 PRO A C 16
ATOM 26811 O O . PRO A 1 4 ? 12.792 0.623 4.315 1.00 0.00 4 PRO A O 16
ATOM 26822 N N . GLU A 1 5 ? 14.956 0.724 3.739 1.00 0.00 5 GLU A N 16
ATOM 26823 C CA . GLU A 1 5 ? 15.311 1.868 4.557 1.00 0.00 5 GLU A CA 16
ATOM 26824 C C . GLU A 1 5 ? 14.485 3.096 4.157 1.00 0.00 5 GLU A C 16
ATOM 26825 O O . GLU A 1 5 ? 13.751 3.627 4.990 1.00 0.00 5 GLU A O 16
ATOM 26837 N N . GLN A 1 6 ? 14.516 3.481 2.872 1.00 0.00 6 GLN A N 16
ATOM 26838 C CA . GLN A 1 6 ? 13.756 4.601 2.302 1.00 0.00 6 GLN A CA 16
ATOM 26839 C C . GLN A 1 6 ? 12.230 4.383 2.306 1.00 0.00 6 GLN A C 16
ATOM 26840 O O . GLN A 1 6 ? 11.504 5.131 1.650 1.00 0.00 6 GLN A O 16
ATOM 26854 N N . LEU A 1 7 ? 11.737 3.374 3.029 1.00 0.00 7 LEU A N 16
ATOM 26855 C CA . LEU A 1 7 ? 10.332 3.037 3.194 1.00 0.00 7 LEU A CA 16
ATOM 26856 C C . LEU A 1 7 ? 9.964 2.997 4.672 1.00 0.00 7 LEU A C 16
ATOM 26857 O O . LEU A 1 7 ? 8.964 3.600 5.046 1.00 0.00 7 LEU A O 16
ATOM 26873 N N . GLN A 1 8 ? 10.751 2.337 5.539 1.00 0.00 8 GLN A N 16
ATOM 26874 C CA . GLN A 1 8 ? 10.415 2.192 6.965 1.00 0.00 8 GLN A CA 16
ATOM 26875 C C . GLN A 1 8 ? 10.187 3.503 7.706 1.00 0.00 8 GLN A C 16
ATOM 26876 O O . GLN A 1 8 ? 9.684 3.499 8.824 1.00 0.00 8 GLN A O 16
ATOM 26890 N N . HIS A 1 9 ? 10.583 4.622 7.128 1.00 0.00 9 HIS A N 16
ATOM 26891 C CA . HIS A 1 9 ? 10.533 5.930 7.751 1.00 0.00 9 HIS A CA 16
ATOM 26892 C C . HIS A 1 9 ? 9.750 6.930 6.886 1.00 0.00 9 HIS A C 16
ATOM 26893 O O . HIS A 1 9 ? 9.851 8.132 7.136 1.00 0.00 9 HIS A O 16
ATOM 26907 N N . HIS A 1 10 ? 8.955 6.452 5.914 1.00 0.00 10 HIS A N 16
ATOM 26908 C CA . HIS A 1 10 ? 8.146 7.256 5.002 1.00 0.00 10 HIS A CA 16
ATOM 26909 C C . HIS A 1 10 ? 6.795 6.570 4.719 1.00 0.00 10 HIS A C 16
ATOM 26910 O O . HIS A 1 10 ? 6.754 5.445 4.222 1.00 0.00 10 HIS A O 16
ATOM 26924 N N . ARG A 1 11 ? 5.681 7.240 5.025 1.00 0.00 11 ARG A N 16
ATOM 26925 C CA . ARG A 1 11 ? 4.320 6.791 4.712 1.00 0.00 11 ARG A CA 16
ATOM 26926 C C . ARG A 1 11 ? 4.012 7.074 3.236 1.00 0.00 11 ARG A C 16
ATOM 26927 O O . ARG A 1 11 ? 4.579 7.999 2.647 1.00 0.00 11 ARG A O 16
ATOM 26948 N N . PHE A 1 12 ? 3.017 6.393 2.676 1.00 0.00 12 PHE A N 16
ATOM 26949 C CA . PHE A 1 12 ? 2.616 6.537 1.282 1.00 0.00 12 PHE A CA 16
ATOM 26950 C C . PHE A 1 12 ? 1.097 6.505 1.153 1.00 0.00 12 PHE A C 16
ATOM 26951 O O . PHE A 1 12 ? 0.444 5.632 1.712 1.00 0.00 12 PHE A O 16
ATOM 26968 N N . VAL A 1 13 ? 0.511 7.413 0.375 1.00 0.00 13 VAL A N 16
ATOM 26969 C CA . VAL A 1 13 ? -0.938 7.493 0.186 1.00 0.00 13 VAL A CA 16
ATOM 26970 C C . VAL A 1 13 ? -1.285 7.328 -1.289 1.00 0.00 13 VAL A C 16
ATOM 26971 O O . VAL A 1 13 ? -0.510 7.728 -2.161 1.00 0.00 13 VAL A O 16
ATOM 26984 N N . LEU A 1 14 ? -2.410 6.668 -1.557 1.00 0.00 14 LEU A N 16
ATOM 26985 C CA . LEU A 1 14 ? -2.814 6.209 -2.880 1.00 0.00 14 LEU A CA 16
ATOM 26986 C C . LEU A 1 14 ? -3.405 7.358 -3.689 1.00 0.00 14 LEU A C 16
ATOM 26987 O O . LEU A 1 14 ? -4.616 7.562 -3.723 1.00 0.00 14 LEU A O 16
ATOM 27003 N N . GLU A 1 15 ? -2.530 8.098 -4.362 1.00 0.00 15 GLU A N 16
ATOM 27004 C CA . GLU A 1 15 ? -2.888 9.190 -5.257 1.00 0.00 15 GLU A CA 16
ATOM 27005 C C . GLU A 1 15 ? -3.862 8.716 -6.340 1.00 0.00 15 GLU A C 16
ATOM 27006 O O . GLU A 1 15 ? -4.836 9.412 -6.644 1.00 0.00 15 GLU A O 16
ATOM 27018 N N . SER A 1 16 ? -3.637 7.532 -6.921 1.00 0.00 16 SER A N 16
ATOM 27019 C CA . SER A 1 16 ? -4.576 6.962 -7.870 1.00 0.00 16 SER A CA 16
ATOM 27020 C C . SER A 1 16 ? -4.449 5.446 -7.918 1.00 0.00 16 SER A C 16
ATOM 27021 O O . SER A 1 16 ? -3.350 4.883 -7.932 1.00 0.00 16 SER A O 16
ATOM 27029 N N . VAL A 1 17 ? -5.603 4.802 -8.072 1.00 0.00 17 VAL A N 16
ATOM 27030 C CA . VAL A 1 17 ? -5.711 3.439 -8.567 1.00 0.00 17 VAL A CA 16
ATOM 27031 C C . VAL A 1 17 ? -5.270 3.453 -10.041 1.00 0.00 17 VAL A C 16
ATOM 27032 O O . VAL A 1 17 ? -5.110 4.521 -10.651 1.00 0.00 17 VAL A O 16
ATOM 27045 N N . ASN A 1 18 ? -5.121 2.266 -10.635 1.00 0.00 18 ASN A N 16
ATOM 27046 C CA . ASN A 1 18 ? -4.897 2.086 -12.066 1.00 0.00 18 ASN A CA 16
ATOM 27047 C C . ASN A 1 18 ? -5.862 2.933 -12.895 1.00 0.00 18 ASN A C 16
ATOM 27048 O O . ASN A 1 18 ? -5.439 3.551 -13.871 1.00 0.00 18 ASN A O 16
ATOM 27059 N N . GLY A 1 19 ? -7.136 2.928 -12.506 1.00 0.00 19 GLY A N 16
ATOM 27060 C CA . GLY A 1 19 ? -8.229 3.427 -13.311 1.00 0.00 19 GLY A CA 16
ATOM 27061 C C . GLY A 1 19 ? -8.419 4.915 -13.105 1.00 0.00 19 GLY A C 16
ATOM 27062 O O . GLY A 1 19 ? -8.367 5.667 -14.076 1.00 0.00 19 GLY A O 16
ATOM 27066 N N . LYS A 1 20 ? -8.668 5.309 -11.852 1.00 0.00 20 LYS A N 16
ATOM 27067 C CA . LYS A 1 20 ? -9.022 6.657 -11.426 1.00 0.00 20 LYS A CA 16
ATOM 27068 C C . LYS A 1 20 ? -8.511 6.921 -10.010 1.00 0.00 20 LYS A C 16
ATOM 27069 O O . LYS A 1 20 ? -8.145 5.968 -9.309 1.00 0.00 20 LYS A O 16
ATOM 27088 N N . PRO A 1 21 ? -8.494 8.190 -9.561 1.00 0.00 21 PRO A N 16
ATOM 27089 C CA . PRO A 1 21 ? -8.350 8.508 -8.149 1.00 0.00 21 PRO A CA 16
ATOM 27090 C C . PRO A 1 21 ? -9.430 7.830 -7.297 1.00 0.00 21 PRO A C 16
ATOM 27091 O O . PRO A 1 21 ? -10.396 7.239 -7.798 1.00 0.00 21 PRO A O 16
ATOM 27102 N N . VAL A 1 22 ? -9.255 7.927 -5.984 1.00 0.00 22 VAL A N 16
ATOM 27103 C CA . VAL A 1 22 ? -10.134 7.342 -4.985 1.00 0.00 22 VAL A CA 16
ATOM 27104 C C . VAL A 1 22 ? -10.523 8.430 -3.989 1.00 0.00 22 VAL A C 16
ATOM 27105 O O . VAL A 1 22 ? -9.736 9.338 -3.706 1.00 0.00 22 VAL A O 16
ATOM 27118 N N . THR A 1 23 ? -11.738 8.343 -3.457 1.00 0.00 23 THR A N 16
ATOM 27119 C CA . THR A 1 23 ? -12.282 9.270 -2.481 1.00 0.00 23 THR A CA 16
ATOM 27120 C C . THR A 1 23 ? -12.413 8.565 -1.129 1.00 0.00 23 THR A C 16
ATOM 27121 O O . THR A 1 23 ? -12.712 7.370 -1.045 1.00 0.00 23 THR A O 16
ATOM 27132 N N . SER A 1 24 ? -12.198 9.324 -0.061 1.00 0.00 24 SER A N 16
ATOM 27133 C CA . SER A 1 24 ? -12.321 8.946 1.320 1.00 0.00 24 SER A CA 16
ATOM 27134 C C . SER A 1 24 ? -12.708 10.217 2.048 1.00 0.00 24 SER A C 16
ATOM 27135 O O . SER A 1 24 ? -12.291 11.317 1.683 1.00 0.00 24 SER A O 16
ATOM 27143 N N . ASP A 1 25 ? -13.642 10.078 2.970 1.00 0.00 25 ASP A N 16
ATOM 27144 C CA . ASP A 1 25 ? -14.036 11.127 3.895 1.00 0.00 25 ASP A CA 16
ATOM 27145 C C . ASP A 1 25 ? -12.825 11.764 4.587 1.00 0.00 25 ASP A C 16
ATOM 27146 O O . ASP A 1 25 ? -12.596 12.970 4.447 1.00 0.00 25 ASP A O 16
ATOM 27155 N N . LYS A 1 26 ? -12.038 10.959 5.309 1.00 0.00 26 LYS A N 16
ATOM 27156 C CA . LYS A 1 26 ? -10.894 11.441 6.096 1.00 0.00 26 LYS A CA 16
ATOM 27157 C C . LYS A 1 26 ? -9.795 10.393 6.302 1.00 0.00 26 LYS A C 16
ATOM 27158 O O . LYS A 1 26 ? -8.753 10.711 6.868 1.00 0.00 26 LYS A O 16
ATOM 27177 N N . ASN A 1 27 ? -9.987 9.156 5.836 1.00 0.00 27 ASN A N 16
ATOM 27178 C CA . ASN A 1 27 ? -9.050 8.052 6.039 1.00 0.00 27 ASN A CA 16
ATOM 27179 C C . ASN A 1 27 ? -8.737 7.459 4.673 1.00 0.00 27 ASN A C 16
ATOM 27180 O O . ASN A 1 27 ? -9.430 6.532 4.245 1.00 0.00 27 ASN A O 16
ATOM 27191 N N . PRO A 1 28 ? -7.794 8.027 3.910 1.00 0.00 28 PRO A N 16
ATOM 27192 C CA . PRO A 1 28 ? -7.504 7.550 2.569 1.00 0.00 28 PRO A CA 16
ATOM 27193 C C . PRO A 1 28 ? -6.921 6.135 2.614 1.00 0.00 28 PRO A C 16
ATOM 27194 O O . PRO A 1 28 ? -6.406 5.717 3.656 1.00 0.00 28 PRO A O 16
ATOM 27205 N N . PRO A 1 29 ? -6.925 5.419 1.481 1.00 0.00 29 PRO A N 16
ATOM 27206 C CA . PRO A 1 29 ? -6.098 4.243 1.302 1.00 0.00 29 PRO A CA 16
ATOM 27207 C C . PRO A 1 29 ? -4.626 4.675 1.322 1.00 0.00 29 PRO A C 16
ATOM 27208 O O . PRO A 1 29 ? -4.016 4.946 0.291 1.00 0.00 29 PRO A O 16
ATOM 27219 N N . GLU A 1 30 ? -4.051 4.789 2.515 1.00 0.00 30 GLU A N 16
ATOM 27220 C CA . GLU A 1 30 ? -2.626 4.975 2.723 1.00 0.00 30 GLU A CA 16
ATOM 27221 C C . GLU A 1 30 ? -2.034 3.648 3.227 1.00 0.00 30 GLU A C 16
ATOM 27222 O O . GLU A 1 30 ? -2.746 2.755 3.712 1.00 0.00 30 GLU A O 16
ATOM 27234 N N . ILE A 1 31 ? -0.719 3.533 3.117 1.00 0.00 31 ILE A N 16
ATOM 27235 C CA . ILE A 1 31 ? 0.109 2.426 3.543 1.00 0.00 31 ILE A CA 16
ATOM 27236 C C . ILE A 1 31 ? 1.346 3.060 4.170 1.00 0.00 31 ILE A C 16
ATOM 27237 O O . ILE A 1 31 ? 1.893 4.022 3.632 1.00 0.00 31 ILE A O 16
ATOM 27253 N N . SER A 1 32 ? 1.802 2.538 5.297 1.00 0.00 32 SER A N 16
ATOM 27254 C CA . SER A 1 32 ? 3.037 2.988 5.901 1.00 0.00 32 SER A CA 16
ATOM 27255 C C . SER A 1 32 ? 3.868 1.760 6.241 1.00 0.00 32 SER A C 16
ATOM 27256 O O . SER A 1 32 ? 3.381 0.624 6.276 1.00 0.00 32 SER A O 16
ATOM 27264 N N . PHE A 1 33 ? 5.148 1.997 6.485 1.00 0.00 33 PHE A N 16
ATOM 27265 C CA . PHE A 1 33 ? 6.099 0.961 6.819 1.00 0.00 33 PHE A CA 16
ATOM 27266 C C . PHE A 1 33 ? 6.866 1.436 8.041 1.00 0.00 33 PHE A C 16
ATOM 27267 O O . PHE A 1 33 ? 6.797 2.613 8.412 1.00 0.00 33 PHE A O 16
ATOM 27284 N N . GLY A 1 34 ? 7.595 0.531 8.678 1.00 0.00 34 GLY A N 16
ATOM 27285 C CA . GLY A 1 34 ? 8.301 0.795 9.919 1.00 0.00 34 GLY A CA 16
ATOM 27286 C C . GLY A 1 34 ? 8.738 -0.521 10.500 1.00 0.00 34 GLY A C 16
ATOM 27287 O O . GLY A 1 34 ? 7.953 -1.465 10.433 1.00 0.00 34 GLY A O 16
ATOM 27291 N N . GLU A 1 35 ? 9.943 -0.552 11.072 1.00 0.00 35 GLU A N 16
ATOM 27292 C CA . GLU A 1 35 ? 10.628 -1.703 11.644 1.00 0.00 35 GLU A CA 16
ATOM 27293 C C . GLU A 1 35 ? 10.833 -2.785 10.591 1.00 0.00 35 GLU A C 16
ATOM 27294 O O . GLU A 1 35 ? 9.896 -3.464 10.197 1.00 0.00 35 GLU A O 16
ATOM 27306 N N . LYS A 1 36 ? 12.069 -3.001 10.144 1.00 0.00 36 LYS A N 16
ATOM 27307 C CA . LYS A 1 36 ? 12.420 -4.159 9.304 1.00 0.00 36 LYS A CA 16
ATOM 27308 C C . LYS A 1 36 ? 11.696 -4.231 7.945 1.00 0.00 36 LYS A C 16
ATOM 27309 O O . LYS A 1 36 ? 11.750 -5.276 7.290 1.00 0.00 36 LYS A O 16
ATOM 27328 N N . MET A 1 37 ? 11.018 -3.166 7.505 1.00 0.00 37 MET A N 16
ATOM 27329 C CA . MET A 1 37 ? 9.994 -3.214 6.474 1.00 0.00 37 MET A CA 16
ATOM 27330 C C . MET A 1 37 ? 8.839 -4.162 6.836 1.00 0.00 37 MET A C 16
ATOM 27331 O O . MET A 1 37 ? 8.406 -4.979 6.028 1.00 0.00 37 MET A O 16
ATOM 27345 N N . MET A 1 38 ? 8.279 -4.034 8.038 1.00 0.00 38 MET A N 16
ATOM 27346 C CA . MET A 1 38 ? 6.887 -4.347 8.308 1.00 0.00 38 MET A CA 16
ATOM 27347 C C . MET A 1 38 ? 5.991 -3.407 7.497 1.00 0.00 38 MET A C 16
ATOM 27348 O O . MET A 1 38 ? 6.446 -2.385 6.978 1.00 0.00 38 MET A O 16
ATOM 27362 N N . ILE A 1 39 ? 4.705 -3.744 7.435 1.00 0.00 39 ILE A N 16
ATOM 27363 C CA . ILE A 1 39 ? 3.675 -3.015 6.713 1.00 0.00 39 ILE A CA 16
ATOM 27364 C C . ILE A 1 39 ? 2.482 -2.859 7.660 1.00 0.00 39 ILE A C 16
ATOM 27365 O O . ILE A 1 39 ? 2.035 -3.846 8.259 1.00 0.00 39 ILE A O 16
ATOM 27381 N N . SER A 1 40 ? 1.911 -1.662 7.758 1.00 0.00 40 SER A N 16
ATOM 27382 C CA . SER A 1 40 ? 0.533 -1.471 8.192 1.00 0.00 40 SER A CA 16
ATOM 27383 C C . SER A 1 40 ? -0.123 -0.533 7.184 1.00 0.00 40 SER A C 16
ATOM 27384 O O . SER A 1 40 ? 0.537 0.306 6.575 1.00 0.00 40 SER A O 16
ATOM 27392 N N . GLY A 1 41 ? -1.431 -0.642 7.003 1.00 0.00 41 GLY A N 16
ATOM 27393 C CA . GLY A 1 41 ? -2.154 0.286 6.163 1.00 0.00 41 GLY A CA 16
ATOM 27394 C C . GLY A 1 41 ? -3.626 -0.050 6.180 1.00 0.00 41 GLY A C 16
ATOM 27395 O O . GLY A 1 41 ? -4.061 -1.001 6.843 1.00 0.00 41 GLY A O 16
ATOM 27399 N N . SER A 1 42 ? -4.406 0.754 5.469 1.00 0.00 42 SER A N 16
ATOM 27400 C CA . SER A 1 42 ? -5.847 0.695 5.563 1.00 0.00 42 SER A CA 16
ATOM 27401 C C . SER A 1 42 ? -6.449 1.157 4.242 1.00 0.00 42 SER A C 16
ATOM 27402 O O . SER A 1 42 ? -6.818 2.317 4.100 1.00 0.00 42 SER A O 16
ATOM 27410 N N . MET A 1 43 ? -6.565 0.238 3.272 1.00 0.00 43 MET A N 16
ATOM 27411 C CA . MET A 1 43 ? -7.325 0.515 2.056 1.00 0.00 43 MET A CA 16
ATOM 27412 C C . MET A 1 43 ? -8.770 0.803 2.446 1.00 0.00 43 MET A C 16
ATOM 27413 O O . MET A 1 43 ? -9.385 1.760 1.991 1.00 0.00 43 MET A O 16
ATOM 27427 N N . CYS A 1 44 ? -9.274 -0.069 3.317 1.00 0.00 44 CYS A N 16
ATOM 27428 C CA . CYS A 1 44 ? -10.473 0.079 4.087 1.00 0.00 44 CYS A CA 16
ATOM 27429 C C . CYS A 1 44 ? -10.325 -0.903 5.249 1.00 0.00 44 CYS A C 16
ATOM 27430 O O . CYS A 1 44 ? -10.119 -0.494 6.384 1.00 0.00 44 CYS A O 16
ATOM 27437 N N . ASN A 1 45 ? -10.329 -2.214 4.960 1.00 0.00 45 ASN A N 16
ATOM 27438 C CA . ASN A 1 45 ? -10.472 -3.306 5.935 1.00 0.00 45 ASN A CA 16
ATOM 27439 C C . ASN A 1 45 ? -9.229 -3.571 6.783 1.00 0.00 45 ASN A C 16
ATOM 27440 O O . ASN A 1 45 ? -9.181 -4.575 7.491 1.00 0.00 45 ASN A O 16
ATOM 27451 N N . ARG A 1 46 ? -8.237 -2.684 6.737 1.00 0.00 46 ARG A N 16
ATOM 27452 C CA . ARG A 1 46 ? -6.893 -2.848 7.288 1.00 0.00 46 ARG A CA 16
ATOM 27453 C C . ARG A 1 46 ? -6.182 -4.079 6.745 1.00 0.00 46 ARG A C 16
ATOM 27454 O O . ARG A 1 46 ? -6.768 -4.952 6.115 1.00 0.00 46 ARG A O 16
ATOM 27475 N N . PHE A 1 47 ? -4.875 -4.102 6.959 1.00 0.00 47 PHE A N 16
ATOM 27476 C CA . PHE A 1 47 ? -3.973 -5.176 6.572 1.00 0.00 47 PHE A CA 16
ATOM 27477 C C . PHE A 1 47 ? -2.645 -4.947 7.286 1.00 0.00 47 PHE A C 16
ATOM 27478 O O . PHE A 1 47 ? -2.395 -3.858 7.817 1.00 0.00 47 PHE A O 16
ATOM 27495 N N . SER A 1 48 ? -1.804 -5.976 7.300 1.00 0.00 48 SER A N 16
ATOM 27496 C CA . SER A 1 48 ? -0.428 -5.938 7.766 1.00 0.00 48 SER A CA 16
ATOM 27497 C C . SER A 1 48 ? 0.242 -7.238 7.341 1.00 0.00 48 SER A C 16
ATOM 27498 O O . SER A 1 48 ? -0.380 -8.295 7.464 1.00 0.00 48 SER A O 16
ATOM 27506 N N . GLY A 1 49 ? 1.506 -7.204 6.923 1.00 0.00 49 GLY A N 16
ATOM 27507 C CA . GLY A 1 49 ? 2.247 -8.411 6.598 1.00 0.00 49 GLY A CA 16
ATOM 27508 C C . GLY A 1 49 ? 3.750 -8.203 6.798 1.00 0.00 49 GLY A C 16
ATOM 27509 O O . GLY A 1 49 ? 4.236 -7.078 6.939 1.00 0.00 49 GLY A O 16
ATOM 27513 N N . GLU A 1 50 ? 4.471 -9.321 6.865 1.00 0.00 50 GLU A N 16
ATOM 27514 C CA . GLU A 1 50 ? 5.924 -9.459 6.898 1.00 0.00 50 GLU A CA 16
ATOM 27515 C C . GLU A 1 50 ? 6.533 -8.936 5.586 1.00 0.00 50 GLU A C 16
ATOM 27516 O O . GLU A 1 50 ? 6.706 -9.691 4.633 1.00 0.00 50 GLU A O 16
ATOM 27528 N N . GLY A 1 51 ? 6.741 -7.626 5.479 1.00 0.00 51 GLY A N 16
ATOM 27529 C CA . GLY A 1 51 ? 7.044 -6.970 4.204 1.00 0.00 51 GLY A CA 16
ATOM 27530 C C . GLY A 1 51 ? 8.356 -7.421 3.593 1.00 0.00 51 GLY A C 16
ATOM 27531 O O . GLY A 1 51 ? 8.360 -8.235 2.674 1.00 0.00 51 GLY A O 16
ATOM 27535 N N . LYS A 1 52 ? 9.443 -6.899 4.157 1.00 0.00 52 LYS A N 16
ATOM 27536 C CA . LYS A 1 52 ? 10.862 -7.141 3.895 1.00 0.00 52 LYS A CA 16
ATOM 27537 C C . LYS A 1 52 ? 11.251 -6.869 2.441 1.00 0.00 52 LYS A C 16
ATOM 27538 O O . LYS A 1 52 ? 10.668 -7.439 1.522 1.00 0.00 52 LYS A O 16
ATOM 27557 N N . LEU A 1 53 ? 12.274 -6.041 2.215 1.00 0.00 53 LEU A N 16
ATOM 27558 C CA . LEU A 1 53 ? 12.657 -5.613 0.865 1.00 0.00 53 LEU A CA 16
ATOM 27559 C C . LEU A 1 53 ? 14.121 -5.922 0.609 1.00 0.00 53 LEU A C 16
ATOM 27560 O O . LEU A 1 53 ? 15.007 -5.444 1.320 1.00 0.00 53 LEU A O 16
ATOM 27576 N N . SER A 1 54 ? 14.353 -6.751 -0.404 1.00 0.00 54 SER A N 16
ATOM 27577 C CA . SER A 1 54 ? 15.669 -7.173 -0.857 1.00 0.00 54 SER A CA 16
ATOM 27578 C C . SER A 1 54 ? 15.687 -7.350 -2.386 1.00 0.00 54 SER A C 16
ATOM 27579 O O . SER A 1 54 ? 16.770 -7.416 -2.976 1.00 0.00 54 SER A O 16
ATOM 27587 N N . ASN A 1 55 ? 14.529 -7.456 -3.047 1.00 0.00 55 ASN A N 16
ATOM 27588 C CA . ASN A 1 55 ? 14.435 -8.044 -4.385 1.00 0.00 55 ASN A CA 16
ATOM 27589 C C . ASN A 1 55 ? 13.674 -7.140 -5.366 1.00 0.00 55 ASN A C 16
ATOM 27590 O O . ASN A 1 55 ? 13.345 -7.578 -6.464 1.00 0.00 55 ASN A O 16
ATOM 27601 N N . GLY A 1 56 ? 13.316 -5.916 -4.968 1.00 0.00 56 GLY A N 16
ATOM 27602 C CA . GLY A 1 56 ? 12.342 -5.104 -5.699 1.00 0.00 56 GLY A CA 16
ATOM 27603 C C . GLY A 1 56 ? 10.905 -5.590 -5.485 1.00 0.00 56 GLY A C 16
ATOM 27604 O O . GLY A 1 56 ? 9.982 -5.054 -6.096 1.00 0.00 56 GLY A O 16
ATOM 27608 N N . GLU A 1 57 ? 10.692 -6.590 -4.620 1.00 0.00 57 GLU A N 16
ATOM 27609 C CA . GLU A 1 57 ? 9.416 -7.278 -4.514 1.00 0.00 57 GLU A CA 16
ATOM 27610 C C . GLU A 1 57 ? 8.896 -7.127 -3.088 1.00 0.00 57 GLU A C 16
ATOM 27611 O O . GLU A 1 57 ? 9.651 -7.357 -2.139 1.00 0.00 57 GLU A O 16
ATOM 27623 N N . LEU A 1 58 ? 7.632 -6.735 -2.913 1.00 0.00 58 LEU A N 16
ATOM 27624 C CA . LEU A 1 58 ? 6.949 -6.670 -1.621 1.00 0.00 58 LEU A CA 16
ATOM 27625 C C . LEU A 1 58 ? 5.789 -7.650 -1.629 1.00 0.00 58 LEU A C 16
ATOM 27626 O O . LEU A 1 58 ? 4.714 -7.362 -2.166 1.00 0.00 58 LEU A O 16
ATOM 27642 N N . THR A 1 59 ? 6.024 -8.818 -1.044 1.00 0.00 59 THR A N 16
ATOM 27643 C CA . THR A 1 59 ? 5.005 -9.827 -0.807 1.00 0.00 59 THR A CA 16
ATOM 27644 C C . THR A 1 59 ? 4.247 -9.579 0.501 1.00 0.00 59 THR A C 16
ATOM 27645 O O . THR A 1 59 ? 4.714 -8.822 1.354 1.00 0.00 59 THR A O 16
ATOM 27656 N N . ALA A 1 60 ? 3.153 -10.314 0.720 1.00 0.00 60 ALA A N 16
ATOM 27657 C CA . ALA A 1 60 ? 2.658 -10.745 2.019 1.00 0.00 60 ALA A CA 16
ATOM 27658 C C . ALA A 1 60 ? 2.081 -12.153 1.901 1.00 0.00 60 ALA A C 16
ATOM 27659 O O . ALA A 1 60 ? 0.971 -12.331 1.411 1.00 0.00 60 ALA A O 16
ATOM 27666 N N . LYS A 1 61 ? 2.827 -13.153 2.378 1.00 0.00 61 LYS A N 16
ATOM 27667 C CA . LYS A 1 61 ? 2.349 -14.534 2.458 1.00 0.00 61 LYS A CA 16
ATOM 27668 C C . LYS A 1 61 ? 1.244 -14.702 3.521 1.00 0.00 61 LYS A C 16
ATOM 27669 O O . LYS A 1 61 ? 0.497 -15.680 3.454 1.00 0.00 61 LYS A O 16
ATOM 27688 N N . GLY A 1 62 ? 1.106 -13.766 4.468 1.00 0.00 62 GLY A N 16
ATOM 27689 C CA . GLY A 1 62 ? 0.056 -13.765 5.485 1.00 0.00 62 GLY A CA 16
ATOM 27690 C C . GLY A 1 62 ? -1.036 -12.759 5.134 1.00 0.00 62 GLY A C 16
ATOM 27691 O O . GLY A 1 62 ? -2.019 -13.131 4.500 1.00 0.00 62 GLY A O 16
ATOM 27695 N N . LEU A 1 63 ? -0.835 -11.481 5.484 1.00 0.00 63 LEU A N 16
ATOM 27696 C CA . LEU A 1 63 ? -1.703 -10.334 5.317 1.00 0.00 63 LEU A CA 16
ATOM 27697 C C . LEU A 1 63 ? -3.011 -10.405 6.123 1.00 0.00 63 LEU A C 16
ATOM 27698 O O . LEU A 1 63 ? -4.098 -10.639 5.598 1.00 0.00 63 LEU A O 16
ATOM 27714 N N . ALA A 1 64 ? -2.902 -10.100 7.415 1.00 0.00 64 ALA A N 16
ATOM 27715 C CA . ALA A 1 64 ? -4.007 -10.070 8.366 1.00 0.00 64 ALA A CA 16
ATOM 27716 C C . ALA A 1 64 ? -4.969 -8.897 8.109 1.00 0.00 64 ALA A C 16
ATOM 27717 O O . ALA A 1 64 ? -4.767 -7.801 8.645 1.00 0.00 64 ALA A O 16
ATOM 27724 N N . MET A 1 65 ? -6.031 -9.109 7.328 1.00 0.00 65 MET A N 16
ATOM 27725 C CA . MET A 1 65 ? -7.080 -8.114 7.054 1.00 0.00 65 MET A CA 16
ATOM 27726 C C . MET A 1 65 ? -8.320 -8.347 7.934 1.00 0.00 65 MET A C 16
ATOM 27727 O O . MET A 1 65 ? -8.383 -9.361 8.636 1.00 0.00 65 MET A O 16
ATOM 27741 N N . THR A 1 66 ? -9.320 -7.455 7.901 1.00 0.00 66 THR A N 16
ATOM 27742 C CA . THR A 1 66 ? -10.547 -7.538 8.715 1.00 0.00 66 THR A CA 16
ATOM 27743 C C . THR A 1 66 ? -11.812 -7.721 7.844 1.00 0.00 66 THR A C 16
ATOM 27744 O O . THR A 1 66 ? -11.706 -8.156 6.695 1.00 0.00 66 THR A O 16
ATOM 27755 N N . ARG A 1 67 ? -13.010 -7.503 8.412 1.00 0.00 67 ARG A N 16
ATOM 27756 C CA . ARG A 1 67 ? -14.328 -7.755 7.801 1.00 0.00 67 ARG A CA 16
ATOM 27757 C C . ARG A 1 67 ? -15.355 -6.662 8.153 1.00 0.00 67 ARG A C 16
ATOM 27758 O O . ARG A 1 67 ? -16.541 -6.934 8.364 1.00 0.00 67 ARG A O 16
ATOM 27779 N N . MET A 1 68 ? -14.882 -5.433 8.336 1.00 0.00 68 MET A N 16
ATOM 27780 C CA . MET A 1 68 ? -15.695 -4.237 8.533 1.00 0.00 68 MET A CA 16
ATOM 27781 C C . MET A 1 68 ? -16.287 -3.773 7.183 1.00 0.00 68 MET A C 16
ATOM 27782 O O . MET A 1 68 ? -16.054 -4.391 6.140 1.00 0.00 68 MET A O 16
ATOM 27796 N N . MET A 1 69 ? -17.060 -2.684 7.198 1.00 0.00 69 MET A N 16
ATOM 27797 C CA . MET A 1 69 ? -17.625 -1.953 6.061 1.00 0.00 69 MET A CA 16
ATOM 27798 C C . MET A 1 69 ? -16.948 -0.581 5.940 1.00 0.00 69 MET A C 16
ATOM 27799 O O . MET A 1 69 ? -16.301 -0.124 6.890 1.00 0.00 69 MET A O 16
ATOM 27813 N N . CYS A 1 70 ? -17.180 0.115 4.820 1.00 0.00 70 CYS A N 16
ATOM 27814 C CA . CYS A 1 70 ? -16.685 1.471 4.549 1.00 0.00 70 CYS A CA 16
ATOM 27815 C C . CYS A 1 70 ? -17.727 2.343 3.843 1.00 0.00 70 CYS A C 16
ATOM 27816 O O . CYS A 1 70 ? -18.516 1.858 3.033 1.00 0.00 70 CYS A O 16
ATOM 27823 N N . ALA A 1 71 ? -17.647 3.656 4.102 1.00 0.00 71 ALA A N 16
ATOM 27824 C CA . ALA A 1 71 ? -18.588 4.683 3.648 1.00 0.00 71 ALA A CA 16
ATOM 27825 C C . ALA A 1 71 ? -18.546 4.978 2.143 1.00 0.00 71 ALA A C 16
ATOM 27826 O O . ALA A 1 71 ? -19.413 5.690 1.640 1.00 0.00 71 ALA A O 16
ATOM 27833 N N . ASN A 1 72 ? -17.549 4.475 1.415 1.00 0.00 72 ASN A N 16
ATOM 27834 C CA . ASN A 1 72 ? -17.431 4.648 -0.030 1.00 0.00 72 ASN A CA 16
ATOM 27835 C C . ASN A 1 72 ? -17.049 3.274 -0.583 1.00 0.00 72 ASN A C 16
ATOM 27836 O O . ASN A 1 72 ? -16.225 2.606 0.049 1.00 0.00 72 ASN A O 16
ATOM 27847 N N . PRO A 1 73 ? -17.548 2.847 -1.756 1.00 0.00 73 PRO A N 16
ATOM 27848 C CA . PRO A 1 73 ? -17.483 1.438 -2.126 1.00 0.00 73 PRO A CA 16
ATOM 27849 C C . PRO A 1 73 ? -16.142 1.092 -2.764 1.00 0.00 73 PRO A C 16
ATOM 27850 O O . PRO A 1 73 ? -15.720 -0.059 -2.705 1.00 0.00 73 PRO A O 16
ATOM 27861 N N . GLN A 1 74 ? -15.453 2.082 -3.340 1.00 0.00 74 GLN A N 16
ATOM 27862 C CA . GLN A 1 74 ? -14.122 1.916 -3.897 1.00 0.00 74 GLN A CA 16
ATOM 27863 C C . GLN A 1 74 ? -13.171 1.459 -2.788 1.00 0.00 74 GLN A C 16
ATOM 27864 O O . GLN A 1 74 ? -12.413 0.523 -3.003 1.00 0.00 74 GLN A O 16
ATOM 27878 N N . LEU A 1 75 ? -13.253 2.063 -1.594 1.00 0.00 75 LEU A N 16
ATOM 27879 C CA . LEU A 1 75 ? -12.414 1.689 -0.457 1.00 0.00 75 LEU A CA 16
ATOM 27880 C C . LEU A 1 75 ? -12.632 0.224 -0.098 1.00 0.00 75 LEU A C 16
ATOM 27881 O O . LEU A 1 75 ? -11.666 -0.492 0.153 1.00 0.00 75 LEU A O 16
ATOM 27897 N N . ASN A 1 76 ? -13.899 -0.201 -0.034 1.00 0.00 76 ASN A N 16
ATOM 27898 C CA . ASN A 1 76 ? -14.251 -1.558 0.365 1.00 0.00 76 ASN A CA 16
ATOM 27899 C C . ASN A 1 76 ? -13.709 -2.536 -0.676 1.00 0.00 76 ASN A C 16
ATOM 27900 O O . ASN A 1 76 ? -12.996 -3.462 -0.319 1.00 0.00 76 ASN A O 16
ATOM 27911 N N . GLU A 1 77 ? -13.972 -2.282 -1.961 1.00 0.00 77 GLU A N 16
ATOM 27912 C CA . GLU A 1 77 ? -13.557 -3.112 -3.090 1.00 0.00 77 GLU A CA 16
ATOM 27913 C C . GLU A 1 77 ? -12.036 -3.329 -3.141 1.00 0.00 77 GLU A C 16
ATOM 27914 O O . GLU A 1 77 ? -11.555 -4.383 -3.568 1.00 0.00 77 GLU A O 16
ATOM 27926 N N . LEU A 1 78 ? -11.281 -2.309 -2.732 1.00 0.00 78 LEU A N 16
ATOM 27927 C CA . LEU A 1 78 ? -9.824 -2.303 -2.708 1.00 0.00 78 LEU A CA 16
ATOM 27928 C C . LEU A 1 78 ? -9.245 -3.277 -1.680 1.00 0.00 78 LEU A C 16
ATOM 27929 O O . LEU A 1 78 ? -8.043 -3.556 -1.744 1.00 0.00 78 LEU A O 16
ATOM 27945 N N . ASP A 1 79 ? -10.050 -3.796 -0.747 1.00 0.00 79 ASP A N 16
ATOM 27946 C CA . ASP A 1 79 ? -9.596 -4.791 0.222 1.00 0.00 79 ASP A CA 16
ATOM 27947 C C . ASP A 1 79 ? -9.098 -6.052 -0.465 1.00 0.00 79 ASP A C 16
ATOM 27948 O O . ASP A 1 79 ? -8.054 -6.598 -0.105 1.00 0.00 79 ASP A O 16
ATOM 27957 N N . ASN A 1 80 ? -9.771 -6.441 -1.536 1.00 0.00 80 ASN A N 16
ATOM 27958 C CA . ASN A 1 80 ? -9.367 -7.601 -2.298 1.00 0.00 80 ASN A CA 16
ATOM 27959 C C . ASN A 1 80 ? -8.176 -7.258 -3.173 1.00 0.00 80 ASN A C 16
ATOM 27960 O O . ASN A 1 80 ? -7.266 -8.075 -3.256 1.00 0.00 80 ASN A O 16
ATOM 27971 N N . THR A 1 81 ? -8.132 -6.058 -3.769 1.00 0.00 81 THR A N 16
ATOM 27972 C CA . THR A 1 81 ? -7.016 -5.648 -4.613 1.00 0.00 81 THR A CA 16
ATOM 27973 C C . THR A 1 81 ? -5.706 -5.791 -3.841 1.00 0.00 81 THR A C 16
ATOM 27974 O O . THR A 1 81 ? -4.780 -6.419 -4.347 1.00 0.00 81 THR A O 16
ATOM 27985 N N . ILE A 1 82 ? -5.598 -5.211 -2.639 1.00 0.00 82 ILE A N 16
ATOM 27986 C CA . ILE A 1 82 ? -4.326 -5.243 -1.929 1.00 0.00 82 ILE A CA 16
ATOM 27987 C C . ILE A 1 82 ? -3.969 -6.681 -1.545 1.00 0.00 82 ILE A C 16
ATOM 27988 O O . ILE A 1 82 ? -2.800 -7.059 -1.633 1.00 0.00 82 ILE A O 16
ATOM 28004 N N . SER A 1 83 ? -4.961 -7.496 -1.175 1.00 0.00 83 SER A N 16
ATOM 28005 C CA . SER A 1 83 ? -4.732 -8.908 -0.900 1.00 0.00 83 SER A CA 16
ATOM 28006 C C . SER A 1 83 ? -4.132 -9.611 -2.119 1.00 0.00 83 SER A C 16
ATOM 28007 O O . SER A 1 83 ? -3.117 -10.304 -2.007 1.00 0.00 83 SER A O 16
ATOM 28015 N N . GLU A 1 84 ? -4.747 -9.404 -3.276 1.00 0.00 84 GLU A N 16
ATOM 28016 C CA . GLU A 1 84 ? -4.428 -10.025 -4.549 1.00 0.00 84 GLU A CA 16
ATOM 28017 C C . GLU A 1 84 ? -3.202 -9.377 -5.202 1.00 0.00 84 GLU A C 16
ATOM 28018 O O . GLU A 1 84 ? -2.697 -9.929 -6.172 1.00 0.00 84 GLU A O 16
ATOM 28030 N N . MET A 1 85 ? -2.649 -8.271 -4.686 1.00 0.00 85 MET A N 16
ATOM 28031 C CA . MET A 1 85 ? -1.345 -7.775 -5.097 1.00 0.00 85 MET A CA 16
ATOM 28032 C C . MET A 1 85 ? -0.256 -8.371 -4.228 1.00 0.00 85 MET A C 16
ATOM 28033 O O . MET A 1 85 ? 0.721 -8.918 -4.736 1.00 0.00 85 MET A O 16
ATOM 28047 N N . LEU A 1 86 ? -0.403 -8.265 -2.910 1.00 0.00 86 LEU A N 16
ATOM 28048 C CA . LEU A 1 86 ? 0.683 -8.596 -2.003 1.00 0.00 86 LEU A CA 16
ATOM 28049 C C . LEU A 1 86 ? 0.999 -10.085 -2.055 1.00 0.00 86 LEU A C 16
ATOM 28050 O O . LEU A 1 86 ? 2.144 -10.454 -1.824 1.00 0.00 86 LEU A O 16
ATOM 28066 N N . LYS A 1 87 ? 0.027 -10.949 -2.344 1.00 0.00 87 LYS A N 16
ATOM 28067 C CA . LYS A 1 87 ? 0.240 -12.381 -2.235 1.00 0.00 87 LYS A CA 16
ATOM 28068 C C . LYS A 1 87 ? 1.386 -12.870 -3.125 1.00 0.00 87 LYS A C 16
ATOM 28069 O O . LYS A 1 87 ? 2.352 -13.448 -2.626 1.00 0.00 87 LYS A O 16
ATOM 28088 N N . GLU A 1 88 ? 1.306 -12.614 -4.429 1.00 0.00 88 GLU A N 16
ATOM 28089 C CA . GLU A 1 88 ? 2.277 -13.108 -5.400 1.00 0.00 88 GLU A CA 16
ATOM 28090 C C . GLU A 1 88 ? 3.596 -12.346 -5.286 1.00 0.00 88 GLU A C 16
ATOM 28091 O O . GLU A 1 88 ? 4.659 -12.956 -5.405 1.00 0.00 88 GLU A O 16
ATOM 28103 N N . GLY A 1 89 ? 3.545 -11.051 -4.976 1.00 0.00 89 GLY A N 16
ATOM 28104 C CA . GLY A 1 89 ? 4.716 -10.196 -4.917 1.00 0.00 89 GLY A CA 16
ATOM 28105 C C . GLY A 1 89 ? 4.483 -9.047 -5.866 1.00 0.00 89 GLY A C 16
ATOM 28106 O O . GLY A 1 89 ? 4.520 -9.236 -7.083 1.00 0.00 89 GLY A O 16
ATOM 28110 N N . ALA A 1 90 ? 4.170 -7.882 -5.299 1.00 0.00 90 ALA A N 16
ATOM 28111 C CA . ALA A 1 90 ? 4.118 -6.664 -6.085 1.00 0.00 90 ALA A CA 16
ATOM 28112 C C . ALA A 1 90 ? 5.546 -6.235 -6.375 1.00 0.00 90 ALA A C 16
ATOM 28113 O O . ALA A 1 90 ? 6.375 -6.239 -5.460 1.00 0.00 90 ALA A O 16
ATOM 28120 N N . GLN A 1 91 ? 5.803 -5.816 -7.609 1.00 0.00 91 GLN A N 16
ATOM 28121 C CA . GLN A 1 91 ? 6.942 -4.991 -7.928 1.00 0.00 91 GLN A CA 16
ATOM 28122 C C . GLN A 1 91 ? 6.678 -3.674 -7.214 1.00 0.00 91 GLN A C 16
ATOM 28123 O O . GLN A 1 91 ? 5.627 -3.046 -7.394 1.00 0.00 91 GLN A O 16
ATOM 28137 N N . VAL A 1 92 ? 7.611 -3.309 -6.353 1.00 0.00 92 VAL A N 16
ATOM 28138 C CA . VAL A 1 92 ? 7.640 -2.053 -5.650 1.00 0.00 92 VAL A CA 16
ATOM 28139 C C . VAL A 1 92 ? 8.755 -1.270 -6.303 1.00 0.00 92 VAL A C 16
ATOM 28140 O O . VAL A 1 92 ? 9.899 -1.714 -6.297 1.00 0.00 92 VAL A O 16
ATOM 28153 N N . ASP A 1 93 ? 8.415 -0.115 -6.867 1.00 0.00 93 ASP A N 16
ATOM 28154 C CA . ASP A 1 93 ? 9.384 0.781 -7.473 1.00 0.00 93 ASP A CA 16
ATOM 28155 C C . ASP A 1 93 ? 9.059 2.186 -6.985 1.00 0.00 93 ASP A C 16
ATOM 28156 O O . ASP A 1 93 ? 8.047 2.775 -7.355 1.00 0.00 93 ASP A O 16
ATOM 28165 N N . LEU A 1 94 ? 9.856 2.693 -6.044 1.00 0.00 94 LEU A N 16
ATOM 28166 C CA . LEU A 1 94 ? 9.773 4.065 -5.554 1.00 0.00 94 LEU A CA 16
ATOM 28167 C C . LEU A 1 94 ? 10.834 4.858 -6.289 1.00 0.00 94 LEU A C 16
ATOM 28168 O O . LEU A 1 94 ? 12.021 4.548 -6.182 1.00 0.00 94 LEU A O 16
ATOM 28184 N N . THR A 1 95 ? 10.394 5.855 -7.039 1.00 0.00 95 THR A N 16
ATOM 28185 C CA . THR A 1 95 ? 11.237 6.909 -7.584 1.00 0.00 95 THR A CA 16
ATOM 28186 C C . THR A 1 95 ? 11.499 7.969 -6.500 1.00 0.00 95 THR A C 16
ATOM 28187 O O . THR A 1 95 ? 11.255 7.733 -5.318 1.00 0.00 95 THR A O 16
ATOM 28198 N N . ALA A 1 96 ? 11.996 9.154 -6.867 1.00 0.00 96 ALA A N 16
ATOM 28199 C CA . ALA A 1 96 ? 12.293 10.244 -5.946 1.00 0.00 96 ALA A CA 16
ATOM 28200 C C . ALA A 1 96 ? 11.146 10.531 -4.957 1.00 0.00 96 ALA A C 16
ATOM 28201 O O . ALA A 1 96 ? 11.393 10.552 -3.752 1.00 0.00 96 ALA A O 16
ATOM 28208 N N . ASN A 1 97 ? 9.902 10.731 -5.425 1.00 0.00 97 ASN A N 16
ATOM 28209 C CA . ASN A 1 97 ? 8.757 11.055 -4.548 1.00 0.00 97 ASN A CA 16
ATOM 28210 C C . ASN A 1 97 ? 7.483 10.267 -4.868 1.00 0.00 97 ASN A C 16
ATOM 28211 O O . ASN A 1 97 ? 6.423 10.554 -4.303 1.00 0.00 97 ASN A O 16
ATOM 28222 N N . GLN A 1 98 ? 7.548 9.271 -5.749 1.00 0.00 98 GLN A N 16
ATOM 28223 C CA . GLN A 1 98 ? 6.365 8.608 -6.271 1.00 0.00 98 GLN A CA 16
ATOM 28224 C C . GLN A 1 98 ? 6.599 7.105 -6.297 1.00 0.00 98 GLN A C 16
ATOM 28225 O O . GLN A 1 98 ? 7.599 6.639 -6.839 1.00 0.00 98 GLN A O 16
ATOM 28239 N N . LEU A 1 99 ? 5.701 6.368 -5.652 1.00 0.00 99 LEU A N 16
ATOM 28240 C CA . LEU A 1 99 ? 5.669 4.920 -5.620 1.00 0.00 99 LEU A CA 16
ATOM 28241 C C . LEU A 1 99 ? 4.855 4.410 -6.802 1.00 0.00 99 LEU A C 16
ATOM 28242 O O . LEU A 1 99 ? 3.773 4.931 -7.089 1.00 0.00 99 LEU A O 16
ATOM 28258 N N . THR A 1 100 ? 5.308 3.309 -7.376 1.00 0.00 100 THR A N 16
ATOM 28259 C CA . THR A 1 100 ? 4.640 2.529 -8.397 1.00 0.00 100 THR A CA 16
ATOM 28260 C C . THR A 1 100 ? 4.526 1.117 -7.821 1.00 0.00 100 THR A C 16
ATOM 28261 O O . THR A 1 100 ? 5.538 0.491 -7.501 1.00 0.00 100 THR A O 16
ATOM 28272 N N . LEU A 1 101 ? 3.290 0.662 -7.595 1.00 0.00 101 LEU A N 16
ATOM 28273 C CA . LEU A 1 101 ? 2.942 -0.639 -7.035 1.00 0.00 101 LEU A CA 16
ATOM 28274 C C . LEU A 1 101 ? 2.257 -1.425 -8.127 1.00 0.00 101 LEU A C 16
ATOM 28275 O O . LEU A 1 101 ? 1.082 -1.184 -8.398 1.00 0.00 101 LEU A O 16
ATOM 28291 N N . ALA A 1 102 ? 2.984 -2.338 -8.756 1.00 0.00 102 ALA A N 16
ATOM 28292 C CA . ALA A 1 102 ? 2.479 -3.138 -9.862 1.00 0.00 102 ALA A CA 16
ATOM 28293 C C . ALA A 1 102 ? 2.492 -4.613 -9.474 1.00 0.00 102 ALA A C 16
ATOM 28294 O O . ALA A 1 102 ? 3.254 -5.030 -8.604 1.00 0.00 102 ALA A O 16
ATOM 28301 N N . THR A 1 103 ? 1.610 -5.419 -10.051 1.00 0.00 103 THR A N 16
ATOM 28302 C CA . THR A 1 103 ? 1.513 -6.845 -9.879 1.00 0.00 103 THR A CA 16
ATOM 28303 C C . THR A 1 103 ? 0.744 -7.384 -11.095 1.00 0.00 103 THR A C 16
ATOM 28304 O O . THR A 1 103 ? 0.170 -6.607 -11.869 1.00 0.00 103 THR A O 16
ATOM 28315 N N . ALA A 1 104 ? 0.598 -8.707 -11.196 1.00 0.00 104 ALA A N 16
ATOM 28316 C CA . ALA A 1 104 ? -0.218 -9.349 -12.219 1.00 0.00 104 ALA A CA 16
ATOM 28317 C C . ALA A 1 104 ? -1.707 -8.983 -12.128 1.00 0.00 104 ALA A C 16
ATOM 28318 O O . ALA A 1 104 ? -2.449 -9.241 -13.074 1.00 0.00 104 ALA A O 16
ATOM 28325 N N . LYS A 1 105 ? -2.170 -8.387 -11.023 1.00 0.00 105 LYS A N 16
ATOM 28326 C CA . LYS A 1 105 ? -3.516 -7.920 -10.833 1.00 0.00 105 LYS A CA 16
ATOM 28327 C C . LYS A 1 105 ? -3.684 -6.648 -11.671 1.00 0.00 105 LYS A C 16
ATOM 28328 O O . LYS A 1 105 ? -4.329 -6.694 -12.713 1.00 0.00 105 LYS A O 16
ATOM 28347 N N . GLN A 1 106 ? -3.135 -5.528 -11.214 1.00 0.00 106 GLN A N 16
ATOM 28348 C CA . GLN A 1 106 ? -3.322 -4.160 -11.692 1.00 0.00 106 GLN A CA 16
ATOM 28349 C C . GLN A 1 106 ? -2.173 -3.357 -11.050 1.00 0.00 106 GLN A C 16
ATOM 28350 O O . GLN A 1 106 ? -1.417 -3.893 -10.228 1.00 0.00 106 GLN A O 16
ATOM 28364 N N . THR A 1 107 ? -2.077 -2.058 -11.335 1.00 0.00 107 THR A N 16
ATOM 28365 C CA . THR A 1 107 ? -0.978 -1.194 -10.920 1.00 0.00 107 THR A CA 16
ATOM 28366 C C . THR A 1 107 ? -1.526 0.101 -10.294 1.00 0.00 107 THR A C 16
ATOM 28367 O O . THR A 1 107 ? -2.558 0.609 -10.732 1.00 0.00 107 THR A O 16
ATOM 28378 N N . LEU A 1 108 ? -0.880 0.607 -9.242 1.00 0.00 108 LEU A N 16
ATOM 28379 C CA . LEU A 1 108 ? -1.287 1.706 -8.369 1.00 0.00 108 LEU A CA 16
ATOM 28380 C C . LEU A 1 108 ? -0.161 2.733 -8.323 1.00 0.00 108 LEU A C 16
ATOM 28381 O O . LEU A 1 108 ? 1.012 2.377 -8.465 1.00 0.00 108 LEU A O 16
ATOM 28397 N N . THR A 1 109 ? -0.513 3.988 -8.043 1.00 0.00 109 THR A N 16
ATOM 28398 C CA . THR A 1 109 ? 0.454 5.070 -7.833 1.00 0.00 109 THR A CA 16
ATOM 28399 C C . THR A 1 109 ? 0.225 5.689 -6.457 1.00 0.00 109 THR A C 16
ATOM 28400 O O . THR A 1 109 ? -0.849 6.243 -6.209 1.00 0.00 109 THR A O 16
ATOM 28411 N N . TYR A 1 110 ? 1.226 5.603 -5.578 1.00 0.00 110 TYR A N 16
ATOM 28412 C CA . TYR A 1 110 ? 1.201 6.239 -4.267 1.00 0.00 110 TYR A CA 16
ATOM 28413 C C . TYR A 1 110 ? 2.187 7.420 -4.250 1.00 0.00 110 TYR A C 16
ATOM 28414 O O . TYR A 1 110 ? 3.115 7.473 -5.060 1.00 0.00 110 TYR A O 16
ATOM 28432 N N . LYS A 1 111 ? 2.034 8.354 -3.306 1.00 0.00 111 LYS A N 16
ATOM 28433 C CA . LYS A 1 111 ? 2.876 9.548 -3.171 1.00 0.00 111 LYS A CA 16
ATOM 28434 C C . LYS A 1 111 ? 3.661 9.490 -1.864 1.00 0.00 111 LYS A C 16
ATOM 28435 O O . LYS A 1 111 ? 3.115 9.024 -0.867 1.00 0.00 111 LYS A O 16
ATOM 28454 N N . LEU A 1 112 ? 4.875 10.045 -1.836 1.00 0.00 112 LEU A N 16
ATOM 28455 C CA . LEU A 1 112 ? 5.733 10.256 -0.661 1.00 0.00 112 LEU A CA 16
ATOM 28456 C C . LEU A 1 112 ? 5.215 11.403 0.230 1.00 0.00 112 LEU A C 16
ATOM 28457 O O . LEU A 1 112 ? 5.960 12.253 0.705 1.00 0.00 112 LEU A O 16
ATOM 28473 N N . ALA A 1 113 ? 3.907 11.527 0.391 1.00 0.00 113 ALA A N 16
ATOM 28474 C CA . ALA A 1 113 ? 3.328 12.617 1.158 1.00 0.00 113 ALA A CA 16
ATOM 28475 C C . ALA A 1 113 ? 3.491 12.330 2.658 1.00 0.00 113 ALA A C 16
ATOM 28476 O O . ALA A 1 113 ? 2.611 11.715 3.263 1.00 0.00 113 ALA A O 16
ATOM 28483 N N . ASP A 1 114 ? 4.607 12.726 3.276 1.00 0.00 114 ASP A N 16
ATOM 28484 C CA . ASP A 1 114 ? 4.935 12.382 4.661 1.00 0.00 114 ASP A CA 16
ATOM 28485 C C . ASP A 1 114 ? 4.754 13.546 5.632 1.00 0.00 114 ASP A C 16
ATOM 28486 O O . ASP A 1 114 ? 5.588 13.865 6.479 1.00 0.00 114 ASP A O 16
ATOM 28495 N N . LEU A 1 115 ? 3.533 14.069 5.612 1.00 0.00 115 LEU A N 16
ATOM 28496 C CA . LEU A 1 115 ? 2.951 15.108 6.472 1.00 0.00 115 LEU A CA 16
ATOM 28497 C C . LEU A 1 115 ? 2.827 14.720 7.957 1.00 0.00 115 LEU A C 16
ATOM 28498 O O . LEU A 1 115 ? 2.231 15.435 8.764 1.00 0.00 115 LEU A O 16
ATOM 28514 N N . MET A 1 116 ? 3.332 13.553 8.329 1.00 0.00 116 MET A N 16
ATOM 28515 C CA . MET A 1 116 ? 3.488 13.170 9.729 1.00 0.00 116 MET A CA 16
ATOM 28516 C C . MET A 1 116 ? 4.729 13.843 10.330 1.00 0.00 116 MET A C 16
ATOM 28517 O O . MET A 1 116 ? 4.817 13.993 11.549 1.00 0.00 116 MET A O 16
ATOM 28531 N N . ASN A 1 117 ? 5.672 14.294 9.495 1.00 0.00 117 ASN A N 16
ATOM 28532 C CA . ASN A 1 117 ? 6.843 15.024 9.947 1.00 0.00 117 ASN A CA 16
ATOM 28533 C C . ASN A 1 117 ? 6.483 16.490 10.107 1.00 0.00 117 ASN A C 16
ATOM 28534 O O . ASN A 1 117 ? 6.800 17.094 11.131 1.00 0.00 117 ASN A O 16
ATOM 28545 N N . MET A 1 1 ? 17.695 1.899 -6.580 1.00 0.00 1 MET A N 17
ATOM 28546 C CA . MET A 1 1 ? 16.518 1.046 -6.690 1.00 0.00 1 MET A CA 17
ATOM 28547 C C . MET A 1 1 ? 15.745 1.096 -5.371 1.00 0.00 1 MET A C 17
ATOM 28548 O O . MET A 1 1 ? 16.352 1.321 -4.313 1.00 0.00 1 MET A O 17
ATOM 28562 N N . VAL A 1 2 ? 14.427 0.888 -5.430 1.00 0.00 2 VAL A N 17
ATOM 28563 C CA . VAL A 1 2 ? 13.548 0.943 -4.279 1.00 0.00 2 VAL A CA 17
ATOM 28564 C C . VAL A 1 2 ? 14.079 0.007 -3.200 1.00 0.00 2 VAL A C 17
ATOM 28565 O O . VAL A 1 2 ? 14.249 -1.191 -3.428 1.00 0.00 2 VAL A O 17
ATOM 28578 N N . THR A 1 3 ? 14.419 0.567 -2.041 1.00 0.00 3 THR A N 17
ATOM 28579 C CA . THR A 1 3 ? 15.172 -0.160 -1.039 1.00 0.00 3 THR A CA 17
ATOM 28580 C C . THR A 1 3 ? 14.452 -0.057 0.308 1.00 0.00 3 THR A C 17
ATOM 28581 O O . THR A 1 3 ? 13.689 0.883 0.523 1.00 0.00 3 THR A O 17
ATOM 28592 N N . PRO A 1 4 ? 14.690 -0.986 1.243 1.00 0.00 4 PRO A N 17
ATOM 28593 C CA . PRO A 1 4 ? 13.996 -1.011 2.523 1.00 0.00 4 PRO A CA 17
ATOM 28594 C C . PRO A 1 4 ? 14.303 0.233 3.360 1.00 0.00 4 PRO A C 17
ATOM 28595 O O . PRO A 1 4 ? 13.403 0.879 3.894 1.00 0.00 4 PRO A O 17
ATOM 28606 N N . GLU A 1 5 ? 15.574 0.583 3.490 1.00 0.00 5 GLU A N 17
ATOM 28607 C CA . GLU A 1 5 ? 16.021 1.654 4.376 1.00 0.00 5 GLU A CA 17
ATOM 28608 C C . GLU A 1 5 ? 15.578 3.053 3.926 1.00 0.00 5 GLU A C 17
ATOM 28609 O O . GLU A 1 5 ? 15.619 3.997 4.718 1.00 0.00 5 GLU A O 17
ATOM 28621 N N . GLN A 1 6 ? 15.085 3.185 2.696 1.00 0.00 6 GLN A N 17
ATOM 28622 C CA . GLN A 1 6 ? 14.384 4.385 2.225 1.00 0.00 6 GLN A CA 17
ATOM 28623 C C . GLN A 1 6 ? 12.853 4.311 2.371 1.00 0.00 6 GLN A C 17
ATOM 28624 O O . GLN A 1 6 ? 12.152 5.108 1.741 1.00 0.00 6 GLN A O 17
ATOM 28638 N N . LEU A 1 7 ? 12.320 3.366 3.159 1.00 0.00 7 LEU A N 17
ATOM 28639 C CA . LEU A 1 7 ? 10.879 3.126 3.315 1.00 0.00 7 LEU A CA 17
ATOM 28640 C C . LEU A 1 7 ? 10.468 3.063 4.779 1.00 0.00 7 LEU A C 17
ATOM 28641 O O . LEU A 1 7 ? 9.509 3.723 5.152 1.00 0.00 7 LEU A O 17
ATOM 28657 N N . GLN A 1 8 ? 11.223 2.355 5.619 1.00 0.00 8 GLN A N 17
ATOM 28658 C CA . GLN A 1 8 ? 10.990 2.082 7.047 1.00 0.00 8 GLN A CA 17
ATOM 28659 C C . GLN A 1 8 ? 10.818 3.276 8.000 1.00 0.00 8 GLN A C 17
ATOM 28660 O O . GLN A 1 8 ? 10.689 3.105 9.214 1.00 0.00 8 GLN A O 17
ATOM 28674 N N . HIS A 1 9 ? 10.846 4.475 7.451 1.00 0.00 9 HIS A N 17
ATOM 28675 C CA . HIS A 1 9 ? 10.708 5.769 8.113 1.00 0.00 9 HIS A CA 17
ATOM 28676 C C . HIS A 1 9 ? 9.849 6.758 7.302 1.00 0.00 9 HIS A C 17
ATOM 28677 O O . HIS A 1 9 ? 9.858 7.955 7.598 1.00 0.00 9 HIS A O 17
ATOM 28691 N N . HIS A 1 10 ? 9.165 6.305 6.248 1.00 0.00 10 HIS A N 17
ATOM 28692 C CA . HIS A 1 10 ? 8.642 7.153 5.188 1.00 0.00 10 HIS A CA 17
ATOM 28693 C C . HIS A 1 10 ? 7.191 6.753 4.911 1.00 0.00 10 HIS A C 17
ATOM 28694 O O . HIS A 1 10 ? 6.927 5.663 4.400 1.00 0.00 10 HIS A O 17
ATOM 28708 N N . ARG A 1 11 ? 6.240 7.620 5.264 1.00 0.00 11 ARG A N 17
ATOM 28709 C CA . ARG A 1 11 ? 4.827 7.435 4.923 1.00 0.00 11 ARG A CA 17
ATOM 28710 C C . ARG A 1 11 ? 4.669 7.601 3.418 1.00 0.00 11 ARG A C 17
ATOM 28711 O O . ARG A 1 11 ? 5.311 8.465 2.815 1.00 0.00 11 ARG A O 17
ATOM 28732 N N . PHE A 1 12 ? 3.727 6.860 2.845 1.00 0.00 12 PHE A N 17
ATOM 28733 C CA . PHE A 1 12 ? 3.222 7.088 1.505 1.00 0.00 12 PHE A CA 17
ATOM 28734 C C . PHE A 1 12 ? 1.702 7.166 1.591 1.00 0.00 12 PHE A C 17
ATOM 28735 O O . PHE A 1 12 ? 1.086 6.710 2.556 1.00 0.00 12 PHE A O 17
ATOM 28752 N N . VAL A 1 13 ? 1.084 7.744 0.570 1.00 0.00 13 VAL A N 17
ATOM 28753 C CA . VAL A 1 13 ? -0.362 7.753 0.411 1.00 0.00 13 VAL A CA 17
ATOM 28754 C C . VAL A 1 13 ? -0.684 7.327 -1.004 1.00 0.00 13 VAL A C 17
ATOM 28755 O O . VAL A 1 13 ? 0.059 7.653 -1.931 1.00 0.00 13 VAL A O 17
ATOM 28768 N N . LEU A 1 14 ? -1.770 6.574 -1.151 1.00 0.00 14 LEU A N 17
ATOM 28769 C CA . LEU A 1 14 ? -2.228 6.078 -2.424 1.00 0.00 14 LEU A CA 17
ATOM 28770 C C . LEU A 1 14 ? -2.746 7.250 -3.218 1.00 0.00 14 LEU A C 17
ATOM 28771 O O . LEU A 1 14 ? -3.761 7.846 -2.861 1.00 0.00 14 LEU A O 17
ATOM 28787 N N . GLU A 1 15 ? -2.008 7.601 -4.264 1.00 0.00 15 GLU A N 17
ATOM 28788 C CA . GLU A 1 15 ? -2.253 8.828 -4.973 1.00 0.00 15 GLU A CA 17
ATOM 28789 C C . GLU A 1 15 ? -3.320 8.617 -6.035 1.00 0.00 15 GLU A C 17
ATOM 28790 O O . GLU A 1 15 ? -4.212 9.448 -6.193 1.00 0.00 15 GLU A O 17
ATOM 28802 N N . SER A 1 16 ? -3.257 7.496 -6.754 1.00 0.00 16 SER A N 17
ATOM 28803 C CA . SER A 1 16 ? -4.347 7.077 -7.610 1.00 0.00 16 SER A CA 17
ATOM 28804 C C . SER A 1 16 ? -4.311 5.563 -7.790 1.00 0.00 16 SER A C 17
ATOM 28805 O O . SER A 1 16 ? -3.245 4.943 -7.869 1.00 0.00 16 SER A O 17
ATOM 28813 N N . VAL A 1 17 ? -5.493 4.957 -7.837 1.00 0.00 17 VAL A N 17
ATOM 28814 C CA . VAL A 1 17 ? -5.665 3.573 -8.243 1.00 0.00 17 VAL A CA 17
ATOM 28815 C C . VAL A 1 17 ? -5.518 3.531 -9.771 1.00 0.00 17 VAL A C 17
ATOM 28816 O O . VAL A 1 17 ? -5.437 4.586 -10.403 1.00 0.00 17 VAL A O 17
ATOM 28829 N N . ASN A 1 18 ? -5.538 2.335 -10.376 1.00 0.00 18 ASN A N 17
ATOM 28830 C CA . ASN A 1 18 ? -5.237 2.117 -11.784 1.00 0.00 18 ASN A CA 17
ATOM 28831 C C . ASN A 1 18 ? -5.894 3.149 -12.690 1.00 0.00 18 ASN A C 17
ATOM 28832 O O . ASN A 1 18 ? -5.219 3.770 -13.509 1.00 0.00 18 ASN A O 17
ATOM 28843 N N . GLY A 1 19 ? -7.197 3.328 -12.523 1.00 0.00 19 GLY A N 17
ATOM 28844 C CA . GLY A 1 19 ? -7.949 4.324 -13.249 1.00 0.00 19 GLY A CA 17
ATOM 28845 C C . GLY A 1 19 ? -7.746 5.718 -12.664 1.00 0.00 19 GLY A C 17
ATOM 28846 O O . GLY A 1 19 ? -7.216 6.598 -13.346 1.00 0.00 19 GLY A O 17
ATOM 28850 N N . LYS A 1 20 ? -8.214 5.951 -11.433 1.00 0.00 20 LYS A N 17
ATOM 28851 C CA . LYS A 1 20 ? -8.494 7.292 -10.921 1.00 0.00 20 LYS A CA 17
ATOM 28852 C C . LYS A 1 20 ? -8.068 7.474 -9.461 1.00 0.00 20 LYS A C 17
ATOM 28853 O O . LYS A 1 20 ? -7.763 6.490 -8.782 1.00 0.00 20 LYS A O 17
ATOM 28872 N N . PRO A 1 21 ? -8.007 8.735 -8.986 1.00 0.00 21 PRO A N 17
ATOM 28873 C CA . PRO A 1 21 ? -7.689 9.073 -7.605 1.00 0.00 21 PRO A CA 17
ATOM 28874 C C . PRO A 1 21 ? -8.697 8.508 -6.598 1.00 0.00 21 PRO A C 17
ATOM 28875 O O . PRO A 1 21 ? -9.624 7.754 -6.923 1.00 0.00 21 PRO A O 17
ATOM 28886 N N . VAL A 1 22 ? -8.452 8.865 -5.344 1.00 0.00 22 VAL A N 17
ATOM 28887 C CA . VAL A 1 22 ? -9.212 8.480 -4.173 1.00 0.00 22 VAL A CA 17
ATOM 28888 C C . VAL A 1 22 ? -9.744 9.744 -3.477 1.00 0.00 22 VAL A C 17
ATOM 28889 O O . VAL A 1 22 ? -9.164 10.829 -3.589 1.00 0.00 22 VAL A O 17
ATOM 28902 N N . THR A 1 23 ? -10.837 9.621 -2.718 1.00 0.00 23 THR A N 17
ATOM 28903 C CA . THR A 1 23 ? -11.292 10.673 -1.813 1.00 0.00 23 THR A CA 17
ATOM 28904 C C . THR A 1 23 ? -11.830 10.101 -0.500 1.00 0.00 23 THR A C 17
ATOM 28905 O O . THR A 1 23 ? -12.848 9.406 -0.431 1.00 0.00 23 THR A O 17
ATOM 28916 N N . SER A 1 24 ? -11.114 10.416 0.562 1.00 0.00 24 SER A N 17
ATOM 28917 C CA . SER A 1 24 ? -11.453 10.153 1.949 1.00 0.00 24 SER A CA 17
ATOM 28918 C C . SER A 1 24 ? -10.634 11.159 2.754 1.00 0.00 24 SER A C 17
ATOM 28919 O O . SER A 1 24 ? -9.450 10.937 3.020 1.00 0.00 24 SER A O 17
ATOM 28927 N N . ASP A 1 25 ? -11.221 12.300 3.096 1.00 0.00 25 ASP A N 17
ATOM 28928 C CA . ASP A 1 25 ? -10.573 13.414 3.799 1.00 0.00 25 ASP A CA 17
ATOM 28929 C C . ASP A 1 25 ? -10.498 13.130 5.304 1.00 0.00 25 ASP A C 17
ATOM 28930 O O . ASP A 1 25 ? -10.740 14.002 6.143 1.00 0.00 25 ASP A O 17
ATOM 28939 N N . LYS A 1 26 ? -10.223 11.884 5.690 1.00 0.00 26 LYS A N 17
ATOM 28940 C CA . LYS A 1 26 ? -10.092 11.524 7.099 1.00 0.00 26 LYS A CA 17
ATOM 28941 C C . LYS A 1 26 ? -9.155 10.360 7.302 1.00 0.00 26 LYS A C 17
ATOM 28942 O O . LYS A 1 26 ? -8.257 10.411 8.135 1.00 0.00 26 LYS A O 17
ATOM 28961 N N . ASN A 1 27 ? -9.351 9.340 6.489 1.00 0.00 27 ASN A N 17
ATOM 28962 C CA . ASN A 1 27 ? -8.532 8.142 6.450 1.00 0.00 27 ASN A CA 17
ATOM 28963 C C . ASN A 1 27 ? -8.592 7.616 5.019 1.00 0.00 27 ASN A C 17
ATOM 28964 O O . ASN A 1 27 ? -9.459 6.804 4.686 1.00 0.00 27 ASN A O 17
ATOM 28975 N N . PRO A 1 28 ? -7.757 8.161 4.120 1.00 0.00 28 PRO A N 17
ATOM 28976 C CA . PRO A 1 28 ? -7.537 7.570 2.810 1.00 0.00 28 PRO A CA 17
ATOM 28977 C C . PRO A 1 28 ? -6.725 6.276 2.968 1.00 0.00 28 PRO A C 17
ATOM 28978 O O . PRO A 1 28 ? -6.208 6.011 4.058 1.00 0.00 28 PRO A O 17
ATOM 28989 N N . PRO A 1 29 ? -6.576 5.479 1.898 1.00 0.00 29 PRO A N 17
ATOM 28990 C CA . PRO A 1 29 ? -5.722 4.299 1.872 1.00 0.00 29 PRO A CA 17
ATOM 28991 C C . PRO A 1 29 ? -4.240 4.691 1.887 1.00 0.00 29 PRO A C 17
ATOM 28992 O O . PRO A 1 29 ? -3.492 4.389 0.958 1.00 0.00 29 PRO A O 17
ATOM 29003 N N . GLU A 1 30 ? -3.758 5.324 2.952 1.00 0.00 30 GLU A N 17
ATOM 29004 C CA . GLU A 1 30 ? -2.333 5.587 3.108 1.00 0.00 30 GLU A CA 17
ATOM 29005 C C . GLU A 1 30 ? -1.631 4.304 3.582 1.00 0.00 30 GLU A C 17
ATOM 29006 O O . GLU A 1 30 ? -2.306 3.317 3.905 1.00 0.00 30 GLU A O 17
ATOM 29018 N N . ILE A 1 31 ? -0.302 4.271 3.567 1.00 0.00 31 ILE A N 17
ATOM 29019 C CA . ILE A 1 31 ? 0.485 3.101 3.933 1.00 0.00 31 ILE A CA 17
ATOM 29020 C C . ILE A 1 31 ? 1.744 3.594 4.645 1.00 0.00 31 ILE A C 17
ATOM 29021 O O . ILE A 1 31 ? 2.216 4.712 4.404 1.00 0.00 31 ILE A O 17
ATOM 29037 N N . SER A 1 32 ? 2.299 2.770 5.521 1.00 0.00 32 SER A N 17
ATOM 29038 C CA . SER A 1 32 ? 3.511 3.076 6.244 1.00 0.00 32 SER A CA 17
ATOM 29039 C C . SER A 1 32 ? 4.296 1.790 6.483 1.00 0.00 32 SER A C 17
ATOM 29040 O O . SER A 1 32 ? 3.802 0.679 6.266 1.00 0.00 32 SER A O 17
ATOM 29048 N N . PHE A 1 33 ? 5.553 1.959 6.872 1.00 0.00 33 PHE A N 17
ATOM 29049 C CA . PHE A 1 33 ? 6.545 0.910 6.925 1.00 0.00 33 PHE A CA 17
ATOM 29050 C C . PHE A 1 33 ? 7.438 1.248 8.118 1.00 0.00 33 PHE A C 17
ATOM 29051 O O . PHE A 1 33 ? 7.965 2.362 8.169 1.00 0.00 33 PHE A O 17
ATOM 29068 N N . GLY A 1 34 ? 7.624 0.333 9.065 1.00 0.00 34 GLY A N 17
ATOM 29069 C CA . GLY A 1 34 ? 8.721 0.341 10.022 1.00 0.00 34 GLY A CA 17
ATOM 29070 C C . GLY A 1 34 ? 8.967 -1.080 10.534 1.00 0.00 34 GLY A C 17
ATOM 29071 O O . GLY A 1 34 ? 8.102 -1.939 10.393 1.00 0.00 34 GLY A O 17
ATOM 29075 N N . GLU A 1 35 ? 10.096 -1.302 11.212 1.00 0.00 35 GLU A N 17
ATOM 29076 C CA . GLU A 1 35 ? 10.438 -2.500 11.988 1.00 0.00 35 GLU A CA 17
ATOM 29077 C C . GLU A 1 35 ? 10.378 -3.803 11.178 1.00 0.00 35 GLU A C 17
ATOM 29078 O O . GLU A 1 35 ? 9.369 -4.500 11.177 1.00 0.00 35 GLU A O 17
ATOM 29090 N N . LYS A 1 36 ? 11.504 -4.172 10.556 1.00 0.00 36 LYS A N 17
ATOM 29091 C CA . LYS A 1 36 ? 11.740 -5.407 9.786 1.00 0.00 36 LYS A CA 17
ATOM 29092 C C . LYS A 1 36 ? 11.059 -5.403 8.418 1.00 0.00 36 LYS A C 17
ATOM 29093 O O . LYS A 1 36 ? 10.661 -6.467 7.931 1.00 0.00 36 LYS A O 17
ATOM 29112 N N . MET A 1 37 ? 10.921 -4.248 7.768 1.00 0.00 37 MET A N 17
ATOM 29113 C CA . MET A 1 37 ? 10.232 -4.114 6.489 1.00 0.00 37 MET A CA 17
ATOM 29114 C C . MET A 1 37 ? 8.772 -4.587 6.619 1.00 0.00 37 MET A C 17
ATOM 29115 O O . MET A 1 37 ? 8.204 -5.152 5.691 1.00 0.00 37 MET A O 17
ATOM 29129 N N . MET A 1 38 ? 8.146 -4.376 7.780 1.00 0.00 38 MET A N 17
ATOM 29130 C CA . MET A 1 38 ? 6.721 -4.589 7.971 1.00 0.00 38 MET A CA 17
ATOM 29131 C C . MET A 1 38 ? 5.900 -3.577 7.169 1.00 0.00 38 MET A C 17
ATOM 29132 O O . MET A 1 38 ? 6.449 -2.631 6.600 1.00 0.00 38 MET A O 17
ATOM 29146 N N . ILE A 1 39 ? 4.582 -3.780 7.121 1.00 0.00 39 ILE A N 17
ATOM 29147 C CA . ILE A 1 39 ? 3.653 -2.968 6.349 1.00 0.00 39 ILE A CA 17
ATOM 29148 C C . ILE A 1 39 ? 2.420 -2.711 7.211 1.00 0.00 39 ILE A C 17
ATOM 29149 O O . ILE A 1 39 ? 1.637 -3.642 7.425 1.00 0.00 39 ILE A O 17
ATOM 29165 N N . SER A 1 40 ? 2.223 -1.481 7.678 1.00 0.00 40 SER A N 17
ATOM 29166 C CA . SER A 1 40 ? 0.922 -0.980 8.111 1.00 0.00 40 SER A CA 17
ATOM 29167 C C . SER A 1 40 ? 0.211 -0.339 6.916 1.00 0.00 40 SER A C 17
ATOM 29168 O O . SER A 1 40 ? 0.817 0.434 6.179 1.00 0.00 40 SER A O 17
ATOM 29176 N N . GLY A 1 41 ? -1.091 -0.574 6.748 1.00 0.00 41 GLY A N 17
ATOM 29177 C CA . GLY A 1 41 ? -1.925 0.219 5.848 1.00 0.00 41 GLY A CA 17
ATOM 29178 C C . GLY A 1 41 ? -3.397 0.053 6.209 1.00 0.00 41 GLY A C 17
ATOM 29179 O O . GLY A 1 41 ? -3.722 -0.638 7.179 1.00 0.00 41 GLY A O 17
ATOM 29183 N N . SER A 1 42 ? -4.312 0.694 5.485 1.00 0.00 42 SER A N 17
ATOM 29184 C CA . SER A 1 42 ? -5.737 0.492 5.693 1.00 0.00 42 SER A CA 17
ATOM 29185 C C . SER A 1 42 ? -6.542 0.935 4.475 1.00 0.00 42 SER A C 17
ATOM 29186 O O . SER A 1 42 ? -6.926 2.099 4.377 1.00 0.00 42 SER A O 17
ATOM 29194 N N . MET A 1 43 ? -6.823 0.002 3.560 1.00 0.00 43 MET A N 17
ATOM 29195 C CA . MET A 1 43 ? -7.667 0.257 2.396 1.00 0.00 43 MET A CA 17
ATOM 29196 C C . MET A 1 43 ? -9.087 0.573 2.856 1.00 0.00 43 MET A C 17
ATOM 29197 O O . MET A 1 43 ? -9.547 1.712 2.764 1.00 0.00 43 MET A O 17
ATOM 29211 N N . CYS A 1 44 ? -9.753 -0.426 3.428 1.00 0.00 44 CYS A N 17
ATOM 29212 C CA . CYS A 1 44 ? -11.008 -0.284 4.144 1.00 0.00 44 CYS A CA 17
ATOM 29213 C C . CYS A 1 44 ? -10.849 -1.053 5.448 1.00 0.00 44 CYS A C 17
ATOM 29214 O O . CYS A 1 44 ? -10.869 -0.491 6.547 1.00 0.00 44 CYS A O 17
ATOM 29221 N N . ASN A 1 45 ? -10.588 -2.347 5.299 1.00 0.00 45 ASN A N 17
ATOM 29222 C CA . ASN A 1 45 ? -10.662 -3.413 6.294 1.00 0.00 45 ASN A CA 17
ATOM 29223 C C . ASN A 1 45 ? -9.435 -3.445 7.188 1.00 0.00 45 ASN A C 17
ATOM 29224 O O . ASN A 1 45 ? -9.016 -4.485 7.682 1.00 0.00 45 ASN A O 17
ATOM 29235 N N . ARG A 1 46 ? -8.804 -2.291 7.361 1.00 0.00 46 ARG A N 17
ATOM 29236 C CA . ARG A 1 46 ? -7.413 -2.159 7.754 1.00 0.00 46 ARG A CA 17
ATOM 29237 C C . ARG A 1 46 ? -6.568 -3.003 6.796 1.00 0.00 46 ARG A C 17
ATOM 29238 O O . ARG A 1 46 ? -7.038 -3.262 5.689 1.00 0.00 46 ARG A O 17
ATOM 29259 N N . PHE A 1 47 ? -5.306 -3.256 7.130 1.00 0.00 47 PHE A N 17
ATOM 29260 C CA . PHE A 1 47 ? -4.495 -4.434 6.843 1.00 0.00 47 PHE A CA 17
ATOM 29261 C C . PHE A 1 47 ? -3.125 -4.232 7.488 1.00 0.00 47 PHE A C 17
ATOM 29262 O O . PHE A 1 47 ? -2.815 -3.181 8.063 1.00 0.00 47 PHE A O 17
ATOM 29279 N N . SER A 1 48 ? -2.332 -5.290 7.492 1.00 0.00 48 SER A N 17
ATOM 29280 C CA . SER A 1 48 ? -0.979 -5.343 8.007 1.00 0.00 48 SER A CA 17
ATOM 29281 C C . SER A 1 48 ? -0.315 -6.623 7.510 1.00 0.00 48 SER A C 17
ATOM 29282 O O . SER A 1 48 ? -1.035 -7.562 7.167 1.00 0.00 48 SER A O 17
ATOM 29290 N N . GLY A 1 49 ? 1.014 -6.713 7.518 1.00 0.00 49 GLY A N 17
ATOM 29291 C CA . GLY A 1 49 ? 1.674 -8.004 7.407 1.00 0.00 49 GLY A CA 17
ATOM 29292 C C . GLY A 1 49 ? 3.183 -7.836 7.387 1.00 0.00 49 GLY A C 17
ATOM 29293 O O . GLY A 1 49 ? 3.675 -6.728 7.153 1.00 0.00 49 GLY A O 17
ATOM 29297 N N . GLU A 1 50 ? 3.909 -8.925 7.637 1.00 0.00 50 GLU A N 17
ATOM 29298 C CA . GLU A 1 50 ? 5.353 -8.973 7.525 1.00 0.00 50 GLU A CA 17
ATOM 29299 C C . GLU A 1 50 ? 5.735 -8.851 6.050 1.00 0.00 50 GLU A C 17
ATOM 29300 O O . GLU A 1 50 ? 5.624 -9.793 5.267 1.00 0.00 50 GLU A O 17
ATOM 29312 N N . GLY A 1 51 ? 6.131 -7.651 5.662 1.00 0.00 51 GLY A N 17
ATOM 29313 C CA . GLY A 1 51 ? 6.705 -7.361 4.357 1.00 0.00 51 GLY A CA 17
ATOM 29314 C C . GLY A 1 51 ? 8.164 -7.809 4.263 1.00 0.00 51 GLY A C 17
ATOM 29315 O O . GLY A 1 51 ? 8.784 -8.173 5.272 1.00 0.00 51 GLY A O 17
ATOM 29319 N N . LYS A 1 52 ? 8.741 -7.745 3.060 1.00 0.00 52 LYS A N 17
ATOM 29320 C CA . LYS A 1 52 ? 10.180 -7.854 2.814 1.00 0.00 52 LYS A CA 17
ATOM 29321 C C . LYS A 1 52 ? 10.485 -7.177 1.479 1.00 0.00 52 LYS A C 17
ATOM 29322 O O . LYS A 1 52 ? 9.649 -7.228 0.576 1.00 0.00 52 LYS A O 17
ATOM 29341 N N . LEU A 1 53 ? 11.678 -6.590 1.333 1.00 0.00 53 LEU A N 17
ATOM 29342 C CA . LEU A 1 53 ? 12.163 -6.001 0.089 1.00 0.00 53 LEU A CA 17
ATOM 29343 C C . LEU A 1 53 ? 13.678 -6.150 0.023 1.00 0.00 53 LEU A C 17
ATOM 29344 O O . LEU A 1 53 ? 14.353 -5.991 1.039 1.00 0.00 53 LEU A O 17
ATOM 29360 N N . SER A 1 54 ? 14.207 -6.409 -1.172 1.00 0.00 54 SER A N 17
ATOM 29361 C CA . SER A 1 54 ? 15.629 -6.456 -1.471 1.00 0.00 54 SER A CA 17
ATOM 29362 C C . SER A 1 54 ? 15.802 -6.184 -2.972 1.00 0.00 54 SER A C 17
ATOM 29363 O O . SER A 1 54 ? 16.405 -5.186 -3.366 1.00 0.00 54 SER A O 17
ATOM 29371 N N . ASN A 1 55 ? 15.239 -7.055 -3.815 1.00 0.00 55 ASN A N 17
ATOM 29372 C CA . ASN A 1 55 ? 15.246 -6.957 -5.276 1.00 0.00 55 ASN A CA 17
ATOM 29373 C C . ASN A 1 55 ? 14.464 -5.755 -5.797 1.00 0.00 55 ASN A C 17
ATOM 29374 O O . ASN A 1 55 ? 15.012 -4.912 -6.509 1.00 0.00 55 ASN A O 17
ATOM 29385 N N . GLY A 1 56 ? 13.184 -5.694 -5.461 1.00 0.00 56 GLY A N 17
ATOM 29386 C CA . GLY A 1 56 ? 12.216 -4.834 -6.132 1.00 0.00 56 GLY A CA 17
ATOM 29387 C C . GLY A 1 56 ? 10.804 -5.419 -6.085 1.00 0.00 56 GLY A C 17
ATOM 29388 O O . GLY A 1 56 ? 9.930 -4.982 -6.824 1.00 0.00 56 GLY A O 17
ATOM 29392 N N . GLU A 1 57 ? 10.565 -6.424 -5.237 1.00 0.00 57 GLU A N 17
ATOM 29393 C CA . GLU A 1 57 ? 9.288 -7.122 -5.168 1.00 0.00 57 GLU A CA 17
ATOM 29394 C C . GLU A 1 57 ? 8.850 -7.225 -3.703 1.00 0.00 57 GLU A C 17
ATOM 29395 O O . GLU A 1 57 ? 9.538 -7.868 -2.906 1.00 0.00 57 GLU A O 17
ATOM 29407 N N . LEU A 1 58 ? 7.731 -6.582 -3.358 1.00 0.00 58 LEU A N 17
ATOM 29408 C CA . LEU A 1 58 ? 7.140 -6.487 -2.026 1.00 0.00 58 LEU A CA 17
ATOM 29409 C C . LEU A 1 58 ? 6.107 -7.598 -1.827 1.00 0.00 58 LEU A C 17
ATOM 29410 O O . LEU A 1 58 ? 4.983 -7.497 -2.331 1.00 0.00 58 LEU A O 17
ATOM 29426 N N . THR A 1 59 ? 6.464 -8.653 -1.099 1.00 0.00 59 THR A N 17
ATOM 29427 C CA . THR A 1 59 ? 5.508 -9.652 -0.625 1.00 0.00 59 THR A CA 17
ATOM 29428 C C . THR A 1 59 ? 5.052 -9.309 0.798 1.00 0.00 59 THR A C 17
ATOM 29429 O O . THR A 1 59 ? 5.750 -8.567 1.491 1.00 0.00 59 THR A O 17
ATOM 29440 N N . ALA A 1 60 ? 3.946 -9.899 1.278 1.00 0.00 60 ALA A N 17
ATOM 29441 C CA . ALA A 1 60 ? 3.681 -10.087 2.704 1.00 0.00 60 ALA A CA 17
ATOM 29442 C C . ALA A 1 60 ? 2.892 -11.375 2.956 1.00 0.00 60 ALA A C 17
ATOM 29443 O O . ALA A 1 60 ? 1.681 -11.435 2.734 1.00 0.00 60 ALA A O 17
ATOM 29450 N N . LYS A 1 61 ? 3.576 -12.417 3.435 1.00 0.00 61 LYS A N 17
ATOM 29451 C CA . LYS A 1 61 ? 2.985 -13.712 3.771 1.00 0.00 61 LYS A CA 17
ATOM 29452 C C . LYS A 1 61 ? 2.458 -13.675 5.205 1.00 0.00 61 LYS A C 17
ATOM 29453 O O . LYS A 1 61 ? 3.069 -14.223 6.123 1.00 0.00 61 LYS A O 17
ATOM 29472 N N . GLY A 1 62 ? 1.304 -13.054 5.412 1.00 0.00 62 GLY A N 17
ATOM 29473 C CA . GLY A 1 62 ? 0.639 -13.036 6.716 1.00 0.00 62 GLY A CA 17
ATOM 29474 C C . GLY A 1 62 ? -0.120 -11.741 6.896 1.00 0.00 62 GLY A C 17
ATOM 29475 O O . GLY A 1 62 ? 0.392 -10.796 7.499 1.00 0.00 62 GLY A O 17
ATOM 29479 N N . LEU A 1 63 ? -1.313 -11.669 6.306 1.00 0.00 63 LEU A N 17
ATOM 29480 C CA . LEU A 1 63 ? -1.992 -10.438 5.997 1.00 0.00 63 LEU A CA 17
ATOM 29481 C C . LEU A 1 63 ? -3.312 -10.358 6.769 1.00 0.00 63 LEU A C 17
ATOM 29482 O O . LEU A 1 63 ? -4.392 -10.640 6.243 1.00 0.00 63 LEU A O 17
ATOM 29498 N N . ALA A 1 64 ? -3.203 -9.917 8.017 1.00 0.00 64 ALA A N 17
ATOM 29499 C CA . ALA A 1 64 ? -4.298 -9.741 8.963 1.00 0.00 64 ALA A CA 17
ATOM 29500 C C . ALA A 1 64 ? -5.103 -8.467 8.684 1.00 0.00 64 ALA A C 17
ATOM 29501 O O . ALA A 1 64 ? -4.725 -7.368 9.127 1.00 0.00 64 ALA A O 17
ATOM 29508 N N . MET A 1 65 ? -6.212 -8.611 7.956 1.00 0.00 65 MET A N 17
ATOM 29509 C CA . MET A 1 65 ? -7.195 -7.553 7.762 1.00 0.00 65 MET A CA 17
ATOM 29510 C C . MET A 1 65 ? -8.579 -8.046 8.193 1.00 0.00 65 MET A C 17
ATOM 29511 O O . MET A 1 65 ? -8.738 -9.193 8.617 1.00 0.00 65 MET A O 17
ATOM 29525 N N . THR A 1 66 ? -9.558 -7.153 8.227 1.00 0.00 66 THR A N 17
ATOM 29526 C CA . THR A 1 66 ? -10.813 -7.335 8.945 1.00 0.00 66 THR A CA 17
ATOM 29527 C C . THR A 1 66 ? -11.933 -7.643 7.947 1.00 0.00 66 THR A C 17
ATOM 29528 O O . THR A 1 66 ? -11.687 -7.993 6.791 1.00 0.00 66 THR A O 17
ATOM 29539 N N . ARG A 1 67 ? -13.183 -7.535 8.395 1.00 0.00 67 ARG A N 17
ATOM 29540 C CA . ARG A 1 67 ? -14.390 -7.820 7.618 1.00 0.00 67 ARG A CA 17
ATOM 29541 C C . ARG A 1 67 ? -15.444 -6.721 7.769 1.00 0.00 67 ARG A C 17
ATOM 29542 O O . ARG A 1 67 ? -16.656 -6.956 7.697 1.00 0.00 67 ARG A O 17
ATOM 29563 N N . MET A 1 68 ? -14.973 -5.514 8.074 1.00 0.00 68 MET A N 17
ATOM 29564 C CA . MET A 1 68 ? -15.761 -4.289 8.120 1.00 0.00 68 MET A CA 17
ATOM 29565 C C . MET A 1 68 ? -16.113 -3.823 6.699 1.00 0.00 68 MET A C 17
ATOM 29566 O O . MET A 1 68 ? -15.941 -4.549 5.724 1.00 0.00 68 MET A O 17
ATOM 29580 N N . MET A 1 69 ? -16.645 -2.612 6.582 1.00 0.00 69 MET A N 17
ATOM 29581 C CA . MET A 1 69 ? -17.065 -1.953 5.358 1.00 0.00 69 MET A CA 17
ATOM 29582 C C . MET A 1 69 ? -16.732 -0.464 5.454 1.00 0.00 69 MET A C 17
ATOM 29583 O O . MET A 1 69 ? -16.162 -0.014 6.457 1.00 0.00 69 MET A O 17
ATOM 29597 N N . CYS A 1 70 ? -17.072 0.292 4.410 1.00 0.00 70 CYS A N 17
ATOM 29598 C CA . CYS A 1 70 ? -16.773 1.711 4.290 1.00 0.00 70 CYS A CA 17
ATOM 29599 C C . CYS A 1 70 ? -17.844 2.433 3.475 1.00 0.00 70 CYS A C 17
ATOM 29600 O O . CYS A 1 70 ? -18.560 1.816 2.691 1.00 0.00 70 CYS A O 17
ATOM 29607 N N . ALA A 1 71 ? -17.859 3.765 3.583 1.00 0.00 71 ALA A N 17
ATOM 29608 C CA . ALA A 1 71 ? -18.756 4.682 2.881 1.00 0.00 71 ALA A CA 17
ATOM 29609 C C . ALA A 1 71 ? -18.485 4.783 1.368 1.00 0.00 71 ALA A C 17
ATOM 29610 O O . ALA A 1 71 ? -18.968 5.721 0.729 1.00 0.00 71 ALA A O 17
ATOM 29617 N N . ASN A 1 72 ? -17.672 3.903 0.777 1.00 0.00 72 ASN A N 17
ATOM 29618 C CA . ASN A 1 72 ? -17.366 3.933 -0.652 1.00 0.00 72 ASN A CA 17
ATOM 29619 C C . ASN A 1 72 ? -17.155 2.500 -1.135 1.00 0.00 72 ASN A C 17
ATOM 29620 O O . ASN A 1 72 ? -16.494 1.736 -0.425 1.00 0.00 72 ASN A O 17
ATOM 29631 N N . PRO A 1 73 ? -17.576 2.154 -2.362 1.00 0.00 73 PRO A N 17
ATOM 29632 C CA . PRO A 1 73 ? -17.405 0.804 -2.887 1.00 0.00 73 PRO A CA 17
ATOM 29633 C C . PRO A 1 73 ? -15.957 0.543 -3.310 1.00 0.00 73 PRO A C 17
ATOM 29634 O O . PRO A 1 73 ? -15.517 -0.604 -3.336 1.00 0.00 73 PRO A O 17
ATOM 29645 N N . GLN A 1 74 ? -15.218 1.600 -3.650 1.00 0.00 74 GLN A N 17
ATOM 29646 C CA . GLN A 1 74 ? -13.836 1.521 -4.086 1.00 0.00 74 GLN A CA 17
ATOM 29647 C C . GLN A 1 74 ? -12.944 1.130 -2.901 1.00 0.00 74 GLN A C 17
ATOM 29648 O O . GLN A 1 74 ? -12.163 0.192 -3.035 1.00 0.00 74 GLN A O 17
ATOM 29662 N N . LEU A 1 75 ? -13.082 1.791 -1.739 1.00 0.00 75 LEU A N 17
ATOM 29663 C CA . LEU A 1 75 ? -12.352 1.403 -0.522 1.00 0.00 75 LEU A CA 17
ATOM 29664 C C . LEU A 1 75 ? -12.626 -0.074 -0.221 1.00 0.00 75 LEU A C 17
ATOM 29665 O O . LEU A 1 75 ? -11.701 -0.809 0.115 1.00 0.00 75 LEU A O 17
ATOM 29681 N N . ASN A 1 76 ? -13.900 -0.482 -0.312 1.00 0.00 76 ASN A N 17
ATOM 29682 C CA . ASN A 1 76 ? -14.358 -1.828 0.024 1.00 0.00 76 ASN A CA 17
ATOM 29683 C C . ASN A 1 76 ? -13.683 -2.881 -0.865 1.00 0.00 76 ASN A C 17
ATOM 29684 O O . ASN A 1 76 ? -13.309 -3.940 -0.376 1.00 0.00 76 ASN A O 17
ATOM 29695 N N . GLU A 1 77 ? -13.504 -2.593 -2.155 1.00 0.00 77 GLU A N 17
ATOM 29696 C CA . GLU A 1 77 ? -12.925 -3.481 -3.151 1.00 0.00 77 GLU A CA 17
ATOM 29697 C C . GLU A 1 77 ? -11.397 -3.497 -3.133 1.00 0.00 77 GLU A C 17
ATOM 29698 O O . GLU A 1 77 ? -10.767 -4.505 -3.454 1.00 0.00 77 GLU A O 17
ATOM 29710 N N . LEU A 1 78 ? -10.786 -2.375 -2.762 1.00 0.00 78 LEU A N 17
ATOM 29711 C CA . LEU A 1 78 ? -9.328 -2.237 -2.700 1.00 0.00 78 LEU A CA 17
ATOM 29712 C C . LEU A 1 78 ? -8.694 -3.208 -1.709 1.00 0.00 78 LEU A C 17
ATOM 29713 O O . LEU A 1 78 ? -7.539 -3.581 -1.900 1.00 0.00 78 LEU A O 17
ATOM 29729 N N . ASP A 1 79 ? -9.450 -3.634 -0.699 1.00 0.00 79 ASP A N 17
ATOM 29730 C CA . ASP A 1 79 ? -9.153 -4.767 0.176 1.00 0.00 79 ASP A CA 17
ATOM 29731 C C . ASP A 1 79 ? -8.744 -5.991 -0.622 1.00 0.00 79 ASP A C 17
ATOM 29732 O O . ASP A 1 79 ? -7.704 -6.594 -0.356 1.00 0.00 79 ASP A O 17
ATOM 29741 N N . ASN A 1 80 ? -9.539 -6.330 -1.633 1.00 0.00 80 ASN A N 17
ATOM 29742 C CA . ASN A 1 80 ? -9.301 -7.537 -2.396 1.00 0.00 80 ASN A CA 17
ATOM 29743 C C . ASN A 1 80 ? -8.107 -7.336 -3.314 1.00 0.00 80 ASN A C 17
ATOM 29744 O O . ASN A 1 80 ? -7.337 -8.276 -3.483 1.00 0.00 80 ASN A O 17
ATOM 29755 N N . THR A 1 81 ? -7.931 -6.130 -3.881 1.00 0.00 81 THR A N 17
ATOM 29756 C CA . THR A 1 81 ? -6.720 -5.820 -4.633 1.00 0.00 81 THR A CA 17
ATOM 29757 C C . THR A 1 81 ? -5.522 -6.113 -3.740 1.00 0.00 81 THR A C 17
ATOM 29758 O O . THR A 1 81 ? -4.705 -6.958 -4.083 1.00 0.00 81 THR A O 17
ATOM 29769 N N . ILE A 1 82 ? -5.393 -5.396 -2.621 1.00 0.00 82 ILE A N 17
ATOM 29770 C CA . ILE A 1 82 ? -4.148 -5.385 -1.880 1.00 0.00 82 ILE A CA 17
ATOM 29771 C C . ILE A 1 82 ? -3.861 -6.767 -1.300 1.00 0.00 82 ILE A C 17
ATOM 29772 O O . ILE A 1 82 ? -2.710 -7.204 -1.341 1.00 0.00 82 ILE A O 17
ATOM 29788 N N . SER A 1 83 ? -4.882 -7.479 -0.810 1.00 0.00 83 SER A N 17
ATOM 29789 C CA . SER A 1 83 ? -4.656 -8.775 -0.207 1.00 0.00 83 SER A CA 17
ATOM 29790 C C . SER A 1 83 ? -4.060 -9.721 -1.250 1.00 0.00 83 SER A C 17
ATOM 29791 O O . SER A 1 83 ? -3.007 -10.326 -1.013 1.00 0.00 83 SER A O 17
ATOM 29799 N N . GLU A 1 84 ? -4.686 -9.776 -2.425 1.00 0.00 84 GLU A N 17
ATOM 29800 C CA . GLU A 1 84 ? -4.256 -10.616 -3.530 1.00 0.00 84 GLU A CA 17
ATOM 29801 C C . GLU A 1 84 ? -2.913 -10.150 -4.114 1.00 0.00 84 GLU A C 17
ATOM 29802 O O . GLU A 1 84 ? -2.224 -10.956 -4.747 1.00 0.00 84 GLU A O 17
ATOM 29814 N N . MET A 1 85 ? -2.500 -8.884 -3.940 1.00 0.00 85 MET A N 17
ATOM 29815 C CA . MET A 1 85 ? -1.323 -8.382 -4.636 1.00 0.00 85 MET A CA 17
ATOM 29816 C C . MET A 1 85 ? -0.136 -8.716 -3.756 1.00 0.00 85 MET A C 17
ATOM 29817 O O . MET A 1 85 ? 0.899 -9.208 -4.206 1.00 0.00 85 MET A O 17
ATOM 29831 N N . LEU A 1 86 ? -0.310 -8.530 -2.446 1.00 0.00 86 LEU A N 17
ATOM 29832 C CA . LEU A 1 86 ? 0.813 -8.679 -1.559 1.00 0.00 86 LEU A CA 17
ATOM 29833 C C . LEU A 1 86 ? 1.294 -10.127 -1.486 1.00 0.00 86 LEU A C 17
ATOM 29834 O O . LEU A 1 86 ? 2.434 -10.384 -1.105 1.00 0.00 86 LEU A O 17
ATOM 29850 N N . LYS A 1 87 ? 0.406 -11.084 -1.756 1.00 0.00 87 LYS A N 17
ATOM 29851 C CA . LYS A 1 87 ? 0.714 -12.492 -1.619 1.00 0.00 87 LYS A CA 17
ATOM 29852 C C . LYS A 1 87 ? 1.796 -12.909 -2.612 1.00 0.00 87 LYS A C 17
ATOM 29853 O O . LYS A 1 87 ? 2.789 -13.507 -2.192 1.00 0.00 87 LYS A O 17
ATOM 29872 N N . GLU A 1 88 ? 1.607 -12.644 -3.909 1.00 0.00 88 GLU A N 17
ATOM 29873 C CA . GLU A 1 88 ? 2.565 -13.093 -4.914 1.00 0.00 88 GLU A CA 17
ATOM 29874 C C . GLU A 1 88 ? 3.874 -12.314 -4.858 1.00 0.00 88 GLU A C 17
ATOM 29875 O O . GLU A 1 88 ? 4.939 -12.932 -4.937 1.00 0.00 88 GLU A O 17
ATOM 29887 N N . GLY A 1 89 ? 3.806 -10.994 -4.676 1.00 0.00 89 GLY A N 17
ATOM 29888 C CA . GLY A 1 89 ? 4.969 -10.128 -4.744 1.00 0.00 89 GLY A CA 17
ATOM 29889 C C . GLY A 1 89 ? 4.694 -9.018 -5.727 1.00 0.00 89 GLY A C 17
ATOM 29890 O O . GLY A 1 89 ? 4.878 -9.184 -6.930 1.00 0.00 89 GLY A O 17
ATOM 29894 N N . ALA A 1 90 ? 4.217 -7.894 -5.205 1.00 0.00 90 ALA A N 17
ATOM 29895 C CA . ALA A 1 90 ? 3.975 -6.729 -6.028 1.00 0.00 90 ALA A CA 17
ATOM 29896 C C . ALA A 1 90 ? 5.318 -6.160 -6.484 1.00 0.00 90 ALA A C 17
ATOM 29897 O O . ALA A 1 90 ? 6.246 -6.053 -5.684 1.00 0.00 90 ALA A O 17
ATOM 29904 N N . GLN A 1 91 ? 5.405 -5.784 -7.755 1.00 0.00 91 GLN A N 17
ATOM 29905 C CA . GLN A 1 91 ? 6.544 -5.183 -8.413 1.00 0.00 91 GLN A CA 17
ATOM 29906 C C . GLN A 1 91 ? 6.573 -3.746 -7.916 1.00 0.00 91 GLN A C 17
ATOM 29907 O O . GLN A 1 91 ? 5.824 -2.904 -8.421 1.00 0.00 91 GLN A O 17
ATOM 29921 N N . VAL A 1 92 ? 7.328 -3.506 -6.846 1.00 0.00 92 VAL A N 17
ATOM 29922 C CA . VAL A 1 92 ? 7.464 -2.198 -6.251 1.00 0.00 92 VAL A CA 17
ATOM 29923 C C . VAL A 1 92 ? 8.594 -1.509 -7.005 1.00 0.00 92 VAL A C 17
ATOM 29924 O O . VAL A 1 92 ? 9.675 -2.074 -7.182 1.00 0.00 92 VAL A O 17
ATOM 29937 N N . ASP A 1 93 ? 8.365 -0.274 -7.421 1.00 0.00 93 ASP A N 17
ATOM 29938 C CA . ASP A 1 93 ? 9.405 0.616 -7.913 1.00 0.00 93 ASP A CA 17
ATOM 29939 C C . ASP A 1 93 ? 9.123 1.985 -7.310 1.00 0.00 93 ASP A C 17
ATOM 29940 O O . ASP A 1 93 ? 7.971 2.292 -6.987 1.00 0.00 93 ASP A O 17
ATOM 29949 N N . LEU A 1 94 ? 10.147 2.815 -7.120 1.00 0.00 94 LEU A N 17
ATOM 29950 C CA . LEU A 1 94 ? 10.009 4.142 -6.543 1.00 0.00 94 LEU A CA 17
ATOM 29951 C C . LEU A 1 94 ? 10.771 5.132 -7.398 1.00 0.00 94 LEU A C 17
ATOM 29952 O O . LEU A 1 94 ? 11.983 5.298 -7.270 1.00 0.00 94 LEU A O 17
ATOM 29968 N N . THR A 1 95 ? 10.002 5.828 -8.220 1.00 0.00 95 THR A N 17
ATOM 29969 C CA . THR A 1 95 ? 10.408 7.047 -8.898 1.00 0.00 95 THR A CA 17
ATOM 29970 C C . THR A 1 95 ? 10.684 8.151 -7.865 1.00 0.00 95 THR A C 17
ATOM 29971 O O . THR A 1 95 ? 10.240 8.044 -6.719 1.00 0.00 95 THR A O 17
ATOM 29982 N N . ALA A 1 96 ? 11.275 9.274 -8.301 1.00 0.00 96 ALA A N 17
ATOM 29983 C CA . ALA A 1 96 ? 11.806 10.385 -7.500 1.00 0.00 96 ALA A CA 17
ATOM 29984 C C . ALA A 1 96 ? 10.931 10.889 -6.342 1.00 0.00 96 ALA A C 17
ATOM 29985 O O . ALA A 1 96 ? 11.447 11.477 -5.392 1.00 0.00 96 ALA A O 17
ATOM 29992 N N . ASN A 1 97 ? 9.614 10.684 -6.416 1.00 0.00 97 ASN A N 17
ATOM 29993 C CA . ASN A 1 97 ? 8.639 10.901 -5.351 1.00 0.00 97 ASN A CA 17
ATOM 29994 C C . ASN A 1 97 ? 7.387 10.025 -5.558 1.00 0.00 97 ASN A C 17
ATOM 29995 O O . ASN A 1 97 ? 6.433 10.165 -4.786 1.00 0.00 97 ASN A O 17
ATOM 30006 N N . GLN A 1 98 ? 7.365 9.105 -6.541 1.00 0.00 98 GLN A N 17
ATOM 30007 C CA . GLN A 1 98 ? 6.181 8.351 -6.974 1.00 0.00 98 GLN A CA 17
ATOM 30008 C C . GLN A 1 98 ? 6.471 6.847 -6.980 1.00 0.00 98 GLN A C 17
ATOM 30009 O O . GLN A 1 98 ? 7.257 6.352 -7.787 1.00 0.00 98 GLN A O 17
ATOM 30023 N N . LEU A 1 99 ? 5.851 6.137 -6.055 1.00 0.00 99 LEU A N 17
ATOM 30024 C CA . LEU A 1 99 ? 5.838 4.689 -5.908 1.00 0.00 99 LEU A CA 17
ATOM 30025 C C . LEU A 1 99 ? 4.915 4.112 -6.983 1.00 0.00 99 LEU A C 17
ATOM 30026 O O . LEU A 1 99 ? 3.843 4.680 -7.229 1.00 0.00 99 LEU A O 17
ATOM 30042 N N . THR A 1 100 ? 5.267 2.955 -7.530 1.00 0.00 100 THR A N 17
ATOM 30043 C CA . THR A 1 100 ? 4.458 2.223 -8.491 1.00 0.00 100 THR A CA 17
ATOM 30044 C C . THR A 1 100 ? 4.432 0.771 -8.025 1.00 0.00 100 THR A C 17
ATOM 30045 O O . THR A 1 100 ? 5.495 0.165 -7.885 1.00 0.00 100 THR A O 17
ATOM 30056 N N . LEU A 1 101 ? 3.249 0.231 -7.717 1.00 0.00 101 LEU A N 17
ATOM 30057 C CA . LEU A 1 101 ? 3.052 -1.170 -7.369 1.00 0.00 101 LEU A CA 17
ATOM 30058 C C . LEU A 1 101 ? 2.182 -1.755 -8.460 1.00 0.00 101 LEU A C 17
ATOM 30059 O O . LEU A 1 101 ? 1.011 -1.391 -8.536 1.00 0.00 101 LEU A O 17
ATOM 30075 N N . ALA A 1 102 ? 2.710 -2.639 -9.296 1.00 0.00 102 ALA A N 17
ATOM 30076 C CA . ALA A 1 102 ? 1.906 -3.522 -10.129 1.00 0.00 102 ALA A CA 17
ATOM 30077 C C . ALA A 1 102 ? 1.978 -4.921 -9.549 1.00 0.00 102 ALA A C 17
ATOM 30078 O O . ALA A 1 102 ? 2.876 -5.244 -8.771 1.00 0.00 102 ALA A O 17
ATOM 30085 N N . THR A 1 103 ? 1.005 -5.761 -9.862 1.00 0.00 103 THR A N 17
ATOM 30086 C CA . THR A 1 103 ? 0.963 -7.164 -9.560 1.00 0.00 103 THR A CA 17
ATOM 30087 C C . THR A 1 103 ? 0.002 -7.775 -10.579 1.00 0.00 103 THR A C 17
ATOM 30088 O O . THR A 1 103 ? -0.625 -7.045 -11.361 1.00 0.00 103 THR A O 17
ATOM 30099 N N . ALA A 1 104 ? -0.222 -9.084 -10.499 1.00 0.00 104 ALA A N 17
ATOM 30100 C CA . ALA A 1 104 ? -1.233 -9.756 -11.294 1.00 0.00 104 ALA A CA 17
ATOM 30101 C C . ALA A 1 104 ? -2.591 -9.048 -11.187 1.00 0.00 104 ALA A C 17
ATOM 30102 O O . ALA A 1 104 ? -3.290 -8.917 -12.192 1.00 0.00 104 ALA A O 17
ATOM 30109 N N . LYS A 1 105 ? -2.963 -8.558 -9.998 1.00 0.00 105 LYS A N 17
ATOM 30110 C CA . LYS A 1 105 ? -4.254 -7.912 -9.778 1.00 0.00 105 LYS A CA 17
ATOM 30111 C C . LYS A 1 105 ? -4.482 -6.645 -10.609 1.00 0.00 105 LYS A C 17
ATOM 30112 O O . LYS A 1 105 ? -5.441 -6.583 -11.377 1.00 0.00 105 LYS A O 17
ATOM 30131 N N . GLN A 1 106 ? -3.724 -5.586 -10.336 1.00 0.00 106 GLN A N 17
ATOM 30132 C CA . GLN A 1 106 ? -3.789 -4.278 -10.989 1.00 0.00 106 GLN A CA 17
ATOM 30133 C C . GLN A 1 106 ? -2.537 -3.487 -10.591 1.00 0.00 106 GLN A C 17
ATOM 30134 O O . GLN A 1 106 ? -1.674 -4.025 -9.885 1.00 0.00 106 GLN A O 17
ATOM 30148 N N . THR A 1 107 ? -2.454 -2.207 -10.970 1.00 0.00 107 THR A N 17
ATOM 30149 C CA . THR A 1 107 ? -1.382 -1.317 -10.550 1.00 0.00 107 THR A CA 17
ATOM 30150 C C . THR A 1 107 ? -1.962 -0.143 -9.751 1.00 0.00 107 THR A C 17
ATOM 30151 O O . THR A 1 107 ? -3.040 0.367 -10.067 1.00 0.00 107 THR A O 17
ATOM 30162 N N . LEU A 1 108 ? -1.268 0.261 -8.685 1.00 0.00 108 LEU A N 17
ATOM 30163 C CA . LEU A 1 108 ? -1.611 1.325 -7.747 1.00 0.00 108 LEU A CA 17
ATOM 30164 C C . LEU A 1 108 ? -0.417 2.281 -7.718 1.00 0.00 108 LEU A C 17
ATOM 30165 O O . LEU A 1 108 ? 0.732 1.827 -7.698 1.00 0.00 108 LEU A O 17
ATOM 30181 N N . THR A 1 109 ? -0.681 3.585 -7.710 1.00 0.00 109 THR A N 17
ATOM 30182 C CA . THR A 1 109 ? 0.330 4.635 -7.683 1.00 0.00 109 THR A CA 17
ATOM 30183 C C . THR A 1 109 ? 0.232 5.344 -6.330 1.00 0.00 109 THR A C 17
ATOM 30184 O O . THR A 1 109 ? -0.873 5.523 -5.809 1.00 0.00 109 THR A O 17
ATOM 30195 N N . TYR A 1 110 ? 1.363 5.783 -5.773 1.00 0.00 110 TYR A N 17
ATOM 30196 C CA . TYR A 1 110 ? 1.428 6.456 -4.477 1.00 0.00 110 TYR A CA 17
ATOM 30197 C C . TYR A 1 110 ? 2.239 7.745 -4.566 1.00 0.00 110 TYR A C 17
ATOM 30198 O O . TYR A 1 110 ? 2.873 8.024 -5.586 1.00 0.00 110 TYR A O 17
ATOM 30216 N N . LYS A 1 111 ? 2.239 8.518 -3.477 1.00 0.00 111 LYS A N 17
ATOM 30217 C CA . LYS A 1 111 ? 3.053 9.707 -3.303 1.00 0.00 111 LYS A CA 17
ATOM 30218 C C . LYS A 1 111 ? 3.857 9.592 -2.025 1.00 0.00 111 LYS A C 17
ATOM 30219 O O . LYS A 1 111 ? 3.327 9.132 -1.013 1.00 0.00 111 LYS A O 17
ATOM 30238 N N . LEU A 1 112 ? 5.089 10.105 -2.045 1.00 0.00 112 LEU A N 17
ATOM 30239 C CA . LEU A 1 112 ? 5.921 10.384 -0.879 1.00 0.00 112 LEU A CA 17
ATOM 30240 C C . LEU A 1 112 ? 5.379 11.636 -0.167 1.00 0.00 112 LEU A C 17
ATOM 30241 O O . LEU A 1 112 ? 6.071 12.634 0.027 1.00 0.00 112 LEU A O 17
ATOM 30257 N N . ALA A 1 113 ? 4.085 11.658 0.140 1.00 0.00 113 ALA A N 17
ATOM 30258 C CA . ALA A 1 113 ? 3.494 12.677 0.987 1.00 0.00 113 ALA A CA 17
ATOM 30259 C C . ALA A 1 113 ? 3.689 12.211 2.419 1.00 0.00 113 ALA A C 17
ATOM 30260 O O . ALA A 1 113 ? 2.853 11.466 2.934 1.00 0.00 113 ALA A O 17
ATOM 30267 N N . ASP A 1 114 ? 4.786 12.601 3.062 1.00 0.00 114 ASP A N 17
ATOM 30268 C CA . ASP A 1 114 ? 5.056 12.169 4.427 1.00 0.00 114 ASP A CA 17
ATOM 30269 C C . ASP A 1 114 ? 4.542 13.215 5.392 1.00 0.00 114 ASP A C 17
ATOM 30270 O O . ASP A 1 114 ? 5.263 14.057 5.937 1.00 0.00 114 ASP A O 17
ATOM 30279 N N . LEU A 1 115 ? 3.226 13.192 5.522 1.00 0.00 115 LEU A N 17
ATOM 30280 C CA . LEU A 1 115 ? 2.440 14.143 6.280 1.00 0.00 115 LEU A CA 17
ATOM 30281 C C . LEU A 1 115 ? 2.192 13.594 7.683 1.00 0.00 115 LEU A C 17
ATOM 30282 O O . LEU A 1 115 ? 1.157 13.879 8.288 1.00 0.00 115 LEU A O 17
ATOM 30298 N N . MET A 1 116 ? 3.087 12.730 8.171 1.00 0.00 116 MET A N 17
ATOM 30299 C CA . MET A 1 116 ? 2.975 12.208 9.523 1.00 0.00 116 MET A CA 17
ATOM 30300 C C . MET A 1 116 ? 2.927 13.358 10.529 1.00 0.00 116 MET A C 17
ATOM 30301 O O . MET A 1 116 ? 3.730 14.289 10.468 1.00 0.00 116 MET A O 17
ATOM 30315 N N . ASN A 1 117 ? 1.973 13.279 11.453 1.00 0.00 117 ASN A N 17
ATOM 30316 C CA . ASN A 1 117 ? 1.903 14.108 12.649 1.00 0.00 117 ASN A CA 17
ATOM 30317 C C . ASN A 1 117 ? 2.841 13.565 13.732 1.00 0.00 117 ASN A C 17
ATOM 30318 O O . ASN A 1 117 ? 3.962 13.121 13.450 1.00 0.00 117 ASN A O 17
ATOM 30329 N N . MET A 1 1 ? 17.113 1.643 -7.649 1.00 0.00 1 MET A N 18
ATOM 30330 C CA . MET A 1 1 ? 16.284 0.640 -7.005 1.00 0.00 1 MET A CA 18
ATOM 30331 C C . MET A 1 1 ? 16.026 1.035 -5.548 1.00 0.00 1 MET A C 18
ATOM 30332 O O . MET A 1 1 ? 16.958 1.293 -4.782 1.00 0.00 1 MET A O 18
ATOM 30346 N N . VAL A 1 2 ? 14.747 0.988 -5.180 1.00 0.00 2 VAL A N 18
ATOM 30347 C CA . VAL A 1 2 ? 14.206 1.171 -3.843 1.00 0.00 2 VAL A CA 18
ATOM 30348 C C . VAL A 1 2 ? 14.930 0.296 -2.809 1.00 0.00 2 VAL A C 18
ATOM 30349 O O . VAL A 1 2 ? 15.370 -0.810 -3.133 1.00 0.00 2 VAL A O 18
ATOM 30362 N N . THR A 1 3 ? 14.978 0.731 -1.545 1.00 0.00 3 THR A N 18
ATOM 30363 C CA . THR A 1 3 ? 15.587 -0.028 -0.457 1.00 0.00 3 THR A CA 18
ATOM 30364 C C . THR A 1 3 ? 14.684 -0.013 0.782 1.00 0.00 3 THR A C 18
ATOM 30365 O O . THR A 1 3 ? 13.781 0.817 0.863 1.00 0.00 3 THR A O 18
ATOM 30376 N N . PRO A 1 4 ? 14.912 -0.889 1.774 1.00 0.00 4 PRO A N 18
ATOM 30377 C CA . PRO A 1 4 ? 14.156 -0.887 3.031 1.00 0.00 4 PRO A CA 18
ATOM 30378 C C . PRO A 1 4 ? 14.243 0.438 3.792 1.00 0.00 4 PRO A C 18
ATOM 30379 O O . PRO A 1 4 ? 13.303 0.872 4.465 1.00 0.00 4 PRO A O 18
ATOM 30390 N N . GLU A 1 5 ? 15.415 1.056 3.727 1.00 0.00 5 GLU A N 18
ATOM 30391 C CA . GLU A 1 5 ? 15.743 2.273 4.464 1.00 0.00 5 GLU A CA 18
ATOM 30392 C C . GLU A 1 5 ? 14.823 3.442 4.073 1.00 0.00 5 GLU A C 18
ATOM 30393 O O . GLU A 1 5 ? 14.291 4.143 4.937 1.00 0.00 5 GLU A O 18
ATOM 30405 N N . GLN A 1 6 ? 14.580 3.621 2.773 1.00 0.00 6 GLN A N 18
ATOM 30406 C CA . GLN A 1 6 ? 13.690 4.638 2.211 1.00 0.00 6 GLN A CA 18
ATOM 30407 C C . GLN A 1 6 ? 12.200 4.288 2.396 1.00 0.00 6 GLN A C 18
ATOM 30408 O O . GLN A 1 6 ? 11.364 4.847 1.688 1.00 0.00 6 GLN A O 18
ATOM 30422 N N . LEU A 1 7 ? 11.835 3.384 3.322 1.00 0.00 7 LEU A N 18
ATOM 30423 C CA . LEU A 1 7 ? 10.462 2.891 3.492 1.00 0.00 7 LEU A CA 18
ATOM 30424 C C . LEU A 1 7 ? 10.035 2.804 4.953 1.00 0.00 7 LEU A C 18
ATOM 30425 O O . LEU A 1 7 ? 8.993 3.360 5.286 1.00 0.00 7 LEU A O 18
ATOM 30441 N N . GLN A 1 8 ? 10.826 2.155 5.825 1.00 0.00 8 GLN A N 18
ATOM 30442 C CA . GLN A 1 8 ? 10.511 1.919 7.244 1.00 0.00 8 GLN A CA 18
ATOM 30443 C C . GLN A 1 8 ? 9.930 3.113 8.002 1.00 0.00 8 GLN A C 18
ATOM 30444 O O . GLN A 1 8 ? 9.175 2.917 8.953 1.00 0.00 8 GLN A O 18
ATOM 30458 N N . HIS A 1 9 ? 10.279 4.326 7.588 1.00 0.00 9 HIS A N 18
ATOM 30459 C CA . HIS A 1 9 ? 9.915 5.551 8.293 1.00 0.00 9 HIS A CA 18
ATOM 30460 C C . HIS A 1 9 ? 9.326 6.601 7.344 1.00 0.00 9 HIS A C 18
ATOM 30461 O O . HIS A 1 9 ? 9.519 7.806 7.554 1.00 0.00 9 HIS A O 18
ATOM 30475 N N . HIS A 1 10 ? 8.626 6.145 6.299 1.00 0.00 10 HIS A N 18
ATOM 30476 C CA . HIS A 1 10 ? 7.933 6.979 5.333 1.00 0.00 10 HIS A CA 18
ATOM 30477 C C . HIS A 1 10 ? 6.496 6.495 5.176 1.00 0.00 10 HIS A C 18
ATOM 30478 O O . HIS A 1 10 ? 6.244 5.398 4.674 1.00 0.00 10 HIS A O 18
ATOM 30492 N N . ARG A 1 11 ? 5.553 7.333 5.602 1.00 0.00 11 ARG A N 18
ATOM 30493 C CA . ARG A 1 11 ? 4.140 7.178 5.282 1.00 0.00 11 ARG A CA 18
ATOM 30494 C C . ARG A 1 11 ? 3.941 7.467 3.800 1.00 0.00 11 ARG A C 18
ATOM 30495 O O . ARG A 1 11 ? 4.599 8.335 3.222 1.00 0.00 11 ARG A O 18
ATOM 30516 N N . PHE A 1 12 ? 2.941 6.813 3.228 1.00 0.00 12 PHE A N 18
ATOM 30517 C CA . PHE A 1 12 ? 2.433 7.045 1.894 1.00 0.00 12 PHE A CA 18
ATOM 30518 C C . PHE A 1 12 ? 0.932 6.974 1.932 1.00 0.00 12 PHE A C 18
ATOM 30519 O O . PHE A 1 12 ? 0.297 6.373 2.788 1.00 0.00 12 PHE A O 18
ATOM 30536 N N . VAL A 1 13 ? 0.364 7.601 0.931 1.00 0.00 13 VAL A N 18
ATOM 30537 C CA . VAL A 1 13 ? -1.051 7.772 0.734 1.00 0.00 13 VAL A CA 18
ATOM 30538 C C . VAL A 1 13 ? -1.347 7.260 -0.672 1.00 0.00 13 VAL A C 18
ATOM 30539 O O . VAL A 1 13 ? -0.608 7.587 -1.607 1.00 0.00 13 VAL A O 18
ATOM 30552 N N . LEU A 1 14 ? -2.369 6.412 -0.809 1.00 0.00 14 LEU A N 18
ATOM 30553 C CA . LEU A 1 14 ? -2.834 5.899 -2.089 1.00 0.00 14 LEU A CA 18
ATOM 30554 C C . LEU A 1 14 ? -3.388 7.068 -2.878 1.00 0.00 14 LEU A C 18
ATOM 30555 O O . LEU A 1 14 ? -4.476 7.565 -2.579 1.00 0.00 14 LEU A O 18
ATOM 30571 N N . GLU A 1 15 ? -2.615 7.551 -3.835 1.00 0.00 15 GLU A N 18
ATOM 30572 C CA . GLU A 1 15 ? -2.955 8.761 -4.543 1.00 0.00 15 GLU A CA 18
ATOM 30573 C C . GLU A 1 15 ? -3.875 8.377 -5.702 1.00 0.00 15 GLU A C 18
ATOM 30574 O O . GLU A 1 15 ? -4.989 8.896 -5.805 1.00 0.00 15 GLU A O 18
ATOM 30586 N N . SER A 1 16 ? -3.461 7.421 -6.537 1.00 0.00 16 SER A N 18
ATOM 30587 C CA . SER A 1 16 ? -4.180 7.054 -7.748 1.00 0.00 16 SER A CA 18
ATOM 30588 C C . SER A 1 16 ? -4.201 5.532 -7.911 1.00 0.00 16 SER A C 18
ATOM 30589 O O . SER A 1 16 ? -3.160 4.867 -7.910 1.00 0.00 16 SER A O 18
ATOM 30597 N N . VAL A 1 17 ? -5.404 4.970 -8.024 1.00 0.00 17 VAL A N 18
ATOM 30598 C CA . VAL A 1 17 ? -5.631 3.566 -8.334 1.00 0.00 17 VAL A CA 18
ATOM 30599 C C . VAL A 1 17 ? -5.364 3.372 -9.834 1.00 0.00 17 VAL A C 18
ATOM 30600 O O . VAL A 1 17 ? -5.265 4.341 -10.597 1.00 0.00 17 VAL A O 18
ATOM 30613 N N . ASN A 1 18 ? -5.327 2.118 -10.287 1.00 0.00 18 ASN A N 18
ATOM 30614 C CA . ASN A 1 18 ? -5.328 1.780 -11.706 1.00 0.00 18 ASN A CA 18
ATOM 30615 C C . ASN A 1 18 ? -6.555 2.328 -12.450 1.00 0.00 18 ASN A C 18
ATOM 30616 O O . ASN A 1 18 ? -6.493 2.415 -13.676 1.00 0.00 18 ASN A O 18
ATOM 30627 N N . GLY A 1 19 ? -7.641 2.649 -11.731 1.00 0.00 19 GLY A N 18
ATOM 30628 C CA . GLY A 1 19 ? -8.918 3.079 -12.277 1.00 0.00 19 GLY A CA 18
ATOM 30629 C C . GLY A 1 19 ? -9.155 4.569 -12.062 1.00 0.00 19 GLY A C 18
ATOM 30630 O O . GLY A 1 19 ? -9.268 5.301 -13.044 1.00 0.00 19 GLY A O 18
ATOM 30634 N N . LYS A 1 20 ? -9.276 5.029 -10.811 1.00 0.00 20 LYS A N 18
ATOM 30635 C CA . LYS A 1 20 ? -9.571 6.424 -10.458 1.00 0.00 20 LYS A CA 18
ATOM 30636 C C . LYS A 1 20 ? -8.673 6.889 -9.305 1.00 0.00 20 LYS A C 18
ATOM 30637 O O . LYS A 1 20 ? -8.131 6.053 -8.585 1.00 0.00 20 LYS A O 18
ATOM 30656 N N . PRO A 1 21 ? -8.561 8.202 -9.044 1.00 0.00 21 PRO A N 18
ATOM 30657 C CA . PRO A 1 21 ? -8.104 8.678 -7.744 1.00 0.00 21 PRO A CA 18
ATOM 30658 C C . PRO A 1 21 ? -9.158 8.308 -6.688 1.00 0.00 21 PRO A C 18
ATOM 30659 O O . PRO A 1 21 ? -10.344 8.190 -7.012 1.00 0.00 21 PRO A O 18
ATOM 30670 N N . VAL A 1 22 ? -8.757 8.144 -5.428 1.00 0.00 22 VAL A N 18
ATOM 30671 C CA . VAL A 1 22 ? -9.692 7.863 -4.332 1.00 0.00 22 VAL A CA 18
ATOM 30672 C C . VAL A 1 22 ? -10.173 9.193 -3.733 1.00 0.00 22 VAL A C 18
ATOM 30673 O O . VAL A 1 22 ? -9.475 10.211 -3.856 1.00 0.00 22 VAL A O 18
ATOM 30686 N N . THR A 1 23 ? -11.321 9.188 -3.052 1.00 0.00 23 THR A N 18
ATOM 30687 C CA . THR A 1 23 ? -11.909 10.345 -2.392 1.00 0.00 23 THR A CA 18
ATOM 30688 C C . THR A 1 23 ? -12.279 9.936 -0.963 1.00 0.00 23 THR A C 18
ATOM 30689 O O . THR A 1 23 ? -13.042 8.989 -0.762 1.00 0.00 23 THR A O 18
ATOM 30700 N N . SER A 1 24 ? -11.772 10.664 0.033 1.00 0.00 24 SER A N 18
ATOM 30701 C CA . SER A 1 24 ? -11.766 10.341 1.449 1.00 0.00 24 SER A CA 18
ATOM 30702 C C . SER A 1 24 ? -11.713 11.666 2.207 1.00 0.00 24 SER A C 18
ATOM 30703 O O . SER A 1 24 ? -10.973 12.568 1.804 1.00 0.00 24 SER A O 18
ATOM 30711 N N . ASP A 1 25 ? -12.525 11.776 3.254 1.00 0.00 25 ASP A N 18
ATOM 30712 C CA . ASP A 1 25 ? -12.676 12.936 4.147 1.00 0.00 25 ASP A CA 18
ATOM 30713 C C . ASP A 1 25 ? -11.302 13.443 4.595 1.00 0.00 25 ASP A C 18
ATOM 30714 O O . ASP A 1 25 ? -10.719 14.323 3.964 1.00 0.00 25 ASP A O 18
ATOM 30723 N N . LYS A 1 26 ? -10.736 12.836 5.639 1.00 0.00 26 LYS A N 18
ATOM 30724 C CA . LYS A 1 26 ? -9.391 13.086 6.134 1.00 0.00 26 LYS A CA 18
ATOM 30725 C C . LYS A 1 26 ? -8.632 11.798 6.462 1.00 0.00 26 LYS A C 18
ATOM 30726 O O . LYS A 1 26 ? -7.467 11.856 6.845 1.00 0.00 26 LYS A O 18
ATOM 30745 N N . ASN A 1 27 ? -9.287 10.649 6.286 1.00 0.00 27 ASN A N 18
ATOM 30746 C CA . ASN A 1 27 ? -8.767 9.316 6.553 1.00 0.00 27 ASN A CA 18
ATOM 30747 C C . ASN A 1 27 ? -8.697 8.574 5.214 1.00 0.00 27 ASN A C 18
ATOM 30748 O O . ASN A 1 27 ? -9.647 7.877 4.864 1.00 0.00 27 ASN A O 18
ATOM 30759 N N . PRO A 1 28 ? -7.658 8.781 4.391 1.00 0.00 28 PRO A N 18
ATOM 30760 C CA . PRO A 1 28 ? -7.487 8.066 3.125 1.00 0.00 28 PRO A CA 18
ATOM 30761 C C . PRO A 1 28 ? -7.170 6.575 3.298 1.00 0.00 28 PRO A C 18
ATOM 30762 O O . PRO A 1 28 ? -6.739 6.170 4.379 1.00 0.00 28 PRO A O 18
ATOM 30773 N N . PRO A 1 29 ? -7.210 5.766 2.217 1.00 0.00 29 PRO A N 18
ATOM 30774 C CA . PRO A 1 29 ? -6.288 4.654 2.106 1.00 0.00 29 PRO A CA 18
ATOM 30775 C C . PRO A 1 29 ? -4.874 5.240 2.062 1.00 0.00 29 PRO A C 18
ATOM 30776 O O . PRO A 1 29 ? -4.464 5.923 1.117 1.00 0.00 29 PRO A O 18
ATOM 30787 N N . GLU A 1 30 ? -4.148 5.014 3.139 1.00 0.00 30 GLU A N 18
ATOM 30788 C CA . GLU A 1 30 ? -2.761 5.361 3.368 1.00 0.00 30 GLU A CA 18
ATOM 30789 C C . GLU A 1 30 ? -2.082 4.081 3.882 1.00 0.00 30 GLU A C 18
ATOM 30790 O O . GLU A 1 30 ? -2.757 3.125 4.292 1.00 0.00 30 GLU A O 18
ATOM 30802 N N . ILE A 1 31 ? -0.758 4.060 3.874 1.00 0.00 31 ILE A N 18
ATOM 30803 C CA . ILE A 1 31 ? 0.068 2.938 4.264 1.00 0.00 31 ILE A CA 18
ATOM 30804 C C . ILE A 1 31 ? 1.323 3.509 4.925 1.00 0.00 31 ILE A C 18
ATOM 30805 O O . ILE A 1 31 ? 1.836 4.559 4.529 1.00 0.00 31 ILE A O 18
ATOM 30821 N N . SER A 1 32 ? 1.844 2.804 5.910 1.00 0.00 32 SER A N 18
ATOM 30822 C CA . SER A 1 32 ? 3.136 3.015 6.512 1.00 0.00 32 SER A CA 18
ATOM 30823 C C . SER A 1 32 ? 3.820 1.654 6.612 1.00 0.00 32 SER A C 18
ATOM 30824 O O . SER A 1 32 ? 3.243 0.607 6.296 1.00 0.00 32 SER A O 18
ATOM 30832 N N . PHE A 1 33 ? 5.084 1.670 7.009 1.00 0.00 33 PHE A N 18
ATOM 30833 C CA . PHE A 1 33 ? 5.917 0.486 7.052 1.00 0.00 33 PHE A CA 18
ATOM 30834 C C . PHE A 1 33 ? 6.711 0.517 8.357 1.00 0.00 33 PHE A C 18
ATOM 30835 O O . PHE A 1 33 ? 6.456 1.357 9.225 1.00 0.00 33 PHE A O 18
ATOM 30852 N N . GLY A 1 34 ? 7.642 -0.413 8.531 1.00 0.00 34 GLY A N 18
ATOM 30853 C CA . GLY A 1 34 ? 8.603 -0.395 9.618 1.00 0.00 34 GLY A CA 18
ATOM 30854 C C . GLY A 1 34 ? 9.450 -1.644 9.559 1.00 0.00 34 GLY A C 18
ATOM 30855 O O . GLY A 1 34 ? 9.588 -2.257 8.496 1.00 0.00 34 GLY A O 18
ATOM 30859 N N . GLU A 1 35 ? 10.073 -1.955 10.689 1.00 0.00 35 GLU A N 18
ATOM 30860 C CA . GLU A 1 35 ? 11.122 -2.945 10.814 1.00 0.00 35 GLU A CA 18
ATOM 30861 C C . GLU A 1 35 ? 10.701 -4.296 10.235 1.00 0.00 35 GLU A C 18
ATOM 30862 O O . GLU A 1 35 ? 9.516 -4.626 10.169 1.00 0.00 35 GLU A O 18
ATOM 30874 N N . LYS A 1 36 ? 11.678 -5.098 9.808 1.00 0.00 36 LYS A N 18
ATOM 30875 C CA . LYS A 1 36 ? 11.447 -6.309 9.029 1.00 0.00 36 LYS A CA 18
ATOM 30876 C C . LYS A 1 36 ? 10.583 -6.044 7.787 1.00 0.00 36 LYS A C 18
ATOM 30877 O O . LYS A 1 36 ? 9.951 -6.987 7.312 1.00 0.00 36 LYS A O 18
ATOM 30896 N N . MET A 1 37 ? 10.581 -4.829 7.220 1.00 0.00 37 MET A N 18
ATOM 30897 C CA . MET A 1 37 ? 9.723 -4.429 6.103 1.00 0.00 37 MET A CA 18
ATOM 30898 C C . MET A 1 37 ? 8.236 -4.678 6.427 1.00 0.00 37 MET A C 18
ATOM 30899 O O . MET A 1 37 ? 7.427 -4.899 5.523 1.00 0.00 37 MET A O 18
ATOM 30913 N N . MET A 1 38 ? 7.854 -4.672 7.708 1.00 0.00 38 MET A N 18
ATOM 30914 C CA . MET A 1 38 ? 6.465 -4.801 8.125 1.00 0.00 38 MET A CA 18
ATOM 30915 C C . MET A 1 38 ? 5.613 -3.725 7.473 1.00 0.00 38 MET A C 18
ATOM 30916 O O . MET A 1 38 ? 6.097 -2.638 7.157 1.00 0.00 38 MET A O 18
ATOM 30930 N N . ILE A 1 39 ? 4.323 -4.024 7.360 1.00 0.00 39 ILE A N 18
ATOM 30931 C CA . ILE A 1 39 ? 3.340 -3.202 6.684 1.00 0.00 39 ILE A CA 18
ATOM 30932 C C . ILE A 1 39 ? 2.221 -2.898 7.679 1.00 0.00 39 ILE A C 18
ATOM 30933 O O . ILE A 1 39 ? 1.757 -3.800 8.390 1.00 0.00 39 ILE A O 18
ATOM 30949 N N . SER A 1 40 ? 1.797 -1.636 7.702 1.00 0.00 40 SER A N 18
ATOM 30950 C CA . SER A 1 40 ? 0.614 -1.156 8.390 1.00 0.00 40 SER A CA 18
ATOM 30951 C C . SER A 1 40 ? -0.156 -0.308 7.386 1.00 0.00 40 SER A C 18
ATOM 30952 O O . SER A 1 40 ? 0.391 0.651 6.857 1.00 0.00 40 SER A O 18
ATOM 30960 N N . GLY A 1 41 ? -1.402 -0.640 7.072 1.00 0.00 41 GLY A N 18
ATOM 30961 C CA . GLY A 1 41 ? -2.202 0.128 6.135 1.00 0.00 41 GLY A CA 18
ATOM 30962 C C . GLY A 1 41 ? -3.654 -0.276 6.280 1.00 0.00 41 GLY A C 18
ATOM 30963 O O . GLY A 1 41 ? -3.957 -1.301 6.902 1.00 0.00 41 GLY A O 18
ATOM 30967 N N . SER A 1 42 ? -4.573 0.517 5.731 1.00 0.00 42 SER A N 18
ATOM 30968 C CA . SER A 1 42 ? -5.980 0.234 5.890 1.00 0.00 42 SER A CA 18
ATOM 30969 C C . SER A 1 42 ? -6.813 0.882 4.789 1.00 0.00 42 SER A C 18
ATOM 30970 O O . SER A 1 42 ? -6.922 2.108 4.710 1.00 0.00 42 SER A O 18
ATOM 30978 N N . MET A 1 43 ? -7.326 0.039 3.888 1.00 0.00 43 MET A N 18
ATOM 30979 C CA . MET A 1 43 ? -8.103 0.454 2.735 1.00 0.00 43 MET A CA 18
ATOM 30980 C C . MET A 1 43 ? -9.567 0.563 3.128 1.00 0.00 43 MET A C 18
ATOM 30981 O O . MET A 1 43 ? -10.172 1.622 2.981 1.00 0.00 43 MET A O 18
ATOM 30995 N N . CYS A 1 44 ? -10.139 -0.544 3.610 1.00 0.00 44 CYS A N 18
ATOM 30996 C CA . CYS A 1 44 ? -11.540 -0.596 4.017 1.00 0.00 44 CYS A CA 18
ATOM 30997 C C . CYS A 1 44 ? -11.809 -1.697 5.052 1.00 0.00 44 CYS A C 18
ATOM 30998 O O . CYS A 1 44 ? -12.848 -1.709 5.701 1.00 0.00 44 CYS A O 18
ATOM 31005 N N . ASN A 1 45 ? -10.916 -2.684 5.164 1.00 0.00 45 ASN A N 18
ATOM 31006 C CA . ASN A 1 45 ? -10.994 -3.820 6.098 1.00 0.00 45 ASN A CA 18
ATOM 31007 C C . ASN A 1 45 ? -9.699 -3.893 6.923 1.00 0.00 45 ASN A C 18
ATOM 31008 O O . ASN A 1 45 ? -9.337 -4.927 7.479 1.00 0.00 45 ASN A O 18
ATOM 31019 N N . ARG A 1 46 ? -8.930 -2.804 6.922 1.00 0.00 46 ARG A N 18
ATOM 31020 C CA . ARG A 1 46 ? -7.524 -2.711 7.295 1.00 0.00 46 ARG A CA 18
ATOM 31021 C C . ARG A 1 46 ? -6.660 -3.846 6.726 1.00 0.00 46 ARG A C 18
ATOM 31022 O O . ARG A 1 46 ? -7.144 -4.543 5.840 1.00 0.00 46 ARG A O 18
ATOM 31043 N N . PHE A 1 47 ? -5.385 -3.982 7.101 1.00 0.00 47 PHE A N 18
ATOM 31044 C CA . PHE A 1 47 ? -4.554 -5.180 6.899 1.00 0.00 47 PHE A CA 18
ATOM 31045 C C . PHE A 1 47 ? -3.223 -4.989 7.608 1.00 0.00 47 PHE A C 18
ATOM 31046 O O . PHE A 1 47 ? -2.827 -3.865 7.937 1.00 0.00 47 PHE A O 18
ATOM 31063 N N . SER A 1 48 ? -2.508 -6.086 7.822 1.00 0.00 48 SER A N 18
ATOM 31064 C CA . SER A 1 48 ? -1.201 -6.092 8.447 1.00 0.00 48 SER A CA 18
ATOM 31065 C C . SER A 1 48 ? -0.445 -7.332 7.984 1.00 0.00 48 SER A C 18
ATOM 31066 O O . SER A 1 48 ? -1.033 -8.416 8.001 1.00 0.00 48 SER A O 18
ATOM 31074 N N . GLY A 1 49 ? 0.834 -7.229 7.608 1.00 0.00 49 GLY A N 18
ATOM 31075 C CA . GLY A 1 49 ? 1.620 -8.421 7.341 1.00 0.00 49 GLY A CA 18
ATOM 31076 C C . GLY A 1 49 ? 3.085 -8.056 7.201 1.00 0.00 49 GLY A C 18
ATOM 31077 O O . GLY A 1 49 ? 3.425 -6.882 7.036 1.00 0.00 49 GLY A O 18
ATOM 31081 N N . GLU A 1 50 ? 3.952 -9.063 7.255 1.00 0.00 50 GLU A N 18
ATOM 31082 C CA . GLU A 1 50 ? 5.373 -8.870 7.107 1.00 0.00 50 GLU A CA 18
ATOM 31083 C C . GLU A 1 50 ? 5.710 -8.825 5.623 1.00 0.00 50 GLU A C 18
ATOM 31084 O O . GLU A 1 50 ? 5.718 -9.836 4.910 1.00 0.00 50 GLU A O 18
ATOM 31096 N N . GLY A 1 51 ? 5.940 -7.608 5.144 1.00 0.00 51 GLY A N 18
ATOM 31097 C CA . GLY A 1 51 ? 6.612 -7.413 3.875 1.00 0.00 51 GLY A CA 18
ATOM 31098 C C . GLY A 1 51 ? 8.006 -8.065 3.880 1.00 0.00 51 GLY A C 18
ATOM 31099 O O . GLY A 1 51 ? 8.502 -8.565 4.897 1.00 0.00 51 GLY A O 18
ATOM 31103 N N . LYS A 1 52 ? 8.685 -8.046 2.738 1.00 0.00 52 LYS A N 18
ATOM 31104 C CA . LYS A 1 52 ? 10.136 -8.150 2.641 1.00 0.00 52 LYS A CA 18
ATOM 31105 C C . LYS A 1 52 ? 10.548 -7.222 1.510 1.00 0.00 52 LYS A C 18
ATOM 31106 O O . LYS A 1 52 ? 9.722 -6.897 0.654 1.00 0.00 52 LYS A O 18
ATOM 31125 N N . LEU A 1 53 ? 11.808 -6.803 1.485 1.00 0.00 53 LEU A N 18
ATOM 31126 C CA . LEU A 1 53 ? 12.392 -6.090 0.370 1.00 0.00 53 LEU A CA 18
ATOM 31127 C C . LEU A 1 53 ? 13.859 -6.471 0.313 1.00 0.00 53 LEU A C 18
ATOM 31128 O O . LEU A 1 53 ? 14.694 -5.919 1.033 1.00 0.00 53 LEU A O 18
ATOM 31144 N N . SER A 1 54 ? 14.161 -7.463 -0.520 1.00 0.00 54 SER A N 18
ATOM 31145 C CA . SER A 1 54 ? 15.545 -7.852 -0.759 1.00 0.00 54 SER A CA 18
ATOM 31146 C C . SER A 1 54 ? 15.796 -8.121 -2.247 1.00 0.00 54 SER A C 18
ATOM 31147 O O . SER A 1 54 ? 16.891 -8.549 -2.624 1.00 0.00 54 SER A O 18
ATOM 31155 N N . ASN A 1 55 ? 14.820 -7.854 -3.118 1.00 0.00 55 ASN A N 18
ATOM 31156 C CA . ASN A 1 55 ? 14.952 -7.977 -4.570 1.00 0.00 55 ASN A CA 18
ATOM 31157 C C . ASN A 1 55 ? 14.217 -6.896 -5.354 1.00 0.00 55 ASN A C 18
ATOM 31158 O O . ASN A 1 55 ? 14.590 -6.670 -6.495 1.00 0.00 55 ASN A O 18
ATOM 31169 N N . GLY A 1 56 ? 13.218 -6.231 -4.770 1.00 0.00 56 GLY A N 18
ATOM 31170 C CA . GLY A 1 56 ? 12.338 -5.296 -5.473 1.00 0.00 56 GLY A CA 18
ATOM 31171 C C . GLY A 1 56 ? 10.869 -5.719 -5.438 1.00 0.00 56 GLY A C 18
ATOM 31172 O O . GLY A 1 56 ? 10.048 -5.111 -6.124 1.00 0.00 56 GLY A O 18
ATOM 31176 N N . GLU A 1 57 ? 10.514 -6.755 -4.670 1.00 0.00 57 GLU A N 18
ATOM 31177 C CA . GLU A 1 57 ? 9.171 -7.320 -4.664 1.00 0.00 57 GLU A CA 18
ATOM 31178 C C . GLU A 1 57 ? 8.678 -7.365 -3.225 1.00 0.00 57 GLU A C 18
ATOM 31179 O O . GLU A 1 57 ? 9.376 -7.888 -2.351 1.00 0.00 57 GLU A O 18
ATOM 31191 N N . LEU A 1 58 ? 7.486 -6.822 -2.984 1.00 0.00 58 LEU A N 18
ATOM 31192 C CA . LEU A 1 58 ? 6.808 -6.803 -1.697 1.00 0.00 58 LEU A CA 18
ATOM 31193 C C . LEU A 1 58 ? 5.748 -7.907 -1.678 1.00 0.00 58 LEU A C 18
ATOM 31194 O O . LEU A 1 58 ? 4.624 -7.697 -2.138 1.00 0.00 58 LEU A O 18
ATOM 31210 N N . THR A 1 59 ? 6.093 -9.088 -1.158 1.00 0.00 59 THR A N 18
ATOM 31211 C CA . THR A 1 59 ? 5.096 -10.077 -0.749 1.00 0.00 59 THR A CA 18
ATOM 31212 C C . THR A 1 59 ? 4.770 -9.842 0.729 1.00 0.00 59 THR A C 18
ATOM 31213 O O . THR A 1 59 ? 5.682 -9.539 1.505 1.00 0.00 59 THR A O 18
ATOM 31224 N N . ALA A 1 60 ? 3.531 -10.079 1.162 1.00 0.00 60 ALA A N 18
ATOM 31225 C CA . ALA A 1 60 ? 3.149 -10.161 2.566 1.00 0.00 60 ALA A CA 18
ATOM 31226 C C . ALA A 1 60 ? 2.129 -11.282 2.722 1.00 0.00 60 ALA A C 18
ATOM 31227 O O . ALA A 1 60 ? 0.965 -11.131 2.360 1.00 0.00 60 ALA A O 18
ATOM 31234 N N . LYS A 1 61 ? 2.580 -12.431 3.224 1.00 0.00 61 LYS A N 18
ATOM 31235 C CA . LYS A 1 61 ? 1.819 -13.655 3.277 1.00 0.00 61 LYS A CA 18
ATOM 31236 C C . LYS A 1 61 ? 0.621 -13.535 4.197 1.00 0.00 61 LYS A C 18
ATOM 31237 O O . LYS A 1 61 ? -0.505 -13.744 3.753 1.00 0.00 61 LYS A O 18
ATOM 31256 N N . GLY A 1 62 ? 0.892 -13.266 5.472 1.00 0.00 62 GLY A N 18
ATOM 31257 C CA . GLY A 1 62 ? -0.049 -13.403 6.573 1.00 0.00 62 GLY A CA 18
ATOM 31258 C C . GLY A 1 62 ? -1.315 -12.607 6.317 1.00 0.00 62 GLY A C 18
ATOM 31259 O O . GLY A 1 62 ? -2.390 -13.183 6.178 1.00 0.00 62 GLY A O 18
ATOM 31263 N N . LEU A 1 63 ? -1.144 -11.294 6.158 1.00 0.00 63 LEU A N 18
ATOM 31264 C CA . LEU A 1 63 ? -2.112 -10.328 5.691 1.00 0.00 63 LEU A CA 18
ATOM 31265 C C . LEU A 1 63 ? -3.470 -10.419 6.400 1.00 0.00 63 LEU A C 18
ATOM 31266 O O . LEU A 1 63 ? -4.513 -10.662 5.793 1.00 0.00 63 LEU A O 18
ATOM 31282 N N . ALA A 1 64 ? -3.453 -10.215 7.708 1.00 0.00 64 ALA A N 18
ATOM 31283 C CA . ALA A 1 64 ? -4.652 -10.308 8.536 1.00 0.00 64 ALA A CA 18
ATOM 31284 C C . ALA A 1 64 ? -5.503 -9.047 8.418 1.00 0.00 64 ALA A C 18
ATOM 31285 O O . ALA A 1 64 ? -4.961 -7.949 8.530 1.00 0.00 64 ALA A O 18
ATOM 31292 N N . MET A 1 65 ? -6.823 -9.192 8.264 1.00 0.00 65 MET A N 18
ATOM 31293 C CA . MET A 1 65 ? -7.765 -8.097 7.987 1.00 0.00 65 MET A CA 18
ATOM 31294 C C . MET A 1 65 ? -9.012 -8.185 8.898 1.00 0.00 65 MET A C 18
ATOM 31295 O O . MET A 1 65 ? -9.072 -9.044 9.790 1.00 0.00 65 MET A O 18
ATOM 31309 N N . THR A 1 66 ? -10.006 -7.314 8.697 1.00 0.00 66 THR A N 18
ATOM 31310 C CA . THR A 1 66 ? -11.292 -7.241 9.406 1.00 0.00 66 THR A CA 18
ATOM 31311 C C . THR A 1 66 ? -12.443 -7.716 8.504 1.00 0.00 66 THR A C 18
ATOM 31312 O O . THR A 1 66 ? -12.208 -8.430 7.524 1.00 0.00 66 THR A O 18
ATOM 31323 N N . ARG A 1 67 ? -13.688 -7.416 8.894 1.00 0.00 67 ARG A N 18
ATOM 31324 C CA . ARG A 1 67 ? -14.918 -7.637 8.140 1.00 0.00 67 ARG A CA 18
ATOM 31325 C C . ARG A 1 67 ? -15.730 -6.344 8.210 1.00 0.00 67 ARG A C 18
ATOM 31326 O O . ARG A 1 67 ? -16.483 -6.148 9.165 1.00 0.00 67 ARG A O 18
ATOM 31347 N N . MET A 1 68 ? -15.504 -5.399 7.296 1.00 0.00 68 MET A N 18
ATOM 31348 C CA . MET A 1 68 ? -16.105 -4.061 7.337 1.00 0.00 68 MET A CA 18
ATOM 31349 C C . MET A 1 68 ? -16.550 -3.560 5.958 1.00 0.00 68 MET A C 18
ATOM 31350 O O . MET A 1 68 ? -16.095 -4.048 4.923 1.00 0.00 68 MET A O 18
ATOM 31364 N N . MET A 1 69 ? -17.415 -2.541 5.963 1.00 0.00 69 MET A N 18
ATOM 31365 C CA . MET A 1 69 ? -17.879 -1.763 4.817 1.00 0.00 69 MET A CA 18
ATOM 31366 C C . MET A 1 69 ? -17.459 -0.312 5.062 1.00 0.00 69 MET A C 18
ATOM 31367 O O . MET A 1 69 ? -17.131 0.050 6.196 1.00 0.00 69 MET A O 18
ATOM 31381 N N . CYS A 1 70 ? -17.485 0.520 4.015 1.00 0.00 70 CYS A N 18
ATOM 31382 C CA . CYS A 1 70 ? -17.015 1.916 4.059 1.00 0.00 70 CYS A CA 18
ATOM 31383 C C . CYS A 1 70 ? -17.907 2.862 3.268 1.00 0.00 70 CYS A C 18
ATOM 31384 O O . CYS A 1 70 ? -17.417 3.886 2.792 1.00 0.00 70 CYS A O 18
ATOM 31391 N N . ALA A 1 71 ? -19.176 2.496 3.066 1.00 0.00 71 ALA A N 18
ATOM 31392 C CA . ALA A 1 71 ? -20.186 3.204 2.285 1.00 0.00 71 ALA A CA 18
ATOM 31393 C C . ALA A 1 71 ? -19.851 3.543 0.851 1.00 0.00 71 ALA A C 18
ATOM 31394 O O . ALA A 1 71 ? -20.753 3.985 0.135 1.00 0.00 71 ALA A O 18
ATOM 31401 N N . ASN A 1 72 ? -18.658 3.210 0.377 1.00 0.00 72 ASN A N 18
ATOM 31402 C CA . ASN A 1 72 ? -18.384 3.274 -1.036 1.00 0.00 72 ASN A CA 18
ATOM 31403 C C . ASN A 1 72 ? -17.573 2.056 -1.452 1.00 0.00 72 ASN A C 18
ATOM 31404 O O . ASN A 1 72 ? -16.655 1.666 -0.722 1.00 0.00 72 ASN A O 18
ATOM 31415 N N . PRO A 1 73 ? -17.810 1.517 -2.660 1.00 0.00 73 PRO A N 18
ATOM 31416 C CA . PRO A 1 73 ? -17.114 0.332 -3.121 1.00 0.00 73 PRO A CA 18
ATOM 31417 C C . PRO A 1 73 ? -15.677 0.640 -3.528 1.00 0.00 73 PRO A C 18
ATOM 31418 O O . PRO A 1 73 ? -14.878 -0.281 -3.536 1.00 0.00 73 PRO A O 18
ATOM 31429 N N . GLN A 1 74 ? -15.308 1.892 -3.836 1.00 0.00 74 GLN A N 18
ATOM 31430 C CA . GLN A 1 74 ? -13.949 2.188 -4.286 1.00 0.00 74 GLN A CA 18
ATOM 31431 C C . GLN A 1 74 ? -12.926 1.757 -3.231 1.00 0.00 74 GLN A C 18
ATOM 31432 O O . GLN A 1 74 ? -11.935 1.111 -3.561 1.00 0.00 74 GLN A O 18
ATOM 31446 N N . LEU A 1 75 ? -13.189 2.093 -1.965 1.00 0.00 75 LEU A N 18
ATOM 31447 C CA . LEU A 1 75 ? -12.366 1.688 -0.828 1.00 0.00 75 LEU A CA 18
ATOM 31448 C C . LEU A 1 75 ? -12.449 0.181 -0.632 1.00 0.00 75 LEU A C 18
ATOM 31449 O O . LEU A 1 75 ? -11.452 -0.469 -0.322 1.00 0.00 75 LEU A O 18
ATOM 31465 N N . ASN A 1 76 ? -13.660 -0.360 -0.774 1.00 0.00 76 ASN A N 18
ATOM 31466 C CA . ASN A 1 76 ? -13.950 -1.769 -0.573 1.00 0.00 76 ASN A CA 18
ATOM 31467 C C . ASN A 1 76 ? -13.129 -2.618 -1.530 1.00 0.00 76 ASN A C 18
ATOM 31468 O O . ASN A 1 76 ? -12.514 -3.584 -1.111 1.00 0.00 76 ASN A O 18
ATOM 31479 N N . GLU A 1 77 ? -13.070 -2.231 -2.797 1.00 0.00 77 GLU A N 18
ATOM 31480 C CA . GLU A 1 77 ? -12.268 -2.853 -3.830 1.00 0.00 77 GLU A CA 18
ATOM 31481 C C . GLU A 1 77 ? -10.796 -2.886 -3.434 1.00 0.00 77 GLU A C 18
ATOM 31482 O O . GLU A 1 77 ? -10.145 -3.914 -3.619 1.00 0.00 77 GLU A O 18
ATOM 31494 N N . LEU A 1 78 ? -10.249 -1.802 -2.870 1.00 0.00 78 LEU A N 18
ATOM 31495 C CA . LEU A 1 78 ? -8.831 -1.782 -2.522 1.00 0.00 78 LEU A CA 18
ATOM 31496 C C . LEU A 1 78 ? -8.469 -2.856 -1.503 1.00 0.00 78 LEU A C 18
ATOM 31497 O O . LEU A 1 78 ? -7.356 -3.373 -1.573 1.00 0.00 78 LEU A O 18
ATOM 31513 N N . ASP A 1 79 ? -9.381 -3.212 -0.595 1.00 0.00 79 ASP A N 18
ATOM 31514 C CA . ASP A 1 79 ? -9.206 -4.306 0.357 1.00 0.00 79 ASP A CA 18
ATOM 31515 C C . ASP A 1 79 ? -8.851 -5.637 -0.321 1.00 0.00 79 ASP A C 18
ATOM 31516 O O . ASP A 1 79 ? -7.970 -6.347 0.176 1.00 0.00 79 ASP A O 18
ATOM 31525 N N . ASN A 1 80 ? -9.458 -5.963 -1.466 1.00 0.00 80 ASN A N 18
ATOM 31526 C CA . ASN A 1 80 ? -9.081 -7.179 -2.189 1.00 0.00 80 ASN A CA 18
ATOM 31527 C C . ASN A 1 80 ? -7.923 -6.884 -3.125 1.00 0.00 80 ASN A C 18
ATOM 31528 O O . ASN A 1 80 ? -7.010 -7.703 -3.204 1.00 0.00 80 ASN A O 18
ATOM 31539 N N . THR A 1 81 ? -7.920 -5.704 -3.750 1.00 0.00 81 THR A N 18
ATOM 31540 C CA . THR A 1 81 ? -6.938 -5.336 -4.759 1.00 0.00 81 THR A CA 18
ATOM 31541 C C . THR A 1 81 ? -5.535 -5.544 -4.193 1.00 0.00 81 THR A C 18
ATOM 31542 O O . THR A 1 81 ? -4.730 -6.277 -4.769 1.00 0.00 81 THR A O 18
ATOM 31553 N N . ILE A 1 82 ? -5.264 -4.929 -3.037 1.00 0.00 82 ILE A N 18
ATOM 31554 C CA . ILE A 1 82 ? -3.959 -4.978 -2.408 1.00 0.00 82 ILE A CA 18
ATOM 31555 C C . ILE A 1 82 ? -3.600 -6.401 -1.981 1.00 0.00 82 ILE A C 18
ATOM 31556 O O . ILE A 1 82 ? -2.425 -6.763 -1.997 1.00 0.00 82 ILE A O 18
ATOM 31572 N N . SER A 1 83 ? -4.598 -7.198 -1.589 1.00 0.00 83 SER A N 18
ATOM 31573 C CA . SER A 1 83 ? -4.377 -8.494 -0.993 1.00 0.00 83 SER A CA 18
ATOM 31574 C C . SER A 1 83 ? -3.705 -9.415 -2.004 1.00 0.00 83 SER A C 18
ATOM 31575 O O . SER A 1 83 ? -2.636 -9.956 -1.735 1.00 0.00 83 SER A O 18
ATOM 31583 N N . GLU A 1 84 ? -4.311 -9.533 -3.183 1.00 0.00 84 GLU A N 18
ATOM 31584 C CA . GLU A 1 84 ? -3.877 -10.412 -4.250 1.00 0.00 84 GLU A CA 18
ATOM 31585 C C . GLU A 1 84 ? -2.481 -9.986 -4.720 1.00 0.00 84 GLU A C 18
ATOM 31586 O O . GLU A 1 84 ? -1.604 -10.835 -4.859 1.00 0.00 84 GLU A O 18
ATOM 31598 N N . MET A 1 85 ? -2.241 -8.671 -4.854 1.00 0.00 85 MET A N 18
ATOM 31599 C CA . MET A 1 85 ? -0.954 -8.118 -5.275 1.00 0.00 85 MET A CA 18
ATOM 31600 C C . MET A 1 85 ? 0.142 -8.522 -4.288 1.00 0.00 85 MET A C 18
ATOM 31601 O O . MET A 1 85 ? 1.251 -8.876 -4.679 1.00 0.00 85 MET A O 18
ATOM 31615 N N . LEU A 1 86 ? -0.157 -8.482 -2.991 1.00 0.00 86 LEU A N 18
ATOM 31616 C CA . LEU A 1 86 ? 0.803 -8.770 -1.932 1.00 0.00 86 LEU A CA 18
ATOM 31617 C C . LEU A 1 86 ? 0.988 -10.266 -1.718 1.00 0.00 86 LEU A C 18
ATOM 31618 O O . LEU A 1 86 ? 1.993 -10.671 -1.133 1.00 0.00 86 LEU A O 18
ATOM 31634 N N . LYS A 1 87 ? 0.054 -11.098 -2.167 1.00 0.00 87 LYS A N 18
ATOM 31635 C CA . LYS A 1 87 ? 0.254 -12.531 -2.202 1.00 0.00 87 LYS A CA 18
ATOM 31636 C C . LYS A 1 87 ? 1.159 -12.891 -3.375 1.00 0.00 87 LYS A C 18
ATOM 31637 O O . LYS A 1 87 ? 2.182 -13.538 -3.144 1.00 0.00 87 LYS A O 18
ATOM 31656 N N . GLU A 1 88 ? 0.809 -12.493 -4.605 1.00 0.00 88 GLU A N 18
ATOM 31657 C CA . GLU A 1 88 ? 1.600 -12.862 -5.775 1.00 0.00 88 GLU A CA 18
ATOM 31658 C C . GLU A 1 88 ? 2.962 -12.155 -5.775 1.00 0.00 88 GLU A C 18
ATOM 31659 O O . GLU A 1 88 ? 3.917 -12.704 -6.321 1.00 0.00 88 GLU A O 18
ATOM 31671 N N . GLY A 1 89 ? 3.092 -11.004 -5.108 1.00 0.00 89 GLY A N 18
ATOM 31672 C CA . GLY A 1 89 ? 4.345 -10.290 -4.938 1.00 0.00 89 GLY A CA 18
ATOM 31673 C C . GLY A 1 89 ? 4.363 -9.055 -5.813 1.00 0.00 89 GLY A C 18
ATOM 31674 O O . GLY A 1 89 ? 4.619 -9.142 -7.013 1.00 0.00 89 GLY A O 18
ATOM 31678 N N . ALA A 1 90 ? 4.065 -7.914 -5.199 1.00 0.00 90 ALA A N 18
ATOM 31679 C CA . ALA A 1 90 ? 3.945 -6.652 -5.894 1.00 0.00 90 ALA A CA 18
ATOM 31680 C C . ALA A 1 90 ? 5.325 -6.132 -6.281 1.00 0.00 90 ALA A C 18
ATOM 31681 O O . ALA A 1 90 ? 6.218 -6.089 -5.432 1.00 0.00 90 ALA A O 18
ATOM 31688 N N . GLN A 1 91 ? 5.478 -5.683 -7.525 1.00 0.00 91 GLN A N 18
ATOM 31689 C CA . GLN A 1 91 ? 6.654 -4.975 -7.998 1.00 0.00 91 GLN A CA 18
ATOM 31690 C C . GLN A 1 91 ? 6.572 -3.592 -7.374 1.00 0.00 91 GLN A C 18
ATOM 31691 O O . GLN A 1 91 ? 5.548 -2.916 -7.515 1.00 0.00 91 GLN A O 18
ATOM 31705 N N . VAL A 1 92 ? 7.620 -3.188 -6.670 1.00 0.00 92 VAL A N 18
ATOM 31706 C CA . VAL A 1 92 ? 7.669 -1.954 -5.917 1.00 0.00 92 VAL A CA 18
ATOM 31707 C C . VAL A 1 92 ? 8.841 -1.140 -6.438 1.00 0.00 92 VAL A C 18
ATOM 31708 O O . VAL A 1 92 ? 9.973 -1.616 -6.444 1.00 0.00 92 VAL A O 18
ATOM 31721 N N . ASP A 1 93 ? 8.566 0.106 -6.813 1.00 0.00 93 ASP A N 18
ATOM 31722 C CA . ASP A 1 93 ? 9.561 1.049 -7.290 1.00 0.00 93 ASP A CA 18
ATOM 31723 C C . ASP A 1 93 ? 9.275 2.384 -6.593 1.00 0.00 93 ASP A C 18
ATOM 31724 O O . ASP A 1 93 ? 8.550 3.243 -7.099 1.00 0.00 93 ASP A O 18
ATOM 31733 N N . LEU A 1 94 ? 9.728 2.524 -5.342 1.00 0.00 94 LEU A N 18
ATOM 31734 C CA . LEU A 1 94 ? 9.642 3.790 -4.612 1.00 0.00 94 LEU A CA 18
ATOM 31735 C C . LEU A 1 94 ? 10.847 4.620 -5.000 1.00 0.00 94 LEU A C 18
ATOM 31736 O O . LEU A 1 94 ? 11.963 4.365 -4.549 1.00 0.00 94 LEU A O 18
ATOM 31752 N N . THR A 1 95 ? 10.582 5.583 -5.866 1.00 0.00 95 THR A N 18
ATOM 31753 C CA . THR A 1 95 ? 11.549 6.537 -6.374 1.00 0.00 95 THR A CA 18
ATOM 31754 C C . THR A 1 95 ? 11.693 7.667 -5.348 1.00 0.00 95 THR A C 18
ATOM 31755 O O . THR A 1 95 ? 10.993 7.687 -4.331 1.00 0.00 95 THR A O 18
ATOM 31766 N N . ALA A 1 96 ? 12.577 8.628 -5.609 1.00 0.00 96 ALA A N 18
ATOM 31767 C CA . ALA A 1 96 ? 12.933 9.696 -4.686 1.00 0.00 96 ALA A CA 18
ATOM 31768 C C . ALA A 1 96 ? 11.735 10.484 -4.126 1.00 0.00 96 ALA A C 18
ATOM 31769 O O . ALA A 1 96 ? 11.876 11.087 -3.062 1.00 0.00 96 ALA A O 18
ATOM 31776 N N . ASN A 1 97 ? 10.556 10.460 -4.767 1.00 0.00 97 ASN A N 18
ATOM 31777 C CA . ASN A 1 97 ? 9.309 10.821 -4.083 1.00 0.00 97 ASN A CA 18
ATOM 31778 C C . ASN A 1 97 ? 8.044 10.074 -4.524 1.00 0.00 97 ASN A C 18
ATOM 31779 O O . ASN A 1 97 ? 7.052 10.156 -3.794 1.00 0.00 97 ASN A O 18
ATOM 31790 N N . GLN A 1 98 ? 8.023 9.289 -5.609 1.00 0.00 98 GLN A N 18
ATOM 31791 C CA . GLN A 1 98 ? 6.808 8.594 -6.058 1.00 0.00 98 GLN A CA 18
ATOM 31792 C C . GLN A 1 98 ? 6.947 7.075 -5.910 1.00 0.00 98 GLN A C 18
ATOM 31793 O O . GLN A 1 98 ? 7.923 6.498 -6.388 1.00 0.00 98 GLN A O 18
ATOM 31807 N N . LEU A 1 99 ? 5.966 6.430 -5.268 1.00 0.00 99 LEU A N 18
ATOM 31808 C CA . LEU A 1 99 ? 5.820 4.983 -5.204 1.00 0.00 99 LEU A CA 18
ATOM 31809 C C . LEU A 1 99 ? 5.090 4.533 -6.464 1.00 0.00 99 LEU A C 18
ATOM 31810 O O . LEU A 1 99 ? 3.960 4.971 -6.700 1.00 0.00 99 LEU A O 18
ATOM 31826 N N . THR A 1 100 ? 5.698 3.637 -7.229 1.00 0.00 100 THR A N 18
ATOM 31827 C CA . THR A 1 100 ? 5.091 2.965 -8.362 1.00 0.00 100 THR A CA 18
ATOM 31828 C C . THR A 1 100 ? 4.895 1.503 -7.969 1.00 0.00 100 THR A C 18
ATOM 31829 O O . THR A 1 100 ? 5.832 0.861 -7.488 1.00 0.00 100 THR A O 18
ATOM 31840 N N . LEU A 1 101 ? 3.669 1.000 -8.136 1.00 0.00 101 LEU A N 18
ATOM 31841 C CA . LEU A 1 101 ? 3.302 -0.397 -7.977 1.00 0.00 101 LEU A CA 18
ATOM 31842 C C . LEU A 1 101 ? 2.874 -0.949 -9.320 1.00 0.00 101 LEU A C 18
ATOM 31843 O O . LEU A 1 101 ? 2.128 -0.274 -10.033 1.00 0.00 101 LEU A O 18
ATOM 31859 N N . ALA A 1 102 ? 3.219 -2.206 -9.581 1.00 0.00 102 ALA A N 18
ATOM 31860 C CA . ALA A 1 102 ? 2.610 -3.042 -10.605 1.00 0.00 102 ALA A CA 18
ATOM 31861 C C . ALA A 1 102 ? 2.566 -4.481 -10.091 1.00 0.00 102 ALA A C 18
ATOM 31862 O O . ALA A 1 102 ? 3.281 -4.836 -9.149 1.00 0.00 102 ALA A O 18
ATOM 31869 N N . THR A 1 103 ? 1.709 -5.326 -10.651 1.00 0.00 103 THR A N 18
ATOM 31870 C CA . THR A 1 103 ? 1.655 -6.753 -10.441 1.00 0.00 103 THR A CA 18
ATOM 31871 C C . THR A 1 103 ? 0.878 -7.376 -11.610 1.00 0.00 103 THR A C 18
ATOM 31872 O O . THR A 1 103 ? 0.321 -6.654 -12.450 1.00 0.00 103 THR A O 18
ATOM 31883 N N . ALA A 1 104 ? 0.801 -8.710 -11.667 1.00 0.00 104 ALA A N 18
ATOM 31884 C CA . ALA A 1 104 ? 0.027 -9.405 -12.686 1.00 0.00 104 ALA A CA 18
ATOM 31885 C C . ALA A 1 104 ? -1.464 -9.065 -12.591 1.00 0.00 104 ALA A C 18
ATOM 31886 O O . ALA A 1 104 ? -2.157 -9.025 -13.612 1.00 0.00 104 ALA A O 18
ATOM 31893 N N . LYS A 1 105 ? -1.952 -8.740 -11.390 1.00 0.00 105 LYS A N 18
ATOM 31894 C CA . LYS A 1 105 ? -3.257 -8.139 -11.192 1.00 0.00 105 LYS A CA 18
ATOM 31895 C C . LYS A 1 105 ? -3.253 -6.712 -11.724 1.00 0.00 105 LYS A C 18
ATOM 31896 O O . LYS A 1 105 ? -3.694 -6.468 -12.844 1.00 0.00 105 LYS A O 18
ATOM 31915 N N . GLN A 1 106 ? -2.811 -5.749 -10.924 1.00 0.00 106 GLN A N 18
ATOM 31916 C CA . GLN A 1 106 ? -3.148 -4.338 -11.093 1.00 0.00 106 GLN A CA 18
ATOM 31917 C C . GLN A 1 106 ? -1.920 -3.482 -10.778 1.00 0.00 106 GLN A C 18
ATOM 31918 O O . GLN A 1 106 ? -0.798 -3.979 -10.701 1.00 0.00 106 GLN A O 18
ATOM 31932 N N . THR A 1 107 ? -2.109 -2.173 -10.681 1.00 0.00 107 THR A N 18
ATOM 31933 C CA . THR A 1 107 ? -1.059 -1.175 -10.620 1.00 0.00 107 THR A CA 18
ATOM 31934 C C . THR A 1 107 ? -1.615 -0.017 -9.786 1.00 0.00 107 THR A C 18
ATOM 31935 O O . THR A 1 107 ? -2.829 0.197 -9.774 1.00 0.00 107 THR A O 18
ATOM 31946 N N . LEU A 1 108 ? -0.773 0.683 -9.028 1.00 0.00 108 LEU A N 18
ATOM 31947 C CA . LEU A 1 108 ? -1.177 1.779 -8.143 1.00 0.00 108 LEU A CA 18
ATOM 31948 C C . LEU A 1 108 ? -0.060 2.823 -8.159 1.00 0.00 108 LEU A C 18
ATOM 31949 O O . LEU A 1 108 ? 1.087 2.500 -8.478 1.00 0.00 108 LEU A O 18
ATOM 31965 N N . THR A 1 109 ? -0.362 4.055 -7.756 1.00 0.00 109 THR A N 18
ATOM 31966 C CA . THR A 1 109 ? 0.635 5.088 -7.511 1.00 0.00 109 THR A CA 18
ATOM 31967 C C . THR A 1 109 ? 0.306 5.739 -6.167 1.00 0.00 109 THR A C 18
ATOM 31968 O O . THR A 1 109 ? -0.856 6.048 -5.882 1.00 0.00 109 THR A O 18
ATOM 31979 N N . TYR A 1 110 ? 1.328 5.920 -5.330 1.00 0.00 110 TYR A N 18
ATOM 31980 C CA . TYR A 1 110 ? 1.213 6.546 -4.019 1.00 0.00 110 TYR A CA 18
ATOM 31981 C C . TYR A 1 110 ? 2.074 7.810 -3.994 1.00 0.00 110 TYR A C 18
ATOM 31982 O O . TYR A 1 110 ? 2.736 8.145 -4.982 1.00 0.00 110 TYR A O 18
ATOM 32000 N N . LYS A 1 111 ? 2.062 8.520 -2.864 1.00 0.00 111 LYS A N 18
ATOM 32001 C CA . LYS A 1 111 ? 2.853 9.723 -2.656 1.00 0.00 111 LYS A CA 18
ATOM 32002 C C . LYS A 1 111 ? 3.444 9.748 -1.253 1.00 0.00 111 LYS A C 18
ATOM 32003 O O . LYS A 1 111 ? 2.717 9.432 -0.315 1.00 0.00 111 LYS A O 18
ATOM 32022 N N . LEU A 1 112 ? 4.705 10.170 -1.121 1.00 0.00 112 LEU A N 18
ATOM 32023 C CA . LEU A 1 112 ? 5.533 10.394 0.072 1.00 0.00 112 LEU A CA 18
ATOM 32024 C C . LEU A 1 112 ? 4.982 11.449 1.055 1.00 0.00 112 LEU A C 18
ATOM 32025 O O . LEU A 1 112 ? 5.733 12.016 1.841 1.00 0.00 112 LEU A O 18
ATOM 32041 N N . ALA A 1 113 ? 3.691 11.778 1.004 1.00 0.00 113 ALA A N 18
ATOM 32042 C CA . ALA A 1 113 ? 3.087 12.762 1.895 1.00 0.00 113 ALA A CA 18
ATOM 32043 C C . ALA A 1 113 ? 3.058 12.250 3.348 1.00 0.00 113 ALA A C 18
ATOM 32044 O O . ALA A 1 113 ? 2.046 11.724 3.816 1.00 0.00 113 ALA A O 18
ATOM 32051 N N . ASP A 1 114 ? 4.155 12.429 4.086 1.00 0.00 114 ASP A N 18
ATOM 32052 C CA . ASP A 1 114 ? 4.330 11.940 5.461 1.00 0.00 114 ASP A CA 18
ATOM 32053 C C . ASP A 1 114 ? 3.930 13.010 6.471 1.00 0.00 114 ASP A C 18
ATOM 32054 O O . ASP A 1 114 ? 4.533 13.192 7.528 1.00 0.00 114 ASP A O 18
ATOM 32063 N N . LEU A 1 115 ? 2.933 13.810 6.098 1.00 0.00 115 LEU A N 18
ATOM 32064 C CA . LEU A 1 115 ? 2.456 14.974 6.836 1.00 0.00 115 LEU A CA 18
ATOM 32065 C C . LEU A 1 115 ? 3.561 16.022 7.088 1.00 0.00 115 LEU A C 18
ATOM 32066 O O . LEU A 1 115 ? 3.387 16.980 7.850 1.00 0.00 115 LEU A O 18
ATOM 32082 N N . MET A 1 116 ? 4.692 15.864 6.407 1.00 0.00 116 MET A N 18
ATOM 32083 C CA . MET A 1 116 ? 5.756 16.812 6.184 1.00 0.00 116 MET A CA 18
ATOM 32084 C C . MET A 1 116 ? 5.880 16.872 4.665 1.00 0.00 116 MET A C 18
ATOM 32085 O O . MET A 1 116 ? 5.775 15.841 3.997 1.00 0.00 116 MET A O 18
ATOM 32099 N N . ASN A 1 117 ? 6.082 18.068 4.111 1.00 0.00 117 ASN A N 18
ATOM 32100 C CA . ASN A 1 117 ? 6.041 18.288 2.667 1.00 0.00 117 ASN A CA 18
ATOM 32101 C C . ASN A 1 117 ? 6.956 17.321 1.924 1.00 0.00 117 ASN A C 18
ATOM 32102 O O . ASN A 1 117 ? 6.862 17.229 0.697 1.00 0.00 117 ASN A O 18
ATOM 32113 N N . MET A 1 1 ? 18.132 1.412 -7.267 1.00 0.00 1 MET A N 19
ATOM 32114 C CA . MET A 1 1 ? 16.751 0.961 -7.166 1.00 0.00 1 MET A CA 19
ATOM 32115 C C . MET A 1 1 ? 16.192 1.211 -5.767 1.00 0.00 1 MET A C 19
ATOM 32116 O O . MET A 1 1 ? 16.954 1.515 -4.841 1.00 0.00 1 MET A O 19
ATOM 32130 N N . VAL A 1 2 ? 14.879 1.018 -5.611 1.00 0.00 2 VAL A N 19
ATOM 32131 C CA . VAL A 1 2 ? 14.224 1.131 -4.320 1.00 0.00 2 VAL A CA 19
ATOM 32132 C C . VAL A 1 2 ? 14.854 0.158 -3.326 1.00 0.00 2 VAL A C 19
ATOM 32133 O O . VAL A 1 2 ? 15.124 -1.005 -3.652 1.00 0.00 2 VAL A O 19
ATOM 32146 N N . THR A 1 3 ? 15.031 0.632 -2.096 1.00 0.00 3 THR A N 19
ATOM 32147 C CA . THR A 1 3 ? 15.598 -0.135 -1.006 1.00 0.00 3 THR A CA 19
ATOM 32148 C C . THR A 1 3 ? 14.613 -0.202 0.159 1.00 0.00 3 THR A C 19
ATOM 32149 O O . THR A 1 3 ? 13.664 0.583 0.218 1.00 0.00 3 THR A O 19
ATOM 32160 N N . PRO A 1 4 ? 14.832 -1.112 1.122 1.00 0.00 4 PRO A N 19
ATOM 32161 C CA . PRO A 1 4 ? 14.024 -1.175 2.329 1.00 0.00 4 PRO A CA 19
ATOM 32162 C C . PRO A 1 4 ? 14.141 0.119 3.140 1.00 0.00 4 PRO A C 19
ATOM 32163 O O . PRO A 1 4 ? 13.139 0.689 3.563 1.00 0.00 4 PRO A O 19
ATOM 32174 N N . GLU A 1 5 ? 15.365 0.564 3.406 1.00 0.00 5 GLU A N 19
ATOM 32175 C CA . GLU A 1 5 ? 15.663 1.633 4.358 1.00 0.00 5 GLU A CA 19
ATOM 32176 C C . GLU A 1 5 ? 14.890 2.925 4.056 1.00 0.00 5 GLU A C 19
ATOM 32177 O O . GLU A 1 5 ? 14.362 3.566 4.969 1.00 0.00 5 GLU A O 19
ATOM 32189 N N . GLN A 1 6 ? 14.768 3.279 2.774 1.00 0.00 6 GLN A N 19
ATOM 32190 C CA . GLN A 1 6 ? 14.072 4.467 2.286 1.00 0.00 6 GLN A CA 19
ATOM 32191 C C . GLN A 1 6 ? 12.539 4.373 2.375 1.00 0.00 6 GLN A C 19
ATOM 32192 O O . GLN A 1 6 ? 11.844 5.169 1.740 1.00 0.00 6 GLN A O 19
ATOM 32206 N N . LEU A 1 7 ? 12.000 3.407 3.131 1.00 0.00 7 LEU A N 19
ATOM 32207 C CA . LEU A 1 7 ? 10.569 3.135 3.252 1.00 0.00 7 LEU A CA 19
ATOM 32208 C C . LEU A 1 7 ? 10.164 3.047 4.723 1.00 0.00 7 LEU A C 19
ATOM 32209 O O . LEU A 1 7 ? 9.193 3.687 5.119 1.00 0.00 7 LEU A O 19
ATOM 32225 N N . GLN A 1 8 ? 10.928 2.316 5.546 1.00 0.00 8 GLN A N 19
ATOM 32226 C CA . GLN A 1 8 ? 10.711 2.080 6.984 1.00 0.00 8 GLN A CA 19
ATOM 32227 C C . GLN A 1 8 ? 10.430 3.314 7.850 1.00 0.00 8 GLN A C 19
ATOM 32228 O O . GLN A 1 8 ? 9.987 3.168 8.989 1.00 0.00 8 GLN A O 19
ATOM 32242 N N . HIS A 1 9 ? 10.702 4.506 7.339 1.00 0.00 9 HIS A N 19
ATOM 32243 C CA . HIS A 1 9 ? 10.576 5.771 8.059 1.00 0.00 9 HIS A CA 19
ATOM 32244 C C . HIS A 1 9 ? 9.785 6.820 7.268 1.00 0.00 9 HIS A C 19
ATOM 32245 O O . HIS A 1 9 ? 9.838 7.999 7.612 1.00 0.00 9 HIS A O 19
ATOM 32259 N N . HIS A 1 10 ? 9.090 6.413 6.204 1.00 0.00 10 HIS A N 19
ATOM 32260 C CA . HIS A 1 10 ? 8.404 7.296 5.272 1.00 0.00 10 HIS A CA 19
ATOM 32261 C C . HIS A 1 10 ? 6.938 6.847 5.185 1.00 0.00 10 HIS A C 19
ATOM 32262 O O . HIS A 1 10 ? 6.643 5.645 5.169 1.00 0.00 10 HIS A O 19
ATOM 32276 N N . ARG A 1 11 ? 6.009 7.803 5.153 1.00 0.00 11 ARG A N 19
ATOM 32277 C CA . ARG A 1 11 ? 4.574 7.589 4.953 1.00 0.00 11 ARG A CA 19
ATOM 32278 C C . ARG A 1 11 ? 4.229 7.762 3.484 1.00 0.00 11 ARG A C 19
ATOM 32279 O O . ARG A 1 11 ? 4.778 8.628 2.802 1.00 0.00 11 ARG A O 19
ATOM 32300 N N . PHE A 1 12 ? 3.253 6.999 3.020 1.00 0.00 12 PHE A N 19
ATOM 32301 C CA . PHE A 1 12 ? 2.722 7.093 1.684 1.00 0.00 12 PHE A CA 19
ATOM 32302 C C . PHE A 1 12 ? 1.220 7.073 1.745 1.00 0.00 12 PHE A C 19
ATOM 32303 O O . PHE A 1 12 ? 0.584 6.600 2.680 1.00 0.00 12 PHE A O 19
ATOM 32320 N N . VAL A 1 13 ? 0.656 7.635 0.701 1.00 0.00 13 VAL A N 19
ATOM 32321 C CA . VAL A 1 13 ? -0.751 7.899 0.543 1.00 0.00 13 VAL A CA 19
ATOM 32322 C C . VAL A 1 13 ? -1.113 7.559 -0.884 1.00 0.00 13 VAL A C 19
ATOM 32323 O O . VAL A 1 13 ? -0.386 7.954 -1.800 1.00 0.00 13 VAL A O 19
ATOM 32336 N N . LEU A 1 14 ? -2.181 6.783 -1.052 1.00 0.00 14 LEU A N 19
ATOM 32337 C CA . LEU A 1 14 ? -2.716 6.426 -2.351 1.00 0.00 14 LEU A CA 19
ATOM 32338 C C . LEU A 1 14 ? -3.208 7.718 -2.982 1.00 0.00 14 LEU A C 19
ATOM 32339 O O . LEU A 1 14 ? -4.201 8.298 -2.547 1.00 0.00 14 LEU A O 19
ATOM 32355 N N . GLU A 1 15 ? -2.422 8.242 -3.913 1.00 0.00 15 GLU A N 19
ATOM 32356 C CA . GLU A 1 15 ? -2.667 9.532 -4.526 1.00 0.00 15 GLU A CA 19
ATOM 32357 C C . GLU A 1 15 ? -3.628 9.351 -5.684 1.00 0.00 15 GLU A C 19
ATOM 32358 O O . GLU A 1 15 ? -4.581 10.114 -5.821 1.00 0.00 15 GLU A O 19
ATOM 32370 N N . SER A 1 16 ? -3.433 8.290 -6.458 1.00 0.00 16 SER A N 19
ATOM 32371 C CA . SER A 1 16 ? -4.389 7.863 -7.450 1.00 0.00 16 SER A CA 19
ATOM 32372 C C . SER A 1 16 ? -4.265 6.350 -7.656 1.00 0.00 16 SER A C 19
ATOM 32373 O O . SER A 1 16 ? -3.181 5.760 -7.599 1.00 0.00 16 SER A O 19
ATOM 32381 N N . VAL A 1 17 ? -5.406 5.702 -7.861 1.00 0.00 17 VAL A N 19
ATOM 32382 C CA . VAL A 1 17 ? -5.493 4.323 -8.317 1.00 0.00 17 VAL A CA 19
ATOM 32383 C C . VAL A 1 17 ? -5.034 4.302 -9.787 1.00 0.00 17 VAL A C 19
ATOM 32384 O O . VAL A 1 17 ? -4.801 5.355 -10.386 1.00 0.00 17 VAL A O 19
ATOM 32397 N N . ASN A 1 18 ? -4.953 3.111 -10.388 1.00 0.00 18 ASN A N 19
ATOM 32398 C CA . ASN A 1 18 ? -4.403 2.817 -11.715 1.00 0.00 18 ASN A CA 19
ATOM 32399 C C . ASN A 1 18 ? -4.818 3.766 -12.853 1.00 0.00 18 ASN A C 19
ATOM 32400 O O . ASN A 1 18 ? -4.102 3.846 -13.853 1.00 0.00 18 ASN A O 19
ATOM 32411 N N . GLY A 1 19 ? -5.960 4.448 -12.726 1.00 0.00 19 GLY A N 19
ATOM 32412 C CA . GLY A 1 19 ? -6.381 5.518 -13.615 1.00 0.00 19 GLY A CA 19
ATOM 32413 C C . GLY A 1 19 ? -7.508 6.381 -13.038 1.00 0.00 19 GLY A C 19
ATOM 32414 O O . GLY A 1 19 ? -8.206 7.027 -13.817 1.00 0.00 19 GLY A O 19
ATOM 32418 N N . LYS A 1 20 ? -7.774 6.360 -11.725 1.00 0.00 20 LYS A N 19
ATOM 32419 C CA . LYS A 1 20 ? -8.862 7.124 -11.099 1.00 0.00 20 LYS A CA 19
ATOM 32420 C C . LYS A 1 20 ? -8.435 7.571 -9.710 1.00 0.00 20 LYS A C 19
ATOM 32421 O O . LYS A 1 20 ? -7.586 6.917 -9.103 1.00 0.00 20 LYS A O 19
ATOM 32440 N N . PRO A 1 21 ? -9.030 8.652 -9.186 1.00 0.00 21 PRO A N 19
ATOM 32441 C CA . PRO A 1 21 ? -8.745 9.113 -7.841 1.00 0.00 21 PRO A CA 19
ATOM 32442 C C . PRO A 1 21 ? -9.361 8.173 -6.802 1.00 0.00 21 PRO A C 19
ATOM 32443 O O . PRO A 1 21 ? -10.147 7.283 -7.146 1.00 0.00 21 PRO A O 19
ATOM 32454 N N . VAL A 1 22 ? -9.026 8.389 -5.531 1.00 0.00 22 VAL A N 19
ATOM 32455 C CA . VAL A 1 22 ? -9.543 7.620 -4.399 1.00 0.00 22 VAL A CA 19
ATOM 32456 C C . VAL A 1 22 ? -10.294 8.511 -3.392 1.00 0.00 22 VAL A C 19
ATOM 32457 O O . VAL A 1 22 ? -10.231 9.746 -3.427 1.00 0.00 22 VAL A O 19
ATOM 32470 N N . THR A 1 23 ? -11.045 7.862 -2.507 1.00 0.00 23 THR A N 19
ATOM 32471 C CA . THR A 1 23 ? -11.926 8.442 -1.507 1.00 0.00 23 THR A CA 19
ATOM 32472 C C . THR A 1 23 ? -11.154 8.995 -0.288 1.00 0.00 23 THR A C 19
ATOM 32473 O O . THR A 1 23 ? -9.924 8.957 -0.222 1.00 0.00 23 THR A O 19
ATOM 32484 N N . SER A 1 24 ? -11.927 9.458 0.696 1.00 0.00 24 SER A N 19
ATOM 32485 C CA . SER A 1 24 ? -11.593 9.684 2.091 1.00 0.00 24 SER A CA 19
ATOM 32486 C C . SER A 1 24 ? -10.622 10.837 2.335 1.00 0.00 24 SER A C 19
ATOM 32487 O O . SER A 1 24 ? -9.536 10.645 2.875 1.00 0.00 24 SER A O 19
ATOM 32495 N N . ASP A 1 25 ? -11.082 12.059 2.061 1.00 0.00 25 ASP A N 19
ATOM 32496 C CA . ASP A 1 25 ? -10.360 13.317 2.288 1.00 0.00 25 ASP A CA 19
ATOM 32497 C C . ASP A 1 25 ? -9.706 13.401 3.677 1.00 0.00 25 ASP A C 19
ATOM 32498 O O . ASP A 1 25 ? -8.600 13.927 3.823 1.00 0.00 25 ASP A O 19
ATOM 32507 N N . LYS A 1 26 ? -10.375 12.907 4.725 1.00 0.00 26 LYS A N 19
ATOM 32508 C CA . LYS A 1 26 ? -9.892 13.010 6.105 1.00 0.00 26 LYS A CA 19
ATOM 32509 C C . LYS A 1 26 ? -9.130 11.760 6.554 1.00 0.00 26 LYS A C 19
ATOM 32510 O O . LYS A 1 26 ? -8.393 11.817 7.539 1.00 0.00 26 LYS A O 19
ATOM 32529 N N . ASN A 1 27 ? -9.285 10.633 5.863 1.00 0.00 27 ASN A N 19
ATOM 32530 C CA . ASN A 1 27 ? -8.665 9.357 6.223 1.00 0.00 27 ASN A CA 19
ATOM 32531 C C . ASN A 1 27 ? -8.407 8.514 4.968 1.00 0.00 27 ASN A C 19
ATOM 32532 O O . ASN A 1 27 ? -9.070 7.497 4.759 1.00 0.00 27 ASN A O 19
ATOM 32543 N N . PRO A 1 28 ? -7.458 8.911 4.102 1.00 0.00 28 PRO A N 19
ATOM 32544 C CA . PRO A 1 28 ? -7.201 8.201 2.853 1.00 0.00 28 PRO A CA 19
ATOM 32545 C C . PRO A 1 28 ? -6.665 6.788 3.116 1.00 0.00 28 PRO A C 19
ATOM 32546 O O . PRO A 1 28 ? -6.107 6.540 4.192 1.00 0.00 28 PRO A O 19
ATOM 32557 N N . PRO A 1 29 ? -6.722 5.901 2.107 1.00 0.00 29 PRO A N 19
ATOM 32558 C CA . PRO A 1 29 ? -5.909 4.698 2.048 1.00 0.00 29 PRO A CA 19
ATOM 32559 C C . PRO A 1 29 ? -4.430 5.086 1.988 1.00 0.00 29 PRO A C 19
ATOM 32560 O O . PRO A 1 29 ? -3.832 5.281 0.927 1.00 0.00 29 PRO A O 19
ATOM 32571 N N . GLU A 1 30 ? -3.840 5.269 3.160 1.00 0.00 30 GLU A N 19
ATOM 32572 C CA . GLU A 1 30 ? -2.424 5.507 3.343 1.00 0.00 30 GLU A CA 19
ATOM 32573 C C . GLU A 1 30 ? -1.755 4.177 3.693 1.00 0.00 30 GLU A C 19
ATOM 32574 O O . GLU A 1 30 ? -2.407 3.237 4.167 1.00 0.00 30 GLU A O 19
ATOM 32586 N N . ILE A 1 31 ? -0.451 4.110 3.469 1.00 0.00 31 ILE A N 19
ATOM 32587 C CA . ILE A 1 31 ? 0.393 2.968 3.728 1.00 0.00 31 ILE A CA 19
ATOM 32588 C C . ILE A 1 31 ? 1.681 3.539 4.316 1.00 0.00 31 ILE A C 19
ATOM 32589 O O . ILE A 1 31 ? 2.191 4.557 3.846 1.00 0.00 31 ILE A O 19
ATOM 32605 N N . SER A 1 32 ? 2.227 2.930 5.353 1.00 0.00 32 SER A N 19
ATOM 32606 C CA . SER A 1 32 ? 3.545 3.270 5.843 1.00 0.00 32 SER A CA 19
ATOM 32607 C C . SER A 1 32 ? 4.259 1.957 6.133 1.00 0.00 32 SER A C 19
ATOM 32608 O O . SER A 1 32 ? 3.627 0.909 6.300 1.00 0.00 32 SER A O 19
ATOM 32616 N N . PHE A 1 33 ? 5.582 2.014 6.197 1.00 0.00 33 PHE A N 19
ATOM 32617 C CA . PHE A 1 33 ? 6.406 0.853 6.476 1.00 0.00 33 PHE A CA 19
ATOM 32618 C C . PHE A 1 33 ? 7.166 1.113 7.764 1.00 0.00 33 PHE A C 19
ATOM 32619 O O . PHE A 1 33 ? 7.255 2.259 8.219 1.00 0.00 33 PHE A O 19
ATOM 32636 N N . GLY A 1 34 ? 7.728 0.069 8.354 1.00 0.00 34 GLY A N 19
ATOM 32637 C CA . GLY A 1 34 ? 8.528 0.187 9.555 1.00 0.00 34 GLY A CA 19
ATOM 32638 C C . GLY A 1 34 ? 8.765 -1.197 10.129 1.00 0.00 34 GLY A C 19
ATOM 32639 O O . GLY A 1 34 ? 7.847 -2.010 10.144 1.00 0.00 34 GLY A O 19
ATOM 32643 N N . GLU A 1 35 ? 9.966 -1.413 10.659 1.00 0.00 35 GLU A N 19
ATOM 32644 C CA . GLU A 1 35 ? 10.427 -2.528 11.466 1.00 0.00 35 GLU A CA 19
ATOM 32645 C C . GLU A 1 35 ? 10.272 -3.904 10.799 1.00 0.00 35 GLU A C 19
ATOM 32646 O O . GLU A 1 35 ? 9.166 -4.366 10.536 1.00 0.00 35 GLU A O 19
ATOM 32658 N N . LYS A 1 36 ? 11.380 -4.599 10.522 1.00 0.00 36 LYS A N 19
ATOM 32659 C CA . LYS A 1 36 ? 11.405 -5.858 9.758 1.00 0.00 36 LYS A CA 19
ATOM 32660 C C . LYS A 1 36 ? 10.828 -5.713 8.337 1.00 0.00 36 LYS A C 19
ATOM 32661 O O . LYS A 1 36 ? 10.503 -6.723 7.704 1.00 0.00 36 LYS A O 19
ATOM 32680 N N . MET A 1 37 ? 10.723 -4.487 7.803 1.00 0.00 37 MET A N 19
ATOM 32681 C CA . MET A 1 37 ? 10.085 -4.185 6.519 1.00 0.00 37 MET A CA 19
ATOM 32682 C C . MET A 1 37 ? 8.619 -4.641 6.534 1.00 0.00 37 MET A C 19
ATOM 32683 O O . MET A 1 37 ? 8.089 -5.141 5.539 1.00 0.00 37 MET A O 19
ATOM 32697 N N . MET A 1 38 ? 7.958 -4.516 7.687 1.00 0.00 38 MET A N 19
ATOM 32698 C CA . MET A 1 38 ? 6.518 -4.664 7.778 1.00 0.00 38 MET A CA 19
ATOM 32699 C C . MET A 1 38 ? 5.820 -3.498 7.080 1.00 0.00 38 MET A C 19
ATOM 32700 O O . MET A 1 38 ? 6.413 -2.444 6.836 1.00 0.00 38 MET A O 19
ATOM 32714 N N . ILE A 1 39 ? 4.529 -3.697 6.824 1.00 0.00 39 ILE A N 19
ATOM 32715 C CA . ILE A 1 39 ? 3.621 -2.760 6.191 1.00 0.00 39 ILE A CA 19
ATOM 32716 C C . ILE A 1 39 ? 2.466 -2.531 7.167 1.00 0.00 39 ILE A C 19
ATOM 32717 O O . ILE A 1 39 ? 1.957 -3.498 7.746 1.00 0.00 39 ILE A O 19
ATOM 32733 N N . SER A 1 40 ? 2.008 -1.285 7.274 1.00 0.00 40 SER A N 19
ATOM 32734 C CA . SER A 1 40 ? 0.732 -0.899 7.855 1.00 0.00 40 SER A CA 19
ATOM 32735 C C . SER A 1 40 ? -0.042 -0.090 6.820 1.00 0.00 40 SER A C 19
ATOM 32736 O O . SER A 1 40 ? 0.560 0.632 6.027 1.00 0.00 40 SER A O 19
ATOM 32744 N N . GLY A 1 41 ? -1.368 -0.173 6.853 1.00 0.00 41 GLY A N 19
ATOM 32745 C CA . GLY A 1 41 ? -2.262 0.649 6.054 1.00 0.00 41 GLY A CA 19
ATOM 32746 C C . GLY A 1 41 ? -3.691 0.150 6.227 1.00 0.00 41 GLY A C 19
ATOM 32747 O O . GLY A 1 41 ? -3.932 -0.793 6.990 1.00 0.00 41 GLY A O 19
ATOM 32751 N N . SER A 1 42 ? -4.645 0.773 5.546 1.00 0.00 42 SER A N 19
ATOM 32752 C CA . SER A 1 42 ? -5.965 0.225 5.307 1.00 0.00 42 SER A CA 19
ATOM 32753 C C . SER A 1 42 ? -6.372 0.622 3.888 1.00 0.00 42 SER A C 19
ATOM 32754 O O . SER A 1 42 ? -5.866 1.599 3.338 1.00 0.00 42 SER A O 19
ATOM 32762 N N . MET A 1 43 ? -7.258 -0.175 3.293 1.00 0.00 43 MET A N 19
ATOM 32763 C CA . MET A 1 43 ? -8.093 0.217 2.169 1.00 0.00 43 MET A CA 19
ATOM 32764 C C . MET A 1 43 ? -9.516 0.387 2.694 1.00 0.00 43 MET A C 19
ATOM 32765 O O . MET A 1 43 ? -10.129 1.431 2.495 1.00 0.00 43 MET A O 19
ATOM 32779 N N . CYS A 1 44 ? -10.036 -0.639 3.373 1.00 0.00 44 CYS A N 19
ATOM 32780 C CA . CYS A 1 44 ? -11.350 -0.646 4.011 1.00 0.00 44 CYS A CA 19
ATOM 32781 C C . CYS A 1 44 ? -11.265 -1.600 5.209 1.00 0.00 44 CYS A C 19
ATOM 32782 O O . CYS A 1 44 ? -11.573 -1.244 6.346 1.00 0.00 44 CYS A O 19
ATOM 32789 N N . ASN A 1 45 ? -10.765 -2.812 4.973 1.00 0.00 45 ASN A N 19
ATOM 32790 C CA . ASN A 1 45 ? -10.678 -3.894 5.951 1.00 0.00 45 ASN A CA 19
ATOM 32791 C C . ASN A 1 45 ? -9.400 -3.883 6.771 1.00 0.00 45 ASN A C 19
ATOM 32792 O O . ASN A 1 45 ? -9.081 -4.881 7.420 1.00 0.00 45 ASN A O 19
ATOM 32803 N N . ARG A 1 46 ? -8.661 -2.772 6.780 1.00 0.00 46 ARG A N 19
ATOM 32804 C CA . ARG A 1 46 ? -7.304 -2.699 7.326 1.00 0.00 46 ARG A CA 19
ATOM 32805 C C . ARG A 1 46 ? -6.391 -3.694 6.619 1.00 0.00 46 ARG A C 19
ATOM 32806 O O . ARG A 1 46 ? -6.840 -4.419 5.735 1.00 0.00 46 ARG A O 19
ATOM 32827 N N . PHE A 1 47 ? -5.092 -3.645 6.887 1.00 0.00 47 PHE A N 19
ATOM 32828 C CA . PHE A 1 47 ? -4.170 -4.733 6.619 1.00 0.00 47 PHE A CA 19
ATOM 32829 C C . PHE A 1 47 ? -2.883 -4.517 7.396 1.00 0.00 47 PHE A C 19
ATOM 32830 O O . PHE A 1 47 ? -2.670 -3.463 8.015 1.00 0.00 47 PHE A O 19
ATOM 32847 N N . SER A 1 48 ? -2.028 -5.533 7.351 1.00 0.00 48 SER A N 19
ATOM 32848 C CA . SER A 1 48 ? -0.715 -5.539 7.963 1.00 0.00 48 SER A CA 19
ATOM 32849 C C . SER A 1 48 ? 0.012 -6.821 7.560 1.00 0.00 48 SER A C 19
ATOM 32850 O O . SER A 1 48 ? -0.616 -7.879 7.470 1.00 0.00 48 SER A O 19
ATOM 32858 N N . GLY A 1 49 ? 1.330 -6.777 7.346 1.00 0.00 49 GLY A N 19
ATOM 32859 C CA . GLY A 1 49 ? 2.096 -7.997 7.113 1.00 0.00 49 GLY A CA 19
ATOM 32860 C C . GLY A 1 49 ? 3.589 -7.728 6.967 1.00 0.00 49 GLY A C 19
ATOM 32861 O O . GLY A 1 49 ? 4.007 -6.573 6.864 1.00 0.00 49 GLY A O 19
ATOM 32865 N N . GLU A 1 50 ? 4.391 -8.794 6.961 1.00 0.00 50 GLU A N 19
ATOM 32866 C CA . GLU A 1 50 ? 5.821 -8.763 6.664 1.00 0.00 50 GLU A CA 19
ATOM 32867 C C . GLU A 1 50 ? 5.993 -8.516 5.171 1.00 0.00 50 GLU A C 19
ATOM 32868 O O . GLU A 1 50 ? 5.929 -9.467 4.393 1.00 0.00 50 GLU A O 19
ATOM 32880 N N . GLY A 1 51 ? 6.175 -7.253 4.793 1.00 0.00 51 GLY A N 19
ATOM 32881 C CA . GLY A 1 51 ? 6.310 -6.785 3.420 1.00 0.00 51 GLY A CA 19
ATOM 32882 C C . GLY A 1 51 ? 7.469 -7.415 2.689 1.00 0.00 51 GLY A C 19
ATOM 32883 O O . GLY A 1 51 ? 7.272 -8.178 1.750 1.00 0.00 51 GLY A O 19
ATOM 32887 N N . LYS A 1 52 ? 8.653 -7.079 3.182 1.00 0.00 52 LYS A N 19
ATOM 32888 C CA . LYS A 1 52 ? 9.973 -7.534 2.746 1.00 0.00 52 LYS A CA 19
ATOM 32889 C C . LYS A 1 52 ? 10.372 -6.965 1.382 1.00 0.00 52 LYS A C 19
ATOM 32890 O O . LYS A 1 52 ? 9.558 -6.900 0.466 1.00 0.00 52 LYS A O 19
ATOM 32909 N N . LEU A 1 53 ? 11.639 -6.558 1.246 1.00 0.00 53 LEU A N 19
ATOM 32910 C CA . LEU A 1 53 ? 12.180 -5.998 0.012 1.00 0.00 53 LEU A CA 19
ATOM 32911 C C . LEU A 1 53 ? 13.650 -6.382 -0.129 1.00 0.00 53 LEU A C 19
ATOM 32912 O O . LEU A 1 53 ? 14.523 -5.805 0.528 1.00 0.00 53 LEU A O 19
ATOM 32928 N N . SER A 1 54 ? 13.922 -7.368 -0.982 1.00 0.00 54 SER A N 19
ATOM 32929 C CA . SER A 1 54 ? 15.273 -7.817 -1.298 1.00 0.00 54 SER A CA 19
ATOM 32930 C C . SER A 1 54 ? 15.351 -8.438 -2.705 1.00 0.00 54 SER A C 19
ATOM 32931 O O . SER A 1 54 ? 16.277 -9.206 -2.980 1.00 0.00 54 SER A O 19
ATOM 32939 N N . ASN A 1 55 ? 14.391 -8.165 -3.598 1.00 0.00 55 ASN A N 19
ATOM 32940 C CA . ASN A 1 55 ? 14.531 -8.436 -5.036 1.00 0.00 55 ASN A CA 19
ATOM 32941 C C . ASN A 1 55 ? 13.822 -7.409 -5.934 1.00 0.00 55 ASN A C 19
ATOM 32942 O O . ASN A 1 55 ? 13.864 -7.556 -7.152 1.00 0.00 55 ASN A O 19
ATOM 32953 N N . GLY A 1 56 ? 13.222 -6.349 -5.377 1.00 0.00 56 GLY A N 19
ATOM 32954 C CA . GLY A 1 56 ? 12.445 -5.368 -6.141 1.00 0.00 56 GLY A CA 19
ATOM 32955 C C . GLY A 1 56 ? 10.948 -5.669 -6.127 1.00 0.00 56 GLY A C 19
ATOM 32956 O O . GLY A 1 56 ? 10.191 -5.128 -6.932 1.00 0.00 56 GLY A O 19
ATOM 32960 N N . GLU A 1 57 ? 10.504 -6.523 -5.204 1.00 0.00 57 GLU A N 19
ATOM 32961 C CA . GLU A 1 57 ? 9.137 -7.004 -5.121 1.00 0.00 57 GLU A CA 19
ATOM 32962 C C . GLU A 1 57 ? 8.699 -6.964 -3.648 1.00 0.00 57 GLU A C 19
ATOM 32963 O O . GLU A 1 57 ? 9.556 -6.966 -2.756 1.00 0.00 57 GLU A O 19
ATOM 32975 N N . LEU A 1 58 ? 7.387 -6.899 -3.388 1.00 0.00 58 LEU A N 19
ATOM 32976 C CA . LEU A 1 58 ? 6.798 -6.710 -2.060 1.00 0.00 58 LEU A CA 19
ATOM 32977 C C . LEU A 1 58 ? 5.713 -7.771 -1.795 1.00 0.00 58 LEU A C 19
ATOM 32978 O O . LEU A 1 58 ? 4.569 -7.607 -2.228 1.00 0.00 58 LEU A O 19
ATOM 32994 N N . THR A 1 59 ? 6.069 -8.851 -1.092 1.00 0.00 59 THR A N 19
ATOM 32995 C CA . THR A 1 59 ? 5.248 -10.037 -0.789 1.00 0.00 59 THR A CA 19
ATOM 32996 C C . THR A 1 59 ? 4.927 -10.153 0.706 1.00 0.00 59 THR A C 19
ATOM 32997 O O . THR A 1 59 ? 5.779 -10.572 1.499 1.00 0.00 59 THR A O 19
ATOM 33008 N N . ALA A 1 60 ? 3.689 -9.838 1.095 1.00 0.00 60 ALA A N 19
ATOM 33009 C CA . ALA A 1 60 ? 3.244 -9.978 2.476 1.00 0.00 60 ALA A CA 19
ATOM 33010 C C . ALA A 1 60 ? 3.055 -11.447 2.841 1.00 0.00 60 ALA A C 19
ATOM 33011 O O . ALA A 1 60 ? 2.278 -12.156 2.198 1.00 0.00 60 ALA A O 19
ATOM 33018 N N . LYS A 1 61 ? 3.701 -11.884 3.921 1.00 0.00 61 LYS A N 19
ATOM 33019 C CA . LYS A 1 61 ? 3.683 -13.264 4.406 1.00 0.00 61 LYS A CA 19
ATOM 33020 C C . LYS A 1 61 ? 2.393 -13.637 5.166 1.00 0.00 61 LYS A C 19
ATOM 33021 O O . LYS A 1 61 ? 2.463 -14.243 6.236 1.00 0.00 61 LYS A O 19
ATOM 33040 N N . GLY A 1 62 ? 1.208 -13.300 4.649 1.00 0.00 62 GLY A N 19
ATOM 33041 C CA . GLY A 1 62 ? -0.082 -13.773 5.183 1.00 0.00 62 GLY A CA 19
ATOM 33042 C C . GLY A 1 62 ? -1.150 -12.691 5.333 1.00 0.00 62 GLY A C 19
ATOM 33043 O O . GLY A 1 62 ? -2.338 -13.007 5.316 1.00 0.00 62 GLY A O 19
ATOM 33047 N N . LEU A 1 63 ? -0.726 -11.426 5.416 1.00 0.00 63 LEU A N 19
ATOM 33048 C CA . LEU A 1 63 ? -1.522 -10.205 5.345 1.00 0.00 63 LEU A CA 19
ATOM 33049 C C . LEU A 1 63 ? -2.821 -10.239 6.183 1.00 0.00 63 LEU A C 19
ATOM 33050 O O . LEU A 1 63 ? -3.929 -10.379 5.667 1.00 0.00 63 LEU A O 19
ATOM 33066 N N . ALA A 1 64 ? -2.691 -10.009 7.490 1.00 0.00 64 ALA A N 19
ATOM 33067 C CA . ALA A 1 64 ? -3.744 -10.082 8.514 1.00 0.00 64 ALA A CA 19
ATOM 33068 C C . ALA A 1 64 ? -4.860 -9.027 8.346 1.00 0.00 64 ALA A C 19
ATOM 33069 O O . ALA A 1 64 ? -4.634 -7.855 8.662 1.00 0.00 64 ALA A O 19
ATOM 33076 N N . MET A 1 65 ? -6.027 -9.368 7.780 1.00 0.00 65 MET A N 19
ATOM 33077 C CA . MET A 1 65 ? -7.115 -8.421 7.430 1.00 0.00 65 MET A CA 19
ATOM 33078 C C . MET A 1 65 ? -8.329 -8.582 8.373 1.00 0.00 65 MET A C 19
ATOM 33079 O O . MET A 1 65 ? -8.333 -9.489 9.216 1.00 0.00 65 MET A O 19
ATOM 33093 N N . THR A 1 66 ? -9.354 -7.725 8.238 1.00 0.00 66 THR A N 19
ATOM 33094 C CA . THR A 1 66 ? -10.573 -7.686 9.072 1.00 0.00 66 THR A CA 19
ATOM 33095 C C . THR A 1 66 ? -11.840 -7.955 8.233 1.00 0.00 66 THR A C 19
ATOM 33096 O O . THR A 1 66 ? -11.733 -8.521 7.144 1.00 0.00 66 THR A O 19
ATOM 33107 N N . ARG A 1 67 ? -13.040 -7.671 8.766 1.00 0.00 67 ARG A N 19
ATOM 33108 C CA . ARG A 1 67 ? -14.337 -7.827 8.084 1.00 0.00 67 ARG A CA 19
ATOM 33109 C C . ARG A 1 67 ? -15.271 -6.676 8.486 1.00 0.00 67 ARG A C 19
ATOM 33110 O O . ARG A 1 67 ? -16.166 -6.826 9.322 1.00 0.00 67 ARG A O 19
ATOM 33131 N N . MET A 1 68 ? -15.024 -5.504 7.917 1.00 0.00 68 MET A N 19
ATOM 33132 C CA . MET A 1 68 ? -15.702 -4.232 8.087 1.00 0.00 68 MET A CA 19
ATOM 33133 C C . MET A 1 68 ? -16.122 -3.715 6.710 1.00 0.00 68 MET A C 19
ATOM 33134 O O . MET A 1 68 ? -15.624 -4.158 5.673 1.00 0.00 68 MET A O 19
ATOM 33148 N N . MET A 1 69 ? -17.018 -2.735 6.713 1.00 0.00 69 MET A N 19
ATOM 33149 C CA . MET A 1 69 ? -17.473 -1.987 5.559 1.00 0.00 69 MET A CA 19
ATOM 33150 C C . MET A 1 69 ? -16.991 -0.549 5.740 1.00 0.00 69 MET A C 19
ATOM 33151 O O . MET A 1 69 ? -16.656 -0.107 6.841 1.00 0.00 69 MET A O 19
ATOM 33165 N N . CYS A 1 70 ? -17.009 0.194 4.645 1.00 0.00 70 CYS A N 19
ATOM 33166 C CA . CYS A 1 70 ? -16.418 1.524 4.491 1.00 0.00 70 CYS A CA 19
ATOM 33167 C C . CYS A 1 70 ? -17.407 2.604 4.079 1.00 0.00 70 CYS A C 19
ATOM 33168 O O . CYS A 1 70 ? -17.030 3.772 4.036 1.00 0.00 70 CYS A O 19
ATOM 33175 N N . ALA A 1 71 ? -18.651 2.235 3.763 1.00 0.00 71 ALA A N 19
ATOM 33176 C CA . ALA A 1 71 ? -19.673 3.109 3.201 1.00 0.00 71 ALA A CA 19
ATOM 33177 C C . ALA A 1 71 ? -19.314 3.718 1.835 1.00 0.00 71 ALA A C 19
ATOM 33178 O O . ALA A 1 71 ? -20.150 4.436 1.290 1.00 0.00 71 ALA A O 19
ATOM 33185 N N . ASN A 1 72 ? -18.178 3.372 1.208 1.00 0.00 72 ASN A N 19
ATOM 33186 C CA . ASN A 1 72 ? -18.010 3.589 -0.238 1.00 0.00 72 ASN A CA 19
ATOM 33187 C C . ASN A 1 72 ? -17.453 2.307 -0.862 1.00 0.00 72 ASN A C 19
ATOM 33188 O O . ASN A 1 72 ? -16.567 1.695 -0.263 1.00 0.00 72 ASN A O 19
ATOM 33199 N N . PRO A 1 73 ? -17.876 1.922 -2.080 1.00 0.00 73 PRO A N 19
ATOM 33200 C CA . PRO A 1 73 ? -17.551 0.610 -2.637 1.00 0.00 73 PRO A CA 19
ATOM 33201 C C . PRO A 1 73 ? -16.144 0.560 -3.201 1.00 0.00 73 PRO A C 19
ATOM 33202 O O . PRO A 1 73 ? -15.515 -0.489 -3.198 1.00 0.00 73 PRO A O 19
ATOM 33213 N N . GLN A 1 74 ? -15.649 1.700 -3.673 1.00 0.00 74 GLN A N 19
ATOM 33214 C CA . GLN A 1 74 ? -14.313 1.786 -4.246 1.00 0.00 74 GLN A CA 19
ATOM 33215 C C . GLN A 1 74 ? -13.257 1.392 -3.204 1.00 0.00 74 GLN A C 19
ATOM 33216 O O . GLN A 1 74 ? -12.319 0.682 -3.531 1.00 0.00 74 GLN A O 19
ATOM 33230 N N . LEU A 1 75 ? -13.426 1.801 -1.941 1.00 0.00 75 LEU A N 19
ATOM 33231 C CA . LEU A 1 75 ? -12.544 1.380 -0.847 1.00 0.00 75 LEU A CA 19
ATOM 33232 C C . LEU A 1 75 ? -12.712 -0.122 -0.590 1.00 0.00 75 LEU A C 19
ATOM 33233 O O . LEU A 1 75 ? -11.753 -0.820 -0.268 1.00 0.00 75 LEU A O 19
ATOM 33249 N N . ASN A 1 76 ? -13.952 -0.601 -0.702 1.00 0.00 76 ASN A N 19
ATOM 33250 C CA . ASN A 1 76 ? -14.343 -1.979 -0.455 1.00 0.00 76 ASN A CA 19
ATOM 33251 C C . ASN A 1 76 ? -13.693 -2.932 -1.456 1.00 0.00 76 ASN A C 19
ATOM 33252 O O . ASN A 1 76 ? -13.159 -3.942 -1.029 1.00 0.00 76 ASN A O 19
ATOM 33263 N N . GLU A 1 77 ? -13.704 -2.629 -2.758 1.00 0.00 77 GLU A N 19
ATOM 33264 C CA . GLU A 1 77 ? -13.055 -3.452 -3.786 1.00 0.00 77 GLU A CA 19
ATOM 33265 C C . GLU A 1 77 ? -11.538 -3.362 -3.712 1.00 0.00 77 GLU A C 19
ATOM 33266 O O . GLU A 1 77 ? -10.836 -4.297 -4.094 1.00 0.00 77 GLU A O 19
ATOM 33278 N N . LEU A 1 78 ? -11.036 -2.216 -3.264 1.00 0.00 78 LEU A N 19
ATOM 33279 C CA . LEU A 1 78 ? -9.614 -1.966 -3.073 1.00 0.00 78 LEU A CA 19
ATOM 33280 C C . LEU A 1 78 ? -9.061 -2.950 -2.044 1.00 0.00 78 LEU A C 19
ATOM 33281 O O . LEU A 1 78 ? -7.958 -3.456 -2.232 1.00 0.00 78 LEU A O 19
ATOM 33297 N N . ASP A 1 79 ? -9.843 -3.301 -1.017 1.00 0.00 79 ASP A N 19
ATOM 33298 C CA . ASP A 1 79 ? -9.496 -4.330 -0.037 1.00 0.00 79 ASP A CA 19
ATOM 33299 C C . ASP A 1 79 ? -9.263 -5.693 -0.680 1.00 0.00 79 ASP A C 19
ATOM 33300 O O . ASP A 1 79 ? -8.473 -6.469 -0.149 1.00 0.00 79 ASP A O 19
ATOM 33309 N N . ASN A 1 80 ? -9.920 -5.972 -1.803 1.00 0.00 80 ASN A N 19
ATOM 33310 C CA . ASN A 1 80 ? -9.818 -7.234 -2.513 1.00 0.00 80 ASN A CA 19
ATOM 33311 C C . ASN A 1 80 ? -8.826 -7.142 -3.673 1.00 0.00 80 ASN A C 19
ATOM 33312 O O . ASN A 1 80 ? -8.334 -8.153 -4.161 1.00 0.00 80 ASN A O 19
ATOM 33323 N N . THR A 1 81 ? -8.533 -5.926 -4.128 1.00 0.00 81 THR A N 19
ATOM 33324 C CA . THR A 1 81 ? -7.495 -5.671 -5.105 1.00 0.00 81 THR A CA 19
ATOM 33325 C C . THR A 1 81 ? -6.151 -5.928 -4.411 1.00 0.00 81 THR A C 19
ATOM 33326 O O . THR A 1 81 ? -5.384 -6.796 -4.838 1.00 0.00 81 THR A O 19
ATOM 33337 N N . ILE A 1 82 ? -5.895 -5.208 -3.313 1.00 0.00 82 ILE A N 19
ATOM 33338 C CA . ILE A 1 82 ? -4.603 -5.169 -2.648 1.00 0.00 82 ILE A CA 19
ATOM 33339 C C . ILE A 1 82 ? -4.255 -6.522 -2.030 1.00 0.00 82 ILE A C 19
ATOM 33340 O O . ILE A 1 82 ? -3.104 -6.947 -2.078 1.00 0.00 82 ILE A O 19
ATOM 33356 N N . SER A 1 83 ? -5.236 -7.200 -1.437 1.00 0.00 83 SER A N 19
ATOM 33357 C CA . SER A 1 83 ? -5.059 -8.459 -0.733 1.00 0.00 83 SER A CA 19
ATOM 33358 C C . SER A 1 83 ? -4.282 -9.454 -1.596 1.00 0.00 83 SER A C 19
ATOM 33359 O O . SER A 1 83 ? -3.287 -10.033 -1.145 1.00 0.00 83 SER A O 19
ATOM 33367 N N . GLU A 1 84 ? -4.726 -9.597 -2.841 1.00 0.00 84 GLU A N 19
ATOM 33368 C CA . GLU A 1 84 ? -4.128 -10.466 -3.832 1.00 0.00 84 GLU A CA 19
ATOM 33369 C C . GLU A 1 84 ? -2.775 -9.941 -4.317 1.00 0.00 84 GLU A C 19
ATOM 33370 O O . GLU A 1 84 ? -1.872 -10.758 -4.462 1.00 0.00 84 GLU A O 19
ATOM 33382 N N . MET A 1 85 ? -2.582 -8.627 -4.541 1.00 0.00 85 MET A N 19
ATOM 33383 C CA . MET A 1 85 ? -1.321 -8.107 -5.082 1.00 0.00 85 MET A CA 19
ATOM 33384 C C . MET A 1 85 ? -0.175 -8.494 -4.143 1.00 0.00 85 MET A C 19
ATOM 33385 O O . MET A 1 85 ? 0.891 -8.926 -4.576 1.00 0.00 85 MET A O 19
ATOM 33399 N N . LEU A 1 86 ? -0.420 -8.387 -2.837 1.00 0.00 86 LEU A N 19
ATOM 33400 C CA . LEU A 1 86 ? 0.575 -8.627 -1.802 1.00 0.00 86 LEU A CA 19
ATOM 33401 C C . LEU A 1 86 ? 0.810 -10.116 -1.568 1.00 0.00 86 LEU A C 19
ATOM 33402 O O . LEU A 1 86 ? 1.884 -10.482 -1.087 1.00 0.00 86 LEU A O 19
ATOM 33418 N N . LYS A 1 87 ? -0.180 -10.978 -1.820 1.00 0.00 87 LYS A N 19
ATOM 33419 C CA . LYS A 1 87 ? -0.014 -12.408 -1.689 1.00 0.00 87 LYS A CA 19
ATOM 33420 C C . LYS A 1 87 ? 0.773 -12.918 -2.890 1.00 0.00 87 LYS A C 19
ATOM 33421 O O . LYS A 1 87 ? 1.795 -13.574 -2.695 1.00 0.00 87 LYS A O 19
ATOM 33440 N N . GLU A 1 88 ? 0.324 -12.575 -4.100 1.00 0.00 88 GLU A N 19
ATOM 33441 C CA . GLU A 1 88 ? 0.974 -12.904 -5.363 1.00 0.00 88 GLU A CA 19
ATOM 33442 C C . GLU A 1 88 ? 2.443 -12.492 -5.303 1.00 0.00 88 GLU A C 19
ATOM 33443 O O . GLU A 1 88 ? 3.309 -13.327 -5.557 1.00 0.00 88 GLU A O 19
ATOM 33455 N N . GLY A 1 89 ? 2.703 -11.240 -4.918 1.00 0.00 89 GLY A N 19
ATOM 33456 C CA . GLY A 1 89 ? 3.988 -10.587 -5.062 1.00 0.00 89 GLY A CA 19
ATOM 33457 C C . GLY A 1 89 ? 3.867 -9.577 -6.181 1.00 0.00 89 GLY A C 19
ATOM 33458 O O . GLY A 1 89 ? 3.301 -9.885 -7.231 1.00 0.00 89 GLY A O 19
ATOM 33462 N N . ALA A 1 90 ? 4.357 -8.366 -5.933 1.00 0.00 90 ALA A N 19
ATOM 33463 C CA . ALA A 1 90 ? 4.117 -7.210 -6.780 1.00 0.00 90 ALA A CA 19
ATOM 33464 C C . ALA A 1 90 ? 5.398 -6.414 -6.933 1.00 0.00 90 ALA A C 19
ATOM 33465 O O . ALA A 1 90 ? 6.152 -6.293 -5.964 1.00 0.00 90 ALA A O 19
ATOM 33472 N N . GLN A 1 91 ? 5.615 -5.872 -8.129 1.00 0.00 91 GLN A N 19
ATOM 33473 C CA . GLN A 1 91 ? 6.796 -5.130 -8.501 1.00 0.00 91 GLN A CA 19
ATOM 33474 C C . GLN A 1 91 ? 6.680 -3.804 -7.770 1.00 0.00 91 GLN A C 19
ATOM 33475 O O . GLN A 1 91 ? 5.623 -3.176 -7.851 1.00 0.00 91 GLN A O 19
ATOM 33489 N N . VAL A 1 92 ? 7.719 -3.390 -7.053 1.00 0.00 92 VAL A N 19
ATOM 33490 C CA . VAL A 1 92 ? 7.698 -2.185 -6.242 1.00 0.00 92 VAL A CA 19
ATOM 33491 C C . VAL A 1 92 ? 8.829 -1.293 -6.742 1.00 0.00 92 VAL A C 19
ATOM 33492 O O . VAL A 1 92 ? 9.968 -1.743 -6.873 1.00 0.00 92 VAL A O 19
ATOM 33505 N N . ASP A 1 93 ? 8.508 -0.040 -7.062 1.00 0.00 93 ASP A N 19
ATOM 33506 C CA . ASP A 1 93 ? 9.429 0.902 -7.682 1.00 0.00 93 ASP A CA 19
ATOM 33507 C C . ASP A 1 93 ? 9.156 2.281 -7.089 1.00 0.00 93 ASP A C 19
ATOM 33508 O O . ASP A 1 93 ? 8.206 2.966 -7.477 1.00 0.00 93 ASP A O 19
ATOM 33517 N N . LEU A 1 94 ? 9.909 2.651 -6.052 1.00 0.00 94 LEU A N 19
ATOM 33518 C CA . LEU A 1 94 ? 9.830 3.965 -5.428 1.00 0.00 94 LEU A CA 19
ATOM 33519 C C . LEU A 1 94 ? 10.974 4.790 -5.982 1.00 0.00 94 LEU A C 19
ATOM 33520 O O . LEU A 1 94 ? 12.134 4.598 -5.605 1.00 0.00 94 LEU A O 19
ATOM 33536 N N . THR A 1 95 ? 10.609 5.667 -6.911 1.00 0.00 95 THR A N 19
ATOM 33537 C CA . THR A 1 95 ? 11.525 6.581 -7.570 1.00 0.00 95 THR A CA 19
ATOM 33538 C C . THR A 1 95 ? 11.810 7.741 -6.605 1.00 0.00 95 THR A C 19
ATOM 33539 O O . THR A 1 95 ? 11.421 7.709 -5.432 1.00 0.00 95 THR A O 19
ATOM 33550 N N . ALA A 1 96 ? 12.445 8.800 -7.102 1.00 0.00 96 ALA A N 19
ATOM 33551 C CA . ALA A 1 96 ? 12.884 9.937 -6.312 1.00 0.00 96 ALA A CA 19
ATOM 33552 C C . ALA A 1 96 ? 11.772 10.574 -5.457 1.00 0.00 96 ALA A C 19
ATOM 33553 O O . ALA A 1 96 ? 12.097 11.190 -4.445 1.00 0.00 96 ALA A O 19
ATOM 33560 N N . ASN A 1 97 ? 10.480 10.419 -5.798 1.00 0.00 97 ASN A N 19
ATOM 33561 C CA . ASN A 1 97 ? 9.376 10.712 -4.868 1.00 0.00 97 ASN A CA 19
ATOM 33562 C C . ASN A 1 97 ? 8.030 10.025 -5.170 1.00 0.00 97 ASN A C 19
ATOM 33563 O O . ASN A 1 97 ? 7.061 10.302 -4.456 1.00 0.00 97 ASN A O 19
ATOM 33574 N N . GLN A 1 98 ? 7.919 9.114 -6.146 1.00 0.00 98 GLN A N 19
ATOM 33575 C CA . GLN A 1 98 ? 6.650 8.475 -6.527 1.00 0.00 98 GLN A CA 19
ATOM 33576 C C . GLN A 1 98 ? 6.746 6.949 -6.387 1.00 0.00 98 GLN A C 19
ATOM 33577 O O . GLN A 1 98 ? 7.685 6.339 -6.903 1.00 0.00 98 GLN A O 19
ATOM 33591 N N . LEU A 1 99 ? 5.782 6.312 -5.724 1.00 0.00 99 LEU A N 19
ATOM 33592 C CA . LEU A 1 99 ? 5.667 4.860 -5.671 1.00 0.00 99 LEU A CA 19
ATOM 33593 C C . LEU A 1 99 ? 4.935 4.345 -6.908 1.00 0.00 99 LEU A C 19
ATOM 33594 O O . LEU A 1 99 ? 3.880 4.880 -7.253 1.00 0.00 99 LEU A O 19
ATOM 33610 N N . THR A 1 100 ? 5.403 3.239 -7.476 1.00 0.00 100 THR A N 19
ATOM 33611 C CA . THR A 1 100 ? 4.641 2.377 -8.355 1.00 0.00 100 THR A CA 19
ATOM 33612 C C . THR A 1 100 ? 4.633 1.007 -7.687 1.00 0.00 100 THR A C 19
ATOM 33613 O O . THR A 1 100 ? 5.703 0.447 -7.441 1.00 0.00 100 THR A O 19
ATOM 33624 N N . LEU A 1 101 ? 3.454 0.471 -7.359 1.00 0.00 101 LEU A N 19
ATOM 33625 C CA . LEU A 1 101 ? 3.249 -0.968 -7.349 1.00 0.00 101 LEU A CA 19
ATOM 33626 C C . LEU A 1 101 ? 2.623 -1.324 -8.671 1.00 0.00 101 LEU A C 19
ATOM 33627 O O . LEU A 1 101 ? 1.682 -0.637 -9.056 1.00 0.00 101 LEU A O 19
ATOM 33643 N N . ALA A 1 102 ? 3.055 -2.421 -9.279 1.00 0.00 102 ALA A N 19
ATOM 33644 C CA . ALA A 1 102 ? 2.380 -3.078 -10.386 1.00 0.00 102 ALA A CA 19
ATOM 33645 C C . ALA A 1 102 ? 2.313 -4.572 -10.057 1.00 0.00 102 ALA A C 19
ATOM 33646 O O . ALA A 1 102 ? 3.095 -5.080 -9.248 1.00 0.00 102 ALA A O 19
ATOM 33653 N N . THR A 1 103 ? 1.335 -5.280 -10.604 1.00 0.00 103 THR A N 19
ATOM 33654 C CA . THR A 1 103 ? 1.110 -6.701 -10.505 1.00 0.00 103 THR A CA 19
ATOM 33655 C C . THR A 1 103 ? 0.145 -7.103 -11.622 1.00 0.00 103 THR A C 19
ATOM 33656 O O . THR A 1 103 ? -0.494 -6.245 -12.232 1.00 0.00 103 THR A O 19
ATOM 33667 N N . ALA A 1 104 ? -0.071 -8.408 -11.807 1.00 0.00 104 ALA A N 19
ATOM 33668 C CA . ALA A 1 104 ? -1.038 -8.952 -12.754 1.00 0.00 104 ALA A CA 19
ATOM 33669 C C . ALA A 1 104 ? -2.452 -8.378 -12.569 1.00 0.00 104 ALA A C 19
ATOM 33670 O O . ALA A 1 104 ? -3.218 -8.307 -13.535 1.00 0.00 104 ALA A O 19
ATOM 33677 N N . LYS A 1 105 ? -2.821 -8.000 -11.341 1.00 0.00 105 LYS A N 19
ATOM 33678 C CA . LYS A 1 105 ? -4.090 -7.348 -11.045 1.00 0.00 105 LYS A CA 19
ATOM 33679 C C . LYS A 1 105 ? -4.132 -5.920 -11.580 1.00 0.00 105 LYS A C 19
ATOM 33680 O O . LYS A 1 105 ? -4.880 -5.659 -12.523 1.00 0.00 105 LYS A O 19
ATOM 33699 N N . GLN A 1 106 ? -3.406 -4.985 -10.969 1.00 0.00 106 GLN A N 19
ATOM 33700 C CA . GLN A 1 106 ? -3.386 -3.584 -11.380 1.00 0.00 106 GLN A CA 19
ATOM 33701 C C . GLN A 1 106 ? -2.074 -2.929 -10.954 1.00 0.00 106 GLN A C 19
ATOM 33702 O O . GLN A 1 106 ? -1.141 -3.599 -10.508 1.00 0.00 106 GLN A O 19
ATOM 33716 N N . THR A 1 107 ? -2.032 -1.606 -11.057 1.00 0.00 107 THR A N 19
ATOM 33717 C CA . THR A 1 107 ? -0.940 -0.750 -10.649 1.00 0.00 107 THR A CA 19
ATOM 33718 C C . THR A 1 107 ? -1.531 0.381 -9.797 1.00 0.00 107 THR A C 19
ATOM 33719 O O . THR A 1 107 ? -2.718 0.693 -9.935 1.00 0.00 107 THR A O 19
ATOM 33730 N N . LEU A 1 108 ? -0.751 0.954 -8.882 1.00 0.00 108 LEU A N 19
ATOM 33731 C CA . LEU A 1 108 ? -1.113 2.114 -8.077 1.00 0.00 108 LEU A CA 19
ATOM 33732 C C . LEU A 1 108 ? -0.112 3.239 -8.305 1.00 0.00 108 LEU A C 19
ATOM 33733 O O . LEU A 1 108 ? 1.012 3.002 -8.765 1.00 0.00 108 LEU A O 19
ATOM 33749 N N . THR A 1 109 ? -0.480 4.439 -7.856 1.00 0.00 109 THR A N 19
ATOM 33750 C CA . THR A 1 109 ? 0.433 5.554 -7.718 1.00 0.00 109 THR A CA 19
ATOM 33751 C C . THR A 1 109 ? 0.245 6.148 -6.316 1.00 0.00 109 THR A C 19
ATOM 33752 O O . THR A 1 109 ? -0.783 6.761 -6.009 1.00 0.00 109 THR A O 19
ATOM 33763 N N . TYR A 1 110 ? 1.213 5.907 -5.426 1.00 0.00 110 TYR A N 19
ATOM 33764 C CA . TYR A 1 110 ? 1.242 6.538 -4.107 1.00 0.00 110 TYR A CA 19
ATOM 33765 C C . TYR A 1 110 ? 2.205 7.727 -4.146 1.00 0.00 110 TYR A C 19
ATOM 33766 O O . TYR A 1 110 ? 3.029 7.838 -5.059 1.00 0.00 110 TYR A O 19
ATOM 33784 N N . LYS A 1 111 ? 2.129 8.595 -3.132 1.00 0.00 111 LYS A N 19
ATOM 33785 C CA . LYS A 1 111 ? 2.982 9.772 -2.992 1.00 0.00 111 LYS A CA 19
ATOM 33786 C C . LYS A 1 111 ? 3.733 9.721 -1.668 1.00 0.00 111 LYS A C 19
ATOM 33787 O O . LYS A 1 111 ? 3.161 9.284 -0.675 1.00 0.00 111 LYS A O 19
ATOM 33806 N N . LEU A 1 112 ? 4.967 10.237 -1.647 1.00 0.00 112 LEU A N 19
ATOM 33807 C CA . LEU A 1 112 ? 5.927 10.283 -0.536 1.00 0.00 112 LEU A CA 19
ATOM 33808 C C . LEU A 1 112 ? 5.509 11.243 0.601 1.00 0.00 112 LEU A C 19
ATOM 33809 O O . LEU A 1 112 ? 6.353 11.685 1.375 1.00 0.00 112 LEU A O 19
ATOM 33825 N N . ALA A 1 113 ? 4.242 11.643 0.683 1.00 0.00 113 ALA A N 19
ATOM 33826 C CA . ALA A 1 113 ? 3.734 12.715 1.532 1.00 0.00 113 ALA A CA 19
ATOM 33827 C C . ALA A 1 113 ? 3.984 12.431 3.019 1.00 0.00 113 ALA A C 19
ATOM 33828 O O . ALA A 1 113 ? 3.153 11.832 3.706 1.00 0.00 113 ALA A O 19
ATOM 33835 N N . ASP A 1 114 ? 5.127 12.874 3.536 1.00 0.00 114 ASP A N 19
ATOM 33836 C CA . ASP A 1 114 ? 5.639 12.505 4.848 1.00 0.00 114 ASP A CA 19
ATOM 33837 C C . ASP A 1 114 ? 5.102 13.414 5.927 1.00 0.00 114 ASP A C 19
ATOM 33838 O O . ASP A 1 114 ? 5.818 13.930 6.783 1.00 0.00 114 ASP A O 19
ATOM 33847 N N . LEU A 1 115 ? 3.803 13.659 5.867 1.00 0.00 115 LEU A N 19
ATOM 33848 C CA . LEU A 1 115 ? 3.154 14.615 6.746 1.00 0.00 115 LEU A CA 19
ATOM 33849 C C . LEU A 1 115 ? 2.977 14.004 8.148 1.00 0.00 115 LEU A C 19
ATOM 33850 O O . LEU A 1 115 ? 2.357 14.634 9.009 1.00 0.00 115 LEU A O 19
ATOM 33866 N N . MET A 1 116 ? 3.530 12.794 8.351 1.00 0.00 116 MET A N 19
ATOM 33867 C CA . MET A 1 116 ? 3.487 11.923 9.521 1.00 0.00 116 MET A CA 19
ATOM 33868 C C . MET A 1 116 ? 2.064 11.416 9.806 1.00 0.00 116 MET A C 19
ATOM 33869 O O . MET A 1 116 ? 1.127 12.200 9.945 1.00 0.00 116 MET A O 19
ATOM 33883 N N . ASN A 1 117 ? 1.891 10.091 9.876 1.00 0.00 117 ASN A N 19
ATOM 33884 C CA . ASN A 1 117 ? 0.609 9.382 9.984 1.00 0.00 117 ASN A CA 19
ATOM 33885 C C . ASN A 1 117 ? -0.312 10.037 11.008 1.00 0.00 117 ASN A C 19
ATOM 33886 O O . ASN A 1 117 ? -1.545 9.962 10.896 1.00 0.00 117 ASN A O 19
#

Nearest PDB structures (foldseek):
  2kts-assembly1_A  TM=9.601E-01  e=3.777E-19  Escherichia coli K-12
  2jw1-assembly1_A  TM=6.264E-01  e=6.859E-03  Shigella flexneri
  1y9t-assembly1_A  TM=5.998E-01  e=2.183E-02  Shigella flexneri
  7azl-assembly2_C  TM=3.534E-01  e=1.036E+00  Escherichia coli 2-427-07_S4_C3
  6d46-assembly1_A-2  TM=2.969E-01  e=9.278E-01  Rickettsia typhi str. Wilmington

Solvent-accessible surface area: 7097 Å² total; per-residue (Å²): 175,14,62,46,128,67,6,27,139,63,50,1,21,8,84,36,15,96,57,145,87,21,137,22,162,180,122,42,4,62,8,49,26,21,113,154,9,74,1,49,5,38,5,10,16,115,3,32,9,82,3,108,20,100,113,13,79,10,37,17,146,51,57,64,69,73,230,89,144,51,117,58,113,48,23,53,120,12,5,96,5,5,23,72,0,3,175,82,4,0,96,16,96,22,75,95,87,58,7,36,8,61,27,93,98,45,47,0,27,4,84,60,38,33,152,158,187

Sequence (117 aa):
MVTPEQLQHHRFVLESVNGKPVTSDKNPPEISFGEKMMISGSMCNRFSGEGKLSNGELTAKGLAMTRMMCANPQLNELDNTISEMLKEGAQVDLTANQLTLATAKQTLTYKLADLMNMVTPEQLQHHRFVLESVNGKPVTSDKNPPEISFGEKMMISGSMCNRFSGEGKLSNGELTAKGLAMTRMMCANPQLNELDNTISEMLKEGAQVDLTANQLTLATAKQTLTYKLADLMNMVTPEQLQHHRFVLESVNGKPVTSDKNPPEISFGEKMMISGSMCNRFSGEGKLSNGELTAKGLAMTRMMCANPQLNELDNTISEMLKEGAQVDLTANQLTLATAKQTLTYKLADLMNMVTPEQLQHHRFVLESVNGKPVTSDKNPPEISFGEKMMISGSMCNRFSGEGKLSNGELTAKGLAMTRMMCANPQLNELDNTISEMLKEGAQVDLTANQLTLATAKQTLTYKLADLMNMVTPEQLQHHRFVLESVNGKPVTSDKNPPEISFGEKMMISGSMCNRFSGEGKLSNGELTAKGLAMTRMMCANPQLNELDNTISEMLKEGAQVDLTANQLTLATAKQTLTYKLADLMNMVTPEQLQHHRFVLESVNGKPVTSDKNPPEISFGEKMMISGSMCNRFSGEGKLSNGELTAKGLAMTRMMCANPQLNELDNTISEMLKEGAQVDLTANQLTLATAKQTLTYKLADLMNMVTPEQLQHHRFVLESVNGKPVTSDKNPPEISFGEKMMISGSMCNRFSGEGKLSNGELTAKGLAMTRMMCANPQLNELDNTISEMLKEGAQVDLTANQLTLATAKQTLTYKLADLMNMVTPEQLQHHRFVLESVNGKPVTSDKNPPEISFGEKMMISGSMCNRFSGEGKLSNGELTAKGLAMTRMMCANPQLNELDNTISEMLKEGAQVDLTANQLTLATAKQTLTYKLADLMNMVTPEQLQHHRFVLESVNGKPVTSDKNPPEISFGEKMMISGSMCNRFSGEGKLSNGELTAKGLAMTRMMCANPQLNELDNTISEMLKEGAQVDLTANQLTLATAKQTLTYKLADLMNMVTPEQLQHHRFVLESVNGKPVTSDKNPPEISFGEKMMISGSMCNRFSGEGKLSNGELTAKGLAMTRMMCANPQLNELDNTISEMLKEGAQVDLTANQLTLATAKQTLTYKLADLMNMVTPEQLQHHRFVLESVNGKPVTSDKNPPEISFGEKMMISGSMCNRFSGEGKLSNGELTAKGLAMTRMMCANPQLNELDNTISEMLKEGAQVDLTANQLTLATAKQTLTYKLADLMNMVTPEQLQHHRFVLESVNGKPVTSDKNPPEISFGEKMMISGSMCNRFSGEGKLSNGELTAKGLAMTRMMCANPQLNELDNTISEMLKEGAQVDLTANQLTLATAKQTLTYKLADLMNMVTPEQLQHHRFVLESVNGKPVTSDKNPPEISFGEKMMISGSMCNRFSGEGKLSNGELTAKGLAMTRMMCANPQLNELDNTISEMLKEGAQVDLTANQLTLATAKQTLTYKLADLMNMVTPEQLQHHRFVLESVNGKPVTSDKNPPEISFGEKMMISGSMCNRFSGEGKLSNGELTAKGLAMTRMMCANPQLNELDNTISEMLKEGAQVDLTANQLTLATAKQTLTYKLADLMNMVTPEQLQHHRFVLESVNGKPVTSDKNPPEISFGEKMMISGSMCNRFSGEGKLSNGELTAKGLAMTRMMCANPQLNELDNTISEMLKEGAQVDLTANQLTLATAKQTLTYKLADLMNMVTPEQLQHHRFVLESVNGKPVTSDKNPPEISFGEKMMISGSMCNRFSGEGKLSNGELTAKGLAMTRMMCANPQLNELDNTISEMLKEGAQVDLTANQLTLATAKQTLTYKLADLMNMVTPEQLQHHRFVLESVNGKPVTSDKNPPEISFGEKMMISGSMCNRFSGEGKLSNGELTAKGLAMTRMMCANPQLNELDNTISEMLKEGAQVDLTANQLTLATAKQTLTYKLADLMNMVTPEQLQHHRFVLESVNGKPVTSDKNPPEISFGEKMMISGSMCNRFSGEGKLSNGELTAKGLAMTRMMCANPQLNELDNTISEMLKEGAQVDLTANQLTLATAKQTLTYKLADLMNMVTPEQLQHHRFVLESVNGKPVTSDKNPPEISFGEKMMISGSMCNRFSGEGKLSNGELTAKGLAMTRMMCANPQLNELDNTISEMLKEGAQVDLTANQLTLATAKQTLTYKLADLMN

Secondary structure (DSSP, 8-state):
---STTTTT--EEEEEESS-B---TT---EEEEEGGGEEEE-SSS-EEE----SSSEE--SSEEE-----SSHHHHHHHHHHHHHHHH-EEEEE-SSEEEEE-SS-EEEEE---S--

Organism: Escherichia coli (strain K12) (NCBI:txid83333)

Radius of gyration: 13.05 Å; Cα contacts (8 Å, |Δi|>4): 251; chains: 1; bounding box: 37×32×24 Å